Protein 3BWN (pdb70)

Structure (mmCIF, N/CA/C/O backbone):
data_3BWN
#
_entry.id   3BWN
#
_cell.length_a   93.410
_cell.length_b   97.830
_cell.length_c   139.460
_cell.angle_alpha   90.00
_cell.angle_beta   104.35
_cell.angle_gamma   90.00
#
_symmetry.space_group_name_H-M   'P 1 21 1'
#
loop_
_entity.id
_entity.type
_entity.pdbx_description
1 polymer 'L-tryptophan aminotransferase'
2 polymer 'L-tryptophan aminotransferase'
3 non-polymer "4'-DEOXY-4'-AMINOPYRIDOXAL-5'-PHOSPHATE"
4 non-polymer 'PHOSPHATE ION'
5 non-polymer PHENYLALANINE
6 water water
#
loop_
_atom_site.group_PDB
_atom_site.id
_atom_site.type_symbol
_atom_site.label_atom_id
_atom_site.label_alt_id
_atom_site.label_comp_id
_atom_site.label_asym_id
_atom_site.label_entity_id
_atom_site.label_seq_id
_atom_site.pdbx_PDB_ins_code
_atom_site.Cartn_x
_atom_site.Cartn_y
_atom_site.Cartn_z
_atom_site.occupancy
_atom_site.B_iso_or_equiv
_atom_site.auth_seq_id
_atom_site.auth_comp_id
_atom_site.auth_asym_id
_atom_site.auth_atom_id
_atom_site.pdbx_PDB_model_num
ATOM 1 N N . ILE A 1 18 ? -22.689 11.945 91.645 1.00 87.90 18 ILE A N 1
ATOM 2 C CA . ILE A 1 18 ? -21.686 10.829 91.681 1.00 87.96 18 ILE A CA 1
ATOM 3 C C . ILE A 1 18 ? -20.609 11.056 92.738 1.00 87.33 18 ILE A C 1
ATOM 4 O O . ILE A 1 18 ? -19.759 11.957 92.589 1.00 87.49 18 ILE A O 1
ATOM 9 N N . PRO A 1 19 ? -20.653 10.247 93.821 1.00 86.33 19 PRO A N 1
ATOM 10 C CA . PRO A 1 19 ? -19.587 10.242 94.831 1.00 85.40 19 PRO A CA 1
ATOM 11 C C . PRO A 1 19 ? -18.257 9.658 94.327 1.00 84.57 19 PRO A C 1
ATOM 12 O O . PRO A 1 19 ? -18.202 8.964 93.294 1.00 84.27 19 PRO A O 1
ATOM 16 N N . MET A 1 20 ? -17.192 9.971 95.059 1.00 83.97 20 MET A N 1
ATOM 17 C CA . MET A 1 20 ? -15.885 9.344 94.863 1.00 83.35 20 MET A CA 1
ATOM 18 C C . MET A 1 20 ? -15.745 8.106 95.777 1.00 82.82 20 MET A C 1
ATOM 19 O O . MET A 1 20 ? -14.671 7.843 96.352 1.00 83.01 20 MET A O 1
ATOM 24 N N . SER A 1 21 ? -16.866 7.382 95.908 1.00 81.78 21 SER A N 1
ATOM 25 C CA . SER A 1 21 ? -16.904 5.990 96.369 1.00 80.50 21 SER A CA 1
ATOM 26 C C . SER A 1 21 ? -17.180 5.069 95.173 1.00 79.37 21 SER A C 1
ATOM 27 O O . SER A 1 21 ? -16.581 3.997 95.068 1.00 79.70 21 SER A O 1
ATOM 30 N N . ASP A 1 22 ? -18.066 5.502 94.270 1.00 77.73 22 ASP A N 1
ATOM 31 C CA . ASP A 1 22 ? -18.430 4.738 93.055 1.00 76.03 22 ASP A CA 1
ATOM 32 C C . ASP A 1 22 ? -17.470 4.913 91.829 1.00 73.89 22 ASP A C 1
ATOM 33 O O . ASP A 1 22 ? -17.420 4.047 90.941 1.00 73.43 22 ASP A O 1
ATOM 38 N N . PHE A 1 23 ? -16.721 6.023 91.791 1.00 71.27 23 PHE A N 1
ATOM 39 C CA . PHE A 1 23 ? -15.646 6.245 90.795 1.00 68.53 23 PHE A CA 1
ATOM 40 C C . PHE A 1 23 ? -14.663 5.075 90.757 1.00 65.12 23 PHE A C 1
ATOM 41 O O . PHE A 1 23 ? -14.159 4.664 91.796 1.00 65.46 23 PHE A O 1
ATOM 49 N N . VAL A 1 24 ? -14.386 4.513 89.587 1.00 60.62 24 VAL A N 1
ATOM 50 C CA . VAL A 1 24 ? -13.358 3.455 89.560 1.00 56.43 24 VAL A CA 1
ATOM 51 C C . VAL A 1 24 ? -11.980 4.077 89.426 1.00 54.29 24 VAL A C 1
ATOM 52 O O . VAL A 1 24 ? -11.715 4.914 88.558 1.00 53.44 24 VAL A O 1
ATOM 56 N N . VAL A 1 25 ? -11.120 3.702 90.343 1.00 52.17 25 VAL A N 1
ATOM 57 C CA . VAL A 1 25 ? -9.750 4.171 90.294 1.00 50.58 25 VAL A CA 1
ATOM 58 C C . VAL A 1 25 ? -8.946 3.074 89.575 1.00 48.88 25 VAL A C 1
ATOM 59 O O . VAL A 1 25 ? -8.830 1.935 90.062 1.00 48.30 25 VAL A O 1
ATOM 63 N N . ASN A 1 26 ? -8.463 3.411 88.379 1.00 47.04 26 ASN A N 1
ATOM 64 C CA . ASN A 1 26 ? -7.775 2.417 87.547 1.00 45.48 26 ASN A CA 1
ATOM 65 C C . ASN A 1 26 ? -6.247 2.463 87.686 1.00 43.63 26 ASN A C 1
ATOM 66 O O . ASN A 1 26 ? -5.591 3.315 87.091 1.00 42.88 26 ASN A O 1
ATOM 71 N N . LEU A 1 27 ? -5.710 1.564 88.508 1.00 41.93 27 LEU A N 1
ATOM 72 C CA . LEU A 1 27 ? -4.275 1.490 88.760 1.00 41.01 27 LEU A CA 1
ATOM 73 C C . LEU A 1 27 ? -3.735 0.148 88.301 1.00 42.33 27 LEU A C 1
ATOM 74 O O . LEU A 1 27 ? -2.720 -0.316 88.811 1.00 42.87 27 LEU A O 1
ATOM 79 N N . ASP A 1 28 ? -4.445 -0.487 87.355 1.00 43.17 28 ASP A N 1
ATOM 80 C CA . ASP A 1 28 ? -4.074 -1.789 86.786 1.00 43.89 28 ASP A CA 1
ATOM 81 C C . ASP A 1 28 ? -2.919 -1.570 85.813 1.00 44.63 28 ASP A C 1
ATOM 82 O O . ASP A 1 28 ? -1.918 -2.267 85.857 1.00 45.83 28 ASP A O 1
ATOM 87 N N . HIS A 1 29 ? -3.090 -0.617 84.912 1.00 45.30 29 HIS A N 1
ATOM 88 C CA . HIS A 1 29 ? -2.107 -0.300 83.898 1.00 45.94 29 HIS A CA 1
ATOM 89 C C . HIS A 1 29 ? -1.282 0.829 84.477 1.00 46.59 29 HIS A C 1
ATOM 90 O O . HIS A 1 29 ? -1.742 1.572 85.355 1.00 47.34 29 HIS A O 1
ATOM 97 N N . GLY A 1 30 ? -0.067 0.973 83.976 1.00 46.30 30 GLY A N 1
ATOM 98 C CA . GLY A 1 30 ? 0.817 1.997 84.475 1.00 45.45 30 GLY A CA 1
ATOM 99 C C . GLY A 1 30 ? 0.823 3.180 83.534 1.00 44.79 30 GLY A C 1
ATOM 100 O O . GLY A 1 30 ? 1.885 3.686 83.198 1.00 44.97 30 GLY A O 1
ATOM 101 N N . ASP A 1 31 ? -0.354 3.606 83.094 1.00 43.51 31 ASP A N 1
ATOM 102 C CA . ASP A 1 31 ? -0.410 4.742 82.201 1.00 43.43 31 ASP A CA 1
ATOM 103 C C . ASP A 1 31 ? 0.233 5.882 83.010 1.00 41.93 31 ASP A C 1
ATOM 104 O O . ASP A 1 31 ? -0.240 6.197 84.079 1.00 42.39 31 ASP A O 1
ATOM 109 N N . PRO A 1 32 ? 1.351 6.454 82.528 1.00 41.44 32 PRO A N 1
ATOM 110 C CA . PRO A 1 32 ? 2.119 7.333 83.419 1.00 41.29 32 PRO A CA 1
ATOM 111 C C . PRO A 1 32 ? 1.686 8.788 83.328 1.00 41.02 32 PRO A C 1
ATOM 112 O O . PRO A 1 32 ? 2.397 9.606 82.740 1.00 41.73 32 PRO A O 1
ATOM 116 N N . THR A 1 33 ? 0.524 9.123 83.891 1.00 41.42 33 THR A N 1
ATOM 117 C CA . THR A 1 33 ? -0.029 10.491 83.645 1.00 41.33 33 THR A CA 1
ATOM 118 C C . THR A 1 33 ? 0.385 11.507 84.678 1.00 40.12 33 THR A C 1
ATOM 119 O O . THR A 1 33 ? 0.162 12.720 84.492 1.00 39.65 33 THR A O 1
ATOM 123 N N . ALA A 1 34 ? 1.024 11.000 85.739 1.00 39.23 34 ALA A N 1
ATOM 124 C CA . ALA A 1 34 ? 1.685 11.827 86.791 1.00 38.14 34 ALA A CA 1
ATOM 125 C C . ALA A 1 34 ? 2.423 13.076 86.311 1.00 37.29 34 ALA A C 1
ATOM 126 O O . ALA A 1 34 ? 2.488 14.112 87.014 1.00 37.36 34 ALA A O 1
ATOM 128 N N . TYR A 1 35 ? 3.003 12.968 85.119 1.00 37.10 35 TYR A N 1
ATOM 129 C CA . TYR A 1 35 ? 4.022 13.912 84.596 1.00 37.35 35 TYR A CA 1
ATOM 130 C C . TYR A 1 35 ? 3.459 14.970 83.684 1.00 38.33 35 TYR A C 1
ATOM 131 O O . TYR A 1 35 ? 4.195 15.794 83.127 1.00 39.17 35 TYR A O 1
ATOM 140 N N . GLU A 1 36 ? 2.149 14.980 83.542 1.00 39.89 36 GLU A N 1
ATOM 141 C CA . GLU A 1 36 ? 1.541 15.846 82.564 1.00 43.10 36 GLU A CA 1
ATOM 142 C C . GLU A 1 36 ? 1.567 17.326 82.933 1.00 42.44 36 GLU A C 1
ATOM 143 O O . GLU A 1 36 ? 1.864 18.185 82.080 1.00 42.16 36 GLU A O 1
ATOM 149 N N . GLU A 1 37 ? 1.218 17.639 84.181 1.00 42.90 37 GLU A N 1
ATOM 150 C CA . GLU A 1 37 ? 1.237 19.039 84.626 1.00 43.50 37 GLU A CA 1
ATOM 151 C C . GLU A 1 37 ? 2.637 19.585 84.435 1.00 42.36 37 GLU A C 1
ATOM 152 O O . GLU A 1 37 ? 2.810 20.672 83.881 1.00 41.75 37 GLU A O 1
ATOM 158 N N . TYR A 1 38 ? 3.624 18.780 84.829 1.00 41.69 38 TYR A N 1
ATOM 159 C CA . TYR A 1 38 ? 5.033 19.126 84.648 1.00 41.92 38 TYR A CA 1
ATOM 160 C C . TYR A 1 38 ? 5.312 19.604 83.229 1.00 41.83 38 TYR A C 1
ATOM 161 O O . TYR A 1 38 ? 5.794 20.739 83.038 1.00 43.02 38 TYR A O 1
ATOM 170 N N . TRP A 1 39 ? 4.975 18.768 82.244 1.00 41.28 39 TRP A N 1
ATOM 171 C CA . TRP A 1 39 ? 5.221 19.055 80.817 1.00 41.37 39 TRP A CA 1
ATOM 172 C C . TRP A 1 39 ? 4.405 20.221 80.277 1.00 43.14 39 TRP A C 1
ATOM 173 O O . TRP A 1 39 ? 4.853 20.943 79.386 1.00 42.41 39 TRP A O 1
ATOM 184 N N . ARG A 1 40 ? 3.208 20.394 80.829 1.00 46.45 40 ARG A N 1
ATOM 185 C CA . ARG A 1 40 ? 2.366 21.547 80.512 1.00 49.46 40 ARG A CA 1
ATOM 186 C C . ARG A 1 40 ? 3.096 22.818 80.848 1.00 50.83 40 ARG A C 1
ATOM 187 O O . ARG A 1 40 ? 3.227 23.709 79.993 1.00 50.52 40 ARG A O 1
ATOM 195 N N . LYS A 1 41 ? 3.585 22.860 82.095 1.00 52.59 41 LYS A N 1
ATOM 196 C CA . LYS A 1 41 ? 4.342 24.001 82.647 1.00 54.47 41 LYS A CA 1
ATOM 197 C C . LYS A 1 41 ? 5.526 24.419 81.822 1.00 53.48 41 LYS A C 1
ATOM 198 O O . LYS A 1 41 ? 5.778 25.600 81.699 1.00 54.05 41 LYS A O 1
ATOM 204 N N . MET A 1 42 ? 6.244 23.461 81.246 1.00 53.24 42 MET A N 1
ATOM 205 C CA . MET A 1 42 ? 7.441 23.763 80.450 1.00 52.39 42 MET A CA 1
ATOM 206 C C . MET A 1 42 ? 7.156 24.592 79.194 1.00 53.00 42 MET A C 1
ATOM 207 O O . MET A 1 42 ? 8.094 25.023 78.487 1.00 53.13 42 MET A O 1
ATOM 212 N N . GLY A 1 43 ? 5.869 24.791 78.909 1.00 53.76 43 GLY A N 1
ATOM 213 C CA . GLY A 1 43 ? 5.423 25.702 77.856 1.00 54.80 43 GLY A CA 1
ATOM 214 C C . GLY A 1 43 ? 6.003 25.474 76.479 1.00 55.69 43 GLY A C 1
ATOM 215 O O . GLY A 1 43 ? 6.236 24.351 76.085 1.00 55.36 43 GLY A O 1
ATOM 216 N N . ASP A 1 44 ? 6.257 26.574 75.770 1.00 57.31 44 ASP A N 1
ATOM 217 C CA . ASP A 1 44 ? 6.501 26.591 74.316 1.00 58.70 44 ASP A CA 1
ATOM 218 C C . ASP A 1 44 ? 7.797 25.934 73.803 1.00 58.65 44 ASP A C 1
ATOM 219 O O . ASP A 1 44 ? 8.006 25.815 72.593 1.00 58.99 44 ASP A O 1
ATOM 224 N N . ARG A 1 45 ? 8.683 25.536 74.698 1.00 58.58 45 ARG A N 1
ATOM 225 C CA . ARG A 1 45 ? 9.946 25.015 74.229 1.00 58.53 45 ARG A CA 1
ATOM 226 C C . ARG A 1 45 ? 9.897 23.516 73.939 1.00 57.95 45 ARG A C 1
ATOM 227 O O . ARG A 1 45 ? 10.800 22.981 73.312 1.00 57.97 45 ARG A O 1
ATOM 235 N N . CYS A 1 46 ? 8.839 22.854 74.399 1.00 57.47 46 CYS A N 1
ATOM 236 C CA . CYS A 1 46 ? 8.670 21.399 74.257 1.00 56.78 46 CYS A CA 1
ATOM 237 C C . CYS A 1 46 ? 8.012 21.038 72.948 1.00 55.50 46 CYS A C 1
ATOM 238 O O . CYS A 1 46 ? 7.946 19.868 72.576 1.00 55.64 46 CYS A O 1
ATOM 241 N N . THR A 1 47 ? 7.507 22.070 72.276 1.00 54.28 47 THR A N 1
ATOM 242 C CA . THR A 1 47 ? 6.689 21.981 71.065 1.00 52.20 47 THR A CA 1
ATOM 243 C C . THR A 1 47 ? 7.422 21.429 69.856 1.00 51.12 47 THR A C 1
ATOM 244 O O . THR A 1 47 ? 8.584 21.733 69.620 1.00 51.12 47 THR A O 1
ATOM 248 N N . VAL A 1 48 ? 6.720 20.608 69.088 1.00 50.48 48 VAL A N 1
ATOM 249 C CA . VAL A 1 48 ? 7.293 19.994 67.894 1.00 49.66 48 VAL A CA 1
ATOM 250 C C . VAL A 1 48 ? 6.489 20.444 66.682 1.00 48.48 48 VAL A C 1
ATOM 251 O O . VAL A 1 48 ? 5.258 20.435 66.698 1.00 48.46 48 VAL A O 1
ATOM 255 N N . THR A 1 49 ? 7.201 20.886 65.657 1.00 47.32 49 THR A N 1
ATOM 256 C CA . THR A 1 49 ? 6.567 21.406 64.459 1.00 46.41 49 THR A CA 1
ATOM 257 C C . THR A 1 49 ? 7.025 20.561 63.271 1.00 45.35 49 THR A C 1
ATOM 258 O O . THR A 1 49 ? 8.224 20.491 63.003 1.00 45.15 49 THR A O 1
ATOM 262 N N . ILE A 1 50 ? 6.067 19.919 62.583 1.00 44.48 50 ILE A N 1
ATOM 263 C CA . ILE A 1 50 ? 6.313 19.068 61.400 1.00 43.37 50 ILE A CA 1
ATOM 264 C C . ILE A 1 50 ? 5.507 19.527 60.165 1.00 44.73 50 ILE A C 1
ATOM 265 O O . ILE A 1 50 ? 4.270 19.563 60.194 1.00 44.90 50 ILE A O 1
ATOM 270 N N . ARG A 1 51 ? 6.221 19.851 59.081 1.00 45.30 51 ARG A N 1
ATOM 271 C CA . ARG A 1 51 ? 5.614 20.383 57.865 1.00 45.68 51 ARG A CA 1
ATOM 272 C C . ARG A 1 51 ? 5.167 19.286 56.894 1.00 45.28 51 ARG A C 1
ATOM 273 O O . ARG A 1 51 ? 5.733 18.194 56.874 1.00 45.28 51 ARG A O 1
ATOM 281 N N . GLY A 1 52 ? 4.187 19.609 56.051 1.00 44.33 52 GLY A N 1
ATOM 282 C CA . GLY A 1 52 ? 3.618 18.652 55.112 1.00 44.13 52 GLY A CA 1
ATOM 283 C C . GLY A 1 52 ? 4.581 17.740 54.395 1.00 43.49 52 GLY A C 1
ATOM 284 O O . GLY A 1 52 ? 4.271 16.575 54.154 1.00 43.69 52 GLY A O 1
ATOM 285 N N . CYS A 1 53 ? 5.766 18.240 54.079 1.00 43.49 53 CYS A N 1
ATOM 286 C CA . CYS A 1 53 ? 6.704 17.456 53.278 1.00 43.94 53 CYS A CA 1
ATOM 287 C C . CYS A 1 53 ? 7.820 16.731 54.060 1.00 42.87 53 CYS A C 1
ATOM 288 O O . CYS A 1 53 ? 8.654 16.080 53.436 1.00 43.52 53 CYS A O 1
ATOM 291 N N . ASP A 1 54 ? 7.835 16.833 55.387 1.00 41.36 54 ASP A N 1
ATOM 292 C CA . ASP A 1 54 ? 8.886 16.217 56.213 1.00 39.83 54 ASP A CA 1
ATOM 293 C C . ASP A 1 54 ? 8.576 14.748 56.471 1.00 38.83 54 ASP A C 1
ATOM 294 O O . ASP A 1 54 ? 7.432 14.366 56.512 1.00 38.75 54 ASP A O 1
ATOM 299 N N . LEU A 1 55 ? 9.608 13.981 56.756 1.00 36.68 55 LEU A N 1
ATOM 300 C CA . LEU A 1 55 ? 9.452 12.622 57.290 1.00 35.98 55 LEU A CA 1
ATOM 301 C C . LEU A 1 55 ? 8.656 11.668 56.419 1.00 34.66 55 LEU A C 1
ATOM 302 O O . LEU A 1 55 ? 8.068 10.720 56.942 1.00 36.43 55 LEU A O 1
ATOM 307 N N . MET A 1 56 ? 8.746 11.864 55.108 1.00 32.23 56 MET A N 1
ATOM 308 C CA . MET A 1 56 ? 7.936 11.191 54.143 1.00 33.03 56 MET A CA 1
ATOM 309 C C . MET A 1 56 ? 8.531 9.849 53.764 1.00 32.26 56 MET A C 1
ATOM 310 O O . MET A 1 56 ? 7.796 8.891 53.620 1.00 33.15 56 MET A O 1
ATOM 315 N N . SER A 1 57 ? 9.854 9.769 53.658 1.00 31.35 57 SER A N 1
ATOM 316 C CA . SER A 1 57 ? 10.513 8.540 53.267 1.00 29.94 57 SER A CA 1
ATOM 317 C C . SER A 1 57 ? 10.486 7.407 54.303 1.00 28.82 57 SER A C 1
ATOM 318 O O . SER A 1 57 ? 10.403 7.614 55.524 1.00 28.18 57 SER A O 1
ATOM 321 N N . TYR A 1 58 ? 10.562 6.180 53.793 1.00 28.01 58 TYR A N 1
ATOM 322 C CA . TYR A 1 58 ? 10.632 5.000 54.633 1.00 26.83 58 TYR A CA 1
ATOM 323 C C . TYR A 1 58 ? 11.965 5.013 55.403 1.00 26.61 58 TYR A C 1
ATOM 324 O O . TYR A 1 58 ? 12.027 4.672 56.561 1.00 26.71 58 TYR A O 1
ATOM 333 N N . PHE A 1 59 ? 13.034 5.441 54.751 1.00 27.69 59 PHE A N 1
ATOM 334 C CA . PHE A 1 59 ? 14.375 5.399 55.322 1.00 29.23 59 PHE A CA 1
ATOM 335 C C . PHE A 1 59 ? 14.795 6.667 56.053 1.00 29.95 59 PHE A C 1
ATOM 336 O O . PHE A 1 59 ? 14.386 7.764 55.651 1.00 30.78 59 PHE A O 1
ATOM 344 N N . SER A 1 60 ? 15.578 6.523 57.128 1.00 31.81 60 SER A N 1
ATOM 345 C CA . SER A 1 60 ? 16.238 7.666 57.787 1.00 35.13 60 SER A CA 1
ATOM 346 C C . SER A 1 60 ? 17.682 7.842 57.339 1.00 35.80 60 SER A C 1
ATOM 347 O O . SER A 1 60 ? 18.077 8.940 56.922 1.00 36.66 60 SER A O 1
ATOM 350 N N . ASP A 1 61 ? 18.439 6.748 57.414 1.00 36.32 61 ASP A N 1
ATOM 351 C CA . ASP A 1 61 ? 19.866 6.694 57.125 1.00 36.20 61 ASP A CA 1
ATOM 352 C C . ASP A 1 61 ? 20.317 5.263 56.804 1.00 36.54 61 ASP A C 1
ATOM 353 O O . ASP A 1 61 ? 20.491 4.457 57.701 1.00 36.00 61 ASP A O 1
ATOM 358 N N . MET A 1 62 ? 20.545 4.969 55.531 1.00 38.01 62 MET A N 1
ATOM 359 C CA . MET A 1 62 ? 20.886 3.600 55.081 1.00 39.49 62 MET A CA 1
ATOM 360 C C . MET A 1 62 ? 22.312 3.147 55.439 1.00 40.69 62 MET A C 1
ATOM 361 O O . MET A 1 62 ? 22.690 2.005 55.172 1.00 41.40 62 MET A O 1
ATOM 366 N N . THR A 1 63 ? 23.061 4.060 56.056 1.00 41.82 63 THR A N 1
ATOM 367 C CA . THR A 1 63 ? 24.418 3.888 56.593 1.00 42.85 63 THR A CA 1
ATOM 368 C C . THR A 1 63 ? 24.412 3.291 57.987 1.00 43.16 63 THR A C 1
ATOM 369 O O . THR A 1 63 ? 25.418 2.705 58.428 1.00 43.37 63 THR A O 1
ATOM 373 N N . ASN A 1 64 ? 23.297 3.478 58.699 1.00 42.67 64 ASN A N 1
ATOM 374 C CA . ASN A 1 64 ? 23.149 2.879 59.998 1.00 41.76 64 ASN A CA 1
ATOM 375 C C . ASN A 1 64 ? 22.623 1.497 59.868 1.00 40.60 64 ASN A C 1
ATOM 376 O O . ASN A 1 64 ? 21.835 1.198 58.983 1.00 41.16 64 ASN A O 1
ATOM 381 N N . LEU A 1 65 ? 23.119 0.625 60.722 1.00 38.70 65 LEU A N 1
ATOM 382 C CA . LEU A 1 65 ? 22.553 -0.674 60.827 1.00 36.68 65 LEU A CA 1
ATOM 383 C C . LEU A 1 65 ? 21.025 -0.502 60.938 1.00 35.86 65 LEU A C 1
ATOM 384 O O . LEU A 1 65 ? 20.259 -1.109 60.153 1.00 36.02 65 LEU A O 1
ATOM 389 N N . CYS A 1 66 ? 20.583 0.364 61.870 1.00 33.40 66 CYS A N 1
ATOM 390 C CA . CYS A 1 66 ? 19.157 0.652 62.022 1.00 31.82 66 CYS A CA 1
ATOM 391 C C . CYS A 1 66 ? 18.852 1.831 61.129 1.00 31.74 66 CYS A C 1
ATOM 392 O O . CYS A 1 66 ? 19.064 3.009 61.469 1.00 31.36 66 CYS A O 1
ATOM 395 N N . TRP A 1 67 ? 18.385 1.502 59.936 1.00 31.24 67 TRP A N 1
ATOM 396 C CA . TRP A 1 67 ? 18.200 2.548 58.934 1.00 30.61 67 TRP A CA 1
ATOM 397 C C . TRP A 1 67 ? 16.933 3.382 59.076 1.00 29.34 67 TRP A C 1
ATOM 398 O O . TRP A 1 67 ? 16.701 4.417 58.392 1.00 30.06 67 TRP A O 1
ATOM 409 N N . PHE A 1 68 ? 16.121 2.971 60.006 1.00 27.22 68 PHE A N 1
ATOM 410 C CA . PHE A 1 68 ? 14.871 3.649 60.226 1.00 26.62 68 PHE A CA 1
ATOM 411 C C . PHE A 1 68 ? 14.920 4.399 61.520 1.00 26.00 68 PHE A C 1
ATOM 412 O O . PHE A 1 68 ? 13.903 4.812 62.030 1.00 27.86 68 PHE A O 1
ATOM 420 N N . LEU A 1 69 ? 16.122 4.584 62.055 1.00 26.48 69 LEU A N 1
ATOM 421 C CA . LEU A 1 69 ? 16.392 5.433 63.248 1.00 27.04 69 LEU A CA 1
ATOM 422 C C . LEU A 1 69 ? 16.843 6.781 62.798 1.00 29.79 69 LEU A C 1
ATOM 423 O O . LEU A 1 69 ? 17.772 6.866 62.022 1.00 30.35 69 LEU A O 1
ATOM 428 N N . GLU A 1 70 ? 16.194 7.822 63.331 1.00 31.96 70 GLU A N 1
ATOM 429 C CA . GLU A 1 70 ? 16.440 9.208 62.990 1.00 33.87 70 GLU A CA 1
ATOM 430 C C . GLU A 1 70 ? 17.662 9.723 63.738 1.00 35.96 70 GLU A C 1
ATOM 431 O O . GLU A 1 70 ? 17.793 9.515 64.944 1.00 36.62 70 GLU A O 1
ATOM 437 N N . PRO A 1 71 ? 18.563 10.419 63.036 1.00 37.88 71 PRO A N 1
ATOM 438 C CA . PRO A 1 71 ? 19.777 10.890 63.683 1.00 38.62 71 PRO A CA 1
ATOM 439 C C . PRO A 1 71 ? 19.526 11.765 64.912 1.00 39.14 71 PRO A C 1
ATOM 440 O O . PRO A 1 71 ? 20.158 11.569 65.939 1.00 39.81 71 PRO A O 1
ATOM 444 N N . GLU A 1 72 ? 18.595 12.698 64.841 1.00 38.57 72 GLU A N 1
ATOM 445 C CA . GLU A 1 72 ? 18.379 13.546 65.990 1.00 38.70 72 GLU A CA 1
ATOM 446 C C . GLU A 1 72 ? 18.035 12.704 67.222 1.00 37.20 72 GLU A C 1
ATOM 447 O O . GLU A 1 72 ? 18.409 13.050 68.357 1.00 37.30 72 GLU A O 1
ATOM 453 N N . LEU A 1 73 ? 17.342 11.588 66.997 1.00 34.47 73 LEU A N 1
ATOM 454 C CA . LEU A 1 73 ? 16.978 10.678 68.100 1.00 32.88 73 LEU A CA 1
ATOM 455 C C . LEU A 1 73 ? 18.145 9.899 68.616 1.00 33.07 73 LEU A C 1
ATOM 456 O O . LEU A 1 73 ? 18.286 9.718 69.793 1.00 33.92 73 LEU A O 1
ATOM 461 N N . GLU A 1 74 ? 18.969 9.389 67.730 1.00 34.57 74 GLU A N 1
ATOM 462 C CA . GLU A 1 74 ? 20.208 8.726 68.138 1.00 35.68 74 GLU A CA 1
ATOM 463 C C . GLU A 1 74 ? 21.060 9.612 69.052 1.00 35.56 74 GLU A C 1
ATOM 464 O O . GLU A 1 74 ? 21.551 9.177 70.088 1.00 35.69 74 GLU A O 1
ATOM 470 N N . ASP A 1 75 ? 21.245 10.857 68.636 1.00 35.86 75 ASP A N 1
ATOM 471 C CA . ASP A 1 75 ? 22.072 11.787 69.359 1.00 36.86 75 ASP A CA 1
ATOM 472 C C . ASP A 1 75 ? 21.487 12.020 70.712 1.00 36.30 75 ASP A C 1
ATOM 473 O O . ASP A 1 75 ? 22.213 12.008 71.673 1.00 37.04 75 ASP A O 1
ATOM 478 N N . ALA A 1 76 ? 20.159 12.209 70.770 1.00 35.59 76 ALA A N 1
ATOM 479 C CA . ALA A 1 76 ? 19.401 12.456 72.013 1.00 32.99 76 ALA A CA 1
ATOM 480 C C . ALA A 1 76 ? 19.499 11.297 72.974 1.00 31.41 76 ALA A C 1
ATOM 481 O O . ALA A 1 76 ? 19.647 11.515 74.164 1.00 29.89 76 ALA A O 1
ATOM 483 N N . ILE A 1 77 ? 19.343 10.067 72.480 1.00 30.18 77 ILE A N 1
ATOM 484 C CA . ILE A 1 77 ? 19.502 8.915 73.352 1.00 28.91 77 ILE A CA 1
ATOM 485 C C . ILE A 1 77 ? 20.898 8.898 73.990 1.00 29.44 77 ILE A C 1
ATOM 486 O O . ILE A 1 77 ? 21.049 8.685 75.155 1.00 28.80 77 ILE A O 1
ATOM 491 N N . LYS A 1 78 ? 21.945 9.037 73.194 1.00 32.97 78 LYS A N 1
ATOM 492 C CA . LYS A 1 78 ? 23.310 8.871 73.702 1.00 35.72 78 LYS A CA 1
ATOM 493 C C . LYS A 1 78 ? 23.751 10.017 74.625 1.00 36.76 78 LYS A C 1
ATOM 494 O O . LYS A 1 78 ? 24.456 9.802 75.632 1.00 37.58 78 LYS A O 1
ATOM 500 N N . ASP A 1 79 ? 23.357 11.228 74.253 1.00 37.19 79 ASP A N 1
ATOM 501 C CA . ASP A 1 79 ? 23.535 12.392 75.097 1.00 38.04 79 ASP A CA 1
ATOM 502 C C . ASP A 1 79 ? 22.903 12.154 76.436 1.00 38.23 79 ASP A C 1
ATOM 503 O O . ASP A 1 79 ? 23.523 12.384 77.459 1.00 38.59 79 ASP A O 1
ATOM 508 N N . LEU A 1 80 ? 21.686 11.613 76.430 1.00 38.33 80 LEU A N 1
ATOM 509 C CA . LEU A 1 80 ? 20.936 11.365 77.664 1.00 36.74 80 LEU A CA 1
ATOM 510 C C . LEU A 1 80 ? 21.536 10.262 78.551 1.00 35.97 80 LEU A C 1
ATOM 511 O O . LEU A 1 80 ? 21.636 10.452 79.741 1.00 35.14 80 LEU A O 1
ATOM 516 N N . HIS A 1 81 ? 21.943 9.115 78.001 1.00 36.02 81 HIS A N 1
ATOM 517 C CA . HIS A 1 81 ? 22.671 8.149 78.837 1.00 36.57 81 HIS A CA 1
ATOM 518 C C . HIS A 1 81 ? 24.024 8.739 79.313 1.00 37.10 81 HIS A C 1
ATOM 519 O O . HIS A 1 81 ? 24.577 8.328 80.347 1.00 37.85 81 HIS A O 1
ATOM 526 N N . GLY A 1 82 ? 24.558 9.704 78.574 1.00 37.18 82 GLY A N 1
ATOM 527 C CA . GLY A 1 82 ? 25.793 10.364 78.980 1.00 37.73 82 GLY A CA 1
ATOM 528 C C . GLY A 1 82 ? 25.672 11.255 80.193 1.00 38.52 82 GLY A C 1
ATOM 529 O O . GLY A 1 82 ? 26.480 11.178 81.112 1.00 38.47 82 GLY A O 1
ATOM 530 N N . VAL A 1 83 ? 24.685 12.141 80.184 1.00 39.44 83 VAL A N 1
ATOM 531 C CA . VAL A 1 83 ? 24.485 13.066 81.282 1.00 40.14 83 VAL A CA 1
ATOM 532 C C . VAL A 1 83 ? 24.094 12.333 82.570 1.00 39.20 83 VAL A C 1
ATOM 533 O O . VAL A 1 83 ? 24.531 12.733 83.655 1.00 39.20 83 VAL A O 1
ATOM 537 N N . VAL A 1 84 ? 23.327 11.245 82.439 1.00 37.31 84 VAL A N 1
ATOM 538 C CA . VAL A 1 84 ? 22.780 10.511 83.590 1.00 35.35 84 VAL A CA 1
ATOM 539 C C . VAL A 1 84 ? 23.719 9.412 84.018 1.00 34.92 84 VAL A C 1
ATOM 540 O O . VAL A 1 84 ? 23.851 9.117 85.213 1.00 34.92 84 VAL A O 1
ATOM 544 N N . GLY A 1 85 ? 24.336 8.756 83.043 1.00 34.90 85 GLY A N 1
ATOM 545 C CA . GLY A 1 85 ? 25.394 7.808 83.353 1.00 33.77 85 GLY A CA 1
ATOM 546 C C . GLY A 1 85 ? 24.871 6.450 83.731 1.00 34.30 85 GLY A C 1
ATOM 547 O O . GLY A 1 85 ? 25.582 5.714 84.417 1.00 35.28 85 GLY A O 1
ATOM 548 N N . ASN A 1 86 ? 23.673 6.076 83.258 1.00 34.11 86 ASN A N 1
ATOM 549 C CA . ASN A 1 86 ? 23.064 4.734 83.595 1.00 32.96 86 ASN A CA 1
ATOM 550 C C . ASN A 1 86 ? 23.332 3.565 82.659 1.00 33.92 86 ASN A C 1
ATOM 551 O O . ASN A 1 86 ? 23.187 2.374 83.028 1.00 34.30 86 ASN A O 1
ATOM 556 N N . ALA A 1 87 ? 23.726 3.881 81.434 1.00 34.72 87 ALA A N 1
ATOM 557 C CA . ALA A 1 87 ? 24.034 2.841 80.483 1.00 35.50 87 ALA A CA 1
ATOM 558 C C . ALA A 1 87 ? 25.140 3.294 79.566 1.00 35.43 87 ALA A C 1
ATOM 559 O O . ALA A 1 87 ? 25.252 4.493 79.250 1.00 35.13 87 ALA A O 1
ATOM 561 N N . ALA A 1 88 ? 25.975 2.324 79.191 1.00 35.16 88 ALA A N 1
ATOM 562 C CA . ALA A 1 88 ? 27.072 2.516 78.235 1.00 35.28 88 ALA A CA 1
ATOM 563 C C . ALA A 1 88 ? 26.507 2.559 76.830 1.00 35.11 88 ALA A C 1
ATOM 564 O O . ALA A 1 88 ? 25.726 1.669 76.436 1.00 34.86 88 ALA A O 1
ATOM 566 N N . THR A 1 89 ? 26.905 3.569 76.059 1.00 34.74 89 THR A N 1
ATOM 567 C CA . THR A 1 89 ? 26.446 3.642 74.682 1.00 34.84 89 THR A CA 1
ATOM 568 C C . THR A 1 89 ? 27.538 3.523 73.628 1.00 35.75 89 THR A C 1
ATOM 569 O O . THR A 1 89 ? 27.234 3.749 72.454 1.00 35.42 89 THR A O 1
ATOM 573 N N . GLU A 1 90 ? 28.788 3.208 74.007 1.00 36.54 90 GLU A N 1
ATOM 574 C CA . GLU A 1 90 ? 29.905 3.156 73.027 1.00 38.26 90 GLU A CA 1
ATOM 575 C C . GLU A 1 90 ? 30.052 1.766 72.470 1.00 38.93 90 GLU A C 1
ATOM 576 O O . GLU A 1 90 ? 29.676 0.806 73.124 1.00 39.36 90 GLU A O 1
ATOM 582 N N . ASP A 1 91 ? 30.630 1.655 71.273 1.00 40.59 91 ASP A N 1
ATOM 583 C CA . ASP A 1 91 ? 30.836 0.366 70.595 1.00 41.71 91 ASP A CA 1
ATOM 584 C C . ASP A 1 91 ? 29.654 -0.574 70.649 1.00 41.29 91 ASP A C 1
ATOM 585 O O . ASP A 1 91 ? 29.800 -1.762 70.937 1.00 41.30 91 ASP A O 1
ATOM 590 N N . ARG A 1 92 ? 28.482 -0.046 70.331 1.00 40.14 92 ARG A N 1
ATOM 591 C CA . ARG A 1 92 ? 27.287 -0.848 70.313 1.00 38.51 92 ARG A CA 1
ATOM 592 C C . ARG A 1 92 ? 26.287 -0.201 69.421 1.00 37.70 92 ARG A C 1
ATOM 593 O O . ARG A 1 92 ? 26.318 1.023 69.233 1.00 38.49 92 ARG A O 1
ATOM 601 N N . TYR A 1 93 ? 25.368 -1.010 68.907 1.00 36.18 93 TYR A N 1
ATOM 602 C CA . TYR A 1 93 ? 24.311 -0.541 67.977 1.00 34.27 93 TYR A CA 1
ATOM 603 C C . TYR A 1 93 ? 23.072 -0.104 68.727 1.00 32.66 93 TYR A C 1
ATOM 604 O O . TYR A 1 93 ? 22.739 -0.664 69.749 1.00 34.08 93 TYR A O 1
ATOM 613 N N . ILE A 1 94 ? 22.425 0.952 68.264 1.00 31.11 94 ILE A N 1
ATOM 614 C CA . ILE A 1 94 ? 21.126 1.358 68.805 1.00 29.03 94 ILE A CA 1
ATOM 615 C C . ILE A 1 94 ? 19.984 0.937 67.862 1.00 28.85 94 ILE A C 1
ATOM 616 O O . ILE A 1 94 ? 20.075 1.109 66.651 1.00 29.60 94 ILE A O 1
ATOM 621 N N . VAL A 1 95 ? 18.938 0.346 68.436 1.00 27.94 95 VAL A N 1
ATOM 622 C CA . VAL A 1 95 ? 17.749 -0.068 67.700 1.00 25.77 95 VAL A CA 1
ATOM 623 C C . VAL A 1 95 ? 16.566 0.570 68.373 1.00 26.35 95 VAL A C 1
ATOM 624 O O . VAL A 1 95 ? 16.416 0.469 69.592 1.00 26.08 95 VAL A O 1
ATOM 628 N N . VAL A 1 96 ? 15.758 1.273 67.591 1.00 26.34 96 VAL A N 1
ATOM 629 C CA . VAL A 1 96 ? 14.545 1.810 68.080 1.00 26.80 96 VAL A CA 1
ATOM 630 C C . VAL A 1 96 ? 13.452 0.855 67.763 1.00 27.14 96 VAL A C 1
ATOM 631 O O . VAL A 1 96 ? 13.530 0.212 66.717 1.00 25.65 96 VAL A O 1
ATOM 635 N N . GLY A 1 97 ? 12.442 0.798 68.661 1.00 27.88 97 GLY A N 1
ATOM 636 C CA . GLY A 1 97 ? 11.166 0.134 68.421 1.00 29.89 97 GLY A CA 1
ATOM 637 C C . GLY A 1 97 ? 9.957 0.930 68.888 1.00 31.58 97 GLY A C 1
ATOM 638 O O . GLY A 1 97 ? 10.099 1.901 69.606 1.00 31.13 97 GLY A O 1
ATOM 639 N N . THR A 1 98 ? 8.760 0.489 68.454 1.00 33.25 98 THR A N 1
ATOM 640 C CA . THR A 1 98 ? 7.447 1.075 68.807 1.00 31.97 98 THR A CA 1
ATOM 641 C C . THR A 1 98 ? 7.207 0.633 70.222 1.00 32.16 98 THR A C 1
ATOM 642 O O . THR A 1 98 ? 6.563 -0.390 70.461 1.00 31.65 98 THR A O 1
ATOM 646 N N . GLY A 1 99 ? 7.745 1.418 71.155 1.00 31.50 99 GLY A N 1
ATOM 647 C CA . GLY A 1 99 ? 7.842 0.992 72.535 1.00 31.05 99 GLY A CA 1
ATOM 648 C C . GLY A 1 99 ? 8.872 -0.118 72.743 1.00 30.18 99 GLY A C 1
ATOM 649 O O . GLY A 1 99 ? 9.315 -0.732 71.803 1.00 30.24 99 GLY A O 1
ATOM 650 N N . SER A 1 100 ? 9.279 -0.316 73.987 1.00 30.55 100 SER A N 1
ATOM 651 C CA . SER A 1 100 ? 10.208 -1.327 74.391 1.00 32.44 100 SER A CA 1
ATOM 652 C C . SER A 1 100 ? 9.611 -2.719 74.184 1.00 34.57 100 SER A C 1
ATOM 653 O O . SER A 1 100 ? 10.353 -3.702 74.095 1.00 35.47 100 SER A O 1
ATOM 656 N N . THR A 1 101 ? 8.268 -2.764 74.162 1.00 36.00 101 THR A N 1
ATOM 657 C CA . THR A 1 101 ? 7.436 -3.928 73.866 1.00 37.41 101 THR A CA 1
ATOM 658 C C . THR A 1 101 ? 7.838 -4.646 72.562 1.00 37.31 101 THR A C 1
ATOM 659 O O . THR A 1 101 ? 8.090 -5.805 72.596 1.00 37.29 101 THR A O 1
ATOM 663 N N . GLN A 1 102 ? 7.926 -3.927 71.443 1.00 37.64 102 GLN A N 1
ATOM 664 C CA . GLN A 1 102 ? 8.354 -4.491 70.179 1.00 36.98 102 GLN A CA 1
ATOM 665 C C . GLN A 1 102 ? 9.826 -4.876 70.271 1.00 36.81 102 GLN A C 1
ATOM 666 O O . GLN A 1 102 ? 10.247 -5.832 69.630 1.00 37.42 102 GLN A O 1
ATOM 672 N N . LEU A 1 103 ? 10.597 -4.142 71.088 1.00 36.14 103 LEU A N 1
ATOM 673 C CA . LEU A 1 103 ? 12.059 -4.350 71.291 1.00 34.71 103 LEU A CA 1
ATOM 674 C C . LEU A 1 103 ? 12.414 -5.620 72.012 1.00 35.26 103 LEU A C 1
ATOM 675 O O . LEU A 1 103 ? 13.267 -6.425 71.517 1.00 35.48 103 LEU A O 1
ATOM 680 N N . CYS A 1 104 ? 11.788 -5.839 73.166 1.00 35.24 104 CYS A N 1
ATOM 681 C CA . CYS A 1 104 ? 11.962 -7.160 73.850 1.00 35.09 104 CYS A CA 1
ATOM 682 C C . CYS A 1 104 ? 11.593 -8.396 72.949 1.00 34.96 104 CYS A C 1
ATOM 683 O O . CYS A 1 104 ? 12.237 -9.461 73.019 1.00 34.96 104 CYS A O 1
ATOM 686 N N . GLN A 1 105 ? 10.566 -8.242 72.102 1.00 34.49 105 GLN A N 1
ATOM 687 C CA . GLN A 1 105 ? 10.151 -9.340 71.222 1.00 33.63 105 GLN A CA 1
ATOM 688 C C . GLN A 1 105 ? 11.121 -9.509 70.054 1.00 34.07 105 GLN A C 1
ATOM 689 O O . GLN A 1 105 ? 11.418 -10.633 69.627 1.00 34.92 105 GLN A O 1
ATOM 695 N N . ALA A 1 106 ? 11.613 -8.395 69.528 1.00 34.69 106 ALA A N 1
ATOM 696 C CA . ALA A 1 106 ? 12.652 -8.402 68.500 1.00 34.84 106 ALA A CA 1
ATOM 697 C C . ALA A 1 106 ? 13.883 -9.102 68.978 1.00 35.61 106 ALA A C 1
ATOM 698 O O . ALA A 1 106 ? 14.478 -9.855 68.226 1.00 36.17 106 ALA A O 1
ATOM 700 N N . ALA A 1 107 ? 14.281 -8.838 70.220 1.00 36.85 107 ALA A N 1
ATOM 701 C CA . ALA A 1 107 ? 15.458 -9.476 70.826 1.00 38.39 107 ALA A CA 1
ATOM 702 C C . ALA A 1 107 ? 15.271 -10.953 71.021 1.00 39.58 107 ALA A C 1
ATOM 703 O O . ALA A 1 107 ? 16.192 -11.702 70.766 1.00 40.66 107 ALA A O 1
ATOM 705 N N . VAL A 1 108 ? 14.103 -11.362 71.530 1.00 40.44 108 VAL A N 1
ATOM 706 C CA . VAL A 1 108 ? 13.797 -12.777 71.752 1.00 40.76 108 VAL A CA 1
ATOM 707 C C . VAL A 1 108 ? 13.788 -13.522 70.415 1.00 41.32 108 VAL A C 1
ATOM 708 O O . VAL A 1 108 ? 14.416 -14.565 70.282 1.00 42.00 108 VAL A O 1
ATOM 712 N N . HIS A 1 109 ? 13.095 -12.971 69.424 1.00 41.62 109 HIS A N 1
ATOM 713 C CA . HIS A 1 109 ? 13.123 -13.494 68.047 1.00 41.78 109 HIS A CA 1
ATOM 714 C C . HIS A 1 109 ? 14.528 -13.519 67.435 1.00 41.75 109 HIS A C 1
ATOM 715 O O . HIS A 1 109 ? 14.868 -14.456 66.724 1.00 41.42 109 HIS A O 1
ATOM 722 N N . ALA A 1 110 ? 15.333 -12.482 67.682 1.00 41.87 110 ALA A N 1
ATOM 723 C CA . ALA A 1 110 ? 16.702 -12.421 67.154 1.00 41.30 110 ALA A CA 1
ATOM 724 C C . ALA A 1 110 ? 17.613 -13.436 67.837 1.00 41.38 110 ALA A C 1
ATOM 725 O O . ALA A 1 110 ? 18.296 -14.211 67.182 1.00 41.36 110 ALA A O 1
ATOM 727 N N . LEU A 1 111 ? 17.611 -13.468 69.150 1.00 42.68 111 LEU A N 1
ATOM 728 C CA . LEU A 1 111 ? 18.388 -14.499 69.869 1.00 44.19 111 LEU A CA 1
ATOM 729 C C . LEU A 1 111 ? 17.932 -15.942 69.586 1.00 46.45 111 LEU A C 1
ATOM 730 O O . LEU A 1 111 ? 18.748 -16.870 69.567 1.00 47.43 111 LEU A O 1
ATOM 735 N N . SER A 1 112 ? 16.625 -16.148 69.412 1.00 48.85 112 SER A N 1
ATOM 736 C CA . SER A 1 112 ? 16.092 -17.469 69.042 1.00 50.59 112 SER A CA 1
ATOM 737 C C . SER A 1 112 ? 16.614 -17.942 67.703 1.00 51.19 112 SER A C 1
ATOM 738 O O . SER A 1 112 ? 16.861 -19.116 67.550 1.00 52.09 112 SER A O 1
ATOM 741 N N . SER A 1 113 ? 16.742 -17.021 66.745 1.00 51.79 113 SER A N 1
ATOM 742 C CA . SER A 1 113 ? 17.240 -17.288 65.393 1.00 52.57 113 SER A CA 1
ATOM 743 C C . SER A 1 113 ? 18.675 -17.748 65.374 1.00 53.15 113 SER A C 1
ATOM 744 O O . SER A 1 113 ? 19.058 -18.495 64.486 1.00 53.95 113 SER A O 1
ATOM 747 N N . LEU A 1 114 ? 19.470 -17.288 66.329 1.00 54.05 114 LEU A N 1
ATOM 748 C CA . LEU A 1 114 ? 20.896 -17.589 66.364 1.00 55.19 114 LEU A CA 1
ATOM 749 C C . LEU A 1 114 ? 21.246 -18.694 67.341 1.00 57.03 114 LEU A C 1
ATOM 750 O O . LEU A 1 114 ? 22.421 -18.981 67.570 1.00 57.50 114 LEU A O 1
ATOM 755 N N . ALA A 1 115 ? 20.240 -19.318 67.934 1.00 58.87 115 ALA A N 1
ATOM 756 C CA . ALA A 1 115 ? 20.501 -20.440 68.817 1.00 60.50 115 ALA A CA 1
ATOM 757 C C . ALA A 1 115 ? 20.702 -21.708 67.980 1.00 62.04 115 ALA A C 1
ATOM 758 O O . ALA A 1 115 ? 20.028 -21.907 66.951 1.00 62.38 115 ALA A O 1
ATOM 760 N N . ARG A 1 116 ? 21.632 -22.558 68.417 1.00 63.36 116 ARG A N 1
ATOM 761 C CA . ARG A 1 116 ? 21.874 -23.854 67.772 1.00 65.06 116 ARG A CA 1
ATOM 762 C C . ARG A 1 116 ? 20.566 -24.578 67.415 1.00 63.51 116 ARG A C 1
ATOM 763 O O . ARG A 1 116 ? 20.417 -25.084 66.302 1.00 63.78 116 ARG A O 1
ATOM 771 N N . SER A 1 117 ? 19.606 -24.570 68.338 1.00 62.48 117 SER A N 1
ATOM 772 C CA . SER A 1 117 ? 18.339 -25.275 68.156 1.00 61.63 117 SER A CA 1
ATOM 773 C C . SER A 1 117 ? 17.128 -24.500 68.696 1.00 61.25 117 SER A C 1
ATOM 774 O O . SER A 1 117 ? 17.275 -23.580 69.508 1.00 61.53 117 SER A O 1
ATOM 777 N N . GLN A 1 118 ? 15.934 -24.906 68.263 1.00 60.68 118 GLN A N 1
ATOM 778 C CA . GLN A 1 118 ? 14.675 -24.334 68.770 1.00 60.18 118 GLN A CA 1
ATOM 779 C C . GLN A 1 118 ? 13.762 -25.463 69.304 1.00 59.09 118 GLN A C 1
ATOM 780 O O . GLN A 1 118 ? 14.041 -26.633 69.053 1.00 59.42 118 GLN A O 1
ATOM 786 N N . PRO A 1 119 ? 12.716 -25.133 70.098 1.00 58.06 119 PRO A N 1
ATOM 787 C CA . PRO A 1 119 ? 12.404 -23.860 70.774 1.00 56.90 119 PRO A CA 1
ATOM 788 C C . PRO A 1 119 ? 13.461 -23.478 71.773 1.00 55.56 119 PRO A C 1
ATOM 789 O O . PRO A 1 119 ? 14.128 -24.340 72.335 1.00 56.41 119 PRO A O 1
ATOM 793 N N . VAL A 1 120 ? 13.614 -22.184 71.975 1.00 53.84 120 VAL A N 1
ATOM 794 C CA . VAL A 1 120 ? 14.495 -21.647 72.999 1.00 52.19 120 VAL A CA 1
ATOM 795 C C . VAL A 1 120 ? 13.635 -21.285 74.227 1.00 51.54 120 VAL A C 1
ATOM 796 O O . VAL A 1 120 ? 12.565 -20.705 74.075 1.00 51.21 120 VAL A O 1
ATOM 800 N N . SER A 1 121 ? 14.082 -21.644 75.430 1.00 50.78 121 SER A N 1
ATOM 801 C CA . SER A 1 121 ? 13.252 -21.452 76.633 1.00 50.21 121 SER A CA 1
ATOM 802 C C . SER A 1 121 ? 13.401 -20.022 77.123 1.00 49.04 121 SER A C 1
ATOM 803 O O . SER A 1 121 ? 14.527 -19.574 77.343 1.00 49.27 121 SER A O 1
ATOM 806 N N . VAL A 1 122 ? 12.285 -19.314 77.301 1.00 47.54 122 VAL A N 1
ATOM 807 C CA . VAL A 1 122 ? 12.337 -17.938 77.786 1.00 46.34 122 VAL A CA 1
ATOM 808 C C . VAL A 1 122 ? 11.814 -17.918 79.213 1.00 45.82 122 VAL A C 1
ATOM 809 O O . VAL A 1 122 ? 10.672 -18.329 79.451 1.00 46.45 122 VAL A O 1
ATOM 813 N N . VAL A 1 123 ? 12.642 -17.461 80.160 1.00 44.11 123 VAL A N 1
ATOM 814 C CA . VAL A 1 123 ? 12.250 -17.400 81.561 1.00 42.96 123 VAL A CA 1
ATOM 815 C C . VAL A 1 123 ? 12.605 -16.045 82.161 1.00 43.46 123 VAL A C 1
ATOM 816 O O . VAL A 1 123 ? 13.344 -15.271 81.543 1.00 44.05 123 VAL A O 1
ATOM 820 N N . ALA A 1 124 ? 12.054 -15.770 83.350 1.00 43.75 124 ALA A N 1
ATOM 821 C CA . ALA A 1 124 ? 12.248 -14.528 84.152 1.00 42.91 124 ALA A CA 1
ATOM 822 C C . ALA A 1 124 ? 11.933 -14.817 85.646 1.00 43.18 124 ALA A C 1
ATOM 823 O O . ALA A 1 124 ? 10.927 -15.439 85.959 1.00 42.94 124 ALA A O 1
ATOM 825 N N . ALA A 1 125 ? 12.773 -14.374 86.576 1.00 44.05 125 ALA A N 1
ATOM 826 C CA . ALA A 1 125 ? 12.537 -14.676 87.991 1.00 44.85 125 ALA A CA 1
ATOM 827 C C . ALA A 1 125 ? 11.163 -14.185 88.380 1.00 46.10 125 ALA A C 1
ATOM 828 O O . ALA A 1 125 ? 10.784 -13.093 87.969 1.00 47.10 125 ALA A O 1
ATOM 830 N N . ALA A 1 126 ? 10.408 -14.990 89.143 1.00 47.10 126 ALA A N 1
ATOM 831 C CA . ALA A 1 126 ? 9.115 -14.550 89.728 1.00 47.24 126 ALA A CA 1
ATOM 832 C C . ALA A 1 126 ? 9.327 -13.750 91.032 1.00 47.39 126 ALA A C 1
ATOM 833 O O . ALA A 1 126 ? 10.283 -14.018 91.787 1.00 47.70 126 ALA A O 1
ATOM 835 N N . PRO A 1 127 ? 8.485 -12.716 91.271 1.00 47.26 127 PRO A N 1
ATOM 836 C CA . PRO A 1 127 ? 7.427 -12.256 90.377 1.00 46.80 127 PRO A CA 1
ATOM 837 C C . PRO A 1 127 ? 7.959 -11.413 89.215 1.00 46.90 127 PRO A C 1
ATOM 838 O O . PRO A 1 127 ? 8.865 -10.560 89.399 1.00 47.17 127 PRO A O 1
ATOM 842 N N . PHE A 1 128 ? 7.380 -11.633 88.035 1.00 45.77 128 PHE A N 1
ATOM 843 C CA . PHE A 1 128 ? 7.881 -11.002 86.817 1.00 45.15 128 PHE A CA 1
ATOM 844 C C . PHE A 1 128 ? 6.817 -10.144 86.126 1.00 44.03 128 PHE A C 1
ATOM 845 O O . PHE A 1 128 ? 5.663 -10.115 86.519 1.00 43.90 128 PHE A O 1
ATOM 853 N N . TYR A 1 129 ? 7.212 -9.486 85.057 1.00 43.83 129 TYR A N 1
ATOM 854 C CA . TYR A 1 129 ? 6.325 -8.615 84.294 1.00 44.38 129 TYR A CA 1
ATOM 855 C C . TYR A 1 129 ? 5.343 -9.507 83.557 1.00 45.12 129 TYR A C 1
ATOM 856 O O . TYR A 1 129 ? 5.731 -10.252 82.636 1.00 45.19 129 TYR A O 1
ATOM 865 N N . SER A 1 130 ? 4.083 -9.472 83.987 1.00 46.34 130 SER A N 1
ATOM 866 C CA . SER A 1 130 ? 3.044 -10.323 83.414 1.00 47.77 130 SER A CA 1
ATOM 867 C C . SER A 1 130 ? 3.086 -10.302 81.890 1.00 48.86 130 SER A C 1
ATOM 868 O O . SER A 1 130 ? 3.145 -11.359 81.256 1.00 49.98 130 SER A O 1
ATOM 871 N N . THR A 1 131 ? 3.125 -9.102 81.304 1.00 49.55 131 THR A N 1
ATOM 872 C CA . THR A 1 131 ? 3.113 -8.935 79.842 1.00 49.59 131 THR A CA 1
ATOM 873 C C . THR A 1 131 ? 4.037 -9.922 79.107 1.00 49.93 131 THR A C 1
ATOM 874 O O . THR A 1 131 ? 3.707 -10.371 77.997 1.00 50.30 131 THR A O 1
ATOM 878 N N . TYR A 1 132 ? 5.169 -10.266 79.730 1.00 49.48 132 TYR A N 1
ATOM 879 C CA . TYR A 1 132 ? 6.129 -11.196 79.146 1.00 49.26 132 TYR A CA 1
ATOM 880 C C . TYR A 1 132 ? 5.454 -12.508 78.749 1.00 49.45 132 TYR A C 1
ATOM 881 O O . TYR A 1 132 ? 5.765 -13.066 77.718 1.00 49.50 132 TYR A O 1
ATOM 890 N N . VAL A 1 133 ? 4.540 -12.998 79.581 1.00 50.07 133 VAL A N 1
ATOM 891 C CA . VAL A 1 133 ? 3.842 -14.260 79.309 1.00 50.10 133 VAL A CA 1
ATOM 892 C C . VAL A 1 133 ? 3.006 -14.072 78.036 1.00 50.88 133 VAL A C 1
ATOM 893 O O . VAL A 1 133 ? 2.935 -14.975 77.208 1.00 50.48 133 VAL A O 1
ATOM 897 N N . GLU A 1 134 ? 2.422 -12.878 77.864 1.00 51.80 134 GLU A N 1
ATOM 898 C CA . GLU A 1 134 ? 1.618 -12.562 76.671 1.00 52.97 134 GLU A CA 1
ATOM 899 C C . GLU A 1 134 ? 2.496 -12.507 75.427 1.00 52.47 134 GLU A C 1
ATOM 900 O O . GLU A 1 134 ? 2.203 -13.175 74.424 1.00 51.89 134 GLU A O 1
ATOM 906 N N . GLU A 1 135 ? 3.574 -11.721 75.516 1.00 51.95 135 GLU A N 1
ATOM 907 C CA . GLU A 1 135 ? 4.503 -11.488 74.402 1.00 51.81 135 GLU A CA 1
ATOM 908 C C . GLU A 1 135 ? 5.124 -12.779 73.828 1.00 51.23 135 GLU A C 1
ATOM 909 O O . GLU A 1 135 ? 5.382 -12.881 72.607 1.00 51.85 135 GLU A O 1
ATOM 915 N N . THR A 1 136 ? 5.332 -13.773 74.689 1.00 50.34 136 THR A N 1
ATOM 916 C CA . THR A 1 136 ? 6.017 -15.016 74.307 1.00 49.40 136 THR A CA 1
ATOM 917 C C . THR A 1 136 ? 5.038 -16.155 73.908 1.00 49.98 136 THR A C 1
ATOM 918 O O . THR A 1 136 ? 5.423 -17.153 73.265 1.00 50.13 136 THR A O 1
ATOM 922 N N . THR A 1 137 ? 3.768 -15.951 74.252 1.00 50.47 137 THR A N 1
ATOM 923 C CA . THR A 1 137 ? 2.693 -16.900 74.008 1.00 50.96 137 THR A CA 1
ATOM 924 C C . THR A 1 137 ? 1.787 -16.582 72.770 1.00 50.84 137 THR A C 1
ATOM 925 O O . THR A 1 137 ? 1.406 -17.509 72.053 1.00 50.57 137 THR A O 1
ATOM 929 N N . TYR A 1 138 ? 1.505 -15.296 72.477 1.00 50.51 138 TYR A N 1
ATOM 930 C CA . TYR A 1 138 ? 0.407 -14.927 71.525 1.00 50.13 138 TYR A CA 1
ATOM 931 C C . TYR A 1 138 ? 0.473 -15.376 70.050 1.00 50.29 138 TYR A C 1
ATOM 932 O O . TYR A 1 138 ? -0.581 -15.567 69.429 1.00 50.37 138 TYR A O 1
ATOM 941 N N . VAL A 1 139 ? 1.671 -15.502 69.474 1.00 50.36 139 VAL A N 1
ATOM 942 C CA . VAL A 1 139 ? 1.750 -15.981 68.090 1.00 50.67 139 VAL A CA 1
ATOM 943 C C . VAL A 1 139 ? 2.017 -17.471 67.909 1.00 50.96 139 VAL A C 1
ATOM 944 O O . VAL A 1 139 ? 2.060 -17.926 66.773 1.00 50.88 139 VAL A O 1
ATOM 948 N N . ARG A 1 140 ? 2.171 -18.217 69.012 1.00 51.88 140 ARG A N 1
ATOM 949 C CA . ARG A 1 140 ? 2.428 -19.686 69.007 1.00 52.73 140 ARG A CA 1
ATOM 950 C C . ARG A 1 140 ? 3.578 -20.060 68.090 1.00 52.32 140 ARG A C 1
ATOM 951 O O . ARG A 1 140 ? 3.464 -20.962 67.231 1.00 51.83 140 ARG A O 1
ATOM 959 N N . SER A 1 141 ? 4.680 -19.346 68.284 1.00 51.83 141 SER A N 1
ATOM 960 C CA . SER A 1 141 ? 5.872 -19.506 67.469 1.00 51.12 141 SER A CA 1
ATOM 961 C C . SER A 1 141 ? 6.639 -20.765 67.886 1.00 50.57 141 SER A C 1
ATOM 962 O O . SER A 1 141 ? 6.781 -21.026 69.075 1.00 50.37 141 SER A O 1
ATOM 965 N N . GLY A 1 142 ? 7.134 -21.519 66.901 1.00 50.28 142 GLY A N 1
ATOM 966 C CA . GLY A 1 142 ? 7.966 -22.700 67.154 1.00 50.18 142 GLY A CA 1
ATOM 967 C C . GLY A 1 142 ? 9.430 -22.440 67.468 1.00 50.35 142 GLY A C 1
ATOM 968 O O . GLY A 1 142 ? 10.237 -23.371 67.544 1.00 51.63 142 GLY A O 1
ATOM 969 N N . MET A 1 143 ? 9.772 -21.174 67.695 1.00 49.74 143 MET A N 1
ATOM 970 C CA . MET A 1 143 ? 11.151 -20.731 67.855 1.00 47.98 143 MET A CA 1
ATOM 971 C C . MET A 1 143 ? 11.565 -20.619 69.314 1.00 47.26 143 MET A C 1
ATOM 972 O O . MET A 1 143 ? 12.739 -20.766 69.634 1.00 46.11 143 MET A O 1
ATOM 977 N N . TYR A 1 144 ? 10.595 -20.317 70.176 1.00 47.13 144 TYR A N 1
ATOM 978 C CA . TYR A 1 144 ? 10.811 -20.059 71.599 1.00 47.66 144 TYR A CA 1
ATOM 979 C C . TYR A 1 144 ? 9.565 -20.519 72.379 1.00 47.87 144 TYR A C 1
ATOM 980 O O . TYR A 1 144 ? 8.445 -20.518 71.827 1.00 47.66 144 TYR A O 1
ATOM 989 N N . LYS A 1 145 ? 9.772 -20.940 73.635 1.00 48.19 145 LYS A N 1
ATOM 990 C CA . LYS A 1 145 ? 8.684 -21.352 74.538 1.00 49.38 145 LYS A CA 1
ATOM 991 C C . LYS A 1 145 ? 8.911 -20.699 75.881 1.00 48.21 145 LYS A C 1
ATOM 992 O O . LYS A 1 145 ? 10.000 -20.803 76.443 1.00 47.98 145 LYS A O 1
ATOM 998 N N . TRP A 1 146 ? 7.895 -19.990 76.372 1.00 48.18 146 TRP A N 1
ATOM 999 C CA . TRP A 1 146 ? 7.917 -19.409 77.711 1.00 47.88 146 TRP A CA 1
ATOM 1000 C C . TRP A 1 146 ? 7.910 -20.558 78.731 1.00 48.84 146 TRP A C 1
ATOM 1001 O O . TRP A 1 146 ? 7.008 -21.405 78.714 1.00 47.88 146 TRP A O 1
ATOM 1012 N N . GLU A 1 147 ? 8.937 -20.592 79.589 1.00 50.11 147 GLU A N 1
ATOM 1013 C CA . GLU A 1 147 ? 9.065 -21.633 80.603 1.00 51.53 147 GLU A CA 1
ATOM 1014 C C . GLU A 1 147 ? 8.940 -21.107 82.045 1.00 51.44 147 GLU A C 1
ATOM 1015 O O . GLU A 1 147 ? 9.528 -21.665 82.952 1.00 51.92 147 GLU A O 1
ATOM 1021 N N . GLY A 1 148 ? 8.188 -20.030 82.249 1.00 51.54 148 GLY A N 1
ATOM 1022 C CA . GLY A 1 148 ? 7.842 -19.565 83.593 1.00 51.37 148 GLY A CA 1
ATOM 1023 C C . GLY A 1 148 ? 9.036 -19.168 84.428 1.00 51.33 148 GLY A C 1
ATOM 1024 O O . GLY A 1 148 ? 10.084 -18.884 83.878 1.00 51.81 148 GLY A O 1
ATOM 1025 N N . ASP A 1 149 ? 8.873 -19.160 85.751 1.00 51.58 149 ASP A N 1
ATOM 1026 C CA . ASP A 1 149 ? 9.909 -18.732 86.705 1.00 52.63 149 ASP A CA 1
ATOM 1027 C C . ASP A 1 149 ? 11.308 -19.258 86.448 1.00 53.85 149 ASP A C 1
ATOM 1028 O O . ASP A 1 149 ? 11.516 -20.461 86.248 1.00 53.84 149 ASP A O 1
ATOM 1033 N N . ALA A 1 150 ? 12.265 -18.334 86.488 1.00 55.86 150 ALA A N 1
ATOM 1034 C CA . ALA A 1 150 ? 13.673 -18.643 86.311 1.00 58.39 150 ALA A CA 1
ATOM 1035 C C . ALA A 1 150 ? 14.264 -19.409 87.501 1.00 60.41 150 ALA A C 1
ATOM 1036 O O . ALA A 1 150 ? 14.995 -20.394 87.288 1.00 60.67 150 ALA A O 1
ATOM 1038 N N . TRP A 1 151 ? 13.954 -18.976 88.733 1.00 62.35 151 TRP A N 1
ATOM 1039 C CA . TRP A 1 151 ? 14.403 -19.692 89.955 1.00 63.86 151 TRP A CA 1
ATOM 1040 C C . TRP A 1 151 ? 14.118 -21.177 89.815 1.00 64.85 151 TRP A C 1
ATOM 1041 O O . TRP A 1 151 ? 15.027 -22.003 89.924 1.00 65.38 151 TRP A O 1
ATOM 1052 N N . GLY A 1 152 ? 12.857 -21.505 89.537 1.00 65.41 152 GLY A N 1
ATOM 1053 C CA . GLY A 1 152 ? 12.464 -22.886 89.230 1.00 65.69 152 GLY A CA 1
ATOM 1054 C C . GLY A 1 152 ? 12.719 -23.421 87.822 1.00 65.69 152 GLY A C 1
ATOM 1055 O O . GLY A 1 152 ? 12.015 -24.330 87.376 1.00 65.97 152 GLY A O 1
ATOM 1056 N N . PHE A 1 153 ? 13.715 -22.873 87.119 1.00 65.47 153 PHE A N 1
ATOM 1057 C CA . PHE A 1 153 ? 14.042 -23.330 85.769 1.00 65.02 153 PHE A CA 1
ATOM 1058 C C . PHE A 1 153 ? 15.333 -24.110 85.787 1.00 66.75 153 PHE A C 1
ATOM 1059 O O . PHE A 1 153 ? 16.364 -23.593 86.251 1.00 66.67 153 PHE A O 1
ATOM 1067 N N . ASP A 1 154 ? 15.264 -25.342 85.262 1.00 68.46 154 ASP A N 1
ATOM 1068 C CA . ASP A 1 154 ? 16.414 -26.245 85.223 1.00 70.23 154 ASP A CA 1
ATOM 1069 C C . ASP A 1 154 ? 16.717 -26.736 83.813 1.00 71.26 154 ASP A C 1
ATOM 1070 O O . ASP A 1 154 ? 17.894 -26.848 83.436 1.00 71.66 154 ASP A O 1
ATOM 1072 N N . LYS A 1 155 ? 15.648 -27.026 83.065 1.00 72.15 155 LYS A N 1
ATOM 1073 C CA . LYS A 1 155 ? 15.672 -27.514 81.665 1.00 73.00 155 LYS A CA 1
ATOM 1074 C C . LYS A 1 155 ? 16.955 -27.275 80.828 1.00 73.11 155 LYS A C 1
ATOM 1075 O O . LYS A 1 155 ? 17.651 -26.267 80.996 1.00 72.99 155 LYS A O 1
ATOM 1081 N N . LYS A 1 156 ? 17.239 -28.211 79.918 1.00 73.21 156 LYS A N 1
ATOM 1082 C CA . LYS A 1 156 ? 18.482 -28.238 79.123 1.00 72.94 156 LYS A CA 1
ATOM 1083 C C . LYS A 1 156 ? 18.327 -27.405 77.855 1.00 71.92 156 LYS A C 1
ATOM 1084 O O . LYS A 1 156 ? 17.248 -26.866 77.588 1.00 72.33 156 LYS A O 1
ATOM 1090 N N . GLY A 1 157 ? 19.395 -27.311 77.064 1.00 69.97 157 GLY A N 1
ATOM 1091 C CA . GLY A 1 157 ? 19.328 -26.611 75.785 1.00 67.25 157 GLY A CA 1
ATOM 1092 C C . GLY A 1 157 ? 19.314 -25.096 75.894 1.00 65.13 157 GLY A C 1
ATOM 1093 O O . GLY A 1 157 ? 19.366 -24.538 76.995 1.00 65.26 157 GLY A O 1
ATOM 1094 N N . PRO A 1 158 ? 19.239 -24.413 74.743 1.00 63.58 158 PRO A N 1
ATOM 1095 C CA . PRO A 1 158 ? 19.261 -22.933 74.688 1.00 61.67 158 PRO A CA 1
ATOM 1096 C C . PRO A 1 158 ? 18.111 -22.223 75.449 1.00 59.59 158 PRO A C 1
ATOM 1097 O O . PRO A 1 158 ? 16.926 -22.555 75.271 1.00 59.35 158 PRO A O 1
ATOM 1101 N N . TYR A 1 159 ? 18.472 -21.248 76.285 1.00 57.14 159 TYR A N 1
ATOM 1102 C CA . TYR A 1 159 ? 17.476 -20.404 76.975 1.00 54.54 159 TYR A CA 1
ATOM 1103 C C . TYR A 1 159 ? 17.821 -18.902 76.916 1.00 53.25 159 TYR A C 1
ATOM 1104 O O . TYR A 1 159 ? 18.964 -18.528 76.621 1.00 53.44 159 TYR A O 1
ATOM 1113 N N . ILE A 1 160 ? 16.820 -18.059 77.209 1.00 51.57 160 ILE A N 1
ATOM 1114 C CA . ILE A 1 160 ? 16.967 -16.593 77.303 1.00 49.32 160 ILE A CA 1
ATOM 1115 C C . ILE A 1 160 ? 16.383 -16.189 78.636 1.00 47.43 160 ILE A C 1
ATOM 1116 O O . ILE A 1 160 ? 15.263 -16.591 78.947 1.00 47.35 160 ILE A O 1
ATOM 1121 N N . GLU A 1 161 ? 17.130 -15.401 79.408 1.00 45.29 161 GLU A N 1
ATOM 1122 C CA . GLU A 1 161 ? 16.644 -14.868 80.658 1.00 44.03 161 GLU A CA 1
ATOM 1123 C C . GLU A 1 161 ? 16.335 -13.390 80.557 1.00 42.36 161 GLU A C 1
ATOM 1124 O O . GLU A 1 161 ? 17.155 -12.602 80.067 1.00 42.07 161 GLU A O 1
ATOM 1130 N N . LEU A 1 162 ? 15.143 -13.023 81.030 1.00 40.47 162 LEU A N 1
ATOM 1131 C CA . LEU A 1 162 ? 14.740 -11.625 81.124 1.00 38.99 162 LEU A CA 1
ATOM 1132 C C . LEU A 1 162 ? 14.987 -11.113 82.538 1.00 38.11 162 LEU A C 1
ATOM 1133 O O . LEU A 1 162 ? 14.575 -11.728 83.498 1.00 37.66 162 LEU A O 1
ATOM 1138 N N . VAL A 1 163 ? 15.661 -9.971 82.632 1.00 37.51 163 VAL A N 1
ATOM 1139 C CA . VAL A 1 163 ? 16.080 -9.361 83.865 1.00 36.69 163 VAL A CA 1
ATOM 1140 C C . VAL A 1 163 ? 15.572 -7.932 83.869 1.00 37.57 163 VAL A C 1
ATOM 1141 O O . VAL A 1 163 ? 16.218 -7.049 83.277 1.00 38.95 163 VAL A O 1
ATOM 1145 N N . THR A 1 164 ? 14.419 -7.687 84.493 1.00 37.16 164 THR A N 1
ATOM 1146 C CA . THR A 1 164 ? 13.908 -6.322 84.631 1.00 36.82 164 THR A CA 1
ATOM 1147 C C . THR A 1 164 ? 14.476 -5.717 85.910 1.00 36.14 164 THR A C 1
ATOM 1148 O O . THR A 1 164 ? 14.226 -6.209 87.004 1.00 36.34 164 THR A O 1
ATOM 1152 N N . SER A 1 165 ? 15.268 -4.664 85.795 1.00 35.14 165 SER A N 1
ATOM 1153 C CA . SER A 1 165 ? 15.773 -4.007 87.006 1.00 33.96 165 SER A CA 1
ATOM 1154 C C . SER A 1 165 ? 15.753 -2.493 86.855 1.00 32.95 165 SER A C 1
ATOM 1155 O O . SER A 1 165 ? 16.306 -2.000 85.922 1.00 33.98 165 SER A O 1
ATOM 1158 N N . PRO A 1 166 ? 15.071 -1.748 87.748 1.00 32.66 166 PRO A N 1
ATOM 1159 C CA . PRO A 1 166 ? 14.132 -2.124 88.829 1.00 32.57 166 PRO A CA 1
ATOM 1160 C C . PRO A 1 166 ? 12.990 -3.017 88.305 1.00 34.36 166 PRO A C 1
ATOM 1161 O O . PRO A 1 166 ? 12.421 -2.752 87.238 1.00 34.64 166 PRO A O 1
ATOM 1165 N N . ASN A 1 167 ? 12.695 -4.097 89.023 1.00 35.41 167 ASN A N 1
ATOM 1166 C CA . ASN A 1 167 ? 11.710 -5.077 88.578 1.00 36.64 167 ASN A CA 1
ATOM 1167 C C . ASN A 1 167 ? 10.277 -4.558 88.416 1.00 37.67 167 ASN A C 1
ATOM 1168 O O . ASN A 1 167 ? 9.897 -3.487 88.918 1.00 36.45 167 ASN A O 1
ATOM 1173 N N . ASN A 1 168 ? 9.494 -5.327 87.666 1.00 38.62 168 ASN A N 1
ATOM 1174 C CA . ASN A 1 168 ? 8.056 -5.098 87.501 1.00 39.81 168 ASN A CA 1
ATOM 1175 C C . ASN A 1 168 ? 7.526 -6.477 87.801 1.00 41.42 168 ASN A C 1
ATOM 1176 O O . ASN A 1 168 ? 7.863 -7.424 87.078 1.00 42.51 168 ASN A O 1
ATOM 1181 N N . PRO A 1 169 ? 6.717 -6.635 88.866 1.00 42.40 169 PRO A N 1
ATOM 1182 C CA . PRO A 1 169 ? 6.046 -5.640 89.711 1.00 43.63 169 PRO A CA 1
ATOM 1183 C C . PRO A 1 169 ? 6.754 -5.099 90.966 1.00 44.85 169 PRO A C 1
ATOM 1184 O O . PRO A 1 169 ? 6.395 -4.023 91.453 1.00 45.28 169 PRO A O 1
ATOM 1188 N N . ASP A 1 170 ? 7.729 -5.828 91.485 1.00 46.16 170 ASP A N 1
ATOM 1189 C CA . ASP A 1 170 ? 8.155 -5.613 92.871 1.00 47.23 170 ASP A CA 1
ATOM 1190 C C . ASP A 1 170 ? 9.246 -4.588 93.090 1.00 47.37 170 ASP A C 1
ATOM 1191 O O . ASP A 1 170 ? 9.629 -4.372 94.236 1.00 48.37 170 ASP A O 1
ATOM 1196 N N . GLY A 1 171 ? 9.752 -3.972 92.012 1.00 47.56 171 GLY A N 1
ATOM 1197 C CA . GLY A 1 171 ? 10.680 -2.815 92.084 1.00 45.94 171 GLY A CA 1
ATOM 1198 C C . GLY A 1 171 ? 12.096 -3.126 92.549 1.00 45.57 171 GLY A C 1
ATOM 1199 O O . GLY A 1 171 ? 12.947 -2.221 92.655 1.00 43.92 171 GLY A O 1
ATOM 1200 N N . THR A 1 172 ? 12.343 -4.409 92.811 1.00 44.99 172 THR A N 1
ATOM 1201 C CA . THR A 1 172 ? 13.646 -4.900 93.252 1.00 45.97 172 THR A CA 1
ATOM 1202 C C . THR A 1 172 ? 14.752 -4.722 92.195 1.00 45.73 172 THR A C 1
ATOM 1203 O O . THR A 1 172 ? 14.482 -4.659 90.983 1.00 45.41 172 THR A O 1
ATOM 1207 N N . ILE A 1 173 ? 15.993 -4.583 92.664 1.00 45.86 173 ILE A N 1
ATOM 1208 C CA . ILE A 1 173 ? 17.129 -4.467 91.772 1.00 45.58 173 ILE A CA 1
ATOM 1209 C C . ILE A 1 173 ? 17.466 -5.909 91.530 1.00 45.73 173 ILE A C 1
ATOM 1210 O O . ILE A 1 173 ? 17.526 -6.668 92.471 1.00 46.28 173 ILE A O 1
ATOM 1215 N N . ARG A 1 174 ? 17.626 -6.293 90.269 1.00 46.30 174 ARG A N 1
ATOM 1216 C CA . ARG A 1 174 ? 17.866 -7.687 89.901 1.00 47.04 174 ARG A CA 1
ATOM 1217 C C . ARG A 1 174 ? 19.176 -7.897 89.137 1.00 47.54 174 ARG A C 1
ATOM 1218 O O . ARG A 1 174 ? 19.847 -6.953 88.665 1.00 47.93 174 ARG A O 1
ATOM 1226 N N . GLU A 1 175 ? 19.517 -9.163 89.039 1.00 48.05 175 GLU A N 1
ATOM 1227 C CA . GLU A 1 175 ? 20.697 -9.644 88.382 1.00 49.55 175 GLU A CA 1
ATOM 1228 C C . GLU A 1 175 ? 20.193 -11.019 87.949 1.00 48.91 175 GLU A C 1
ATOM 1229 O O . GLU A 1 175 ? 19.091 -11.416 88.330 1.00 48.06 175 GLU A O 1
ATOM 1235 N N . THR A 1 176 ? 20.977 -11.738 87.159 1.00 49.35 176 THR A N 1
ATOM 1236 C CA . THR A 1 176 ? 20.531 -13.007 86.599 1.00 50.04 176 THR A CA 1
ATOM 1237 C C . THR A 1 176 ? 20.504 -14.124 87.651 1.00 51.17 176 THR A C 1
ATOM 1238 O O . THR A 1 176 ? 20.990 -13.952 88.779 1.00 50.63 176 THR A O 1
ATOM 1242 N N . VAL A 1 177 ? 19.930 -15.264 87.274 1.00 52.89 177 VAL A N 1
ATOM 1243 C CA . VAL A 1 177 ? 19.794 -16.404 88.175 1.00 54.65 177 VAL A CA 1
ATOM 1244 C C . VAL A 1 177 ? 19.609 -17.708 87.384 1.00 55.72 177 VAL A C 1
ATOM 1245 O O . VAL A 1 177 ? 18.507 -18.268 87.367 1.00 56.01 177 VAL A O 1
ATOM 1249 N N . VAL A 1 178 ? 20.664 -18.159 86.695 1.00 56.78 178 VAL A N 1
ATOM 1250 C CA . VAL A 1 178 ? 20.700 -19.516 86.105 1.00 57.49 178 VAL A CA 1
ATOM 1251 C C . VAL A 1 178 ? 22.032 -19.816 85.426 1.00 58.01 178 VAL A C 1
ATOM 1252 O O . VAL A 1 178 ? 23.095 -19.509 85.978 1.00 59.18 178 VAL A O 1
ATOM 1256 N N . ASP A 1 184 ? 29.075 -20.441 78.007 1.00 59.55 184 ASP A N 1
ATOM 1257 C CA . ASP A 1 184 ? 27.861 -21.255 78.138 1.00 59.67 184 ASP A CA 1
ATOM 1258 C C . ASP A 1 184 ? 26.773 -20.655 77.225 1.00 59.44 184 ASP A C 1
ATOM 1259 O O . ASP A 1 184 ? 26.064 -19.741 77.668 1.00 59.20 184 ASP A O 1
ATOM 1264 N N . GLU A 1 185 ? 26.628 -21.086 75.959 1.00 59.46 185 GLU A N 1
ATOM 1265 C CA . GLU A 1 185 ? 25.616 -20.349 75.190 1.00 60.14 185 GLU A CA 1
ATOM 1266 C C . GLU A 1 185 ? 24.128 -20.500 75.290 1.00 59.48 185 GLU A C 1
ATOM 1267 O O . GLU A 1 185 ? 23.432 -21.153 74.498 1.00 60.06 185 GLU A O 1
ATOM 1273 N N . ALA A 1 186 ? 23.686 -19.826 76.349 1.00 57.85 186 ALA A N 1
ATOM 1274 C CA . ALA A 1 186 ? 22.385 -19.249 76.491 1.00 56.03 186 ALA A CA 1
ATOM 1275 C C . ALA A 1 186 ? 22.600 -17.768 76.862 1.00 54.42 186 ALA A C 1
ATOM 1276 O O . ALA A 1 186 ? 23.705 -17.338 77.229 1.00 54.17 186 ALA A O 1
ATOM 1278 N N . LYS A 1 187 ? 21.537 -16.987 76.774 1.00 52.43 187 LYS A N 1
ATOM 1279 C CA . LYS A 1 187 ? 21.711 -15.555 76.657 1.00 50.28 187 LYS A CA 1
ATOM 1280 C C . LYS A 1 187 ? 20.781 -14.784 77.591 1.00 48.57 187 LYS A C 1
ATOM 1281 O O . LYS A 1 187 ? 19.999 -15.377 78.345 1.00 49.43 187 LYS A O 1
ATOM 1287 N N . VAL A 1 188 ? 20.863 -13.464 77.552 1.00 45.77 188 VAL A N 1
ATOM 1288 C CA . VAL A 1 188 ? 20.181 -12.647 78.542 1.00 42.81 188 VAL A CA 1
ATOM 1289 C C . VAL A 1 188 ? 19.766 -11.297 77.956 1.00 40.58 188 VAL A C 1
ATOM 1290 O O . VAL A 1 188 ? 20.454 -10.764 77.090 1.00 40.10 188 VAL A O 1
ATOM 1294 N N . ILE A 1 189 ? 18.606 -10.801 78.407 1.00 37.46 189 ILE A N 1
ATOM 1295 C CA . ILE A 1 189 ? 18.083 -9.511 78.033 1.00 34.34 189 ILE A CA 1
ATOM 1296 C C . ILE A 1 189 ? 17.851 -8.680 79.302 1.00 33.55 189 ILE A C 1
ATOM 1297 O O . ILE A 1 189 ? 17.221 -9.134 80.245 1.00 32.99 189 ILE A O 1
ATOM 1302 N N . HIS A 1 190 ? 18.371 -7.463 79.300 1.00 31.95 190 HIS A N 1
ATOM 1303 C CA . HIS A 1 190 ? 18.224 -6.585 80.428 1.00 31.55 190 HIS A CA 1
ATOM 1304 C C . HIS A 1 190 ? 17.247 -5.489 80.061 1.00 31.26 190 HIS A C 1
ATOM 1305 O O . HIS A 1 190 ? 17.362 -4.832 79.015 1.00 29.89 190 HIS A O 1
ATOM 1312 N N . ASP A 1 191 ? 16.251 -5.353 80.916 1.00 31.50 191 ASP A N 1
ATOM 1313 C CA . ASP A 1 191 ? 15.196 -4.477 80.678 1.00 32.90 191 ASP A CA 1
ATOM 1314 C C . ASP A 1 191 ? 15.287 -3.427 81.751 1.00 32.98 191 ASP A C 1
ATOM 1315 O O . ASP A 1 191 ? 14.805 -3.627 82.833 1.00 33.55 191 ASP A O 1
ATOM 1320 N N . PHE A 1 192 ? 15.911 -2.293 81.427 1.00 33.62 192 PHE A N 1
ATOM 1321 C CA . PHE A 1 192 ? 16.191 -1.247 82.419 1.00 34.49 192 PHE A CA 1
ATOM 1322 C C . PHE A 1 192 ? 15.289 -0.048 82.282 1.00 34.64 192 PHE A C 1
ATOM 1323 O O . PHE A 1 192 ? 15.715 1.068 82.545 1.00 34.40 192 PHE A O 1
ATOM 1331 N N . ALA A 1 193 ? 14.051 -0.296 81.872 1.00 34.61 193 ALA A N 1
ATOM 1332 C CA . ALA A 1 193 ? 13.026 0.701 81.645 1.00 33.94 193 ALA A CA 1
ATOM 1333 C C . ALA A 1 193 ? 12.816 1.672 82.819 1.00 33.57 193 ALA A C 1
ATOM 1334 O O . ALA A 1 193 ? 12.564 2.878 82.605 1.00 33.03 193 ALA A O 1
ATOM 1336 N N . TYR A 1 194 ? 12.931 1.159 84.047 1.00 32.45 194 TYR A N 1
ATOM 1337 C CA . TYR A 1 194 ? 12.794 2.009 85.266 1.00 32.62 194 TYR A CA 1
ATOM 1338 C C . TYR A 1 194 ? 14.096 2.393 85.980 1.00 32.60 194 TYR A C 1
ATOM 1339 O O . TYR A 1 194 ? 14.070 2.954 87.088 1.00 33.71 194 TYR A O 1
ATOM 1348 N N . TYR A 1 195 ? 15.216 2.141 85.331 1.00 32.06 195 TYR A N 1
ATOM 1349 C CA . TYR A 1 195 ? 16.527 2.393 85.896 1.00 31.59 195 TYR A CA 1
ATOM 1350 C C . TYR A 1 195 ? 16.921 3.839 85.628 1.00 31.44 195 TYR A C 1
ATOM 1351 O O . TYR A 1 195 ? 17.869 4.050 84.904 1.00 32.27 195 TYR A O 1
ATOM 1360 N N . TRP A 1 196 ? 16.145 4.790 86.162 1.00 30.83 196 TRP A N 1
ATOM 1361 C CA . TRP A 1 196 ? 16.333 6.289 86.024 1.00 32.03 196 TRP A CA 1
ATOM 1362 C C . TRP A 1 196 ? 16.401 6.963 87.395 1.00 32.47 196 TRP A C 1
ATOM 1363 O O . TRP A 1 196 ? 15.839 6.438 88.342 1.00 33.93 196 TRP A O 1
ATOM 1374 N N . PRO A 1 197 ? 17.110 8.104 87.522 1.00 33.79 197 PRO A N 1
ATOM 1375 C CA . PRO A 1 197 ? 17.316 8.784 88.809 1.00 34.27 197 PRO A CA 1
ATOM 1376 C C . PRO A 1 197 ? 16.095 9.193 89.633 1.00 34.05 197 PRO A C 1
ATOM 1377 O O . PRO A 1 197 ? 16.178 9.241 90.866 1.00 33.75 197 PRO A O 1
ATOM 1381 N N . HIS A 1 198 ? 14.975 9.480 88.974 1.00 34.06 198 HIS A N 1
ATOM 1382 C CA . HIS A 1 198 ? 13.714 9.783 89.680 1.00 32.79 198 HIS A CA 1
ATOM 1383 C C . HIS A 1 198 ? 13.093 8.561 90.375 1.00 32.80 198 HIS A C 1
ATOM 1384 O O . HIS A 1 198 ? 12.254 8.705 91.266 1.00 32.65 198 HIS A O 1
ATOM 1391 N N . TYR A 1 199 ? 13.568 7.371 90.019 1.00 32.39 199 TYR A N 1
ATOM 1392 C CA . TYR A 1 199 ? 12.986 6.137 90.526 1.00 33.29 199 TYR A CA 1
ATOM 1393 C C . TYR A 1 199 ? 13.905 5.424 91.457 1.00 33.44 199 TYR A C 1
ATOM 1394 O O . TYR A 1 199 ? 13.498 4.999 92.522 1.00 33.41 199 TYR A O 1
ATOM 1403 N N . THR A 1 200 ? 15.156 5.276 91.038 1.00 35.06 200 THR A N 1
ATOM 1404 C CA . THR A 1 200 ? 16.146 4.504 91.774 1.00 36.05 200 THR A CA 1
ATOM 1405 C C . THR A 1 200 ? 17.519 5.148 91.662 1.00 37.78 200 THR A C 1
ATOM 1406 O O . THR A 1 200 ? 17.809 5.825 90.696 1.00 39.10 200 THR A O 1
ATOM 1410 N N . PRO A 1 201 ? 18.376 4.970 92.672 1.00 39.27 201 PRO A N 1
ATOM 1411 C CA . PRO A 1 201 ? 19.708 5.534 92.525 1.00 39.40 201 PRO A CA 1
ATOM 1412 C C . PRO A 1 201 ? 20.526 4.868 91.441 1.00 39.13 201 PRO A C 1
ATOM 1413 O O . PRO A 1 201 ? 20.455 3.636 91.279 1.00 37.92 201 PRO A O 1
ATOM 1417 N N . ILE A 1 202 ? 21.312 5.674 90.726 1.00 38.88 202 ILE A N 1
ATOM 1418 C CA . ILE A 1 202 ? 22.212 5.129 89.714 1.00 38.99 202 ILE A CA 1
ATOM 1419 C C . ILE A 1 202 ? 23.506 4.592 90.319 1.00 39.13 202 ILE A C 1
ATOM 1420 O O . ILE A 1 202 ? 24.523 5.253 90.349 1.00 38.08 202 ILE A O 1
ATOM 1425 N N . THR A 1 203 ? 23.447 3.358 90.781 1.00 41.32 203 THR A N 1
ATOM 1426 C CA . THR A 1 203 ? 24.581 2.731 91.422 1.00 43.37 203 THR A CA 1
ATOM 1427 C C . THR A 1 203 ? 25.678 2.511 90.411 1.00 45.05 203 THR A C 1
ATOM 1428 O O . THR A 1 203 ? 26.839 2.690 90.750 1.00 46.50 203 THR A O 1
ATOM 1432 N N . ARG A 1 204 ? 25.323 2.137 89.182 1.00 45.82 204 ARG A N 1
ATOM 1433 C CA . ARG A 1 204 ? 26.315 1.841 88.154 1.00 47.74 204 ARG A CA 1
ATOM 1434 C C . ARG A 1 204 ? 25.898 2.070 86.708 1.00 46.05 204 ARG A C 1
ATOM 1435 O O . ARG A 1 204 ? 24.736 1.972 86.352 1.00 46.19 204 ARG A O 1
ATOM 1443 N N . ARG A 1 205 ? 26.885 2.392 85.886 1.00 45.04 205 ARG A N 1
ATOM 1444 C CA . ARG A 1 205 ? 26.688 2.655 84.486 1.00 43.59 205 ARG A CA 1
ATOM 1445 C C . ARG A 1 205 ? 26.674 1.315 83.793 1.00 42.63 205 ARG A C 1
ATOM 1446 O O . ARG A 1 205 ? 27.707 0.678 83.637 1.00 43.16 205 ARG A O 1
ATOM 1454 N N . GLN A 1 206 ? 25.494 0.898 83.367 1.00 41.20 206 GLN A N 1
ATOM 1455 C CA . GLN A 1 206 ? 25.286 -0.470 82.927 1.00 39.58 206 GLN A CA 1
ATOM 1456 C C . GLN A 1 206 ? 25.957 -0.734 81.612 1.00 39.11 206 GLN A C 1
ATOM 1457 O O . GLN A 1 206 ? 26.074 0.163 80.767 1.00 38.14 206 GLN A O 1
ATO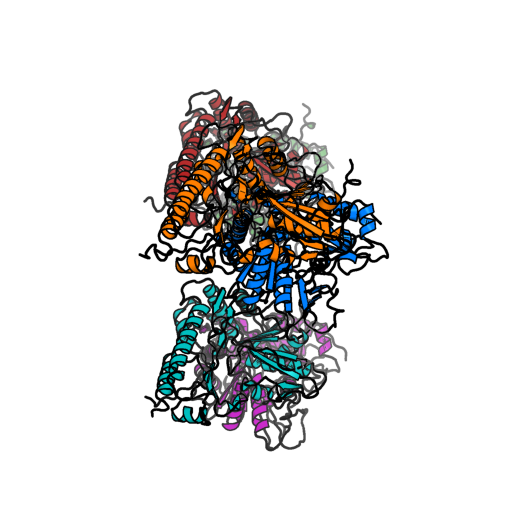M 1463 N N . ASP A 1 207 ? 26.410 -1.972 81.459 1.00 38.89 207 ASP A N 1
ATOM 1464 C CA . ASP A 1 207 ? 27.204 -2.357 80.332 1.00 40.51 207 ASP A CA 1
ATOM 1465 C C . ASP A 1 207 ? 26.992 -3.827 80.087 1.00 40.01 207 ASP A C 1
ATOM 1466 O O . ASP A 1 207 ? 27.910 -4.608 80.279 1.00 41.22 207 ASP A O 1
ATOM 1471 N N . HIS A 1 208 ? 25.795 -4.190 79.643 1.00 38.70 208 HIS A N 1
ATOM 1472 C CA . HIS A 1 208 ? 25.446 -5.558 79.320 1.00 36.92 208 HIS A CA 1
ATOM 1473 C C . HIS A 1 208 ? 25.184 -5.769 77.828 1.00 35.79 208 HIS A C 1
ATOM 1474 O O . HIS A 1 208 ? 25.125 -4.835 77.049 1.00 35.17 208 HIS A O 1
ATOM 1481 N N . ASP A 1 209 ? 25.054 -7.019 77.403 1.00 35.95 209 ASP A N 1
ATOM 1482 C CA . ASP A 1 209 ? 24.883 -7.299 75.977 1.00 36.04 209 ASP A CA 1
ATOM 1483 C C . ASP A 1 209 ? 23.626 -6.652 75.341 1.00 34.57 209 ASP A C 1
ATOM 1484 O O . ASP A 1 209 ? 23.694 -6.038 74.271 1.00 34.08 209 ASP A O 1
ATOM 1489 N N . ILE A 1 210 ? 22.478 -6.790 75.995 1.00 32.50 210 ILE A N 1
ATOM 1490 C CA . ILE A 1 210 ? 21.255 -6.173 75.467 1.00 29.43 210 ILE A CA 1
ATOM 1491 C C . ILE A 1 210 ? 20.576 -5.351 76.547 1.00 28.53 210 ILE A C 1
ATOM 1492 O O . ILE A 1 210 ? 20.172 -5.878 77.548 1.00 27.59 210 ILE A O 1
ATOM 1497 N N . MET A 1 211 ? 20.456 -4.044 76.325 1.00 28.46 211 MET A N 1
ATOM 1498 C CA . MET A 1 211 ? 19.846 -3.158 77.295 1.00 27.44 211 MET A CA 1
ATOM 1499 C C . MET A 1 211 ? 18.673 -2.365 76.683 1.00 27.95 211 MET A C 1
ATOM 1500 O O . MET A 1 211 ? 18.847 -1.447 75.808 1.00 27.21 211 MET A O 1
ATOM 1505 N N . LEU A 1 212 ? 17.480 -2.677 77.196 1.00 27.78 212 LEU A N 1
ATOM 1506 C CA . LEU A 1 212 ? 16.207 -2.073 76.745 1.00 27.27 212 LEU A CA 1
ATOM 1507 C C . LEU A 1 212 ? 15.733 -0.859 77.563 1.00 26.75 212 LEU A C 1
ATOM 1508 O O . LEU A 1 212 ? 15.628 -0.927 78.755 1.00 25.85 212 LEU A O 1
ATOM 1513 N N . PHE A 1 213 ? 15.370 0.211 76.881 1.00 26.63 213 PHE A N 1
ATOM 1514 C CA . PHE A 1 213 ? 14.836 1.392 77.543 1.00 26.91 213 PHE A CA 1
ATOM 1515 C C . PHE A 1 213 ? 13.509 1.781 76.916 1.00 27.14 213 PHE A C 1
ATOM 1516 O O . PHE A 1 213 ? 13.234 1.431 75.774 1.00 25.62 213 PHE A O 1
ATOM 1524 N N . THR A 1 214 ? 12.693 2.520 77.662 1.00 28.44 214 THR A N 1
ATOM 1525 C CA . THR A 1 214 ? 11.418 2.994 77.121 1.00 29.17 214 THR A CA 1
ATOM 1526 C C . THR A 1 214 ? 11.200 4.451 77.434 1.00 30.61 214 THR A C 1
ATOM 1527 O O . THR A 1 214 ? 11.468 4.884 78.551 1.00 29.66 214 THR A O 1
ATOM 1531 N N . PHE A 1 215 ? 10.704 5.175 76.434 1.00 31.41 215 PHE A N 1
ATOM 1532 C CA . PHE A 1 215 ? 10.459 6.593 76.545 1.00 33.22 215 PHE A CA 1
ATOM 1533 C C . PHE A 1 215 ? 9.326 6.868 77.539 1.00 34.51 215 PHE A C 1
ATOM 1534 O O . PHE A 1 215 ? 9.443 7.722 78.413 1.00 34.99 215 PHE A O 1
ATOM 1542 N N . SER A 1 216 ? 8.233 6.117 77.403 1.00 35.86 216 SER A N 1
ATOM 1543 C CA . SER A 1 216 ? 7.033 6.242 78.240 1.00 36.39 216 SER A CA 1
ATOM 1544 C C . SER A 1 216 ? 7.336 6.405 79.727 1.00 36.98 216 SER A C 1
ATOM 1545 O O . SER A 1 216 ? 6.613 7.087 80.464 1.00 37.18 216 SER A O 1
ATOM 1548 N N . LYS A 1 217 ? 8.414 5.789 80.185 1.00 37.69 217 LYS A N 1
ATOM 1549 C CA . LYS A 1 217 ? 8.644 5.684 81.614 1.00 39.11 217 LYS A CA 1
ATOM 1550 C C . LYS A 1 217 ? 9.571 6.739 82.145 1.00 38.73 217 LYS A C 1
ATOM 1551 O O . LYS A 1 217 ? 9.495 7.080 83.307 1.00 40.54 217 LYS A O 1
ATOM 1557 N N . ILE A 1 218 ? 10.413 7.291 81.291 1.00 37.24 218 ILE A N 1
ATOM 1558 C CA . ILE A 1 218 ? 11.218 8.406 81.704 1.00 36.43 218 ILE A CA 1
ATOM 1559 C C . ILE A 1 218 ? 10.250 9.574 81.930 1.00 36.71 218 ILE A C 1
ATOM 1560 O O . ILE A 1 218 ? 10.031 9.996 83.074 1.00 34.80 218 ILE A O 1
ATOM 1565 N N . THR A 1 219 ? 9.648 10.061 80.845 1.00 37.65 219 THR A N 1
ATOM 1566 C CA . THR A 1 219 ? 8.922 11.347 80.908 1.00 38.37 219 THR A CA 1
ATOM 1567 C C . THR A 1 219 ? 7.382 11.262 81.031 1.00 38.04 219 THR A C 1
ATOM 1568 O O . THR A 1 219 ? 6.730 12.292 81.292 1.00 37.95 219 THR A O 1
ATOM 1572 N N . GLY A 1 220 ? 6.818 10.066 80.796 1.00 36.60 220 GLY A N 1
ATOM 1573 C CA . GLY A 1 220 ? 5.360 9.872 80.692 1.00 34.29 220 GLY A CA 1
ATOM 1574 C C . GLY A 1 220 ? 4.737 9.950 79.307 1.00 32.28 220 GLY A C 1
ATOM 1575 O O . GLY A 1 220 ? 3.560 9.821 79.154 1.00 32.46 220 GLY A O 1
ATOM 1576 N N . HIS A 1 221 ? 5.521 10.173 78.277 1.00 31.32 221 HIS A N 1
ATOM 1577 C CA . HIS A 1 221 ? 4.964 10.233 76.946 1.00 30.79 221 HIS A CA 1
ATOM 1578 C C . HIS A 1 221 ? 4.733 8.808 76.365 1.00 29.87 221 HIS A C 1
ATOM 1579 O O . HIS A 1 221 ? 5.410 8.398 75.463 1.00 27.28 221 HIS A O 1
ATOM 1586 N N . ALA A 1 222 ? 3.735 8.100 76.908 1.00 30.71 222 ALA A N 1
ATOM 1587 C CA . ALA A 1 222 ? 3.398 6.712 76.549 1.00 31.04 222 ALA A CA 1
ATOM 1588 C C . ALA A 1 222 ? 2.763 6.541 75.164 1.00 30.08 222 ALA A C 1
ATOM 1589 O O . ALA A 1 222 ? 2.985 5.569 74.478 1.00 30.77 222 ALA A O 1
ATOM 1591 N N . GLY A 1 223 ? 1.979 7.501 74.743 1.00 28.80 223 GLY A N 1
ATOM 1592 C CA . GLY A 1 223 ? 1.344 7.437 73.430 1.00 26.48 223 GLY A CA 1
ATOM 1593 C C . GLY A 1 223 ? 2.341 7.770 72.352 1.00 25.74 223 GLY A C 1
ATOM 1594 O O . GLY A 1 223 ? 2.038 7.653 71.184 1.00 25.65 223 GLY A O 1
ATOM 1595 N N . SER A 1 224 ? 3.560 8.130 72.706 1.00 24.90 224 SER A N 1
ATOM 1596 C CA . SER A 1 224 ? 4.544 8.283 71.628 1.00 25.62 224 SER A CA 1
ATOM 1597 C C . SER A 1 224 ? 5.016 6.944 71.097 1.00 24.71 224 SER A C 1
ATOM 1598 O O . SER A 1 224 ? 5.560 6.871 70.003 1.00 24.69 224 SER A O 1
ATOM 1601 N N . ARG A 1 225 ? 4.934 5.907 71.922 1.00 24.27 225 ARG A N 1
ATOM 1602 C CA . ARG A 1 225 ? 5.343 4.589 71.490 1.00 23.37 225 ARG A CA 1
ATOM 1603 C C . ARG A 1 225 ? 6.819 4.468 71.040 1.00 23.77 225 ARG A C 1
ATOM 1604 O O . ARG A 1 225 ? 7.077 4.035 69.923 1.00 24.69 225 ARG A O 1
ATOM 1612 N N . ILE A 1 226 ? 7.786 4.747 71.925 1.00 24.32 226 ILE A N 1
ATOM 1613 C CA . ILE A 1 226 ? 9.211 4.741 71.568 1.00 23.43 226 ILE A CA 1
ATOM 1614 C C . ILE A 1 226 ? 10.023 4.095 72.641 1.00 23.85 226 ILE A C 1
ATOM 1615 O O . ILE A 1 226 ? 9.882 4.435 73.786 1.00 24.03 226 ILE A O 1
ATOM 1620 N N . GLY A 1 227 ? 10.835 3.088 72.297 1.00 25.35 227 GLY A N 1
ATOM 1621 C CA . GLY A 1 227 ? 11.825 2.538 73.215 1.00 23.75 227 GLY A CA 1
ATOM 1622 C C . GLY A 1 227 ? 13.074 2.317 72.435 1.00 24.77 227 GLY A C 1
ATOM 1623 O O . GLY A 1 227 ? 13.122 2.613 71.242 1.00 25.33 227 GLY A O 1
ATOM 1624 N N . TRP A 1 228 ? 14.138 1.868 73.092 1.00 25.21 228 TRP A N 1
ATOM 1625 C CA . TRP A 1 228 ? 15.379 1.638 72.370 1.00 24.16 228 TRP A CA 1
ATOM 1626 C C . TRP A 1 228 ? 16.174 0.578 73.038 1.00 24.25 228 TRP A C 1
ATOM 1627 O O . TRP A 1 228 ? 15.974 0.244 74.182 1.00 24.28 228 TRP A O 1
ATOM 1638 N N . ALA A 1 229 ? 17.053 0.006 72.264 1.00 25.11 229 ALA A N 1
ATOM 1639 C CA . ALA A 1 229 ? 17.855 -1.109 72.687 1.00 24.99 229 ALA A CA 1
ATOM 1640 C C . ALA A 1 229 ? 19.304 -0.784 72.388 1.00 25.37 229 ALA A C 1
ATOM 1641 O O . ALA A 1 229 ? 19.644 -0.255 71.296 1.00 24.79 229 ALA A O 1
ATOM 1643 N N . LEU A 1 230 ? 20.150 -1.040 73.382 1.00 25.58 230 LEU A N 1
ATOM 1644 C CA . LEU A 1 230 ? 21.598 -0.975 73.188 1.00 25.72 230 LEU A CA 1
ATOM 1645 C C . LEU A 1 230 ? 22.077 -2.415 73.078 1.00 27.34 230 LEU A C 1
ATOM 1646 O O . LEU A 1 230 ? 21.834 -3.215 73.985 1.00 26.42 230 LEU A O 1
ATOM 1651 N N . VAL A 1 231 ? 22.698 -2.765 71.957 1.00 28.99 231 VAL A N 1
ATOM 1652 C CA . VAL A 1 231 ? 23.019 -4.188 71.671 1.00 30.94 231 VAL A CA 1
ATOM 1653 C C . VAL A 1 231 ? 24.482 -4.260 71.289 1.00 33.29 231 VAL A C 1
ATOM 1654 O O . VAL A 1 231 ? 24.935 -3.509 70.409 1.00 34.05 231 VAL A O 1
ATOM 1658 N N . LYS A 1 232 ? 25.237 -5.110 71.986 1.00 35.41 232 LYS A N 1
ATOM 1659 C CA . LYS A 1 232 ? 26.662 -5.257 71.703 1.00 37.89 232 LYS A CA 1
ATOM 1660 C C . LYS A 1 232 ? 26.896 -6.114 70.460 1.00 38.72 232 LYS A C 1
ATOM 1661 O O . LYS A 1 232 ? 27.636 -5.716 69.570 1.00 39.34 232 LYS A O 1
ATOM 1667 N N . ASP A 1 233 ? 26.275 -7.293 70.425 1.00 39.49 233 ASP A N 1
ATOM 1668 C CA . ASP A 1 233 ? 26.498 -8.270 69.376 1.00 39.69 233 ASP A CA 1
ATOM 1669 C C . ASP A 1 233 ? 25.889 -7.750 68.097 1.00 40.24 233 ASP A C 1
ATOM 1670 O O . ASP A 1 233 ? 24.688 -7.501 68.010 1.00 40.04 233 ASP A O 1
ATOM 1675 N N . LYS A 1 234 ? 26.756 -7.598 67.108 1.00 41.70 234 LYS A N 1
ATOM 1676 C CA . LYS A 1 234 ? 26.451 -7.007 65.804 1.00 43.53 234 LYS A CA 1
ATOM 1677 C C . LYS A 1 234 ? 25.318 -7.779 65.134 1.00 42.05 234 LYS A C 1
ATOM 1678 O O . LYS A 1 234 ? 24.442 -7.200 64.494 1.00 41.63 234 LYS A O 1
ATOM 1684 N N . GLU A 1 235 ? 25.351 -9.098 65.317 1.00 41.24 235 GLU A N 1
ATOM 1685 C CA . GLU A 1 235 ? 24.498 -9.997 64.610 1.00 40.69 235 GLU A CA 1
ATOM 1686 C C . GLU A 1 235 ? 23.153 -10.005 65.261 1.00 39.51 235 GLU A C 1
ATOM 1687 O O . GLU A 1 235 ? 22.160 -10.215 64.588 1.00 39.49 235 GLU A O 1
ATOM 1693 N N . VAL A 1 236 ? 23.103 -9.759 66.565 1.00 38.54 236 VAL A N 1
ATOM 1694 C CA . VAL A 1 236 ? 21.809 -9.653 67.222 1.00 37.91 236 VAL A CA 1
ATOM 1695 C C . VAL A 1 236 ? 21.099 -8.348 66.810 1.00 36.80 236 VAL A C 1
ATOM 1696 O O . VAL A 1 236 ? 19.898 -8.329 66.517 1.00 36.30 236 VAL A O 1
ATOM 1700 N N . ALA A 1 237 ? 21.849 -7.260 66.748 1.00 36.50 237 ALA A N 1
ATOM 1701 C CA . ALA A 1 237 ? 21.294 -6.009 66.283 1.00 35.07 237 ALA A CA 1
ATOM 1702 C C . ALA A 1 237 ? 20.657 -6.215 64.898 1.00 35.12 237 ALA A C 1
ATOM 1703 O O . ALA A 1 237 ? 19.532 -5.810 64.699 1.00 34.54 237 ALA A O 1
ATOM 1705 N N . LYS A 1 238 ? 21.334 -6.931 63.992 1.00 36.19 238 LYS A N 1
ATOM 1706 C CA . LYS A 1 238 ? 20.858 -7.133 62.609 1.00 37.65 238 LYS A CA 1
ATOM 1707 C C . LYS A 1 238 ? 19.533 -7.840 62.521 1.00 36.18 238 LYS A C 1
ATOM 1708 O O . LYS A 1 238 ? 18.693 -7.482 61.708 1.00 36.88 238 LYS A O 1
ATOM 1714 N N . LYS A 1 239 ? 19.358 -8.840 63.358 1.00 35.18 239 LYS A N 1
ATOM 1715 C CA . LYS A 1 239 ? 18.163 -9.629 63.372 1.00 35.32 239 LYS A CA 1
ATOM 1716 C C . LYS A 1 239 ? 17.011 -8.895 64.077 1.00 34.88 239 LYS A C 1
ATOM 1717 O O . LYS A 1 239 ? 15.876 -8.955 63.613 1.00 35.23 239 LYS A O 1
ATOM 1723 N N . MET A 1 240 ? 17.279 -8.209 65.186 1.00 32.99 240 MET A N 1
ATOM 1724 C CA . MET A 1 240 ? 16.241 -7.375 65.741 1.00 31.70 240 MET A CA 1
ATOM 1725 C C . MET A 1 240 ? 15.718 -6.475 64.675 1.00 32.00 240 MET A C 1
ATOM 1726 O O . MET A 1 240 ? 14.526 -6.298 64.534 1.00 32.41 240 MET A O 1
ATOM 1731 N N . VAL A 1 241 ? 16.611 -5.911 63.886 1.00 33.18 241 VAL A N 1
ATOM 1732 C CA . VAL A 1 241 ? 16.210 -4.979 62.852 1.00 34.32 241 VAL A CA 1
ATOM 1733 C C . VAL A 1 241 ? 15.348 -5.719 61.834 1.00 35.60 241 VAL A C 1
ATOM 1734 O O . VAL A 1 241 ? 14.275 -5.260 61.458 1.00 37.60 241 VAL A O 1
ATOM 1738 N N . GLU A 1 242 ? 15.775 -6.875 61.378 1.00 35.93 242 GLU A N 1
ATOM 1739 C CA . GLU A 1 242 ? 14.991 -7.522 60.375 1.00 36.30 242 GLU A CA 1
ATOM 1740 C C . GLU A 1 242 ? 13.620 -7.768 60.899 1.00 35.46 242 GLU A C 1
ATOM 1741 O O . GLU A 1 242 ? 12.654 -7.569 60.176 1.00 37.35 242 GLU A O 1
ATOM 1747 N N . TYR A 1 243 ? 13.509 -8.182 62.160 1.00 33.53 243 TYR A N 1
ATOM 1748 C CA . TYR A 1 243 ? 12.224 -8.485 62.747 1.00 32.17 243 TYR A CA 1
ATOM 1749 C C . TYR A 1 243 ? 11.301 -7.306 62.604 1.00 32.42 243 TYR A C 1
ATOM 1750 O O . TYR A 1 243 ? 10.138 -7.467 62.251 1.00 33.51 243 TYR A O 1
ATOM 1759 N N . ILE A 1 244 ? 11.825 -6.120 62.893 1.00 31.55 244 ILE A N 1
ATOM 1760 C CA . ILE A 1 244 ? 11.024 -4.920 62.989 1.00 30.05 244 ILE A CA 1
ATOM 1761 C C . ILE A 1 244 ? 10.576 -4.513 61.615 1.00 30.93 244 ILE A C 1
ATOM 1762 O O . ILE A 1 244 ? 9.422 -4.134 61.448 1.00 30.22 244 ILE A O 1
ATOM 1767 N N . ILE A 1 245 ? 11.492 -4.596 60.643 1.00 32.05 245 ILE A N 1
ATOM 1768 C CA . ILE A 1 245 ? 11.186 -4.341 59.244 1.00 32.50 245 ILE A CA 1
ATOM 1769 C C . ILE A 1 245 ? 10.021 -5.194 58.718 1.00 33.63 245 ILE A C 1
ATOM 1770 O O . ILE A 1 245 ? 9.153 -4.684 57.989 1.00 33.81 245 ILE A O 1
ATOM 1775 N N . VAL A 1 246 ? 10.010 -6.492 59.045 1.00 34.08 246 VAL A N 1
ATOM 1776 C CA . VAL A 1 246 ? 8.907 -7.349 58.633 1.00 34.21 246 VAL A CA 1
ATOM 1777 C C . VAL A 1 246 ? 7.653 -7.057 59.445 1.00 34.95 246 VAL A C 1
ATOM 1778 O O . VAL A 1 246 ? 6.520 -7.240 58.978 1.00 35.98 246 VAL A O 1
ATOM 1782 N N . ASN A 1 247 ? 7.847 -6.594 60.663 1.00 34.63 247 ASN A N 1
ATOM 1783 C CA . ASN A 1 247 ? 6.759 -6.381 61.602 1.00 35.09 247 ASN A CA 1
ATOM 1784 C C . ASN A 1 247 ? 5.961 -5.104 61.341 1.00 35.83 247 ASN A C 1
ATOM 1785 O O . ASN A 1 247 ? 4.747 -5.095 61.468 1.00 36.01 247 ASN A O 1
ATOM 1790 N N . SER A 1 248 ? 6.651 -4.016 61.021 1.00 35.52 248 SER A N 1
ATOM 1791 C CA . SER A 1 248 ? 5.989 -2.735 60.892 1.00 36.63 248 SER A CA 1
ATOM 1792 C C . SER A 1 248 ? 6.715 -1.770 59.961 1.00 37.75 248 SER A C 1
ATOM 1793 O O . SER A 1 248 ? 6.371 -0.568 59.927 1.00 38.29 248 SER A O 1
ATOM 1796 N N . ILE A 1 249 ? 7.694 -2.295 59.202 1.00 38.37 249 ILE A N 1
ATOM 1797 C CA . ILE A 1 249 ? 8.670 -1.521 58.443 1.00 39.53 249 ILE A CA 1
ATOM 1798 C C . ILE A 1 249 ? 9.152 -0.360 59.316 1.00 38.99 249 ILE A C 1
ATOM 1799 O O . ILE A 1 249 ? 8.967 0.735 58.961 1.00 39.37 249 ILE A O 1
ATOM 1804 N N . GLY A 1 250 ? 9.734 -0.613 60.471 1.00 38.90 250 GLY A N 1
ATOM 1805 C CA . GLY A 1 250 ? 10.286 0.469 61.305 1.00 36.60 250 GLY A CA 1
ATOM 1806 C C . GLY A 1 250 ? 9.308 1.134 62.252 1.00 36.22 250 GLY A C 1
ATOM 1807 O O . GLY A 1 250 ? 8.288 0.528 62.625 1.00 35.11 250 GLY A O 1
ATOM 1808 N N . VAL A 1 251 ? 9.576 2.428 62.562 1.00 34.87 251 VAL A N 1
ATOM 1809 C CA . VAL A 1 251 ? 8.953 3.170 63.665 1.00 32.68 251 VAL A CA 1
ATOM 1810 C C . VAL A 1 251 ? 8.584 4.629 63.236 1.00 32.41 251 VAL A C 1
ATOM 1811 O O . VAL A 1 251 ? 9.261 5.259 62.410 1.00 29.80 251 VAL A O 1
ATOM 1815 N N . SER A 1 252 ? 7.476 5.130 63.761 1.00 31.98 252 SER A N 1
ATOM 1816 C CA . SER A 1 252 ? 6.933 6.391 63.322 1.00 33.46 252 SER A CA 1
ATOM 1817 C C . SER A 1 252 ? 8.010 7.456 63.281 1.00 32.60 252 SER A C 1
ATOM 1818 O O . SER A 1 252 ? 8.680 7.705 64.265 1.00 31.86 252 SER A O 1
ATOM 1821 N N . LYS A 1 253 ? 8.254 8.028 62.129 1.00 33.00 253 LYS A N 1
ATOM 1822 C CA . LYS A 1 253 ? 9.257 9.090 62.093 1.00 33.43 253 LYS A CA 1
ATOM 1823 C C . LYS A 1 253 ? 8.935 10.185 63.102 1.00 33.73 253 LYS A C 1
ATOM 1824 O O . LYS A 1 253 ? 9.779 10.546 63.919 1.00 33.86 253 LYS A O 1
ATOM 1830 N N . GLU A 1 254 ? 7.700 10.679 63.074 1.00 35.26 254 GLU A N 1
ATOM 1831 C CA . GLU A 1 254 ? 7.294 11.881 63.874 1.00 35.99 254 GLU A CA 1
ATOM 1832 C C . GLU A 1 254 ? 7.351 11.630 65.384 1.00 35.40 254 GLU A C 1
ATOM 1833 O O . GLU A 1 254 ? 7.601 12.534 66.177 1.00 35.07 254 GLU A O 1
ATOM 1839 N N . SER A 1 255 ? 7.107 10.376 65.749 1.00 34.11 255 SER A N 1
ATOM 1840 C CA . SER A 1 255 ? 7.296 9.874 67.075 1.00 33.17 255 SER A CA 1
ATOM 1841 C C . SER A 1 255 ? 8.762 10.094 67.448 1.00 33.68 255 SER A C 1
ATOM 1842 O O . SER A 1 255 ? 9.063 10.612 68.520 1.00 35.10 255 SER A O 1
ATOM 1845 N N . GLN A 1 256 ? 9.668 9.743 66.528 1.00 33.26 256 GLN A N 1
ATOM 1846 C CA . GLN A 1 256 ? 11.118 9.812 66.764 1.00 32.50 256 GLN A CA 1
ATOM 1847 C C . GLN A 1 256 ? 11.684 11.236 66.894 1.00 32.98 256 GLN A C 1
ATOM 1848 O O . GLN A 1 256 ? 12.535 11.521 67.762 1.00 32.68 256 GLN A O 1
ATOM 1854 N N . VAL A 1 257 ? 11.215 12.107 66.006 1.00 33.22 257 VAL A N 1
ATOM 1855 C CA . VAL A 1 257 ? 11.486 13.558 66.044 1.00 33.28 257 VAL A CA 1
ATOM 1856 C C . VAL A 1 257 ? 10.953 14.252 67.300 1.00 33.65 257 VAL A C 1
ATOM 1857 O O . VAL A 1 257 ? 11.533 15.239 67.803 1.00 35.77 257 VAL A O 1
ATOM 1861 N N . ARG A 1 258 ? 9.858 13.724 67.830 1.00 32.63 258 ARG A N 1
ATOM 1862 C CA . ARG A 1 258 ? 9.255 14.268 69.002 1.00 30.84 258 ARG A CA 1
ATOM 1863 C C . ARG A 1 258 ? 9.917 13.824 70.238 1.00 31.18 258 ARG A C 1
ATOM 1864 O O . ARG A 1 258 ? 10.035 14.608 71.165 1.00 31.72 258 ARG A O 1
ATOM 1872 N N . THR A 1 259 ? 10.195 12.524 70.324 1.00 31.64 259 THR A N 1
ATOM 1873 C CA . THR A 1 259 ? 10.986 12.001 71.398 1.00 31.86 259 THR A CA 1
ATOM 1874 C C . THR A 1 259 ? 12.361 12.727 71.531 1.00 32.93 259 THR A C 1
ATOM 1875 O O . THR A 1 259 ? 12.777 13.083 72.622 1.00 34.24 259 THR A O 1
ATOM 1879 N N . ALA A 1 260 ? 13.061 12.912 70.421 1.00 34.27 260 ALA A N 1
ATOM 1880 C CA . ALA A 1 260 ? 14.260 13.736 70.367 1.00 35.67 260 ALA A CA 1
ATOM 1881 C C . ALA A 1 260 ? 14.094 15.092 71.068 1.00 36.87 260 ALA A C 1
ATOM 1882 O O . ALA A 1 260 ? 14.914 15.428 71.889 1.00 38.58 260 ALA A O 1
ATOM 1884 N N . LYS A 1 261 ? 13.046 15.850 70.763 1.00 37.83 261 LYS A N 1
ATOM 1885 C CA . LYS A 1 261 ? 12.865 17.202 71.295 1.00 39.05 261 LYS A CA 1
ATOM 1886 C C . LYS A 1 261 ? 12.671 17.118 72.781 1.00 39.12 261 LYS A C 1
ATOM 1887 O O . LYS A 1 261 ? 13.341 17.807 73.526 1.00 39.57 261 LYS A O 1
ATOM 1893 N N . ILE A 1 262 ? 11.777 16.235 73.223 1.00 38.80 262 ILE A N 1
ATOM 1894 C CA . ILE A 1 262 ? 11.475 16.139 74.643 1.00 37.28 262 ILE A CA 1
ATOM 1895 C C . ILE A 1 262 ? 12.720 15.693 75.388 1.00 37.87 262 ILE A C 1
ATOM 1896 O O . ILE A 1 262 ? 13.029 16.185 76.482 1.00 37.40 262 ILE A O 1
ATOM 1901 N N . LEU A 1 263 ? 13.402 14.715 74.805 1.00 38.34 263 LEU A N 1
ATOM 1902 C CA . LEU A 1 263 ? 14.580 14.130 75.453 1.00 38.71 263 LEU A CA 1
ATOM 1903 C C . LEU A 1 263 ? 15.706 15.168 75.552 1.00 39.08 263 LEU A C 1
ATOM 1904 O O . LEU A 1 263 ? 16.486 15.132 76.489 1.00 38.89 263 LEU A O 1
ATOM 1909 N N . ASN A 1 264 ? 15.770 16.065 74.573 1.00 39.57 264 ASN A N 1
ATOM 1910 C CA . ASN A 1 264 ? 16.757 17.124 74.544 1.00 40.41 264 ASN A CA 1
ATOM 1911 C C . ASN A 1 264 ? 16.440 18.147 75.599 1.00 41.08 264 ASN A C 1
ATOM 1912 O O . ASN A 1 264 ? 17.326 18.478 76.398 1.00 42.26 264 ASN A O 1
ATOM 1917 N N . VAL A 1 265 ? 15.194 18.648 75.600 1.00 40.99 265 VAL A N 1
ATOM 1918 C CA . VAL A 1 265 ? 14.664 19.457 76.720 1.00 41.36 265 VAL A CA 1
ATOM 1919 C C . VAL A 1 265 ? 14.967 18.831 78.103 1.00 42.22 265 VAL A C 1
ATOM 1920 O O . VAL A 1 265 ? 15.496 19.497 78.968 1.00 42.63 265 VAL A O 1
ATOM 1924 N N . LEU A 1 266 ? 14.692 17.541 78.293 1.00 43.33 266 LEU A N 1
ATOM 1925 C CA . LEU A 1 266 ? 15.018 16.882 79.555 1.00 44.24 266 LEU A CA 1
ATOM 1926 C C . LEU A 1 266 ? 16.508 17.006 79.898 1.00 45.26 266 LEU A C 1
ATOM 1927 O O . LEU A 1 266 ? 16.899 17.137 81.062 1.00 45.07 266 LEU A O 1
ATOM 1932 N N . LYS A 1 267 ? 17.347 16.957 78.880 1.00 46.49 267 LYS A N 1
ATOM 1933 C CA . LYS A 1 267 ? 18.782 17.032 79.090 1.00 48.49 267 LYS A CA 1
ATOM 1934 C C . LYS A 1 267 ? 19.191 18.463 79.482 1.00 48.90 267 LYS A C 1
ATOM 1935 O O . LYS A 1 267 ? 19.991 18.637 80.383 1.00 49.76 267 LYS A O 1
ATOM 1941 N N . GLU A 1 268 ? 18.620 19.482 78.850 1.00 49.87 268 GLU A N 1
ATOM 1942 C CA . GLU A 1 268 ? 18.923 20.864 79.243 1.00 52.50 268 GLU A CA 1
ATOM 1943 C C . GLU A 1 268 ? 18.425 21.136 80.656 1.00 52.35 268 GLU A C 1
ATOM 1944 O O . GLU A 1 268 ? 18.864 22.074 81.316 1.00 52.95 268 GLU A O 1
ATOM 1950 N N . THR A 1 269 ? 17.498 20.298 81.106 1.00 52.95 269 THR A N 1
ATOM 1951 C CA . THR A 1 269 ? 16.800 20.497 82.349 1.00 52.98 269 THR A CA 1
ATOM 1952 C C . THR A 1 269 ? 17.711 20.097 83.478 1.00 53.80 269 THR A C 1
ATOM 1953 O O . THR A 1 269 ? 17.577 20.595 84.590 1.00 53.48 269 THR A O 1
ATOM 1957 N N . CYS A 1 270 ? 18.641 19.189 83.180 1.00 55.38 270 CYS A N 1
ATOM 1958 C CA . CYS A 1 270 ? 19.549 18.640 84.198 1.00 57.25 270 CYS A CA 1
ATOM 1959 C C . CYS A 1 270 ? 20.544 19.655 84.734 1.00 59.23 270 CYS A C 1
ATOM 1960 O O . CYS A 1 270 ? 21.004 19.522 85.866 1.00 58.81 270 CYS A O 1
ATOM 1963 N N . LYS A 1 271 ? 20.866 20.660 83.910 1.00 62.22 271 LYS A N 1
ATOM 1964 C CA . LYS A 1 271 ? 21.796 21.735 84.293 1.00 64.90 271 LYS A CA 1
ATOM 1965 C C . LYS A 1 271 ? 21.076 22.894 85.007 1.00 66.03 271 LYS A C 1
ATOM 1966 O O . LYS A 1 271 ? 21.483 24.063 84.895 1.00 66.54 271 LYS A O 1
ATOM 1972 N N . SER A 1 272 ? 20.024 22.549 85.757 1.00 67.14 272 SER A N 1
ATOM 1973 C CA . SER A 1 272 ? 19.220 23.519 86.493 1.00 68.48 272 SER A CA 1
ATOM 1974 C C . SER A 1 272 ? 19.067 23.166 87.974 1.00 69.62 272 SER A C 1
ATOM 1975 O O . SER A 1 272 ? 18.928 22.012 88.352 1.00 69.63 272 SER A O 1
ATOM 1978 N N . GLU A 1 273 ? 19.077 24.198 88.803 1.00 71.19 273 GLU A N 1
ATOM 1979 C CA . GLU A 1 273 ? 18.948 24.046 90.242 1.00 72.49 273 GLU A CA 1
ATOM 1980 C C . GLU A 1 273 ? 17.487 23.972 90.669 1.00 72.52 273 GLU A C 1
ATOM 1981 O O . GLU A 1 273 ? 17.172 23.365 91.708 1.00 72.49 273 GLU A O 1
ATOM 1987 N N . SER A 1 274 ? 16.608 24.596 89.875 1.00 72.42 274 SER A N 1
ATOM 1988 C CA . SER A 1 274 ? 15.183 24.649 90.173 1.00 72.42 274 SER A CA 1
ATOM 1989 C C . SER A 1 274 ? 14.663 23.260 90.448 1.00 72.93 274 SER A C 1
ATOM 1990 O O . SER A 1 274 ? 14.782 22.385 89.586 1.00 73.41 274 SER A O 1
ATOM 1993 N N . GLU A 1 275 ? 14.111 23.039 91.642 1.00 73.13 275 GLU A N 1
ATOM 1994 C CA . GLU A 1 275 ? 13.465 21.754 91.942 1.00 74.20 275 GLU A CA 1
ATOM 1995 C C . GLU A 1 275 ? 12.079 21.610 91.276 1.00 72.33 275 GLU A C 1
ATOM 1996 O O . GLU A 1 275 ? 11.313 20.699 91.621 1.00 72.47 275 GLU A O 1
ATOM 2002 N N . SER A 1 276 ? 11.782 22.501 90.318 1.00 70.49 276 SER A N 1
ATOM 2003 C CA . SER A 1 276 ? 10.569 22.445 89.495 1.00 68.32 276 SER A CA 1
ATOM 2004 C C . SER A 1 276 ? 10.859 22.457 87.984 1.00 66.98 276 SER A C 1
ATOM 2005 O O . SER A 1 276 ? 9.989 22.080 87.193 1.00 67.00 276 SER A O 1
ATOM 2008 N N . GLU A 1 277 ? 12.052 22.929 87.599 1.00 64.68 277 GLU A N 1
ATOM 2009 C CA . GLU A 1 277 ? 12.566 22.779 86.236 1.00 62.66 277 GLU A CA 1
ATOM 2010 C C . GLU A 1 277 ? 13.292 21.445 86.049 1.00 59.89 277 GLU A C 1
ATOM 2011 O O . GLU A 1 277 ? 12.952 20.702 85.134 1.00 59.44 277 GLU A O 1
ATOM 2017 N N . ASN A 1 278 ? 14.289 21.148 86.889 1.00 56.39 278 ASN A N 1
ATOM 2018 C CA . ASN A 1 278 ? 15.077 19.906 86.758 1.00 53.79 278 ASN A CA 1
ATOM 2019 C C . ASN A 1 278 ? 14.229 18.618 86.836 1.00 51.46 278 ASN A C 1
ATOM 2020 O O . ASN A 1 278 ? 13.930 18.151 87.936 1.00 50.90 278 ASN A O 1
ATOM 2025 N N . PHE A 1 279 ? 13.880 18.044 85.674 1.00 49.10 279 PHE A N 1
ATOM 2026 C CA . PHE A 1 279 ? 13.002 16.871 85.607 1.00 46.51 279 PHE A CA 1
ATOM 2027 C C . PHE A 1 279 ? 13.314 15.817 86.641 1.00 45.52 279 PHE A C 1
ATOM 2028 O O . PHE A 1 279 ? 12.402 15.412 87.396 1.00 45.48 279 PHE A O 1
ATOM 2036 N N . PHE A 1 280 ? 14.578 15.387 86.734 1.00 44.81 280 PHE A N 1
ATOM 2037 C CA . PHE A 1 280 ? 14.908 14.308 87.684 1.00 43.86 280 PHE A CA 1
ATOM 2038 C C . PHE A 1 280 ? 14.765 14.698 89.141 1.00 44.40 280 PHE A C 1
ATOM 2039 O O . PHE A 1 280 ? 14.485 13.842 89.983 1.00 44.46 280 PHE A O 1
ATOM 2047 N N . LYS A 1 281 ? 14.922 15.985 89.468 1.00 45.76 281 LYS A N 1
ATOM 2048 C CA . LYS A 1 281 ? 14.634 16.398 90.852 1.00 46.46 281 LYS A CA 1
ATOM 2049 C C . LYS A 1 281 ? 13.162 16.754 91.041 1.00 46.25 281 LYS A C 1
ATOM 2050 O O . LYS A 1 281 ? 12.634 16.688 92.131 1.00 47.30 281 LYS A O 1
ATOM 2056 N N . TYR A 1 282 ? 12.477 17.115 89.983 1.00 45.98 282 TYR A N 1
ATOM 2057 C CA . TYR A 1 282 ? 11.034 17.128 90.049 1.00 45.20 282 TYR A CA 1
ATOM 2058 C C . TYR A 1 282 ? 10.442 15.693 90.181 1.00 44.85 282 TYR A C 1
ATOM 2059 O O . TYR A 1 282 ? 9.619 15.408 91.068 1.00 45.09 282 TYR A O 1
ATOM 2068 N N . GLY A 1 283 ? 10.888 14.767 89.331 1.00 44.28 283 GLY A N 1
ATOM 2069 C CA . GLY A 1 283 ? 10.285 13.442 89.306 1.00 43.01 283 GLY A CA 1
ATOM 2070 C C . GLY A 1 283 ? 10.465 12.721 90.606 1.00 42.82 283 GLY A C 1
ATOM 2071 O O . GLY A 1 283 ? 9.557 12.087 91.130 1.00 42.49 283 GLY A O 1
ATOM 2072 N N . ARG A 1 284 ? 11.668 12.842 91.129 1.00 43.34 284 ARG A N 1
ATOM 2073 C CA . ARG A 1 284 ? 12.077 12.177 92.348 1.00 43.28 284 ARG A CA 1
ATOM 2074 C C . ARG A 1 284 ? 11.349 12.674 93.615 1.00 43.14 284 ARG A C 1
ATOM 2075 O O . ARG A 1 284 ? 10.918 11.875 94.469 1.00 42.80 284 ARG A O 1
ATOM 2083 N N . GLU A 1 285 ? 11.214 13.987 93.733 1.00 43.38 285 GLU A N 1
ATOM 2084 C CA . GLU A 1 285 ? 10.476 14.559 94.840 1.00 44.00 285 GLU A CA 1
ATOM 2085 C C . GLU A 1 285 ? 9.038 14.049 94.846 1.00 43.69 285 GLU A C 1
ATOM 2086 O O . GLU A 1 285 ? 8.547 13.562 95.875 1.00 44.63 285 GLU A O 1
ATOM 2092 N N . MET A 1 286 ? 8.397 14.083 93.676 1.00 43.11 286 MET A N 1
ATOM 2093 C CA . MET A 1 286 ? 7.035 13.555 93.467 1.00 42.08 286 MET A CA 1
ATOM 2094 C C . MET A 1 286 ? 6.844 12.117 93.907 1.00 41.11 286 MET A C 1
ATOM 2095 O O . MET A 1 286 ? 5.814 11.784 94.498 1.00 40.66 286 MET A O 1
ATOM 2100 N N . MET A 1 287 ? 7.828 11.275 93.624 1.00 41.16 287 MET A N 1
ATOM 2101 C CA . MET A 1 287 ? 7.757 9.844 93.930 1.00 41.09 287 MET A CA 1
ATOM 2102 C C . MET A 1 287 ? 7.969 9.616 95.394 1.00 41.70 287 MET A C 1
ATOM 2103 O O . MET A 1 287 ? 7.425 8.684 95.966 1.00 41.32 287 MET A O 1
ATOM 2108 N N . LYS A 1 288 ? 8.762 10.500 95.992 1.00 43.43 288 LYS A N 1
ATOM 2109 C CA . LYS A 1 288 ? 9.096 10.468 97.417 1.00 44.61 288 LYS A CA 1
ATOM 2110 C C . LYS A 1 288 ? 7.861 10.899 98.163 1.00 45.38 288 LYS A C 1
ATOM 2111 O O . LYS A 1 288 ? 7.423 10.254 99.113 1.00 45.45 288 LYS A O 1
ATOM 2117 N N . ASN A 1 289 ? 7.285 12.003 97.714 1.00 46.96 289 ASN A N 1
ATOM 2118 C CA . ASN A 1 289 ? 6.057 12.450 98.317 1.00 48.29 289 ASN A CA 1
ATOM 2119 C C . ASN A 1 289 ? 4.957 11.413 98.204 1.00 47.82 289 ASN A C 1
ATOM 2120 O O . ASN A 1 289 ? 4.253 11.152 99.172 1.00 48.60 289 ASN A O 1
ATOM 2125 N N . ARG A 1 290 ? 4.816 10.811 97.027 1.00 47.03 290 ARG A N 1
ATOM 2126 C CA . ARG A 1 290 ? 3.828 9.793 96.846 1.00 45.98 290 ARG A CA 1
ATOM 2127 C C . ARG A 1 290 ? 4.096 8.565 97.698 1.00 45.71 290 ARG A C 1
ATOM 2128 O O . ARG A 1 290 ? 3.168 7.997 98.260 1.00 46.21 290 ARG A O 1
ATOM 2136 N N . TRP A 1 291 ? 5.346 8.142 97.808 1.00 45.25 291 TRP A N 1
ATOM 2137 C CA . TRP A 1 291 ? 5.624 6.894 98.556 1.00 44.65 291 TRP A CA 1
ATOM 2138 C C . TRP A 1 291 ? 5.533 7.090 100.056 1.00 45.38 291 TRP A C 1
ATOM 2139 O O . TRP A 1 291 ? 5.139 6.192 100.783 1.00 46.05 291 TRP A O 1
ATOM 2150 N N . GLU A 1 292 ? 5.905 8.267 100.530 1.00 46.86 292 GLU A N 1
ATOM 2151 C CA . GLU A 1 292 ? 5.809 8.555 101.966 1.00 48.00 292 GLU A CA 1
ATOM 2152 C C . GLU A 1 292 ? 4.365 8.569 102.442 1.00 48.07 292 GLU A C 1
ATOM 2153 O O . GLU A 1 292 ? 4.073 8.064 103.524 1.00 48.87 292 GLU A O 1
ATOM 2159 N N . LYS A 1 293 ? 3.476 9.126 101.619 1.00 48.10 293 LYS A N 1
ATOM 2160 C CA . LYS A 1 293 ? 2.022 9.065 101.833 1.00 48.83 293 LYS A CA 1
ATOM 2161 C C . LYS A 1 293 ? 1.504 7.614 101.849 1.00 48.16 293 LYS A C 1
ATOM 2162 O O . LYS A 1 293 ? 0.988 7.161 102.866 1.00 48.76 293 LYS A O 1
ATOM 2168 N N . LEU A 1 294 ? 1.670 6.871 100.756 1.00 47.92 294 LEU A N 1
ATOM 2169 C CA . LEU A 1 294 ? 1.256 5.458 100.738 1.00 47.80 294 LEU A CA 1
ATOM 2170 C C . LEU A 1 294 ? 1.750 4.713 101.966 1.00 49.17 294 LEU A C 1
ATOM 2171 O O . LEU A 1 294 ? 1.043 3.899 102.524 1.00 49.57 294 LEU A O 1
ATOM 2176 N N . ARG A 1 295 ? 2.974 5.028 102.377 1.00 51.13 295 ARG A N 1
ATOM 2177 C CA . ARG A 1 295 ? 3.666 4.395 103.492 1.00 52.69 295 ARG A CA 1
ATOM 2178 C C . ARG A 1 295 ? 2.994 4.602 104.857 1.00 53.62 295 ARG A C 1
ATOM 2179 O O . ARG A 1 295 ? 2.933 3.671 105.666 1.00 53.32 295 ARG A O 1
ATOM 2187 N N . GLU A 1 296 ? 2.528 5.830 105.117 1.00 54.51 296 GLU A N 1
ATOM 2188 C CA . GLU A 1 296 ? 1.709 6.127 106.303 1.00 56.59 296 GLU A CA 1
ATOM 2189 C C . GLU A 1 296 ? 0.547 5.135 106.272 1.00 55.14 296 GLU A C 1
ATOM 2190 O O . GLU A 1 296 ? 0.471 4.197 107.113 1.00 54.52 296 GLU A O 1
ATOM 2196 N N . VAL A 1 297 ? -0.316 5.315 105.261 1.00 54.22 297 VAL A N 1
ATOM 2197 C CA . VAL A 1 297 ? -1.515 4.501 105.110 1.00 53.46 297 VAL A CA 1
ATOM 2198 C C . VAL A 1 297 ? -1.244 3.039 105.436 1.00 53.94 297 VAL A C 1
ATOM 2199 O O . VAL A 1 297 ? -1.874 2.487 106.312 1.00 54.33 297 VAL A O 1
ATOM 2203 N N . VAL A 1 298 ? -0.265 2.432 104.786 1.00 55.12 298 VAL A N 1
ATOM 2204 C CA . VAL A 1 298 ? 0.018 1.015 105.011 1.00 56.72 298 VAL A CA 1
ATOM 2205 C C . VAL A 1 298 ? 0.386 0.733 106.452 1.00 58.48 298 VAL A C 1
ATOM 2206 O O . VAL A 1 298 ? -0.042 -0.293 107.001 1.00 58.36 298 VAL A O 1
ATOM 2210 N N . LYS A 1 299 ? 1.144 1.647 107.070 1.00 60.79 299 LYS A N 1
ATOM 2211 C CA . LYS A 1 299 ? 1.614 1.413 108.430 1.00 63.13 299 LYS A CA 1
ATOM 2212 C C . LYS A 1 299 ? 0.459 1.351 109.404 1.00 64.30 299 LYS A C 1
ATOM 2213 O O . LYS A 1 299 ? 0.291 0.330 110.081 1.00 64.53 299 LYS A O 1
ATOM 2219 N N . GLU A 1 300 ? -0.342 2.420 109.457 1.00 65.41 300 GLU A N 1
ATOM 2220 C CA . GLU A 1 300 ? -1.541 2.445 110.308 1.00 66.55 300 GLU A CA 1
ATOM 2221 C C . GLU A 1 300 ? -2.675 1.526 109.807 1.00 66.59 300 GLU A C 1
ATOM 2222 O O . GLU A 1 300 ? -3.852 1.808 110.005 1.00 66.34 300 GLU A O 1
ATOM 2228 N N . SER A 1 301 ? -2.290 0.408 109.186 1.00 67.05 301 SER A N 1
ATOM 2229 C CA . SER A 1 301 ? -3.214 -0.633 108.720 1.00 67.29 301 SER A CA 1
ATOM 2230 C C . SER A 1 301 ? -2.761 -2.052 109.105 1.00 67.41 301 SER A C 1
ATOM 2231 O O . SER A 1 301 ? -1.564 -2.329 109.234 1.00 67.33 301 SER A O 1
ATOM 2234 N N . ASP A 1 302 ? -3.739 -2.940 109.270 1.00 67.62 302 ASP A N 1
ATOM 2235 C CA . ASP A 1 302 ? -3.539 -4.239 109.912 1.00 67.92 302 ASP A CA 1
ATOM 2236 C C . ASP A 1 302 ? -3.314 -5.419 108.947 1.00 68.37 302 ASP A C 1
ATOM 2237 O O . ASP A 1 302 ? -2.862 -6.494 109.378 1.00 68.60 302 ASP A O 1
ATOM 2239 N N . ALA A 1 303 ? -3.619 -5.232 107.657 1.00 68.51 303 ALA A N 1
ATOM 2240 C CA . ALA A 1 303 ? -3.478 -6.332 106.675 1.00 68.13 303 ALA A CA 1
ATOM 2241 C C . ALA A 1 303 ? -2.281 -6.176 105.724 1.00 67.36 303 ALA A C 1
ATOM 2242 O O . ALA A 1 303 ? -1.597 -7.158 105.407 1.00 67.25 303 ALA A O 1
ATOM 2244 N N . PHE A 1 304 ? -2.031 -4.935 105.304 1.00 66.36 304 PHE A N 1
ATOM 2245 C CA . PHE A 1 304 ? -1.134 -4.646 104.178 1.00 65.07 304 PHE A CA 1
ATOM 2246 C C . PHE A 1 304 ? 0.363 -4.646 104.483 1.00 64.76 304 PHE A C 1
ATOM 2247 O O . PHE A 1 304 ? 0.786 -4.402 105.625 1.00 64.94 304 PHE A O 1
ATOM 2255 N N . THR A 1 305 ? 1.141 -4.914 103.427 1.00 63.89 305 THR A N 1
ATOM 2256 C CA . THR A 1 305 ? 2.605 -4.918 103.437 1.00 62.63 305 THR A CA 1
ATOM 2257 C C . THR A 1 305 ? 3.165 -4.397 102.092 1.00 61.43 305 THR A C 1
ATOM 2258 O O . THR A 1 305 ? 2.801 -4.906 101.026 1.00 61.29 305 THR A O 1
ATOM 2262 N N . LEU A 1 306 ? 4.014 -3.361 102.161 1.00 59.25 306 LEU A N 1
ATOM 2263 C CA . LEU A 1 306 ? 4.845 -2.906 101.041 1.00 57.01 306 LEU A CA 1
ATOM 2264 C C . LEU A 1 306 ? 6.220 -3.516 101.186 1.00 56.34 306 LEU A C 1
ATOM 2265 O O . LEU A 1 306 ? 6.602 -3.844 102.300 1.00 56.94 306 LEU A O 1
ATOM 2270 N N . PRO A 1 307 ? 6.974 -3.664 100.076 1.00 55.50 307 PRO A N 1
ATOM 2271 C CA . PRO A 1 307 ? 8.364 -4.134 100.148 1.00 54.73 307 PRO A CA 1
ATOM 2272 C C . PRO A 1 307 ? 9.337 -3.106 100.737 1.00 54.37 307 PRO A C 1
ATOM 2273 O O . PRO A 1 307 ? 9.043 -1.899 100.764 1.00 53.62 307 PRO A O 1
ATOM 2277 N N . LYS A 1 308 ? 10.484 -3.614 101.202 1.00 54.20 308 LYS A N 1
ATOM 2278 C CA . LYS A 1 308 ? 11.551 -2.810 101.798 1.00 54.97 308 LYS A CA 1
ATOM 2279 C C . LYS A 1 308 ? 12.659 -2.530 100.762 1.00 52.80 308 LYS A C 1
ATOM 2280 O O . LYS A 1 308 ? 13.199 -3.477 100.169 1.00 51.97 308 LYS A O 1
ATOM 2286 N N . TYR A 1 309 ? 12.998 -1.247 100.561 1.00 51.52 309 TYR A N 1
ATOM 2287 C CA . TYR A 1 309 ? 14.020 -0.828 99.547 1.00 51.10 309 TYR A CA 1
ATOM 2288 C C . TYR A 1 309 ? 15.362 -0.291 100.110 1.00 51.81 309 TYR A C 1
ATOM 2289 O O . TYR A 1 309 ? 15.412 0.828 100.660 1.00 51.88 309 TYR A O 1
ATOM 2298 N N . PRO A 1 310 ? 16.454 -1.098 99.963 1.00 52.25 310 PRO A N 1
ATOM 2299 C CA . PRO A 1 310 ? 17.785 -0.682 100.413 1.00 52.06 310 PRO A CA 1
ATOM 2300 C C . PRO A 1 310 ? 18.144 0.730 99.971 1.00 51.64 310 PRO A C 1
ATOM 2301 O O . PRO A 1 310 ? 17.775 1.141 98.871 1.00 51.98 310 PRO A O 1
ATOM 2305 N N . GLU A 1 311 ? 18.853 1.458 100.821 1.00 50.58 311 GLU A N 1
ATOM 2306 C CA . GLU A 1 311 ? 19.446 2.732 100.418 1.00 50.27 311 GLU A CA 1
ATOM 2307 C C . GLU A 1 311 ? 20.772 2.444 99.673 1.00 48.86 311 GLU A C 1
ATOM 2308 O O . GLU A 1 311 ? 21.462 1.419 99.908 1.00 49.30 311 GLU A O 1
ATOM 2314 N N . ALA A 1 312 ? 21.119 3.322 98.747 1.00 46.61 312 ALA A N 1
ATOM 2315 C CA . ALA A 1 312 ? 22.267 3.083 97.872 1.00 44.27 312 ALA A CA 1
ATOM 2316 C C . ALA A 1 312 ? 22.713 4.412 97.351 1.00 42.97 312 ALA A C 1
ATOM 2317 O O . ALA A 1 312 ? 21.902 5.306 97.222 1.00 43.50 312 ALA A O 1
ATOM 2319 N N . PHE A 1 313 ? 24.005 4.526 97.043 1.00 41.83 313 PHE A N 1
ATOM 2320 C CA . PHE A 1 313 ? 24.610 5.760 96.550 1.00 39.91 313 PHE A CA 1
ATOM 2321 C C . PHE A 1 313 ? 24.275 6.003 95.097 1.00 39.20 313 PHE A C 1
ATOM 2322 O O . PHE A 1 313 ? 24.322 5.087 94.294 1.00 38.26 313 PHE A O 1
ATOM 2330 N N . CYS A 1 314 ? 24.030 7.269 94.764 1.00 38.16 314 CYS A N 1
ATOM 2331 C CA . CYS A 1 314 ? 23.640 7.634 93.445 1.00 38.10 314 CYS A CA 1
ATOM 2332 C C . CYS A 1 314 ? 24.682 8.452 92.753 1.00 38.24 314 CYS A C 1
ATOM 2333 O O . CYS A 1 314 ? 24.934 9.611 93.138 1.00 38.77 314 CYS A O 1
ATOM 2336 N N . ASN A 1 315 ? 25.256 7.890 91.697 1.00 38.19 315 ASN A N 1
ATOM 2337 C CA . ASN A 1 315 ? 26.324 8.584 90.985 1.00 38.47 315 ASN A CA 1
ATOM 2338 C C . ASN A 1 315 ? 25.854 9.853 90.292 1.00 38.32 315 ASN A C 1
ATOM 2339 O O . ASN A 1 315 ? 26.603 10.811 90.133 1.00 38.95 315 ASN A O 1
ATOM 2344 N N . TYR A 1 316 ? 24.600 9.839 89.866 1.00 38.31 316 TYR A N 1
ATOM 2345 C CA . TYR A 1 316 ? 23.995 10.952 89.196 1.00 37.45 316 TYR A CA 1
ATOM 2346 C C . TYR A 1 316 ? 23.786 12.106 90.162 1.00 38.17 316 TYR A C 1
ATOM 2347 O O . TYR A 1 316 ? 24.305 13.169 89.936 1.00 37.49 316 TYR A O 1
ATOM 2356 N N . PHE A 1 317 ? 23.058 11.857 91.250 1.00 39.96 317 PHE A N 1
ATOM 2357 C CA . PHE A 1 317 ? 22.740 12.863 92.253 1.00 41.09 317 PHE A CA 1
ATOM 2358 C C . PHE A 1 317 ? 23.911 13.191 93.232 1.00 42.98 317 PHE A C 1
ATOM 2359 O O . PHE A 1 317 ? 24.035 14.322 93.740 1.00 43.68 317 PHE A O 1
ATOM 2367 N N . GLY A 1 318 ? 24.779 12.218 93.456 1.00 44.13 318 GLY A N 1
ATOM 2368 C CA . GLY A 1 318 ? 25.978 12.457 94.230 1.00 46.47 318 GLY A CA 1
ATOM 2369 C C . GLY A 1 318 ? 25.660 12.447 95.705 1.00 47.92 318 GLY A C 1
ATOM 2370 O O . GLY A 1 318 ? 26.260 13.188 96.464 1.00 48.34 318 GLY A O 1
ATOM 2371 N N . LYS A 1 319 ? 24.696 11.602 96.081 1.00 49.29 319 LYS A N 1
ATOM 2372 C CA . LYS A 1 319 ? 24.164 11.474 97.431 1.00 50.25 319 LYS A CA 1
ATOM 2373 C C . LYS A 1 319 ? 23.713 10.031 97.611 1.00 49.98 319 LYS A C 1
ATOM 2374 O O . LYS A 1 319 ? 23.570 9.306 96.646 1.00 49.99 319 LYS A O 1
ATOM 2380 N N . SER A 1 320 ? 23.491 9.625 98.855 1.00 50.12 320 SER A N 1
ATOM 2381 C CA . SER A 1 320 ? 22.956 8.307 99.171 1.00 50.40 320 SER A CA 1
ATOM 2382 C C . SER A 1 320 ? 21.446 8.460 99.420 1.00 50.36 320 SER A C 1
ATOM 2383 O O . SER A 1 320 ? 21.041 9.198 100.336 1.00 50.88 320 SER A O 1
ATOM 2386 N N . LEU A 1 321 ? 20.618 7.824 98.577 1.00 49.67 321 LEU A N 1
ATOM 2387 C CA . LEU A 1 321 ? 19.154 7.899 98.734 1.00 48.98 321 LEU A CA 1
ATOM 2388 C C . LEU A 1 321 ? 18.341 6.635 98.443 1.00 48.30 321 LEU A C 1
ATOM 2389 O O . LEU A 1 321 ? 18.909 5.613 98.094 1.00 48.05 321 LEU A O 1
ATOM 2394 N N . GLU A 1 322 ? 17.026 6.707 98.666 1.00 48.33 322 GLU A N 1
ATOM 2395 C CA . GLU A 1 322 ? 16.109 5.530 98.598 1.00 48.71 322 GLU A CA 1
ATOM 2396 C C . GLU A 1 322 ? 15.476 5.311 97.212 1.00 47.56 322 GLU A C 1
ATOM 2397 O O . GLU A 1 322 ? 15.353 6.245 96.433 1.00 46.84 322 GLU A O 1
ATOM 2403 N N . SER A 1 323 ? 15.092 4.076 96.914 1.00 46.90 323 SER A N 1
ATOM 2404 C CA . SER A 1 323 ? 14.342 3.763 95.690 1.00 46.26 323 SER A CA 1
ATOM 2405 C C . SER A 1 323 ? 12.831 4.003 95.833 1.00 45.62 323 SER A C 1
ATOM 2406 O O . SER A 1 323 ? 12.226 3.545 96.796 1.00 44.87 323 SER A O 1
ATOM 2409 N N . TYR A 1 324 ? 12.241 4.709 94.852 1.00 44.94 324 TYR A N 1
ATOM 2410 C CA . TYR A 1 324 ? 10.788 4.965 94.806 1.00 43.39 324 TYR A CA 1
ATOM 2411 C C . TYR A 1 324 ? 10.130 4.501 93.532 1.00 40.95 324 TYR A C 1
ATOM 2412 O O . TYR A 1 324 ? 9.846 5.293 92.652 1.00 40.44 324 TYR A O 1
ATOM 2421 N N . PRO A 1 325 ? 9.897 3.199 93.433 1.00 39.38 325 PRO A N 1
ATOM 2422 C CA . PRO A 1 325 ? 9.429 2.541 92.211 1.00 38.11 325 PRO A CA 1
ATOM 2423 C C . PRO A 1 325 ? 8.088 3.057 91.629 1.00 37.29 325 PRO A C 1
ATOM 2424 O O . PRO A 1 325 ? 7.211 3.540 92.336 1.00 38.14 325 PRO A O 1
ATOM 2428 N N . ALA A 1 326 ? 7.968 2.971 90.325 1.00 36.23 326 ALA A N 1
ATOM 2429 C CA . ALA A 1 326 ? 6.780 3.329 89.611 1.00 35.59 326 ALA A CA 1
ATOM 2430 C C . ALA A 1 326 ? 5.555 2.486 89.969 1.00 35.72 326 ALA A C 1
ATOM 2431 O O . ALA A 1 326 ? 4.439 2.875 89.648 1.00 35.65 326 ALA A O 1
ATOM 2433 N N . PHE A 1 327 ? 5.778 1.323 90.589 1.00 36.39 327 PHE A N 1
ATOM 2434 C CA . PHE A 1 327 ? 4.740 0.379 91.017 1.00 36.33 327 PHE A CA 1
ATOM 2435 C C . PHE A 1 327 ? 4.858 0.019 92.492 1.00 37.80 327 PHE A C 1
ATOM 2436 O O . PHE A 1 327 ? 5.989 -0.210 93.004 1.00 38.65 327 PHE A O 1
ATOM 2444 N N . ALA A 1 328 ? 3.697 -0.081 93.158 1.00 37.81 328 ALA A N 1
ATOM 2445 C CA . ALA A 1 328 ? 3.632 -0.538 94.536 1.00 38.72 328 ALA A CA 1
ATOM 2446 C C . ALA A 1 328 ? 3.188 -2.006 94.551 1.00 39.74 328 ALA A C 1
ATOM 2447 O O . ALA A 1 328 ? 2.102 -2.343 94.089 1.00 40.37 328 ALA A O 1
ATOM 2449 N N . TRP A 1 329 ? 4.037 -2.879 95.054 1.00 40.58 329 TRP A N 1
ATOM 2450 C CA . TRP A 1 329 ? 3.686 -4.280 95.160 1.00 41.82 329 TRP A CA 1
ATOM 2451 C C . TRP A 1 329 ? 2.928 -4.400 96.477 1.00 44.15 329 TRP A C 1
ATOM 2452 O O . TRP A 1 329 ? 3.548 -4.467 97.549 1.00 44.92 329 TRP A O 1
ATOM 2463 N N . LEU A 1 330 ? 1.600 -4.372 96.410 1.00 46.21 330 LEU A N 1
ATOM 2464 C CA . LEU A 1 330 ? 0.801 -4.282 97.621 1.00 48.48 330 LEU A CA 1
ATOM 2465 C C . LEU A 1 330 ? 0.477 -5.670 98.094 1.00 50.26 330 LEU A C 1
ATOM 2466 O O . LEU A 1 330 ? 0.023 -6.496 97.325 1.00 50.15 330 LEU A O 1
ATOM 2471 N N . GLY A 1 331 ? 0.758 -5.923 99.361 1.00 53.04 331 GLY A N 1
ATOM 2472 C CA . GLY A 1 331 ? 0.645 -7.249 99.921 1.00 56.37 331 GLY A CA 1
ATOM 2473 C C . GLY A 1 331 ? -0.444 -7.302 100.962 1.00 59.22 331 GLY A C 1
ATOM 2474 O O . GLY A 1 331 ? -0.837 -6.272 101.495 1.00 58.64 331 GLY A O 1
ATOM 2475 N N . THR A 1 332 ? -0.938 -8.513 101.228 1.00 62.48 332 THR A N 1
ATOM 2476 C CA . THR A 1 332 ? -1.857 -8.783 102.341 1.00 65.84 332 THR A CA 1
ATOM 2477 C C . THR A 1 332 ? -1.351 -9.935 103.203 1.00 67.37 332 THR A C 1
ATOM 2478 O O . THR A 1 332 ? -0.803 -10.929 102.698 1.00 67.43 332 THR A O 1
ATOM 2482 N N . LYS A 1 333 ? -1.504 -9.762 104.513 1.00 69.69 333 LYS A N 1
ATOM 2483 C CA . LYS A 1 333 ? -1.090 -10.769 105.483 1.00 71.91 333 LYS A CA 1
ATOM 2484 C C . LYS A 1 333 ? -2.154 -11.848 105.638 1.00 73.35 333 LYS A C 1
ATOM 2485 O O . LYS A 1 333 ? -1.847 -12.995 105.968 1.00 73.83 333 LYS A O 1
ATOM 2491 N N . GLU A 1 334 ? -3.399 -11.475 105.373 1.00 75.13 334 GLU A N 1
ATOM 2492 C CA . GLU A 1 334 ? -4.533 -12.363 105.555 1.00 76.78 334 GLU A CA 1
ATOM 2493 C C . GLU A 1 334 ? -5.020 -12.990 104.251 1.00 77.65 334 GLU A C 1
ATOM 2494 O O . GLU A 1 334 ? -4.887 -12.383 103.181 1.00 77.47 334 GLU A O 1
ATOM 2500 N N . GLU A 1 335 ? -5.603 -14.195 104.376 1.00 78.45 335 GLU A N 1
ATOM 2501 C CA . GLU A 1 335 ? -6.046 -15.037 103.246 1.00 79.01 335 GLU A CA 1
ATOM 2502 C C . GLU A 1 335 ? -7.145 -14.411 102.407 1.00 78.96 335 GLU A C 1
ATOM 2503 O O . GLU A 1 335 ? -8.149 -15.066 102.077 1.00 79.14 335 GLU A O 1
ATOM 2509 N N . THR A 1 336 ? -6.943 -13.142 102.065 1.00 78.42 336 THR A N 1
ATOM 2510 C CA . THR A 1 336 ? -7.827 -12.445 101.161 1.00 77.66 336 THR A CA 1
ATOM 2511 C C . THR A 1 336 ? -7.356 -12.731 99.735 1.00 76.61 336 THR A C 1
ATOM 2512 O O . THR A 1 336 ? -6.246 -13.267 99.522 1.00 76.59 336 THR A O 1
ATOM 2516 N N . ASP A 1 337 ? -8.225 -12.412 98.775 1.00 75.03 337 ASP A N 1
ATOM 2517 C CA . ASP A 1 337 ? -7.888 -12.446 97.354 1.00 73.20 337 ASP A CA 1
ATOM 2518 C C . ASP A 1 337 ? -7.833 -10.994 96.897 1.00 70.70 337 ASP A C 1
ATOM 2519 O O . ASP A 1 337 ? -8.755 -10.483 96.254 1.00 70.20 337 ASP A O 1
ATOM 2524 N N . LEU A 1 338 ? -6.707 -10.364 97.235 1.00 67.77 338 LEU A N 1
ATOM 2525 C CA . LEU A 1 338 ? -6.553 -8.908 97.274 1.00 65.04 338 LEU A CA 1
ATOM 2526 C C . LEU A 1 338 ? -6.965 -8.102 96.027 1.00 63.67 338 LEU A C 1
ATOM 2527 O O . LEU A 1 338 ? -7.376 -6.945 96.156 1.00 62.89 338 LEU A O 1
ATOM 2532 N N . VAL A 1 339 ? -6.862 -8.695 94.834 1.00 62.58 339 VAL A N 1
ATOM 2533 C CA . VAL A 1 339 ? -7.259 -7.965 93.613 1.00 61.92 339 VAL A CA 1
ATOM 2534 C C . VAL A 1 339 ? -8.782 -7.739 93.581 1.00 61.91 339 VAL A C 1
ATOM 2535 O O . VAL A 1 339 ? -9.258 -6.646 93.214 1.00 61.68 339 VAL A O 1
ATOM 2539 N N . SER A 1 340 ? -9.509 -8.781 94.004 1.00 61.50 340 SER A N 1
ATOM 2540 C CA . SER A 1 340 ? -10.967 -8.788 94.114 1.00 61.29 340 SER A CA 1
ATOM 2541 C C . SER A 1 340 ? -11.486 -7.814 95.159 1.00 60.83 340 SER A C 1
ATOM 2542 O O . SER A 1 340 ? -12.433 -7.092 94.884 1.00 60.52 340 SER A O 1
ATOM 2545 N N . GLU A 1 341 ? -10.877 -7.793 96.345 1.00 60.52 341 GLU A N 1
ATOM 2546 C CA . GLU A 1 341 ? -11.275 -6.830 97.381 1.00 60.71 341 GLU A CA 1
ATOM 2547 C C . GLU A 1 341 ? -11.233 -5.385 96.897 1.00 60.24 341 GLU A C 1
ATOM 2548 O O . GLU A 1 341 ? -12.142 -4.599 97.183 1.00 60.42 341 GLU A O 1
ATOM 2554 N N . LEU A 1 342 ? -10.193 -5.064 96.134 1.00 59.57 342 LEU A N 1
ATOM 2555 C CA . LEU A 1 342 ? -9.941 -3.718 95.676 1.00 58.94 342 LEU A CA 1
ATOM 2556 C C . LEU A 1 342 ? -10.905 -3.373 94.562 1.00 58.81 342 LEU A C 1
ATOM 2557 O O . LEU A 1 342 ? -11.316 -2.215 94.423 1.00 58.13 342 LEU A O 1
ATOM 2562 N N . ARG A 1 343 ? -11.278 -4.376 93.771 1.00 59.56 343 ARG A N 1
ATOM 2563 C CA . ARG A 1 343 ? -12.288 -4.171 92.731 1.00 61.32 343 ARG A CA 1
ATOM 2564 C C . ARG A 1 343 ? -13.565 -3.757 93.458 1.00 59.79 343 ARG A C 1
ATOM 2565 O O . ARG A 1 343 ? -14.172 -2.750 93.120 1.00 59.14 343 ARG A O 1
ATOM 2573 N N . ARG A 1 344 ? -13.919 -4.520 94.496 1.00 59.37 344 ARG A N 1
ATOM 2574 C CA . ARG A 1 344 ? -15.045 -4.215 95.388 1.00 59.57 344 ARG A CA 1
ATOM 2575 C C . ARG A 1 344 ? -15.079 -2.798 96.007 1.00 58.37 344 ARG A C 1
ATOM 2576 O O . ARG A 1 344 ? -16.159 -2.317 96.381 1.00 57.92 344 ARG A O 1
ATOM 2584 N N . HIS A 1 345 ? -13.920 -2.145 96.139 1.00 57.37 345 HIS A N 1
ATOM 2585 C CA . HIS A 1 345 ? -13.877 -0.751 96.625 1.00 56.32 345 HIS A CA 1
ATOM 2586 C C . HIS A 1 345 ? -13.593 0.232 95.510 1.00 55.22 345 HIS A C 1
ATOM 2587 O O . HIS A 1 345 ? -13.324 1.430 95.736 1.00 55.31 345 HIS A O 1
ATOM 2594 N N . LYS A 1 346 ? -13.690 -0.302 94.294 1.00 53.46 346 LYS A N 1
ATOM 2595 C CA . LYS A 1 346 ? -13.582 0.460 93.048 1.00 51.54 346 LYS A CA 1
ATOM 2596 C C . LYS A 1 346 ? -12.156 0.935 92.762 1.00 50.37 346 LYS A C 1
ATOM 2597 O O . LYS A 1 346 ? -11.915 2.080 92.292 1.00 50.18 346 LYS A O 1
ATOM 2603 N N . VAL A 1 347 ? -11.220 0.024 93.032 1.00 48.18 347 VAL A N 1
ATOM 2604 C CA . VAL A 1 347 ? -9.801 0.259 92.766 1.00 47.13 347 VAL A CA 1
ATOM 2605 C C . VAL A 1 347 ? -9.215 -0.895 91.926 1.00 46.80 347 VAL A C 1
ATOM 2606 O O . VAL A 1 347 ? -8.940 -1.967 92.467 1.00 45.84 347 VAL A O 1
ATOM 2610 N N . MET A 1 348 ? -9.024 -0.665 90.614 1.00 46.42 348 MET A N 1
ATOM 2611 C CA . MET A 1 348 ? -8.387 -1.679 89.731 1.00 46.26 348 MET A CA 1
ATOM 2612 C C . MET A 1 348 ? -6.897 -1.724 89.995 1.00 45.51 348 MET A C 1
ATOM 2613 O O . MET A 1 348 ? -6.228 -0.673 90.028 1.00 45.10 348 MET A O 1
ATOM 2618 N N . SER A 1 349 ? -6.396 -2.943 90.158 1.00 45.09 349 SER A N 1
ATOM 2619 C CA . SER A 1 349 ? -4.980 -3.256 90.366 1.00 44.97 349 SER A CA 1
ATOM 2620 C C . SER A 1 349 ? -4.621 -4.445 89.454 1.00 45.52 349 SER A C 1
ATOM 2621 O O . SER A 1 349 ? -5.507 -5.026 88.823 1.00 45.68 349 SER A O 1
ATOM 2624 N N . ARG A 1 350 ? -3.343 -4.814 89.378 1.00 45.90 350 ARG A N 1
ATOM 2625 C CA . ARG A 1 350 ? -2.928 -5.937 88.563 1.00 46.18 350 ARG A CA 1
ATOM 2626 C C . ARG A 1 350 ? -2.757 -7.165 89.442 1.00 46.63 350 ARG A C 1
ATOM 2627 O O . ARG A 1 350 ? -1.939 -7.209 90.370 1.00 46.90 350 ARG A O 1
ATOM 2635 N N . ALA A 1 351 ? -3.564 -8.168 89.149 1.00 46.80 351 ALA A N 1
ATOM 2636 C CA . ALA A 1 351 ? -3.572 -9.390 89.934 1.00 47.14 351 ALA A CA 1
ATOM 2637 C C . ALA A 1 351 ? -2.163 -10.003 90.065 1.00 47.24 351 ALA A C 1
ATOM 2638 O O . ALA A 1 351 ? -1.424 -10.176 89.091 1.00 46.24 351 ALA A O 1
ATOM 2640 N N . GLY A 1 352 ? -1.802 -10.304 91.304 1.00 48.08 352 GLY A N 1
ATOM 2641 C CA . GLY A 1 352 ? -0.530 -10.921 91.608 1.00 48.35 352 GLY A CA 1
ATOM 2642 C C . GLY A 1 352 ? -0.309 -12.199 90.833 1.00 49.01 352 GLY A C 1
ATOM 2643 O O . GLY A 1 352 ? 0.815 -12.423 90.383 1.00 49.56 352 GLY A O 1
ATOM 2644 N N . GLU A 1 353 ? -1.362 -13.017 90.665 1.00 49.01 353 GLU A N 1
ATOM 2645 C CA . GLU A 1 353 ? -1.273 -14.299 89.924 1.00 49.74 353 GLU A CA 1
ATOM 2646 C C . GLU A 1 353 ? -0.763 -14.084 88.515 1.00 49.75 353 GLU A C 1
ATOM 2647 O O . GLU A 1 353 ? -0.051 -14.941 87.961 1.00 50.01 353 GLU A O 1
ATOM 2653 N N . ARG A 1 354 ? -1.140 -12.941 87.938 1.00 48.98 354 ARG A N 1
ATOM 2654 C CA . ARG A 1 354 ? -0.678 -12.585 86.605 1.00 49.04 354 ARG A CA 1
ATOM 2655 C C . ARG A 1 354 ? 0.868 -12.538 86.548 1.00 48.74 354 ARG A C 1
ATOM 2656 O O . ARG A 1 354 ? 1.454 -12.937 85.547 1.00 49.28 354 ARG A O 1
ATOM 2664 N N . CYS A 1 355 ? 1.494 -12.071 87.638 1.00 48.31 355 CYS A N 1
ATOM 2665 C CA . CYS A 1 355 ? 2.937 -11.839 87.746 1.00 47.73 355 CYS A CA 1
ATOM 2666 C C . CYS A 1 355 ? 3.720 -12.995 88.393 1.00 48.72 355 CYS A C 1
ATOM 2667 O O . CYS A 1 355 ? 4.793 -12.789 88.957 1.00 48.29 355 CYS A O 1
ATOM 2670 N N . GLY A 1 356 ? 3.197 -14.219 88.320 1.00 49.93 356 GLY A N 1
ATOM 2671 C CA . GLY A 1 356 ? 3.857 -15.344 88.997 1.00 50.90 356 GLY A CA 1
ATOM 2672 C C . GLY A 1 356 ? 3.915 -15.225 90.532 1.00 51.51 356 GLY A C 1
ATOM 2673 O O . GLY A 1 356 ? 4.771 -15.841 91.186 1.00 51.66 356 GLY A O 1
ATOM 2674 N N . SER A 1 357 ? 3.009 -14.430 91.101 1.00 51.78 357 SER A N 1
ATOM 2675 C CA . SER A 1 357 ? 2.862 -14.335 92.539 1.00 52.03 357 SER A CA 1
ATOM 2676 C C . SER A 1 357 ? 1.582 -15.063 92.967 1.00 51.97 357 SER A C 1
ATOM 2677 O O . SER A 1 357 ? 1.142 -16.020 92.329 1.00 51.12 357 SER A O 1
ATOM 2680 N N . ASP A 1 358 ? 0.989 -14.605 94.058 1.00 52.25 358 ASP A N 1
ATOM 2681 C CA . ASP A 1 358 ? -0.110 -15.321 94.689 1.00 52.90 358 ASP A CA 1
ATOM 2682 C C . ASP A 1 358 ? -1.214 -14.308 94.923 1.00 53.87 358 ASP A C 1
ATOM 2683 O O . ASP A 1 358 ? -0.992 -13.085 94.755 1.00 54.27 358 ASP A O 1
ATOM 2688 N N . LYS A 1 359 ? -2.384 -14.806 95.334 1.00 54.33 359 LYS A N 1
ATOM 2689 C CA . LYS A 1 359 ? -3.602 -13.980 95.477 1.00 54.62 359 LYS A CA 1
ATOM 2690 C C . LYS A 1 359 ? -3.459 -12.819 96.464 1.00 53.47 359 LYS A C 1
ATOM 2691 O O . LYS A 1 359 ? -4.219 -11.856 96.411 1.00 53.36 359 LYS A O 1
ATOM 2697 N N . LYS A 1 360 ? -2.470 -12.919 97.340 1.00 53.01 360 LYS A N 1
ATOM 2698 C CA . LYS A 1 360 ? -2.213 -11.903 98.377 1.00 53.51 360 LYS A CA 1
ATOM 2699 C C . LYS A 1 360 ? -1.496 -10.621 97.905 1.00 52.00 360 LYS A C 1
ATOM 2700 O O . LYS A 1 360 ? -1.376 -9.650 98.672 1.00 51.48 360 LYS A O 1
ATOM 2706 N N . HIS A 1 361 ? -1.044 -10.621 96.645 1.00 50.94 361 HIS A N 1
ATOM 2707 C CA . HIS A 1 361 ? -0.322 -9.485 96.067 1.00 49.93 361 HIS A CA 1
ATOM 2708 C C . HIS A 1 361 ? -1.000 -8.783 94.890 1.00 48.88 361 HIS A C 1
ATOM 2709 O O . HIS A 1 361 ? -1.697 -9.404 94.077 1.00 49.03 361 HIS A O 1
ATOM 2716 N N . VAL A 1 362 ? -0.819 -7.471 94.855 1.00 47.28 362 VAL A N 1
ATOM 2717 C CA . VAL A 1 362 ? -1.217 -6.657 93.719 1.00 46.15 362 VAL A CA 1
ATOM 2718 C C . VAL A 1 362 ? -0.132 -5.653 93.341 1.00 45.10 362 VAL A C 1
ATOM 2719 O O . VAL A 1 362 ? 0.672 -5.242 94.193 1.00 46.04 362 VAL A O 1
ATOM 2723 N N . ARG A 1 363 ? -0.115 -5.259 92.067 1.00 42.82 363 ARG A N 1
ATOM 2724 C CA . ARG A 1 363 ? 0.779 -4.244 91.603 1.00 40.65 363 ARG A CA 1
ATOM 2725 C C . ARG A 1 363 ? -0.128 -3.099 91.347 1.00 40.08 363 ARG A C 1
ATOM 2726 O O . ARG A 1 363 ? -1.122 -3.233 90.613 1.00 39.46 363 ARG A O 1
ATOM 2734 N N . VAL A 1 364 ? 0.163 -1.969 91.968 1.00 38.92 364 VAL A N 1
ATOM 2735 C CA . VAL A 1 364 ? -0.664 -0.812 91.750 1.00 38.66 364 VAL A CA 1
ATOM 2736 C C . VAL A 1 364 ? 0.231 0.276 91.153 1.00 38.04 364 VAL A C 1
ATOM 2737 O O . VAL A 1 364 ? 1.361 0.460 91.595 1.00 37.96 364 VAL A O 1
ATOM 2741 N N . SER A 1 365 ? -0.268 0.989 90.154 1.00 36.96 365 SER A N 1
ATOM 2742 C CA . SER A 1 365 ? 0.544 1.973 89.491 1.00 36.63 365 SER A CA 1
ATOM 2743 C C . SER A 1 365 ? 0.689 3.160 90.423 1.00 36.68 365 SER A C 1
ATOM 2744 O O . SER A 1 365 ? -0.307 3.564 91.064 1.00 36.58 365 SER A O 1
ATOM 2747 N N . MET A 1 366 ? 1.911 3.707 90.506 1.00 36.04 366 MET A N 1
ATOM 2748 C CA . MET A 1 366 ? 2.175 4.948 91.297 1.00 35.49 366 MET A CA 1
ATOM 2749 C C . MET A 1 366 ? 2.327 6.182 90.436 1.00 35.10 366 MET A C 1
ATOM 2750 O O . MET A 1 366 ? 2.658 7.264 90.949 1.00 35.35 366 MET A O 1
ATOM 2755 N N . LEU A 1 367 ? 2.075 6.052 89.134 1.00 34.99 367 LEU A N 1
ATOM 2756 C CA . LEU A 1 367 ? 2.236 7.179 88.209 1.00 35.27 367 LEU A CA 1
ATOM 2757 C C . LEU A 1 367 ? 0.936 7.770 87.628 1.00 36.82 367 LEU A C 1
ATOM 2758 O O . LEU A 1 367 ? 0.923 8.290 86.531 1.00 36.10 367 LEU A O 1
ATOM 2763 N N . SER A 1 368 ? -0.151 7.707 88.384 1.00 39.88 368 SER A N 1
ATOM 2764 C CA . SER A 1 368 ? -1.415 8.255 87.935 1.00 43.33 368 SER A CA 1
ATOM 2765 C C . SER A 1 368 ? -1.419 9.726 88.287 1.00 45.19 368 SER A C 1
ATOM 2766 O O . SER A 1 368 ? -0.424 10.244 88.803 1.00 45.77 368 SER A O 1
ATOM 2769 N N . ARG A 1 369 ? -2.529 10.403 88.034 1.00 47.07 369 ARG A N 1
ATOM 2770 C CA . ARG A 1 369 ? -2.639 11.813 88.409 1.00 48.54 369 ARG A CA 1
ATOM 2771 C C . ARG A 1 369 ? -2.782 11.928 89.927 1.00 48.59 369 ARG A C 1
ATOM 2772 O O . ARG A 1 369 ? -3.145 10.945 90.591 1.00 48.72 369 ARG A O 1
ATOM 2780 N N . GLU A 1 370 ? -2.481 13.109 90.465 1.00 48.64 370 GLU A N 1
ATOM 2781 C CA . GLU A 1 370 ? -2.639 13.415 91.893 1.00 49.22 370 GLU A CA 1
ATOM 2782 C C . GLU A 1 370 ? -3.980 12.918 92.443 1.00 48.54 370 GLU A C 1
ATOM 2783 O O . GLU A 1 370 ? -4.042 12.077 93.350 1.00 48.76 370 GLU A O 1
ATOM 2789 N N . ASP A 1 371 ? -5.065 13.432 91.879 1.00 48.20 371 ASP A N 1
ATOM 2790 C CA . ASP A 1 371 ? -6.393 13.198 92.435 1.00 47.90 371 ASP A CA 1
ATOM 2791 C C . ASP A 1 371 ? -6.754 11.729 92.485 1.00 47.31 371 ASP A C 1
ATOM 2792 O O . ASP A 1 371 ? -7.266 11.255 93.499 1.00 47.90 371 ASP A O 1
ATOM 2797 N N . VAL A 1 372 ? -6.478 11.004 91.404 1.00 46.33 372 VAL A N 1
ATOM 2798 C CA . VAL A 1 372 ? -6.644 9.534 91.362 1.00 44.89 372 VAL A CA 1
ATOM 2799 C C . VAL A 1 372 ? -5.855 8.846 92.451 1.00 44.52 372 VAL A C 1
ATOM 2800 O O . VAL A 1 372 ? -6.409 8.018 93.184 1.00 44.67 372 VAL A O 1
ATOM 2804 N N . PHE A 1 373 ? -4.560 9.189 92.561 1.00 44.20 373 PHE A N 1
ATOM 2805 C CA . PHE A 1 373 ? -3.690 8.663 93.645 1.00 43.00 373 PHE A CA 1
ATOM 2806 C C . PHE A 1 373 ? -4.250 8.916 95.049 1.00 43.21 373 PHE A C 1
ATOM 2807 O O . PHE A 1 373 ? -4.314 8.004 95.887 1.00 43.34 373 PHE A O 1
ATOM 2815 N N . ASN A 1 374 ? -4.620 10.168 95.313 1.00 43.25 374 ASN A N 1
ATOM 2816 C CA . ASN A 1 374 ? -5.302 10.513 96.558 1.00 44.10 374 ASN A CA 1
ATOM 2817 C C . ASN A 1 374 ? -6.560 9.655 96.768 1.00 44.32 374 ASN A C 1
ATOM 2818 O O . ASN A 1 374 ? -6.639 8.895 97.731 1.00 44.86 374 ASN A O 1
ATOM 2823 N N . VAL A 1 375 ? -7.519 9.736 95.845 1.00 43.80 375 VAL A N 1
ATOM 2824 C CA . VAL A 1 375 ? -8.675 8.871 95.907 1.00 43.41 375 VAL A CA 1
ATOM 2825 C C . VAL A 1 375 ? -8.268 7.435 96.221 1.00 43.19 375 VAL A C 1
ATOM 2826 O O . VAL A 1 375 ? -8.899 6.778 97.017 1.00 42.95 375 VAL A O 1
ATOM 2830 N N . PHE A 1 376 ? -7.178 6.968 95.638 1.00 43.96 376 PHE A N 1
ATOM 2831 C CA . PHE A 1 376 ? -6.718 5.612 95.927 1.00 45.64 376 PHE A CA 1
ATOM 2832 C C . PHE A 1 376 ? -6.294 5.397 97.401 1.00 47.38 376 PHE A C 1
ATOM 2833 O O . PHE A 1 376 ? -6.548 4.333 97.991 1.00 47.60 376 PHE A O 1
ATOM 2841 N N . LEU A 1 377 ? -5.622 6.394 97.974 1.00 49.53 377 LEU A N 1
ATOM 2842 C CA . LEU A 1 377 ? -5.183 6.334 99.369 1.00 51.02 377 LEU A CA 1
ATOM 2843 C C . LEU A 1 377 ? -6.388 6.356 100.284 1.00 52.28 377 LEU A C 1
ATOM 2844 O O . LEU A 1 377 ? -6.518 5.536 101.215 1.00 52.32 377 LEU A O 1
ATOM 2849 N N . GLU A 1 378 ? -7.276 7.297 99.994 1.00 54.15 378 GLU A N 1
ATOM 2850 C CA . GLU A 1 378 ? -8.546 7.408 100.700 1.00 56.02 378 GLU A CA 1
ATOM 2851 C C . GLU A 1 378 ? -9.254 6.039 100.803 1.00 55.90 378 GLU A C 1
ATOM 2852 O O . GLU A 1 378 ? -9.545 5.565 101.897 1.00 56.27 378 GLU A O 1
ATOM 2858 N N . ARG A 1 379 ? -9.463 5.366 99.680 1.00 56.12 379 ARG A N 1
ATOM 2859 C CA . ARG A 1 379 ? -10.126 4.060 99.701 1.00 56.04 379 ARG A CA 1
ATOM 2860 C C . ARG A 1 379 ? -9.341 2.947 100.355 1.00 56.49 379 ARG A C 1
ATOM 2861 O O . ARG A 1 379 ? -9.917 1.936 100.739 1.00 56.64 379 ARG A O 1
ATOM 2869 N N . LEU A 1 380 ? -8.029 3.118 100.446 1.00 57.70 380 LEU A N 1
ATOM 2870 C CA . LEU A 1 380 ? -7.145 2.135 101.070 1.00 58.65 380 LEU A CA 1
ATOM 2871 C C . LEU A 1 380 ? -7.252 2.184 102.582 1.00 59.68 380 LEU A C 1
ATOM 2872 O O . LEU A 1 380 ? -7.081 1.167 103.265 1.00 58.77 380 LEU A O 1
ATOM 2877 N N . ALA A 1 381 ? -7.495 3.392 103.096 1.00 61.82 381 ALA A N 1
ATOM 2878 C CA . ALA A 1 381 ? -7.784 3.600 104.517 1.00 64.10 381 ALA A CA 1
ATOM 2879 C C . ALA A 1 381 ? -9.181 3.082 104.872 1.00 65.73 381 ALA A C 1
ATOM 2880 O O . ALA A 1 381 ? -9.316 2.287 105.788 1.00 65.97 381 ALA A O 1
ATOM 2882 N N . ASN A 1 382 ? -10.197 3.518 104.122 1.00 68.18 382 ASN A N 1
ATOM 2883 C CA . ASN A 1 382 ? -11.612 3.172 104.349 1.00 70.52 382 ASN A CA 1
ATOM 2884 C C . ASN A 1 382 ? -12.005 1.736 104.016 1.00 72.58 382 ASN A C 1
ATOM 2885 O O . ASN A 1 382 ? -13.040 1.528 103.369 1.00 73.02 382 ASN A O 1
ATOM 2890 N N . MET A 1 383 ? -11.198 0.751 104.422 1.00 74.70 383 MET A N 1
ATOM 2891 C CA . MET A 1 383 ? -11.622 -0.655 104.376 1.00 77.21 383 MET A CA 1
ATOM 2892 C C . MET A 1 383 ? -10.937 -1.522 105.430 1.00 77.42 383 MET A C 1
ATOM 2893 O O . MET A 1 383 ? -9.808 -1.248 105.845 1.00 77.36 383 MET A O 1
ATOM 2898 N N . LYS A 1 384 ? -11.664 -2.555 105.863 1.00 78.44 384 LYS A N 1
ATOM 2899 C CA . LYS A 1 384 ? -11.148 -3.654 106.715 1.00 78.95 384 LYS A CA 1
ATOM 2900 C C . LYS A 1 384 ? -10.189 -4.607 105.961 1.00 78.78 384 LYS A C 1
ATOM 2901 O O . LYS A 1 384 ? -8.974 -4.406 106.010 1.00 78.73 384 LYS A O 1
ATOM 2907 N N . ASN B 1 17 ? 31.785 14.855 41.163 1.00 72.39 17 ASN B N 1
ATOM 2908 C CA . ASN B 1 17 ? 32.598 14.361 40.007 1.00 72.29 17 ASN B CA 1
ATOM 2909 C C . ASN B 1 17 ? 32.201 13.000 39.476 1.00 72.13 17 ASN B C 1
ATOM 2910 O O . ASN B 1 17 ? 32.572 12.647 38.359 1.00 72.56 17 ASN B O 1
ATOM 2915 N N . ILE B 1 18 ? 31.464 12.236 40.277 1.00 71.62 18 ILE B N 1
ATOM 2916 C CA . ILE B 1 18 ? 31.018 10.879 39.912 1.00 70.88 18 ILE B CA 1
ATOM 2917 C C . ILE B 1 18 ? 30.090 10.925 38.698 1.00 69.74 18 ILE B C 1
ATOM 2918 O O . ILE B 1 18 ? 29.086 11.636 38.705 1.00 69.43 18 ILE B O 1
ATOM 2923 N N . PRO B 1 19 ? 30.447 10.211 37.626 1.00 68.50 19 PRO B N 1
ATOM 2924 C CA . PRO B 1 19 ? 29.553 10.190 36.478 1.00 67.71 19 PRO B CA 1
ATOM 2925 C C . PRO B 1 19 ? 28.177 9.600 36.827 1.00 66.61 19 PRO B C 1
ATOM 2926 O O . PRO B 1 19 ? 28.073 8.687 37.656 1.00 66.22 19 PRO B O 1
ATOM 2930 N N . MET B 1 20 ? 27.136 10.113 36.185 1.00 65.24 20 MET B N 1
ATOM 2931 C CA . MET B 1 20 ? 25.784 9.600 36.384 1.00 64.27 20 MET B CA 1
ATOM 2932 C C . MET B 1 20 ? 25.611 8.155 35.900 1.00 62.23 20 MET B C 1
ATOM 2933 O O . MET B 1 20 ? 24.578 7.554 36.115 1.00 61.68 20 MET B O 1
ATOM 2938 N N . SER B 1 21 ? 26.634 7.600 35.259 1.00 60.38 21 SER B N 1
ATOM 2939 C CA . SER B 1 21 ? 26.659 6.172 34.905 1.00 58.06 21 SER B CA 1
ATOM 2940 C C . SER B 1 21 ? 26.915 5.251 36.123 1.00 56.27 21 SER B C 1
ATOM 2941 O O . SER B 1 21 ? 26.818 4.036 36.025 1.00 55.83 21 SER B O 1
ATOM 2944 N N . ASP B 1 22 ? 27.239 5.855 37.263 1.00 54.00 22 ASP B N 1
ATOM 2945 C CA . ASP B 1 22 ? 27.529 5.144 38.496 1.00 51.63 22 ASP B CA 1
ATOM 2946 C C . ASP B 1 22 ? 26.393 5.259 39.520 1.00 49.93 22 ASP B C 1
ATOM 2947 O O . ASP B 1 22 ? 26.329 4.480 40.463 1.00 48.98 22 ASP B O 1
ATOM 2952 N N . PHE B 1 23 ? 25.503 6.226 39.293 1.00 48.52 23 PHE B N 1
ATOM 2953 C CA . PHE B 1 23 ? 24.270 6.452 40.067 1.00 47.17 23 PHE B CA 1
ATOM 2954 C C . PHE B 1 23 ? 23.416 5.219 40.049 1.00 45.65 23 PHE B C 1
ATOM 2955 O O . PHE B 1 23 ? 23.019 4.771 38.990 1.00 46.94 23 PHE B O 1
ATOM 2963 N N . VAL B 1 24 ? 23.128 4.663 41.218 1.00 43.28 24 VAL B N 1
ATOM 2964 C CA . VAL B 1 24 ? 22.215 3.528 41.292 1.00 40.27 24 VAL B CA 1
ATOM 2965 C C . VAL B 1 24 ? 20.768 4.037 41.355 1.00 37.96 24 VAL B C 1
ATOM 2966 O O . VAL B 1 24 ? 20.456 4.962 42.102 1.00 37.19 24 VAL B O 1
ATOM 2970 N N . VAL B 1 25 ? 19.937 3.451 40.497 1.00 36.64 25 VAL B N 1
ATOM 2971 C CA . VAL B 1 25 ? 18.490 3.679 40.384 1.00 34.96 25 VAL B CA 1
ATOM 2972 C C . VAL B 1 25 ? 17.853 2.510 41.109 1.00 34.08 25 VAL B C 1
ATOM 2973 O O . VAL B 1 25 ? 17.860 1.371 40.620 1.00 34.41 25 VAL B O 1
ATOM 2977 N N . ASN B 1 26 ? 17.349 2.797 42.294 1.00 33.36 26 ASN B N 1
ATOM 2978 C CA . ASN B 1 26 ? 16.669 1.822 43.134 1.00 32.61 26 ASN B CA 1
ATOM 2979 C C . ASN B 1 26 ? 15.173 1.926 42.980 1.00 31.46 26 ASN B C 1
ATOM 2980 O O . ASN B 1 26 ? 14.542 2.716 43.652 1.00 29.68 26 ASN B O 1
ATOM 2985 N N . LEU B 1 27 ? 14.630 1.083 42.107 1.00 32.42 27 LEU B N 1
ATOM 2986 C CA . LEU B 1 27 ? 13.188 0.900 41.891 1.00 33.28 27 LEU B CA 1
ATOM 2987 C C . LEU B 1 27 ? 12.721 -0.456 42.476 1.00 35.02 27 LEU B C 1
ATOM 2988 O O . LEU B 1 27 ? 11.681 -1.035 42.092 1.00 33.83 27 LEU B O 1
ATOM 2993 N N . ASP B 1 28 ? 13.476 -0.941 43.466 1.00 36.17 28 ASP B N 1
ATOM 2994 C CA . ASP B 1 28 ? 13.099 -2.205 44.140 1.00 37.19 28 ASP B CA 1
ATOM 2995 C C . ASP B 1 28 ? 12.030 -2.023 45.247 1.00 37.83 28 ASP B C 1
ATOM 2996 O O . ASP B 1 28 ? 10.983 -2.663 45.250 1.00 38.67 28 ASP B O 1
ATOM 3001 N N . HIS B 1 29 ? 12.298 -1.135 46.183 1.00 38.52 29 HIS B N 1
ATOM 3002 C CA . HIS B 1 29 ? 11.371 -0.815 47.257 1.00 39.11 29 HIS B CA 1
ATOM 3003 C C . HIS B 1 29 ? 10.379 0.169 46.666 1.00 39.07 29 HIS B C 1
ATOM 3004 O O . HIS B 1 29 ? 10.687 0.802 45.666 1.00 41.01 29 HIS B O 1
ATOM 3011 N N . GLY B 1 30 ? 9.191 0.314 47.222 1.00 38.36 30 GLY B N 1
ATOM 3012 C CA . GLY B 1 30 ? 8.246 1.254 46.592 1.00 38.00 30 GLY B CA 1
ATOM 3013 C C . GLY B 1 30 ? 8.183 2.604 47.322 1.00 37.21 30 GLY B C 1
ATOM 3014 O O . GLY B 1 30 ? 7.097 3.125 47.545 1.00 37.58 30 GLY B O 1
ATOM 3015 N N . ASP B 1 31 ? 9.331 3.143 47.744 1.00 36.26 31 ASP B N 1
ATOM 3016 C CA . ASP B 1 31 ? 9.365 4.402 48.534 1.00 35.81 31 ASP B CA 1
ATOM 3017 C C . ASP B 1 31 ? 8.706 5.529 47.692 1.00 34.78 31 ASP B C 1
ATOM 3018 O O . ASP B 1 31 ? 9.243 5.904 46.631 1.00 34.15 31 ASP B O 1
ATOM 3023 N N . PRO B 1 32 ? 7.518 6.030 48.135 1.00 34.61 32 PRO B N 1
ATOM 3024 C CA . PRO B 1 32 ? 6.752 6.919 47.255 1.00 34.59 32 PRO B CA 1
ATOM 3025 C C . PRO B 1 32 ? 7.266 8.381 47.322 1.00 34.44 32 PRO B C 1
ATOM 3026 O O . PRO B 1 32 ? 6.528 9.264 47.649 1.00 34.26 32 PRO B O 1
ATOM 3030 N N . THR B 1 33 ? 8.520 8.626 46.972 1.00 35.79 33 THR B N 1
ATOM 3031 C CA . THR B 1 33 ? 9.032 10.010 47.024 1.00 36.97 33 THR B CA 1
ATOM 3032 C C . THR B 1 33 ? 8.544 10.920 45.905 1.00 36.29 33 THR B C 1
ATOM 3033 O O . THR B 1 33 ? 8.789 12.150 45.932 1.00 37.35 33 THR B O 1
ATOM 3037 N N . ALA B 1 34 ? 7.819 10.355 44.943 1.00 35.07 34 ALA B N 1
ATOM 3038 C CA . ALA B 1 34 ? 7.202 11.137 43.869 1.00 33.76 34 ALA B CA 1
ATOM 3039 C C . ALA B 1 34 ? 6.383 12.327 44.365 1.00 32.76 34 ALA B C 1
ATOM 3040 O O . ALA B 1 34 ? 6.306 13.362 43.684 1.00 34.41 34 ALA B O 1
ATOM 3042 N N . TYR B 1 35 ? 5.789 12.196 45.545 1.00 31.04 35 TYR B N 1
ATOM 3043 C CA . TYR B 1 35 ? 4.828 13.170 46.077 1.00 30.61 35 TYR B CA 1
ATOM 3044 C C . TYR B 1 35 ? 5.342 14.313 46.986 1.00 30.27 35 TYR B C 1
ATOM 3045 O O . TYR B 1 35 ? 4.531 15.086 47.489 1.00 29.75 35 TYR B O 1
ATOM 3054 N N . GLU B 1 36 ? 6.640 14.398 47.225 1.00 31.08 36 GLU B N 1
ATOM 3055 C CA . GLU B 1 36 ? 7.204 15.404 48.113 1.00 34.09 36 GLU B CA 1
ATOM 3056 C C . GLU B 1 36 ? 7.033 16.828 47.600 1.00 35.99 36 GLU B C 1
ATOM 3057 O O . GLU B 1 36 ? 6.602 17.714 48.323 1.00 36.42 36 GLU B O 1
ATOM 3059 N N . GLU B 1 37 ? 7.405 17.049 46.349 1.00 39.47 37 GLU B N 1
ATOM 3060 C CA . GLU B 1 37 ? 7.265 18.379 45.726 1.00 42.06 37 GLU B CA 1
ATOM 3061 C C . GLU B 1 37 ? 5.876 18.919 45.942 1.00 41.28 37 GLU B C 1
ATOM 3062 O O . GLU B 1 37 ? 5.726 19.989 46.470 1.00 41.64 37 GLU B O 1
ATOM 3068 N N . TYR B 1 38 ? 4.862 18.128 45.598 1.00 40.94 38 TYR B N 1
ATOM 3069 C CA . TYR B 1 38 ? 3.469 18.483 45.836 1.00 39.36 38 TYR B CA 1
ATOM 3070 C C . TYR B 1 38 ? 3.197 18.945 47.255 1.00 40.86 38 TYR B C 1
ATOM 3071 O O . TYR B 1 38 ? 2.648 20.026 47.441 1.00 40.73 38 TYR B O 1
ATOM 3080 N N . TRP B 1 39 ? 3.564 18.141 48.263 1.00 41.58 39 TRP B N 1
ATOM 3081 C CA . TRP B 1 39 ? 3.281 18.535 49.648 1.00 42.20 39 TRP B CA 1
ATOM 3082 C C . TRP B 1 39 ? 4.058 19.737 50.132 1.00 43.71 39 TRP B C 1
ATOM 3083 O O . TRP B 1 39 ? 3.625 20.427 51.056 1.00 42.39 39 TRP B O 1
ATOM 3094 N N . ARG B 1 40 ? 5.223 19.961 49.537 1.00 46.74 40 ARG B N 1
ATOM 3095 C CA . ARG B 1 40 ? 6.009 21.159 49.843 1.00 50.30 40 ARG B CA 1
ATOM 3096 C C . ARG B 1 40 ? 5.292 22.426 49.386 1.00 51.04 40 ARG B C 1
ATOM 3097 O O . ARG B 1 40 ? 5.223 23.409 50.135 1.00 51.83 40 ARG B O 1
ATOM 3105 N N . LYS B 1 41 ? 4.754 22.400 48.172 1.00 52.39 41 LYS B N 1
ATOM 3106 C CA . LYS B 1 41 ? 4.090 23.575 47.600 1.00 54.21 41 LYS B CA 1
ATOM 3107 C C . LYS B 1 41 ? 2.756 23.915 48.282 1.00 54.47 41 LYS B C 1
ATOM 3108 O O . LYS B 1 41 ? 2.146 24.953 47.981 1.00 54.83 41 LYS B O 1
ATOM 3114 N N . MET B 1 42 ? 2.329 23.047 49.203 1.00 54.43 42 MET B N 1
ATOM 3115 C CA . MET B 1 42 ? 1.076 23.204 49.947 1.00 54.12 42 MET B CA 1
ATOM 3116 C C . MET B 1 42 ? 1.312 24.068 51.152 1.00 54.85 42 MET B C 1
ATOM 3117 O O . MET B 1 42 ? 0.374 24.619 51.728 1.00 54.70 42 MET B O 1
ATOM 3122 N N . GLY B 1 43 ? 2.583 24.175 51.525 1.00 56.01 43 GLY B N 1
ATOM 3123 C CA . GLY B 1 43 ? 3.015 25.075 52.569 1.00 57.72 43 GLY B CA 1
ATOM 3124 C C . GLY B 1 43 ? 2.425 24.759 53.925 1.00 59.06 43 GLY B C 1
ATOM 3125 O O . GLY B 1 43 ? 2.195 23.587 54.270 1.00 59.93 43 GLY B O 1
ATOM 3126 N N . ASP B 1 44 ? 2.147 25.822 54.675 1.00 59.54 44 ASP B N 1
ATOM 3127 C CA . ASP B 1 44 ? 1.907 25.758 56.110 1.00 60.11 44 ASP B CA 1
ATOM 3128 C C . ASP B 1 44 ? 0.589 25.159 56.519 1.00 58.85 44 ASP B C 1
ATOM 3129 O O . ASP B 1 44 ? 0.440 24.706 57.646 1.00 58.75 44 ASP B O 1
ATOM 3134 N N . ARG B 1 45 ? -0.371 25.172 55.608 1.00 57.71 45 ARG B N 1
ATOM 3135 C CA . ARG B 1 45 ? -1.702 24.644 55.889 1.00 56.98 45 ARG B CA 1
ATOM 3136 C C . ARG B 1 45 ? -1.628 23.181 56.339 1.00 54.94 45 ARG B C 1
ATOM 3137 O O . ARG B 1 45 ? -2.506 22.700 57.042 1.00 54.70 45 ARG B O 1
ATOM 3145 N N . CYS B 1 46 ? -0.560 22.508 55.919 1.00 52.87 46 CYS B N 1
ATOM 3146 C CA . CYS B 1 46 ? -0.252 21.131 56.276 1.00 50.72 46 CYS B CA 1
ATOM 3147 C C . CYS B 1 46 ? 0.433 20.971 57.633 1.00 49.23 46 CYS B C 1
ATOM 3148 O O . CYS B 1 46 ? 0.295 19.937 58.266 1.00 48.97 46 CYS B O 1
ATOM 3151 N N . THR B 1 47 ? 1.178 21.982 58.067 1.00 47.41 47 THR B N 1
ATOM 3152 C CA . THR B 1 47 ? 1.942 21.892 59.314 1.00 45.46 47 THR B CA 1
ATOM 3153 C C . THR B 1 47 ? 1.135 21.305 60.467 1.00 44.95 47 THR B C 1
ATOM 3154 O O . THR B 1 47 ? -0.078 21.498 60.545 1.00 45.48 47 THR B O 1
ATOM 3158 N N . VAL B 1 48 ? 1.846 20.590 61.344 1.00 43.62 48 VAL B N 1
ATOM 3159 C CA . VAL B 1 48 ? 1.309 19.908 62.504 1.00 42.69 48 VAL B CA 1
ATOM 3160 C C . VAL B 1 48 ? 2.104 20.389 63.741 1.00 42.55 48 VAL B C 1
ATOM 3161 O O . VAL B 1 48 ? 3.336 20.430 63.720 1.00 43.34 48 VAL B O 1
ATOM 3165 N N . THR B 1 49 ? 1.399 20.780 64.795 1.00 41.29 49 THR B N 1
ATOM 3166 C CA . THR B 1 49 ? 2.032 21.367 65.948 1.00 40.83 49 THR B CA 1
ATOM 3167 C C . THR B 1 49 ? 1.584 20.575 67.150 1.00 39.66 49 THR B C 1
ATOM 3168 O O . THR B 1 49 ? 0.388 20.355 67.324 1.00 39.24 49 THR B O 1
ATOM 3172 N N . ILE B 1 50 ? 2.552 20.121 67.947 1.00 38.70 50 ILE B N 1
ATOM 3173 C CA . ILE B 1 50 ? 2.312 19.196 69.055 1.00 37.64 50 ILE B CA 1
ATOM 3174 C C . ILE B 1 50 ? 3.100 19.685 70.232 1.00 38.69 50 ILE B C 1
ATOM 3175 O O . ILE B 1 50 ? 4.322 19.803 70.174 1.00 36.90 50 ILE B O 1
ATOM 3180 N N . ARG B 1 51 ? 2.388 19.913 71.320 1.00 41.16 51 ARG B N 1
ATOM 3181 C CA . ARG B 1 51 ? 2.934 20.594 72.472 1.00 43.43 51 ARG B CA 1
ATOM 3182 C C . ARG B 1 51 ? 3.379 19.599 73.515 1.00 44.07 51 ARG B C 1
ATOM 3183 O O . ARG B 1 51 ? 2.837 18.499 73.612 1.00 44.94 51 ARG B O 1
ATOM 3191 N N . GLY B 1 52 ? 4.353 19.996 74.322 1.00 43.85 52 GLY B N 1
ATOM 3192 C CA . GLY B 1 52 ? 4.938 19.098 75.309 1.00 43.52 52 GLY B CA 1
ATOM 3193 C C . GLY B 1 52 ? 4.018 18.174 76.084 1.00 43.65 52 GLY B C 1
ATOM 3194 O O . GLY B 1 52 ? 4.429 17.076 76.469 1.00 43.01 52 GLY B O 1
ATOM 3195 N N . CYS B 1 53 ? 2.787 18.606 76.348 1.00 43.90 53 CYS B N 1
ATOM 3196 C CA . CYS B 1 53 ? 1.889 17.785 77.171 1.00 44.47 53 CYS B CA 1
ATOM 3197 C C . CYS B 1 53 ? 0.772 17.017 76.414 1.00 43.28 53 CYS B C 1
ATOM 3198 O O . CYS B 1 53 ? -0.129 16.451 77.034 1.00 43.54 53 CYS B O 1
ATOM 3201 N N . ASP B 1 54 ? 0.845 17.003 75.093 1.00 41.92 54 ASP B N 1
ATOM 3202 C CA . ASP B 1 54 ? -0.156 16.361 74.251 1.00 40.91 54 ASP B CA 1
ATOM 3203 C C . ASP B 1 54 ? 0.179 14.886 74.092 1.00 39.30 54 ASP B C 1
ATOM 3204 O O . ASP B 1 54 ? 1.312 14.531 74.251 1.00 39.65 54 ASP B O 1
ATOM 3209 N N . LEU B 1 55 ? -0.825 14.067 73.799 1.00 37.49 55 LEU B N 1
ATOM 3210 C CA . LEU B 1 55 ? -0.710 12.661 73.375 1.00 36.01 55 LEU B CA 1
ATOM 3211 C C . LEU B 1 55 ? 0.068 11.768 74.317 1.00 35.35 55 LEU B C 1
ATOM 3212 O O . LEU B 1 55 ? 0.606 10.722 73.895 1.00 36.44 55 LEU B O 1
ATOM 3217 N N . MET B 1 56 ? 0.081 12.134 75.597 1.00 33.90 56 MET B N 1
ATOM 3218 C CA . MET B 1 56 ? 0.875 11.439 76.597 1.00 34.23 56 MET B CA 1
ATOM 3219 C C . MET B 1 56 ? 0.364 10.073 77.000 1.00 32.71 56 MET B C 1
ATOM 3220 O O . MET B 1 56 ? 1.162 9.187 77.195 1.00 33.73 56 MET B O 1
ATOM 3225 N N . SER B 1 57 ? -0.947 9.899 77.105 1.00 32.51 57 SER B N 1
ATOM 3226 C CA . SER B 1 57 ? -1.554 8.629 77.556 1.00 31.96 57 SER B CA 1
ATOM 3227 C C . SER B 1 57 ? -1.471 7.491 76.517 1.00 31.17 57 SER B C 1
ATOM 3228 O O . SER B 1 57 ? -1.438 7.745 75.317 1.00 32.03 57 SER B O 1
ATOM 3231 N N . TYR B 1 58 ? -1.413 6.243 76.984 1.00 30.44 58 TYR B N 1
ATOM 3232 C CA . TYR B 1 58 ? -1.581 5.062 76.143 1.00 29.82 58 TYR B CA 1
ATOM 3233 C C . TYR B 1 58 ? -2.927 5.022 75.393 1.00 30.91 58 TYR B C 1
ATOM 3234 O O . TYR B 1 58 ? -3.019 4.489 74.263 1.00 31.40 58 TYR B O 1
ATOM 3243 N N . PHE B 1 59 ? -3.975 5.562 76.016 1.00 31.31 59 PHE B N 1
ATOM 3244 C CA . PHE B 1 59 ? -5.329 5.460 75.499 1.00 32.17 59 PHE B CA 1
ATOM 3245 C C . PHE B 1 59 ? -5.774 6.672 74.694 1.00 34.01 59 PHE B C 1
ATOM 3246 O O . PHE B 1 59 ? -5.412 7.805 75.019 1.00 34.46 59 PHE B O 1
ATOM 3254 N N . SER B 1 60 ? -6.540 6.431 73.627 1.00 36.87 60 SER B N 1
ATOM 3255 C CA . SER B 1 60 ? -7.161 7.509 72.842 1.00 40.48 60 SER B CA 1
ATOM 3256 C C . SER B 1 60 ? -8.634 7.677 73.202 1.00 42.71 60 SER B C 1
ATOM 3257 O O . SER B 1 60 ? -9.126 8.817 73.284 1.00 43.76 60 SER B O 1
ATOM 3260 N N . ASP B 1 61 ? -9.328 6.549 73.429 1.00 44.47 61 ASP B N 1
ATOM 3261 C CA . ASP B 1 61 ? -10.816 6.510 73.494 1.00 45.86 61 ASP B CA 1
ATOM 3262 C C . ASP B 1 61 ? -11.340 5.167 73.947 1.00 46.56 61 ASP B C 1
ATOM 3263 O O . ASP B 1 61 ? -11.514 4.257 73.134 1.00 46.36 61 ASP B O 1
ATOM 3268 N N . MET B 1 62 ? -11.637 5.076 75.236 1.00 48.05 62 MET B N 1
ATOM 3269 C CA . MET B 1 62 ? -11.992 3.807 75.867 1.00 49.86 62 MET B CA 1
ATOM 3270 C C . MET B 1 62 ? -13.379 3.261 75.448 1.00 50.07 62 MET B C 1
ATOM 3271 O O . MET B 1 62 ? -13.700 2.102 75.713 1.00 50.40 62 MET B O 1
ATOM 3276 N N . THR B 1 63 ? -14.156 4.114 74.779 1.00 50.57 63 THR B N 1
ATOM 3277 C CA . THR B 1 63 ? -15.434 3.802 74.115 1.00 51.41 63 THR B CA 1
ATOM 3278 C C . THR B 1 63 ? -15.313 2.898 72.867 1.00 51.68 63 THR B C 1
ATOM 3279 O O . THR B 1 63 ? -16.136 1.980 72.685 1.00 52.60 63 THR B O 1
ATOM 3283 N N . ASN B 1 64 ? -14.334 3.210 71.994 1.00 50.34 64 ASN B N 1
ATOM 3284 C CA . ASN B 1 64 ? -14.079 2.499 70.744 1.00 48.13 64 ASN B CA 1
ATOM 3285 C C . ASN B 1 64 ? -13.523 1.150 71.013 1.00 45.49 64 ASN B C 1
ATOM 3286 O O . ASN B 1 64 ? -12.823 0.942 71.990 1.00 46.16 64 ASN B O 1
ATOM 3291 N N . LEU B 1 65 ? -13.845 0.212 70.143 1.00 42.38 65 LEU B N 1
ATOM 3292 C CA . LEU B 1 65 ? -13.216 -1.087 70.182 1.00 38.17 65 LEU B CA 1
ATOM 3293 C C . LEU B 1 65 ? -11.683 -0.932 70.027 1.00 35.67 65 LEU B C 1
ATOM 3294 O O . LEU B 1 65 ? -10.901 -1.519 70.781 1.00 34.48 65 LEU B O 1
ATOM 3299 N N . CYS B 1 66 ? -11.247 -0.097 69.079 1.00 32.23 66 CYS B N 1
ATOM 3300 C CA . CYS B 1 66 ? -9.822 0.125 68.972 1.00 30.36 66 CYS B CA 1
ATOM 3301 C C . CYS B 1 66 ? -9.530 1.355 69.798 1.00 30.85 66 CYS B C 1
ATOM 3302 O O . CYS B 1 66 ? -9.617 2.481 69.302 1.00 31.71 66 CYS B O 1
ATOM 3305 N N . TRP B 1 67 ? -9.203 1.145 71.063 1.00 30.91 67 TRP B N 1
ATOM 3306 C CA . TRP B 1 67 ? -9.049 2.271 71.987 1.00 31.54 67 TRP B CA 1
ATOM 3307 C C . TRP B 1 67 ? -7.796 3.064 71.787 1.00 32.13 67 TRP B C 1
ATOM 3308 O O . TRP B 1 67 ? -7.504 3.980 72.571 1.00 33.14 67 TRP B O 1
ATOM 3319 N N . PHE B 1 68 ? -7.014 2.690 70.787 1.00 32.04 68 PHE B N 1
ATOM 3320 C CA . PHE B 1 68 ? -5.791 3.420 70.601 1.00 32.17 68 PHE B CA 1
ATOM 3321 C C . PHE B 1 68 ? -5.897 4.291 69.383 1.00 32.74 68 PHE B C 1
ATOM 3322 O O . PHE B 1 68 ? -4.914 4.872 68.944 1.00 34.33 68 PHE B O 1
ATOM 3330 N N . LEU B 1 69 ? -7.127 4.434 68.882 1.00 32.66 69 LEU B N 1
ATOM 3331 C CA . LEU B 1 69 ? -7.402 5.172 67.662 1.00 32.26 69 LEU B CA 1
ATOM 3332 C C . LEU B 1 69 ? -7.867 6.554 68.016 1.00 34.34 69 LEU B C 1
ATOM 3333 O O . LEU B 1 69 ? -8.789 6.740 68.791 1.00 35.53 69 LEU B O 1
ATOM 3338 N N . GLU B 1 70 ? -7.218 7.531 67.428 1.00 37.08 70 GLU B N 1
ATOM 3339 C CA . GLU B 1 70 ? -7.460 8.925 67.739 1.00 40.30 70 GLU B CA 1
ATOM 3340 C C . GLU B 1 70 ? -8.755 9.359 66.995 1.00 41.37 70 GLU B C 1
ATOM 3341 O O . GLU B 1 70 ? -8.930 9.064 65.817 1.00 40.85 70 GLU B O 1
ATOM 3347 N N . PRO B 1 71 ? -9.719 9.977 67.711 1.00 42.96 71 PRO B N 1
ATOM 3348 C CA . PRO B 1 71 ? -10.942 10.369 67.012 1.00 43.41 71 PRO B CA 1
ATOM 3349 C C . PRO B 1 71 ? -10.681 11.272 65.811 1.00 43.27 71 PRO B C 1
ATOM 3350 O O . PRO B 1 71 ? -11.372 11.161 64.803 1.00 43.61 71 PRO B O 1
ATOM 3354 N N . GLU B 1 72 ? -9.689 12.145 65.900 1.00 43.13 72 GLU B N 1
ATOM 3355 C CA . GLU B 1 72 ? -9.411 13.028 64.775 1.00 43.21 72 GLU B CA 1
ATOM 3356 C C . GLU B 1 72 ? -9.140 12.221 63.509 1.00 41.49 72 GLU B C 1
ATOM 3357 O O . GLU B 1 72 ? -9.495 12.646 62.419 1.00 41.95 72 GLU B O 1
ATOM 3363 N N . LEU B 1 73 ? -8.501 11.066 63.686 1.00 38.76 73 LEU B N 1
ATOM 3364 C CA . LEU B 1 73 ? -8.103 10.201 62.609 1.00 36.40 73 LEU B CA 1
ATOM 3365 C C . LEU B 1 73 ? -9.202 9.269 62.124 1.00 36.40 73 LEU B C 1
ATOM 3366 O O . LEU B 1 73 ? -9.313 9.069 60.928 1.00 35.58 73 LEU B O 1
ATOM 3371 N N . GLU B 1 74 ? -9.974 8.660 63.033 1.00 37.30 74 GLU B N 1
ATOM 3372 C CA . GLU B 1 74 ? -11.243 7.997 62.652 1.00 39.04 74 GLU B CA 1
ATOM 3373 C C . GLU B 1 74 ? -12.108 8.880 61.715 1.00 38.29 74 GLU B C 1
ATOM 3374 O O . GLU B 1 74 ? -12.585 8.413 60.681 1.00 37.24 74 GLU B O 1
ATOM 3380 N N . ASP B 1 75 ? -12.291 10.141 62.106 1.00 38.14 75 ASP B N 1
ATOM 3381 C CA . ASP B 1 75 ? -13.085 11.110 61.337 1.00 38.85 75 ASP B CA 1
ATOM 3382 C C . ASP B 1 75 ? -12.516 11.275 59.968 1.00 37.81 75 ASP B C 1
ATOM 3383 O O . ASP B 1 75 ? -13.255 11.279 59.008 1.00 39.29 75 ASP B O 1
ATOM 3388 N N . ALA B 1 76 ? -11.197 11.407 59.881 1.00 36.38 76 ALA B N 1
ATOM 3389 C CA . ALA B 1 76 ? -10.498 11.639 58.634 1.00 34.40 76 ALA B CA 1
ATOM 3390 C C . ALA B 1 76 ? -10.650 10.465 57.683 1.00 33.48 76 ALA B C 1
ATOM 3391 O O . ALA B 1 76 ? -10.937 10.632 56.494 1.00 32.09 76 ALA B O 1
ATOM 3393 N N . ILE B 1 77 ? -10.399 9.262 58.198 1.00 32.45 77 ILE B N 1
ATOM 3394 C CA . ILE B 1 77 ? -10.505 8.064 57.399 1.00 30.91 77 ILE B CA 1
ATOM 3395 C C . ILE B 1 77 ? -11.903 8.035 56.757 1.00 32.02 77 ILE B C 1
ATOM 3396 O O . ILE B 1 77 ? -12.025 7.885 55.556 1.00 31.67 77 ILE B O 1
ATOM 3401 N N . LYS B 1 78 ? -12.930 8.177 57.608 1.00 33.46 78 LYS B N 1
ATOM 3402 C CA . LYS B 1 78 ? -14.352 7.997 57.301 1.00 34.55 78 LYS B CA 1
ATOM 3403 C C . LYS B 1 78 ? -14.843 9.024 56.315 1.00 35.13 78 LYS B C 1
ATOM 3404 O O . LYS B 1 78 ? -15.532 8.705 55.328 1.00 35.51 78 LYS B O 1
ATOM 3410 N N . ASP B 1 79 ? -14.471 10.262 56.597 1.00 35.73 79 ASP B N 1
ATOM 3411 C CA . ASP B 1 79 ? -14.615 11.353 55.667 1.00 36.41 79 ASP B CA 1
ATOM 3412 C C . ASP B 1 79 ? -14.029 11.043 54.301 1.00 35.63 79 ASP B C 1
ATOM 3413 O O . ASP B 1 79 ? -14.714 11.192 53.289 1.00 35.84 79 ASP B O 1
ATOM 3418 N N . LEU B 1 80 ? -12.762 10.633 54.268 1.00 35.29 80 LEU B N 1
ATOM 3419 C CA . LEU B 1 80 ? -12.040 10.407 52.997 1.00 35.27 80 LEU B CA 1
ATOM 3420 C C . LEU B 1 80 ? -12.685 9.342 52.118 1.00 34.10 80 LEU B C 1
ATOM 3421 O O . LEU B 1 80 ? -12.862 9.549 50.925 1.00 34.34 80 LEU B O 1
ATOM 3426 N N . HIS B 1 81 ? -13.001 8.199 52.706 1.00 32.79 81 HIS B N 1
ATOM 3427 C CA . HIS B 1 81 ? -13.804 7.202 52.044 1.00 31.82 81 HIS B CA 1
ATOM 3428 C C . HIS B 1 81 ? -15.189 7.780 51.677 1.00 32.12 81 HIS B C 1
ATOM 3429 O O . HIS B 1 81 ? -15.737 7.478 50.620 1.00 32.46 81 HIS B O 1
ATOM 3436 N N . GLY B 1 82 ? -15.793 8.557 52.579 1.00 32.28 82 GLY B N 1
ATOM 3437 C CA . GLY B 1 82 ? -17.076 9.161 52.283 1.00 33.06 82 GLY B CA 1
ATOM 3438 C C . GLY B 1 82 ? -16.983 9.837 50.927 1.00 34.02 82 GLY B C 1
ATOM 3439 O O . GLY B 1 82 ? -17.819 9.591 50.036 1.00 35.20 82 GLY B O 1
ATOM 3440 N N . VAL B 1 83 ? -15.930 10.622 50.734 1.00 33.63 83 VAL B N 1
ATOM 3441 C CA . VAL B 1 83 ? -15.818 11.469 49.546 1.00 34.60 83 VAL B CA 1
ATOM 3442 C C . VAL B 1 83 ? -15.354 10.739 48.315 1.00 35.57 83 VAL B C 1
ATOM 3443 O O . VAL B 1 83 ? -15.871 10.967 47.233 1.00 37.01 83 VAL B O 1
ATOM 3447 N N . VAL B 1 84 ? -14.333 9.906 48.455 1.00 35.01 84 VAL B N 1
ATOM 3448 C CA . VAL B 1 84 ? -13.814 9.206 47.300 1.00 34.32 84 VAL B CA 1
ATOM 3449 C C . VAL B 1 84 ? -14.798 8.152 46.891 1.00 33.55 84 VAL B C 1
ATOM 3450 O O . VAL B 1 84 ? -15.055 7.972 45.721 1.00 33.32 84 VAL B O 1
ATOM 3454 N N . GLY B 1 85 ? -15.346 7.453 47.870 1.00 33.31 85 GLY B N 1
ATOM 3455 C CA . GLY B 1 85 ? -16.433 6.522 47.612 1.00 33.27 85 GLY B CA 1
ATOM 3456 C C . GLY B 1 85 ? -15.938 5.141 47.256 1.00 33.50 85 GLY B C 1
ATOM 3457 O O . GLY B 1 85 ? -16.695 4.347 46.694 1.00 32.72 85 GLY B O 1
ATOM 3458 N N . ASN B 1 86 ? -14.689 4.837 47.648 1.00 33.75 86 ASN B N 1
ATOM 3459 C CA . ASN B 1 86 ? -14.074 3.524 47.351 1.00 33.04 86 ASN B CA 1
ATOM 3460 C C . ASN B 1 86 ? -14.366 2.377 48.299 1.00 33.47 86 ASN B C 1
ATOM 3461 O O . ASN B 1 86 ? -14.236 1.193 47.909 1.00 34.92 86 ASN B O 1
ATOM 3466 N N . ALA B 1 87 ? -14.759 2.675 49.528 1.00 32.64 87 ALA B N 1
ATOM 3467 C CA . ALA B 1 87 ? -15.060 1.597 50.484 1.00 32.74 87 ALA B CA 1
ATOM 3468 C C . ALA B 1 87 ? -16.191 2.000 51.420 1.00 32.95 87 ALA B C 1
ATOM 3469 O O . ALA B 1 87 ? -16.369 3.177 51.721 1.00 32.37 87 ALA B O 1
ATOM 3471 N N . ALA B 1 88 ? -16.945 1.002 51.870 1.00 33.94 88 ALA B N 1
ATOM 3472 C CA . ALA B 1 88 ? -18.025 1.203 52.835 1.00 35.33 88 ALA B CA 1
ATOM 3473 C C . ALA B 1 88 ? -17.431 1.270 54.218 1.00 36.12 88 ALA B C 1
ATOM 3474 O O . ALA B 1 88 ? -16.658 0.399 54.588 1.00 37.37 88 ALA B O 1
ATOM 3476 N N . THR B 1 89 ? -17.816 2.270 55.000 1.00 36.96 89 THR B N 1
ATOM 3477 C CA . THR B 1 89 ? -17.338 2.380 56.380 1.00 37.31 89 THR B CA 1
ATOM 3478 C C . THR B 1 89 ? -18.450 2.169 57.389 1.00 37.77 89 THR B C 1
ATOM 3479 O O . THR B 1 89 ? -18.165 1.955 58.574 1.00 38.34 89 THR B O 1
ATOM 3483 N N . GLU B 1 90 ? -19.705 2.193 56.928 1.00 37.54 90 GLU B N 1
ATOM 3484 C CA . GLU B 1 90 ? -20.824 2.062 57.843 1.00 38.38 90 GLU B CA 1
ATOM 3485 C C . GLU B 1 90 ? -20.888 0.687 58.510 1.00 38.96 90 GLU B C 1
ATOM 3486 O O . GLU B 1 90 ? -20.543 -0.329 57.901 1.00 39.54 90 GLU B O 1
ATOM 3492 N N . ASP B 1 91 ? -21.366 0.673 59.751 1.00 40.16 91 ASP B N 1
ATOM 3493 C CA . ASP B 1 91 ? -21.592 -0.540 60.551 1.00 41.24 91 ASP B CA 1
ATOM 3494 C C . ASP B 1 91 ? -20.425 -1.489 60.521 1.00 40.76 91 ASP B C 1
ATOM 3495 O O . ASP B 1 91 ? -20.575 -2.670 60.202 1.00 41.55 91 ASP B O 1
ATOM 3500 N N . ARG B 1 92 ? -19.254 -0.957 60.871 1.00 39.58 92 ARG B N 1
ATOM 3501 C CA . ARG B 1 92 ? -18.048 -1.748 60.951 1.00 37.99 92 ARG B CA 1
ATOM 3502 C C . ARG B 1 92 ? -17.021 -1.029 61.810 1.00 38.12 92 ARG B C 1
ATOM 3503 O O . ARG B 1 92 ? -17.181 0.161 62.152 1.00 39.44 92 ARG B O 1
ATOM 3511 N N . TYR B 1 93 ? -15.965 -1.747 62.163 1.00 37.21 93 TYR B N 1
ATOM 3512 C CA . TYR B 1 93 ? -14.919 -1.229 63.050 1.00 35.88 93 TYR B CA 1
ATOM 3513 C C . TYR B 1 93 ? -13.745 -0.814 62.244 1.00 34.60 93 TYR B C 1
ATOM 3514 O O . TYR B 1 93 ? -13.537 -1.309 61.136 1.00 35.02 93 TYR B O 1
ATOM 3523 N N . ILE B 1 94 ? -12.999 0.129 62.800 1.00 33.43 94 ILE B N 1
ATOM 3524 C CA . ILE B 1 94 ? -11.784 0.650 62.206 1.00 31.19 94 ILE B CA 1
ATOM 3525 C C . ILE B 1 94 ? -10.675 0.385 63.195 1.00 29.78 94 ILE B C 1
ATOM 3526 O O . ILE B 1 94 ? -10.731 0.832 64.351 1.00 29.32 94 ILE B O 1
ATOM 3531 N N . VAL B 1 95 ? -9.682 -0.340 62.700 1.00 27.68 95 VAL B N 1
ATOM 3532 C CA . VAL B 1 95 ? -8.511 -0.723 63.456 1.00 25.83 95 VAL B CA 1
ATOM 3533 C C . VAL B 1 95 ? -7.362 -0.024 62.777 1.00 25.91 95 VAL B C 1
ATOM 3534 O O . VAL B 1 95 ? -7.086 -0.278 61.605 1.00 25.48 95 VAL B O 1
ATOM 3538 N N . VAL B 1 96 ? -6.761 0.917 63.489 1.00 26.69 96 VAL B N 1
ATOM 3539 C CA . VAL B 1 96 ? -5.521 1.540 63.095 1.00 26.65 96 VAL B CA 1
ATOM 3540 C C . VAL B 1 96 ? -4.314 0.628 63.369 1.00 27.54 96 VAL B C 1
ATOM 3541 O O . VAL B 1 96 ? -4.297 -0.140 64.321 1.00 26.79 96 VAL B O 1
ATOM 3545 N N . GLY B 1 97 ? -3.328 0.688 62.481 1.00 28.30 97 GLY B N 1
ATOM 3546 C CA . GLY B 1 97 ? -2.101 -0.047 62.650 1.00 29.46 97 GLY B CA 1
ATOM 3547 C C . GLY B 1 97 ? -0.933 0.715 62.082 1.00 31.14 97 GLY B C 1
ATOM 3548 O O . GLY B 1 97 ? -1.111 1.666 61.323 1.00 31.71 97 GLY B O 1
ATOM 3549 N N . THR B 1 98 ? 0.267 0.340 62.528 1.00 32.76 98 THR B N 1
ATOM 3550 C CA . THR B 1 98 ? 1.526 0.934 62.059 1.00 34.12 98 THR B CA 1
ATOM 3551 C C . THR B 1 98 ? 1.844 0.357 60.688 1.00 34.01 98 THR B C 1
ATOM 3552 O O . THR B 1 98 ? 2.473 -0.750 60.547 1.00 32.44 98 THR B O 1
ATOM 3556 N N . GLY B 1 99 ? 1.404 1.117 59.688 1.00 33.63 99 GLY B N 1
ATOM 3557 C CA . GLY B 1 99 ? 1.341 0.639 58.331 1.00 33.12 99 GLY B CA 1
ATOM 3558 C C . GLY B 1 99 ? 0.272 -0.415 58.170 1.00 33.66 99 GLY B C 1
ATOM 3559 O O . GLY B 1 99 ? -0.181 -1.026 59.145 1.00 34.89 99 GLY B O 1
ATOM 3560 N N . SER B 1 100 ? -0.160 -0.611 56.933 1.00 33.90 100 SER B N 1
ATOM 3561 C CA . SER B 1 100 ? -0.997 -1.713 56.539 1.00 35.36 100 SER B CA 1
ATOM 3562 C C . SER B 1 100 ? -0.324 -3.047 56.852 1.00 36.64 100 SER B C 1
ATOM 3563 O O . SER B 1 100 ? -0.994 -4.039 57.033 1.00 37.17 100 SER B O 1
ATOM 3566 N N . THR B 1 101 ? 1.007 -3.037 56.877 1.00 38.46 101 THR B N 1
ATOM 3567 C CA . THR B 1 101 ? 1.857 -4.198 57.175 1.00 39.75 101 THR B CA 1
ATOM 3568 C C . THR B 1 101 ? 1.455 -4.930 58.501 1.00 38.27 101 THR B C 1
ATOM 3569 O O . THR B 1 101 ? 1.209 -6.144 58.505 1.00 37.39 101 THR B O 1
ATOM 3573 N N . GLN B 1 102 ? 1.339 -4.165 59.587 1.00 37.04 102 GLN B N 1
ATOM 3574 C CA . GLN B 1 102 ? 0.928 -4.698 60.859 1.00 36.53 102 GLN B CA 1
ATOM 3575 C C . GLN B 1 102 ? -0.525 -5.228 60.838 1.00 36.72 102 GLN B C 1
ATOM 3576 O O . GLN B 1 102 ? -0.843 -6.234 61.497 1.00 37.53 102 GLN B O 1
ATOM 3582 N N . LEU B 1 103 ? -1.385 -4.569 60.061 1.00 35.68 103 LEU B N 1
ATOM 3583 C CA . LEU B 1 103 ? -2.820 -4.894 59.936 1.00 33.95 103 LEU B CA 1
ATOM 3584 C C . LEU B 1 103 ? -3.049 -6.207 59.202 1.00 34.06 103 LEU B C 1
ATOM 3585 O O . LEU B 1 103 ? -3.861 -7.043 59.624 1.00 34.31 103 LEU B O 1
ATOM 3590 N N . CYS B 1 104 ? -2.354 -6.445 58.110 1.00 34.23 104 CYS B N 1
ATOM 3591 C CA . CYS B 1 104 ? -2.599 -7.759 57.443 1.00 33.51 104 CYS B CA 1
ATOM 3592 C C . CYS B 1 104 ? -2.239 -8.942 58.378 1.00 33.41 104 CYS B C 1
ATOM 3593 O O . CYS B 1 104 ? -3.036 -9.815 58.609 1.00 34.80 104 CYS B O 1
ATOM 3596 N N . GLN B 1 105 ? -1.052 -8.932 58.952 1.00 33.12 105 GLN B N 1
ATOM 3597 C CA . GLN B 1 105 ? -0.665 -9.843 60.014 1.00 33.28 105 GLN B CA 1
ATOM 3598 C C . GLN B 1 105 ? -1.652 -9.933 61.166 1.00 32.86 105 GLN B C 1
ATOM 3599 O O . GLN B 1 105 ? -1.973 -11.016 61.605 1.00 33.00 105 GLN B O 1
ATOM 3605 N N . ALA B 1 106 ? -2.122 -8.800 61.672 1.00 32.26 106 ALA B N 1
ATOM 3606 C CA . ALA B 1 106 ? -3.184 -8.796 62.656 1.00 31.75 106 ALA B CA 1
ATOM 3607 C C . ALA B 1 106 ? -4.422 -9.561 62.169 1.00 31.91 106 ALA B C 1
ATOM 3608 O O . ALA B 1 106 ? -5.088 -10.187 62.969 1.00 32.54 106 ALA B O 1
ATOM 3610 N N . ALA B 1 107 ? -4.723 -9.506 60.868 1.00 32.10 107 ALA B N 1
ATOM 3611 C CA . ALA B 1 107 ? -5.910 -10.123 60.294 1.00 33.22 107 ALA B CA 1
ATOM 3612 C C . ALA B 1 107 ? -5.723 -11.590 60.192 1.00 34.91 107 ALA B C 1
ATOM 3613 O O . ALA B 1 107 ? -6.605 -12.315 60.555 1.00 36.08 107 ALA B O 1
ATOM 3615 N N . VAL B 1 108 ? -4.612 -12.017 59.601 1.00 36.38 108 VAL B N 1
ATOM 3616 C CA . VAL B 1 108 ? -4.292 -13.444 59.468 1.00 37.92 108 VAL B CA 1
ATOM 3617 C C . VAL B 1 108 ? -4.247 -14.051 60.851 1.00 38.65 108 VAL B C 1
ATOM 3618 O O . VAL B 1 108 ? -4.829 -15.089 61.079 1.00 40.17 108 VAL B O 1
ATOM 3622 N N . HIS B 1 109 ? -3.589 -13.373 61.784 1.00 39.19 109 HIS B N 1
ATOM 3623 C CA . HIS B 1 109 ? -3.588 -13.772 63.191 1.00 39.66 109 HIS B CA 1
ATOM 3624 C C . HIS B 1 109 ? -5.002 -13.885 63.818 1.00 39.17 109 HIS B C 1
ATOM 3625 O O . HIS B 1 109 ? -5.302 -14.823 64.557 1.00 38.74 109 HIS B O 1
ATOM 3632 N N . ALA B 1 110 ? -5.863 -12.923 63.516 1.00 38.83 110 ALA B N 1
ATOM 3633 C CA . ALA B 1 110 ? -7.170 -12.920 64.102 1.00 38.05 110 ALA B CA 1
ATOM 3634 C C . ALA B 1 110 ? -8.033 -14.002 63.480 1.00 37.91 110 ALA B C 1
ATOM 3635 O O . ALA B 1 110 ? -8.688 -14.748 64.188 1.00 39.14 110 ALA B O 1
ATOM 3637 N N . LEU B 1 111 ? -8.007 -14.139 62.171 1.00 36.86 111 LEU B N 1
ATOM 3638 C CA . LEU B 1 111 ? -8.872 -15.102 61.535 1.00 36.49 111 LEU B CA 1
ATOM 3639 C C . LEU B 1 111 ? -8.443 -16.529 61.824 1.00 38.71 111 LEU B C 1
ATOM 3640 O O . LEU B 1 111 ? -9.267 -17.419 61.890 1.00 39.77 111 LEU B O 1
ATOM 3645 N N . SER B 1 112 ? -7.138 -16.739 61.952 1.00 40.95 112 SER B N 1
ATOM 3646 C CA . SER B 1 112 ? -6.566 -18.019 62.329 1.00 42.82 112 SER B CA 1
ATOM 3647 C C . SER B 1 112 ? -6.936 -18.375 63.747 1.00 44.03 112 SER B C 1
ATOM 3648 O O . SER B 1 112 ? -7.151 -19.543 64.084 1.00 44.68 112 SER B O 1
ATOM 3651 N N . SER B 1 113 ? -6.958 -17.353 64.585 1.00 44.91 113 SER B N 1
ATOM 3652 C CA . SER B 1 113 ? -7.238 -17.533 65.986 1.00 45.72 113 SER B CA 1
ATOM 3653 C C . SER B 1 113 ? -8.631 -18.108 66.112 1.00 45.17 113 SER B C 1
ATOM 3654 O O . SER B 1 113 ? -8.880 -19.029 66.881 1.00 44.95 113 SER B O 1
ATOM 3657 N N . LEU B 1 114 ? -9.531 -17.556 65.314 1.00 45.64 114 LEU B N 1
ATOM 3658 C CA . LEU B 1 114 ? -10.947 -17.879 65.362 1.00 45.94 114 LEU B CA 1
ATOM 3659 C C . LEU B 1 114 ? -11.301 -19.055 64.516 1.00 47.88 114 LEU B C 1
ATOM 3660 O O . LEU B 1 114 ? -12.476 -19.272 64.249 1.00 49.42 114 LEU B O 1
ATOM 3665 N N . ALA B 1 115 ? -10.314 -19.838 64.103 1.00 49.95 115 ALA B N 1
ATOM 3666 C CA . ALA B 1 115 ? -10.583 -20.980 63.213 1.00 52.28 115 ALA B CA 1
ATOM 3667 C C . ALA B 1 115 ? -10.723 -22.353 63.922 1.00 53.88 115 ALA B C 1
ATOM 3668 O O . ALA B 1 115 ? -10.099 -22.602 64.963 1.00 54.08 115 ALA B O 1
ATOM 3670 N N . ARG B 1 116 ? -11.532 -23.232 63.325 1.00 55.55 116 ARG B N 1
ATOM 3671 C CA . ARG B 1 116 ? -11.813 -24.589 63.843 1.00 57.46 116 ARG B CA 1
ATOM 3672 C C . ARG B 1 116 ? -10.569 -25.474 64.062 1.00 56.64 116 ARG B C 1
ATOM 3673 O O . ARG B 1 116 ? -10.512 -26.275 65.003 1.00 56.69 116 ARG B O 1
ATOM 3681 N N . SER B 1 117 ? -9.591 -25.333 63.181 1.00 55.48 117 SER B N 1
ATOM 3682 C CA . SER B 1 117 ? -8.325 -26.000 63.375 1.00 54.67 117 SER B CA 1
ATOM 3683 C C . SER B 1 117 ? -7.224 -25.163 62.756 1.00 54.29 117 SER B C 1
ATOM 3684 O O . SER B 1 117 ? -7.455 -24.389 61.824 1.00 54.14 117 SER B O 1
ATOM 3687 N N . GLN B 1 118 ? -6.038 -25.303 63.330 1.00 53.72 118 GLN B N 1
ATOM 3688 C CA . GLN B 1 118 ? -4.841 -24.652 62.846 1.00 53.24 118 GLN B CA 1
ATOM 3689 C C . GLN B 1 118 ? -3.848 -25.767 62.479 1.00 52.72 118 GLN B C 1
ATOM 3690 O O . GLN B 1 118 ? -3.963 -26.874 63.003 1.00 53.05 118 GLN B O 1
ATOM 3696 N N . PRO B 1 119 ? -2.902 -25.506 61.561 1.00 51.74 119 PRO B N 1
ATOM 3697 C CA . PRO B 1 119 ? -2.675 -24.250 60.873 1.00 50.93 119 PRO B CA 1
ATOM 3698 C C . PRO B 1 119 ? -3.704 -24.005 59.793 1.00 49.58 119 PRO B C 1
ATOM 3699 O O . PRO B 1 119 ? -4.133 -24.936 59.080 1.00 49.80 119 PRO B O 1
ATOM 3703 N N . VAL B 1 120 ? -4.128 -22.757 59.720 1.00 47.93 120 VAL B N 1
ATOM 3704 C CA . VAL B 1 120 ? -4.959 -22.269 58.636 1.00 46.67 120 VAL B CA 1
ATOM 3705 C C . VAL B 1 120 ? -4.039 -22.052 57.434 1.00 45.71 120 VAL B C 1
ATOM 3706 O O . VAL B 1 120 ? -2.916 -21.617 57.593 1.00 45.52 120 VAL B O 1
ATOM 3710 N N . SER B 1 121 ? -4.496 -22.399 56.235 1.00 44.67 121 SER B N 1
ATOM 3711 C CA . SER B 1 121 ? -3.704 -22.186 55.046 1.00 42.79 121 SER B CA 1
ATOM 3712 C C . SER B 1 121 ? -3.867 -20.773 54.603 1.00 40.79 121 SER B C 1
ATOM 3713 O O . SER B 1 121 ? -4.924 -20.185 54.795 1.00 41.24 121 SER B O 1
ATOM 3716 N N . VAL B 1 122 ? -2.815 -20.212 54.030 1.00 38.06 122 VAL B N 1
ATOM 3717 C CA . VAL B 1 122 ? -2.876 -18.822 53.565 1.00 36.33 122 VAL B CA 1
ATOM 3718 C C . VAL B 1 122 ? -2.367 -18.831 52.152 1.00 35.50 122 VAL B C 1
ATOM 3719 O O . VAL B 1 122 ? -1.232 -19.240 51.901 1.00 35.59 122 VAL B O 1
ATOM 3723 N N . VAL B 1 123 ? -3.239 -18.462 51.220 1.00 35.06 123 VAL B N 1
ATOM 3724 C CA . VAL B 1 123 ? -2.864 -18.437 49.803 1.00 34.85 123 VAL B CA 1
ATOM 3725 C C . VAL B 1 123 ? -3.109 -17.065 49.178 1.00 34.86 123 VAL B C 1
ATOM 3726 O O . VAL B 1 123 ? -3.763 -16.249 49.795 1.00 35.73 123 VAL B O 1
ATOM 3730 N N . ALA B 1 124 ? -2.522 -16.797 47.998 1.00 35.19 124 ALA B N 1
ATOM 3731 C CA . ALA B 1 124 ? -2.766 -15.536 47.217 1.00 35.81 124 ALA B CA 1
ATOM 3732 C C . ALA B 1 124 ? -2.496 -15.835 45.748 1.00 36.50 124 ALA B C 1
ATOM 3733 O O . ALA B 1 124 ? -1.559 -16.534 45.440 1.00 36.91 124 ALA B O 1
ATOM 3735 N N . ALA B 1 125 ? -3.314 -15.300 44.843 1.00 37.92 125 ALA B N 1
ATOM 3736 C CA . ALA B 1 125 ? -3.184 -15.618 43.421 1.00 37.89 125 ALA B CA 1
ATOM 3737 C C . ALA B 1 125 ? -1.882 -15.041 42.904 1.00 38.66 125 ALA B C 1
ATOM 3738 O O . ALA B 1 125 ? -1.514 -13.908 43.268 1.00 38.33 125 ALA B O 1
ATOM 3740 N N . ALA B 1 126 ? -1.141 -15.818 42.107 1.00 38.34 126 ALA B N 1
ATOM 3741 C CA . ALA B 1 126 ? 0.123 -15.293 41.606 1.00 38.11 126 ALA B CA 1
ATOM 3742 C C . ALA B 1 126 ? -0.107 -14.665 40.225 1.00 37.98 126 ALA B C 1
ATOM 3743 O O . ALA B 1 126 ? -1.010 -15.093 39.493 1.00 37.11 126 ALA B O 1
ATOM 3745 N N . PRO B 1 127 ? 0.644 -13.594 39.888 1.00 38.43 127 PRO B N 1
ATOM 3746 C CA . PRO B 1 127 ? 1.680 -12.892 40.689 1.00 38.88 127 PRO B CA 1
ATOM 3747 C C . PRO B 1 127 ? 1.143 -12.262 41.975 1.00 39.02 127 PRO B C 1
ATOM 3748 O O . PRO B 1 127 ? 0.085 -11.610 41.967 1.00 39.41 127 PRO B O 1
ATOM 3752 N N . PHE B 1 128 ? 1.871 -12.437 43.075 1.00 38.68 128 PHE B N 1
ATOM 3753 C CA . PHE B 1 128 ? 1.417 -11.888 44.341 1.00 38.76 128 PHE B CA 1
ATOM 3754 C C . PHE B 1 128 ? 2.485 -11.030 45.017 1.00 39.76 128 PHE B C 1
ATOM 3755 O O . PHE B 1 128 ? 3.678 -11.145 44.712 1.00 38.98 128 PHE B O 1
ATOM 3763 N N . TYR B 1 129 ? 2.032 -10.220 45.973 1.00 40.76 129 TYR B N 1
ATOM 3764 C CA . TYR B 1 129 ? 2.877 -9.332 46.779 1.00 42.60 129 TYR B CA 1
ATOM 3765 C C . TYR B 1 129 ? 3.894 -10.132 47.605 1.00 43.77 129 TYR B C 1
ATOM 3766 O O . TYR B 1 129 ? 3.518 -10.920 48.502 1.00 42.94 129 TYR B O 1
ATOM 3775 N N . SER B 1 130 ? 5.180 -9.925 47.280 1.00 45.43 130 SER B N 1
ATOM 3776 C CA . SER B 1 130 ? 6.274 -10.785 47.806 1.00 46.32 130 SER B CA 1
ATOM 3777 C C . SER B 1 130 ? 6.384 -10.803 49.344 1.00 46.90 130 SER B C 1
ATOM 3778 O O . SER B 1 130 ? 6.567 -11.875 49.961 1.00 48.26 130 SER B O 1
ATOM 3781 N N . THR B 1 131 ? 6.203 -9.635 49.946 1.00 46.73 131 THR B N 1
ATOM 3782 C CA . THR B 1 131 ? 6.318 -9.414 51.395 1.00 46.66 131 THR B CA 1
ATOM 3783 C C . THR B 1 131 ? 5.340 -10.256 52.237 1.00 46.36 131 THR B C 1
ATOM 3784 O O . THR B 1 131 ? 5.568 -10.476 53.429 1.00 45.72 131 THR B O 1
ATOM 3788 N N . TYR B 1 132 ? 4.275 -10.738 51.593 1.00 46.63 132 TYR B N 1
ATOM 3789 C CA . TYR B 1 132 ? 3.359 -11.718 52.169 1.00 46.91 132 TYR B CA 1
ATOM 3790 C C . TYR B 1 132 ? 4.112 -13.005 52.544 1.00 47.19 132 TYR B C 1
ATOM 3791 O O . TYR B 1 132 ? 3.874 -13.558 53.608 1.00 47.60 132 TYR B O 1
ATOM 3800 N N . VAL B 1 133 ? 4.998 -13.486 51.670 1.00 47.47 133 VAL B N 1
ATOM 3801 C CA . VAL B 1 133 ? 5.796 -14.684 51.959 1.00 47.66 133 VAL B CA 1
ATOM 3802 C C . VAL B 1 133 ? 6.533 -14.536 53.291 1.00 49.12 133 VAL B C 1
ATOM 3803 O O . VAL B 1 133 ? 6.493 -15.454 54.114 1.00 48.96 133 VAL B O 1
ATOM 3807 N N . GLU B 1 134 ? 7.160 -13.377 53.525 1.00 50.14 134 GLU B N 1
ATOM 3808 C CA . GLU B 1 134 ? 7.928 -13.191 54.758 1.00 52.22 134 GLU B CA 1
ATOM 3809 C C . GLU B 1 134 ? 7.057 -13.007 55.998 1.00 51.56 134 GLU B C 1
ATOM 3810 O O . GLU B 1 134 ? 7.383 -13.529 57.052 1.00 51.23 134 GLU B O 1
ATOM 3816 N N . GLU B 1 135 ? 5.954 -12.274 55.839 1.00 51.44 135 GLU B N 1
ATOM 3817 C CA . GLU B 1 135 ? 5.027 -11.911 56.912 1.00 51.03 135 GLU B CA 1
ATOM 3818 C C . GLU B 1 135 ? 4.300 -13.085 57.576 1.00 50.74 135 GLU B C 1
ATOM 3819 O O . GLU B 1 135 ? 3.848 -12.974 58.731 1.00 50.13 135 GLU B O 1
ATOM 3825 N N . THR B 1 136 ? 4.167 -14.193 56.843 1.00 50.93 136 THR B N 1
ATOM 3826 C CA . THR B 1 136 ? 3.393 -15.335 57.306 1.00 51.47 136 THR B CA 1
ATOM 3827 C C . THR B 1 136 ? 4.332 -16.514 57.501 1.00 52.03 136 THR B C 1
ATOM 3828 O O . THR B 1 136 ? 3.900 -17.671 57.620 1.00 52.17 136 THR B O 1
ATOM 3832 N N . THR B 1 137 ? 5.623 -16.179 57.594 1.00 52.21 137 THR B N 1
ATOM 3833 C CA . THR B 1 137 ? 6.705 -17.152 57.652 1.00 52.01 137 THR B CA 1
ATOM 3834 C C . THR B 1 137 ? 7.736 -16.892 58.771 1.00 51.15 137 THR B C 1
ATOM 3835 O O . THR B 1 137 ? 8.282 -17.841 59.361 1.00 51.56 137 THR B O 1
ATOM 3839 N N . TYR B 1 138 ? 7.975 -15.622 59.084 1.00 49.81 138 TYR B N 1
ATOM 3840 C CA . TYR B 1 138 ? 9.143 -15.221 59.906 1.00 48.28 138 TYR B CA 1
ATOM 3841 C C . TYR B 1 138 ? 9.174 -15.588 61.395 1.00 48.01 138 TYR B C 1
ATOM 3842 O O . TYR B 1 138 ? 10.241 -15.662 62.014 1.00 47.53 138 TYR B O 1
ATOM 3851 N N . VAL B 1 139 ? 8.002 -15.813 61.960 1.00 48.50 139 VAL B N 1
ATOM 3852 C CA . VAL B 1 139 ? 7.872 -16.175 63.358 1.00 48.35 139 VAL B CA 1
ATOM 3853 C C . VAL B 1 139 ? 7.560 -17.678 63.526 1.00 48.88 139 VAL B C 1
ATOM 3854 O O . VAL B 1 139 ? 7.334 -18.153 64.648 1.00 49.13 139 VAL B O 1
ATOM 3858 N N . ARG B 1 140 ? 7.545 -18.415 62.415 1.00 48.67 140 ARG B N 1
ATOM 3859 C CA . ARG B 1 140 ? 7.255 -19.857 62.438 1.00 48.59 140 ARG B CA 1
ATOM 3860 C C . ARG B 1 140 ? 6.075 -20.155 63.362 1.00 47.16 140 ARG B C 1
ATOM 3861 O O . ARG B 1 140 ? 6.217 -20.806 64.407 1.00 47.25 140 ARG B O 1
ATOM 3869 N N . SER B 1 141 ? 4.914 -19.640 62.973 1.00 45.48 141 SER B N 1
ATOM 3870 C CA . SER B 1 141 ? 3.711 -19.724 63.789 1.00 44.91 141 SER B CA 1
ATOM 3871 C C . SER B 1 141 ? 3.029 -21.085 63.602 1.00 46.04 141 SER B C 1
ATOM 3872 O O . SER B 1 141 ? 3.108 -21.661 62.517 1.00 47.41 141 SER B O 1
ATOM 3875 N N . GLY B 1 142 ? 2.362 -21.597 64.638 1.00 46.14 142 GLY B N 1
ATOM 3876 C CA . GLY B 1 142 ? 1.577 -22.829 64.505 1.00 46.84 142 GLY B CA 1
ATOM 3877 C C . GLY B 1 142 ? 0.177 -22.620 63.948 1.00 46.84 142 GLY B C 1
ATOM 3878 O O . GLY B 1 142 ? -0.498 -23.572 63.541 1.00 47.45 142 GLY B O 1
ATOM 3879 N N . MET B 1 143 ? -0.227 -21.361 63.895 1.00 46.31 143 MET B N 1
ATOM 3880 C CA . MET B 1 143 ? -1.601 -20.970 63.650 1.00 46.02 143 MET B CA 1
ATOM 3881 C C . MET B 1 143 ? -2.005 -20.935 62.185 1.00 43.73 143 MET B C 1
ATOM 3882 O O . MET B 1 143 ? -3.197 -21.025 61.875 1.00 42.59 143 MET B O 1
ATOM 3887 N N . TYR B 1 144 ? -1.016 -20.790 61.298 1.00 41.72 144 TYR B N 1
ATOM 3888 C CA . TYR B 1 144 ? -1.261 -20.612 59.883 1.00 40.26 144 TYR B CA 1
ATOM 3889 C C . TYR B 1 144 ? -0.041 -21.053 59.114 1.00 39.68 144 TYR B C 1
ATOM 3890 O O . TYR B 1 144 ? 1.034 -21.092 59.670 1.00 39.22 144 TYR B O 1
ATOM 3899 N N . LYS B 1 145 ? -0.238 -21.425 57.847 1.00 39.94 145 LYS B N 1
ATOM 3900 C CA . LYS B 1 145 ? 0.845 -21.837 56.925 1.00 40.07 145 LYS B CA 1
ATOM 3901 C C . LYS B 1 145 ? 0.661 -21.193 55.545 1.00 38.70 145 LYS B C 1
ATOM 3902 O O . LYS B 1 145 ? -0.446 -21.176 54.988 1.00 38.21 145 LYS B O 1
ATOM 3908 N N . TRP B 1 146 ? 1.757 -20.637 55.036 1.00 38.54 146 TRP B N 1
ATOM 3909 C CA . TRP B 1 146 ? 1.801 -20.028 53.713 1.00 39.07 146 TRP B CA 1
ATOM 3910 C C . TRP B 1 146 ? 1.759 -21.141 52.684 1.00 39.65 146 TRP B C 1
ATOM 3911 O O . TRP B 1 146 ? 2.665 -21.959 52.646 1.00 39.02 146 TRP B O 1
ATOM 3922 N N . GLU B 1 147 ? 0.719 -21.158 51.847 1.00 41.32 147 GLU B N 1
ATOM 3923 C CA . GLU B 1 147 ? 0.562 -22.257 50.869 1.00 42.62 147 GLU B CA 1
ATOM 3924 C C . GLU B 1 147 ? 0.753 -21.821 49.414 1.00 42.90 147 GLU B C 1
ATOM 3925 O O . GLU B 1 147 ? 0.506 -22.593 48.504 1.00 43.48 147 GLU B O 1
ATOM 3931 N N . GLY B 1 148 ? 1.199 -20.587 49.211 1.00 43.23 148 GLY B N 1
ATOM 3932 C CA . GLY B 1 148 ? 1.523 -20.075 47.890 1.00 43.05 148 GLY B CA 1
ATOM 3933 C C . GLY B 1 148 ? 0.319 -19.779 47.016 1.00 43.68 148 GLY B C 1
ATOM 3934 O O . GLY B 1 148 ? -0.730 -19.344 47.499 1.00 43.42 148 GLY B O 1
ATOM 3935 N N . ASP B 1 149 ? 0.482 -20.031 45.717 1.00 44.90 149 ASP B N 1
ATOM 3936 C CA . ASP B 1 149 ? -0.473 -19.606 44.692 1.00 46.44 149 ASP B CA 1
ATOM 3937 C C . ASP B 1 149 ? -1.869 -20.176 44.890 1.00 46.99 149 ASP B C 1
ATOM 3938 O O . ASP B 1 149 ? -2.045 -21.385 45.001 1.00 46.16 149 ASP B O 1
ATOM 3943 N N . ALA B 1 150 ? -2.849 -19.276 44.939 1.00 48.28 150 ALA B N 1
ATOM 3944 C CA . ALA B 1 150 ? -4.257 -19.635 45.137 1.00 49.37 150 ALA B CA 1
ATOM 3945 C C . ALA B 1 150 ? -4.860 -20.353 43.929 1.00 50.74 150 ALA B C 1
ATOM 3946 O O . ALA B 1 150 ? -5.872 -21.040 44.068 1.00 50.88 150 ALA B O 1
ATOM 3948 N N . TRP B 1 151 ? -4.248 -20.195 42.756 1.00 52.77 151 TRP B N 1
ATOM 3949 C CA . TRP B 1 151 ? -4.744 -20.830 41.535 1.00 55.37 151 TRP B CA 1
ATOM 3950 C C . TRP B 1 151 ? -4.675 -22.362 41.677 1.00 56.33 151 TRP B C 1
ATOM 3951 O O . TRP B 1 151 ? -3.583 -22.964 41.701 1.00 55.98 151 TRP B O 1
ATOM 3962 N N . GLY B 1 152 ? -5.864 -22.962 41.809 1.00 57.58 152 GLY B N 1
ATOM 3963 C CA . GLY B 1 152 ? -6.047 -24.414 41.865 1.00 58.93 152 GLY B CA 1
ATOM 3964 C C . GLY B 1 152 ? -5.899 -24.977 43.257 1.00 59.99 152 GLY B C 1
ATOM 3965 O O . GLY B 1 152 ? -5.635 -26.164 43.449 1.00 60.10 152 GLY B O 1
ATOM 3966 N N . PHE B 1 153 ? -6.081 -24.117 44.240 1.00 61.12 153 PHE B N 1
ATOM 3967 C CA . PHE B 1 153 ? -5.849 -24.500 45.608 1.00 62.48 153 PHE B CA 1
ATOM 3968 C C . PHE B 1 153 ? -7.106 -25.189 46.151 1.00 64.38 153 PHE B C 1
ATOM 3969 O O . PHE B 1 153 ? -8.236 -24.687 46.004 1.00 64.67 153 PHE B O 1
ATOM 3977 N N . ASP B 1 154 ? -6.896 -26.354 46.757 1.00 66.37 154 ASP B N 1
ATOM 3978 C CA . ASP B 1 154 ? -7.973 -27.107 47.388 1.00 68.22 154 ASP B CA 1
ATOM 3979 C C . ASP B 1 154 ? -7.449 -28.018 48.487 1.00 68.12 154 ASP B C 1
ATOM 3980 O O . ASP B 1 154 ? -8.068 -29.043 48.772 1.00 69.04 154 ASP B O 1
ATOM 3985 N N . LYS B 1 155 ? -6.312 -27.666 49.096 1.00 66.21 155 LYS B N 1
ATOM 3986 C CA . LYS B 1 155 ? -5.924 -28.311 50.347 1.00 62.14 155 LYS B CA 1
ATOM 3987 C C . LYS B 1 155 ? -7.115 -28.097 51.244 1.00 55.72 155 LYS B C 1
ATOM 3988 O O . LYS B 1 155 ? -7.578 -26.954 51.443 1.00 56.01 155 LYS B O 1
ATOM 3994 N N . LYS B 1 156 ? -7.654 -29.213 51.728 1.00 46.75 156 LYS B N 1
ATOM 3995 C CA . LYS B 1 156 ? -8.885 -29.197 52.502 1.00 41.09 156 LYS B CA 1
ATOM 3996 C C . LYS B 1 156 ? -8.600 -28.659 53.906 1.00 42.58 156 LYS B C 1
ATOM 3997 O O . LYS B 1 156 ? -7.600 -29.034 54.541 1.00 43.95 156 LYS B O 1
ATOM 3999 N N . GLY B 1 157 ? -9.458 -27.761 54.392 1.00 47.05 157 GLY B N 1
ATOM 4000 C CA . GLY B 1 157 ? -9.299 -27.208 55.733 1.00 51.71 157 GLY B CA 1
ATOM 4001 C C . GLY B 1 157 ? -9.635 -25.728 55.761 1.00 54.79 157 GLY B C 1
ATOM 4002 O O . GLY B 1 157 ? -10.084 -25.170 54.750 1.00 56.62 157 GLY B O 1
ATOM 4003 N N . PRO B 1 158 ? -9.439 -25.078 56.924 1.00 54.81 158 PRO B N 1
ATOM 4004 C CA . PRO B 1 158 ? -9.545 -23.601 57.011 1.00 53.25 158 PRO B CA 1
ATOM 4005 C C . PRO B 1 158 ? -8.483 -22.908 56.132 1.00 50.81 158 PRO B C 1
ATOM 4006 O O . PRO B 1 158 ? -7.311 -23.325 56.146 1.00 51.37 158 PRO B O 1
ATOM 4010 N N . TYR B 1 159 ? -8.883 -21.886 55.375 1.00 47.46 159 TYR B N 1
ATOM 4011 C CA . TYR B 1 159 ? -7.932 -21.067 54.592 1.00 44.73 159 TYR B CA 1
ATOM 4012 C C . TYR B 1 159 ? -8.267 -19.583 54.613 1.00 42.98 159 TYR B C 1
ATOM 4013 O O . TYR B 1 159 ? -9.422 -19.214 54.755 1.00 41.73 159 TYR B O 1
ATOM 4022 N N . ILE B 1 160 ? -7.229 -18.749 54.534 1.00 41.80 160 ILE B N 1
ATOM 4023 C CA . ILE B 1 160 ? -7.394 -17.317 54.266 1.00 40.40 160 ILE B CA 1
ATOM 4024 C C . ILE B 1 160 ? -6.860 -17.104 52.888 1.00 39.07 160 ILE B C 1
ATOM 4025 O O . ILE B 1 160 ? -5.811 -17.657 52.553 1.00 37.44 160 ILE B O 1
ATOM 4030 N N . GLU B 1 161 ? -7.580 -16.283 52.109 1.00 37.72 161 GLU B N 1
ATOM 4031 C CA . GLU B 1 161 ? -7.128 -15.832 50.815 1.00 36.21 161 GLU B CA 1
ATOM 4032 C C . GLU B 1 161 ? -6.812 -14.350 50.829 1.00 35.24 161 GLU B C 1
ATOM 4033 O O . GLU B 1 161 ? -7.615 -13.539 51.271 1.00 35.13 161 GLU B O 1
ATOM 4039 N N . LEU B 1 162 ? -5.635 -13.994 50.331 1.00 34.18 162 LEU B N 1
ATOM 4040 C CA . LEU B 1 162 ? -5.279 -12.587 50.209 1.00 33.15 162 LEU B CA 1
ATOM 4041 C C . LEU B 1 162 ? -5.569 -12.099 48.817 1.00 31.84 162 LEU B C 1
ATOM 4042 O O . LEU B 1 162 ? -5.008 -12.581 47.845 1.00 28.98 162 LEU B O 1
ATOM 4047 N N . VAL B 1 163 ? -6.416 -11.079 48.749 1.00 31.50 163 VAL B N 1
ATOM 4048 C CA . VAL B 1 163 ? -6.802 -10.509 47.488 1.00 31.42 163 VAL B CA 1
ATOM 4049 C C . VAL B 1 163 ? -6.344 -9.059 47.523 1.00 31.78 163 VAL B C 1
ATOM 4050 O O . VAL B 1 163 ? -6.868 -8.271 48.312 1.00 31.79 163 VAL B O 1
ATOM 4054 N N . THR B 1 164 ? -5.346 -8.733 46.693 1.00 31.31 164 THR B N 1
ATOM 4055 C CA . THR B 1 164 ? -4.772 -7.398 46.607 1.00 30.75 164 THR B CA 1
ATOM 4056 C C . THR B 1 164 ? -5.254 -6.858 45.290 1.00 30.03 164 THR B C 1
ATOM 4057 O O . THR B 1 164 ? -4.972 -7.427 44.254 1.00 31.10 164 THR B O 1
ATOM 4061 N N . SER B 1 165 ? -6.024 -5.801 45.317 1.00 27.70 165 SER B N 1
ATOM 4062 C CA . SER B 1 165 ? -6.466 -5.229 44.065 1.00 28.38 165 SER B CA 1
ATOM 4063 C C . SER B 1 165 ? -6.579 -3.708 44.277 1.00 26.82 165 SER B C 1
ATOM 4064 O O . SER B 1 165 ? -7.098 -3.313 45.304 1.00 25.91 165 SER B O 1
ATOM 4067 N N . PRO B 1 166 ? -5.978 -2.879 43.376 1.00 26.73 166 PRO B N 1
ATOM 4068 C CA . PRO B 1 166 ? -5.020 -3.249 42.301 1.00 26.67 166 PRO B CA 1
ATOM 4069 C C . PRO B 1 166 ? -3.820 -4.064 42.846 1.00 28.23 166 PRO B C 1
ATOM 4070 O O . PRO B 1 166 ? -3.254 -3.768 43.932 1.00 28.52 166 PRO B O 1
ATOM 4074 N N . ASN B 1 167 ? -3.483 -5.133 42.142 1.00 28.45 167 ASN B N 1
ATOM 4075 C CA . ASN B 1 167 ? -2.471 -6.042 42.628 1.00 29.32 167 ASN B CA 1
ATOM 4076 C C . ASN B 1 167 ? -1.073 -5.456 42.653 1.00 29.89 167 ASN B C 1
ATOM 4077 O O . ASN B 1 167 ? -0.709 -4.486 41.917 1.00 28.23 167 ASN B O 1
ATOM 4082 N N . ASN B 1 168 ? -0.294 -6.083 43.519 1.00 29.74 168 ASN B N 1
ATOM 4083 C CA . ASN B 1 168 ? 1.129 -5.876 43.601 1.00 30.17 168 ASN B CA 1
ATOM 4084 C C . ASN B 1 168 ? 1.690 -7.269 43.355 1.00 31.05 168 ASN B C 1
ATOM 4085 O O . ASN B 1 168 ? 1.404 -8.189 44.145 1.00 31.36 168 ASN B O 1
ATOM 4090 N N . PRO B 1 169 ? 2.499 -7.447 42.299 1.00 30.57 169 PRO B N 1
ATOM 4091 C CA . PRO B 1 169 ? 3.151 -6.480 41.449 1.00 31.68 169 PRO B CA 1
ATOM 4092 C C . PRO B 1 169 ? 2.465 -5.988 40.150 1.00 33.25 169 PRO B C 1
ATOM 4093 O O . PRO B 1 169 ? 2.917 -5.012 39.571 1.00 34.19 169 PRO B O 1
ATOM 4097 N N . ASP B 1 170 ? 1.399 -6.650 39.688 1.00 34.78 170 ASP B N 1
ATOM 4098 C CA . ASP B 1 170 ? 0.991 -6.498 38.282 1.00 35.53 170 ASP B CA 1
ATOM 4099 C C . ASP B 1 170 ? -0.147 -5.506 37.938 1.00 35.63 170 ASP B C 1
ATOM 4100 O O . ASP B 1 170 ? -0.500 -5.396 36.769 1.00 35.39 170 ASP B O 1
ATOM 4105 N N . GLY B 1 171 ? -0.739 -4.851 38.949 1.00 36.68 171 GLY B N 1
ATOM 4106 C CA . GLY B 1 171 ? -1.662 -3.708 38.767 1.00 36.74 171 GLY B CA 1
ATOM 4107 C C . GLY B 1 171 ? -3.073 -4.163 38.459 1.00 37.79 171 GLY B C 1
ATOM 4108 O O . GLY B 1 171 ? -3.995 -3.367 38.333 1.00 37.36 171 GLY B O 1
ATOM 4109 N N . THR B 1 172 ? -3.234 -5.479 38.408 1.00 38.69 172 THR B N 1
ATOM 4110 C CA . THR B 1 172 ? -4.450 -6.135 38.019 1.00 39.18 172 THR B CA 1
ATOM 4111 C C . THR B 1 172 ? -5.519 -5.887 39.069 1.00 38.72 172 THR B C 1
ATOM 4112 O O . THR B 1 172 ? -5.222 -5.801 40.249 1.00 38.57 172 THR B O 1
ATOM 4116 N N . ILE B 1 173 ? -6.756 -5.737 38.622 1.00 38.74 173 ILE B N 1
ATOM 4117 C CA . ILE B 1 173 ? -7.906 -5.704 39.494 1.00 38.50 173 ILE B CA 1
ATOM 4118 C C . ILE B 1 173 ? -8.240 -7.167 39.785 1.00 40.03 173 ILE B C 1
ATOM 4119 O O . ILE B 1 173 ? -8.322 -7.985 38.856 1.00 40.77 173 ILE B O 1
ATOM 4124 N N . ARG B 1 174 ? -8.432 -7.489 41.065 1.00 40.65 174 ARG B N 1
ATOM 4125 C CA . ARG B 1 174 ? -8.539 -8.885 41.503 1.00 41.57 174 ARG B CA 1
ATOM 4126 C C . ARG B 1 174 ? -9.788 -9.127 42.317 1.00 42.09 174 ARG B C 1
ATOM 4127 O O . ARG B 1 174 ? -10.306 -8.212 42.948 1.00 42.71 174 ARG B O 1
ATOM 4135 N N . GLU B 1 175 ? -10.260 -10.369 42.272 1.00 42.96 175 GLU B N 1
ATOM 4136 C CA . GLU B 1 175 ? -11.323 -10.911 43.126 1.00 43.98 175 GLU B CA 1
ATOM 4137 C C . GLU B 1 175 ? -10.778 -12.247 43.624 1.00 43.40 175 GLU B C 1
ATOM 4138 O O . GLU B 1 175 ? -9.776 -12.703 43.127 1.00 42.99 175 GLU B O 1
ATOM 4144 N N . THR B 1 176 ? -11.419 -12.870 44.608 1.00 44.38 176 THR B N 1
ATOM 4145 C CA . THR B 1 176 ? -10.965 -14.183 45.088 1.00 45.26 176 THR B CA 1
ATOM 4146 C C . THR B 1 176 ? -10.930 -15.145 43.924 1.00 45.50 176 THR B C 1
ATOM 4147 O O . THR B 1 176 ? -11.560 -14.901 42.907 1.00 45.37 176 THR B O 1
ATOM 4151 N N . VAL B 1 177 ? -10.165 -16.224 44.065 1.00 46.91 177 VAL B N 1
ATOM 4152 C CA . VAL B 1 177 ? -10.066 -17.258 43.032 1.00 47.71 177 VAL B CA 1
ATOM 4153 C C . VAL B 1 177 ? -10.362 -18.683 43.558 1.00 50.28 177 VAL B C 1
ATOM 4154 O O . VAL B 1 177 ? -10.942 -19.507 42.845 1.00 51.01 177 VAL B O 1
ATOM 4158 N N . VAL B 1 178 ? -9.984 -18.976 44.794 1.00 52.51 178 VAL B N 1
ATOM 4159 C CA . VAL B 1 178 ? -10.331 -20.258 45.383 1.00 55.24 178 VAL B CA 1
ATOM 4160 C C . VAL B 1 178 ? -11.700 -20.071 46.001 1.00 57.27 178 VAL B C 1
ATOM 4161 O O . VAL B 1 178 ? -11.866 -19.362 47.004 1.00 58.32 178 VAL B O 1
ATOM 4165 N N . ASN B 1 179 ? -12.683 -20.668 45.336 1.00 58.93 179 ASN B N 1
ATOM 4166 C CA . ASN B 1 179 ? -14.102 -20.380 45.560 1.00 60.06 179 ASN B CA 1
ATOM 4167 C C . ASN B 1 179 ? -14.906 -21.667 45.685 1.00 61.54 179 ASN B C 1
ATOM 4168 O O . ASN B 1 179 ? -16.050 -21.778 45.192 1.00 61.91 179 ASN B O 1
ATOM 4173 N N . ARG B 1 180 ? -14.253 -22.653 46.299 1.00 62.57 180 ARG B N 1
ATOM 4174 C CA . ARG B 1 180 ? -14.926 -23.749 46.955 1.00 63.78 180 ARG B CA 1
ATOM 4175 C C . ARG B 1 180 ? -15.626 -23.168 48.207 1.00 64.40 180 ARG B C 1
ATOM 4176 O O . ARG B 1 180 ? -15.113 -22.205 48.823 1.00 64.09 180 ARG B O 1
ATOM 4184 N N . PRO B 1 181 ? -16.795 -23.746 48.596 1.00 65.34 181 PRO B N 1
ATOM 4185 C CA . PRO B 1 181 ? -17.407 -23.253 49.855 1.00 65.91 181 PRO B CA 1
ATOM 4186 C C . PRO B 1 181 ? -16.444 -23.291 51.090 1.00 66.64 181 PRO B C 1
ATOM 4187 O O . PRO B 1 181 ? -16.406 -22.307 51.879 1.00 67.05 181 PRO B O 1
ATOM 4191 N N . ASP B 1 182 ? -15.657 -24.383 51.220 1.00 66.70 182 ASP B N 1
ATOM 4192 C CA . ASP B 1 182 ? -15.022 -24.806 52.507 1.00 66.70 182 ASP B CA 1
ATOM 4193 C C . ASP B 1 182 ? -15.786 -24.244 53.733 1.00 66.71 182 ASP B C 1
ATOM 4194 O O . ASP B 1 182 ? -15.217 -24.065 54.810 1.00 66.78 182 ASP B O 1
ATOM 4199 N N . ASP B 1 183 ? -17.088 -24.028 53.513 1.00 66.61 183 ASP B N 1
ATOM 4200 C CA . ASP B 1 183 ? -18.036 -23.266 54.324 1.00 66.48 183 ASP B CA 1
ATOM 4201 C C . ASP B 1 183 ? -17.570 -22.499 55.547 1.00 65.86 183 ASP B C 1
ATOM 4202 O O . ASP B 1 183 ? -17.222 -23.093 56.570 1.00 66.28 183 ASP B O 1
ATOM 4207 N N . ASP B 1 184 ? -17.630 -21.172 55.442 1.00 65.07 184 ASP B N 1
ATOM 4208 C CA . ASP B 1 184 ? -17.396 -20.265 56.576 1.00 63.97 184 ASP B CA 1
ATOM 4209 C C . ASP B 1 184 ? -15.974 -20.358 57.106 1.00 62.37 184 ASP B C 1
ATOM 4210 O O . ASP B 1 184 ? -15.561 -19.497 57.885 1.00 62.72 184 ASP B O 1
ATOM 4215 N N . GLU B 1 185 ? -15.251 -21.417 56.713 1.00 60.12 185 GLU B N 1
ATOM 4216 C CA . GLU B 1 185 ? -13.823 -21.591 57.044 1.00 58.09 185 GLU B CA 1
ATOM 4217 C C . GLU B 1 185 ? -12.947 -21.150 55.879 1.00 55.16 185 GLU B C 1
ATOM 4218 O O . GLU B 1 185 ? -11.740 -21.334 55.913 1.00 55.16 185 GLU B O 1
ATOM 4224 N N . ALA B 1 186 ? -13.602 -20.657 54.830 1.00 51.76 186 ALA B N 1
ATOM 4225 C CA . ALA B 1 186 ? -13.010 -19.922 53.731 1.00 48.11 186 ALA B CA 1
ATOM 4226 C C . ALA B 1 186 ? -13.073 -18.441 54.130 1.00 45.78 186 ALA B C 1
ATOM 4227 O O . ALA B 1 186 ? -14.161 -17.865 54.214 1.00 44.93 186 ALA B O 1
ATOM 4229 N N . LYS B 1 187 ? -11.916 -17.845 54.400 1.00 43.42 187 LYS B N 1
ATOM 4230 C CA . LYS B 1 187 ? -11.834 -16.427 54.794 1.00 40.95 187 LYS B CA 1
ATOM 4231 C C . LYS B 1 187 ? -11.054 -15.659 53.746 1.00 39.22 187 LYS B C 1
ATOM 4232 O O . LYS B 1 187 ? -10.342 -16.260 52.961 1.00 39.81 187 LYS B O 1
ATOM 4238 N N . VAL B 1 188 ? -11.197 -14.339 53.729 1.00 36.62 188 VAL B N 1
ATOM 4239 C CA . VAL B 1 188 ? -10.598 -13.466 52.703 1.00 34.62 188 VAL B CA 1
ATOM 4240 C C . VAL B 1 188 ? -10.149 -12.098 53.310 1.00 33.73 188 VAL B C 1
ATOM 4241 O O . VAL B 1 188 ? -10.880 -11.489 54.088 1.00 32.35 188 VAL B O 1
ATOM 4245 N N . ILE B 1 189 ? -8.945 -11.656 52.955 1.00 32.65 189 ILE B N 1
ATOM 4246 C CA . ILE B 1 189 ? -8.475 -10.345 53.327 1.00 31.87 189 ILE B CA 1
ATOM 4247 C C . ILE B 1 189 ? -8.266 -9.594 52.030 1.00 31.53 189 ILE B C 1
ATOM 4248 O O . ILE B 1 189 ? -7.588 -10.111 51.130 1.00 31.53 189 ILE B O 1
ATOM 4253 N N . HIS B 1 190 ? -8.860 -8.399 51.939 1.00 30.56 190 HIS B N 1
ATOM 4254 C CA . HIS B 1 190 ? -8.701 -7.487 50.781 1.00 29.87 190 HIS B CA 1
ATOM 4255 C C . HIS B 1 190 ? -7.739 -6.333 51.091 1.00 29.23 190 HIS B C 1
ATOM 4256 O O . HIS B 1 190 ? -7.927 -5.583 52.038 1.00 29.00 190 HIS B O 1
ATOM 4263 N N . ASP B 1 191 ? -6.701 -6.225 50.292 1.00 28.53 191 ASP B N 1
ATOM 4264 C CA . ASP B 1 191 ? -5.754 -5.225 50.490 1.00 29.26 191 ASP B CA 1
ATOM 4265 C C . ASP B 1 191 ? -6.010 -4.166 49.432 1.00 29.32 191 ASP B C 1
ATOM 4266 O O . ASP B 1 191 ? -5.526 -4.254 48.332 1.00 28.99 191 ASP B O 1
ATOM 4271 N N . PHE B 1 192 ? -6.767 -3.146 49.782 1.00 30.20 192 PHE B N 1
ATOM 4272 C CA . PHE B 1 192 ? -7.033 -2.109 48.787 1.00 32.02 192 PHE B CA 1
ATOM 4273 C C . PHE B 1 192 ? -6.090 -0.961 48.869 1.00 32.93 192 PHE B C 1
ATOM 4274 O O . PHE B 1 192 ? -6.501 0.163 48.630 1.00 34.85 192 PHE B O 1
ATOM 4282 N N . ALA B 1 193 ? -4.806 -1.208 49.153 1.00 33.81 193 ALA B N 1
ATOM 4283 C CA . ALA B 1 193 ? -3.847 -0.097 49.346 1.00 31.80 193 ALA B CA 1
ATOM 4284 C C . ALA B 1 193 ? -3.766 0.838 48.167 1.00 31.21 193 ALA B C 1
ATOM 4285 O O . ALA B 1 193 ? -3.469 2.059 48.364 1.00 31.37 193 ALA B O 1
ATOM 4287 N N . TYR B 1 194 ? -4.030 0.315 46.954 1.00 28.92 194 TYR B N 1
ATOM 4288 C CA . TYR B 1 194 ? -3.924 1.165 45.736 1.00 28.40 194 TYR B CA 1
ATOM 4289 C C . TYR B 1 194 ? -5.258 1.440 45.038 1.00 26.41 194 TYR B C 1
ATOM 4290 O O . TYR B 1 194 ? -5.285 1.800 43.877 1.00 27.16 194 TYR B O 1
ATOM 4299 N N . TYR B 1 195 ? -6.351 1.210 45.731 1.00 24.55 195 TYR B N 1
ATOM 4300 C CA . TYR B 1 195 ? -7.665 1.479 45.210 1.00 24.07 195 TYR B CA 1
ATOM 4301 C C . TYR B 1 195 ? -7.982 2.959 45.463 1.00 25.48 195 TYR B C 1
ATOM 4302 O O . TYR B 1 195 ? -8.805 3.254 46.316 1.00 23.53 195 TYR B O 1
ATOM 4311 N N . TRP B 1 196 ? -7.304 3.856 44.744 1.00 26.95 196 TRP B N 1
ATOM 4312 C CA . TRP B 1 196 ? -7.597 5.283 44.832 1.00 29.49 196 TRP B CA 1
ATOM 4313 C C . TRP B 1 196 ? -7.675 5.863 43.413 1.00 30.18 196 TRP B C 1
ATOM 4314 O O . TRP B 1 196 ? -7.121 5.299 42.496 1.00 30.99 196 TRP B O 1
ATOM 4325 N N . PRO B 1 197 ? -8.388 6.983 43.240 1.00 31.60 197 PRO B N 1
ATOM 4326 C CA . PRO B 1 197 ? -8.636 7.540 41.946 1.00 32.37 197 PRO B CA 1
ATOM 4327 C C . PRO B 1 197 ? -7.370 7.838 41.147 1.00 33.77 197 PRO B C 1
ATOM 4328 O O . PRO B 1 197 ? -7.405 7.734 39.909 1.00 35.44 197 PRO B O 1
ATOM 4332 N N . HIS B 1 198 ? -6.265 8.217 41.811 1.00 33.41 198 HIS B N 1
ATOM 4333 C CA . HIS B 1 198 ? -5.033 8.615 41.073 1.00 31.87 198 HIS B CA 1
ATOM 4334 C C . HIS B 1 198 ? -4.283 7.428 40.462 1.00 31.17 198 HIS B C 1
ATOM 4335 O O . HIS B 1 198 ? -3.348 7.613 39.661 1.00 29.83 198 HIS B O 1
ATOM 4342 N N . TYR B 1 199 ? -4.720 6.213 40.831 1.00 30.61 199 TYR B N 1
ATOM 4343 C CA . TYR B 1 199 ? -4.115 4.972 40.329 1.00 29.38 199 TYR B CA 1
ATOM 4344 C C . TYR B 1 199 ? -5.048 4.189 39.437 1.00 29.25 199 TYR B C 1
ATOM 4345 O O . TYR B 1 199 ? -4.628 3.562 38.479 1.00 29.12 199 TYR B O 1
ATOM 4354 N N . THR B 1 200 ? -6.328 4.206 39.772 1.00 29.96 200 THR B N 1
ATOM 4355 C CA . THR B 1 200 ? -7.286 3.323 39.163 1.00 29.58 200 THR B CA 1
ATOM 4356 C C . THR B 1 200 ? -8.658 3.958 39.357 1.00 30.63 200 THR B C 1
ATOM 4357 O O . THR B 1 200 ? -8.873 4.751 40.330 1.00 30.54 200 THR B O 1
ATOM 4361 N N . PRO B 1 201 ? -9.572 3.699 38.403 1.00 30.92 201 PRO B N 1
ATOM 4362 C CA . PRO B 1 201 ? -10.967 4.088 38.520 1.00 31.11 201 PRO B CA 1
ATOM 4363 C C . PRO B 1 201 ? -11.727 3.358 39.599 1.00 31.71 201 PRO B C 1
ATOM 4364 O O . PRO B 1 201 ? -11.573 2.147 39.788 1.00 32.14 201 PRO B O 1
ATOM 4368 N N . ILE B 1 202 ? -12.530 4.124 40.320 1.00 32.47 202 ILE B N 1
ATOM 4369 C CA . ILE B 1 202 ? -13.378 3.591 41.352 1.00 33.10 202 ILE B CA 1
ATOM 4370 C C . ILE B 1 202 ? -14.686 3.089 40.757 1.00 33.04 202 ILE B C 1
ATOM 4371 O O . ILE B 1 202 ? -15.636 3.861 40.627 1.00 32.59 202 ILE B O 1
ATOM 4376 N N . THR B 1 203 ? -14.712 1.808 40.421 1.00 32.20 203 THR B N 1
ATOM 4377 C CA . THR B 1 203 ? -15.821 1.169 39.772 1.00 34.50 203 THR B CA 1
ATOM 4378 C C . THR B 1 203 ? -16.950 0.739 40.743 1.00 36.72 203 THR B C 1
ATOM 4379 O O . THR B 1 203 ? -18.110 0.663 40.360 1.00 37.01 203 THR B O 1
ATOM 4383 N N . ARG B 1 204 ? -16.584 0.387 41.974 1.00 38.77 204 ARG B N 1
ATOM 4384 C CA . ARG B 1 204 ? -17.539 -0.021 42.988 1.00 40.83 204 ARG B CA 1
ATOM 4385 C C . ARG B 1 204 ? -17.045 0.343 44.375 1.00 41.13 204 ARG B C 1
ATOM 4386 O O . ARG B 1 204 ? -15.839 0.313 44.677 1.00 41.31 204 ARG B O 1
ATOM 4394 N N . ARG B 1 205 ? -18.007 0.712 45.208 1.00 40.85 205 ARG B N 1
ATOM 4395 C CA . ARG B 1 205 ? -17.769 1.012 46.603 1.00 40.53 205 ARG B CA 1
ATOM 4396 C C . ARG B 1 205 ? -17.641 -0.320 47.295 1.00 39.84 205 ARG B C 1
ATOM 4397 O O . ARG B 1 205 ? -18.598 -1.035 47.445 1.00 39.76 205 ARG B O 1
ATOM 4405 N N . GLN B 1 206 ? -16.435 -0.621 47.732 1.00 39.46 206 GLN B N 1
ATOM 4406 C CA . GLN B 1 206 ? -16.090 -1.934 48.214 1.00 37.93 206 GLN B CA 1
ATOM 4407 C C . GLN B 1 206 ? -16.771 -2.210 49.540 1.00 37.43 206 GLN B C 1
ATOM 4408 O O . GLN B 1 206 ? -16.868 -1.320 50.375 1.00 36.92 206 GLN B O 1
ATOM 4414 N N . ASP B 1 207 ? -17.251 -3.438 49.723 1.00 38.00 207 ASP B N 1
ATOM 4415 C CA . ASP B 1 207 ? -18.029 -3.824 50.905 1.00 38.92 207 ASP B CA 1
ATOM 4416 C C . ASP B 1 207 ? -17.709 -5.260 51.256 1.00 39.56 207 ASP B C 1
ATOM 4417 O O . ASP B 1 207 ? -18.571 -6.155 51.123 1.00 40.68 207 ASP B O 1
ATOM 4422 N N . HIS B 1 208 ? -16.474 -5.516 51.677 1.00 37.50 208 HIS B N 1
ATOM 4423 C CA . HIS B 1 208 ? -16.084 -6.857 51.949 1.00 35.71 208 HIS B CA 1
ATOM 4424 C C . HIS B 1 208 ? -15.858 -6.912 53.417 1.00 34.55 208 HIS B C 1
ATOM 4425 O O . HIS B 1 208 ? -15.968 -5.932 54.090 1.00 32.95 208 HIS B O 1
ATOM 4432 N N . ASP B 1 209 ? -15.547 -8.077 53.923 1.00 33.99 209 ASP B N 1
ATOM 4433 C CA . ASP B 1 209 ? -15.457 -8.210 55.363 1.00 34.16 209 ASP B CA 1
ATOM 4434 C C . ASP B 1 209 ? -14.233 -7.543 56.041 1.00 32.75 209 ASP B C 1
ATOM 4435 O O . ASP B 1 209 ? -14.340 -7.041 57.181 1.00 33.34 209 ASP B O 1
ATOM 4440 N N . ILE B 1 210 ? -13.089 -7.537 55.352 1.00 30.64 210 ILE B N 1
ATOM 4441 C CA . ILE B 1 210 ? -11.846 -6.934 55.862 1.00 28.14 210 ILE B CA 1
ATOM 4442 C C . ILE B 1 210 ? -11.260 -6.154 54.735 1.00 26.62 210 ILE B C 1
ATOM 4443 O O . ILE B 1 210 ? -10.823 -6.729 53.799 1.00 25.50 210 ILE B O 1
ATOM 4448 N N . MET B 1 211 ? -11.178 -4.834 54.878 1.00 26.23 211 MET B N 1
ATOM 4449 C CA . MET B 1 211 ? -10.558 -4.026 53.880 1.00 26.74 211 MET B CA 1
ATOM 4450 C C . MET B 1 211 ? -9.390 -3.233 54.429 1.00 26.02 211 MET B C 1
ATOM 4451 O O . MET B 1 211 ? -9.579 -2.310 55.281 1.00 26.29 211 MET B O 1
ATOM 4456 N N . LEU B 1 212 ? -8.213 -3.463 53.855 1.00 24.85 212 LEU B N 1
ATOM 4457 C CA . LEU B 1 212 ? -6.999 -2.741 54.331 1.00 25.27 212 LEU B CA 1
ATOM 4458 C C . LEU B 1 212 ? -6.569 -1.549 53.491 1.00 25.74 212 LEU B C 1
ATOM 4459 O O . LEU B 1 212 ? -6.501 -1.627 52.275 1.00 24.26 212 LEU B O 1
ATOM 4464 N N . PHE B 1 213 ? -6.247 -0.440 54.156 1.00 26.14 213 PHE B N 1
ATOM 4465 C CA . PHE B 1 213 ? -5.627 0.665 53.446 1.00 26.52 213 PHE B CA 1
ATOM 4466 C C . PHE B 1 213 ? -4.355 1.152 54.119 1.00 27.56 213 PHE B C 1
ATOM 4467 O O . PHE B 1 213 ? -4.168 0.994 55.318 1.00 27.35 213 PHE B O 1
ATOM 4475 N N . THR B 1 214 ? -3.476 1.753 53.334 1.00 28.85 214 THR B N 1
ATOM 4476 C CA . THR B 1 214 ? -2.240 2.270 53.883 1.00 29.26 214 THR B CA 1
ATOM 4477 C C . THR B 1 214 ? -2.143 3.699 53.529 1.00 28.69 214 THR B C 1
ATOM 4478 O O . THR B 1 214 ? -2.441 4.060 52.396 1.00 27.92 214 THR B O 1
ATOM 4482 N N . PHE B 1 215 ? -1.767 4.528 54.509 1.00 29.67 215 PHE B N 1
ATOM 4483 C CA . PHE B 1 215 ? -1.613 5.977 54.315 1.00 28.30 215 PHE B CA 1
ATOM 4484 C C . PHE B 1 215 ? -0.458 6.238 53.389 1.00 29.91 215 PHE B C 1
ATOM 4485 O O . PHE B 1 215 ? -0.456 7.198 52.642 1.00 31.22 215 PHE B O 1
ATOM 4493 N N . SER B 1 216 ? 0.553 5.388 53.426 1.00 30.98 216 SER B N 1
ATOM 4494 C CA . SER B 1 216 ? 1.736 5.528 52.562 1.00 31.89 216 SER B CA 1
ATOM 4495 C C . SER B 1 216 ? 1.466 5.763 51.082 1.00 32.14 216 SER B C 1
ATOM 4496 O O . SER B 1 216 ? 2.205 6.463 50.380 1.00 30.50 216 SER B O 1
ATOM 4499 N N . LYS B 1 217 ? 0.451 5.096 50.585 1.00 34.87 217 LYS B N 1
ATOM 4500 C CA . LYS B 1 217 ? 0.318 4.901 49.151 1.00 36.14 217 LYS B CA 1
ATOM 4501 C C . LYS B 1 217 ? -0.686 5.865 48.512 1.00 35.00 217 LYS B C 1
ATOM 4502 O O . LYS B 1 217 ? -0.784 5.979 47.293 1.00 35.71 217 LYS B O 1
ATOM 4508 N N . ILE B 1 218 ? -1.399 6.571 49.364 1.00 31.09 218 ILE B N 1
ATOM 4509 C CA . ILE B 1 218 ? -2.279 7.618 48.976 1.00 29.81 218 ILE B CA 1
ATOM 4510 C C . ILE B 1 218 ? -1.354 8.848 48.740 1.00 29.56 218 ILE B C 1
ATOM 4511 O O . ILE B 1 218 ? -1.034 9.192 47.608 1.00 27.33 218 ILE B O 1
ATOM 4516 N N . THR B 1 219 ? -0.857 9.419 49.830 1.00 29.56 219 THR B N 1
ATOM 4517 C CA . THR B 1 219 ? -0.116 10.662 49.775 1.00 30.25 219 THR B CA 1
ATOM 4518 C C . THR B 1 219 ? 1.426 10.532 49.755 1.00 31.32 219 THR B C 1
ATOM 4519 O O . THR B 1 219 ? 2.125 11.552 49.574 1.00 32.83 219 THR B O 1
ATOM 4523 N N . GLY B 1 220 ? 1.965 9.332 49.995 1.00 30.29 220 GLY B N 1
ATOM 4524 C CA . GLY B 1 220 ? 3.410 9.154 50.028 1.00 30.29 220 GLY B CA 1
ATOM 4525 C C . GLY B 1 220 ? 4.107 9.278 51.373 1.00 30.24 220 GLY B C 1
ATOM 4526 O O . GLY B 1 220 ? 5.333 9.239 51.466 1.00 30.20 220 GLY B O 1
ATOM 4527 N N . HIS B 1 221 ? 3.331 9.431 52.426 1.00 30.81 221 HIS B N 1
ATOM 4528 C CA . HIS B 1 221 ? 3.891 9.668 53.753 1.00 31.08 221 HIS B CA 1
ATOM 4529 C C . HIS B 1 221 ? 4.204 8.324 54.417 1.00 28.97 221 HIS B C 1
ATOM 4530 O O . HIS B 1 221 ? 3.573 7.954 55.369 1.00 28.06 221 HIS B O 1
ATOM 4537 N N . ALA B 1 222 ? 5.199 7.636 53.871 1.00 28.29 222 ALA B N 1
ATOM 4538 C CA . ALA B 1 222 ? 5.593 6.287 54.240 1.00 26.88 222 ALA B CA 1
ATOM 4539 C C . ALA B 1 222 ? 6.212 6.144 55.609 1.00 25.85 222 ALA B C 1
ATOM 4540 O O . ALA B 1 222 ? 6.089 5.086 56.223 1.00 27.08 222 ALA B O 1
ATOM 4542 N N . GLY B 1 223 ? 6.864 7.189 56.103 1.00 23.57 223 GLY B N 1
ATOM 4543 C CA . GLY B 1 223 ? 7.620 7.137 57.374 1.00 21.01 223 GLY B CA 1
ATOM 4544 C C . GLY B 1 223 ? 6.684 7.440 58.516 1.00 21.97 223 GLY B C 1
ATOM 4545 O O . GLY B 1 223 ? 7.061 7.393 59.720 1.00 19.36 223 GLY B O 1
ATOM 4546 N N . SER B 1 224 ? 5.433 7.734 58.162 1.00 23.02 224 SER B N 1
ATOM 4547 C CA . SER B 1 224 ? 4.388 7.928 59.175 1.00 24.26 224 SER B CA 1
ATOM 4548 C C . SER B 1 224 ? 3.913 6.609 59.713 1.00 23.52 224 SER B C 1
ATOM 4549 O O . SER B 1 224 ? 3.272 6.568 60.732 1.00 23.22 224 SER B O 1
ATOM 4552 N N . ARG B 1 225 ? 4.122 5.519 58.984 1.00 23.70 225 ARG B N 1
ATOM 4553 C CA . ARG B 1 225 ? 3.724 4.217 59.474 1.00 22.98 225 ARG B CA 1
ATOM 4554 C C . ARG B 1 225 ? 2.259 4.070 59.899 1.00 22.26 225 ARG B C 1
ATOM 4555 O O . ARG B 1 225 ? 1.973 3.609 61.005 1.00 21.19 225 ARG B O 1
ATOM 4563 N N . ILE B 1 226 ? 1.334 4.408 58.996 1.00 23.13 226 ILE B N 1
ATOM 4564 C CA . ILE B 1 226 ? -0.147 4.455 59.265 1.00 22.39 226 ILE B CA 1
ATOM 4565 C C . ILE B 1 226 ? -0.989 3.700 58.206 1.00 22.88 226 ILE B C 1
ATOM 4566 O O . ILE B 1 226 ? -0.900 3.978 57.017 1.00 22.30 226 ILE B O 1
ATOM 4571 N N . GLY B 1 227 ? -1.735 2.665 58.641 1.00 23.16 227 GLY B N 1
ATOM 4572 C CA . GLY B 1 227 ? -2.713 2.022 57.797 1.00 21.19 227 GLY B CA 1
ATOM 4573 C C . GLY B 1 227 ? -3.941 1.820 58.637 1.00 22.56 227 GLY B C 1
ATOM 4574 O O . GLY B 1 227 ? -3.906 1.930 59.845 1.00 19.68 227 GLY B O 1
ATOM 4575 N N . TRP B 1 228 ? -5.058 1.500 57.989 1.00 25.28 228 TRP B N 1
ATOM 4576 C CA . TRP B 1 228 ? -6.240 1.073 58.725 1.00 24.64 228 TRP B CA 1
ATOM 4577 C C . TRP B 1 228 ? -6.938 -0.079 58.058 1.00 23.95 228 TRP B C 1
ATOM 4578 O O . TRP B 1 228 ? -6.768 -0.297 56.894 1.00 21.57 228 TRP B O 1
ATOM 4589 N N . ALA B 1 229 ? -7.757 -0.769 58.852 1.00 24.63 229 ALA B N 1
ATOM 4590 C CA . ALA B 1 229 ? -8.549 -1.898 58.418 1.00 24.89 229 ALA B CA 1
ATOM 4591 C C . ALA B 1 229 ? -10.000 -1.588 58.704 1.00 25.47 229 ALA B C 1
ATOM 4592 O O . ALA B 1 229 ? -10.334 -1.121 59.772 1.00 25.75 229 ALA B O 1
ATOM 4594 N N . LEU B 1 230 ? -10.868 -1.905 57.742 1.00 26.14 230 LEU B N 1
ATOM 4595 C CA . LEU B 1 230 ? -12.300 -1.782 57.922 1.00 25.07 230 LEU B CA 1
ATOM 4596 C C . LEU B 1 230 ? -12.814 -3.201 58.085 1.00 26.63 230 LEU B C 1
ATOM 4597 O O . LEU B 1 230 ? -12.712 -3.991 57.185 1.00 26.36 230 LEU B O 1
ATOM 4602 N N . VAL B 1 231 ? -13.347 -3.505 59.256 1.00 28.70 231 VAL B N 1
ATOM 4603 C CA . VAL B 1 231 ? -13.644 -4.848 59.657 1.00 31.25 231 VAL B CA 1
ATOM 4604 C C . VAL B 1 231 ? -15.116 -4.985 60.066 1.00 32.85 231 VAL B C 1
ATOM 4605 O O . VAL B 1 231 ? -15.597 -4.318 60.983 1.00 32.54 231 VAL B O 1
ATOM 4609 N N . LYS B 1 232 ? -15.819 -5.885 59.378 1.00 34.61 232 LYS B N 1
ATOM 4610 C CA . LYS B 1 232 ? -17.233 -6.087 59.661 1.00 35.94 232 LYS B CA 1
ATOM 4611 C C . LYS B 1 232 ? -17.462 -6.942 60.929 1.00 36.14 232 LYS B C 1
ATOM 4612 O O . LYS B 1 232 ? -18.181 -6.549 61.834 1.00 36.18 232 LYS B O 1
ATOM 4618 N N . ASP B 1 233 ? -16.855 -8.116 60.970 1.00 36.67 233 ASP B N 1
ATOM 4619 C CA . ASP B 1 233 ? -16.995 -9.015 62.111 1.00 38.23 233 ASP B CA 1
ATOM 4620 C C . ASP B 1 233 ? -16.280 -8.461 63.362 1.00 39.49 233 ASP B C 1
ATOM 4621 O O . ASP B 1 233 ? -15.065 -8.282 63.381 1.00 39.09 233 ASP B O 1
ATOM 4626 N N . LYS B 1 234 ? -17.055 -8.182 64.401 1.00 42.03 234 LYS B N 1
ATOM 4627 C CA . LYS B 1 234 ? -16.519 -7.667 65.657 1.00 44.21 234 LYS B CA 1
ATOM 4628 C C . LYS B 1 234 ? -15.533 -8.639 66.304 1.00 44.48 234 LYS B C 1
ATOM 4629 O O . LYS B 1 234 ? -14.577 -8.222 66.945 1.00 44.81 234 LYS B O 1
ATOM 4635 N N . GLU B 1 235 ? -15.750 -9.935 66.123 1.00 44.69 235 GLU B N 1
ATOM 4636 C CA . GLU B 1 235 ? -14.936 -10.931 66.833 1.00 45.17 235 GLU B CA 1
ATOM 4637 C C . GLU B 1 235 ? -13.527 -10.911 66.241 1.00 43.66 235 GLU B C 1
ATOM 4638 O O . GLU B 1 235 ? -12.542 -11.084 66.956 1.00 43.41 235 GLU B O 1
ATOM 4644 N N . VAL B 1 236 ? -13.463 -10.715 64.923 1.00 41.78 236 VAL B N 1
ATOM 4645 C CA . VAL B 1 236 ? -12.214 -10.537 64.181 1.00 40.14 236 VAL B CA 1
ATOM 4646 C C . VAL B 1 236 ? -11.592 -9.177 64.564 1.00 39.04 236 VAL B C 1
ATOM 4647 O O . VAL B 1 236 ? -10.449 -9.109 64.941 1.00 38.76 236 VAL B O 1
ATOM 4651 N N . ALA B 1 237 ? -12.372 -8.116 64.499 1.00 37.70 237 ALA B N 1
ATOM 4652 C CA . ALA B 1 237 ? -11.892 -6.795 64.874 1.00 38.06 237 ALA B CA 1
ATOM 4653 C C . ALA B 1 237 ? -11.243 -6.832 66.242 1.00 38.67 237 ALA B C 1
ATOM 4654 O O . ALA B 1 237 ? -10.113 -6.428 66.385 1.00 39.61 237 ALA B O 1
ATOM 4656 N N . LYS B 1 238 ? -11.932 -7.369 67.240 1.00 39.93 238 LYS B N 1
ATOM 4657 C CA . LYS B 1 238 ? -11.410 -7.402 68.607 1.00 42.12 238 LYS B CA 1
ATOM 4658 C C . LYS B 1 238 ? -10.117 -8.193 68.698 1.00 39.18 238 LYS B C 1
ATOM 4659 O O . LYS B 1 238 ? -9.249 -7.858 69.471 1.00 39.61 238 LYS B O 1
ATOM 4665 N N . LYS B 1 239 ? -9.950 -9.192 67.851 1.00 37.43 239 LYS B N 1
ATOM 4666 C CA . LYS B 1 239 ? -8.731 -9.979 67.839 1.00 36.19 239 LYS B CA 1
ATOM 4667 C C . LYS B 1 239 ? -7.530 -9.302 67.158 1.00 34.59 239 LYS B C 1
ATOM 4668 O O . LYS B 1 239 ? -6.369 -9.459 67.562 1.00 33.63 239 LYS B O 1
ATOM 4674 N N . MET B 1 240 ? -7.813 -8.542 66.113 1.00 32.59 240 MET B N 1
ATOM 4675 C CA . MET B 1 240 ? -6.785 -7.740 65.509 1.00 30.62 240 MET B CA 1
ATOM 4676 C C . MET B 1 240 ? -6.286 -6.777 66.536 1.00 29.93 240 MET B C 1
ATOM 4677 O O . MET B 1 240 ? -5.088 -6.585 66.652 1.00 29.23 240 MET B O 1
ATOM 4682 N N . VAL B 1 241 ? -7.206 -6.196 67.309 1.00 30.60 241 VAL B N 1
ATOM 4683 C CA . VAL B 1 241 ? -6.848 -5.163 68.268 1.00 30.88 241 VAL B CA 1
ATOM 4684 C C . VAL B 1 241 ? -5.981 -5.823 69.329 1.00 33.31 241 VAL B C 1
ATOM 4685 O O . VAL B 1 241 ? -4.915 -5.319 69.666 1.00 35.57 241 VAL B O 1
ATOM 4689 N N . GLU B 1 242 ? -6.389 -6.971 69.839 1.00 34.51 242 GLU B N 1
ATOM 4690 C CA . GLU B 1 242 ? -5.597 -7.613 70.883 1.00 36.45 242 GLU B CA 1
ATOM 4691 C C . GLU B 1 242 ? -4.213 -7.987 70.366 1.00 35.18 242 GLU B C 1
ATOM 4692 O O . GLU B 1 242 ? -3.238 -7.879 71.084 1.00 35.45 242 GLU B O 1
ATOM 4698 N N . TYR B 1 243 ? -4.107 -8.416 69.111 1.00 35.10 243 TYR B N 1
ATOM 4699 C CA . TYR B 1 243 ? -2.803 -8.655 68.531 1.00 34.76 243 TYR B CA 1
ATOM 4700 C C . TYR B 1 243 ? -1.974 -7.374 68.506 1.00 35.69 243 TYR B C 1
ATOM 4701 O O . TYR B 1 243 ? -0.806 -7.350 68.885 1.00 36.03 243 TYR B O 1
ATOM 4710 N N . ILE B 1 244 ? -2.568 -6.275 68.081 1.00 35.62 244 ILE B N 1
ATOM 4711 C CA . ILE B 1 244 ? -1.764 -5.090 68.064 1.00 35.77 244 ILE B CA 1
ATOM 4712 C C . ILE B 1 244 ? -1.334 -4.714 69.498 1.00 37.23 244 ILE B C 1
ATOM 4713 O O . ILE B 1 244 ? -0.158 -4.388 69.716 1.00 38.57 244 ILE B O 1
ATOM 4718 N N . ILE B 1 245 ? -2.250 -4.796 70.468 1.00 37.81 245 ILE B N 1
ATOM 4719 C CA . ILE B 1 245 ? -1.913 -4.525 71.883 1.00 38.53 245 ILE B CA 1
ATOM 4720 C C . ILE B 1 245 ? -0.662 -5.222 72.387 1.00 39.03 245 ILE B C 1
ATOM 4721 O O . ILE B 1 245 ? 0.150 -4.590 73.051 1.00 38.17 245 ILE B O 1
ATOM 4726 N N . VAL B 1 246 ? -0.559 -6.535 72.148 1.00 40.64 246 VAL B N 1
ATOM 4727 C CA . VAL B 1 246 ? 0.569 -7.330 72.640 1.00 42.55 246 VAL B CA 1
ATOM 4728 C C . VAL B 1 246 ? 1.804 -7.022 71.800 1.00 43.97 246 VAL B C 1
ATOM 4729 O O . VAL B 1 246 ? 2.894 -6.732 72.322 1.00 44.35 246 VAL B O 1
ATOM 4733 N N . ASN B 1 247 ? 1.607 -7.102 70.485 1.00 45.05 247 ASN B N 1
ATOM 4734 C CA . ASN B 1 247 ? 2.619 -6.753 69.500 1.00 45.62 247 ASN B CA 1
ATOM 4735 C C . ASN B 1 247 ? 3.335 -5.416 69.738 1.00 44.55 247 ASN B C 1
ATOM 4736 O O . ASN B 1 247 ? 4.553 -5.325 69.546 1.00 44.46 247 ASN B O 1
ATOM 4741 N N . SER B 1 248 ? 2.595 -4.379 70.134 1.00 43.57 248 SER B N 1
ATOM 4742 C CA . SER B 1 248 ? 3.167 -3.027 70.126 1.00 42.86 248 SER B CA 1
ATOM 4743 C C . SER B 1 248 ? 2.469 -1.931 71.001 1.00 42.71 248 SER B C 1
ATOM 4744 O O . SER B 1 248 ? 2.840 -0.741 70.945 1.00 42.37 248 SER B O 1
ATOM 4747 N N . ILE B 1 249 ? 1.501 -2.343 71.823 1.00 41.40 249 ILE B N 1
ATOM 4748 C CA . ILE B 1 249 ? 0.667 -1.437 72.638 1.00 41.07 249 ILE B CA 1
ATOM 4749 C C . ILE B 1 249 ? 0.155 -0.236 71.818 1.00 41.12 249 ILE B C 1
ATOM 4750 O O . ILE B 1 249 ? 0.263 0.916 72.248 1.00 41.78 249 ILE B O 1
ATOM 4755 N N . GLY B 1 250 ? -0.379 -0.521 70.639 1.00 40.19 250 GLY B N 1
ATOM 4756 C CA . GLY B 1 250 ? -1.012 0.506 69.818 1.00 39.53 250 GLY B CA 1
ATOM 4757 C C . GLY B 1 250 ? -0.091 1.104 68.790 1.00 38.51 250 GLY B C 1
ATOM 4758 O O . GLY B 1 250 ? 0.888 0.479 68.386 1.00 38.51 250 GLY B O 1
ATOM 4759 N N . VAL B 1 251 ? -0.399 2.342 68.405 1.00 38.38 251 VAL B N 1
ATOM 4760 C CA . VAL B 1 251 ? 0.230 3.035 67.280 1.00 37.14 251 VAL B CA 1
ATOM 4761 C C . VAL B 1 251 ? 0.513 4.481 67.676 1.00 36.75 251 VAL B C 1
ATOM 4762 O O . VAL B 1 251 ? -0.296 5.122 68.358 1.00 36.43 251 VAL B O 1
ATOM 4766 N N . SER B 1 252 ? 1.668 4.983 67.248 1.00 36.40 252 SER B N 1
ATOM 4767 C CA . SER B 1 252 ? 2.128 6.325 67.575 1.00 36.21 252 SER B CA 1
ATOM 4768 C C . SER B 1 252 ? 1.034 7.388 67.441 1.00 35.73 252 SER B C 1
ATOM 4769 O O . SER B 1 252 ? 0.411 7.542 66.390 1.00 35.52 252 SER B O 1
ATOM 4772 N N . LYS B 1 253 ? 0.794 8.091 68.542 1.00 35.29 253 LYS B N 1
ATOM 4773 C CA . LYS B 1 253 ? -0.274 9.072 68.642 1.00 35.04 253 LYS B CA 1
ATOM 4774 C C . LYS B 1 253 ? -0.037 10.193 67.669 1.00 34.75 253 LYS B C 1
ATOM 4775 O O . LYS B 1 253 ? -0.925 10.534 66.904 1.00 36.11 253 LYS B O 1
ATOM 4781 N N . GLU B 1 254 ? 1.172 10.730 67.673 1.00 33.98 254 GLU B N 1
ATOM 4782 C CA . GLU B 1 254 ? 1.567 11.845 66.770 1.00 33.59 254 GLU B CA 1
ATOM 4783 C C . GLU B 1 254 ? 1.540 11.535 65.280 1.00 32.04 254 GLU B C 1
ATOM 4784 O O . GLU B 1 254 ? 1.235 12.382 64.454 1.00 31.98 254 GLU B O 1
ATOM 4790 N N . SER B 1 255 ? 1.835 10.294 64.946 1.00 31.35 255 SER B N 1
ATOM 4791 C CA . SER B 1 255 ? 1.555 9.724 63.646 1.00 30.19 255 SER B CA 1
ATOM 4792 C C . SER B 1 255 ? 0.058 9.830 63.280 1.00 29.28 255 SER B C 1
ATOM 4793 O O . SER B 1 255 ? -0.294 10.106 62.156 1.00 30.15 255 SER B O 1
ATOM 4796 N N . GLN B 1 256 ? -0.815 9.590 64.240 1.00 28.08 256 GLN B N 1
ATOM 4797 C CA . GLN B 1 256 ? -2.232 9.552 64.003 1.00 27.88 256 GLN B CA 1
ATOM 4798 C C . GLN B 1 256 ? -2.757 10.946 63.804 1.00 29.61 256 GLN B C 1
ATOM 4799 O O . GLN B 1 256 ? -3.544 11.202 62.902 1.00 30.31 256 GLN B O 1
ATOM 4805 N N . VAL B 1 257 ? -2.322 11.843 64.662 1.00 30.65 257 VAL B N 1
ATOM 4806 C CA . VAL B 1 257 ? -2.709 13.246 64.552 1.00 33.72 257 VAL B CA 1
ATOM 4807 C C . VAL B 1 257 ? -2.163 13.859 63.257 1.00 34.29 257 VAL B C 1
ATOM 4808 O O . VAL B 1 257 ? -2.841 14.640 62.607 1.00 36.28 257 VAL B O 1
ATOM 4812 N N . ARG B 1 258 ? -0.956 13.475 62.849 1.00 34.39 258 ARG B N 1
ATOM 4813 C CA . ARG B 1 258 ? -0.372 14.038 61.645 1.00 32.92 258 ARG B CA 1
ATOM 4814 C C . ARG B 1 258 ? -1.003 13.507 60.350 1.00 32.98 258 ARG B C 1
ATOM 4815 O O . ARG B 1 258 ? -1.123 14.251 59.366 1.00 33.10 258 ARG B O 1
ATOM 4823 N N . THR B 1 259 ? -1.382 12.236 60.364 1.00 31.94 259 THR B N 1
ATOM 4824 C CA . THR B 1 259 ? -2.113 11.551 59.288 1.00 31.55 259 THR B CA 1
ATOM 4825 C C . THR B 1 259 ? -3.482 12.104 59.043 1.00 32.36 259 THR B C 1
ATOM 4826 O O . THR B 1 259 ? -3.900 12.198 57.897 1.00 32.46 259 THR B O 1
ATOM 4830 N N . ALA B 1 260 ? -4.189 12.432 60.131 1.00 33.59 260 ALA B N 1
ATOM 4831 C CA . ALA B 1 260 ? -5.503 13.102 60.099 1.00 33.89 260 ALA B CA 1
ATOM 4832 C C . ALA B 1 260 ? -5.439 14.492 59.501 1.00 36.21 260 ALA B C 1
ATOM 4833 O O . ALA B 1 260 ? -6.284 14.839 58.654 1.00 37.67 260 ALA B O 1
ATOM 4835 N N . LYS B 1 261 ? -4.477 15.306 59.956 1.00 37.16 261 LYS B N 1
ATOM 4836 C CA . LYS B 1 261 ? -4.206 16.611 59.380 1.00 38.19 261 LYS B CA 1
ATOM 4837 C C . LYS B 1 261 ? -4.028 16.645 57.872 1.00 38.54 261 LYS B C 1
ATOM 4838 O O . LYS B 1 261 ? -4.698 17.465 57.178 1.00 38.95 261 LYS B O 1
ATOM 4844 N N . ILE B 1 262 ? -3.113 15.810 57.367 1.00 37.97 262 ILE B N 1
ATOM 4845 C CA . ILE B 1 262 ? -2.851 15.789 55.933 1.00 37.73 262 ILE B CA 1
ATOM 4846 C C . ILE B 1 262 ? -4.004 15.153 55.147 1.00 38.44 262 ILE B C 1
ATOM 4847 O O . ILE B 1 262 ? -4.352 15.612 54.056 1.00 38.82 262 ILE B O 1
ATOM 4852 N N . LEU B 1 263 ? -4.574 14.057 55.674 1.00 39.53 263 LEU B N 1
ATOM 4853 C CA . LEU B 1 263 ? -5.833 13.498 55.121 1.00 37.74 263 LEU B CA 1
ATOM 4854 C C . LEU B 1 263 ? -6.946 14.544 54.974 1.00 38.46 263 LEU B C 1
ATOM 4855 O O . LEU B 1 263 ? -7.674 14.528 53.984 1.00 38.37 263 LEU B O 1
ATOM 4860 N N . ASN B 1 264 ? -7.071 15.431 55.964 1.00 38.41 264 ASN B N 1
ATOM 4861 C CA . ASN B 1 264 ? -8.065 16.498 55.962 1.00 38.91 264 ASN B CA 1
ATOM 4862 C C . ASN B 1 264 ? -7.770 17.540 54.901 1.00 40.18 264 ASN B C 1
ATOM 4863 O O . ASN B 1 264 ? -8.687 18.051 54.255 1.00 41.56 264 ASN B O 1
ATOM 4868 N N . VAL B 1 265 ? -6.500 17.866 54.719 1.00 40.76 265 VAL B N 1
ATOM 4869 C CA . VAL B 1 265 ? -6.142 18.782 53.665 1.00 41.06 265 VAL B CA 1
ATOM 4870 C C . VAL B 1 265 ? -6.497 18.112 52.378 1.00 42.41 265 VAL B C 1
ATOM 4871 O O . VAL B 1 265 ? -7.312 18.635 51.629 1.00 42.99 265 VAL B O 1
ATOM 4875 N N . LEU B 1 266 ? -5.943 16.927 52.142 1.00 43.33 266 LEU B N 1
ATOM 4876 C CA . LEU B 1 266 ? -6.301 16.151 50.977 1.00 44.55 266 LEU B CA 1
ATOM 4877 C C . LEU B 1 266 ? -7.799 16.284 50.691 1.00 45.82 266 LEU B C 1
ATOM 4878 O O . LEU B 1 266 ? -8.193 16.436 49.556 1.00 46.29 266 LEU B O 1
ATOM 4883 N N . LYS B 1 267 ? -8.637 16.213 51.712 1.00 47.77 267 LYS B N 1
ATOM 4884 C CA . LYS B 1 267 ? -10.074 16.204 51.477 1.00 49.75 267 LYS B CA 1
ATOM 4885 C C . LYS B 1 267 ? -10.573 17.559 50.980 1.00 51.18 267 LYS B C 1
ATOM 4886 O O . LYS B 1 267 ? -11.434 17.592 50.110 1.00 51.14 267 LYS B O 1
ATOM 4892 N N . GLU B 1 268 ? -10.024 18.648 51.551 1.00 52.63 268 GLU B N 1
ATOM 4893 C CA . GLU B 1 268 ? -10.358 20.039 51.236 1.00 54.63 268 GLU B CA 1
ATOM 4894 C C . GLU B 1 268 ? -10.038 20.294 49.794 1.00 53.81 268 GLU B C 1
ATOM 4895 O O . GLU B 1 268 ? -10.821 20.864 49.062 1.00 54.38 268 GLU B O 1
ATOM 4901 N N . THR B 1 269 ? -8.843 19.875 49.423 1.00 54.22 269 THR B N 1
ATOM 4902 C CA . THR B 1 269 ? -8.329 19.840 48.067 1.00 54.47 269 THR B CA 1
ATOM 4903 C C . THR B 1 269 ? -9.271 19.222 47.036 1.00 55.44 269 THR B C 1
ATOM 4904 O O . THR B 1 269 ? -9.193 19.561 45.874 1.00 55.38 269 THR B O 1
ATOM 4908 N N . CYS B 1 270 ? -10.152 18.312 47.445 1.00 57.29 270 CYS B N 1
ATOM 4909 C CA . CYS B 1 270 ? -11.006 17.582 46.490 1.00 59.22 270 CYS B CA 1
ATOM 4910 C C . CYS B 1 270 ? -12.060 18.441 45.760 1.00 62.09 270 CYS B C 1
ATOM 4911 O O . CYS B 1 270 ? -12.462 18.126 44.642 1.00 62.35 270 CYS B O 1
ATOM 4914 N N . LYS B 1 271 ? -12.498 19.521 46.388 1.00 65.19 271 LYS B N 1
ATOM 4915 C CA . LYS B 1 271 ? -13.431 20.439 45.751 1.00 68.37 271 LYS B CA 1
ATOM 4916 C C . LYS B 1 271 ? -12.702 21.448 44.849 1.00 70.59 271 LYS B C 1
ATOM 4917 O O . LYS B 1 271 ? -13.333 22.134 44.037 1.00 71.08 271 LYS B O 1
ATOM 4923 N N . SER B 1 272 ? -11.381 21.537 45.008 1.00 72.93 272 SER B N 1
ATOM 4924 C CA . SER B 1 272 ? -10.541 22.426 44.207 1.00 75.06 272 SER B CA 1
ATOM 4925 C C . SER B 1 272 ? -10.488 21.942 42.772 1.00 76.70 272 SER B C 1
ATOM 4926 O O . SER B 1 272 ? -10.172 20.784 42.510 1.00 77.38 272 SER B O 1
ATOM 4929 N N . GLU B 1 273 ? -10.820 22.834 41.849 1.00 78.46 273 GLU B N 1
ATOM 4930 C CA . GLU B 1 273 ? -10.760 22.533 40.420 1.00 79.99 273 GLU B CA 1
ATOM 4931 C C . GLU B 1 273 ? -9.413 22.936 39.762 1.00 80.40 273 GLU B C 1
ATOM 4932 O O . GLU B 1 273 ? -9.215 22.745 38.549 1.00 80.05 273 GLU B O 1
ATOM 4938 N N . SER B 1 274 ? -8.509 23.490 40.580 1.00 80.77 274 SER B N 1
ATOM 4939 C CA . SER B 1 274 ? -7.106 23.744 40.216 1.00 81.13 274 SER B CA 1
ATOM 4940 C C . SER B 1 274 ? -6.361 22.411 39.967 1.00 81.28 274 SER B C 1
ATOM 4941 O O . SER B 1 274 ? -6.398 21.501 40.811 1.00 81.79 274 SER B O 1
ATOM 4944 N N . GLU B 1 275 ? -5.695 22.293 38.817 1.00 80.79 275 GLU B N 1
ATOM 4945 C CA . GLU B 1 275 ? -5.066 21.028 38.403 1.00 80.11 275 GLU B CA 1
ATOM 4946 C C . GLU B 1 275 ? -3.896 20.631 39.332 1.00 78.94 275 GLU B C 1
ATOM 4947 O O . GLU B 1 275 ? -3.487 19.460 39.386 1.00 78.45 275 GLU B O 1
ATOM 4953 N N . SER B 1 276 ? -3.394 21.629 40.070 1.00 77.30 276 SER B N 1
ATOM 4954 C CA . SER B 1 276 ? -2.171 21.532 40.866 1.00 75.33 276 SER B CA 1
ATOM 4955 C C . SER B 1 276 ? -2.414 21.562 42.381 1.00 73.59 276 SER B C 1
ATOM 4956 O O . SER B 1 276 ? -1.526 21.202 43.156 1.00 73.81 276 SER B O 1
ATOM 4959 N N . GLU B 1 277 ? -3.595 22.019 42.799 1.00 70.95 277 GLU B N 1
ATOM 4960 C CA . GLU B 1 277 ? -4.021 21.909 44.191 1.00 68.21 277 GLU B CA 1
ATOM 4961 C C . GLU B 1 277 ? -4.641 20.517 44.452 1.00 65.06 277 GLU B C 1
ATOM 4962 O O . GLU B 1 277 ? -4.165 19.766 45.313 1.00 64.91 277 GLU B O 1
ATOM 4968 N N . ASN B 1 278 ? -5.673 20.171 43.680 1.00 60.87 278 ASN B N 1
ATOM 4969 C CA . ASN B 1 278 ? -6.438 18.941 43.872 1.00 56.32 278 ASN B CA 1
ATOM 4970 C C . ASN B 1 278 ? -5.563 17.686 43.791 1.00 53.27 278 ASN B C 1
ATOM 4971 O O . ASN B 1 278 ? -5.078 17.338 42.703 1.00 53.21 278 ASN B O 1
ATOM 4976 N N . PHE B 1 279 ? -5.390 16.998 44.933 1.00 48.93 279 PHE B N 1
ATOM 4977 C CA . PHE B 1 279 ? -4.473 15.838 45.043 1.00 43.99 279 PHE B CA 1
ATOM 4978 C C . PHE B 1 279 ? -4.685 14.759 43.951 1.00 41.45 279 PHE B C 1
ATOM 4979 O O . PHE B 1 279 ? -3.767 14.369 43.250 1.00 40.28 279 PHE B O 1
ATOM 4987 N N . PHE B 1 280 ? -5.923 14.324 43.794 1.00 40.02 280 PHE B N 1
ATOM 4988 C CA . PHE B 1 280 ? -6.238 13.225 42.899 1.00 39.40 280 PHE B CA 1
ATOM 4989 C C . PHE B 1 280 ? -6.096 13.573 41.429 1.00 39.57 280 PHE B C 1
ATOM 4990 O O . PHE B 1 280 ? -5.724 12.730 40.639 1.00 39.74 280 PHE B O 1
ATOM 4998 N N . LYS B 1 281 ? -6.310 14.832 41.078 1.00 40.92 281 LYS B N 1
ATOM 4999 C CA . LYS B 1 281 ? -6.071 15.286 39.721 1.00 41.64 281 LYS B CA 1
ATOM 5000 C C . LYS B 1 281 ? -4.599 15.316 39.477 1.00 40.37 281 LYS B C 1
ATOM 5001 O O . LYS B 1 281 ? -4.120 14.684 38.550 1.00 40.57 281 LYS B O 1
ATOM 5007 N N . TYR B 1 282 ? -3.884 16.062 40.322 1.00 39.25 282 TYR B N 1
ATOM 5008 C CA . TYR B 1 282 ? -2.421 16.130 40.272 1.00 37.65 282 TYR B CA 1
ATOM 5009 C C . TYR B 1 282 ? -1.853 14.741 40.286 1.00 36.18 282 TYR B C 1
ATOM 5010 O O . TYR B 1 282 ? -1.002 14.422 39.475 1.00 36.23 282 TYR B O 1
ATOM 5019 N N . GLY B 1 283 ? -2.305 13.925 41.229 1.00 35.32 283 GLY B N 1
ATOM 5020 C CA . GLY B 1 283 ? -1.769 12.575 41.378 1.00 34.00 283 GLY B CA 1
ATOM 5021 C C . GLY B 1 283 ? -1.916 11.817 40.110 1.00 33.47 283 GLY B C 1
ATOM 5022 O O . GLY B 1 283 ? -0.939 11.374 39.568 1.00 33.54 283 GLY B O 1
ATOM 5023 N N . ARG B 1 284 ? -3.153 11.713 39.632 1.00 34.85 284 ARG B N 1
ATOM 5024 C CA . ARG B 1 284 ? -3.496 11.076 38.340 1.00 37.25 284 ARG B CA 1
ATOM 5025 C C . ARG B 1 284 ? -2.753 11.573 37.078 1.00 37.91 284 ARG B C 1
ATOM 5026 O O . ARG B 1 284 ? -2.423 10.798 36.159 1.00 37.51 284 ARG B O 1
ATOM 5034 N N . GLU B 1 285 ? -2.533 12.875 37.044 1.00 39.31 285 GLU B N 1
ATOM 5035 C CA . GLU B 1 285 ? -1.859 13.504 35.934 1.00 41.57 285 GLU B CA 1
ATOM 5036 C C . GLU B 1 285 ? -0.412 13.086 35.991 1.00 41.67 285 GLU B C 1
ATOM 5037 O O . GLU B 1 285 ? 0.141 12.682 34.968 1.00 41.83 285 GLU B O 1
ATOM 5043 N N . MET B 1 286 ? 0.197 13.143 37.178 1.00 42.06 286 MET B N 1
ATOM 5044 C CA . MET B 1 286 ? 1.556 12.583 37.349 1.00 42.72 286 MET B CA 1
ATOM 5045 C C . MET B 1 286 ? 1.667 11.111 36.894 1.00 42.20 286 MET B C 1
ATOM 5046 O O . MET B 1 286 ? 2.536 10.788 36.074 1.00 42.79 286 MET B O 1
ATOM 5051 N N . MET B 1 287 ? 0.797 10.228 37.391 1.00 40.93 287 MET B N 1
ATOM 5052 C CA . MET B 1 287 ? 0.887 8.809 37.001 1.00 40.24 287 MET B CA 1
ATOM 5053 C C . MET B 1 287 ? 0.777 8.615 35.504 1.00 40.05 287 MET B C 1
ATOM 5054 O O . MET B 1 287 ? 1.499 7.816 34.937 1.00 39.85 287 MET B O 1
ATOM 5059 N N . LYS B 1 288 ? -0.146 9.346 34.879 1.00 40.49 288 LYS B N 1
ATOM 5060 C CA . LYS B 1 288 ? -0.435 9.220 33.442 1.00 40.46 288 LYS B CA 1
ATOM 5061 C C . LYS B 1 288 ? 0.802 9.577 32.656 1.00 40.93 288 LYS B C 1
ATOM 5062 O O . LYS B 1 288 ? 1.295 8.785 31.847 1.00 39.66 288 LYS B O 1
ATOM 5068 N N . ASN B 1 289 ? 1.285 10.803 32.906 1.00 42.55 289 ASN B N 1
ATOM 5069 C CA . ASN B 1 289 ? 2.504 11.309 32.286 1.00 43.62 289 ASN B CA 1
ATOM 5070 C C . ASN B 1 289 ? 3.625 10.274 32.281 1.00 43.38 289 ASN B C 1
ATOM 5071 O O . ASN B 1 289 ? 4.190 10.021 31.209 1.00 43.99 289 ASN B O 1
ATOM 5076 N N . ARG B 1 290 ? 3.891 9.664 33.458 1.00 42.29 290 ARG B N 1
ATOM 5077 C CA . ARG B 1 290 ? 4.905 8.620 33.666 1.00 41.03 290 ARG B CA 1
ATOM 5078 C C . ARG B 1 290 ? 4.661 7.327 32.910 1.00 40.82 290 ARG B C 1
ATOM 5079 O O . ARG B 1 290 ? 5.603 6.756 32.372 1.00 41.42 290 ARG B O 1
ATOM 5087 N N . TRP B 1 291 ? 3.426 6.822 32.921 1.00 40.04 291 TRP B N 1
ATOM 5088 C CA . TRP B 1 291 ? 3.073 5.639 32.132 1.00 39.48 291 TRP B CA 1
ATOM 5089 C C . TRP B 1 291 ? 3.118 5.895 30.588 1.00 40.04 291 TRP B C 1
ATOM 5090 O O . TRP B 1 291 ? 3.507 5.031 29.794 1.00 40.25 291 TRP B O 1
ATOM 5101 N N . GLU B 1 292 ? 2.715 7.074 30.157 1.00 41.75 292 GLU B N 1
ATOM 5102 C CA . GLU B 1 292 ? 2.852 7.432 28.716 1.00 43.50 292 GLU B CA 1
ATOM 5103 C C . GLU B 1 292 ? 4.323 7.366 28.283 1.00 42.86 292 GLU B C 1
ATOM 5104 O O . GLU B 1 292 ? 4.667 6.612 27.368 1.00 42.76 292 GLU B O 1
ATOM 5110 N N . LYS B 1 293 ? 5.178 8.115 28.981 1.00 42.58 293 LYS B N 1
ATOM 5111 C CA . LYS B 1 293 ? 6.630 7.985 28.850 1.00 42.82 293 LYS B CA 1
ATOM 5112 C C . LYS B 1 293 ? 7.171 6.535 28.874 1.00 43.00 293 LYS B C 1
ATOM 5113 O O . LYS B 1 293 ? 7.848 6.099 27.939 1.00 43.75 293 LYS B O 1
ATOM 5119 N N . LEU B 1 294 ? 6.900 5.792 29.940 1.00 42.87 294 LEU B N 1
ATOM 5120 C CA . LEU B 1 294 ? 7.368 4.404 30.012 1.00 42.89 294 LEU B CA 1
ATOM 5121 C C . LEU B 1 294 ? 6.828 3.575 28.867 1.00 44.33 294 LEU B C 1
ATOM 5122 O O . LEU B 1 294 ? 7.504 2.676 28.385 1.00 45.07 294 LEU B O 1
ATOM 5127 N N . ARG B 1 295 ? 5.603 3.867 28.432 1.00 46.50 295 ARG B N 1
ATOM 5128 C CA . ARG B 1 295 ? 4.958 3.093 27.371 1.00 48.04 295 ARG B CA 1
ATOM 5129 C C . ARG B 1 295 ? 5.613 3.371 26.011 1.00 48.57 295 ARG B C 1
ATOM 5130 O O . ARG B 1 295 ? 5.758 2.456 25.193 1.00 48.67 295 ARG B O 1
ATOM 5138 N N . GLU B 1 296 ? 6.033 4.617 25.784 1.00 49.26 296 GLU B N 1
ATOM 5139 C CA . GLU B 1 296 ? 6.815 4.943 24.600 1.00 50.63 296 GLU B CA 1
ATOM 5140 C C . GLU B 1 296 ? 8.078 4.079 24.523 1.00 50.87 296 GLU B C 1
ATOM 5141 O O . GLU B 1 296 ? 8.336 3.429 23.500 1.00 50.78 296 GLU B O 1
ATOM 5147 N N . VAL B 1 297 ? 8.862 4.084 25.603 1.00 50.89 297 VAL B N 1
ATOM 5148 C CA . VAL B 1 297 ? 10.101 3.324 25.670 1.00 51.31 297 VAL B CA 1
ATOM 5149 C C . VAL B 1 297 ? 9.861 1.832 25.360 1.00 53.40 297 VAL B C 1
ATOM 5150 O O . VAL B 1 297 ? 10.495 1.299 24.455 1.00 53.74 297 VAL B O 1
ATOM 5154 N N . VAL B 1 298 ? 8.925 1.180 26.046 1.00 55.89 298 VAL B N 1
ATOM 5155 C CA . VAL B 1 298 ? 8.648 -0.248 25.793 1.00 59.04 298 VAL B CA 1
ATOM 5156 C C . VAL B 1 298 ? 8.194 -0.520 24.355 1.00 61.36 298 VAL B C 1
ATOM 5157 O O . VAL B 1 298 ? 8.471 -1.602 23.798 1.00 60.77 298 VAL B O 1
ATOM 5161 N N . LYS B 1 299 ? 7.492 0.462 23.773 1.00 64.35 299 LYS B N 1
ATOM 5162 C CA . LYS B 1 299 ? 6.981 0.365 22.394 1.00 66.82 299 LYS B CA 1
ATOM 5163 C C . LYS B 1 299 ? 8.144 0.324 21.413 1.00 68.29 299 LYS B C 1
ATOM 5164 O O . LYS B 1 299 ? 8.290 -0.641 20.660 1.00 68.72 299 LYS B O 1
ATOM 5170 N N . GLU B 1 300 ? 8.980 1.357 21.452 1.00 69.96 300 GLU B N 1
ATOM 5171 C CA . GLU B 1 300 ? 10.131 1.425 20.575 1.00 71.68 300 GLU B CA 1
ATOM 5172 C C . GLU B 1 300 ? 11.216 0.411 20.933 1.00 72.32 300 GLU B C 1
ATOM 5173 O O . GLU B 1 300 ? 12.070 0.114 20.101 1.00 73.55 300 GLU B O 1
ATOM 5179 N N . SER B 1 301 ? 11.200 -0.127 22.149 1.00 72.37 301 SER B N 1
ATOM 5180 C CA . SER B 1 301 ? 12.190 -1.139 22.515 1.00 72.09 301 SER B CA 1
ATOM 5181 C C . SER B 1 301 ? 11.873 -2.464 21.830 1.00 71.87 301 SER B C 1
ATOM 5182 O O . SER B 1 301 ? 10.779 -2.649 21.288 1.00 72.06 301 SER B O 1
ATOM 5185 N N . ASP B 1 302 ? 12.827 -3.386 21.853 1.00 71.68 302 ASP B N 1
ATOM 5186 C CA . ASP B 1 302 ? 12.678 -4.641 21.103 1.00 71.84 302 ASP B CA 1
ATOM 5187 C C . ASP B 1 302 ? 12.208 -5.836 21.928 1.00 70.35 302 ASP B C 1
ATOM 5188 O O . ASP B 1 302 ? 11.506 -6.712 21.402 1.00 70.50 302 ASP B O 1
ATOM 5193 N N . ALA B 1 303 ? 12.580 -5.861 23.211 1.00 68.00 303 ALA B N 1
ATOM 5194 C CA . ALA B 1 303 ? 12.465 -7.074 24.028 1.00 65.35 303 ALA B CA 1
ATOM 5195 C C . ALA B 1 303 ? 11.451 -7.048 25.182 1.00 63.07 303 ALA B C 1
ATOM 5196 O O . ALA B 1 303 ? 11.356 -8.023 25.921 1.00 62.67 303 ALA B O 1
ATOM 5198 N N . PHE B 1 304 ? 10.699 -5.954 25.322 1.00 60.75 304 PHE B N 1
ATOM 5199 C CA . PHE B 1 304 ? 9.894 -5.679 26.545 1.00 58.32 304 PHE B CA 1
ATOM 5200 C C . PHE B 1 304 ? 8.363 -5.803 26.463 1.00 56.37 304 PHE B C 1
ATOM 5201 O O . PHE B 1 304 ? 7.743 -5.478 25.470 1.00 56.15 304 PHE B O 1
ATOM 5209 N N . THR B 1 305 ? 7.764 -6.279 27.543 1.00 54.26 305 THR B N 1
ATOM 5210 C CA . THR B 1 305 ? 6.318 -6.302 27.632 1.00 52.18 305 THR B CA 1
ATOM 5211 C C . THR B 1 305 ? 5.828 -5.514 28.850 1.00 50.79 305 THR B C 1
ATOM 5212 O O . THR B 1 305 ? 6.565 -5.302 29.807 1.00 50.22 305 THR B O 1
ATOM 5216 N N . LEU B 1 306 ? 4.575 -5.078 28.775 1.00 49.60 306 LEU B N 1
ATOM 5217 C CA . LEU B 1 306 ? 3.901 -4.324 29.823 1.00 48.26 306 LEU B CA 1
ATOM 5218 C C . LEU B 1 306 ? 2.464 -4.803 29.806 1.00 47.45 306 LEU B C 1
ATOM 5219 O O . LEU B 1 306 ? 1.922 -5.055 28.740 1.00 47.04 306 LEU B O 1
ATOM 5224 N N . PRO B 1 307 ? 1.837 -4.914 30.982 1.00 46.99 307 PRO B N 1
ATOM 5225 C CA . PRO B 1 307 ? 0.462 -5.353 31.044 1.00 46.92 307 PRO B CA 1
ATOM 5226 C C . PRO B 1 307 ? -0.449 -4.344 30.404 1.00 47.11 307 PRO B C 1
ATOM 5227 O O . PRO B 1 307 ? -0.160 -3.139 30.438 1.00 46.91 307 PRO B O 1
ATOM 5231 N N . LYS B 1 308 ? -1.535 -4.848 29.819 1.00 47.50 308 LYS B N 1
ATOM 5232 C CA . LYS B 1 308 ? -2.597 -4.014 29.294 1.00 49.48 308 LYS B CA 1
ATOM 5233 C C . LYS B 1 308 ? -3.690 -3.894 30.323 1.00 47.02 308 LYS B C 1
ATOM 5234 O O . LYS B 1 308 ? -4.082 -4.883 30.949 1.00 46.64 308 LYS B O 1
ATOM 5240 N N . TYR B 1 309 ? -4.157 -2.663 30.507 1.00 45.85 309 TYR B N 1
ATOM 5241 C CA . TYR B 1 309 ? -5.201 -2.370 31.480 1.00 44.91 309 TYR B CA 1
ATOM 5242 C C . TYR B 1 309 ? -6.437 -1.815 30.777 1.00 44.93 309 TYR B C 1
ATOM 5243 O O . TYR B 1 309 ? -6.356 -0.845 30.001 1.00 45.60 309 TYR B O 1
ATOM 5252 N N . PRO B 1 310 ? -7.594 -2.405 31.079 1.00 44.18 310 PRO B N 1
ATOM 5253 C CA . PRO B 1 310 ? -8.819 -1.975 30.478 1.00 43.39 310 PRO B CA 1
ATOM 5254 C C . PRO B 1 310 ? -9.191 -0.560 30.907 1.00 43.56 310 PRO B C 1
ATOM 5255 O O . PRO B 1 310 ? -8.717 -0.055 31.910 1.00 42.49 310 PRO B O 1
ATOM 5259 N N . GLU B 1 311 ? -10.031 0.079 30.119 1.00 43.81 311 GLU B N 1
ATOM 5260 C CA . GLU B 1 311 ? -10.580 1.339 30.514 1.00 45.01 311 GLU B CA 1
ATOM 5261 C C . GLU B 1 311 ? -11.860 1.009 31.295 1.00 43.41 311 GLU B C 1
ATOM 5262 O O . GLU B 1 311 ? -12.495 -0.003 31.046 1.00 43.23 311 GLU B O 1
ATOM 5268 N N . ALA B 1 312 ? -12.205 1.847 32.267 1.00 41.87 312 ALA B N 1
ATOM 5269 C CA . ALA B 1 312 ? -13.372 1.595 33.135 1.00 40.06 312 ALA B CA 1
ATOM 5270 C C . ALA B 1 312 ? -13.907 2.926 33.624 1.00 38.94 312 ALA B C 1
ATOM 5271 O O . ALA B 1 312 ? -13.174 3.916 33.638 1.00 38.18 312 ALA B O 1
ATOM 5273 N N . PHE B 1 313 ? -15.178 2.948 34.026 1.00 38.11 313 PHE B N 1
ATOM 5274 C CA . PHE B 1 313 ? -15.823 4.203 34.387 1.00 37.29 313 PHE B CA 1
ATOM 5275 C C . PHE B 1 313 ? -15.468 4.521 35.817 1.00 37.03 313 PHE B C 1
ATOM 5276 O O . PHE B 1 313 ? -15.585 3.657 36.700 1.00 36.66 313 PHE B O 1
ATOM 5284 N N . CYS B 1 314 ? -15.043 5.760 36.053 1.00 36.58 314 CYS B N 1
ATOM 5285 C CA . CYS B 1 314 ? -14.730 6.158 37.399 1.00 36.58 314 CYS B CA 1
ATOM 5286 C C . CYS B 1 314 ? -15.867 6.930 38.004 1.00 37.05 314 CYS B C 1
ATOM 5287 O O . CYS B 1 314 ? -16.203 8.035 37.542 1.00 38.03 314 CYS B O 1
ATOM 5290 N N . ASN B 1 315 ? -16.428 6.363 39.067 1.00 36.91 315 ASN B N 1
ATOM 5291 C CA . ASN B 1 315 ? -17.469 7.008 39.843 1.00 37.84 315 ASN B CA 1
ATOM 5292 C C . ASN B 1 315 ? -16.987 8.251 40.579 1.00 38.06 315 ASN B C 1
ATOM 5293 O O . ASN B 1 315 ? -17.783 9.119 40.912 1.00 38.67 315 ASN B O 1
ATOM 5298 N N . TYR B 1 316 ? -15.674 8.371 40.809 1.00 37.74 316 TYR B N 1
ATOM 5299 C CA . TYR B 1 316 ? -15.168 9.518 41.549 1.00 36.65 316 TYR B CA 1
ATOM 5300 C C . TYR B 1 316 ? -15.009 10.694 40.587 1.00 37.19 316 TYR B C 1
ATOM 5301 O O . TYR B 1 316 ? -15.475 11.795 40.847 1.00 38.08 316 TYR B O 1
ATOM 5310 N N . PHE B 1 317 ? -14.342 10.450 39.468 1.00 37.50 317 PHE B N 1
ATOM 5311 C CA . PHE B 1 317 ? -14.099 11.483 38.489 1.00 38.30 317 PHE B CA 1
ATOM 5312 C C . PHE B 1 317 ? -15.278 11.637 37.475 1.00 40.36 317 PHE B C 1
ATOM 5313 O O . PHE B 1 317 ? -15.386 12.667 36.774 1.00 39.79 317 PHE B O 1
ATOM 5321 N N . GLY B 1 318 ? -16.122 10.596 37.383 1.00 42.22 318 GLY B N 1
ATOM 5322 C CA . GLY B 1 318 ? -17.276 10.573 36.474 1.00 44.39 318 GLY B CA 1
ATOM 5323 C C . GLY B 1 318 ? -17.015 10.361 34.981 1.00 46.07 318 GLY B C 1
ATOM 5324 O O . GLY B 1 318 ? -17.908 10.605 34.138 1.00 47.06 318 GLY B O 1
ATOM 5325 N N . LYS B 1 319 ? -15.817 9.873 34.662 1.00 46.28 319 LYS B N 1
ATOM 5326 C CA . LYS B 1 319 ? -15.309 9.746 33.293 1.00 46.58 319 LYS B CA 1
ATOM 5327 C C . LYS B 1 319 ? -14.861 8.293 33.104 1.00 45.33 319 LYS B C 1
ATOM 5328 O O . LYS B 1 319 ? -14.630 7.610 34.085 1.00 45.23 319 LYS B O 1
ATOM 5334 N N . SER B 1 320 ? -14.744 7.804 31.872 1.00 44.10 320 SER B N 1
ATOM 5335 C CA . SER B 1 320 ? -14.168 6.466 31.688 1.00 43.18 320 SER B CA 1
ATOM 5336 C C . SER B 1 320 ? -12.666 6.635 31.503 1.00 42.70 320 SER B C 1
ATOM 5337 O O . SER B 1 320 ? -12.222 7.434 30.677 1.00 41.28 320 SER B O 1
ATOM 5340 N N . LEU B 1 321 ? -11.878 5.910 32.286 1.00 42.98 321 LEU B N 1
ATOM 5341 C CA . LEU B 1 321 ? -10.430 6.133 32.255 1.00 43.95 321 LEU B CA 1
ATOM 5342 C C . LEU B 1 321 ? -9.534 4.974 32.597 1.00 44.46 321 LEU B C 1
ATOM 5343 O O . LEU B 1 321 ? -9.972 3.995 33.145 1.00 45.71 321 LEU B O 1
ATOM 5348 N N . GLU B 1 322 ? -8.274 5.101 32.201 1.00 45.31 322 GLU B N 1
ATOM 5349 C CA . GLU B 1 322 ? -7.196 4.121 32.449 1.00 45.40 322 GLU B CA 1
ATOM 5350 C C . GLU B 1 322 ? -6.644 4.070 33.885 1.00 43.07 322 GLU B C 1
ATOM 5351 O O . GLU B 1 322 ? -6.620 5.071 34.593 1.00 41.60 322 GLU B O 1
ATOM 5357 N N . SER B 1 323 ? -6.212 2.875 34.292 1.00 41.22 323 SER B N 1
ATOM 5358 C CA . SER B 1 323 ? -5.326 2.693 35.449 1.00 39.86 323 SER B CA 1
ATOM 5359 C C . SER B 1 323 ? -3.840 2.989 35.123 1.00 38.34 323 SER B C 1
ATOM 5360 O O . SER B 1 323 ? -3.305 2.584 34.077 1.00 37.50 323 SER B O 1
ATOM 5363 N N . TYR B 1 324 ? -3.183 3.673 36.056 1.00 36.52 324 TYR B N 1
ATOM 5364 C CA . TYR B 1 324 ? -1.757 3.913 35.979 1.00 35.12 324 TYR B CA 1
ATOM 5365 C C . TYR B 1 324 ? -1.221 3.475 37.283 1.00 33.41 324 TYR B C 1
ATOM 5366 O O . TYR B 1 324 ? -1.124 4.290 38.187 1.00 33.71 324 TYR B O 1
ATOM 5375 N N . PRO B 1 325 ? -0.968 2.158 37.435 1.00 31.85 325 PRO B N 1
ATOM 5376 C CA . PRO B 1 325 ? -0.552 1.695 38.736 1.00 31.56 325 PRO B CA 1
ATOM 5377 C C . PRO B 1 325 ? 0.827 2.217 39.278 1.00 32.02 325 PRO B C 1
ATOM 5378 O O . PRO B 1 325 ? 1.689 2.691 38.522 1.00 34.56 325 PRO B O 1
ATOM 5382 N N . ALA B 1 326 ? 1.020 2.103 40.582 1.00 31.32 326 ALA B N 1
ATOM 5383 C CA . ALA B 1 326 ? 2.228 2.479 41.272 1.00 30.23 326 ALA B CA 1
ATOM 5384 C C . ALA B 1 326 ? 3.424 1.582 40.973 1.00 30.36 326 ALA B C 1
ATOM 5385 O O . ALA B 1 326 ? 4.551 1.913 41.314 1.00 30.69 326 ALA B O 1
ATOM 5387 N N . PHE B 1 327 ? 3.212 0.446 40.312 1.00 30.75 327 PHE B N 1
ATOM 5388 C CA . PHE B 1 327 ? 4.324 -0.413 39.972 1.00 29.84 327 PHE B CA 1
ATOM 5389 C C . PHE B 1 327 ? 4.240 -0.815 38.541 1.00 30.69 327 PHE B C 1
ATOM 5390 O O . PHE B 1 327 ? 3.150 -1.106 38.061 1.00 31.81 327 PHE B O 1
ATOM 5398 N N . ALA B 1 328 ? 5.368 -0.886 37.847 1.00 30.89 328 ALA B N 1
ATOM 5399 C CA . ALA B 1 328 ? 5.328 -1.365 36.479 1.00 32.07 328 ALA B CA 1
ATOM 5400 C C . ALA B 1 328 ? 5.765 -2.810 36.455 1.00 32.88 328 ALA B C 1
ATOM 5401 O O . ALA B 1 328 ? 6.847 -3.131 36.931 1.00 33.14 328 ALA B O 1
ATOM 5403 N N . TRP B 1 329 ? 4.949 -3.670 35.869 1.00 34.35 329 TRP B N 1
ATOM 5404 C CA . TRP B 1 329 ? 5.273 -5.079 35.795 1.00 35.95 329 TRP B CA 1
ATOM 5405 C C . TRP B 1 329 ? 5.903 -5.311 34.413 1.00 38.25 329 TRP B C 1
ATOM 5406 O O . TRP B 1 329 ? 5.205 -5.509 33.393 1.00 37.84 329 TRP B O 1
ATOM 5417 N N . LEU B 1 330 ? 7.237 -5.222 34.400 1.00 40.56 330 LEU B N 1
ATOM 5418 C CA . LEU B 1 330 ? 8.058 -5.304 33.204 1.00 42.66 330 LEU B CA 1
ATOM 5419 C C . LEU B 1 330 ? 8.443 -6.747 32.900 1.00 45.90 330 LEU B C 1
ATOM 5420 O O . LEU B 1 330 ? 8.915 -7.474 33.771 1.00 46.86 330 LEU B O 1
ATOM 5425 N N . GLY B 1 331 ? 8.193 -7.175 31.668 1.00 48.23 331 GLY B N 1
ATOM 5426 C CA . GLY B 1 331 ? 8.467 -8.536 31.249 1.00 51.13 331 GLY B CA 1
ATOM 5427 C C . GLY B 1 331 ? 9.371 -8.617 30.037 1.00 53.21 331 GLY B C 1
ATOM 5428 O O . GLY B 1 331 ? 9.744 -7.629 29.436 1.00 52.77 331 GLY B O 1
ATOM 5429 N N . THR B 1 332 ? 9.729 -9.826 29.670 1.00 56.38 332 THR B N 1
ATOM 5430 C CA . THR B 1 332 ? 10.535 -9.989 28.492 1.00 59.59 332 THR B CA 1
ATOM 5431 C C . THR B 1 332 ? 10.094 -11.235 27.744 1.00 62.29 332 THR B C 1
ATOM 5432 O O . THR B 1 332 ? 9.789 -12.268 28.361 1.00 62.80 332 THR B O 1
ATOM 5436 N N . LYS B 1 333 ? 10.003 -11.127 26.422 1.00 65.24 333 LYS B N 1
ATOM 5437 C CA . LYS B 1 333 ? 9.731 -12.313 25.600 1.00 68.47 333 LYS B CA 1
ATOM 5438 C C . LYS B 1 333 ? 10.984 -13.198 25.578 1.00 70.23 333 LYS B C 1
ATOM 5439 O O . LYS B 1 333 ? 10.898 -14.433 25.604 1.00 70.66 333 LYS B O 1
ATOM 5445 N N . GLU B 1 334 ? 12.137 -12.529 25.570 1.00 72.19 334 GLU B N 1
ATOM 5446 C CA . GLU B 1 334 ? 13.453 -13.148 25.560 1.00 74.35 334 GLU B CA 1
ATOM 5447 C C . GLU B 1 334 ? 13.702 -14.084 26.753 1.00 75.01 334 GLU B C 1
ATOM 5448 O O . GLU B 1 334 ? 13.004 -14.025 27.770 1.00 75.35 334 GLU B O 1
ATOM 5454 N N . GLU B 1 335 ? 14.690 -14.961 26.611 1.00 75.86 335 GLU B N 1
ATOM 5455 C CA . GLU B 1 335 ? 14.975 -15.978 27.634 1.00 76.53 335 GLU B CA 1
ATOM 5456 C C . GLU B 1 335 ? 16.167 -15.588 28.514 1.00 75.95 335 GLU B C 1
ATOM 5457 O O . GLU B 1 335 ? 17.195 -16.278 28.557 1.00 75.94 335 GLU B O 1
ATOM 5463 N N . THR B 1 336 ? 16.020 -14.465 29.207 1.00 74.79 336 THR B N 1
ATOM 5464 C CA . THR B 1 336 ? 17.066 -13.966 30.078 1.00 73.23 336 THR B CA 1
ATOM 5465 C C . THR B 1 336 ? 16.471 -13.642 31.435 1.00 71.58 336 THR B C 1
ATOM 5466 O O . THR B 1 336 ? 15.260 -13.438 31.540 1.00 71.60 336 THR B O 1
ATOM 5470 N N . ASP B 1 337 ? 17.328 -13.627 32.461 1.00 69.10 337 ASP B N 1
ATOM 5471 C CA . ASP B 1 337 ? 16.958 -13.231 33.816 1.00 66.55 337 ASP B CA 1
ATOM 5472 C C . ASP B 1 337 ? 16.951 -11.710 33.861 1.00 63.81 337 ASP B C 1
ATOM 5473 O O . ASP B 1 337 ? 18.000 -11.089 33.955 1.00 63.53 337 ASP B O 1
ATOM 5478 N N . LEU B 1 338 ? 15.755 -11.135 33.787 1.00 60.41 338 LEU B N 1
ATOM 5479 C CA . LEU B 1 338 ? 15.576 -9.710 33.631 1.00 57.28 338 LEU B CA 1
ATOM 5480 C C . LEU B 1 338 ? 16.063 -8.915 34.857 1.00 55.91 338 LEU B C 1
ATOM 5481 O O . LEU B 1 338 ? 16.498 -7.767 34.744 1.00 55.27 338 LEU B O 1
ATOM 5486 N N . VAL B 1 339 ? 16.003 -9.536 36.026 1.00 54.41 339 VAL B N 1
ATOM 5487 C CA . VAL B 1 339 ? 16.444 -8.875 37.251 1.00 53.24 339 VAL B CA 1
ATOM 5488 C C . VAL B 1 339 ? 17.971 -8.681 37.219 1.00 52.47 339 VAL B C 1
ATOM 5489 O O . VAL B 1 339 ? 18.487 -7.663 37.720 1.00 52.11 339 VAL B O 1
ATOM 5493 N N . SER B 1 340 ? 18.663 -9.651 36.608 1.00 51.09 340 SER B N 1
ATOM 5494 C CA . SER B 1 340 ? 20.115 -9.619 36.423 1.00 50.23 340 SER B CA 1
ATOM 5495 C C . SER B 1 340 ? 20.540 -8.561 35.393 1.00 49.77 340 SER B C 1
ATOM 5496 O O . SER B 1 340 ? 21.480 -7.798 35.611 1.00 49.14 340 SER B O 1
ATOM 5499 N N . GLU B 1 341 ? 19.833 -8.520 34.272 1.00 49.57 341 GLU B N 1
ATOM 5500 C CA . GLU B 1 341 ? 20.101 -7.547 33.223 1.00 50.10 341 GLU B CA 1
ATOM 5501 C C . GLU B 1 341 ? 20.013 -6.114 33.701 1.00 49.54 341 GLU B C 1
ATOM 5502 O O . GLU B 1 341 ? 20.918 -5.343 33.427 1.00 50.00 341 GLU B O 1
ATOM 5508 N N . LEU B 1 342 ? 18.933 -5.768 34.420 1.00 49.05 342 LEU B N 1
ATOM 5509 C CA . LEU B 1 342 ? 18.737 -4.426 35.005 1.00 48.16 342 LEU B CA 1
ATOM 5510 C C . LEU B 1 342 ? 19.796 -4.145 36.039 1.00 47.61 342 LEU B C 1
ATOM 5511 O O . LEU B 1 342 ? 20.263 -3.037 36.146 1.00 46.66 342 LEU B O 1
ATOM 5516 N N . ARG B 1 343 ? 20.143 -5.167 36.818 1.00 49.27 343 ARG B N 1
ATOM 5517 C CA . ARG B 1 343 ? 21.207 -5.100 37.834 1.00 49.87 343 ARG B CA 1
ATOM 5518 C C . ARG B 1 343 ? 22.564 -4.671 37.201 1.00 49.52 343 ARG B C 1
ATOM 5519 O O . ARG B 1 343 ? 23.253 -3.835 37.749 1.00 49.21 343 ARG B O 1
ATOM 5527 N N . ARG B 1 344 ? 22.906 -5.190 36.018 1.00 49.71 344 ARG B N 1
ATOM 5528 C CA . ARG B 1 344 ? 24.117 -4.748 35.286 1.00 50.65 344 ARG B CA 1
ATOM 5529 C C . ARG B 1 344 ? 24.094 -3.287 34.783 1.00 47.73 344 ARG B C 1
ATOM 5530 O O . ARG B 1 344 ? 25.141 -2.774 34.357 1.00 47.37 344 ARG B O 1
ATOM 5538 N N . HIS B 1 345 ? 22.920 -2.638 34.820 1.00 45.17 345 HIS B N 1
ATOM 5539 C CA . HIS B 1 345 ? 22.785 -1.204 34.492 1.00 43.21 345 HIS B CA 1
ATOM 5540 C C . HIS B 1 345 ? 22.524 -0.311 35.695 1.00 41.78 345 HIS B C 1
ATOM 5541 O O . HIS B 1 345 ? 22.198 0.872 35.549 1.00 41.70 345 HIS B O 1
ATOM 5548 N N . LYS B 1 346 ? 22.719 -0.861 36.887 1.00 40.47 346 LYS B N 1
ATOM 5549 C CA . LYS B 1 346 ? 22.520 -0.102 38.144 1.00 40.13 346 LYS B CA 1
ATOM 5550 C C . LYS B 1 346 ? 21.083 0.399 38.297 1.00 37.44 346 LYS B C 1
ATOM 5551 O O . LYS B 1 346 ? 20.804 1.447 38.885 1.00 37.66 346 LYS B O 1
ATOM 5557 N N . VAL B 1 347 ? 20.180 -0.387 37.741 1.00 36.16 347 VAL B N 1
ATOM 5558 C CA . VAL B 1 347 ? 18.749 -0.312 37.972 1.00 34.87 347 VAL B CA 1
ATOM 5559 C C . VAL B 1 347 ? 18.338 -1.507 38.845 1.00 34.79 347 VAL B C 1
ATOM 5560 O O . VAL B 1 347 ? 18.398 -2.654 38.395 1.00 33.40 347 VAL B O 1
ATOM 5564 N N . MET B 1 348 ? 17.898 -1.246 40.072 1.00 34.92 348 MET B N 1
ATOM 5565 C CA . MET B 1 348 ? 17.369 -2.326 40.933 1.00 35.54 348 MET B CA 1
ATOM 5566 C C . MET B 1 348 ? 15.864 -2.328 40.958 1.00 34.29 348 MET B C 1
ATOM 5567 O O . MET B 1 348 ? 15.270 -1.268 41.054 1.00 34.97 348 MET B O 1
ATOM 5572 N N . SER B 1 349 ? 15.283 -3.524 40.879 1.00 33.78 349 SER B N 1
ATOM 5573 C CA . SER B 1 349 ? 13.848 -3.799 40.824 1.00 33.87 349 SER B CA 1
ATOM 5574 C C . SER B 1 349 ? 13.581 -5.130 41.598 1.00 34.54 349 SER B C 1
ATOM 5575 O O . SER B 1 349 ? 14.489 -5.673 42.198 1.00 34.35 349 SER B O 1
ATOM 5578 N N . ARG B 1 350 ? 12.340 -5.639 41.603 1.00 35.36 350 ARG B N 1
ATOM 5579 C CA . ARG B 1 350 ? 11.971 -6.782 42.432 1.00 35.46 350 ARG B CA 1
ATOM 5580 C C . ARG B 1 350 ? 11.796 -8.075 41.591 1.00 35.85 350 ARG B C 1
ATOM 5581 O O . ARG B 1 350 ? 10.974 -8.154 40.696 1.00 35.03 350 ARG B O 1
ATOM 5589 N N . ALA B 1 351 ? 12.566 -9.098 41.920 1.00 36.96 351 ALA B N 1
ATOM 5590 C CA . ALA B 1 351 ? 12.588 -10.312 41.102 1.00 37.48 351 ALA B CA 1
ATOM 5591 C C . ALA B 1 351 ? 11.196 -10.925 40.967 1.00 37.48 351 ALA B C 1
ATOM 5592 O O . ALA B 1 351 ? 10.519 -11.151 41.961 1.00 37.42 351 ALA B O 1
ATOM 5594 N N . GLY B 1 352 ? 10.798 -11.228 39.737 1.00 38.00 352 GLY B N 1
ATOM 5595 C CA . GLY B 1 352 ? 9.498 -11.795 39.469 1.00 38.75 352 GLY B CA 1
ATOM 5596 C C . GLY B 1 352 ? 9.374 -13.120 40.170 1.00 39.06 352 GLY B C 1
ATOM 5597 O O . GLY B 1 352 ? 8.302 -13.531 40.522 1.00 39.52 352 GLY B O 1
ATOM 5598 N N . GLU B 1 353 ? 10.478 -13.789 40.399 1.00 40.23 353 GLU B N 1
ATOM 5599 C CA . GLU B 1 353 ? 10.410 -15.078 41.056 1.00 42.42 353 GLU B CA 1
ATOM 5600 C C . GLU B 1 353 ? 10.023 -14.921 42.511 1.00 43.02 353 GLU B C 1
ATOM 5601 O O . GLU B 1 353 ? 9.467 -15.862 43.129 1.00 43.00 353 GLU B O 1
ATOM 5607 N N . ARG B 1 354 ? 10.315 -13.724 43.045 1.00 42.61 354 ARG B N 1
ATOM 5608 C CA . ARG B 1 354 ? 9.927 -13.351 44.401 1.00 42.61 354 ARG B CA 1
ATOM 5609 C C . ARG B 1 354 ? 8.419 -13.131 44.567 1.00 41.46 354 ARG B C 1
ATOM 5610 O O . ARG B 1 354 ? 7.887 -13.259 45.663 1.00 41.43 354 ARG B O 1
ATOM 5618 N N . CYS B 1 355 ? 7.743 -12.792 43.483 1.00 40.57 355 CYS B N 1
ATOM 5619 C CA . CYS B 1 355 ? 6.309 -12.540 43.489 1.00 40.11 355 CYS B CA 1
ATOM 5620 C C . CYS B 1 355 ? 5.510 -13.704 42.903 1.00 40.80 355 CYS B C 1
ATOM 5621 O O . CYS B 1 355 ? 4.394 -13.507 42.411 1.00 41.19 355 CYS B O 1
ATOM 5624 N N . GLY B 1 356 ? 6.084 -14.906 42.920 1.00 41.93 356 GLY B N 1
ATOM 5625 C CA . GLY B 1 356 ? 5.413 -16.065 42.326 1.00 42.45 356 GLY B CA 1
ATOM 5626 C C . GLY B 1 356 ? 5.332 -16.055 40.803 1.00 43.37 356 GLY B C 1
ATOM 5627 O O . GLY B 1 356 ? 4.478 -16.764 40.212 1.00 42.97 356 GLY B O 1
ATOM 5628 N N . SER B 1 357 ? 6.186 -15.250 40.158 1.00 43.60 357 SER B N 1
ATOM 5629 C CA . SER B 1 357 ? 6.311 -15.311 38.717 1.00 44.54 357 SER B CA 1
ATOM 5630 C C . SER B 1 357 ? 7.613 -15.990 38.285 1.00 45.94 357 SER B C 1
ATOM 5631 O O . SER B 1 357 ? 8.150 -16.869 38.980 1.00 46.45 357 SER B O 1
ATOM 5634 N N . ASP B 1 358 ? 8.104 -15.599 37.112 1.00 47.89 358 ASP B N 1
ATOM 5635 C CA . ASP B 1 358 ? 9.309 -16.199 36.512 1.00 48.70 358 ASP B CA 1
ATOM 5636 C C . ASP B 1 358 ? 10.380 -15.167 36.162 1.00 48.96 358 ASP B C 1
ATOM 5637 O O . ASP B 1 358 ? 10.113 -13.950 36.166 1.00 49.56 358 ASP B O 1
ATOM 5642 N N . LYS B 1 359 ? 11.581 -15.659 35.839 1.00 48.52 359 LYS B N 1
ATOM 5643 C CA . LYS B 1 359 ? 12.768 -14.798 35.694 1.00 47.83 359 LYS B CA 1
ATOM 5644 C C . LYS B 1 359 ? 12.619 -13.705 34.654 1.00 46.01 359 LYS B C 1
ATOM 5645 O O . LYS B 1 359 ? 13.464 -12.810 34.542 1.00 45.62 359 LYS B O 1
ATOM 5651 N N . LYS B 1 360 ? 11.512 -13.754 33.934 1.00 44.23 360 LYS B N 1
ATOM 5652 C CA . LYS B 1 360 ? 11.329 -12.888 32.772 1.00 43.11 360 LYS B CA 1
ATOM 5653 C C . LYS B 1 360 ? 10.536 -11.629 33.079 1.00 41.22 360 LYS B C 1
ATOM 5654 O O . LYS B 1 360 ? 10.282 -10.836 32.168 1.00 40.82 360 LYS B O 1
ATOM 5660 N N . HIS B 1 361 ? 10.120 -11.474 34.354 1.00 39.64 361 HIS B N 1
ATOM 5661 C CA . HIS B 1 361 ? 9.542 -10.208 34.880 1.00 37.97 361 HIS B CA 1
ATOM 5662 C C . HIS B 1 361 ? 10.241 -9.654 36.105 1.00 37.22 361 HIS B C 1
ATOM 5663 O O . HIS B 1 361 ? 10.907 -10.375 36.826 1.00 37.51 361 HIS B O 1
ATOM 5670 N N . VAL B 1 362 ? 10.021 -8.365 36.336 1.00 35.88 362 VAL B N 1
ATOM 5671 C CA . VAL B 1 362 ? 10.459 -7.646 37.530 1.00 34.88 362 VAL B CA 1
ATOM 5672 C C . VAL B 1 362 ? 9.487 -6.496 37.824 1.00 34.00 362 VAL B C 1
ATOM 5673 O O . VAL B 1 362 ? 8.816 -5.975 36.921 1.00 32.59 362 VAL B O 1
ATOM 5677 N N . ARG B 1 363 ? 9.417 -6.106 39.090 1.00 33.30 363 ARG B N 1
ATOM 5678 C CA . ARG B 1 363 ? 8.520 -5.034 39.489 1.00 32.96 363 ARG B CA 1
ATOM 5679 C C . ARG B 1 363 ? 9.339 -3.810 39.726 1.00 32.23 363 ARG B C 1
ATOM 5680 O O . ARG B 1 363 ? 10.228 -3.818 40.591 1.00 30.66 363 ARG B O 1
ATOM 5688 N N . VAL B 1 364 ? 9.001 -2.749 39.005 1.00 32.26 364 VAL B N 1
ATOM 5689 C CA . VAL B 1 364 ? 9.682 -1.474 39.169 1.00 31.39 364 VAL B CA 1
ATOM 5690 C C . VAL B 1 364 ? 8.725 -0.412 39.674 1.00 31.56 364 VAL B C 1
ATOM 5691 O O . VAL B 1 364 ? 7.590 -0.323 39.221 1.00 32.30 364 VAL B O 1
ATOM 5695 N N . SER B 1 365 ? 9.202 0.413 40.596 1.00 29.55 365 SER B N 1
ATOM 5696 C CA . SER B 1 365 ? 8.385 1.342 41.280 1.00 29.35 365 SER B CA 1
ATOM 5697 C C . SER B 1 365 ? 8.238 2.602 40.412 1.00 30.44 365 SER B C 1
ATOM 5698 O O . SER B 1 365 ? 9.265 3.136 39.918 1.00 29.93 365 SER B O 1
ATOM 5701 N N . MET B 1 366 ? 6.993 3.071 40.238 1.00 30.35 366 MET B N 1
ATOM 5702 C CA . MET B 1 366 ? 6.739 4.273 39.425 1.00 32.28 366 MET B CA 1
ATOM 5703 C C . MET B 1 366 ? 6.664 5.514 40.291 1.00 32.98 366 MET B C 1
ATOM 5704 O O . MET B 1 366 ? 6.290 6.599 39.800 1.00 33.56 366 MET B O 1
ATOM 5709 N N . LEU B 1 367 ? 7.016 5.365 41.575 1.00 33.01 367 LEU B N 1
ATOM 5710 C CA . LEU B 1 367 ? 6.768 6.435 42.550 1.00 33.67 367 LEU B CA 1
ATOM 5711 C C . LEU B 1 367 ? 8.010 7.138 43.105 1.00 36.14 367 LEU B C 1
ATOM 5712 O O . LEU B 1 367 ? 7.964 7.758 44.182 1.00 36.28 367 LEU B O 1
ATOM 5717 N N . SER B 1 368 ? 9.114 7.046 42.374 1.00 39.26 368 SER B N 1
ATOM 5718 C CA . SER B 1 368 ? 10.364 7.673 42.782 1.00 42.63 368 SER B CA 1
ATOM 5719 C C . SER B 1 368 ? 10.365 9.141 42.398 1.00 44.68 368 SER B C 1
ATOM 5720 O O . SER B 1 368 ? 9.421 9.645 41.766 1.00 44.51 368 SER B O 1
ATOM 5723 N N . ARG B 1 369 ? 11.432 9.832 42.781 1.00 46.98 369 ARG B N 1
ATOM 5724 C CA . ARG B 1 369 ? 11.606 11.218 42.391 1.00 50.26 369 ARG B CA 1
ATOM 5725 C C . ARG B 1 369 ? 11.635 11.310 40.886 1.00 48.78 369 ARG B C 1
ATOM 5726 O O . ARG B 1 369 ? 11.934 10.326 40.218 1.00 47.77 369 ARG B O 1
ATOM 5734 N N . GLU B 1 370 ? 11.305 12.496 40.364 1.00 49.50 370 GLU B N 1
ATOM 5735 C CA . GLU B 1 370 ? 11.281 12.757 38.914 1.00 50.37 370 GLU B CA 1
ATOM 5736 C C . GLU B 1 370 ? 12.577 12.422 38.199 1.00 49.97 370 GLU B C 1
ATOM 5737 O O . GLU B 1 370 ? 12.577 11.653 37.235 1.00 50.27 370 GLU B O 1
ATOM 5743 N N . ASP B 1 371 ? 13.686 12.971 38.694 1.00 49.30 371 ASP B N 1
ATOM 5744 C CA . ASP B 1 371 ? 15.029 12.694 38.149 1.00 48.43 371 ASP B CA 1
ATOM 5745 C C . ASP B 1 371 ? 15.388 11.229 38.073 1.00 46.36 371 ASP B C 1
ATOM 5746 O O . ASP B 1 371 ? 15.910 10.802 37.061 1.00 46.33 371 ASP B O 1
ATOM 5751 N N . VAL B 1 372 ? 15.116 10.475 39.139 1.00 44.56 372 VAL B N 1
ATOM 5752 C CA . VAL B 1 372 ? 15.428 9.042 39.191 1.00 42.95 372 VAL B CA 1
ATOM 5753 C C . VAL B 1 372 ? 14.601 8.276 38.165 1.00 42.74 372 VAL B C 1
ATOM 5754 O O . VAL B 1 372 ? 15.103 7.360 37.485 1.00 42.49 372 VAL B O 1
ATOM 5758 N N . PHE B 1 373 ? 13.311 8.626 38.090 1.00 42.15 373 PHE B N 1
ATOM 5759 C CA . PHE B 1 373 ? 12.420 8.009 37.117 1.00 41.21 373 PHE B CA 1
ATOM 5760 C C . PHE B 1 373 ? 12.966 8.107 35.692 1.00 40.69 373 PHE B C 1
ATOM 5761 O O . PHE B 1 373 ? 13.050 7.107 34.949 1.00 40.71 373 PHE B O 1
ATOM 5769 N N . ASN B 1 374 ? 13.342 9.328 35.341 1.00 39.89 374 ASN B N 1
ATOM 5770 C CA . ASN B 1 374 ? 13.958 9.666 34.076 1.00 39.94 374 ASN B CA 1
ATOM 5771 C C . ASN B 1 374 ? 15.271 8.935 33.709 1.00 39.15 374 ASN B C 1
ATOM 5772 O O . ASN B 1 374 ? 15.495 8.626 32.540 1.00 39.96 374 ASN B O 1
ATOM 5777 N N . VAL B 1 375 ? 16.146 8.722 34.693 1.00 37.71 375 VAL B N 1
ATOM 5778 C CA . VAL B 1 375 ? 17.409 8.064 34.480 1.00 36.25 375 VAL B CA 1
ATOM 5779 C C . VAL B 1 375 ? 17.083 6.608 34.177 1.00 36.85 375 VAL B C 1
ATOM 5780 O O . VAL B 1 375 ? 17.747 5.981 33.367 1.00 36.16 375 VAL B O 1
ATOM 5784 N N . PHE B 1 376 ? 16.045 6.089 34.816 1.00 36.80 376 PHE B N 1
ATOM 5785 C CA . PHE B 1 376 ? 15.605 4.746 34.524 1.00 38.91 376 PHE B CA 1
ATOM 5786 C C . PHE B 1 376 ? 15.023 4.643 33.099 1.00 40.47 376 PHE B C 1
ATOM 5787 O O . PHE B 1 376 ? 15.235 3.666 32.404 1.00 39.50 376 PHE B O 1
ATOM 5795 N N . LEU B 1 377 ? 14.307 5.674 32.657 1.00 43.01 377 LEU B N 1
ATOM 5796 C CA . LEU B 1 377 ? 13.802 5.636 31.295 1.00 45.19 377 LEU B CA 1
ATOM 5797 C C . LEU B 1 377 ? 14.964 5.665 30.317 1.00 46.62 377 LEU B C 1
ATOM 5798 O O . LEU B 1 377 ? 15.109 4.770 29.460 1.00 46.16 377 LEU B O 1
ATOM 5803 N N . GLU B 1 378 ? 15.813 6.676 30.488 1.00 48.07 378 GLU B N 1
ATOM 5804 C CA . GLU B 1 378 ? 17.074 6.773 29.741 1.00 50.16 378 GLU B CA 1
ATOM 5805 C C . GLU B 1 378 ? 17.754 5.412 29.647 1.00 49.42 378 GLU B C 1
ATOM 5806 O O . GLU B 1 378 ? 18.038 4.936 28.550 1.00 49.51 378 GLU B O 1
ATOM 5812 N N . ARG B 1 379 ? 18.000 4.779 30.795 1.00 48.80 379 ARG B N 1
ATOM 5813 C CA . ARG B 1 379 ? 18.680 3.487 30.823 1.00 47.90 379 ARG B CA 1
ATOM 5814 C C . ARG B 1 379 ? 17.902 2.407 30.111 1.00 48.08 379 ARG B C 1
ATOM 5815 O O . ARG B 1 379 ? 18.493 1.577 29.427 1.00 48.12 379 ARG B O 1
ATOM 5823 N N . LEU B 1 380 ? 16.578 2.426 30.267 1.00 48.87 380 LEU B N 1
ATOM 5824 C CA . LEU B 1 380 ? 15.690 1.398 29.698 1.00 49.24 380 LEU B CA 1
ATOM 5825 C C . LEU B 1 380 ? 15.768 1.357 28.160 1.00 49.65 380 LEU B C 1
ATOM 5826 O O . LEU B 1 380 ? 15.819 0.288 27.557 1.00 47.65 380 LEU B O 1
ATOM 5831 N N . ALA B 1 381 ? 15.774 2.536 27.544 1.00 51.72 381 ALA B N 1
ATOM 5832 C CA . ALA B 1 381 ? 16.000 2.679 26.100 1.00 54.42 381 ALA B CA 1
ATOM 5833 C C . ALA B 1 381 ? 17.383 2.145 25.662 1.00 56.53 381 ALA B C 1
ATOM 5834 O O . ALA B 1 381 ? 17.491 1.455 24.652 1.00 56.90 381 ALA B O 1
ATOM 5836 N N . ASN B 1 382 ? 18.425 2.441 26.440 1.00 59.42 382 ASN B N 1
ATOM 5837 C CA . ASN B 1 382 ? 19.789 1.954 26.176 1.00 62.26 382 ASN B CA 1
ATOM 5838 C C . ASN B 1 382 ? 20.016 0.453 26.408 1.00 64.41 382 ASN B C 1
ATOM 5839 O O . ASN B 1 382 ? 21.127 -0.029 26.284 1.00 64.92 382 ASN B O 1
ATOM 5844 N N . MET B 1 383 ? 18.987 -0.289 26.763 1.00 67.14 383 MET B N 1
ATOM 5845 C CA . MET B 1 383 ? 19.202 -1.663 27.161 1.00 70.33 383 MET B CA 1
ATOM 5846 C C . MET B 1 383 ? 19.278 -2.604 25.975 1.00 72.15 383 MET B C 1
ATOM 5847 O O . MET B 1 383 ? 18.571 -2.409 24.979 1.00 72.39 383 MET B O 1
ATOM 5852 N N . LYS B 1 384 ? 20.115 -3.643 26.116 1.00 74.34 384 LYS B N 1
ATOM 5853 C CA . LYS B 1 384 ? 20.401 -4.615 25.049 1.00 76.34 384 LYS B CA 1
ATOM 5854 C C . LYS B 1 384 ? 20.913 -3.917 23.787 1.00 78.13 384 LYS B C 1
ATOM 5855 O O . LYS B 1 384 ? 21.024 -4.523 22.712 1.00 78.64 384 LYS B O 1
ATOM 5861 N N . LEU B 1 385 ? 21.236 -2.632 23.965 1.00 79.88 385 LEU B N 1
ATOM 5862 C CA . LEU B 1 385 ? 21.642 -1.707 22.909 1.00 81.13 385 LEU B CA 1
ATOM 5863 C C . LEU B 1 385 ? 22.450 -0.569 23.553 1.00 81.40 385 LEU B C 1
ATOM 5864 O O . LEU B 1 385 ? 21.913 0.508 23.851 1.00 81.91 385 LEU B O 1
ATOM 5869 N N . ILE C 2 18 ? -15.818 70.499 137.804 1.00 75.15 18 ILE C N 1
ATOM 5870 C CA . ILE C 2 18 ? -15.351 71.510 138.809 1.00 74.97 18 ILE C CA 1
ATOM 5871 C C . ILE C 2 18 ? -14.752 70.964 140.121 1.00 74.45 18 ILE C C 1
ATOM 5872 O O . ILE C 2 18 ? -13.782 71.550 140.633 1.00 74.79 18 ILE C O 1
ATOM 5877 N N . PRO C 2 19 ? -15.322 69.868 140.685 1.00 73.52 19 PRO C N 1
ATOM 5878 C CA . PRO C 2 19 ? -14.715 69.345 141.920 1.00 72.70 19 PRO C CA 1
ATOM 5879 C C . PRO C 2 19 ? -13.276 68.843 141.722 1.00 71.71 19 PRO C C 1
ATOM 5880 O O . PRO C 2 19 ? -13.017 67.952 140.906 1.00 71.40 19 PRO C O 1
ATOM 5884 N N . MET C 2 20 ? -12.352 69.427 142.477 1.00 70.58 20 MET C N 1
ATOM 5885 C CA . MET C 2 20 ? -10.928 69.165 142.289 1.00 69.28 20 MET C CA 1
ATOM 5886 C C . MET C 2 20 ? -10.484 67.775 142.731 1.00 67.96 20 MET C C 1
ATOM 5887 O O . MET C 2 20 ? -9.401 67.333 142.353 1.00 68.10 20 MET C O 1
ATOM 5892 N N . SER C 2 21 ? -11.315 67.093 143.517 1.00 66.12 21 SER C N 1
ATOM 5893 C CA . SER C 2 21 ? -11.078 65.703 143.862 1.00 64.28 21 SER C CA 1
ATOM 5894 C C . SER C 2 21 ? -11.386 64.777 142.685 1.00 63.06 21 SER C C 1
ATOM 5895 O O . SER C 2 21 ? -11.096 63.591 142.739 1.00 62.91 21 SER C O 1
ATOM 5898 N N . ASP C 2 22 ? -11.984 65.306 141.622 1.00 61.90 22 ASP C N 1
ATOM 5899 C CA . ASP C 2 22 ? -12.247 64.479 140.437 1.00 60.97 22 ASP C CA 1
ATOM 5900 C C . ASP C 2 22 ? -11.120 64.550 139.413 1.00 59.80 22 ASP C C 1
ATOM 5901 O O . ASP C 2 22 ? -11.206 63.965 138.337 1.00 60.01 22 ASP C O 1
ATOM 5906 N N . PHE C 2 23 ? -10.053 65.254 139.773 1.00 58.42 23 PHE C N 1
ATOM 5907 C CA . PHE C 2 23 ? -8.866 65.366 138.929 1.00 57.09 23 PHE C CA 1
ATOM 5908 C C . PHE C 2 23 ? -7.966 64.167 139.157 1.00 55.33 23 PHE C C 1
ATOM 5909 O O . PHE C 2 23 ? -7.687 63.801 140.301 1.00 55.61 23 PHE C O 1
ATOM 5917 N N . VAL C 2 24 ? -7.552 63.515 138.081 1.00 52.93 24 VAL C N 1
ATOM 5918 C CA . VAL C 2 24 ? -6.553 62.469 138.211 1.00 51.04 24 VAL C CA 1
ATOM 5919 C C . VAL C 2 24 ? -5.127 63.043 138.090 1.00 49.90 24 VAL C C 1
ATOM 5920 O O . VAL C 2 24 ? -4.731 63.539 137.030 1.00 49.68 24 VAL C O 1
ATOM 5924 N N . VAL C 2 25 ? -4.396 62.993 139.205 1.00 48.44 25 VAL C N 1
ATOM 5925 C CA . VAL C 2 25 ? -2.986 63.393 139.263 1.00 47.02 25 VAL C CA 1
ATOM 5926 C C . VAL C 2 25 ? -2.160 62.263 138.727 1.00 44.96 25 VAL C C 1
ATOM 5927 O O . VAL C 2 25 ? -1.999 61.248 139.384 1.00 44.17 25 VAL C O 1
ATOM 5931 N N . ASN C 2 26 ? -1.649 62.436 137.517 1.00 43.58 26 ASN C N 1
ATOM 5932 C CA . ASN C 2 26 ? -0.941 61.333 136.874 1.00 42.44 26 ASN C CA 1
ATOM 5933 C C . ASN C 2 26 ? 0.565 61.470 136.820 1.00 40.88 26 ASN C C 1
ATOM 5934 O O . ASN C 2 26 ? 1.104 62.049 135.887 1.00 40.03 26 ASN C O 1
ATOM 5939 N N . LEU C 2 27 ? 1.215 60.891 137.825 1.00 40.11 27 LEU C N 1
ATOM 5940 C CA . LEU C 2 27 ? 2.651 60.983 137.994 1.00 40.35 27 LEU C CA 1
ATOM 5941 C C . LEU C 2 27 ? 3.234 59.607 137.927 1.00 41.62 27 LEU C C 1
ATOM 5942 O O . LEU C 2 27 ? 4.175 59.314 138.615 1.00 41.78 27 LEU C O 1
ATOM 5947 N N . ASP C 2 28 ? 2.669 58.786 137.042 1.00 44.44 28 ASP C N 1
ATOM 5948 C CA . ASP C 2 28 ? 3.122 57.415 136.747 1.00 46.34 28 ASP C CA 1
ATOM 5949 C C . ASP C 2 28 ? 4.197 57.409 135.648 1.00 47.30 28 ASP C C 1
ATOM 5950 O O . ASP C 2 28 ? 5.281 56.837 135.821 1.00 47.77 28 ASP C O 1
ATOM 5955 N N . HIS C 2 29 ? 3.868 58.030 134.511 1.00 48.04 29 HIS C N 1
ATOM 5956 C CA . HIS C 2 29 ? 4.790 58.220 133.387 1.00 48.53 29 HIS C CA 1
ATOM 5957 C C . HIS C 2 29 ? 5.733 59.340 133.750 1.00 48.11 29 HIS C C 1
ATOM 5958 O O . HIS C 2 29 ? 5.344 60.263 134.482 1.00 49.53 29 HIS C O 1
ATOM 5965 N N . GLY C 2 30 ? 6.969 59.293 133.282 1.00 46.21 30 GLY C N 1
ATOM 5966 C CA . GLY C 2 30 ? 7.860 60.375 133.636 1.00 44.49 30 GLY C CA 1
ATOM 5967 C C . GLY C 2 30 ? 7.861 61.508 132.629 1.00 42.83 30 GLY C C 1
ATOM 5968 O O . GLY C 2 30 ? 8.932 62.021 132.310 1.00 43.69 30 GLY C O 1
ATOM 5969 N N . ASP C 2 31 ? 6.677 61.898 132.139 1.00 40.60 31 ASP C N 1
ATOM 5970 C CA . ASP C 2 31 ? 6.551 62.910 131.075 1.00 38.14 31 ASP C CA 1
ATOM 5971 C C . ASP C 2 31 ? 7.074 64.224 131.619 1.00 36.98 31 ASP C C 1
ATOM 5972 O O . ASP C 2 31 ? 6.499 64.763 132.531 1.00 36.99 31 ASP C O 1
ATOM 5977 N N . PRO C 2 32 ? 8.214 64.703 131.091 1.00 37.11 32 PRO C N 1
ATOM 5978 C CA . PRO C 2 32 ? 8.866 65.896 131.602 1.00 36.46 32 PRO C CA 1
ATOM 5979 C C . PRO C 2 32 ? 8.254 67.197 131.167 1.00 37.29 32 PRO C C 1
ATOM 5980 O O . PRO C 2 32 ? 8.960 68.077 130.609 1.00 37.99 32 PRO C O 1
ATOM 5984 N N . THR C 2 33 ? 6.981 67.386 131.471 1.00 37.57 33 THR C N 1
ATOM 5985 C CA . THR C 2 33 ? 6.315 68.620 131.027 1.00 38.71 33 THR C CA 1
ATOM 5986 C C . THR C 2 33 ? 6.635 69.884 131.840 1.00 38.25 33 THR C C 1
ATOM 5987 O O . THR C 2 33 ? 6.099 70.964 131.557 1.00 38.71 33 THR C O 1
ATOM 5991 N N . ALA C 2 34 ? 7.539 69.755 132.815 1.00 37.72 34 ALA C N 1
ATOM 5992 C CA . ALA C 2 34 ? 7.996 70.902 133.616 1.00 36.68 34 ALA C CA 1
ATOM 5993 C C . ALA C 2 34 ? 8.717 71.975 132.789 1.00 36.05 34 ALA C C 1
ATOM 5994 O O . ALA C 2 34 ? 8.794 73.153 133.202 1.00 36.17 34 ALA C O 1
ATOM 5996 N N . TYR C 2 35 ? 9.234 71.608 131.623 1.00 34.32 35 TYR C N 1
ATOM 5997 C CA . TYR C 2 35 ? 10.149 72.513 130.919 1.00 33.74 35 TYR C CA 1
ATOM 5998 C C . TYR C 2 35 ? 9.540 73.361 129.822 1.00 33.93 35 TYR C C 1
ATOM 5999 O O . TYR C 2 35 ? 10.223 74.131 129.143 1.00 32.58 35 TYR C O 1
ATOM 6008 N N . GLU C 2 36 ? 8.232 73.254 129.698 1.00 34.99 36 GLU C N 1
ATOM 6009 C CA . GLU C 2 36 ? 7.508 73.813 128.584 1.00 37.72 36 GLU C CA 1
ATOM 6010 C C . GLU C 2 36 ? 7.525 75.329 128.676 1.00 37.42 36 GLU C C 1
ATOM 6011 O O . GLU C 2 36 ? 7.907 75.987 127.720 1.00 36.84 36 GLU C O 1
ATOM 6017 N N . GLU C 2 37 ? 7.172 75.866 129.850 1.00 39.34 37 GLU C N 1
ATOM 6018 C CA . GLU C 2 37 ? 7.206 77.304 130.111 1.00 41.21 37 GLU C CA 1
ATOM 6019 C C . GLU C 2 37 ? 8.579 77.850 129.753 1.00 41.48 37 GLU C C 1
ATOM 6020 O O . GLU C 2 37 ? 8.677 78.873 129.082 1.00 41.43 37 GLU C O 1
ATOM 6026 N N . TYR C 2 38 ? 9.634 77.138 130.154 1.00 41.75 38 TYR C N 1
ATOM 6027 C CA . TYR C 2 38 ? 11.000 77.574 129.846 1.00 42.67 38 TYR C CA 1
ATOM 6028 C C . TYR C 2 38 ? 11.247 77.832 128.344 1.00 42.68 38 TYR C C 1
ATOM 6029 O O . TYR C 2 38 ? 11.661 78.940 127.934 1.00 43.76 38 TYR C O 1
ATOM 6038 N N . TRP C 2 39 ? 10.982 76.812 127.534 1.00 41.62 39 TRP C N 1
ATOM 6039 C CA . TRP C 2 39 ? 11.193 76.899 126.107 1.00 41.13 39 TRP C CA 1
ATOM 6040 C C . TRP C 2 39 ? 10.292 77.886 125.401 1.00 43.43 39 TRP C C 1
ATOM 6041 O O . TRP C 2 39 ? 10.669 78.433 124.364 1.00 43.62 39 TRP C O 1
ATOM 6052 N N . ARG C 2 40 ? 9.092 78.075 125.929 1.00 46.49 40 ARG C N 1
ATOM 6053 C CA . ARG C 2 40 ? 8.150 78.981 125.307 1.00 49.69 40 ARG C CA 1
ATOM 6054 C C . ARG C 2 40 ? 8.667 80.427 125.409 1.00 51.64 40 ARG C C 1
ATOM 6055 O O . ARG C 2 40 ? 8.692 81.165 124.405 1.00 52.03 40 ARG C O 1
ATOM 6063 N N . LYS C 2 41 ? 9.103 80.792 126.623 1.00 53.36 41 LYS C N 1
ATOM 6064 C CA . LYS C 2 41 ? 9.791 82.062 126.901 1.00 55.10 41 LYS C CA 1
ATOM 6065 C C . LYS C 2 41 ? 11.126 82.224 126.160 1.00 53.77 41 LYS C C 1
ATOM 6066 O O . LYS C 2 41 ? 11.616 83.341 126.018 1.00 53.88 41 LYS C O 1
ATOM 6072 N N . MET C 2 42 ? 11.718 81.132 125.679 1.00 53.23 42 MET C N 1
ATOM 6073 C CA . MET C 2 42 ? 12.968 81.255 124.911 1.00 52.37 42 MET C CA 1
ATOM 6074 C C . MET C 2 42 ? 12.800 81.862 123.521 1.00 51.62 42 MET C C 1
ATOM 6075 O O . MET C 2 42 ? 13.798 82.194 122.883 1.00 51.11 42 MET C O 1
ATOM 6080 N N . GLY C 2 43 ? 11.553 81.972 123.053 1.00 51.16 43 GLY C N 1
ATOM 6081 C CA . GLY C 2 43 ? 11.246 82.673 121.807 1.00 51.55 43 GLY C CA 1
ATOM 6082 C C . GLY C 2 43 ? 11.629 81.997 120.492 1.00 52.17 43 GLY C C 1
ATOM 6083 O O . GLY C 2 43 ? 11.751 80.753 120.411 1.00 51.85 43 GLY C O 1
ATOM 6084 N N . ASP C 2 44 ? 11.795 82.835 119.458 1.00 52.22 44 ASP C N 1
ATOM 6085 C CA . ASP C 2 44 ? 12.070 82.398 118.091 1.00 52.39 44 ASP C CA 1
ATOM 6086 C C . ASP C 2 44 ? 13.456 81.800 117.918 1.00 51.78 44 ASP C C 1
ATOM 6087 O O . ASP C 2 44 ? 13.724 81.107 116.903 1.00 52.47 44 ASP C O 1
ATOM 6092 N N . ARG C 2 45 ? 14.340 82.059 118.878 1.00 49.87 45 ARG C N 1
ATOM 6093 C CA . ARG C 2 45 ? 15.701 81.582 118.768 1.00 49.24 45 ARG C CA 1
ATOM 6094 C C . ARG C 2 45 ? 15.807 80.038 118.756 1.00 49.04 45 ARG C C 1
ATOM 6095 O O . ARG C 2 45 ? 16.841 79.505 118.449 1.00 49.38 45 ARG C O 1
ATOM 6103 N N . CYS C 2 46 ? 14.728 79.346 119.107 1.00 49.11 46 CYS C N 1
ATOM 6104 C CA . CYS C 2 46 ? 14.694 77.882 119.201 1.00 49.38 46 CYS C CA 1
ATOM 6105 C C . CYS C 2 46 ? 14.071 77.219 117.987 1.00 48.55 46 CYS C C 1
ATOM 6106 O O . CYS C 2 46 ? 13.985 75.994 117.904 1.00 48.78 46 CYS C O 1
ATOM 6109 N N . THR C 2 47 ? 13.620 78.057 117.063 1.00 47.92 47 THR C N 1
ATOM 6110 C CA . THR C 2 47 ? 12.803 77.634 115.949 1.00 46.60 47 THR C CA 1
ATOM 6111 C C . THR C 2 47 ? 13.606 76.815 114.951 1.00 45.76 47 THR C C 1
ATOM 6112 O O . THR C 2 47 ? 14.717 77.145 114.619 1.00 45.67 47 THR C O 1
ATOM 6116 N N . VAL C 2 48 ? 13.009 75.732 114.484 1.00 44.84 48 VAL C N 1
ATOM 6117 C CA . VAL C 2 48 ? 13.633 74.855 113.515 1.00 43.73 48 VAL C CA 1
ATOM 6118 C C . VAL C 2 48 ? 12.860 74.981 112.209 1.00 43.44 48 VAL C C 1
ATOM 6119 O O . VAL C 2 48 ? 11.643 74.961 112.216 1.00 44.31 48 VAL C O 1
ATOM 6123 N N . THR C 2 49 ? 13.578 75.133 111.101 1.00 42.57 49 THR C N 1
ATOM 6124 C CA . THR C 2 49 ? 12.960 75.236 109.807 1.00 41.74 49 THR C CA 1
ATOM 6125 C C . THR C 2 49 ? 13.476 74.088 108.955 1.00 40.67 49 THR C C 1
ATOM 6126 O O . THR C 2 49 ? 14.685 73.882 108.858 1.00 39.64 49 THR C O 1
ATOM 6130 N N . ILE C 2 50 ? 12.549 73.345 108.342 1.00 40.55 50 ILE C N 1
ATOM 6131 C CA . ILE C 2 50 ? 12.888 72.153 107.517 1.00 40.48 50 ILE C CA 1
ATOM 6132 C C . ILE C 2 50 ? 12.185 72.281 106.195 1.00 40.21 50 ILE C C 1
ATOM 6133 O O . ILE C 2 50 ? 10.971 72.396 106.179 1.00 40.32 50 ILE C O 1
ATOM 6138 N N . ARG C 2 51 ? 12.935 72.257 105.094 1.00 40.80 51 ARG C N 1
ATOM 6139 C CA . ARG C 2 51 ? 12.337 72.498 103.776 1.00 41.22 51 ARG C CA 1
ATOM 6140 C C . ARG C 2 51 ? 11.886 71.236 103.102 1.00 40.66 51 ARG C C 1
ATOM 6141 O O . ARG C 2 51 ? 12.301 70.125 103.472 1.00 40.75 51 ARG C O 1
ATOM 6149 N N . GLY C 2 52 ? 11.052 71.410 102.089 1.00 39.95 52 GLY C N 1
ATOM 6150 C CA . GLY C 2 52 ? 10.512 70.282 101.326 1.00 38.94 52 GLY C CA 1
ATOM 6151 C C . GLY C 2 52 ? 11.508 69.251 100.814 1.00 38.55 52 GLY C C 1
ATOM 6152 O O . GLY C 2 52 ? 11.194 68.033 100.756 1.00 37.29 52 GLY C O 1
ATOM 6153 N N . CYS C 2 53 ? 12.693 69.706 100.400 1.00 37.56 53 CYS C N 1
ATOM 6154 C CA . CYS C 2 53 ? 13.653 68.747 99.849 1.00 37.26 53 CYS C CA 1
ATOM 6155 C C . CYS C 2 53 ? 14.742 68.298 100.846 1.00 35.63 53 CYS C C 1
ATOM 6156 O O . CYS C 2 53 ? 15.672 67.586 100.480 1.00 35.38 53 CYS C O 1
ATOM 6159 N N . ASP C 2 54 ? 14.636 68.723 102.098 1.00 35.28 54 ASP C N 1
ATOM 6160 C CA . ASP C 2 54 ? 15.691 68.433 103.077 1.00 35.07 54 ASP C CA 1
ATOM 6161 C C . ASP C 2 54 ? 15.467 66.984 103.575 1.00 34.34 54 ASP C C 1
ATOM 6162 O O . ASP C 2 54 ? 14.378 66.460 103.489 1.00 33.79 54 ASP C O 1
ATOM 6167 N N . LEU C 2 55 ? 16.529 66.353 104.052 1.00 34.90 55 LEU C N 1
ATOM 6168 C CA . LEU C 2 55 ? 16.479 65.055 104.826 1.00 34.13 55 LEU C CA 1
ATOM 6169 C C . LEU C 2 55 ? 15.794 63.841 104.207 1.00 33.59 55 LEU C C 1
ATOM 6170 O O . LEU C 2 55 ? 15.329 62.944 104.934 1.00 34.93 55 LEU C O 1
ATOM 6175 N N . MET C 2 56 ? 15.780 63.761 102.882 1.00 31.93 56 MET C N 1
ATOM 6176 C CA . MET C 2 56 ? 14.990 62.755 102.180 1.00 30.92 56 MET C CA 1
ATOM 6177 C C . MET C 2 56 ? 15.698 61.408 102.149 1.00 29.52 56 MET C C 1
ATOM 6178 O O . MET C 2 56 ? 15.066 60.419 102.410 1.00 30.01 56 MET C O 1
ATOM 6183 N N . SER C 2 57 ? 17.010 61.372 101.932 1.00 28.09 57 SER C N 1
ATOM 6184 C CA . SER C 2 57 ? 17.742 60.099 101.896 1.00 27.48 57 SER C CA 1
ATOM 6185 C C . SER C 2 57 ? 17.676 59.238 103.178 1.00 26.85 57 SER C C 1
ATOM 6186 O O . SER C 2 57 ? 17.589 59.759 104.271 1.00 24.63 57 SER C O 1
ATOM 6189 N N . TYR C 2 58 ? 17.716 57.903 103.042 1.00 26.67 58 TYR C N 1
ATOM 6190 C CA . TYR C 2 58 ? 17.867 57.058 104.226 1.00 27.33 58 TYR C CA 1
ATOM 6191 C C . TYR C 2 58 ? 19.166 57.408 104.962 1.00 28.49 58 TYR C C 1
ATOM 6192 O O . TYR C 2 58 ? 19.233 57.323 106.198 1.00 28.99 58 TYR C O 1
ATOM 6201 N N . PHE C 2 59 ? 20.196 57.807 104.201 1.00 28.34 59 PHE C N 1
ATOM 6202 C CA . PHE C 2 59 ? 21.557 57.931 104.719 1.00 28.72 59 PHE C CA 1
ATOM 6203 C C . PHE C 2 59 ? 21.913 59.367 105.100 1.00 29.83 59 PHE C C 1
ATOM 6204 O O . PHE C 2 59 ? 21.671 60.287 104.313 1.00 30.37 59 PHE C O 1
ATOM 6212 N N . SER C 2 60 ? 22.491 59.572 106.284 1.00 31.29 60 SER C N 1
ATOM 6213 C CA . SER C 2 60 ? 23.067 60.894 106.655 1.00 33.20 60 SER C CA 1
ATOM 6214 C C . SER C 2 60 ? 24.565 61.061 106.348 1.00 35.35 60 SER C C 1
ATOM 6215 O O . SER C 2 60 ? 24.952 62.088 105.822 1.00 36.18 60 SER C O 1
ATOM 6218 N N . ASP C 2 61 ? 25.397 60.082 106.693 1.00 37.24 61 ASP C N 1
ATOM 6219 C CA . ASP C 2 61 ? 26.836 60.242 106.542 1.00 39.79 61 ASP C CA 1
ATOM 6220 C C . ASP C 2 61 ? 27.458 58.903 106.304 1.00 40.73 61 ASP C C 1
ATOM 6221 O O . ASP C 2 61 ? 27.541 58.111 107.251 1.00 40.75 61 ASP C O 1
ATOM 6226 N N . MET C 2 62 ? 27.916 58.624 105.089 1.00 42.18 62 MET C N 1
ATOM 6227 C CA . MET C 2 62 ? 28.538 57.298 104.877 1.00 43.90 62 MET C CA 1
ATOM 6228 C C . MET C 2 62 ? 29.941 57.254 105.493 1.00 44.16 62 MET C C 1
ATOM 6229 O O . MET C 2 62 ? 30.529 56.181 105.641 1.00 44.45 62 MET C O 1
ATOM 6234 N N . THR C 2 63 ? 30.448 58.416 105.906 1.00 44.49 63 THR C N 1
ATOM 6235 C CA . THR C 2 63 ? 31.698 58.458 106.699 1.00 45.29 63 THR C CA 1
ATOM 6236 C C . THR C 2 63 ? 31.597 57.760 108.080 1.00 45.12 63 THR C C 1
ATOM 6237 O O . THR C 2 63 ? 32.589 57.228 108.550 1.00 44.54 63 THR C O 1
ATOM 6241 N N . ASN C 2 64 ? 30.427 57.792 108.732 1.00 44.87 64 ASN C N 1
ATOM 6242 C CA . ASN C 2 64 ? 30.280 57.202 110.067 1.00 44.34 64 ASN C CA 1
ATOM 6243 C C . ASN C 2 64 ? 29.796 55.774 110.080 1.00 42.56 64 ASN C C 1
ATOM 6244 O O . ASN C 2 64 ? 28.928 55.402 109.300 1.00 42.38 64 ASN C O 1
ATOM 6249 N N . LEU C 2 65 ? 30.313 55.006 111.032 1.00 40.70 65 LEU C N 1
ATOM 6250 C CA . LEU C 2 65 ? 29.824 53.653 111.320 1.00 39.10 65 LEU C CA 1
ATOM 6251 C C . LEU C 2 65 ? 28.299 53.693 111.436 1.00 37.37 65 LEU C C 1
ATOM 6252 O O . LEU C 2 65 ? 27.609 52.852 110.861 1.00 36.71 65 LEU C O 1
ATOM 6257 N N . CYS C 2 66 ? 27.799 54.686 112.184 1.00 34.93 66 CYS C N 1
ATOM 6258 C CA . CYS C 2 66 ? 26.362 54.993 112.258 1.00 34.18 66 CYS C CA 1
ATOM 6259 C C . CYS C 2 66 ? 25.958 56.031 111.209 1.00 34.00 66 CYS C C 1
ATOM 6260 O O . CYS C 2 66 ? 25.958 57.262 111.438 1.00 33.90 66 CYS C O 1
ATOM 6263 N N . TRP C 2 67 ? 25.621 55.516 110.037 1.00 32.97 67 TRP C N 1
ATOM 6264 C CA . TRP C 2 67 ? 25.477 56.330 108.842 1.00 31.50 67 TRP C CA 1
ATOM 6265 C C . TRP C 2 67 ? 24.193 57.123 108.782 1.00 30.66 67 TRP C C 1
ATOM 6266 O O . TRP C 2 67 ? 23.976 57.994 107.894 1.00 30.91 67 TRP C O 1
ATOM 6277 N N . PHE C 2 68 ? 23.341 56.837 109.751 1.00 28.21 68 PHE C N 1
ATOM 6278 C CA . PHE C 2 68 ? 22.115 57.572 109.835 1.00 27.33 68 PHE C CA 1
ATOM 6279 C C . PHE C 2 68 ? 22.112 58.617 110.924 1.00 26.57 68 PHE C C 1
ATOM 6280 O O . PHE C 2 68 ? 21.050 59.013 111.334 1.00 25.48 68 PHE C O 1
ATOM 6288 N N . LEU C 2 69 ? 23.291 59.024 111.391 1.00 27.84 69 LEU C N 1
ATOM 6289 C CA . LEU C 2 69 ? 23.465 60.105 112.355 1.00 28.85 69 LEU C CA 1
ATOM 6290 C C . LEU C 2 69 ? 23.734 61.412 111.655 1.00 31.06 69 LEU C C 1
ATOM 6291 O O . LEU C 2 69 ? 24.624 61.522 110.840 1.00 32.81 69 LEU C O 1
ATOM 6296 N N . GLU C 2 70 ? 23.019 62.438 112.032 1.00 33.25 70 GLU C N 1
ATOM 6297 C CA . GLU C 2 70 ? 23.123 63.703 111.368 1.00 35.58 70 GLU C CA 1
ATOM 6298 C C . GLU C 2 70 ? 24.314 64.532 111.994 1.00 36.57 70 GLU C C 1
ATOM 6299 O O . GLU C 2 70 ? 24.318 64.818 113.200 1.00 35.78 70 GLU C O 1
ATOM 6305 N N . PRO C 2 71 ? 25.321 64.919 111.169 1.00 37.38 71 PRO C N 1
ATOM 6306 C CA . PRO C 2 71 ? 26.545 65.579 111.661 1.00 37.69 71 PRO C CA 1
ATOM 6307 C C . PRO C 2 71 ? 26.302 66.749 112.629 1.00 38.44 71 PRO C C 1
ATOM 6308 O O . PRO C 2 71 ? 27.085 66.926 113.572 1.00 37.51 71 PRO C O 1
ATOM 6312 N N . GLU C 2 72 ? 25.220 67.502 112.419 1.00 38.33 72 GLU C N 1
ATOM 6313 C CA . GLU C 2 72 ? 24.936 68.660 113.242 1.00 39.29 72 GLU C CA 1
ATOM 6314 C C . GLU C 2 72 ? 24.585 68.261 114.627 1.00 38.90 72 GLU C C 1
ATOM 6315 O O . GLU C 2 72 ? 24.975 68.955 115.571 1.00 40.33 72 GLU C O 1
ATOM 6321 N N . LEU C 2 73 ? 23.842 67.160 114.738 1.00 37.55 73 LEU C N 1
ATOM 6322 C CA . LEU C 2 73 ? 23.568 66.453 116.003 1.00 36.21 73 LEU C CA 1
ATOM 6323 C C . LEU C 2 73 ? 24.820 65.872 116.681 1.00 35.37 73 LEU C C 1
ATOM 6324 O O . LEU C 2 73 ? 25.011 66.077 117.864 1.00 35.58 73 LEU C O 1
ATOM 6329 N N . GLU C 2 74 ? 25.656 65.155 115.943 1.00 35.11 74 GLU C N 1
ATOM 6330 C CA . GLU C 2 74 ? 26.986 64.764 116.451 1.00 35.99 74 GLU C CA 1
ATOM 6331 C C . GLU C 2 74 ? 27.765 65.959 117.005 1.00 36.51 74 GLU C C 1
ATOM 6332 O O . GLU C 2 74 ? 28.324 65.880 118.093 1.00 37.44 74 GLU C O 1
ATOM 6338 N N . ASP C 2 75 ? 27.797 67.050 116.237 1.00 36.41 75 ASP C N 1
ATOM 6339 C CA . ASP C 2 75 ? 28.513 68.263 116.625 1.00 37.18 75 ASP C CA 1
ATOM 6340 C C . ASP C 2 75 ? 27.934 68.873 117.895 1.00 37.04 75 ASP C C 1
ATOM 6341 O O . ASP C 2 75 ? 28.680 69.210 118.796 1.00 37.74 75 ASP C O 1
ATOM 6346 N N . ALA C 2 76 ? 26.608 68.989 117.966 1.00 36.95 76 ALA C N 1
ATOM 6347 C CA . ALA C 2 76 ? 25.899 69.312 119.212 1.00 37.21 76 ALA C CA 1
ATOM 6348 C C . ALA C 2 76 ? 26.086 68.369 120.417 1.00 37.69 76 ALA C C 1
ATOM 6349 O O . ALA C 2 76 ? 26.211 68.844 121.535 1.00 37.28 76 ALA C O 1
ATOM 6351 N N . ILE C 2 77 ? 26.050 67.050 120.203 1.00 38.10 77 ILE C N 1
ATOM 6352 C CA . ILE C 2 77 ? 26.280 66.082 121.291 1.00 38.65 77 ILE C CA 1
ATOM 6353 C C . ILE C 2 77 ? 27.621 66.387 121.988 1.00 39.75 77 ILE C C 1
ATOM 6354 O O . ILE C 2 77 ? 27.670 66.539 123.206 1.00 40.69 77 ILE C O 1
ATOM 6359 N N . LYS C 2 78 ? 28.695 66.471 121.195 1.00 40.34 78 LYS C N 1
ATOM 6360 C CA . LYS C 2 78 ? 30.076 66.649 121.661 1.00 40.05 78 LYS C CA 1
ATOM 6361 C C . LYS C 2 78 ? 30.302 67.991 122.347 1.00 40.20 78 LYS C C 1
ATOM 6362 O O . LYS C 2 78 ? 30.810 68.030 123.443 1.00 39.29 78 LYS C O 1
ATOM 6368 N N . ASP C 2 79 ? 29.927 69.081 121.694 1.00 41.08 79 ASP C N 1
ATOM 6369 C CA . ASP C 2 79 ? 29.991 70.403 122.283 1.00 42.66 79 ASP C CA 1
ATOM 6370 C C . ASP C 2 79 ? 29.221 70.516 123.617 1.00 42.27 79 ASP C C 1
ATOM 6371 O O . ASP C 2 79 ? 29.616 71.271 124.523 1.00 42.79 79 ASP C O 1
ATOM 6376 N N . LEU C 2 80 ? 28.105 69.793 123.735 1.00 41.19 80 LEU C N 1
ATOM 6377 C CA . LEU C 2 80 ? 27.293 69.814 124.971 1.00 39.39 80 LEU C CA 1
ATOM 6378 C C . LEU C 2 80 ? 27.993 69.106 126.104 1.00 38.27 80 LEU C C 1
ATOM 6379 O O . LEU C 2 80 ? 28.155 69.702 127.179 1.00 39.12 80 LEU C O 1
ATOM 6384 N N . HIS C 2 81 ? 28.419 67.869 125.881 1.00 36.60 81 HIS C N 1
ATOM 6385 C CA . HIS C 2 81 ? 29.283 67.168 126.803 1.00 36.06 81 HIS C CA 1
ATOM 6386 C C . HIS C 2 81 ? 30.602 67.891 127.077 1.00 37.24 81 HIS C C 1
ATOM 6387 O O . HIS C 2 81 ? 31.229 67.682 128.117 1.00 37.29 81 HIS C O 1
ATOM 6394 N N . GLY C 2 82 ? 31.030 68.737 126.123 1.00 37.83 82 GLY C N 1
ATOM 6395 C CA . GLY C 2 82 ? 32.263 69.489 126.248 1.00 38.06 82 GLY C CA 1
ATOM 6396 C C . GLY C 2 82 ? 32.069 70.612 127.250 1.00 38.29 82 GLY C C 1
ATOM 6397 O O . GLY C 2 82 ? 32.974 70.951 127.980 1.00 39.22 82 GLY C O 1
ATOM 6398 N N . VAL C 2 83 ? 30.887 71.194 127.278 1.00 38.53 83 VAL C N 1
ATOM 6399 C CA . VAL C 2 83 ? 30.608 72.325 128.161 1.00 39.39 83 VAL C CA 1
ATOM 6400 C C . VAL C 2 83 ? 30.213 71.860 129.572 1.00 39.14 83 VAL C C 1
ATOM 6401 O O . VAL C 2 83 ? 30.516 72.513 130.560 1.00 40.73 83 VAL C O 1
ATOM 6405 N N . VAL C 2 84 ? 29.567 70.708 129.670 1.00 38.50 84 VAL C N 1
ATOM 6406 C CA . VAL C 2 84 ? 29.037 70.274 130.934 1.00 36.66 84 VAL C CA 1
ATOM 6407 C C . VAL C 2 84 ? 30.085 69.472 131.627 1.00 36.09 84 VAL C C 1
ATOM 6408 O O . VAL C 2 84 ? 30.169 69.495 132.847 1.00 35.41 84 VAL C O 1
ATOM 6412 N N . GLY C 2 85 ? 30.905 68.786 130.838 1.00 36.52 85 GLY C N 1
ATOM 6413 C CA . GLY C 2 85 ? 31.969 67.924 131.347 1.00 36.69 85 GLY C CA 1
ATOM 6414 C C . GLY C 2 85 ? 31.526 66.618 131.974 1.00 37.92 85 GLY C C 1
ATOM 6415 O O . GLY C 2 85 ? 32.245 66.078 132.788 1.00 39.00 85 GLY C O 1
ATOM 6416 N N . ASN C 2 86 ? 30.384 66.051 131.579 1.00 38.54 86 ASN C N 1
ATOM 6417 C CA . ASN C 2 86 ? 29.878 64.836 132.244 1.00 37.25 86 ASN C CA 1
ATOM 6418 C C . ASN C 2 86 ? 30.250 63.519 131.572 1.00 37.92 86 ASN C C 1
ATOM 6419 O O . ASN C 2 86 ? 30.087 62.401 132.164 1.00 37.44 86 ASN C O 1
ATOM 6424 N N . ALA C 2 87 ? 30.754 63.633 130.345 1.00 37.16 87 ALA C N 1
ATOM 6425 C CA . ALA C 2 87 ? 31.096 62.442 129.553 1.00 36.72 87 ALA C CA 1
ATOM 6426 C C . ALA C 2 87 ? 32.200 62.764 128.590 1.00 36.78 87 ALA C C 1
ATOM 6427 O O . ALA C 2 87 ? 32.227 63.865 127.977 1.00 36.53 87 ALA C O 1
ATOM 6429 N N . ALA C 2 88 ? 33.088 61.779 128.430 1.00 36.91 88 ALA C N 1
ATOM 6430 C CA . ALA C 2 88 ? 34.145 61.830 127.418 1.00 37.59 88 ALA C CA 1
ATOM 6431 C C . ALA C 2 88 ? 33.603 61.370 126.045 1.00 38.07 88 ALA C C 1
ATOM 6432 O O . ALA C 2 88 ? 33.044 60.299 125.953 1.00 37.90 88 ALA C O 1
ATOM 6434 N N . THR C 2 89 ? 33.775 62.183 124.992 1.00 38.90 89 THR C N 1
ATOM 6435 C CA . THR C 2 89 ? 33.261 61.847 123.653 1.00 39.52 89 THR C CA 1
ATOM 6436 C C . THR C 2 89 ? 34.337 61.404 122.617 1.00 40.93 89 THR C C 1
ATOM 6437 O O . THR C 2 89 ? 33.996 61.115 121.462 1.00 40.95 89 THR C O 1
ATOM 6441 N N . GLU C 2 90 ? 35.611 61.313 123.028 1.00 41.40 90 GLU C N 1
ATOM 6442 C CA . GLU C 2 90 ? 36.702 61.173 122.075 1.00 42.16 90 GLU C CA 1
ATOM 6443 C C . GLU C 2 90 ? 37.079 59.721 121.811 1.00 42.33 90 GLU C C 1
ATOM 6444 O O . GLU C 2 90 ? 36.858 58.850 122.646 1.00 42.69 90 GLU C O 1
ATOM 6450 N N . ASP C 2 91 ? 37.639 59.454 120.635 1.00 43.21 91 ASP C N 1
ATOM 6451 C CA . ASP C 2 91 ? 38.074 58.086 120.255 1.00 44.69 91 ASP C CA 1
ATOM 6452 C C . ASP C 2 91 ? 37.006 57.008 120.553 1.00 43.60 91 ASP C C 1
ATOM 6453 O O . ASP C 2 91 ? 37.304 55.875 120.912 1.00 43.86 91 ASP C O 1
ATOM 6458 N N . ARG C 2 92 ? 35.745 57.390 120.371 1.00 42.94 92 ARG C N 1
ATOM 6459 C CA . ARG C 2 92 ? 34.607 56.487 120.504 1.00 41.39 92 ARG C CA 1
ATOM 6460 C C . ARG C 2 92 ? 33.564 56.769 119.419 1.00 41.25 92 ARG C C 1
ATOM 6461 O O . ARG C 2 92 ? 33.613 57.808 118.729 1.00 41.83 92 ARG C O 1
ATOM 6469 N N . TYR C 2 93 ? 32.596 55.870 119.320 1.00 40.06 93 TYR C N 1
ATOM 6470 C CA . TYR C 2 93 ? 31.526 55.966 118.315 1.00 38.95 93 TYR C CA 1
ATOM 6471 C C . TYR C 2 93 ? 30.229 56.428 118.934 1.00 37.02 93 TYR C C 1
ATOM 6472 O O . TYR C 2 93 ? 29.868 55.984 120.030 1.00 37.82 93 TYR C O 1
ATOM 6481 N N . ILE C 2 94 ? 29.514 57.289 118.227 1.00 33.64 94 ILE C N 1
ATOM 6482 C CA . ILE C 2 94 ? 28.231 57.743 118.701 1.00 31.69 94 ILE C CA 1
ATOM 6483 C C . ILE C 2 94 ? 27.066 57.177 117.898 1.00 30.19 94 ILE C C 1
ATOM 6484 O O . ILE C 2 94 ? 27.018 57.285 116.683 1.00 29.63 94 ILE C O 1
ATOM 6489 N N . VAL C 2 95 ? 26.106 56.597 118.597 1.00 28.57 95 VAL C N 1
ATOM 6490 C CA . VAL C 2 95 ? 24.963 55.969 117.931 1.00 27.88 95 VAL C CA 1
ATOM 6491 C C . VAL C 2 95 ? 23.724 56.647 118.464 1.00 28.80 95 VAL C C 1
ATOM 6492 O O . VAL C 2 95 ? 23.553 56.721 119.677 1.00 30.82 95 VAL C O 1
ATOM 6496 N N . VAL C 2 96 ? 22.925 57.205 117.562 1.00 29.08 96 VAL C N 1
ATOM 6497 C CA . VAL C 2 96 ? 21.647 57.845 117.849 1.00 28.90 96 VAL C CA 1
ATOM 6498 C C . VAL C 2 96 ? 20.570 56.758 117.831 1.00 28.79 96 VAL C C 1
ATOM 6499 O O . VAL C 2 96 ? 20.625 55.818 117.007 1.00 27.91 96 VAL C O 1
ATOM 6503 N N . GLY C 2 97 ? 19.582 56.866 118.721 1.00 28.68 97 GLY C N 1
ATOM 6504 C CA . GLY C 2 97 ? 18.421 55.955 118.691 1.00 29.50 97 GLY C CA 1
ATOM 6505 C C . GLY C 2 97 ? 17.096 56.665 118.811 1.00 29.83 97 GLY C C 1
ATOM 6506 O O . GLY C 2 97 ? 17.050 57.844 119.160 1.00 28.03 97 GLY C O 1
ATOM 6507 N N . THR C 2 98 ? 16.017 55.933 118.527 1.00 30.84 98 THR C N 1
ATOM 6508 C CA . THR C 2 98 ? 14.652 56.392 118.791 1.00 32.39 98 THR C CA 1
ATOM 6509 C C . THR C 2 98 ? 14.383 56.389 120.302 1.00 33.50 98 THR C C 1
ATOM 6510 O O . THR C 2 98 ? 13.750 55.477 120.865 1.00 30.60 98 THR C O 1
ATOM 6514 N N . GLY C 2 99 ? 14.830 57.479 120.948 1.00 34.21 99 GLY C N 1
ATOM 6515 C CA . GLY C 2 99 ? 15.005 57.460 122.405 1.00 35.58 99 GLY C CA 1
ATOM 6516 C C . GLY C 2 99 ? 16.148 56.543 122.901 1.00 36.78 99 GLY C C 1
ATOM 6517 O O . GLY C 2 99 ? 16.745 55.802 122.133 1.00 36.41 99 GLY C O 1
ATOM 6518 N N . SER C 2 100 ? 16.463 56.638 124.198 1.00 37.98 100 SER C N 1
ATOM 6519 C CA . SER C 2 100 ? 17.417 55.785 124.884 1.00 38.57 100 SER C CA 1
ATOM 6520 C C . SER C 2 100 ? 16.858 54.403 124.931 1.00 40.01 100 SER C C 1
ATOM 6521 O O . SER C 2 100 ? 17.583 53.436 125.133 1.00 41.17 100 SER C O 1
ATOM 6524 N N . THR C 2 101 ? 15.547 54.294 124.766 1.00 40.79 101 THR C N 1
ATOM 6525 C CA . THR C 2 101 ? 14.890 53.000 124.916 1.00 40.56 101 THR C CA 1
ATOM 6526 C C . THR C 2 101 ? 15.313 52.077 123.797 1.00 39.63 101 THR C C 1
ATOM 6527 O O . THR C 2 101 ? 15.647 50.957 124.050 1.00 39.00 101 THR C O 1
ATOM 6531 N N . GLN C 2 102 ? 15.361 52.571 122.565 1.00 39.97 102 GLN C N 1
ATOM 6532 C CA . GLN C 2 102 ? 15.823 51.729 121.459 1.00 39.74 102 GLN C CA 1
ATOM 6533 C C . GLN C 2 102 ? 17.300 51.381 121.576 1.00 39.10 102 GLN C C 1
ATOM 6534 O O . GLN C 2 102 ? 17.699 50.239 121.310 1.00 39.73 102 GLN C O 1
ATOM 6540 N N . LEU C 2 103 ? 18.090 52.381 121.960 1.00 38.68 103 LEU C N 1
ATOM 6541 C CA . LEU C 2 103 ? 19.554 52.297 122.277 1.00 37.68 103 LEU C CA 1
ATOM 6542 C C . LEU C 2 103 ? 19.899 51.238 123.339 1.00 38.23 103 LEU C C 1
ATOM 6543 O O . LEU C 2 103 ? 20.835 50.475 123.191 1.00 37.26 103 LEU C O 1
ATOM 6548 N N . CYS C 2 104 ? 19.141 51.207 124.414 1.00 39.83 104 CYS C N 1
ATOM 6549 C CA . CYS C 2 104 ? 19.371 50.207 125.429 1.00 40.46 104 CYS C CA 1
ATOM 6550 C C . CYS C 2 104 ? 19.075 48.791 124.918 1.00 40.23 104 CYS C C 1
ATOM 6551 O O . CYS C 2 104 ? 19.726 47.822 125.313 1.00 40.78 104 CYS C O 1
ATOM 6554 N N . GLN C 2 105 ? 18.082 48.683 124.051 1.00 39.67 105 GLN C N 1
ATOM 6555 C CA . GLN C 2 105 ? 17.725 47.425 123.424 1.00 39.94 105 GLN C CA 1
ATOM 6556 C C . GLN C 2 105 ? 18.723 46.991 122.350 1.00 39.34 105 GLN C C 1
ATOM 6557 O O . GLN C 2 105 ? 18.952 45.803 122.153 1.00 41.18 105 GLN C O 1
ATOM 6563 N N . ALA C 2 106 ? 19.275 47.954 121.636 1.00 38.53 106 ALA C N 1
ATOM 6564 C CA . ALA C 2 106 ? 20.370 47.780 120.702 1.00 38.10 106 ALA C CA 1
ATOM 6565 C C . ALA C 2 106 ? 21.656 47.335 121.373 1.00 37.76 106 ALA C C 1
ATOM 6566 O O . ALA C 2 106 ? 22.325 46.444 120.876 1.00 37.72 106 ALA C O 1
ATOM 6568 N N . ALA C 2 107 ? 21.999 47.925 122.510 1.00 36.66 107 ALA C N 1
ATOM 6569 C CA . ALA C 2 107 ? 23.218 47.542 123.209 1.00 36.56 107 ALA C CA 1
ATOM 6570 C C . ALA C 2 107 ? 23.131 46.121 123.756 1.00 37.81 107 ALA C C 1
ATOM 6571 O O . ALA C 2 107 ? 24.098 45.372 123.667 1.00 37.18 107 ALA C O 1
ATOM 6573 N N . VAL C 2 108 ? 21.996 45.780 124.377 1.00 39.81 108 VAL C N 1
ATOM 6574 C CA . VAL C 2 108 ? 21.742 44.409 124.875 1.00 41.09 108 VAL C CA 1
ATOM 6575 C C . VAL C 2 108 ? 21.811 43.383 123.731 1.00 41.64 108 VAL C C 1
ATOM 6576 O O . VAL C 2 108 ? 22.544 42.406 123.833 1.00 42.32 108 VAL C O 1
ATOM 6580 N N . HIS C 2 109 ? 21.089 43.649 122.642 1.00 42.35 109 HIS C N 1
ATOM 6581 C CA . HIS C 2 109 ? 21.118 42.855 121.414 1.00 42.97 109 HIS C CA 1
ATOM 6582 C C . HIS C 2 109 ? 22.525 42.704 120.880 1.00 43.98 109 HIS C C 1
ATOM 6583 O O . HIS C 2 109 ? 22.896 41.638 120.390 1.00 44.47 109 HIS C O 1
ATOM 6590 N N . ALA C 2 110 ? 23.282 43.796 120.920 1.00 44.61 110 ALA C N 1
ATOM 6591 C CA . ALA C 2 110 ? 24.630 43.838 120.384 1.00 44.92 110 ALA C CA 1
ATOM 6592 C C . ALA C 2 110 ? 25.619 43.086 121.276 1.00 45.30 110 ALA C C 1
ATOM 6593 O O . ALA C 2 110 ? 26.385 42.265 120.788 1.00 45.64 110 ALA C O 1
ATOM 6595 N N . LEU C 2 111 ? 25.616 43.355 122.568 1.00 45.83 111 LEU C N 1
ATOM 6596 C CA . LEU C 2 111 ? 26.485 42.581 123.474 1.00 47.05 111 LEU C CA 1
ATOM 6597 C C . LEU C 2 111 ? 26.110 41.086 123.503 1.00 48.09 111 LEU C C 1
ATOM 6598 O O . LEU C 2 111 ? 26.987 40.237 123.609 1.00 48.73 111 LEU C O 1
ATOM 6603 N N . SER C 2 112 ? 24.826 40.762 123.384 1.00 49.40 112 SER C N 1
ATOM 6604 C CA . SER C 2 112 ? 24.403 39.351 123.363 1.00 50.46 112 SER C CA 1
ATOM 6605 C C . SER C 2 112 ? 24.871 38.567 122.140 1.00 51.20 112 SER C C 1
ATOM 6606 O O . SER C 2 112 ? 25.185 37.371 122.251 1.00 50.76 112 SER C O 1
ATOM 6609 N N . SER C 2 113 ? 24.899 39.260 120.989 1.00 51.96 113 SER C N 1
ATOM 6610 C CA . SER C 2 113 ? 25.366 38.747 119.694 1.00 52.47 113 SER C CA 1
ATOM 6611 C C . SER C 2 113 ? 26.882 38.509 119.637 1.00 52.37 113 SER C C 1
ATOM 6612 O O . SER C 2 113 ? 27.348 37.607 118.953 1.00 52.21 113 SER C O 1
ATOM 6615 N N . LEU C 2 114 ? 27.649 39.361 120.310 1.00 52.59 114 LEU C N 1
ATOM 6616 C CA . LEU C 2 114 ? 29.109 39.216 120.329 1.00 53.08 114 LEU C CA 1
ATOM 6617 C C . LEU C 2 114 ? 29.568 38.265 121.418 1.00 53.69 114 LEU C C 1
ATOM 6618 O O . LEU C 2 114 ? 30.733 37.887 121.460 1.00 54.27 114 LEU C O 1
ATOM 6623 N N . ALA C 2 115 ? 28.648 37.886 122.298 1.00 54.60 115 ALA C N 1
ATOM 6624 C CA . ALA C 2 115 ? 28.928 36.925 123.354 1.00 55.66 115 ALA C CA 1
ATOM 6625 C C . ALA C 2 115 ? 29.253 35.589 122.708 1.00 56.47 115 ALA C C 1
ATOM 6626 O O . ALA C 2 115 ? 28.991 35.393 121.514 1.00 56.84 115 ALA C O 1
ATOM 6628 N N . ARG C 2 116 ? 29.831 34.682 123.486 1.00 57.52 116 ARG C N 1
ATOM 6629 C CA . ARG C 2 116 ? 30.106 33.314 123.010 1.00 58.59 116 ARG C CA 1
ATOM 6630 C C . ARG C 2 116 ? 28.987 32.307 123.308 1.00 58.04 116 ARG C C 1
ATOM 6631 O O . ARG C 2 116 ? 29.013 31.170 122.797 1.00 58.95 116 ARG C O 1
ATOM 6639 N N . SER C 2 117 ? 28.014 32.706 124.122 1.00 56.69 117 SER C N 1
ATOM 6640 C CA . SER C 2 117 ? 26.900 31.819 124.435 1.00 55.78 117 SER C CA 1
ATOM 6641 C C . SER C 2 117 ? 25.601 32.605 124.674 1.00 55.27 117 SER C C 1
ATOM 6642 O O . SER C 2 117 ? 25.628 33.764 125.095 1.00 54.88 117 SER C O 1
ATOM 6645 N N . GLN C 2 118 ? 24.471 31.969 124.381 1.00 54.71 118 GLN C N 1
ATOM 6646 C CA . GLN C 2 118 ? 23.158 32.572 124.600 1.00 54.60 118 GLN C CA 1
ATOM 6647 C C . GLN C 2 118 ? 22.200 31.569 125.288 1.00 54.15 118 GLN C C 1
ATOM 6648 O O . GLN C 2 118 ? 22.276 30.355 125.029 1.00 54.45 118 GLN C O 1
ATOM 6654 N N . PRO C 2 119 ? 21.275 32.073 126.139 1.00 53.49 119 PRO C N 1
ATOM 6655 C CA . PRO C 2 119 ? 21.002 33.494 126.455 1.00 52.85 119 PRO C CA 1
ATOM 6656 C C . PRO C 2 119 ? 22.016 34.183 127.400 1.00 52.19 119 PRO C C 1
ATOM 6657 O O . PRO C 2 119 ? 22.500 33.585 128.378 1.00 52.73 119 PRO C O 1
ATOM 6661 N N . VAL C 2 120 ? 22.338 35.434 127.092 1.00 50.12 120 VAL C N 1
ATOM 6662 C CA . VAL C 2 120 ? 23.130 36.245 127.976 1.00 48.72 120 VAL C CA 1
ATOM 6663 C C . VAL C 2 120 ? 22.241 36.585 129.159 1.00 49.09 120 VAL C C 1
ATOM 6664 O O . VAL C 2 120 ? 21.025 36.672 129.021 1.00 48.80 120 VAL C O 1
ATOM 6668 N N . SER C 2 121 ? 22.841 36.740 130.336 1.00 49.68 121 SER C N 1
ATOM 6669 C CA . SER C 2 121 ? 22.102 37.245 131.496 1.00 49.75 121 SER C CA 1
ATOM 6670 C C . SER C 2 121 ? 22.032 38.772 131.554 1.00 49.53 121 SER C C 1
ATOM 6671 O O . SER C 2 121 ? 23.020 39.469 131.306 1.00 49.34 121 SER C O 1
ATOM 6674 N N . VAL C 2 122 ? 20.843 39.284 131.858 1.00 49.32 122 VAL C N 1
ATOM 6675 C CA . VAL C 2 122 ? 20.656 40.727 132.043 1.00 49.22 122 VAL C CA 1
ATOM 6676 C C . VAL C 2 122 ? 20.096 40.979 133.470 1.00 49.43 122 VAL C C 1
ATOM 6677 O O . VAL C 2 122 ? 19.074 40.409 133.895 1.00 49.51 122 VAL C O 1
ATOM 6681 N N . VAL C 2 123 ? 20.821 41.816 134.203 1.00 49.27 123 VAL C N 1
ATOM 6682 C CA . VAL C 2 123 ? 20.599 42.043 135.622 1.00 49.13 123 VAL C CA 1
ATOM 6683 C C . VAL C 2 123 ? 20.740 43.537 135.880 1.00 48.98 123 VAL C C 1
ATOM 6684 O O . VAL C 2 123 ? 21.462 44.221 135.154 1.00 49.09 123 VAL C O 1
ATOM 6688 N N . ALA C 2 124 ? 20.029 44.020 136.900 1.00 49.14 124 ALA C N 1
ATOM 6689 C CA . ALA C 2 124 ? 20.114 45.398 137.378 1.00 49.14 124 ALA C CA 1
ATOM 6690 C C . ALA C 2 124 ? 19.988 45.385 138.876 1.00 49.12 124 ALA C C 1
ATOM 6691 O O . ALA C 2 124 ? 19.185 44.632 139.421 1.00 50.33 124 ALA C O 1
ATOM 6693 N N . ALA C 2 125 ? 20.748 46.240 139.548 1.00 48.49 125 ALA C N 1
ATOM 6694 C CA . ALA C 2 125 ? 20.658 46.361 141.000 1.00 47.92 125 ALA C CA 1
ATOM 6695 C C . ALA C 2 125 ? 19.281 46.858 141.459 1.00 47.25 125 ALA C C 1
ATOM 6696 O O . ALA C 2 125 ? 18.862 47.938 141.070 1.00 46.99 125 ALA C O 1
ATOM 6698 N N . ALA C 2 126 ? 18.588 46.078 142.297 1.00 46.48 126 ALA C N 1
ATOM 6699 C CA . ALA C 2 126 ? 17.331 46.537 142.938 1.00 45.78 126 ALA C CA 1
ATOM 6700 C C . ALA C 2 126 ? 17.475 47.736 143.929 1.00 45.44 126 ALA C C 1
ATOM 6701 O O . ALA C 2 126 ? 18.524 47.877 144.574 1.00 45.14 126 ALA C O 1
ATOM 6703 N N . PRO C 2 127 ? 16.462 48.645 143.998 1.00 45.37 127 PRO C N 1
ATOM 6704 C CA . PRO C 2 127 ? 15.326 48.810 143.062 1.00 45.72 127 PRO C CA 1
ATOM 6705 C C . PRO C 2 127 ? 15.744 49.299 141.637 1.00 46.59 127 PRO C C 1
ATOM 6706 O O . PRO C 2 127 ? 16.526 50.272 141.480 1.00 46.79 127 PRO C O 1
ATOM 6710 N N . PHE C 2 128 ? 15.257 48.591 140.612 1.00 46.91 128 PHE C N 1
ATOM 6711 C CA . PHE C 2 128 ? 15.574 48.919 139.210 1.00 47.22 128 PHE C CA 1
ATOM 6712 C C . PHE C 2 128 ? 14.450 49.641 138.415 1.00 47.24 128 PHE C C 1
ATOM 6713 O O . PHE C 2 128 ? 13.285 49.617 138.795 1.00 47.40 128 PHE C O 1
ATOM 6721 N N . TYR C 2 129 ? 14.830 50.266 137.304 1.00 46.58 129 TYR C N 1
ATOM 6722 C CA . TYR C 2 129 ? 13.909 50.921 136.383 1.00 46.64 129 TYR C CA 1
ATOM 6723 C C . TYR C 2 129 ? 13.029 49.891 135.672 1.00 45.67 129 TYR C C 1
ATOM 6724 O O . TYR C 2 129 ? 13.523 49.160 134.831 1.00 45.00 129 TYR C O 1
ATOM 6733 N N . SER C 2 130 ? 11.734 49.880 136.016 1.00 45.70 130 SER C N 1
ATOM 6734 C CA . SER C 2 130 ? 10.735 48.863 135.570 1.00 45.73 130 SER C CA 1
ATOM 6735 C C . SER C 2 130 ? 10.759 48.581 134.093 1.00 46.44 130 SER C C 1
ATOM 6736 O O . SER C 2 130 ? 10.784 47.415 133.679 1.00 46.99 130 SER C O 1
ATOM 6739 N N . THR C 2 131 ? 10.771 49.647 133.288 1.00 47.08 131 THR C N 1
ATOM 6740 C CA . THR C 2 131 ? 10.781 49.499 131.830 1.00 46.66 131 THR C CA 1
ATOM 6741 C C . THR C 2 131 ? 11.890 48.556 131.311 1.00 47.44 131 THR C C 1
ATOM 6742 O O . THR C 2 131 ? 11.737 47.985 130.223 1.00 47.74 131 THR C O 1
ATOM 6746 N N . TYR C 2 132 ? 12.988 48.381 132.061 1.00 47.87 132 TYR C N 1
ATOM 6747 C CA . TYR C 2 132 ? 14.003 47.365 131.700 1.00 48.74 132 TYR C CA 1
ATOM 6748 C C . TYR C 2 132 ? 13.399 45.947 131.616 1.00 49.21 132 TYR C C 1
ATOM 6749 O O . TYR C 2 132 ? 13.785 45.144 130.776 1.00 50.39 132 TYR C O 1
ATOM 6758 N N . VAL C 2 133 ? 12.444 45.638 132.477 1.00 49.36 133 VAL C N 1
ATOM 6759 C CA . VAL C 2 133 ? 11.860 44.297 132.495 1.00 49.25 133 VAL C CA 1
ATOM 6760 C C . VAL C 2 133 ? 11.267 43.926 131.132 1.00 49.38 133 VAL C C 1
ATOM 6761 O O . VAL C 2 133 ? 11.789 43.045 130.470 1.00 50.56 133 VAL C O 1
ATOM 6765 N N . GLU C 2 134 ? 10.213 44.625 130.721 1.00 49.12 134 GLU C N 1
ATOM 6766 C CA . GLU C 2 134 ? 9.509 44.433 129.449 1.00 48.91 134 GLU C CA 1
ATOM 6767 C C . GLU C 2 134 ? 10.417 44.522 128.224 1.00 48.44 134 GLU C C 1
ATOM 6768 O O . GLU C 2 134 ? 10.388 43.628 127.365 1.00 47.66 134 GLU C O 1
ATOM 6774 N N . GLU C 2 135 ? 11.246 45.575 128.172 1.00 48.38 135 GLU C N 1
ATOM 6775 C CA . GLU C 2 135 ? 12.265 45.756 127.128 1.00 47.99 135 GLU C CA 1
ATOM 6776 C C . GLU C 2 135 ? 13.108 44.513 126.879 1.00 48.16 135 GLU C C 1
ATOM 6777 O O . GLU C 2 135 ? 13.476 44.247 125.729 1.00 48.32 135 GLU C O 1
ATOM 6783 N N . THR C 2 136 ? 13.441 43.781 127.955 1.00 48.27 136 THR C N 1
ATOM 6784 C CA . THR C 2 136 ? 14.216 42.528 127.862 1.00 48.19 136 THR C CA 1
ATOM 6785 C C . THR C 2 136 ? 13.339 41.266 127.941 1.00 48.47 136 THR C C 1
ATOM 6786 O O . THR C 2 136 ? 13.857 40.160 128.052 1.00 48.75 136 THR C O 1
ATOM 6790 N N . THR C 2 137 ? 12.027 41.454 127.830 1.00 48.78 137 THR C N 1
ATOM 6791 C CA . THR C 2 137 ? 11.015 40.408 127.988 1.00 49.08 137 THR C CA 1
ATOM 6792 C C . THR C 2 137 ? 10.083 40.244 126.750 1.00 48.28 137 THR C C 1
ATOM 6793 O O . THR C 2 137 ? 9.764 39.123 126.313 1.00 48.86 137 THR C O 1
ATOM 6797 N N . TYR C 2 138 ? 9.671 41.365 126.177 1.00 46.76 138 TYR C N 1
ATOM 6798 C CA . TYR C 2 138 ? 8.520 41.389 125.250 1.00 44.98 138 TYR C CA 1
ATOM 6799 C C . TYR C 2 138 ? 8.573 40.588 123.911 1.00 43.54 138 TYR C C 1
ATOM 6800 O O . TYR C 2 138 ? 7.521 40.179 123.412 1.00 41.49 138 TYR C O 1
ATOM 6809 N N . VAL C 2 139 ? 9.764 40.424 123.326 1.00 43.32 139 VAL C N 1
ATOM 6810 C CA . VAL C 2 139 ? 9.892 39.731 122.039 1.00 44.12 139 VAL C CA 1
ATOM 6811 C C . VAL C 2 139 ? 10.293 38.255 122.183 1.00 45.38 139 VAL C C 1
ATOM 6812 O O . VAL C 2 139 ? 10.555 37.579 121.157 1.00 45.78 139 VAL C O 1
ATOM 6816 N N . ARG C 2 140 ? 10.341 37.772 123.440 1.00 46.04 140 ARG C N 1
ATOM 6817 C CA . ARG C 2 140 ? 10.673 36.379 123.755 1.00 47.36 140 ARG C CA 1
ATOM 6818 C C . ARG C 2 140 ? 11.906 35.971 122.961 1.00 46.20 140 ARG C C 1
ATOM 6819 O O . ARG C 2 140 ? 11.882 35.050 122.137 1.00 46.09 140 ARG C O 1
ATOM 6827 N N . SER C 2 141 ? 12.983 36.696 123.225 1.00 46.24 141 SER C N 1
ATOM 6828 C CA . SER C 2 141 ? 14.268 36.513 122.551 1.00 46.81 141 SER C CA 1
ATOM 6829 C C . SER C 2 141 ? 15.135 35.413 123.207 1.00 47.44 141 SER C C 1
ATOM 6830 O O . SER C 2 141 ? 15.211 35.320 124.442 1.00 48.07 141 SER C O 1
ATOM 6833 N N . GLY C 2 142 ? 15.756 34.580 122.382 1.00 47.71 142 GLY C N 1
ATOM 6834 C CA . GLY C 2 142 ? 16.628 33.533 122.876 1.00 48.94 142 GLY C CA 1
ATOM 6835 C C . GLY C 2 142 ? 18.082 33.948 123.108 1.00 50.12 142 GLY C C 1
ATOM 6836 O O . GLY C 2 142 ? 18.925 33.096 123.448 1.00 50.79 142 GLY C O 1
ATOM 6837 N N . MET C 2 143 ? 18.388 35.237 122.950 1.00 49.82 143 MET C N 1
ATOM 6838 C CA . MET C 2 143 ? 19.778 35.693 122.993 1.00 49.78 143 MET C CA 1
ATOM 6839 C C . MET C 2 143 ? 20.177 36.422 124.286 1.00 50.30 143 MET C C 1
ATOM 6840 O O . MET C 2 143 ? 21.363 36.553 124.597 1.00 49.71 143 MET C O 1
ATOM 6845 N N . TYR C 2 144 ? 19.174 36.891 125.023 1.00 50.73 144 TYR C N 1
ATOM 6846 C CA . TYR C 2 144 ? 19.357 37.367 126.397 1.00 50.64 144 TYR C CA 1
ATOM 6847 C C . TYR C 2 144 ? 18.245 36.830 127.311 1.00 50.09 144 TYR C C 1
ATOM 6848 O O . TYR C 2 144 ? 17.171 36.405 126.837 1.00 49.49 144 TYR C O 1
ATOM 6857 N N . LYS C 2 145 ? 18.524 36.833 128.613 1.00 49.70 145 LYS C N 1
ATOM 6858 C CA . LYS C 2 145 ? 17.559 36.399 129.635 1.00 49.54 145 LYS C CA 1
ATOM 6859 C C . LYS C 2 145 ? 17.591 37.356 130.840 1.00 49.05 145 LYS C C 1
ATOM 6860 O O . LYS C 2 145 ? 18.620 37.489 131.535 1.00 48.73 145 LYS C O 1
ATOM 6866 N N . TRP C 2 146 ? 16.460 38.017 131.065 1.00 48.80 146 TRP C N 1
ATOM 6867 C CA . TRP C 2 146 ? 16.290 38.903 132.214 1.00 48.60 146 TRP C CA 1
ATOM 6868 C C . TRP C 2 146 ? 16.338 38.078 133.489 1.00 50.04 146 TRP C C 1
ATOM 6869 O O . TRP C 2 146 ? 15.487 37.200 133.713 1.00 50.22 146 TRP C O 1
ATOM 6880 N N . GLU C 2 147 ? 17.346 38.368 134.309 1.00 51.90 147 GLU C N 1
ATOM 6881 C CA . GLU C 2 147 ? 17.551 37.688 135.596 1.00 53.76 147 GLU C CA 1
ATOM 6882 C C . GLU C 2 147 ? 17.073 38.475 136.829 1.00 54.44 147 GLU C C 1
ATOM 6883 O O . GLU C 2 147 ? 16.773 37.887 137.880 1.00 55.69 147 GLU C O 1
ATOM 6889 N N . GLY C 2 148 ? 16.976 39.789 136.703 1.00 54.62 148 GLY C N 1
ATOM 6890 C CA . GLY C 2 148 ? 16.474 40.589 137.799 1.00 54.94 148 GLY C CA 1
ATOM 6891 C C . GLY C 2 148 ? 17.598 41.245 138.562 1.00 55.92 148 GLY C C 1
ATOM 6892 O O . GLY C 2 148 ? 18.393 41.978 137.986 1.00 56.29 148 GLY C O 1
ATOM 6893 N N . ASP C 2 149 ? 17.671 40.986 139.861 1.00 57.02 149 ASP C N 1
ATOM 6894 C CA . ASP C 2 149 ? 18.555 41.759 140.734 1.00 58.20 149 ASP C CA 1
ATOM 6895 C C . ASP C 2 149 ? 20.026 41.334 140.602 1.00 59.31 149 ASP C C 1
ATOM 6896 O O . ASP C 2 149 ? 20.336 40.142 140.482 1.00 60.17 149 ASP C O 1
ATOM 6901 N N . ALA C 2 150 ? 20.915 42.326 140.599 1.00 60.29 150 ALA C N 1
ATOM 6902 C CA . ALA C 2 150 ? 22.355 42.094 140.442 1.00 60.98 150 ALA C CA 1
ATOM 6903 C C . ALA C 2 150 ? 22.994 41.692 141.763 1.00 61.47 150 ALA C C 1
ATOM 6904 O O . ALA C 2 150 ? 23.940 40.914 141.773 1.00 61.66 150 ALA C O 1
ATOM 6906 N N . TRP C 2 151 ? 22.461 42.219 142.871 1.00 62.27 151 TRP C N 1
ATOM 6907 C CA . TRP C 2 151 ? 22.800 41.763 144.239 1.00 62.82 151 TRP C CA 1
ATOM 6908 C C . TRP C 2 151 ? 22.483 40.280 144.491 1.00 63.91 151 TRP C C 1
ATOM 6909 O O . TRP C 2 151 ? 23.142 39.628 145.314 1.00 64.52 151 TRP C O 1
ATOM 6920 N N . GLY C 2 152 ? 21.472 39.759 143.790 1.00 64.62 152 GLY C N 1
ATOM 6921 C CA . GLY C 2 152 ? 21.062 38.365 143.912 1.00 65.33 152 GLY C CA 1
ATOM 6922 C C . GLY C 2 152 ? 21.675 37.431 142.877 1.00 65.78 152 GLY C C 1
ATOM 6923 O O . GLY C 2 152 ? 21.410 36.229 142.894 1.00 65.90 152 GLY C O 1
ATOM 6924 N N . PHE C 2 153 ? 22.514 37.982 141.998 1.00 66.29 153 PHE C N 1
ATOM 6925 C CA . PHE C 2 153 ? 23.086 37.246 140.859 1.00 66.38 153 PHE C CA 1
ATOM 6926 C C . PHE C 2 153 ? 24.480 36.632 141.121 1.00 67.59 153 PHE C C 1
ATOM 6927 O O . PHE C 2 153 ? 25.472 37.333 141.346 1.00 67.47 153 PHE C O 1
ATOM 6935 N N . ASP C 2 154 ? 24.527 35.307 141.053 1.00 69.26 154 ASP C N 1
ATOM 6936 C CA . ASP C 2 154 ? 25.728 34.555 141.349 1.00 71.04 154 ASP C CA 1
ATOM 6937 C C . ASP C 2 154 ? 26.024 33.612 140.184 1.00 71.17 154 ASP C C 1
ATOM 6938 O O . ASP C 2 154 ? 27.084 32.956 140.140 1.00 71.29 154 ASP C O 1
ATOM 6943 N N . LYS C 2 155 ? 25.071 33.551 139.247 1.00 70.97 155 LYS C N 1
ATOM 6944 C CA . LYS C 2 155 ? 25.174 32.707 138.057 1.00 70.58 155 LYS C CA 1
ATOM 6945 C C . LYS C 2 155 ? 26.447 32.964 137.228 1.00 70.37 155 LYS C C 1
ATOM 6946 O O . LYS C 2 155 ? 26.711 34.065 136.754 1.00 70.33 155 LYS C O 1
ATOM 6952 N N . LYS C 2 156 ? 27.246 31.915 137.108 1.00 70.31 156 LYS C N 1
ATOM 6953 C CA . LYS C 2 156 ? 28.466 31.901 136.320 1.00 70.21 156 LYS C CA 1
ATOM 6954 C C . LYS C 2 156 ? 28.082 32.008 134.845 1.00 70.11 156 LYS C C 1
ATOM 6955 O O . LYS C 2 156 ? 27.041 31.470 134.439 1.00 70.73 156 LYS C O 1
ATOM 6961 N N . GLY C 2 157 ? 28.889 32.720 134.054 1.00 69.33 157 GLY C N 1
ATOM 6962 C CA . GLY C 2 157 ? 28.595 32.921 132.616 1.00 68.30 157 GLY C CA 1
ATOM 6963 C C . GLY C 2 157 ? 28.379 34.362 132.127 1.00 67.08 157 GLY C C 1
ATOM 6964 O O . GLY C 2 157 ? 28.314 35.300 132.947 1.00 67.77 157 GLY C O 1
ATOM 6965 N N . PRO C 2 158 ? 28.265 34.549 130.784 1.00 65.34 158 PRO C N 1
ATOM 6966 C CA . PRO C 2 158 ? 28.028 35.864 130.136 1.00 63.58 158 PRO C CA 1
ATOM 6967 C C . PRO C 2 158 ? 26.811 36.650 130.664 1.00 61.41 158 PRO C C 1
ATOM 6968 O O . PRO C 2 158 ? 25.683 36.137 130.689 1.00 60.99 158 PRO C O 1
ATOM 6972 N N . TYR C 2 159 ? 27.057 37.892 131.085 1.00 59.00 159 TYR C N 1
ATOM 6973 C CA . TYR C 2 159 ? 25.994 38.755 131.599 1.00 56.01 159 TYR C CA 1
ATOM 6974 C C . TYR C 2 159 ? 26.194 40.235 131.252 1.00 53.44 159 TYR C C 1
ATOM 6975 O O . TYR C 2 159 ? 27.330 40.704 131.044 1.00 52.43 159 TYR C O 1
ATOM 6984 N N . ILE C 2 160 ? 25.066 40.947 131.172 1.00 50.77 160 ILE C N 1
ATOM 6985 C CA . ILE C 2 160 ? 25.051 42.408 130.999 1.00 48.26 160 ILE C CA 1
ATOM 6986 C C . ILE C 2 160 ? 24.428 43.041 132.246 1.00 46.87 160 ILE C C 1
ATOM 6987 O O . ILE C 2 160 ? 23.272 42.782 132.578 1.00 46.58 160 ILE C O 1
ATOM 6992 N N . GLU C 2 161 ? 25.202 43.874 132.931 1.00 45.79 161 GLU C N 1
ATOM 6993 C CA . GLU C 2 161 ? 24.687 44.591 134.093 1.00 44.55 161 GLU C CA 1
ATOM 6994 C C . GLU C 2 161 ? 24.227 45.991 133.699 1.00 43.46 161 GLU C C 1
ATOM 6995 O O . GLU C 2 161 ? 24.980 46.748 133.096 1.00 43.21 161 GLU C O 1
ATOM 7001 N N . LEU C 2 162 ? 22.983 46.318 134.055 1.00 42.26 162 LEU C N 1
ATOM 7002 C CA . LEU C 2 162 ? 22.433 47.639 133.816 1.00 40.80 162 LEU C CA 1
ATOM 7003 C C . LEU C 2 162 ? 22.625 48.651 134.973 1.00 40.21 162 LEU C C 1
ATOM 7004 O O . LEU C 2 162 ? 22.004 48.582 136.020 1.00 39.36 162 LEU C O 1
ATOM 7009 N N . VAL C 2 163 ? 23.447 49.650 134.726 1.00 39.99 163 VAL C N 1
ATOM 7010 C CA . VAL C 2 163 ? 23.795 50.574 135.773 1.00 41.00 163 VAL C CA 1
ATOM 7011 C C . VAL C 2 163 ? 23.193 51.924 135.413 1.00 40.33 163 VAL C C 1
ATOM 7012 O O . VAL C 2 163 ? 23.741 52.653 134.580 1.00 40.07 163 VAL C O 1
ATOM 7016 N N . THR C 2 164 ? 22.025 52.205 136.004 1.00 39.81 164 THR C N 1
ATOM 7017 C CA . THR C 2 164 ? 21.391 53.488 135.865 1.00 39.59 164 THR C CA 1
ATOM 7018 C C . THR C 2 164 ? 21.962 54.357 136.939 1.00 38.97 164 THR C C 1
ATOM 7019 O O . THR C 2 164 ? 21.933 53.953 138.071 1.00 39.72 164 THR C O 1
ATOM 7023 N N . SER C 2 165 ? 22.467 55.540 136.579 1.00 37.86 165 SER C N 1
ATOM 7024 C CA . SER C 2 165 ? 22.957 56.531 137.540 1.00 36.84 165 SER C CA 1
ATOM 7025 C C . SER C 2 165 ? 22.930 57.972 136.993 1.00 36.83 165 SER C C 1
ATOM 7026 O O . SER C 2 165 ? 23.520 58.252 135.948 1.00 36.21 165 SER C O 1
ATOM 7029 N N . PRO C 2 166 ? 22.256 58.901 137.706 1.00 36.88 166 PRO C N 1
ATOM 7030 C CA . PRO C 2 166 ? 21.349 58.667 138.840 1.00 37.53 166 PRO C CA 1
ATOM 7031 C C . PRO C 2 166 ? 20.228 57.651 138.547 1.00 38.48 166 PRO C C 1
ATOM 7032 O O . PRO C 2 166 ? 19.748 57.553 137.414 1.00 38.81 166 PRO C O 1
ATOM 7036 N N . ASN C 2 167 ? 19.878 56.855 139.556 1.00 39.36 167 ASN C N 1
ATOM 7037 C CA . ASN C 2 167 ? 19.063 55.644 139.370 1.00 39.89 167 ASN C CA 1
ATOM 7038 C C . ASN C 2 167 ? 17.598 56.017 139.222 1.00 40.35 167 ASN C C 1
ATOM 7039 O O . ASN C 2 167 ? 17.188 57.081 139.659 1.00 39.99 167 ASN C O 1
ATOM 7044 N N . ASN C 2 168 ? 16.838 55.142 138.568 1.00 40.56 168 ASN C N 1
ATOM 7045 C CA . ASN C 2 168 ? 15.403 55.233 138.435 1.00 41.14 168 ASN C CA 1
ATOM 7046 C C . ASN C 2 168 ? 15.005 53.886 138.970 1.00 41.10 168 ASN C C 1
ATOM 7047 O O . ASN C 2 168 ? 15.391 52.869 138.388 1.00 41.95 168 ASN C O 1
ATOM 7052 N N . PRO C 2 169 ? 14.216 53.835 140.058 1.00 40.98 169 PRO C N 1
ATOM 7053 C CA . PRO C 2 169 ? 13.457 54.865 140.770 1.00 40.81 169 PRO C CA 1
ATOM 7054 C C . PRO C 2 169 ? 14.115 55.659 141.918 1.00 41.65 169 PRO C C 1
ATOM 7055 O O . PRO C 2 169 ? 13.747 56.846 142.150 1.00 40.13 169 PRO C O 1
ATOM 7059 N N . ASP C 2 170 ? 15.029 55.029 142.655 1.00 42.47 170 ASP C N 1
ATOM 7060 C CA . ASP C 2 170 ? 15.471 55.620 143.938 1.00 44.15 170 ASP C CA 1
ATOM 7061 C C . ASP C 2 170 ? 16.484 56.797 143.863 1.00 43.90 170 ASP C C 1
ATOM 7062 O O . ASP C 2 170 ? 17.074 57.146 144.887 1.00 44.83 170 ASP C O 1
ATOM 7067 N N . GLY C 2 171 ? 16.711 57.384 142.682 1.00 43.76 171 GLY C N 1
ATOM 7068 C CA . GLY C 2 171 ? 17.612 58.561 142.509 1.00 43.17 171 GLY C CA 1
ATOM 7069 C C . GLY C 2 171 ? 19.125 58.419 142.760 1.00 43.04 171 GLY C C 1
ATOM 7070 O O . GLY C 2 171 ? 19.935 59.363 142.562 1.00 43.23 171 GLY C O 1
ATOM 7071 N N . THR C 2 172 ? 19.522 57.239 143.179 1.00 42.45 172 THR C N 1
ATOM 7072 C CA . THR C 2 172 ? 20.880 56.983 143.644 1.00 43.16 172 THR C CA 1
ATOM 7073 C C . THR C 2 172 ? 21.974 57.148 142.583 1.00 42.81 172 THR C C 1
ATOM 7074 O O . THR C 2 172 ? 21.712 57.017 141.375 1.00 42.15 172 THR C O 1
ATOM 7078 N N . ILE C 2 173 ? 23.198 57.421 143.050 1.00 43.04 173 ILE C N 1
ATOM 7079 C CA . ILE C 2 173 ? 24.416 57.320 142.239 1.00 43.90 173 ILE C CA 1
ATOM 7080 C C . ILE C 2 173 ? 24.999 55.918 142.381 1.00 44.02 173 ILE C C 1
ATOM 7081 O O . ILE C 2 173 ? 25.363 55.486 143.468 1.00 43.70 173 ILE C O 1
ATOM 7086 N N . ARG C 2 174 ? 25.074 55.206 141.267 1.00 44.66 174 ARG C N 1
ATOM 7087 C CA . ARG C 2 174 ? 25.359 53.775 141.299 1.00 44.85 174 ARG C CA 1
ATOM 7088 C C . ARG C 2 174 ? 26.621 53.432 140.512 1.00 45.55 174 ARG C C 1
ATOM 7089 O O . ARG C 2 174 ? 27.120 54.220 139.691 1.00 44.91 174 ARG C O 1
ATOM 7097 N N . GLU C 2 175 ? 27.113 52.222 140.771 1.00 46.67 175 GLU C N 1
ATOM 7098 C CA . GLU C 2 175 ? 28.263 51.659 140.120 1.00 47.52 175 GLU C CA 1
ATOM 7099 C C . GLU C 2 175 ? 27.898 50.165 139.921 1.00 48.14 175 GLU C C 1
ATOM 7100 O O . GLU C 2 175 ? 26.907 49.667 140.472 1.00 48.64 175 GLU C O 1
ATOM 7106 N N . THR C 2 176 ? 28.670 49.445 139.123 1.00 48.45 176 THR C N 1
ATOM 7107 C CA . THR C 2 176 ? 28.406 48.025 138.935 1.00 48.88 176 THR C CA 1
ATOM 7108 C C . THR C 2 176 ? 28.383 47.375 140.320 1.00 50.56 176 THR C C 1
ATOM 7109 O O . THR C 2 176 ? 29.139 47.786 141.201 1.00 51.32 176 THR C O 1
ATOM 7113 N N . VAL C 2 177 ? 27.491 46.415 140.557 1.00 52.30 177 VAL C N 1
ATOM 7114 C CA . VAL C 2 177 ? 27.470 45.781 141.893 1.00 53.53 177 VAL C CA 1
ATOM 7115 C C . VAL C 2 177 ? 28.082 44.404 141.846 1.00 54.65 177 VAL C C 1
ATOM 7116 O O . VAL C 2 177 ? 28.890 44.061 142.717 1.00 55.64 177 VAL C O 1
ATOM 7120 N N . VAL C 2 178 ? 27.740 43.633 140.819 1.00 55.43 178 VAL C N 1
ATOM 7121 C CA . VAL C 2 178 ? 28.251 42.279 140.717 1.00 56.15 178 VAL C CA 1
ATOM 7122 C C . VAL C 2 178 ? 29.668 42.256 140.138 1.00 56.43 178 VAL C C 1
ATOM 7123 O O . VAL C 2 178 ? 30.553 41.587 140.675 1.00 57.28 178 VAL C O 1
ATOM 7127 N N . ALA C 2 186 ? 31.947 39.553 130.811 1.00 52.97 186 ALA C N 1
ATOM 7128 C CA . ALA C 2 186 ? 31.178 40.374 131.781 1.00 53.04 186 ALA C CA 1
ATOM 7129 C C . ALA C 2 186 ? 31.042 41.862 131.386 1.00 52.59 186 ALA C C 1
ATOM 7130 O O . ALA C 2 186 ? 31.965 42.664 131.612 1.00 52.40 186 ALA C O 1
ATOM 7132 N N . LYS C 2 187 ? 29.867 42.208 130.834 1.00 52.11 187 LYS C N 1
ATOM 7133 C CA . LYS C 2 187 ? 29.609 43.514 130.168 1.00 50.87 187 LYS C CA 1
ATOM 7134 C C . LYS C 2 187 ? 28.565 44.378 130.909 1.00 50.26 187 LYS C C 1
ATOM 7135 O O . LYS C 2 187 ? 27.706 43.860 131.653 1.00 49.81 187 LYS C O 1
ATOM 7141 N N . VAL C 2 188 ? 28.666 45.696 130.693 1.00 48.89 188 VAL C N 1
ATOM 7142 C CA . VAL C 2 188 ? 27.949 46.707 131.478 1.00 47.32 188 VAL C CA 1
ATOM 7143 C C . VAL C 2 188 ? 27.502 47.857 130.580 1.00 45.76 188 VAL C C 1
ATOM 7144 O O . VAL C 2 188 ? 28.273 48.347 129.739 1.00 44.50 188 VAL C O 1
ATOM 7148 N N . ILE C 2 189 ? 26.238 48.255 130.757 1.00 44.23 189 ILE C N 1
ATOM 7149 C CA . ILE C 2 189 ? 25.683 49.411 130.100 1.00 42.86 189 ILE C CA 1
ATOM 7150 C C . ILE C 2 189 ? 25.477 50.442 131.194 1.00 41.76 189 ILE C C 1
ATOM 7151 O O . ILE C 2 189 ? 24.941 50.122 132.234 1.00 41.33 189 ILE C O 1
ATOM 7156 N N . HIS C 2 190 ? 25.908 51.672 130.943 1.00 40.75 190 HIS C N 1
ATOM 7157 C CA . HIS C 2 190 ? 25.663 52.810 131.841 1.00 39.51 190 HIS C CA 1
ATOM 7158 C C . HIS C 2 190 ? 24.642 53.784 131.272 1.00 38.28 190 HIS C C 1
ATOM 7159 O O . HIS C 2 190 ? 24.889 54.367 130.223 1.00 39.02 190 HIS C O 1
ATOM 7166 N N . ASP C 2 191 ? 23.529 53.976 131.987 1.00 36.90 191 ASP C N 1
ATOM 7167 C CA . ASP C 2 191 ? 22.435 54.837 131.608 1.00 35.09 191 ASP C CA 1
ATOM 7168 C C . ASP C 2 191 ? 22.485 56.142 132.361 1.00 35.28 191 ASP C C 1
ATOM 7169 O O . ASP C 2 191 ? 22.005 56.231 133.472 1.00 34.46 191 ASP C O 1
ATOM 7174 N N . PHE C 2 192 ? 23.025 57.165 131.715 1.00 35.89 192 PHE C N 1
ATOM 7175 C CA . PHE C 2 192 ? 23.141 58.452 132.327 1.00 37.54 192 PHE C CA 1
ATOM 7176 C C . PHE C 2 192 ? 22.033 59.375 131.901 1.00 37.79 192 PHE C C 1
ATOM 7177 O O . PHE C 2 192 ? 22.232 60.595 131.834 1.00 38.21 192 PHE C O 1
ATOM 7185 N N . ALA C 2 193 ? 20.848 58.799 131.668 1.00 37.48 193 ALA C N 1
ATOM 7186 C CA . ALA C 2 193 ? 19.650 59.555 131.345 1.00 36.47 193 ALA C CA 1
ATOM 7187 C C . ALA C 2 193 ? 19.552 60.870 132.171 1.00 36.19 193 ALA C C 1
ATOM 7188 O O . ALA C 2 193 ? 19.318 61.948 131.610 1.00 35.18 193 ALA C O 1
ATOM 7190 N N . TYR C 2 194 ? 19.746 60.768 133.488 1.00 35.42 194 TYR C N 1
ATOM 7191 C CA . TYR C 2 194 ? 19.628 61.925 134.401 1.00 34.99 194 TYR C CA 1
ATOM 7192 C C . TYR C 2 194 ? 20.929 62.543 134.936 1.00 34.46 194 TYR C C 1
ATOM 7193 O O . TYR C 2 194 ? 20.878 63.372 135.856 1.00 34.49 194 TYR C O 1
ATOM 7202 N N . TYR C 2 195 ? 22.066 62.183 134.347 1.00 33.31 195 TYR C N 1
ATOM 7203 C CA . TYR C 2 195 ? 23.339 62.679 134.795 1.00 32.54 195 TYR C CA 1
ATOM 7204 C C . TYR C 2 195 ? 23.609 64.090 134.245 1.00 33.20 195 TYR C C 1
ATOM 7205 O O . TYR C 2 195 ? 24.443 64.251 133.366 1.00 32.85 195 TYR C O 1
ATOM 7214 N N . TRP C 2 196 ? 22.880 65.094 134.739 1.00 33.71 196 TRP C N 1
ATOM 7215 C CA . TRP C 2 196 ? 23.076 66.475 134.287 1.00 34.72 196 TRP C CA 1
ATOM 7216 C C . TRP C 2 196 ? 23.076 67.419 135.471 1.00 35.52 196 TRP C C 1
ATOM 7217 O O . TRP C 2 196 ? 22.536 67.068 136.510 1.00 35.82 196 TRP C O 1
ATOM 7228 N N . PRO C 2 197 ? 23.702 68.609 135.336 1.00 36.87 197 PRO C N 1
ATOM 7229 C CA . PRO C 2 197 ? 23.819 69.586 136.432 1.00 37.23 197 PRO C CA 1
ATOM 7230 C C . PRO C 2 197 ? 22.506 69.921 137.165 1.00 37.31 197 PRO C C 1
ATOM 7231 O O . PRO C 2 197 ? 22.551 70.184 138.348 1.00 38.10 197 PRO C O 1
ATOM 7235 N N . HIS C 2 198 ? 21.362 69.889 136.487 1.00 36.79 198 HIS C N 1
ATOM 7236 C CA . HIS C 2 198 ? 20.091 70.201 137.115 1.00 36.51 198 HIS C CA 1
ATOM 7237 C C . HIS C 2 198 ? 19.480 69.083 137.999 1.00 35.89 198 HIS C C 1
ATOM 7238 O O . HIS C 2 198 ? 18.557 69.348 138.757 1.00 34.94 198 HIS C O 1
ATOM 7245 N N . TYR C 2 199 ? 20.021 67.868 137.926 1.00 35.54 199 TYR C N 1
ATOM 7246 C CA . TYR C 2 199 ? 19.578 66.746 138.787 1.00 36.37 199 TYR C CA 1
ATOM 7247 C C . TYR C 2 199 ? 20.621 66.355 139.800 1.00 37.22 199 TYR C C 1
ATOM 7248 O O . TYR C 2 199 ? 20.314 65.763 140.827 1.00 38.25 199 TYR C O 1
ATOM 7257 N N . THR C 2 200 ? 21.873 66.643 139.503 1.00 38.11 200 THR C N 1
ATOM 7258 C CA . THR C 2 200 ? 22.957 66.043 140.282 1.00 39.60 200 THR C CA 1
ATOM 7259 C C . THR C 2 200 ? 24.274 66.724 139.950 1.00 39.83 200 THR C C 1
ATOM 7260 O O . THR C 2 200 ? 24.493 67.054 138.791 1.00 39.81 200 THR C O 1
ATOM 7264 N N . PRO C 2 201 ? 25.118 66.980 140.981 1.00 40.82 201 PRO C N 1
ATOM 7265 C CA . PRO C 2 201 ? 26.472 67.501 140.831 1.00 41.49 201 PRO C CA 1
ATOM 7266 C C . PRO C 2 201 ? 27.280 66.668 139.879 1.00 42.72 201 PRO C C 1
ATOM 7267 O O . PRO C 2 201 ? 27.259 65.407 139.954 1.00 43.47 201 PRO C O 1
ATOM 7271 N N . ILE C 2 202 ? 28.008 67.351 139.002 1.00 43.10 202 ILE C N 1
ATOM 7272 C CA . ILE C 2 202 ? 28.816 66.629 138.062 1.00 43.50 202 ILE C CA 1
ATOM 7273 C C . ILE C 2 202 ? 30.169 66.383 138.696 1.00 43.83 202 ILE C C 1
ATOM 7274 O O . ILE C 2 202 ? 31.078 67.185 138.585 1.00 43.80 202 ILE C O 1
ATOM 7279 N N . THR C 2 203 ? 30.270 65.250 139.370 1.00 44.39 203 THR C N 1
ATOM 7280 C CA . THR C 2 203 ? 31.470 64.879 140.098 1.00 45.42 203 THR C CA 1
ATOM 7281 C C . THR C 2 203 ? 32.559 64.251 139.217 1.00 46.42 203 THR C C 1
ATOM 7282 O O . THR C 2 203 ? 33.754 64.400 139.498 1.00 46.79 203 THR C O 1
ATOM 7286 N N . ARG C 2 204 ? 32.158 63.550 138.154 1.00 47.05 204 ARG C N 1
ATOM 7287 C CA . ARG C 2 204 ? 33.135 63.015 137.210 1.00 47.04 204 ARG C CA 1
ATOM 7288 C C . ARG C 2 204 ? 32.760 63.047 135.725 1.00 46.07 204 ARG C C 1
ATOM 7289 O O . ARG C 2 204 ? 31.604 62.883 135.362 1.00 46.25 204 ARG C O 1
ATOM 7297 N N . ARG C 2 205 ? 33.768 63.302 134.889 1.00 44.64 205 ARG C N 1
ATOM 7298 C CA . ARG C 2 205 ? 33.703 63.159 133.438 1.00 42.19 205 ARG C CA 1
ATOM 7299 C C . ARG C 2 205 ? 33.654 61.660 133.194 1.00 41.79 205 ARG C C 1
ATOM 7300 O O . ARG C 2 205 ? 34.675 60.998 133.233 1.00 41.27 205 ARG C O 1
ATOM 7308 N N . GLN C 2 206 ? 32.450 61.128 133.012 1.00 41.52 206 GLN C N 1
ATOM 7309 C CA . GLN C 2 206 ? 32.247 59.692 132.752 1.00 41.51 206 GLN C CA 1
ATOM 7310 C C . GLN C 2 206 ? 32.941 59.188 131.493 1.00 41.31 206 GLN C C 1
ATOM 7311 O O . GLN C 2 206 ? 32.997 59.864 130.459 1.00 40.91 206 GLN C O 1
ATOM 7317 N N . ASP C 2 207 ? 33.469 57.985 131.592 1.00 41.80 207 ASP C N 1
ATOM 7318 C CA . ASP C 2 207 ? 34.318 57.468 130.551 1.00 42.02 207 ASP C CA 1
ATOM 7319 C C . ASP C 2 207 ? 34.250 55.960 130.506 1.00 41.56 207 ASP C C 1
ATOM 7320 O O . ASP C 2 207 ? 35.299 55.299 130.452 1.00 42.00 207 ASP C O 1
ATOM 7325 N N . HIS C 2 208 ? 33.036 55.409 130.529 1.00 40.20 208 HIS C N 1
ATOM 7326 C CA . HIS C 2 208 ? 32.895 53.962 130.485 1.00 38.99 208 HIS C CA 1
ATOM 7327 C C . HIS C 2 208 ? 32.703 53.458 129.071 1.00 38.88 208 HIS C C 1
ATOM 7328 O O . HIS C 2 208 ? 32.752 54.215 128.113 1.00 39.77 208 HIS C O 1
ATOM 7335 N N . ASP C 2 209 ? 32.494 52.159 128.959 1.00 38.11 209 ASP C N 1
ATOM 7336 C CA . ASP C 2 209 ? 32.439 51.512 127.668 1.00 37.88 209 ASP C CA 1
ATOM 7337 C C . ASP C 2 209 ? 31.207 51.823 126.817 1.00 35.70 209 ASP C C 1
ATOM 7338 O O . ASP C 2 209 ? 31.325 51.970 125.612 1.00 35.03 209 ASP C O 1
ATOM 7343 N N . ILE C 2 210 ? 30.046 51.911 127.471 1.00 34.17 210 ILE C N 1
ATOM 7344 C CA . ILE C 2 210 ? 28.732 52.135 126.863 1.00 31.74 210 ILE C CA 1
ATOM 7345 C C . ILE C 2 210 ? 28.021 53.135 127.775 1.00 31.61 210 ILE C C 1
ATOM 7346 O O . ILE C 2 210 ? 27.634 52.782 128.873 1.00 31.02 210 ILE C O 1
ATOM 7351 N N . MET C 2 211 ? 27.891 54.396 127.329 1.00 30.81 211 MET C N 1
ATOM 7352 C CA . MET C 2 211 ? 27.163 55.379 128.068 1.00 30.60 211 MET C CA 1
ATOM 7353 C C . MET C 2 211 ? 25.961 55.829 127.235 1.00 30.11 211 MET C C 1
ATOM 7354 O O . MET C 2 211 ? 26.151 56.340 126.114 1.00 30.04 211 MET C O 1
ATOM 7359 N N . LEU C 2 212 ? 24.739 55.644 127.789 1.00 29.42 212 LEU C N 1
ATOM 7360 C CA . LEU C 2 212 ? 23.421 56.036 127.187 1.00 27.45 212 LEU C CA 1
ATOM 7361 C C . LEU C 2 212 ? 22.900 57.349 127.754 1.00 26.94 212 LEU C C 1
ATOM 7362 O O . LEU C 2 212 ? 22.819 57.498 128.959 1.00 24.67 212 LEU C O 1
ATOM 7367 N N . PHE C 2 213 ? 22.545 58.284 126.866 1.00 27.89 213 PHE C N 1
ATOM 7368 C CA . PHE C 2 213 ? 21.988 59.589 127.223 1.00 28.54 213 PHE C CA 1
ATOM 7369 C C . PHE C 2 213 ? 20.612 59.804 126.556 1.00 28.39 213 PHE C C 1
ATOM 7370 O O . PHE C 2 213 ? 20.382 59.350 125.461 1.00 28.51 213 PHE C O 1
ATOM 7378 N N . THR C 2 214 ? 19.673 60.466 127.206 1.00 28.63 214 THR C N 1
ATOM 7379 C CA . THR C 2 214 ? 18.392 60.704 126.525 1.00 29.66 214 THR C CA 1
ATOM 7380 C C . THR C 2 214 ? 18.068 62.196 126.439 1.00 30.48 214 THR C C 1
ATOM 7381 O O . THR C 2 214 ? 18.203 62.907 127.435 1.00 30.73 214 THR C O 1
ATOM 7385 N N . PHE C 2 215 ? 17.628 62.641 125.270 1.00 30.74 215 PHE C N 1
ATOM 7386 C CA . PHE C 2 215 ? 17.281 64.023 125.019 1.00 30.89 215 PHE C CA 1
ATOM 7387 C C . PHE C 2 215 ? 16.061 64.443 125.847 1.00 32.86 215 PHE C C 1
ATOM 7388 O O . PHE C 2 215 ? 15.909 65.615 126.233 1.00 33.39 215 PHE C O 1
ATOM 7396 N N . SER C 2 216 ? 15.205 63.482 126.112 1.00 34.30 216 SER C N 1
ATOM 7397 C CA . SER C 2 216 ? 14.056 63.649 126.968 1.00 34.17 216 SER C CA 1
ATOM 7398 C C . SER C 2 216 ? 14.308 64.145 128.364 1.00 34.63 216 SER C C 1
ATOM 7399 O O . SER C 2 216 ? 13.608 65.014 128.791 1.00 34.55 216 SER C O 1
ATOM 7426 N N . ILE C 2 218 ? 16.481 65.709 129.573 1.00 38.80 218 ILE C N 1
ATOM 7427 C CA . ILE C 2 218 ? 17.524 66.728 129.756 1.00 39.66 218 ILE C CA 1
ATOM 7428 C C . ILE C 2 218 ? 16.777 68.050 129.614 1.00 39.24 218 ILE C C 1
ATOM 7429 O O . ILE C 2 218 ? 16.831 68.935 130.481 1.00 39.52 218 ILE C O 1
ATOM 7434 N N . THR C 2 219 ? 16.098 68.194 128.488 1.00 38.21 219 THR C N 1
ATOM 7435 C CA . THR C 2 219 ? 15.241 69.320 128.204 1.00 36.63 219 THR C CA 1
ATOM 7436 C C . THR C 2 219 ? 13.733 69.054 128.262 1.00 35.88 219 THR C C 1
ATOM 7437 O O . THR C 2 219 ? 12.934 70.009 128.214 1.00 36.35 219 THR C O 1
ATOM 7441 N N . GLY C 2 220 ? 13.311 67.790 128.364 1.00 34.44 220 GLY C N 1
ATOM 7442 C CA . GLY C 2 220 ? 11.891 67.528 128.334 1.00 32.59 220 GLY C CA 1
ATOM 7443 C C . GLY C 2 220 ? 11.250 67.456 126.960 1.00 31.80 220 GLY C C 1
ATOM 7444 O O . GLY C 2 220 ? 10.022 67.494 126.839 1.00 31.69 220 GLY C O 1
ATOM 7445 N N . HIS C 2 221 ? 12.091 67.366 125.934 1.00 31.31 221 HIS C N 1
ATOM 7446 C CA . HIS C 2 221 ? 11.682 67.067 124.560 1.00 31.38 221 HIS C CA 1
ATOM 7447 C C . HIS C 2 221 ? 11.552 65.547 124.340 1.00 31.70 221 HIS C C 1
ATOM 7448 O O . HIS C 2 221 ? 12.307 64.948 123.563 1.00 31.61 221 HIS C O 1
ATOM 7455 N N . ALA C 2 222 ? 10.592 64.954 125.062 1.00 31.02 222 ALA C N 1
ATOM 7456 C CA . ALA C 2 222 ? 10.339 63.540 125.031 1.00 30.60 222 ALA C CA 1
ATOM 7457 C C . ALA C 2 222 ? 9.735 63.134 123.725 1.00 28.99 222 ALA C C 1
ATOM 7458 O O . ALA C 2 222 ? 10.087 62.069 123.174 1.00 29.15 222 ALA C O 1
ATOM 7460 N N . GLY C 2 223 ? 8.888 64.008 123.205 1.00 27.38 223 GLY C N 1
ATOM 7461 C CA . GLY C 2 223 ? 8.250 63.836 121.875 1.00 26.64 223 GLY C CA 1
ATOM 7462 C C . GLY C 2 223 ? 9.198 63.795 120.678 1.00 26.32 223 GLY C C 1
ATOM 7463 O O . GLY C 2 223 ? 8.826 63.385 119.580 1.00 26.10 223 GLY C O 1
ATOM 7464 N N . SER C 2 224 ? 10.434 64.235 120.864 1.00 25.88 224 SER C N 1
ATOM 7465 C CA . SER C 2 224 ? 11.444 64.092 119.785 1.00 25.87 224 SER C CA 1
ATOM 7466 C C . SER C 2 224 ? 11.913 62.648 119.553 1.00 25.25 224 SER C C 1
ATOM 7467 O O . SER C 2 224 ? 12.372 62.293 118.461 1.00 24.63 224 SER C O 1
ATOM 7470 N N . ARG C 2 225 ? 11.789 61.813 120.575 1.00 25.46 225 ARG C N 1
ATOM 7471 C CA . ARG C 2 225 ? 12.297 60.432 120.507 1.00 24.30 225 ARG C CA 1
ATOM 7472 C C . ARG C 2 225 ? 13.724 60.357 120.038 1.00 25.39 225 ARG C C 1
ATOM 7473 O O . ARG C 2 225 ? 13.984 59.850 118.924 1.00 27.38 225 ARG C O 1
ATOM 7481 N N . ILE C 2 226 ? 14.662 60.774 120.884 1.00 24.76 226 ILE C N 1
ATOM 7482 C CA . ILE C 2 226 ? 16.059 60.847 120.495 1.00 25.22 226 ILE C CA 1
ATOM 7483 C C . ILE C 2 226 ? 16.881 60.647 121.728 1.00 26.13 226 ILE C C 1
ATOM 7484 O O . ILE C 2 226 ? 16.653 61.292 122.781 1.00 27.61 226 ILE C O 1
ATOM 7489 N N . GLY C 2 227 ? 17.864 59.786 121.582 1.00 26.47 227 GLY C N 1
ATOM 7490 C CA . GLY C 2 227 ? 18.847 59.475 122.618 1.00 27.56 227 GLY C CA 1
ATOM 7491 C C . GLY C 2 227 ? 20.124 59.161 121.889 1.00 28.28 227 GLY C C 1
ATOM 7492 O O . GLY C 2 227 ? 20.117 59.058 120.652 1.00 28.18 227 GLY C O 1
ATOM 7493 N N . TRP C 2 228 ? 21.222 59.055 122.631 1.00 28.99 228 TRP C N 1
ATOM 7494 C CA . TRP C 2 228 ? 22.526 58.697 122.038 1.00 29.49 228 TRP C CA 1
ATOM 7495 C C . TRP C 2 228 ? 23.321 57.813 122.984 1.00 29.56 228 TRP C C 1
ATOM 7496 O O . TRP C 2 228 ? 23.110 57.851 124.214 1.00 26.69 228 TRP C O 1
ATOM 7507 N N . ALA C 2 229 ? 24.198 57.015 122.364 1.00 30.24 229 ALA C N 1
ATOM 7508 C CA . ALA C 2 229 ? 25.097 56.068 123.010 1.00 31.42 229 ALA C CA 1
ATOM 7509 C C . ALA C 2 229 ? 26.535 56.486 122.670 1.00 32.40 229 ALA C C 1
ATOM 7510 O O . ALA C 2 229 ? 26.828 56.854 121.520 1.00 32.86 229 ALA C O 1
ATOM 7512 N N . LEU C 2 230 ? 27.415 56.429 123.674 1.00 32.21 230 LEU C N 1
ATOM 7513 C CA . LEU C 2 230 ? 28.844 56.631 123.515 1.00 31.59 230 LEU C CA 1
ATOM 7514 C C . LEU C 2 230 ? 29.467 55.248 123.672 1.00 32.53 230 LEU C C 1
ATOM 7515 O O . LEU C 2 230 ? 29.348 54.615 124.721 1.00 31.86 230 LEU C O 1
ATOM 7520 N N . VAL C 2 231 ? 30.036 54.729 122.580 1.00 33.89 231 VAL C N 1
ATOM 7521 C CA . VAL C 2 231 ? 30.492 53.345 122.541 1.00 35.70 231 VAL C CA 1
ATOM 7522 C C . VAL C 2 231 ? 31.938 53.398 122.099 1.00 37.09 231 VAL C C 1
ATOM 7523 O O . VAL C 2 231 ? 32.283 54.012 121.087 1.00 37.96 231 VAL C O 1
ATOM 7527 N N . LYS C 2 232 ? 32.789 52.801 122.919 1.00 38.92 232 LYS C N 1
ATOM 7528 C CA . LYS C 2 232 ? 34.232 52.856 122.718 1.00 39.96 232 LYS C CA 1
ATOM 7529 C C . LYS C 2 232 ? 34.611 51.687 121.861 1.00 39.87 232 LYS C C 1
ATOM 7530 O O . LYS C 2 232 ? 35.428 51.817 120.946 1.00 41.00 232 LYS C O 1
ATOM 7536 N N . ASP C 2 233 ? 33.993 50.548 122.133 1.00 39.79 233 ASP C N 1
ATOM 7537 C CA . ASP C 2 233 ? 34.187 49.372 121.310 1.00 40.40 233 ASP C CA 1
ATOM 7538 C C . ASP C 2 233 ? 33.525 49.434 119.882 1.00 40.50 233 ASP C C 1
ATOM 7539 O O . ASP C 2 233 ? 32.298 49.490 119.729 1.00 39.94 233 ASP C O 1
ATOM 7544 N N . LYS C 2 234 ? 34.340 49.380 118.833 1.00 40.96 234 LYS C N 1
ATOM 7545 C CA . LYS C 2 234 ? 33.839 49.588 117.463 1.00 41.47 234 LYS C CA 1
ATOM 7546 C C . LYS C 2 234 ? 32.860 48.504 116.988 1.00 42.19 234 LYS C C 1
ATOM 7547 O O . LYS C 2 234 ? 31.913 48.745 116.201 1.00 41.35 234 LYS C O 1
ATOM 7553 N N . GLU C 2 235 ? 33.135 47.312 117.483 1.00 42.44 235 GLU C N 1
ATOM 7554 C CA . GLU C 2 235 ? 32.432 46.124 117.091 1.00 43.50 235 GLU C CA 1
ATOM 7555 C C . GLU C 2 235 ? 31.059 46.119 117.757 1.00 42.26 235 GLU C C 1
ATOM 7556 O O . GLU C 2 235 ? 30.064 45.737 117.130 1.00 42.42 235 GLU C O 1
ATOM 7562 N N . VAL C 2 236 ? 31.021 46.583 119.015 1.00 40.58 236 VAL C N 1
ATOM 7563 C CA . VAL C 2 236 ? 29.780 46.773 119.740 1.00 38.50 236 VAL C CA 1
ATOM 7564 C C . VAL C 2 236 ? 28.950 47.788 119.033 1.00 37.40 236 VAL C C 1
ATOM 7565 O O . VAL C 2 236 ? 27.779 47.560 118.755 1.00 37.02 236 VAL C O 1
ATOM 7569 N N . ALA C 2 237 ? 29.590 48.907 118.731 1.00 36.76 237 ALA C N 1
ATOM 7570 C CA . ALA C 2 237 ? 28.966 50.007 118.054 1.00 35.71 237 ALA C CA 1
ATOM 7571 C C . ALA C 2 237 ? 28.354 49.609 116.692 1.00 35.56 237 ALA C C 1
ATOM 7572 O O . ALA C 2 237 ? 27.210 49.937 116.377 1.00 33.95 237 ALA C O 1
ATOM 7574 N N . LYS C 2 238 ? 29.116 48.882 115.882 1.00 36.94 238 LYS C N 1
ATOM 7575 C CA . LYS C 2 238 ? 28.625 48.401 114.579 1.00 37.77 238 LYS C CA 1
ATOM 7576 C C . LYS C 2 238 ? 27.348 47.569 114.694 1.00 37.05 238 LYS C C 1
ATOM 7577 O O . LYS C 2 238 ? 26.435 47.746 113.914 1.00 37.37 238 LYS C O 1
ATOM 7583 N N . LYS C 2 239 ? 27.283 46.705 115.693 1.00 36.98 239 LYS C N 1
ATOM 7584 C CA . LYS C 2 239 ? 26.190 45.740 115.858 1.00 37.30 239 LYS C CA 1
ATOM 7585 C C . LYS C 2 239 ? 24.939 46.437 116.375 1.00 36.46 239 LYS C C 1
ATOM 7586 O O . LYS C 2 239 ? 23.810 46.010 116.132 1.00 36.56 239 LYS C O 1
ATOM 7592 N N . MET C 2 240 ? 25.158 47.491 117.141 1.00 35.92 240 MET C N 1
ATOM 7593 C CA . MET C 2 240 ? 24.078 48.313 117.650 1.00 35.05 240 MET C CA 1
ATOM 7594 C C . MET C 2 240 ? 23.428 48.986 116.475 1.00 35.02 240 MET C C 1
ATOM 7595 O O . MET C 2 240 ? 22.205 48.996 116.364 1.00 34.86 240 MET C O 1
ATOM 7600 N N . VAL C 2 241 ? 24.254 49.567 115.602 1.00 34.94 241 VAL C N 1
ATOM 7601 C CA . VAL C 2 241 ? 23.801 50.151 114.344 1.00 34.00 241 VAL C CA 1
ATOM 7602 C C . VAL C 2 241 ? 23.010 49.082 113.529 1.00 34.57 241 VAL C C 1
ATOM 7603 O O . VAL C 2 241 ? 21.854 49.283 113.146 1.00 33.38 241 VAL C O 1
ATOM 7607 N N . GLU C 2 242 ? 23.622 47.932 113.284 1.00 35.41 242 GLU C N 1
ATOM 7608 C CA . GLU C 2 242 ? 22.918 46.875 112.557 1.00 35.97 242 GLU C CA 1
ATOM 7609 C C . GLU C 2 242 ? 21.522 46.641 113.116 1.00 35.07 242 GLU C C 1
ATOM 7610 O O . GLU C 2 242 ? 20.584 46.412 112.366 1.00 36.01 242 GLU C O 1
ATOM 7616 N N . TYR C 2 243 ? 21.377 46.746 114.431 1.00 34.17 243 TYR C N 1
ATOM 7617 C CA . TYR C 2 243 ? 20.089 46.549 115.072 1.00 33.87 243 TYR C CA 1
ATOM 7618 C C . TYR C 2 243 ? 19.035 47.555 114.622 1.00 33.50 243 TYR C C 1
ATOM 7619 O O . TYR C 2 243 ? 18.000 47.204 114.095 1.00 35.34 243 TYR C O 1
ATOM 7628 N N . ILE C 2 244 ? 19.312 48.811 114.880 1.00 33.15 244 ILE C N 1
ATOM 7629 C CA . ILE C 2 244 ? 18.510 49.943 114.451 1.00 32.12 244 ILE C CA 1
ATOM 7630 C C . ILE C 2 244 ? 18.126 49.912 112.963 1.00 31.23 244 ILE C C 1
ATOM 7631 O O . ILE C 2 244 ? 16.962 50.067 112.628 1.00 29.55 244 ILE C O 1
ATOM 7636 N N . ILE C 2 245 ? 19.085 49.662 112.088 1.00 31.17 245 ILE C N 1
ATOM 7637 C CA . ILE C 2 245 ? 18.764 49.370 110.676 1.00 32.21 245 ILE C CA 1
ATOM 7638 C C . ILE C 2 245 ? 17.605 48.409 110.452 1.00 33.38 245 ILE C C 1
ATOM 7639 O O . ILE C 2 245 ? 16.638 48.746 109.745 1.00 33.31 245 ILE C O 1
ATOM 7644 N N . VAL C 2 246 ? 17.673 47.231 111.074 1.00 34.32 246 VAL C N 1
ATOM 7645 C CA . VAL C 2 246 ? 16.612 46.236 110.868 1.00 34.98 246 VAL C CA 1
ATOM 7646 C C . VAL C 2 246 ? 15.346 46.681 111.553 1.00 35.53 246 VAL C C 1
ATOM 7647 O O . VAL C 2 246 ? 14.232 46.542 111.017 1.00 36.65 246 VAL C O 1
ATOM 7651 N N . ASN C 2 247 ? 15.531 47.183 112.762 1.00 35.44 247 ASN C N 1
ATOM 7652 C CA . ASN C 2 247 ? 14.451 47.603 113.628 1.00 34.76 247 ASN C CA 1
ATOM 7653 C C . ASN C 2 247 ? 13.594 48.707 113.048 1.00 33.71 247 ASN C C 1
ATOM 7654 O O . ASN C 2 247 ? 12.365 48.704 113.205 1.00 33.27 247 ASN C O 1
ATOM 7659 N N . SER C 2 248 ? 14.235 49.698 112.436 1.00 33.37 248 SER C N 1
ATOM 7660 C CA . SER C 2 248 ? 13.509 50.898 112.054 1.00 32.67 248 SER C CA 1
ATOM 7661 C C . SER C 2 248 ? 14.187 51.687 110.936 1.00 33.59 248 SER C C 1
ATOM 7662 O O . SER C 2 248 ? 13.698 52.759 110.546 1.00 34.59 248 SER C O 1
ATOM 7665 N N . ILE C 2 249 ? 15.297 51.152 110.419 1.00 33.92 249 ILE C N 1
ATOM 7666 C CA . ILE C 2 249 ? 16.149 51.792 109.419 1.00 34.13 249 ILE C CA 1
ATOM 7667 C C . ILE C 2 249 ? 16.555 53.227 109.844 1.00 34.20 249 ILE C C 1
ATOM 7668 O O . ILE C 2 249 ? 16.473 54.154 109.056 1.00 33.42 249 ILE C O 1
ATOM 7673 N N . GLY C 2 250 ? 17.028 53.379 111.082 1.00 33.21 250 GLY C N 1
ATOM 7674 C CA . GLY C 2 250 ? 17.419 54.666 111.561 1.00 31.09 250 GLY C CA 1
ATOM 7675 C C . GLY C 2 250 ? 16.383 55.346 112.419 1.00 30.79 250 GLY C C 1
ATOM 7676 O O . GLY C 2 250 ? 15.512 54.712 113.045 1.00 30.34 250 GLY C O 1
ATOM 7677 N N . VAL C 2 251 ? 16.460 56.678 112.386 1.00 29.86 251 VAL C N 1
ATOM 7678 C CA . VAL C 2 251 ? 15.877 57.528 113.380 1.00 28.26 251 VAL C CA 1
ATOM 7679 C C . VAL C 2 251 ? 15.489 58.786 112.562 1.00 28.96 251 VAL C C 1
ATOM 7680 O O . VAL C 2 251 ? 16.211 59.192 111.644 1.00 28.45 251 VAL C O 1
ATOM 7684 N N . SER C 2 252 ? 14.310 59.324 112.819 1.00 28.90 252 SER C N 1
ATOM 7685 C CA . SER C 2 252 ? 13.827 60.470 112.130 1.00 29.83 252 SER C CA 1
ATOM 7686 C C . SER C 2 252 ? 14.904 61.560 111.984 1.00 29.79 252 SER C C 1
ATOM 7687 O O . SER C 2 252 ? 15.434 62.040 112.969 1.00 30.91 252 SER C O 1
ATOM 7690 N N . LYS C 2 253 ? 15.217 61.946 110.759 1.00 29.68 253 LYS C N 1
ATOM 7691 C CA . LYS C 2 253 ? 16.206 62.996 110.525 1.00 29.99 253 LYS C CA 1
ATOM 7692 C C . LYS C 2 253 ? 15.762 64.302 111.115 1.00 29.33 253 LYS C C 1
ATOM 7693 O O . LYS C 2 253 ? 16.585 65.059 111.607 1.00 29.78 253 LYS C O 1
ATOM 7699 N N . GLU C 2 254 ? 14.469 64.563 111.082 1.00 30.16 254 GLU C N 1
ATOM 7700 C CA . GLU C 2 254 ? 13.946 65.855 111.571 1.00 31.92 254 GLU C CA 1
ATOM 7701 C C . GLU C 2 254 ? 14.053 65.974 113.087 1.00 32.01 254 GLU C C 1
ATOM 7702 O O . GLU C 2 254 ? 14.322 67.049 113.579 1.00 32.09 254 GLU C O 1
ATOM 7708 N N . SER C 2 255 ? 13.891 64.859 113.799 1.00 31.92 255 SER C N 1
ATOM 7709 C CA . SER C 2 255 ? 14.126 64.787 115.235 1.00 31.99 255 SER C CA 1
ATOM 7710 C C . SER C 2 255 ? 15.567 65.167 115.534 1.00 32.63 255 SER C C 1
ATOM 7711 O O . SER C 2 255 ? 15.847 65.927 116.487 1.00 33.50 255 SER C O 1
ATOM 7714 N N . GLN C 2 256 ? 16.479 64.597 114.743 1.00 32.05 256 GLN C N 1
ATOM 7715 C CA . GLN C 2 256 ? 17.925 64.825 114.856 1.00 31.58 256 GLN C CA 1
ATOM 7716 C C . GLN C 2 256 ? 18.267 66.292 114.574 1.00 32.15 256 GLN C C 1
ATOM 7717 O O . GLN C 2 256 ? 19.073 66.929 115.247 1.00 31.75 256 GLN C O 1
ATOM 7723 N N . VAL C 2 257 ? 17.627 66.841 113.567 1.00 32.99 257 VAL C N 1
ATOM 7724 C CA . VAL C 2 257 ? 17.913 68.207 113.182 1.00 33.25 257 VAL C CA 1
ATOM 7725 C C . VAL C 2 257 ? 17.339 69.167 114.216 1.00 34.21 257 VAL C C 1
ATOM 7726 O O . VAL C 2 257 ? 18.010 70.119 114.613 1.00 35.28 257 VAL C O 1
ATOM 7730 N N . ARG C 2 258 ? 16.135 68.895 114.704 1.00 34.51 258 ARG C N 1
ATOM 7731 C CA . ARG C 2 258 ? 15.604 69.671 115.817 1.00 34.84 258 ARG C CA 1
ATOM 7732 C C . ARG C 2 258 ? 16.342 69.573 117.153 1.00 34.88 258 ARG C C 1
ATOM 7733 O O . ARG C 2 258 ? 16.528 70.598 117.823 1.00 34.64 258 ARG C O 1
ATOM 7741 N N . THR C 2 259 ? 16.705 68.355 117.557 1.00 34.65 259 THR C N 1
ATOM 7742 C CA . THR C 2 259 ? 17.565 68.130 118.722 1.00 35.18 259 THR C CA 1
ATOM 7743 C C . THR C 2 259 ? 18.874 68.953 118.693 1.00 36.27 259 THR C C 1
ATOM 7744 O O . THR C 2 259 ? 19.235 69.568 119.699 1.00 37.31 259 THR C O 1
ATOM 7748 N N . ALA C 2 260 ? 19.566 68.955 117.560 1.00 36.07 260 ALA C N 1
ATOM 7749 C CA . ALA C 2 260 ? 20.735 69.775 117.355 1.00 36.88 260 ALA C CA 1
ATOM 7750 C C . ALA C 2 260 ? 20.492 71.254 117.654 1.00 37.44 260 ALA C C 1
ATOM 7751 O O . ALA C 2 260 ? 21.286 71.886 118.289 1.00 37.31 260 ALA C O 1
ATOM 7753 N N . LYS C 2 261 ? 19.409 71.818 117.152 1.00 39.87 261 LYS C N 1
ATOM 7754 C CA . LYS C 2 261 ? 19.094 73.225 117.417 1.00 41.30 261 LYS C CA 1
ATOM 7755 C C . LYS C 2 261 ? 18.917 73.440 118.890 1.00 41.75 261 LYS C C 1
ATOM 7756 O O . LYS C 2 261 ? 19.735 74.102 119.498 1.00 43.51 261 LYS C O 1
ATOM 7762 N N . ILE C 2 262 ? 17.872 72.857 119.463 1.00 41.83 262 ILE C N 1
ATOM 7763 C CA . ILE C 2 262 ? 17.649 72.840 120.910 1.00 41.33 262 ILE C CA 1
ATOM 7764 C C . ILE C 2 262 ? 18.935 72.716 121.731 1.00 41.47 262 ILE C C 1
ATOM 7765 O O . ILE C 2 262 ? 19.198 73.585 122.570 1.00 40.13 262 ILE C O 1
ATOM 7770 N N . LEU C 2 263 ? 19.726 71.648 121.515 1.00 41.40 263 LEU C N 1
ATOM 7771 C CA . LEU C 2 263 ? 20.983 71.471 122.262 1.00 41.58 263 LEU C CA 1
ATOM 7772 C C . LEU C 2 263 ? 22.004 72.599 122.055 1.00 42.66 263 LEU C C 1
ATOM 7773 O O . LEU C 2 263 ? 22.791 72.901 122.980 1.00 42.60 263 LEU C O 1
ATOM 7778 N N . ASN C 2 264 ? 22.003 73.189 120.851 1.00 43.31 264 ASN C N 1
ATOM 7779 C CA . ASN C 2 264 ? 22.855 74.362 120.555 1.00 43.77 264 ASN C CA 1
ATOM 7780 C C . ASN C 2 264 ? 22.413 75.593 121.286 1.00 43.44 264 ASN C C 1
ATOM 7781 O O . ASN C 2 264 ? 23.260 76.324 121.785 1.00 44.85 264 ASN C O 1
ATOM 7786 N N . VAL C 2 265 ? 21.100 75.828 121.327 1.00 43.08 265 VAL C N 1
ATOM 7787 C CA . VAL C 2 265 ? 20.530 76.932 122.092 1.00 43.51 265 VAL C CA 1
ATOM 7788 C C . VAL C 2 265 ? 20.848 76.835 123.574 1.00 44.27 265 VAL C C 1
ATOM 7789 O O . VAL C 2 265 ? 21.099 77.839 124.225 1.00 44.95 265 VAL C O 1
ATOM 7793 N N . LEU C 2 266 ? 20.858 75.611 124.086 1.00 45.21 266 LEU C N 1
ATOM 7794 C CA . LEU C 2 266 ? 21.096 75.330 125.485 1.00 45.93 266 LEU C CA 1
ATOM 7795 C C . LEU C 2 266 ? 22.554 75.505 125.863 1.00 46.82 266 LEU C C 1
ATOM 7796 O O . LEU C 2 266 ? 22.866 75.899 126.988 1.00 47.60 266 LEU C O 1
ATOM 7801 N N . LYS C 2 267 ? 23.437 75.219 124.921 1.00 47.66 267 LYS C N 1
ATOM 7802 C CA . LYS C 2 267 ? 24.868 75.450 125.086 1.00 48.87 267 LYS C CA 1
ATOM 7803 C C . LYS C 2 267 ? 25.200 76.948 125.141 1.00 49.40 267 LYS C C 1
ATOM 7804 O O . LYS C 2 267 ? 25.996 77.348 125.984 1.00 49.71 267 LYS C O 1
ATOM 7810 N N . GLU C 2 268 ? 24.599 77.753 124.260 1.00 50.30 268 GLU C N 1
ATOM 7811 C CA . GLU C 2 268 ? 24.677 79.217 124.337 1.00 53.60 268 GLU C CA 1
ATOM 7812 C C . GLU C 2 268 ? 24.299 79.720 125.743 1.00 53.20 268 GLU C C 1
ATOM 7813 O O . GLU C 2 268 ? 24.919 80.614 126.288 1.00 53.28 268 GLU C O 1
ATOM 7819 N N . THR C 2 269 ? 23.272 79.100 126.309 1.00 54.54 269 THR C N 1
ATOM 7820 C CA . THR C 2 269 ? 22.647 79.489 127.568 1.00 55.34 269 THR C CA 1
ATOM 7821 C C . THR C 2 269 ? 23.572 79.304 128.763 1.00 56.38 269 THR C C 1
ATOM 7822 O O . THR C 2 269 ? 23.457 80.019 129.746 1.00 56.59 269 THR C O 1
ATOM 7826 N N . CYS C 2 270 ? 24.503 78.361 128.658 1.00 57.88 270 CYS C N 1
ATOM 7827 C CA . CYS C 2 270 ? 25.430 78.047 129.740 1.00 59.19 270 CYS C CA 1
ATOM 7828 C C . CYS C 2 270 ? 26.374 79.180 130.176 1.00 61.09 270 CYS C C 1
ATOM 7829 O O . CYS C 2 270 ? 27.002 79.089 131.232 1.00 61.39 270 CYS C O 1
ATOM 7832 N N . LYS C 2 271 ? 26.479 80.220 129.354 1.00 63.01 271 LYS C N 1
ATOM 7833 C CA . LYS C 2 271 ? 27.320 81.384 129.641 1.00 65.10 271 LYS C CA 1
ATOM 7834 C C . LYS C 2 271 ? 26.462 82.569 130.082 1.00 66.38 271 LYS C C 1
ATOM 7835 O O . LYS C 2 271 ? 26.955 83.701 130.212 1.00 66.58 271 LYS C O 1
ATOM 7841 N N . SER C 2 272 ? 25.178 82.291 130.312 1.00 68.05 272 SER C N 1
ATOM 7842 C CA . SER C 2 272 ? 24.211 83.325 130.682 1.00 69.87 272 SER C CA 1
ATOM 7843 C C . SER C 2 272 ? 24.352 83.729 132.139 1.00 71.30 272 SER C C 1
ATOM 7844 O O . SER C 2 272 ? 25.045 83.080 132.938 1.00 71.39 272 SER C O 1
ATOM 7847 N N . GLU C 2 273 ? 23.686 84.829 132.460 1.00 73.17 273 GLU C N 1
ATOM 7848 C CA . GLU C 2 273 ? 23.696 85.390 133.799 1.00 74.56 273 GLU C CA 1
ATOM 7849 C C . GLU C 2 273 ? 22.367 85.130 134.492 1.00 74.47 273 GLU C C 1
ATOM 7850 O O . GLU C 2 273 ? 22.316 84.395 135.484 1.00 74.56 273 GLU C O 1
ATOM 7856 N N . SER C 2 274 ? 21.307 85.706 133.927 1.00 74.27 274 SER C N 1
ATOM 7857 C CA . SER C 2 274 ? 19.930 85.471 134.343 1.00 74.15 274 SER C CA 1
ATOM 7858 C C . SER C 2 274 ? 19.669 84.000 134.724 1.00 73.79 274 SER C C 1
ATOM 7859 O O . SER C 2 274 ? 20.156 83.065 134.052 1.00 73.85 274 SER C O 1
ATOM 7862 N N . GLU C 2 275 ? 18.922 83.800 135.814 1.00 73.02 275 GLU C N 1
ATOM 7863 C CA . GLU C 2 275 ? 18.688 82.445 136.327 1.00 72.12 275 GLU C CA 1
ATOM 7864 C C . GLU C 2 275 ? 17.584 81.717 135.570 1.00 70.59 275 GLU C C 1
ATOM 7865 O O . GLU C 2 275 ? 17.552 80.481 135.546 1.00 70.35 275 GLU C O 1
ATOM 7871 N N . SER C 2 276 ? 16.682 82.504 134.975 1.00 68.49 276 SER C N 1
ATOM 7872 C CA . SER C 2 276 ? 15.646 81.991 134.079 1.00 65.94 276 SER C CA 1
ATOM 7873 C C . SER C 2 276 ? 16.246 81.708 132.711 1.00 64.29 276 SER C C 1
ATOM 7874 O O . SER C 2 276 ? 15.694 80.931 131.943 1.00 64.06 276 SER C O 1
ATOM 7877 N N . GLU C 2 277 ? 17.384 82.339 132.427 1.00 62.09 277 GLU C N 1
ATOM 7878 C CA . GLU C 2 277 ? 18.064 82.210 131.143 1.00 59.94 277 GLU C CA 1
ATOM 7879 C C . GLU C 2 277 ? 18.834 80.906 131.057 1.00 57.12 277 GLU C C 1
ATOM 7880 O O . GLU C 2 277 ? 18.483 80.019 130.275 1.00 56.45 277 GLU C O 1
ATOM 7886 N N . ASN C 2 278 ? 19.892 80.820 131.860 1.00 54.05 278 ASN C N 1
ATOM 7887 C CA . ASN C 2 278 ? 20.815 79.695 131.844 1.00 51.28 278 ASN C CA 1
ATOM 7888 C C . ASN C 2 278 ? 19.975 78.468 132.158 1.00 49.50 278 ASN C C 1
ATOM 7889 O O . ASN C 2 278 ? 19.225 78.459 133.146 1.00 48.94 278 ASN C O 1
ATOM 7894 N N . PHE C 2 279 ? 20.046 77.462 131.277 1.00 47.67 279 PHE C N 1
ATOM 7895 C CA . PHE C 2 279 ? 19.116 76.349 131.364 1.00 45.45 279 PHE C CA 1
ATOM 7896 C C . PHE C 2 279 ? 19.314 75.498 132.613 1.00 44.58 279 PHE C C 1
ATOM 7897 O O . PHE C 2 279 ? 18.319 75.190 133.286 1.00 45.02 279 PHE C O 1
ATOM 7905 N N . PHE C 2 280 ? 20.564 75.119 132.917 1.00 43.29 280 PHE C N 1
ATOM 7906 C CA . PHE C 2 280 ? 20.829 74.231 134.064 1.00 43.13 280 PHE C CA 1
ATOM 7907 C C . PHE C 2 280 ? 20.593 74.945 135.429 1.00 43.30 280 PHE C C 1
ATOM 7908 O O . PHE C 2 280 ? 20.200 74.320 136.435 1.00 44.11 280 PHE C O 1
ATOM 7916 N N . LYS C 2 281 ? 20.819 76.248 135.456 1.00 43.88 281 LYS C N 1
ATOM 7917 C CA . LYS C 2 281 ? 20.458 77.066 136.624 1.00 43.95 281 LYS C CA 1
ATOM 7918 C C . LYS C 2 281 ? 18.937 77.131 136.808 1.00 42.66 281 LYS C C 1
ATOM 7919 O O . LYS C 2 281 ? 18.455 76.729 137.841 1.00 42.60 281 LYS C O 1
ATOM 7925 N N . TYR C 2 282 ? 18.183 77.613 135.820 1.00 41.75 282 TYR C N 1
ATOM 7926 C CA . TYR C 2 282 ? 16.714 77.435 135.819 1.00 41.17 282 TYR C CA 1
ATOM 7927 C C . TYR C 2 282 ? 16.195 76.071 136.323 1.00 41.09 282 TYR C C 1
ATOM 7928 O O . TYR C 2 282 ? 15.307 76.024 137.183 1.00 41.47 282 TYR C O 1
ATOM 7937 N N . GLY C 2 283 ? 16.720 74.964 135.795 1.00 40.85 283 GLY C N 1
ATOM 7938 C CA . GLY C 2 283 ? 16.199 73.639 136.171 1.00 40.06 283 GLY C CA 1
ATOM 7939 C C . GLY C 2 283 ? 16.599 73.159 137.556 1.00 40.02 283 GLY C C 1
ATOM 7940 O O . GLY C 2 283 ? 15.761 72.672 138.333 1.00 39.91 283 GLY C O 1
ATOM 7941 N N . ARG C 2 284 ? 17.885 73.280 137.876 1.00 39.94 284 ARG C N 1
ATOM 7942 C CA . ARG C 2 284 ? 18.353 73.056 139.256 1.00 40.42 284 ARG C CA 1
ATOM 7943 C C . ARG C 2 284 ? 17.529 73.807 140.340 1.00 40.70 284 ARG C C 1
ATOM 7944 O O . ARG C 2 284 ? 17.218 73.278 141.406 1.00 40.05 284 ARG C O 1
ATOM 7952 N N . GLU C 2 285 ? 17.172 75.043 140.051 1.00 42.24 285 GLU C N 1
ATOM 7953 C CA . GLU C 2 285 ? 16.367 75.845 140.949 1.00 44.23 285 GLU C CA 1
ATOM 7954 C C . GLU C 2 285 ? 14.939 75.321 140.970 1.00 44.32 285 GLU C C 1
ATOM 7955 O O . GLU C 2 285 ? 14.285 75.301 142.017 1.00 44.05 285 GLU C O 1
ATOM 7961 N N . MET C 2 286 ? 14.457 74.853 139.817 1.00 44.56 286 MET C N 1
ATOM 7962 C CA . MET C 2 286 ? 13.116 74.301 139.755 1.00 45.35 286 MET C CA 1
ATOM 7963 C C . MET C 2 286 ? 13.082 73.010 140.560 1.00 43.54 286 MET C C 1
ATOM 7964 O O . MET C 2 286 ? 12.187 72.797 141.384 1.00 43.18 286 MET C O 1
ATOM 7969 N N . MET C 2 287 ? 14.068 72.160 140.347 1.00 42.94 287 MET C N 1
ATOM 7970 C CA . MET C 2 287 ? 14.104 70.877 141.050 1.00 43.63 287 MET C CA 1
ATOM 7971 C C . MET C 2 287 ? 14.294 71.063 142.548 1.00 44.34 287 MET C C 1
ATOM 7972 O O . MET C 2 287 ? 13.629 70.391 143.340 1.00 44.25 287 MET C O 1
ATOM 7977 N N . LYS C 2 288 ? 15.188 72.003 142.901 1.00 45.22 288 LYS C N 1
ATOM 7978 C CA . LYS C 2 288 ? 15.487 72.404 144.286 1.00 45.21 288 LYS C CA 1
ATOM 7979 C C . LYS C 2 288 ? 14.233 72.620 145.056 1.00 45.30 288 LYS C C 1
ATOM 7980 O O . LYS C 2 288 ? 13.959 71.912 146.022 1.00 46.16 288 LYS C O 1
ATOM 7986 N N . ASN C 2 289 ? 13.475 73.595 144.587 1.00 45.71 289 ASN C N 1
ATOM 7987 C CA . ASN C 2 289 ? 12.234 74.012 145.180 1.00 46.69 289 ASN C CA 1
ATOM 7988 C C . ASN C 2 289 ? 11.183 72.924 145.329 1.00 46.99 289 ASN C C 1
ATOM 7989 O O . ASN C 2 289 ? 10.580 72.766 146.393 1.00 47.72 289 ASN C O 1
ATOM 7994 N N . ARG C 2 290 ? 10.954 72.200 144.239 1.00 46.99 290 ARG C N 1
ATOM 7995 C CA . ARG C 2 290 ? 10.048 71.072 144.220 1.00 46.05 290 ARG C CA 1
ATOM 7996 C C . ARG C 2 290 ? 10.369 70.074 145.286 1.00 44.91 290 ARG C C 1
ATOM 7997 O O . ARG C 2 290 ? 9.486 69.567 145.958 1.00 45.26 290 ARG C O 1
ATOM 8005 N N . TRP C 2 291 ? 11.649 69.785 145.425 1.00 44.01 291 TRP C N 1
ATOM 8006 C CA . TRP C 2 291 ? 12.137 68.821 146.421 1.00 42.30 291 TRP C CA 1
ATOM 8007 C C . TRP C 2 291 ? 12.064 69.401 147.830 1.00 42.91 291 TRP C C 1
ATOM 8008 O O . TRP C 2 291 ? 11.933 68.651 148.803 1.00 42.52 291 TRP C O 1
ATOM 8019 N N . GLU C 2 292 ? 12.139 70.733 147.910 1.00 43.11 292 GLU C N 1
ATOM 8020 C CA . GLU C 2 292 ? 12.029 71.459 149.183 1.00 44.82 292 GLU C CA 1
ATOM 8021 C C . GLU C 2 292 ? 10.611 71.423 149.713 1.00 44.24 292 GLU C C 1
ATOM 8022 O O . GLU C 2 292 ? 10.380 70.913 150.832 1.00 44.88 292 GLU C O 1
ATOM 8028 N N . LYS C 2 293 ? 9.653 71.904 148.914 1.00 43.86 293 LYS C N 1
ATOM 8029 C CA . LYS C 2 293 ? 8.224 71.760 149.258 1.00 44.05 293 LYS C CA 1
ATOM 8030 C C . LYS C 2 293 ? 7.866 70.318 149.632 1.00 44.06 293 LYS C C 1
ATOM 8031 O O . LYS C 2 293 ? 7.305 70.077 150.695 1.00 44.91 293 LYS C O 1
ATOM 8037 N N . LEU C 2 294 ? 8.199 69.362 148.770 1.00 42.92 294 LEU C N 1
ATOM 8038 C CA . LEU C 2 294 ? 7.866 67.960 149.022 1.00 42.27 294 LEU C CA 1
ATOM 8039 C C . LEU C 2 294 ? 8.427 67.452 150.324 1.00 43.33 294 LEU C C 1
ATOM 8040 O O . LEU C 2 294 ? 7.781 66.706 151.031 1.00 44.39 294 LEU C O 1
ATOM 8045 N N . ARG C 2 295 ? 9.648 67.846 150.635 1.00 45.13 295 ARG C N 1
ATOM 8046 C CA . ARG C 2 295 ? 10.354 67.379 151.831 1.00 46.59 295 ARG C CA 1
ATOM 8047 C C . ARG C 2 295 ? 9.628 67.871 153.093 1.00 48.12 295 ARG C C 1
ATOM 8048 O O . ARG C 2 295 ? 9.511 67.161 154.101 1.00 47.64 295 ARG C O 1
ATOM 8056 N N . GLU C 2 296 ? 9.180 69.116 153.009 1.00 49.98 296 GLU C N 1
ATOM 8057 C CA . GLU C 2 296 ? 8.275 69.730 153.964 1.00 52.99 296 GLU C CA 1
ATOM 8058 C C . GLU C 2 296 ? 7.075 68.814 154.277 1.00 53.38 296 GLU C C 1
ATOM 8059 O O . GLU C 2 296 ? 6.857 68.446 155.433 1.00 53.66 296 GLU C O 1
ATOM 8065 N N . VAL C 2 297 ? 6.315 68.447 153.236 1.00 53.74 297 VAL C N 1
ATOM 8066 C CA . VAL C 2 297 ? 5.127 67.578 153.368 1.00 53.47 297 VAL C CA 1
ATOM 8067 C C . VAL C 2 297 ? 5.396 66.207 154.024 1.00 54.46 297 VAL C C 1
ATOM 8068 O O . VAL C 2 297 ? 4.594 65.733 154.816 1.00 54.67 297 VAL C O 1
ATOM 8072 N N . VAL C 2 298 ? 6.528 65.591 153.714 1.00 55.65 298 VAL C N 1
ATOM 8073 C CA . VAL C 2 298 ? 6.876 64.290 154.288 1.00 57.25 298 VAL C CA 1
ATOM 8074 C C . VAL C 2 298 ? 7.341 64.457 155.741 1.00 58.94 298 VAL C C 1
ATOM 8075 O O . VAL C 2 298 ? 7.259 63.516 156.551 1.00 58.65 298 VAL C O 1
ATOM 8079 N N . LYS C 2 299 ? 7.810 65.662 156.064 1.00 60.80 299 LYS C N 1
ATOM 8080 C CA . LYS C 2 299 ? 8.347 65.946 157.387 1.00 62.80 299 LYS C CA 1
ATOM 8081 C C . LYS C 2 299 ? 7.201 66.039 158.362 1.00 63.66 299 LYS C C 1
ATOM 8082 O O . LYS C 2 299 ? 7.195 65.340 159.364 1.00 63.72 299 LYS C O 1
ATOM 8088 N N . GLU C 2 300 ? 6.235 66.905 158.058 1.00 64.58 300 GLU C N 1
ATOM 8089 C CA . GLU C 2 300 ? 5.116 67.124 158.950 1.00 65.75 300 GLU C CA 1
ATOM 8090 C C . GLU C 2 300 ? 4.124 65.960 158.928 1.00 65.98 300 GLU C C 1
ATOM 8091 O O . GLU C 2 300 ? 3.227 65.883 159.766 1.00 66.03 300 GLU C O 1
ATOM 8097 N N . SER C 2 301 ? 4.302 65.060 157.964 1.00 66.46 301 SER C N 1
ATOM 8098 C CA . SER C 2 301 ? 3.629 63.767 157.951 1.00 66.81 301 SER C CA 1
ATOM 8099 C C . SER C 2 301 ? 4.469 62.795 158.763 1.00 67.46 301 SER C C 1
ATOM 8100 O O . SER C 2 301 ? 5.702 62.881 158.777 1.00 67.71 301 SER C O 1
ATOM 8103 N N . ASP C 2 302 ? 3.802 61.872 159.445 1.00 68.00 302 ASP C N 1
ATOM 8104 C CA . ASP C 2 302 ? 4.509 60.880 160.244 1.00 68.28 302 ASP C CA 1
ATOM 8105 C C . ASP C 2 302 ? 4.688 59.575 159.453 1.00 67.44 302 ASP C C 1
ATOM 8106 O O . ASP C 2 302 ? 5.558 58.754 159.776 1.00 67.48 302 ASP C O 1
ATOM 8111 N N . ALA C 2 303 ? 3.895 59.430 158.388 1.00 66.09 303 ALA C N 1
ATOM 8112 C CA . ALA C 2 303 ? 3.802 58.183 157.610 1.00 64.26 303 ALA C CA 1
ATOM 8113 C C . ALA C 2 303 ? 4.885 57.955 156.523 1.00 62.66 303 ALA C C 1
ATOM 8114 O O . ALA C 2 303 ? 5.428 56.847 156.381 1.00 62.17 303 ALA C O 1
ATOM 8116 N N . PHE C 2 304 ? 5.192 59.001 155.759 1.00 60.88 304 PHE C N 1
ATOM 8117 C CA . PHE C 2 304 ? 6.010 58.835 154.551 1.00 58.90 304 PHE C CA 1
ATOM 8118 C C . PHE C 2 304 ? 7.536 58.937 154.764 1.00 57.95 304 PHE C C 1
ATOM 8119 O O . PHE C 2 304 ? 8.006 59.727 155.586 1.00 57.81 304 PHE C O 1
ATOM 8127 N N . THR C 2 305 ? 8.266 58.081 154.039 1.00 57.07 305 THR C N 1
ATOM 8128 C CA . THR C 2 305 ? 9.718 58.131 153.864 1.00 56.26 305 THR C CA 1
ATOM 8129 C C . THR C 2 305 ? 10.114 58.557 152.450 1.00 55.71 305 THR C C 1
ATOM 8130 O O . THR C 2 305 ? 9.286 58.661 151.525 1.00 55.85 305 THR C O 1
ATOM 8134 N N . LEU C 2 306 ? 11.412 58.754 152.287 1.00 54.64 306 LEU C N 1
ATOM 8135 C CA . LEU C 2 306 ? 11.958 59.430 151.135 1.00 52.88 306 LEU C CA 1
ATOM 8136 C C . LEU C 2 306 ? 13.472 59.343 151.291 1.00 52.92 306 LEU C C 1
ATOM 8137 O O . LEU C 2 306 ? 13.976 59.567 152.396 1.00 53.09 306 LEU C O 1
ATOM 8142 N N . PRO C 2 307 ? 14.207 58.991 150.206 1.00 52.38 307 PRO C N 1
ATOM 8143 C CA . PRO C 2 307 ? 15.653 58.904 150.305 1.00 51.59 307 PRO C CA 1
ATOM 8144 C C . PRO C 2 307 ? 16.380 60.189 150.718 1.00 51.40 307 PRO C C 1
ATOM 8145 O O . PRO C 2 307 ? 15.856 61.319 150.618 1.00 50.29 307 PRO C O 1
ATOM 8149 N N . LYS C 2 308 ? 17.585 59.965 151.225 1.00 51.99 308 LYS C N 1
ATOM 8150 C CA . LYS C 2 308 ? 18.513 61.028 151.531 1.00 53.60 308 LYS C CA 1
ATOM 8151 C C . LYS C 2 308 ? 19.712 60.878 150.582 1.00 52.91 308 LYS C C 1
ATOM 8152 O O . LYS C 2 308 ? 20.192 59.753 150.337 1.00 53.34 308 LYS C O 1
ATOM 8158 N N . TYR C 2 309 ? 20.204 62.011 150.087 1.00 52.46 309 TYR C N 1
ATOM 8159 C CA . TYR C 2 309 ? 21.305 62.038 149.142 1.00 52.52 309 TYR C CA 1
ATOM 8160 C C . TYR C 2 309 ? 22.485 62.861 149.677 1.00 53.17 309 TYR C C 1
ATOM 8161 O O . TYR C 2 309 ? 22.304 64.043 150.019 1.00 53.84 309 TYR C O 1
ATOM 8170 N N . PRO C 2 310 ? 23.692 62.252 149.764 1.00 53.29 310 PRO C N 1
ATOM 8171 C CA . PRO C 2 310 ? 24.887 63.035 150.111 1.00 52.98 310 PRO C CA 1
ATOM 8172 C C . PRO C 2 310 ? 25.092 64.261 149.225 1.00 53.18 310 PRO C C 1
ATOM 8173 O O . PRO C 2 310 ? 24.627 64.301 148.068 1.00 52.79 310 PRO C O 1
ATOM 8177 N N . GLU C 2 311 ? 25.757 65.264 149.806 1.00 52.76 311 GLU C N 1
ATOM 8178 C CA . GLU C 2 311 ? 26.224 66.452 149.096 1.00 52.32 311 GLU C CA 1
ATOM 8179 C C . GLU C 2 311 ? 27.614 66.163 148.476 1.00 51.04 311 GLU C C 1
ATOM 8180 O O . GLU C 2 311 ? 28.434 65.444 149.073 1.00 51.48 311 GLU C O 1
ATOM 8186 N N . ALA C 2 312 ? 27.854 66.701 147.276 1.00 48.99 312 ALA C N 1
ATOM 8187 C CA . ALA C 2 312 ? 29.057 66.432 146.502 1.00 47.32 312 ALA C CA 1
ATOM 8188 C C . ALA C 2 312 ? 29.467 67.675 145.748 1.00 46.78 312 ALA C C 1
ATOM 8189 O O . ALA C 2 312 ? 28.648 68.553 145.506 1.00 47.30 312 ALA C O 1
ATOM 8191 N N . PHE C 2 313 ? 30.737 67.755 145.374 1.00 46.15 313 PHE C N 1
ATOM 8192 C CA . PHE C 2 313 ? 31.207 68.871 144.571 1.00 45.48 313 PHE C CA 1
ATOM 8193 C C . PHE C 2 313 ? 30.808 68.781 143.094 1.00 45.34 313 PHE C C 1
ATOM 8194 O O . PHE C 2 313 ? 30.921 67.721 142.463 1.00 44.93 313 PHE C O 1
ATOM 8202 N N . CYS C 2 314 ? 30.372 69.917 142.550 1.00 44.83 314 CYS C N 1
ATOM 8203 C CA . CYS C 2 314 ? 29.969 70.003 141.178 1.00 44.12 314 CYS C CA 1
ATOM 8204 C C . CYS C 2 314 ? 30.983 70.730 140.331 1.00 43.48 314 CYS C C 1
ATOM 8205 O O . CYS C 2 314 ? 31.236 71.925 140.500 1.00 42.56 314 CYS C O 1
ATOM 8208 N N . ASN C 2 315 ? 31.546 69.972 139.401 1.00 43.04 315 ASN C N 1
ATOM 8209 C CA . ASN C 2 315 ? 32.545 70.455 138.506 1.00 42.71 315 ASN C CA 1
ATOM 8210 C C . ASN C 2 315 ? 31.970 71.393 137.485 1.00 42.10 315 ASN C C 1
ATOM 8211 O O . ASN C 2 315 ? 32.700 72.213 136.928 1.00 42.29 315 ASN C O 1
ATOM 8216 N N . TYR C 2 316 ? 30.666 71.281 137.246 1.00 41.17 316 TYR C N 1
ATOM 8217 C CA . TYR C 2 316 ? 29.998 72.159 136.296 1.00 40.35 316 TYR C CA 1
ATOM 8218 C C . TYR C 2 316 ? 29.712 73.535 136.928 1.00 41.15 316 TYR C C 1
ATOM 8219 O O . TYR C 2 316 ? 30.061 74.579 136.347 1.00 41.71 316 TYR C O 1
ATOM 8228 N N . PHE C 2 317 ? 29.074 73.552 138.098 1.00 40.83 317 PHE C N 1
ATOM 8229 C CA . PHE C 2 317 ? 28.773 74.828 138.758 1.00 40.90 317 PHE C CA 1
ATOM 8230 C C . PHE C 2 317 ? 29.937 75.379 139.634 1.00 42.09 317 PHE C C 1
ATOM 8231 O O . PHE C 2 317 ? 29.987 76.594 139.926 1.00 41.62 317 PHE C O 1
ATOM 8239 N N . GLY C 2 318 ? 30.837 74.475 140.043 1.00 43.42 318 GLY C N 1
ATOM 8240 C CA . GLY C 2 318 ? 32.033 74.804 140.846 1.00 45.57 318 GLY C CA 1
ATOM 8241 C C . GLY C 2 318 ? 31.798 74.988 142.345 1.00 47.41 318 GLY C C 1
ATOM 8242 O O . GLY C 2 318 ? 32.663 75.523 143.039 1.00 48.20 318 GLY C O 1
ATOM 8243 N N . LYS C 2 319 ? 30.621 74.575 142.831 1.00 48.10 319 LYS C N 1
ATOM 8244 C CA . LYS C 2 319 ? 30.239 74.606 144.247 1.00 48.57 319 LYS C CA 1
ATOM 8245 C C . LYS C 2 319 ? 29.892 73.179 144.682 1.00 48.55 319 LYS C C 1
ATOM 8246 O O . LYS C 2 319 ? 29.744 72.277 143.853 1.00 47.75 319 LYS C O 1
ATOM 8252 N N . SER C 2 320 ? 29.712 73.004 145.986 1.00 48.78 320 SER C N 1
ATOM 8253 C CA . SER C 2 320 ? 29.139 71.783 146.540 1.00 49.11 320 SER C CA 1
ATOM 8254 C C . SER C 2 320 ? 27.589 71.882 146.549 1.00 49.09 320 SER C C 1
ATOM 8255 O O . SER C 2 320 ? 27.012 72.911 146.910 1.00 49.33 320 SER C O 1
ATOM 8258 N N . LEU C 2 321 ? 26.898 70.830 146.124 1.00 48.98 321 LEU C N 1
ATOM 8259 C CA . LEU C 2 321 ? 25.449 70.909 146.138 1.00 48.61 321 LEU C CA 1
ATOM 8260 C C . LEU C 2 321 ? 24.767 69.585 146.302 1.00 48.48 321 LEU C C 1
ATOM 8261 O O . LEU C 2 321 ? 25.419 68.524 146.279 1.00 48.94 321 LEU C O 1
ATOM 8266 N N . GLU C 2 322 ? 23.461 69.657 146.551 1.00 48.41 322 GLU C N 1
ATOM 8267 C CA . GLU C 2 322 ? 22.617 68.473 146.708 1.00 48.64 322 GLU C CA 1
ATOM 8268 C C . GLU C 2 322 ? 22.056 68.016 145.351 1.00 47.69 322 GLU C C 1
ATOM 8269 O O . GLU C 2 322 ? 21.949 68.815 144.411 1.00 46.77 322 GLU C O 1
ATOM 8275 N N . SER C 2 323 ? 21.710 66.730 145.267 1.00 46.45 323 SER C N 1
ATOM 8276 C CA . SER C 2 323 ? 21.064 66.194 144.083 1.00 45.54 323 SER C CA 1
ATOM 8277 C C . SER C 2 323 ? 19.528 66.150 144.252 1.00 44.69 323 SER C C 1
ATOM 8278 O O . SER C 2 323 ? 19.013 65.874 145.324 1.00 45.24 323 SER C O 1
ATOM 8281 N N . TYR C 2 324 ? 18.797 66.455 143.188 1.00 43.31 324 TYR C N 1
ATOM 8282 C CA . TYR C 2 324 ? 17.348 66.558 143.238 1.00 41.99 324 TYR C CA 1
ATOM 8283 C C . TYR C 2 324 ? 16.785 65.700 142.135 1.00 40.25 324 TYR C C 1
ATOM 8284 O O . TYR C 2 324 ? 16.498 66.211 141.071 1.00 38.96 324 TYR C O 1
ATOM 8293 N N . PRO C 2 325 ? 16.665 64.367 142.378 1.00 38.73 325 PRO C N 1
ATOM 8294 C CA . PRO C 2 325 ? 16.235 63.495 141.303 1.00 38.49 325 PRO C CA 1
ATOM 8295 C C . PRO C 2 325 ? 14.946 63.918 140.563 1.00 38.41 325 PRO C C 1
ATOM 8296 O O . PRO C 2 325 ? 14.131 64.724 141.043 1.00 37.05 325 PRO C O 1
ATOM 8300 N N . ALA C 2 326 ? 14.782 63.334 139.383 1.00 38.79 326 ALA C N 1
ATOM 8301 C CA . ALA C 2 326 ? 13.630 63.585 138.575 1.00 39.30 326 ALA C CA 1
ATOM 8302 C C . ALA C 2 326 ? 12.445 62.818 139.149 1.00 39.90 326 ALA C C 1
ATOM 8303 O O . ALA C 2 326 ? 11.296 63.037 138.759 1.00 39.98 326 ALA C O 1
ATOM 8305 N N . PHE C 2 327 ? 12.728 61.944 140.118 1.00 40.35 327 PHE C N 1
ATOM 8306 C CA . PHE C 2 327 ? 11.707 61.087 140.699 1.00 40.86 327 PHE C CA 1
ATOM 8307 C C . PHE C 2 327 ? 11.814 61.011 142.232 1.00 40.84 327 PHE C C 1
ATOM 8308 O O . PHE C 2 327 ? 12.911 60.965 142.782 1.00 41.38 327 PHE C O 1
ATOM 8316 N N . ALA C 2 328 ? 10.669 60.984 142.913 1.00 40.62 328 ALA C N 1
ATOM 8317 C CA . ALA C 2 328 ? 10.638 60.722 144.358 1.00 39.84 328 ALA C CA 1
ATOM 8318 C C . ALA C 2 328 ? 10.325 59.251 144.515 1.00 39.64 328 ALA C C 1
ATOM 8319 O O . ALA C 2 328 ? 9.439 58.734 143.851 1.00 39.64 328 ALA C O 1
ATOM 8321 N N . TRP C 2 329 ? 11.100 58.579 145.355 1.00 40.52 329 TRP C N 1
ATOM 8322 C CA . TRP C 2 329 ? 10.917 57.158 145.655 1.00 41.49 329 TRP C CA 1
ATOM 8323 C C . TRP C 2 329 ? 10.240 57.122 147.006 1.00 42.64 329 TRP C C 1
ATOM 8324 O O . TRP C 2 329 ? 10.867 56.915 148.040 1.00 42.21 329 TRP C O 1
ATOM 8335 N N . LEU C 2 330 ? 8.940 57.377 146.964 1.00 44.93 330 LEU C N 1
ATOM 8336 C CA . LEU C 2 330 ? 8.136 57.676 148.144 1.00 46.92 330 LEU C CA 1
ATOM 8337 C C . LEU C 2 330 ? 7.808 56.392 148.858 1.00 48.65 330 LEU C C 1
ATOM 8338 O O . LEU C 2 330 ? 7.285 55.428 148.267 1.00 49.17 330 LEU C O 1
ATOM 8343 N N . GLY C 2 331 ? 8.151 56.379 150.137 1.00 50.29 331 GLY C N 1
ATOM 8344 C CA . GLY C 2 331 ? 8.032 55.182 150.930 1.00 51.95 331 GLY C CA 1
ATOM 8345 C C . GLY C 2 331 ? 7.025 55.409 152.019 1.00 53.34 331 GLY C C 1
ATOM 8346 O O . GLY C 2 331 ? 6.722 56.538 152.393 1.00 53.30 331 GLY C O 1
ATOM 8347 N N . THR C 2 332 ? 6.483 54.311 152.509 1.00 55.41 332 THR C N 1
ATOM 8348 C CA . THR C 2 332 ? 5.629 54.360 153.676 1.00 57.27 332 THR C CA 1
ATOM 8349 C C . THR C 2 332 ? 6.398 53.746 154.844 1.00 58.97 332 THR C C 1
ATOM 8350 O O . THR C 2 332 ? 7.232 52.867 154.646 1.00 59.01 332 THR C O 1
ATOM 8354 N N . LYS C 2 333 ? 6.164 54.253 156.048 1.00 61.68 333 LYS C N 1
ATOM 8355 C CA . LYS C 2 333 ? 6.805 53.688 157.237 1.00 64.57 333 LYS C CA 1
ATOM 8356 C C . LYS C 2 333 ? 6.244 52.296 157.599 1.00 65.60 333 LYS C C 1
ATOM 8357 O O . LYS C 2 333 ? 6.998 51.381 157.935 1.00 65.53 333 LYS C O 1
ATOM 8363 N N . GLU C 2 334 ? 4.923 52.152 157.482 1.00 67.28 334 GLU C N 1
ATOM 8364 C CA . GLU C 2 334 ? 4.196 50.961 157.905 1.00 68.96 334 GLU C CA 1
ATOM 8365 C C . GLU C 2 334 ? 3.863 50.082 156.701 1.00 69.45 334 GLU C C 1
ATOM 8366 O O . GLU C 2 334 ? 3.679 50.591 155.598 1.00 69.68 334 GLU C O 1
ATOM 8372 N N . GLU C 2 335 ? 3.756 48.772 156.909 1.00 70.05 335 GLU C N 1
ATOM 8373 C CA . GLU C 2 335 ? 3.417 47.860 155.806 1.00 70.70 335 GLU C CA 1
ATOM 8374 C C . GLU C 2 335 ? 2.084 48.275 155.201 1.00 70.05 335 GLU C C 1
ATOM 8375 O O . GLU C 2 335 ? 1.059 48.327 155.892 1.00 70.27 335 GLU C O 1
ATOM 8381 N N . THR C 2 336 ? 2.130 48.599 153.911 1.00 69.04 336 THR C N 1
ATOM 8382 C CA . THR C 2 336 ? 0.973 49.090 153.181 1.00 67.74 336 THR C CA 1
ATOM 8383 C C . THR C 2 336 ? 1.080 48.720 151.711 1.00 66.86 336 THR C C 1
ATOM 8384 O O . THR C 2 336 ? 2.126 48.255 151.250 1.00 66.79 336 THR C O 1
ATOM 8388 N N . ASP C 2 337 ? -0.029 48.882 150.996 1.00 65.63 337 ASP C N 1
ATOM 8389 C CA . ASP C 2 337 ? -0.016 48.816 149.556 1.00 64.46 337 ASP C CA 1
ATOM 8390 C C . ASP C 2 337 ? -0.156 50.265 149.119 1.00 63.26 337 ASP C C 1
ATOM 8391 O O . ASP C 2 337 ? -1.261 50.765 148.916 1.00 63.72 337 ASP C O 1
ATOM 8396 N N . LEU C 2 338 ? 0.989 50.940 149.010 1.00 61.33 338 LEU C N 1
ATOM 8397 C CA . LEU C 2 338 ? 1.053 52.371 148.746 1.00 58.65 338 LEU C CA 1
ATOM 8398 C C . LEU C 2 338 ? 0.566 52.782 147.331 1.00 57.79 338 LEU C C 1
ATOM 8399 O O . LEU C 2 338 ? -0.117 53.796 147.192 1.00 57.07 338 LEU C O 1
ATOM 8404 N N . VAL C 2 339 ? 0.913 51.998 146.302 1.00 56.93 339 VAL C N 1
ATOM 8405 C CA . VAL C 2 339 ? 0.503 52.285 144.920 1.00 56.57 339 VAL C CA 1
ATOM 8406 C C . VAL C 2 339 ? -1.023 52.220 144.768 1.00 56.92 339 VAL C C 1
ATOM 8407 O O . VAL C 2 339 ? -1.623 52.932 143.951 1.00 56.63 339 VAL C O 1
ATOM 8411 N N . SER C 2 340 ? -1.622 51.364 145.591 1.00 57.14 340 SER C N 1
ATOM 8412 C CA . SER C 2 340 ? -3.054 51.213 145.674 1.00 57.51 340 SER C CA 1
ATOM 8413 C C . SER C 2 340 ? -3.689 52.236 146.623 1.00 57.50 340 SER C C 1
ATOM 8414 O O . SER C 2 340 ? -4.849 52.600 146.456 1.00 58.07 340 SER C O 1
ATOM 8417 N N . GLU C 2 341 ? -2.944 52.711 147.610 1.00 57.43 341 GLU C N 1
ATOM 8418 C CA . GLU C 2 341 ? -3.469 53.770 148.460 1.00 57.73 341 GLU C CA 1
ATOM 8419 C C . GLU C 2 341 ? -3.649 55.088 147.700 1.00 57.20 341 GLU C C 1
ATOM 8420 O O . GLU C 2 341 ? -4.719 55.685 147.772 1.00 57.78 341 GLU C O 1
ATOM 8426 N N . LEU C 2 342 ? -2.618 55.528 146.971 1.00 56.36 342 LEU C N 1
ATOM 8427 C CA . LEU C 2 342 ? -2.671 56.775 146.206 1.00 55.18 342 LEU C CA 1
ATOM 8428 C C . LEU C 2 342 ? -3.717 56.696 145.123 1.00 54.70 342 LEU C C 1
ATOM 8429 O O . LEU C 2 342 ? -4.253 57.717 144.724 1.00 54.63 342 LEU C O 1
ATOM 8434 N N . ARG C 2 343 ? -3.974 55.491 144.618 1.00 54.47 343 ARG C N 1
ATOM 8435 C CA . ARG C 2 343 ? -4.956 55.303 143.553 1.00 54.85 343 ARG C CA 1
ATOM 8436 C C . ARG C 2 343 ? -6.358 55.711 143.991 1.00 55.02 343 ARG C C 1
ATOM 8437 O O . ARG C 2 343 ? -7.145 56.218 143.197 1.00 55.62 343 ARG C O 1
ATOM 8445 N N . ARG C 2 344 ? -6.654 55.479 145.260 1.00 55.05 344 ARG C N 1
ATOM 8446 C CA . ARG C 2 344 ? -7.912 55.859 145.865 1.00 55.82 344 ARG C CA 1
ATOM 8447 C C . ARG C 2 344 ? -7.987 57.362 145.985 1.00 54.33 344 ARG C C 1
ATOM 8448 O O . ARG C 2 344 ? -9.055 57.919 146.210 1.00 54.63 344 ARG C O 1
ATOM 8456 N N . HIS C 2 345 ? -6.842 58.023 145.868 1.00 53.40 345 HIS C N 1
ATOM 8457 C CA . HIS C 2 345 ? -6.802 59.474 145.943 1.00 51.97 345 HIS C CA 1
ATOM 8458 C C . HIS C 2 345 ? -6.625 60.069 144.575 1.00 50.60 345 HIS C C 1
ATOM 8459 O O . HIS C 2 345 ? -6.372 61.261 144.450 1.00 50.47 345 HIS C O 1
ATOM 8466 N N . LYS C 2 346 ? -6.788 59.232 143.551 1.00 49.29 346 LYS C N 1
ATOM 8467 C CA . LYS C 2 346 ? -6.606 59.642 142.144 1.00 48.07 346 LYS C CA 1
ATOM 8468 C C . LYS C 2 346 ? -5.236 60.264 141.891 1.00 46.22 346 LYS C C 1
ATOM 8469 O O . LYS C 2 346 ? -5.106 61.254 141.178 1.00 46.17 346 LYS C O 1
ATOM 8475 N N . VAL C 2 347 ? -4.225 59.676 142.509 1.00 44.45 347 VAL C N 1
ATOM 8476 C CA . VAL C 2 347 ? -2.845 60.005 142.233 1.00 42.30 347 VAL C CA 1
ATOM 8477 C C . VAL C 2 347 ? -2.282 58.718 141.647 1.00 42.78 347 VAL C C 1
ATOM 8478 O O . VAL C 2 347 ? -2.196 57.717 142.362 1.00 42.95 347 VAL C O 1
ATOM 8482 N N . MET C 2 348 ? -1.968 58.702 140.344 1.00 43.32 348 MET C N 1
ATOM 8483 C CA . MET C 2 348 ? -1.369 57.492 139.738 1.00 44.13 348 MET C CA 1
ATOM 8484 C C . MET C 2 348 ? 0.126 57.555 139.967 1.00 43.74 348 MET C C 1
ATOM 8485 O O . MET C 2 348 ? 0.702 58.661 139.899 1.00 43.72 348 MET C O 1
ATOM 8490 N N . SER C 2 349 ? 0.733 56.384 140.235 1.00 42.89 349 SER C N 1
ATOM 8491 C CA . SER C 2 349 ? 2.179 56.228 140.386 1.00 42.18 349 SER C CA 1
ATOM 8492 C C . SER C 2 349 ? 2.677 54.870 139.979 1.00 43.16 349 SER C C 1
ATOM 8493 O O . SER C 2 349 ? 1.908 53.958 139.635 1.00 42.34 349 SER C O 1
ATOM 8496 N N . ARG C 2 350 ? 3.993 54.720 140.030 1.00 44.32 350 ARG C N 1
ATOM 8497 C CA . ARG C 2 350 ? 4.561 53.461 139.633 1.00 45.43 350 ARG C CA 1
ATOM 8498 C C . ARG C 2 350 ? 4.818 52.594 140.858 1.00 46.04 350 ARG C C 1
ATOM 8499 O O . ARG C 2 350 ? 5.487 53.021 141.788 1.00 46.68 350 ARG C O 1
ATOM 8507 N N . ALA C 2 351 ? 4.260 51.383 140.835 1.00 46.34 351 ALA C N 1
ATOM 8508 C CA . ALA C 2 351 ? 4.385 50.405 141.904 1.00 46.61 351 ALA C CA 1
ATOM 8509 C C . ALA C 2 351 ? 5.829 49.978 142.058 1.00 46.88 351 ALA C C 1
ATOM 8510 O O . ALA C 2 351 ? 6.447 49.531 141.087 1.00 46.55 351 ALA C O 1
ATOM 8512 N N . GLY C 2 352 ? 6.344 50.103 143.288 1.00 47.27 352 GLY C N 1
ATOM 8513 C CA . GLY C 2 352 ? 7.684 49.630 143.653 1.00 47.22 352 GLY C CA 1
ATOM 8514 C C . GLY C 2 352 ? 7.907 48.186 143.256 1.00 47.72 352 GLY C C 1
ATOM 8515 O O . GLY C 2 352 ? 9.030 47.789 142.907 1.00 47.85 352 GLY C O 1
ATOM 8516 N N . GLU C 2 353 ? 6.831 47.396 143.287 1.00 48.65 353 GLU C N 1
ATOM 8517 C CA . GLU C 2 353 ? 6.916 45.951 143.037 1.00 49.83 353 GLU C CA 1
ATOM 8518 C C . GLU C 2 353 ? 7.440 45.730 141.649 1.00 49.72 353 GLU C C 1
ATOM 8519 O O . GLU C 2 353 ? 8.141 44.757 141.378 1.00 50.51 353 GLU C O 1
ATOM 8525 N N . ARG C 2 354 ? 7.078 46.668 140.778 1.00 49.48 354 ARG C N 1
ATOM 8526 C CA . ARG C 2 354 ? 7.456 46.679 139.384 1.00 49.13 354 ARG C CA 1
ATOM 8527 C C . ARG C 2 354 ? 8.909 47.108 139.198 1.00 48.22 354 ARG C C 1
ATOM 8528 O O . ARG C 2 354 ? 9.514 46.791 138.176 1.00 48.48 354 ARG C O 1
ATOM 8536 N N . CYS C 2 355 ? 9.457 47.784 140.207 1.00 46.92 355 CYS C N 1
ATOM 8537 C CA . CYS C 2 355 ? 10.842 48.230 140.224 1.00 46.27 355 CYS C CA 1
ATOM 8538 C C . CYS C 2 355 ? 11.758 47.357 141.049 1.00 46.87 355 CYS C C 1
ATOM 8539 O O . CYS C 2 355 ? 12.796 47.833 141.541 1.00 46.79 355 CYS C O 1
ATOM 8542 N N . GLY C 2 356 ? 11.380 46.090 141.220 1.00 47.22 356 GLY C N 1
ATOM 8543 C CA . GLY C 2 356 ? 12.155 45.153 142.011 1.00 47.84 356 GLY C CA 1
ATOM 8544 C C . GLY C 2 356 ? 12.099 45.382 143.512 1.00 48.72 356 GLY C C 1
ATOM 8545 O O . GLY C 2 356 ? 13.051 45.044 144.228 1.00 48.54 356 GLY C O 1
ATOM 8546 N N . SER C 2 357 ? 10.988 45.958 143.979 1.00 49.71 357 SER C N 1
ATOM 8547 C CA . SER C 2 357 ? 10.819 46.356 145.373 1.00 50.54 357 SER C CA 1
ATOM 8548 C C . SER C 2 357 ? 9.496 45.848 145.957 1.00 51.05 357 SER C C 1
ATOM 8549 O O . SER C 2 357 ? 8.978 44.818 145.502 1.00 51.54 357 SER C O 1
ATOM 8552 N N . ASP C 2 358 ? 8.961 46.561 146.958 1.00 51.17 358 ASP C N 1
ATOM 8553 C CA . ASP C 2 358 ? 7.793 46.093 147.714 1.00 51.57 358 ASP C CA 1
ATOM 8554 C C . ASP C 2 358 ? 6.565 47.004 147.534 1.00 51.72 358 ASP C C 1
ATOM 8555 O O . ASP C 2 358 ? 6.634 47.990 146.782 1.00 52.29 358 ASP C O 1
ATOM 8560 N N . LYS C 2 359 ? 5.459 46.697 148.226 1.00 51.31 359 LYS C N 1
ATOM 8561 C CA . LYS C 2 359 ? 4.245 47.546 148.213 1.00 50.96 359 LYS C CA 1
ATOM 8562 C C . LYS C 2 359 ? 4.317 48.837 149.046 1.00 50.49 359 LYS C C 1
ATOM 8563 O O . LYS C 2 359 ? 3.368 49.621 149.047 1.00 50.24 359 LYS C O 1
ATOM 8569 N N . LYS C 2 360 ? 5.420 49.045 149.755 1.00 50.87 360 LYS C N 1
ATOM 8570 C CA . LYS C 2 360 ? 5.598 50.193 150.651 1.00 51.81 360 LYS C CA 1
ATOM 8571 C C . LYS C 2 360 ? 6.133 51.393 149.905 1.00 52.02 360 LYS C C 1
ATOM 8572 O O . LYS C 2 360 ? 6.053 52.525 150.404 1.00 52.76 360 LYS C O 1
ATOM 8578 N N . HIS C 2 361 ? 6.737 51.146 148.742 1.00 51.13 361 HIS C N 1
ATOM 8579 C CA . HIS C 2 361 ? 7.308 52.226 147.938 1.00 50.08 361 HIS C CA 1
ATOM 8580 C C . HIS C 2 361 ? 6.527 52.469 146.671 1.00 48.84 361 HIS C C 1
ATOM 8581 O O . HIS C 2 361 ? 5.896 51.556 146.102 1.00 49.16 361 HIS C O 1
ATOM 8588 N N . VAL C 2 362 ? 6.566 53.712 146.240 1.00 47.50 362 VAL C N 1
ATOM 8589 C CA . VAL C 2 362 ? 6.086 54.072 144.904 1.00 46.18 362 VAL C CA 1
ATOM 8590 C C . VAL C 2 362 ? 7.085 55.043 144.287 1.00 45.29 362 VAL C C 1
ATOM 8591 O O . VAL C 2 362 ? 7.764 55.767 145.003 1.00 45.17 362 VAL C O 1
ATOM 8595 N N . ARG C 2 363 ? 7.143 55.039 142.960 1.00 44.32 363 ARG C N 1
ATOM 8596 C CA . ARG C 2 363 ? 7.927 55.963 142.182 1.00 43.18 363 ARG C CA 1
ATOM 8597 C C . ARG C 2 363 ? 7.010 57.046 141.673 1.00 42.39 363 ARG C C 1
ATOM 8598 O O . ARG C 2 363 ? 6.033 56.771 140.996 1.00 42.49 363 ARG C O 1
ATOM 8606 N N . VAL C 2 364 ? 7.340 58.288 141.979 1.00 41.53 364 VAL C N 1
ATOM 8607 C CA . VAL C 2 364 ? 6.485 59.387 141.573 1.00 40.74 364 VAL C CA 1
ATOM 8608 C C . VAL C 2 364 ? 7.322 60.481 140.873 1.00 39.77 364 VAL C C 1
ATOM 8609 O O . VAL C 2 364 ? 8.442 60.767 141.281 1.00 39.12 364 VAL C O 1
ATOM 8613 N N . SER C 2 365 ? 6.739 61.073 139.830 1.00 38.81 365 SER C N 1
ATOM 8614 C CA . SER C 2 365 ? 7.383 61.985 138.910 1.00 37.35 365 SER C CA 1
ATOM 8615 C C . SER C 2 365 ? 7.486 63.421 139.382 1.00 37.21 365 SER C C 1
ATOM 8616 O O . SER C 2 365 ? 6.480 64.048 139.736 1.00 36.94 365 SER C O 1
ATOM 8619 N N . MET C 2 366 ? 8.699 63.964 139.317 1.00 36.07 366 MET C N 1
ATOM 8620 C CA . MET C 2 366 ? 8.937 65.301 139.823 1.00 35.73 366 MET C CA 1
ATOM 8621 C C . MET C 2 366 ? 8.948 66.279 138.689 1.00 36.62 366 MET C C 1
ATOM 8622 O O . MET C 2 366 ? 9.164 67.475 138.902 1.00 36.56 366 MET C O 1
ATOM 8627 N N . LEU C 2 367 ? 8.677 65.769 137.478 1.00 38.29 367 LEU C N 1
ATOM 8628 C CA . LEU C 2 367 ? 8.824 66.559 136.269 1.00 38.97 367 LEU C CA 1
ATOM 8629 C C . LEU C 2 367 ? 7.515 66.985 135.608 1.00 39.55 367 LEU C C 1
ATOM 8630 O O . LEU C 2 367 ? 7.528 67.429 134.466 1.00 39.74 367 LEU C O 1
ATOM 8635 N N . SER C 2 368 ? 6.393 66.900 136.322 1.00 39.58 368 SER C N 1
ATOM 8636 C CA . SER C 2 368 ? 5.115 67.211 135.717 1.00 40.49 368 SER C CA 1
ATOM 8637 C C . SER C 2 368 ? 4.982 68.695 135.737 1.00 42.11 368 SER C C 1
ATOM 8638 O O . SER C 2 368 ? 5.917 69.376 136.115 1.00 42.10 368 SER C O 1
ATOM 8641 N N . ARG C 2 369 ? 3.814 69.188 135.363 1.00 44.21 369 ARG C N 1
ATOM 8642 C CA . ARG C 2 369 ? 3.518 70.605 135.400 1.00 47.15 369 ARG C CA 1
ATOM 8643 C C . ARG C 2 369 ? 3.356 71.047 136.866 1.00 48.13 369 ARG C C 1
ATOM 8644 O O . ARG C 2 369 ? 3.229 70.197 137.759 1.00 48.62 369 ARG C O 1
ATOM 8652 N N . GLU C 2 370 ? 3.400 72.359 137.105 1.00 48.89 370 GLU C N 1
ATOM 8653 C CA . GLU C 2 370 ? 3.398 72.959 138.452 1.00 49.95 370 GLU C CA 1
ATOM 8654 C C . GLU C 2 370 ? 2.205 72.522 139.239 1.00 49.63 370 GLU C C 1
ATOM 8655 O O . GLU C 2 370 ? 2.311 71.727 140.165 1.00 50.66 370 GLU C O 1
ATOM 8661 N N . ASP C 2 371 ? 1.056 73.053 138.861 1.00 48.81 371 ASP C N 1
ATOM 8662 C CA . ASP C 2 371 ? -0.176 72.757 139.537 1.00 47.83 371 ASP C CA 1
ATOM 8663 C C . ASP C 2 371 ? -0.337 71.255 139.757 1.00 45.71 371 ASP C C 1
ATOM 8664 O O . ASP C 2 371 ? -0.619 70.836 140.884 1.00 45.65 371 ASP C O 1
ATOM 8669 N N . VAL C 2 372 ? -0.097 70.440 138.724 1.00 42.99 372 VAL C N 1
ATOM 8670 C CA . VAL C 2 372 ? -0.218 68.972 138.901 1.00 39.79 372 VAL C CA 1
ATOM 8671 C C . VAL C 2 372 ? 0.588 68.579 140.111 1.00 39.74 372 VAL C C 1
ATOM 8672 O O . VAL C 2 372 ? 0.149 67.785 140.896 1.00 40.19 372 VAL C O 1
ATOM 8676 N N . PHE C 2 373 ? 1.761 69.178 140.273 1.00 40.17 373 PHE C N 1
ATOM 8677 C CA . PHE C 2 373 ? 2.636 68.903 141.414 1.00 40.33 373 PHE C CA 1
ATOM 8678 C C . PHE C 2 373 ? 2.057 69.443 142.759 1.00 40.77 373 PHE C C 1
ATOM 8679 O O . PHE C 2 373 ? 1.989 68.691 143.741 1.00 40.76 373 PHE C O 1
ATOM 8687 N N . ASN C 2 374 ? 1.637 70.715 142.788 1.00 41.38 374 ASN C N 1
ATOM 8688 C CA . ASN C 2 374 ? 0.916 71.284 143.933 1.00 42.50 374 ASN C CA 1
ATOM 8689 C C . ASN C 2 374 ? -0.191 70.319 144.353 1.00 43.87 374 ASN C C 1
ATOM 8690 O O . ASN C 2 374 ? -0.200 69.832 145.482 1.00 45.28 374 ASN C O 1
ATOM 8695 N N . VAL C 2 375 ? -1.117 70.029 143.436 1.00 43.89 375 VAL C N 1
ATOM 8696 C CA . VAL C 2 375 ? -2.235 69.133 143.726 1.00 43.72 375 VAL C CA 1
ATOM 8697 C C . VAL C 2 375 ? -1.847 67.786 144.372 1.00 43.73 375 VAL C C 1
ATOM 8698 O O . VAL C 2 375 ? -2.586 67.268 145.214 1.00 44.64 375 VAL C O 1
ATOM 8702 N N . PHE C 2 376 ? -0.690 67.244 143.997 1.00 42.98 376 PHE C N 1
ATOM 8703 C CA . PHE C 2 376 ? -0.146 66.033 144.624 1.00 42.55 376 PHE C CA 1
ATOM 8704 C C . PHE C 2 376 ? 0.426 66.291 146.040 1.00 42.84 376 PHE C C 1
ATOM 8705 O O . PHE C 2 376 ? 0.412 65.420 146.907 1.00 42.04 376 PHE C O 1
ATOM 8713 N N . LEU C 2 377 ? 0.928 67.489 146.286 1.00 44.00 377 LEU C N 1
ATOM 8714 C CA . LEU C 2 377 ? 1.394 67.793 147.639 1.00 45.17 377 LEU C CA 1
ATOM 8715 C C . LEU C 2 377 ? 0.206 67.893 148.594 1.00 46.78 377 LEU C C 1
ATOM 8716 O O . LEU C 2 377 ? 0.223 67.284 149.691 1.00 47.11 377 LEU C O 1
ATOM 8721 N N . GLU C 2 378 ? -0.835 68.612 148.140 1.00 48.22 378 GLU C N 1
ATOM 8722 C CA . GLU C 2 378 ? -2.135 68.705 148.847 1.00 50.10 378 GLU C CA 1
ATOM 8723 C C . GLU C 2 378 ? -2.645 67.358 149.258 1.00 48.85 378 GLU C C 1
ATOM 8724 O O . GLU C 2 378 ? -2.839 67.116 150.431 1.00 49.79 378 GLU C O 1
ATOM 8730 N N . ARG C 2 379 ? -2.817 66.476 148.288 1.00 48.48 379 ARG C N 1
ATOM 8731 C CA . ARG C 2 379 ? -3.360 65.164 148.522 1.00 47.21 379 ARG C CA 1
ATOM 8732 C C . ARG C 2 379 ? -2.446 64.330 149.369 1.00 48.91 379 ARG C C 1
ATOM 8733 O O . ARG C 2 379 ? -2.897 63.428 150.086 1.00 50.49 379 ARG C O 1
ATOM 8741 N N . LEU C 2 380 ? -1.153 64.608 149.289 1.00 49.65 380 LEU C N 1
ATOM 8742 C CA . LEU C 2 380 ? -0.144 63.819 150.005 1.00 49.72 380 LEU C CA 1
ATOM 8743 C C . LEU C 2 380 ? -0.195 64.170 151.482 1.00 50.43 380 LEU C C 1
ATOM 8744 O O . LEU C 2 380 ? -0.044 63.302 152.348 1.00 49.60 380 LEU C O 1
ATOM 8749 N N . ALA C 2 381 ? -0.369 65.468 151.740 1.00 52.12 381 ALA C N 1
ATOM 8750 C CA . ALA C 2 381 ? -0.487 65.993 153.079 1.00 54.27 381 ALA C CA 1
ATOM 8751 C C . ALA C 2 381 ? -1.765 65.420 153.668 1.00 56.21 381 ALA C C 1
ATOM 8752 O O . ALA C 2 381 ? -1.729 64.619 154.598 1.00 57.04 381 ALA C O 1
ATOM 8754 N N . ASN C 2 382 ? -2.886 65.814 153.061 1.00 58.43 382 ASN C N 1
ATOM 8755 C CA . ASN C 2 382 ? -4.233 65.525 153.529 1.00 60.10 382 ASN C CA 1
ATOM 8756 C C . ASN C 2 382 ? -4.554 64.046 153.620 1.00 60.77 382 ASN C C 1
ATOM 8757 O O . ASN C 2 382 ? -5.589 63.682 154.160 1.00 61.22 382 ASN C O 1
ATOM 8762 N N . MET C 2 383 ? -3.697 63.181 153.092 1.00 61.56 383 MET C N 1
ATOM 8763 C CA . MET C 2 383 ? -3.964 61.749 153.244 1.00 62.56 383 MET C CA 1
ATOM 8764 C C . MET C 2 383 ? -3.359 61.145 154.499 1.00 62.62 383 MET C C 1
ATOM 8765 O O . MET C 2 383 ? -2.404 61.685 155.080 1.00 63.43 383 MET C O 1
ATOM 8770 N N . LYS C 2 384 ? -3.948 60.029 154.918 1.00 62.32 384 LYS C N 1
ATOM 8771 C CA . LYS C 2 384 ? -3.512 59.304 156.100 1.00 61.72 384 LYS C CA 1
ATOM 8772 C C . LYS C 2 384 ? -3.749 57.804 155.965 1.00 60.73 384 LYS C C 1
ATOM 8773 O O . LYS C 2 384 ? -4.608 57.358 155.186 1.00 60.86 384 LYS C O 1
ATOM 8779 N N . LEU C 2 385 ? -2.966 57.047 156.738 1.00 59.78 385 LEU C N 1
ATOM 8780 C CA . LEU C 2 385 ? -2.978 55.589 156.765 1.00 58.56 385 LEU C CA 1
ATOM 8781 C C . LEU C 2 385 ? -3.198 55.141 158.217 1.00 58.76 385 LEU C C 1
ATOM 8782 O O . LEU C 2 385 ? -4.292 54.734 158.603 1.00 59.27 385 LEU C O 1
ATOM 8787 N N . PRO D 1 19 ? 36.641 62.002 86.990 1.00 91.25 19 PRO D N 1
ATOM 8788 C CA . PRO D 1 19 ? 36.561 60.787 86.190 1.00 91.05 19 PRO D CA 1
ATOM 8789 C C . PRO D 1 19 ? 35.104 60.393 85.981 1.00 90.67 19 PRO D C 1
ATOM 8790 O O . PRO D 1 19 ? 34.222 60.997 86.622 1.00 90.60 19 PRO D O 1
ATOM 8794 N N . MET D 1 20 ? 34.855 59.419 85.087 1.00 90.00 20 MET D N 1
ATOM 8795 C CA . MET D 1 20 ? 33.563 58.673 85.081 1.00 88.71 20 MET D CA 1
ATOM 8796 C C . MET D 1 20 ? 33.740 57.233 85.611 1.00 86.98 20 MET D C 1
ATOM 8797 O O . MET D 1 20 ? 32.800 56.638 86.118 1.00 87.03 20 MET D O 1
ATOM 8802 N N . SER D 1 21 ? 34.964 56.715 85.542 1.00 84.64 21 SER D N 1
ATOM 8803 C CA . SER D 1 21 ? 35.246 55.306 85.872 1.00 82.45 21 SER D CA 1
ATOM 8804 C C . SER D 1 21 ? 35.056 54.908 87.339 1.00 79.59 21 SER D C 1
ATOM 8805 O O . SER D 1 21 ? 34.676 53.760 87.625 1.00 78.97 21 SER D O 1
ATOM 8808 N N . ASP D 1 22 ? 35.333 55.863 88.238 1.00 75.95 22 ASP D N 1
ATOM 8809 C CA . ASP D 1 22 ? 35.578 55.621 89.687 1.00 72.18 22 ASP D CA 1
ATOM 8810 C C . ASP D 1 22 ? 34.286 55.414 90.480 1.00 68.35 22 ASP D C 1
ATOM 8811 O O . ASP D 1 22 ? 34.289 55.028 91.637 1.00 67.66 22 ASP D O 1
ATOM 8816 N N . PHE D 1 23 ? 33.200 55.657 89.761 1.00 64.07 23 PHE D N 1
ATOM 8817 C CA . PHE D 1 23 ? 31.811 55.673 90.163 1.00 59.68 23 PHE D CA 1
ATOM 8818 C C . PHE D 1 23 ? 31.294 54.254 90.369 1.00 53.59 23 PHE D C 1
ATOM 8819 O O . PHE D 1 23 ? 31.007 53.605 89.394 1.00 52.87 23 PHE D O 1
ATOM 8827 N N . VAL D 1 24 ? 31.157 53.753 91.587 1.00 47.56 24 VAL D N 1
ATOM 8828 C CA . VAL D 1 24 ? 30.249 52.581 91.791 1.00 42.39 24 VAL D CA 1
ATOM 8829 C C . VAL D 1 24 ? 28.788 53.085 91.907 1.00 38.48 24 VAL D C 1
ATOM 8830 O O . VAL D 1 24 ? 28.512 54.064 92.572 1.00 36.28 24 VAL D O 1
ATOM 8834 N N . VAL D 1 25 ? 27.887 52.413 91.213 1.00 35.72 25 VAL D N 1
ATOM 8835 C CA . VAL D 1 25 ? 26.459 52.751 91.129 1.00 34.84 25 VAL D CA 1
ATOM 8836 C C . VAL D 1 25 ? 25.661 51.755 91.988 1.00 34.35 25 VAL D C 1
ATOM 8837 O O . VAL D 1 25 ? 25.541 50.565 91.668 1.00 34.51 25 VAL D O 1
ATOM 8841 N N . ASN D 1 26 ? 25.155 52.238 93.113 1.00 34.02 26 ASN D N 1
ATOM 8842 C CA . ASN D 1 26 ? 24.467 51.369 94.067 1.00 34.46 26 ASN D CA 1
ATOM 8843 C C . ASN D 1 26 ? 22.938 51.388 93.900 1.00 34.09 26 ASN D C 1
ATOM 8844 O O . ASN D 1 26 ? 22.293 52.297 94.396 1.00 34.56 26 ASN D O 1
ATOM 8849 N N . LEU D 1 27 ? 22.399 50.408 93.162 1.00 34.46 27 LEU D N 1
ATOM 8850 C CA . LEU D 1 27 ? 20.952 50.270 92.877 1.00 34.53 27 LEU D CA 1
ATOM 8851 C C . LEU D 1 27 ? 20.408 49.126 93.700 1.00 34.99 27 LEU D C 1
ATOM 8852 O O . LEU D 1 27 ? 19.428 48.466 93.344 1.00 34.63 27 LEU D O 1
ATOM 8857 N N . ASP D 1 28 ? 21.099 48.922 94.816 1.00 35.96 28 ASP D N 1
ATOM 8858 C CA . ASP D 1 28 ? 20.860 47.835 95.734 1.00 38.31 28 ASP D CA 1
ATOM 8859 C C . ASP D 1 28 ? 19.805 48.211 96.719 1.00 38.09 28 ASP D C 1
ATOM 8860 O O . ASP D 1 28 ? 18.838 47.507 96.845 1.00 39.39 28 ASP D O 1
ATOM 8865 N N . HIS D 1 29 ? 20.015 49.310 97.452 1.00 37.91 29 HIS D N 1
ATOM 8866 C CA . HIS D 1 29 ? 19.018 49.816 98.350 1.00 36.58 29 HIS D CA 1
ATOM 8867 C C . HIS D 1 29 ? 18.040 50.617 97.460 1.00 36.60 29 HIS D C 1
ATOM 8868 O O . HIS D 1 29 ? 18.443 51.141 96.386 1.00 37.32 29 HIS D O 1
ATOM 8875 N N . GLY D 1 30 ? 16.781 50.712 97.862 1.00 35.15 30 GLY D N 1
ATOM 8876 C CA . GLY D 1 30 ? 15.817 51.483 97.084 1.00 34.56 30 GLY D CA 1
ATOM 8877 C C . GLY D 1 30 ? 15.692 52.949 97.565 1.00 33.99 30 GLY D C 1
ATOM 8878 O O . GLY D 1 30 ? 14.583 53.468 97.712 1.00 34.08 30 GLY D O 1
ATOM 8879 N N . ASP D 1 31 ? 16.825 53.605 97.814 1.00 31.84 31 ASP D N 1
ATOM 8880 C CA . ASP D 1 31 ? 16.811 54.929 98.431 1.00 30.39 31 ASP D CA 1
ATOM 8881 C C . ASP D 1 31 ? 16.196 55.833 97.380 1.00 28.65 31 ASP D C 1
ATOM 8882 O O . ASP D 1 31 ? 16.766 55.953 96.321 1.00 29.56 31 ASP D O 1
ATOM 8887 N N . PRO D 1 32 ? 14.992 56.398 97.643 1.00 27.83 32 PRO D N 1
ATOM 8888 C CA . PRO D 1 32 ? 14.223 57.099 96.599 1.00 27.51 32 PRO D CA 1
ATOM 8889 C C . PRO D 1 32 ? 14.637 58.547 96.330 1.00 28.87 32 PRO D C 1
ATOM 8890 O O . PRO D 1 32 ? 13.798 59.464 96.348 1.00 29.57 32 PRO D O 1
ATOM 8894 N N . THR D 1 33 ? 15.914 58.739 96.021 1.00 29.94 33 THR D N 1
ATOM 8895 C CA . THR D 1 33 ? 16.433 60.081 95.721 1.00 30.79 33 THR D CA 1
ATOM 8896 C C . THR D 1 33 ? 15.972 60.665 94.405 1.00 30.16 33 THR D C 1
ATOM 8897 O O . THR D 1 33 ? 16.328 61.803 94.095 1.00 29.64 33 THR D O 1
ATOM 8901 N N . ALA D 1 34 ? 15.153 59.927 93.649 1.00 29.67 34 ALA D N 1
ATOM 8902 C CA . ALA D 1 34 ? 14.649 60.461 92.350 1.00 29.10 34 ALA D CA 1
ATOM 8903 C C . ALA D 1 34 ? 13.806 61.723 92.525 1.00 28.96 34 ALA D C 1
ATOM 8904 O O . ALA D 1 34 ? 13.686 62.550 91.620 1.00 29.66 34 ALA D O 1
ATOM 8906 N N . TYR D 1 35 ? 13.189 61.856 93.685 1.00 29.29 35 TYR D N 1
ATOM 8907 C CA . TYR D 1 35 ? 12.159 62.866 93.893 1.00 30.04 35 TYR D CA 1
ATOM 8908 C C . TYR D 1 35 ? 12.629 64.172 94.465 1.00 30.42 35 TYR D C 1
ATOM 8909 O O . TYR D 1 35 ? 11.818 65.072 94.641 1.00 30.21 35 TYR D O 1
ATOM 8918 N N . GLU D 1 36 ? 13.920 64.268 94.732 1.00 32.26 36 GLU D N 1
ATOM 8919 C CA . GLU D 1 36 ? 14.518 65.423 95.403 1.00 35.93 36 GLU D CA 1
ATOM 8920 C C . GLU D 1 36 ? 14.408 66.701 94.610 1.00 37.49 36 GLU D C 1
ATOM 8921 O O . GLU D 1 36 ? 14.116 67.732 95.199 1.00 38.52 36 GLU D O 1
ATOM 8927 N N . GLU D 1 37 ? 14.654 66.633 93.295 1.00 39.67 37 GLU D N 1
ATOM 8928 C CA . GLU D 1 37 ? 14.455 67.795 92.406 1.00 41.53 37 GLU D CA 1
ATOM 8929 C C . GLU D 1 37 ? 13.027 68.292 92.509 1.00 40.05 37 GLU D C 1
ATOM 8930 O O . GLU D 1 37 ? 12.847 69.492 92.759 1.00 39.81 37 GLU D O 1
ATOM 8936 N N . TYR D 1 38 ? 12.032 67.387 92.390 1.00 37.31 38 TYR D N 1
ATOM 8937 C CA . TYR D 1 38 ? 10.607 67.798 92.471 1.00 35.56 38 TYR D CA 1
ATOM 8938 C C . TYR D 1 38 ? 10.239 68.649 93.692 1.00 36.39 38 TYR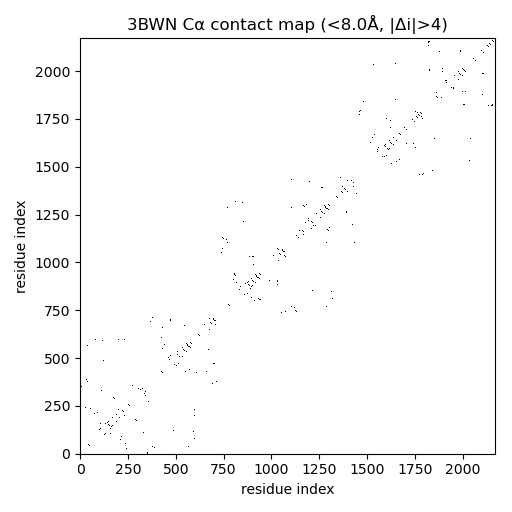 D C 1
ATOM 8939 O O . TYR D 1 38 ? 9.531 69.689 93.557 1.00 37.29 38 TYR D O 1
ATOM 8948 N N . TRP D 1 39 ? 10.728 68.231 94.854 1.00 36.13 39 TRP D N 1
ATOM 8949 C CA . TRP D 1 39 ? 10.431 68.886 96.098 1.00 37.94 39 TRP D CA 1
ATOM 8950 C C . TRP D 1 39 ? 11.166 70.198 96.271 1.00 40.26 39 TRP D C 1
ATOM 8951 O O . TRP D 1 39 ? 10.614 71.138 96.857 1.00 41.15 39 TRP D O 1
ATOM 8962 N N . ARG D 1 40 ? 12.395 70.247 95.749 1.00 43.15 40 ARG D N 1
ATOM 8963 C CA . ARG D 1 40 ? 13.183 71.464 95.675 1.00 45.44 40 ARG D CA 1
ATOM 8964 C C . ARG D 1 40 ? 12.455 72.482 94.808 1.00 47.05 40 ARG D C 1
ATOM 8965 O O . ARG D 1 40 ? 12.211 73.614 95.244 1.00 47.54 40 ARG D O 1
ATOM 8973 N N . LYS D 1 41 ? 12.091 72.072 93.598 1.00 48.95 41 LYS D N 1
ATOM 8974 C CA . LYS D 1 41 ? 11.164 72.819 92.758 1.00 51.20 41 LYS D CA 1
ATOM 8975 C C . LYS D 1 41 ? 9.958 73.406 93.489 1.00 51.97 41 LYS D C 1
ATOM 8976 O O . LYS D 1 41 ? 9.544 74.506 93.167 1.00 52.97 41 LYS D O 1
ATOM 8982 N N . MET D 1 42 ? 9.381 72.686 94.456 1.00 53.02 42 MET D N 1
ATOM 8983 C CA . MET D 1 42 ? 8.124 73.112 95.102 1.00 53.41 42 MET D CA 1
ATOM 8984 C C . MET D 1 42 ? 8.286 74.339 95.981 1.00 53.66 42 MET D C 1
ATOM 8985 O O . MET D 1 42 ? 7.309 75.036 96.282 1.00 52.87 42 MET D O 1
ATOM 8990 N N . GLY D 1 43 ? 9.530 74.580 96.400 1.00 54.17 43 GLY D N 1
ATOM 8991 C CA . GLY D 1 43 ? 9.912 75.807 97.104 1.00 54.07 43 GLY D CA 1
ATOM 8992 C C . GLY D 1 43 ? 9.246 75.975 98.446 1.00 54.27 43 GLY D C 1
ATOM 8993 O O . GLY D 1 43 ? 8.930 74.987 99.117 1.00 54.41 43 GLY D O 1
ATOM 8994 N N . ASP D 1 44 ? 9.018 77.233 98.833 1.00 53.64 44 ASP D N 1
ATOM 8995 C CA . ASP D 1 44 ? 8.691 77.560 100.219 1.00 52.97 44 ASP D CA 1
ATOM 8996 C C . ASP D 1 44 ? 7.298 77.119 100.732 1.00 52.19 44 ASP D C 1
ATOM 8997 O O . ASP D 1 44 ? 6.981 77.340 101.885 1.00 51.69 44 ASP D O 1
ATOM 9002 N N . ARG D 1 45 ? 6.486 76.471 99.899 1.00 51.46 45 ARG D N 1
ATOM 9003 C CA . ARG D 1 45 ? 5.178 75.982 100.351 1.00 50.55 45 ARG D CA 1
ATOM 9004 C C . ARG D 1 45 ? 5.250 74.752 101.242 1.00 49.50 45 ARG D C 1
ATOM 9005 O O . ARG D 1 45 ? 4.326 74.490 102.005 1.00 49.44 45 ARG D O 1
ATOM 9013 N N . CYS D 1 46 ? 6.347 74.013 101.131 1.00 48.23 46 CYS D N 1
ATOM 9014 C CA . CYS D 1 46 ? 6.569 72.775 101.867 1.00 47.27 46 CYS D CA 1
ATOM 9015 C C . CYS D 1 46 ? 7.301 72.960 103.189 1.00 45.82 46 CYS D C 1
ATOM 9016 O O . CYS D 1 46 ? 7.442 72.004 103.941 1.00 46.09 46 CYS D O 1
ATOM 9019 N N . THR D 1 47 ? 7.800 74.170 103.455 1.00 43.77 47 THR D N 1
ATOM 9020 C CA . THR D 1 47 ? 8.594 74.447 104.666 1.00 41.86 47 THR D CA 1
ATOM 9021 C C . THR D 1 47 ? 7.835 74.146 105.965 1.00 41.20 47 THR D C 1
ATOM 9022 O O . THR D 1 47 ? 6.630 74.330 106.040 1.00 40.37 47 THR D O 1
ATOM 9026 N N . VAL D 1 48 ? 8.557 73.669 106.979 1.00 40.81 48 VAL D N 1
ATOM 9027 C CA . VAL D 1 48 ? 7.966 73.275 108.252 1.00 39.90 48 VAL D CA 1
ATOM 9028 C C . VAL D 1 48 ? 8.613 74.080 109.382 1.00 40.32 48 VAL D C 1
ATOM 9029 O O . VAL D 1 48 ? 9.825 74.161 109.502 1.00 40.63 48 VAL D O 1
ATOM 9033 N N . THR D 1 49 ? 7.791 74.725 110.186 1.00 41.29 49 THR D N 1
ATOM 9034 C CA . THR D 1 49 ? 8.307 75.586 111.239 1.00 41.76 49 THR D CA 1
ATOM 9035 C C . THR D 1 49 ? 7.902 74.999 112.608 1.00 41.49 49 THR D C 1
ATOM 9036 O O . THR D 1 49 ? 6.721 74.957 112.948 1.00 40.94 49 THR D O 1
ATOM 9040 N N . ILE D 1 50 ? 8.888 74.493 113.348 1.00 41.12 50 ILE D N 1
ATOM 9041 C CA . ILE D 1 50 ? 8.669 73.963 114.685 1.00 41.34 50 ILE D CA 1
ATOM 9042 C C . ILE D 1 50 ? 9.234 74.865 115.780 1.00 42.44 50 ILE D C 1
ATOM 9043 O O . ILE D 1 50 ? 10.440 75.051 115.877 1.00 42.71 50 ILE D O 1
ATOM 9048 N N . ARG D 1 51 ? 8.367 75.394 116.632 1.00 43.24 51 ARG D N 1
ATOM 9049 C CA . ARG D 1 51 ? 8.834 76.275 117.694 1.00 44.06 51 ARG D CA 1
ATOM 9050 C C . ARG D 1 51 ? 9.374 75.453 118.852 1.00 43.51 51 ARG D C 1
ATOM 9051 O O . ARG D 1 51 ? 9.033 74.276 119.011 1.00 42.96 51 ARG D O 1
ATOM 9059 N N . GLY D 1 52 ? 10.216 76.076 119.670 1.00 42.96 52 GLY D N 1
ATOM 9060 C CA . GLY D 1 52 ? 10.983 75.340 120.676 1.00 42.33 52 GLY D CA 1
ATOM 9061 C C . GLY D 1 52 ? 10.201 74.712 121.797 1.00 42.47 52 GLY D C 1
ATOM 9062 O O . GLY D 1 52 ? 10.700 73.799 122.443 1.00 41.84 52 GLY D O 1
ATOM 9063 N N . CYS D 1 53 ? 8.991 75.207 122.071 1.00 42.99 53 CYS D N 1
ATOM 9064 C CA . CYS D 1 53 ? 8.080 74.490 123.006 1.00 43.20 53 CYS D CA 1
ATOM 9065 C C . CYS D 1 53 ? 7.032 73.590 122.333 1.00 41.98 53 CYS D C 1
ATOM 9066 O O . CYS D 1 53 ? 6.052 73.219 122.979 1.00 42.69 53 CYS D O 1
ATOM 9069 N N . ASP D 1 54 ? 7.201 73.258 121.056 1.00 40.72 54 ASP D N 1
ATOM 9070 C CA . ASP D 1 54 ? 6.195 72.433 120.363 1.00 39.27 54 ASP D CA 1
ATOM 9071 C C . ASP D 1 54 ? 6.526 70.968 120.641 1.00 38.21 54 ASP D C 1
ATOM 9072 O O . ASP D 1 54 ? 7.636 70.648 121.012 1.00 37.84 54 ASP D O 1
ATOM 9077 N N . LEU D 1 55 ? 5.543 70.093 120.490 1.00 36.87 55 LEU D N 1
ATOM 9078 C CA . LEU D 1 55 ? 5.781 68.668 120.433 1.00 35.76 55 LEU D CA 1
ATOM 9079 C C . LEU D 1 55 ? 6.636 68.099 121.552 1.00 34.76 55 LEU D C 1
ATOM 9080 O O . LEU D 1 55 ? 7.434 67.219 121.319 1.00 36.65 55 LEU D O 1
ATOM 9085 N N . MET D 1 56 ? 6.480 68.565 122.772 1.00 33.98 56 MET D N 1
ATOM 9086 C CA . MET D 1 56 ? 7.318 68.055 123.850 1.00 34.08 56 MET D CA 1
ATOM 9087 C C . MET D 1 56 ? 6.857 66.808 124.547 1.00 33.77 56 MET D C 1
ATOM 9088 O O . MET D 1 56 ? 7.693 65.960 124.874 1.00 34.21 56 MET D O 1
ATOM 9093 N N . SER D 1 57 ? 5.554 66.657 124.771 1.00 33.18 57 SER D N 1
ATOM 9094 C CA . SER D 1 57 ? 5.075 65.474 125.504 1.00 33.83 57 SER D CA 1
ATOM 9095 C C . SER D 1 57 ? 5.289 64.152 124.774 1.00 33.07 57 SER D C 1
ATOM 9096 O O . SER D 1 57 ? 5.313 64.109 123.564 1.00 32.65 57 SER D O 1
ATOM 9099 N N . TYR D 1 58 ? 5.398 63.053 125.522 1.00 33.19 58 TYR D N 1
ATOM 9100 C CA . TYR D 1 58 ? 5.323 61.725 124.952 1.00 32.02 58 TYR D CA 1
ATOM 9101 C C . TYR D 1 58 ? 3.988 61.496 124.234 1.00 32.52 58 TYR D C 1
ATOM 9102 O O . TYR D 1 58 ? 3.923 60.718 123.295 1.00 32.86 58 TYR D O 1
ATOM 9111 N N . PHE D 1 59 ? 2.924 62.167 124.689 1.00 33.56 59 PHE D N 1
ATOM 9112 C CA . PHE D 1 59 ? 1.517 61.914 124.225 1.00 35.00 59 PHE D CA 1
ATOM 9113 C C . PHE D 1 59 ? 0.987 62.928 123.211 1.00 36.30 59 PHE D C 1
ATOM 9114 O O . PHE D 1 59 ? 1.182 64.141 123.376 1.00 37.49 59 PHE D O 1
ATOM 9122 N N . SER D 1 60 ? 0.281 62.427 122.201 1.00 37.74 60 SER D N 1
ATOM 9123 C CA . SER D 1 60 ? -0.346 63.252 121.159 1.00 38.84 60 SER D CA 1
ATOM 9124 C C . SER D 1 60 ? -1.864 63.363 121.356 1.00 40.62 60 SER D C 1
ATOM 9125 O O . SER D 1 60 ? -2.449 64.457 121.125 1.00 41.22 60 SER D O 1
ATOM 9128 N N . ASP D 1 61 ? -2.490 62.227 121.721 1.00 41.27 61 ASP D N 1
ATOM 9129 C CA . ASP D 1 61 ? -3.936 62.112 121.935 1.00 42.55 61 ASP D CA 1
ATOM 9130 C C . ASP D 1 61 ? -4.346 60.885 122.760 1.00 43.16 61 ASP D C 1
ATOM 9131 O O . ASP D 1 61 ? -4.392 59.769 122.257 1.00 43.17 61 ASP D O 1
ATOM 9136 N N . MET D 1 62 ? -4.668 61.098 124.025 1.00 45.00 62 MET D N 1
ATOM 9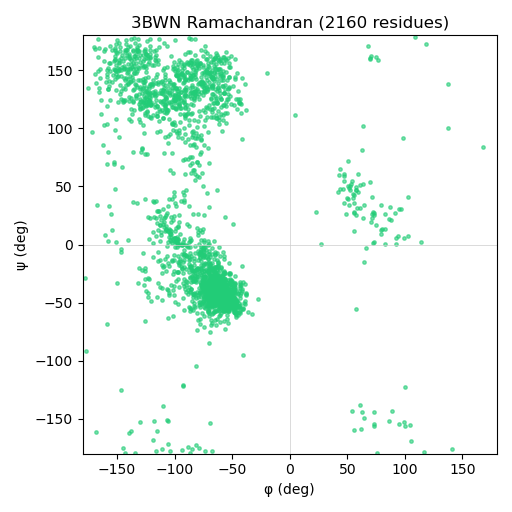137 C CA . MET D 1 62 ? -5.047 59.985 124.909 1.00 46.97 62 MET D CA 1
ATOM 9138 C C . MET D 1 62 ? -6.436 59.411 124.594 1.00 47.29 62 MET D C 1
ATOM 9139 O O . MET D 1 62 ? -6.812 58.341 125.068 1.00 47.76 62 MET D O 1
ATOM 9144 N N . THR D 1 63 ? -7.164 60.133 123.751 1.00 47.81 63 THR D N 1
ATOM 9145 C CA . THR D 1 63 ? -8.486 59.770 123.268 1.00 48.52 63 THR D CA 1
ATOM 9146 C C . THR D 1 63 ? -8.367 58.688 122.191 1.00 48.06 63 THR D C 1
ATOM 9147 O O . THR D 1 63 ? -9.338 57.983 121.873 1.00 48.96 63 THR D O 1
ATOM 9151 N N . ASN D 1 64 ? -7.162 58.556 121.649 1.00 46.10 64 ASN D N 1
ATOM 9152 C CA . ASN D 1 64 ? -6.914 57.698 120.527 1.00 44.40 64 ASN D CA 1
ATOM 9153 C C . ASN D 1 64 ? -6.343 56.364 121.015 1.00 42.74 64 ASN D C 1
ATOM 9154 O O . ASN D 1 64 ? -5.678 56.310 122.043 1.00 42.62 64 ASN D O 1
ATOM 9159 N N . LEU D 1 65 ? -6.618 55.285 120.292 1.00 40.84 65 LEU D N 1
ATOM 9160 C CA . LEU D 1 65 ? -5.970 54.003 120.579 1.00 38.79 65 LEU D CA 1
ATOM 9161 C C . LEU D 1 65 ? -4.422 54.145 120.529 1.00 36.87 65 LEU D C 1
ATOM 9162 O O . LEU D 1 65 ? -3.731 53.849 121.488 1.00 36.28 65 LEU D O 1
ATOM 9167 N N . CYS D 1 66 ? -3.916 54.623 119.394 1.00 34.50 66 CYS D N 1
ATOM 9168 C CA . CYS D 1 66 ? -2.545 55.083 119.198 1.00 32.76 66 CYS D CA 1
ATOM 9169 C C . CYS D 1 66 ? -2.430 56.458 119.822 1.00 32.85 66 CYS D C 1
ATOM 9170 O O . CYS D 1 66 ? -2.671 57.470 119.149 1.00 31.65 66 CYS D O 1
ATOM 9173 N N . TRP D 1 67 ? -2.067 56.514 121.093 1.00 31.97 67 TRP D N 1
ATOM 9174 C CA . TRP D 1 67 ? -2.021 57.799 121.721 1.00 32.13 67 TRP D CA 1
ATOM 9175 C C . TRP D 1 67 ? -0.888 58.662 121.236 1.00 32.11 67 TRP D C 1
ATOM 9176 O O . TRP D 1 67 ? -0.844 59.902 121.537 1.00 32.68 67 TRP D O 1
ATOM 9187 N N . PHE D 1 68 ? -0.012 58.055 120.435 1.00 30.55 68 PHE D N 1
ATOM 9188 C CA . PHE D 1 68 ? 1.169 58.780 119.947 1.00 29.99 68 PHE D CA 1
ATOM 9189 C C . PHE D 1 68 ? 1.086 59.257 118.500 1.00 30.09 68 PHE D C 1
ATOM 9190 O O . PHE D 1 68 ? 2.069 59.661 117.912 1.00 30.12 68 PHE D O 1
ATOM 9198 N N . LEU D 1 69 ? -0.103 59.129 117.934 1.00 30.99 69 LEU D N 1
ATOM 9199 C CA . LEU D 1 69 ? -0.396 59.538 116.577 1.00 31.70 69 LEU D CA 1
ATOM 9200 C C . LEU D 1 69 ? -0.829 60.971 116.573 1.00 31.25 69 LEU D C 1
ATOM 9201 O O . LEU D 1 69 ? -1.812 61.307 117.187 1.00 31.73 69 LEU D O 1
ATOM 9206 N N . GLU D 1 70 ? -0.104 61.825 115.861 1.00 32.61 70 GLU D N 1
ATOM 9207 C CA . GLU D 1 70 ? -0.488 63.225 115.748 1.00 32.38 70 GLU D CA 1
ATOM 9208 C C . GLU D 1 70 ? -1.784 63.344 114.947 1.00 33.59 70 GLU D C 1
ATOM 9209 O O . GLU D 1 70 ? -1.972 62.645 113.936 1.00 33.80 70 GLU D O 1
ATOM 9215 N N . PRO D 1 71 ? -2.721 64.180 115.418 1.00 34.66 71 PRO D N 1
ATOM 9216 C CA . PRO D 1 71 ? -3.979 64.319 114.709 1.00 35.57 71 PRO D CA 1
ATOM 9217 C C . PRO D 1 71 ? -3.831 64.940 113.351 1.00 36.59 71 PRO D C 1
ATOM 9218 O O . PRO D 1 71 ? -4.548 64.528 112.450 1.00 37.96 71 PRO D O 1
ATOM 9222 N N . GLU D 1 72 ? -2.942 65.916 113.196 1.00 37.20 72 GLU D N 1
ATOM 9223 C CA . GLU D 1 72 ? -2.586 66.462 111.883 1.00 38.80 72 GLU D CA 1
ATOM 9224 C C . GLU D 1 72 ? -2.236 65.322 110.899 1.00 36.36 72 GLU D C 1
ATOM 9225 O O . GLU D 1 72 ? -2.756 65.244 109.775 1.00 36.30 72 GLU D O 1
ATOM 9231 N N . LEU D 1 73 ? -1.386 64.408 111.339 1.00 34.66 73 LEU D N 1
ATOM 9232 C CA . LEU D 1 73 ? -0.933 63.372 110.449 1.00 33.47 73 LEU D CA 1
ATOM 9233 C C . LEU D 1 73 ? -2.069 62.442 110.122 1.00 33.62 73 LEU D C 1
ATOM 9234 O O . LEU D 1 73 ? -2.228 62.061 108.981 1.00 34.83 73 LEU D O 1
ATOM 9239 N N . GLU D 1 74 ? -2.879 62.116 111.112 1.00 34.45 74 GLU D N 1
ATOM 9240 C CA . GLU D 1 74 ? -4.029 61.220 110.952 1.00 34.84 74 GLU D CA 1
ATOM 9241 C C . GLU D 1 74 ? -4.988 61.692 109.905 1.00 34.30 74 GLU D C 1
ATOM 9242 O O . GLU D 1 74 ? -5.467 60.881 109.134 1.00 34.88 74 GLU D O 1
ATOM 9248 N N . ASP D 1 75 ? -5.295 62.988 109.904 1.00 33.68 75 ASP D N 1
ATOM 9249 C CA . ASP D 1 75 ? -6.170 63.596 108.880 1.00 33.79 75 ASP D CA 1
ATOM 9250 C C . ASP D 1 75 ? -5.563 63.661 107.509 1.00 32.77 75 ASP D C 1
ATOM 9251 O O . ASP D 1 75 ? -6.300 63.610 106.523 1.00 33.41 75 ASP D O 1
ATOM 9256 N N . ALA D 1 76 ? -4.241 63.846 107.450 1.00 31.70 76 ALA D N 1
ATOM 9257 C CA . ALA D 1 76 ? -3.479 63.824 106.194 1.00 30.10 76 ALA D CA 1
ATOM 9258 C C . ALA D 1 76 ? -3.538 62.506 105.503 1.00 30.36 76 ALA D C 1
ATOM 9259 O O . ALA D 1 76 ? -3.537 62.456 104.285 1.00 31.33 76 ALA D O 1
ATOM 9261 N N . ILE D 1 77 ? -3.443 61.443 106.290 1.00 30.19 77 ILE D N 1
ATOM 9262 C CA . ILE D 1 77 ? -3.428 60.069 105.784 1.00 31.07 77 ILE D CA 1
ATOM 9263 C C . ILE D 1 77 ? -4.810 59.818 105.211 1.00 31.00 77 ILE D C 1
ATOM 9264 O O . ILE D 1 77 ? -4.952 59.417 104.058 1.00 31.38 77 ILE D O 1
ATOM 9269 N N . LYS D 1 78 ? -5.817 60.068 106.039 1.00 31.26 78 LYS D N 1
ATOM 9270 C CA . LYS D 1 78 ? -7.187 59.880 105.677 1.00 32.58 78 LYS D CA 1
ATOM 9271 C C . LYS D 1 78 ? -7.574 60.641 104.438 1.00 32.41 78 LYS D C 1
ATOM 9272 O O . LYS D 1 78 ? -8.215 60.067 103.584 1.00 33.62 78 LYS D O 1
ATOM 9278 N N . ASP D 1 79 ? -7.133 61.886 104.311 1.00 32.33 79 ASP D N 1
ATOM 9279 C CA . ASP D 1 79 ? -7.372 62.680 103.116 1.00 32.40 79 ASP D CA 1
ATOM 9280 C C . ASP D 1 79 ? -6.715 62.193 101.862 1.00 31.40 79 ASP D C 1
ATOM 9281 O O . ASP D 1 79 ? -7.272 62.283 100.764 1.00 30.59 79 ASP D O 1
ATOM 9286 N N . LEU D 1 80 ? -5.478 61.763 102.012 1.00 30.21 80 LEU D N 1
ATOM 9287 C CA . LEU D 1 80 ? -4.724 61.356 100.875 1.00 30.03 80 LEU D CA 1
ATOM 9288 C C . LEU D 1 80 ? -5.376 60.086 100.326 1.00 30.16 80 LEU D C 1
ATOM 9289 O O . LEU D 1 80 ? -5.576 59.969 99.144 1.00 29.95 80 LEU D O 1
ATOM 9294 N N . HIS D 1 81 ? -5.731 59.149 101.194 1.00 30.76 81 HIS D N 1
ATOM 9295 C CA . HIS D 1 81 ? -6.335 57.904 100.721 1.00 30.95 81 HIS D CA 1
ATOM 9296 C C . HIS D 1 81 ? -7.694 58.239 100.110 1.00 31.76 81 HIS D C 1
ATOM 9297 O O . HIS D 1 81 ? -8.189 57.521 99.257 1.00 32.50 81 HIS D O 1
ATOM 9304 N N . GLY D 1 82 ? -8.268 59.368 100.518 1.00 32.78 82 GLY D N 1
ATOM 9305 C CA . GLY D 1 82 ? -9.619 59.750 100.069 1.00 33.74 82 GLY D CA 1
ATOM 9306 C C . GLY D 1 82 ? -9.563 60.242 98.647 1.00 34.02 82 GLY D C 1
ATOM 9307 O O . GLY D 1 82 ? -10.372 59.867 97.812 1.00 34.87 82 GLY D O 1
ATOM 9308 N N . VAL D 1 83 ? -8.564 61.061 98.376 1.00 33.78 83 VAL D N 1
ATOM 9309 C CA . VAL D 1 83 ? -8.303 61.578 97.047 1.00 34.26 83 VAL D CA 1
ATOM 9310 C C . VAL D 1 83 ? -7.854 60.511 96.040 1.00 34.22 83 VAL D C 1
ATOM 9311 O O . VAL D 1 83 ? -8.322 60.476 94.902 1.00 35.39 83 VAL D O 1
ATOM 9315 N N . VAL D 1 84 ? -6.986 59.626 96.488 1.00 32.70 84 VAL D N 1
ATOM 9316 C CA . VAL D 1 84 ? -6.356 58.650 95.629 1.00 32.30 84 VAL D CA 1
ATOM 9317 C C . VAL D 1 84 ? -7.249 57.420 95.451 1.00 33.33 84 VAL D C 1
ATOM 9318 O O . VAL D 1 84 ? -7.164 56.723 94.444 1.00 33.95 84 VAL D O 1
ATOM 9322 N N . GLY D 1 85 ? -8.069 57.127 96.454 1.00 34.56 85 GLY D N 1
ATOM 9323 C CA . GLY D 1 85 ? -9.055 56.049 96.368 1.00 34.29 85 GLY D CA 1
ATOM 9324 C C . GLY D 1 85 ? -8.373 54.696 96.397 1.00 35.42 85 GLY D C 1
ATOM 9325 O O . GLY D 1 85 ? -8.900 53.711 95.845 1.00 35.97 85 GLY D O 1
ATOM 9326 N N . ASN D 1 86 ? -7.190 54.615 97.008 1.00 34.88 86 ASN D N 1
ATOM 9327 C CA . ASN D 1 86 ? -6.457 53.357 96.917 1.00 33.59 86 ASN D CA 1
ATOM 9328 C C . ASN D 1 86 ? -6.724 52.461 98.077 1.00 32.42 86 ASN D C 1
ATOM 9329 O O . ASN D 1 86 ? -6.517 51.253 97.973 1.00 34.76 86 ASN D O 1
ATOM 9334 N N . ALA D 1 87 ? -7.189 53.012 99.192 1.00 29.85 87 ALA D N 1
ATOM 9335 C CA . ALA D 1 87 ? -7.448 52.181 100.372 1.00 28.23 87 ALA D CA 1
ATOM 9336 C C . ALA D 1 87 ? -8.541 52.755 101.199 1.00 29.04 87 ALA D C 1
ATOM 9337 O O . ALA D 1 87 ? -8.691 53.964 101.280 1.00 29.50 87 ALA D O 1
ATOM 9339 N N . ALA D 1 88 ? -9.273 51.864 101.855 1.00 31.08 88 ALA D N 1
ATOM 9340 C CA . ALA D 1 88 ? -10.353 52.196 102.762 1.00 31.86 88 ALA D CA 1
ATOM 9341 C C . ALA D 1 88 ? -9.830 52.554 104.167 1.00 33.09 88 ALA D C 1
ATOM 9342 O O . ALA D 1 88 ? -9.059 51.771 104.737 1.00 33.50 88 ALA D O 1
ATOM 9344 N N . THR D 1 89 ? -10.271 53.708 104.710 1.00 33.14 89 THR D N 1
ATOM 9345 C CA . THR D 1 89 ? -9.879 54.213 106.029 1.00 33.94 89 THR D CA 1
ATOM 9346 C C . THR D 1 89 ? -10.998 54.292 107.105 1.00 34.97 89 THR D C 1
ATOM 9347 O O . THR D 1 89 ? -10.681 54.503 108.266 1.00 35.07 89 THR D O 1
ATOM 9351 N N . GLU D 1 90 ? -12.284 54.184 106.742 1.00 35.50 90 GLU D N 1
ATOM 9352 C CA . GLU D 1 90 ? -13.375 54.191 107.746 1.00 36.12 90 GLU D CA 1
ATOM 9353 C C . GLU D 1 90 ? -13.432 52.894 108.597 1.00 36.24 90 GLU D C 1
ATOM 9354 O O . GLU D 1 90 ? -12.975 51.839 108.140 1.00 36.56 90 GLU D O 1
ATOM 9360 N N . ASP D 1 91 ? -13.957 52.973 109.821 1.00 36.34 91 ASP D N 1
ATOM 9361 C CA . ASP D 1 91 ? -14.178 51.763 110.681 1.00 37.45 91 ASP D CA 1
ATOM 9362 C C . ASP D 1 91 ? -12.978 50.883 110.942 1.00 36.96 91 ASP D C 1
ATOM 9363 O O . ASP D 1 91 ? -13.048 49.637 110.956 1.00 37.94 91 ASP D O 1
ATOM 9368 N N . ARG D 1 92 ? -11.873 51.562 111.216 1.00 36.44 92 ARG D N 1
ATOM 9369 C CA . ARG D 1 92 ? -10.574 50.937 111.439 1.00 34.91 92 ARG D CA 1
ATOM 9370 C C . ARG D 1 92 ? -9.675 51.906 112.158 1.00 33.90 92 ARG D C 1
ATOM 9371 O O . ARG D 1 92 ? -9.980 53.093 112.253 1.00 33.38 92 ARG D O 1
ATOM 9379 N N . TYR D 1 93 ? -8.580 51.359 112.659 1.00 33.48 93 TYR D N 1
ATOM 9380 C CA . TYR D 1 93 ? -7.596 52.085 113.464 1.00 33.79 93 TYR D CA 1
ATOM 9381 C C . TYR D 1 93 ? -6.389 52.321 112.617 1.00 32.04 93 TYR D C 1
ATOM 9382 O O . TYR D 1 93 ? -5.944 51.414 111.892 1.00 31.18 93 TYR D O 1
ATOM 9391 N N . ILE D 1 94 ? -5.898 53.553 112.676 1.00 30.02 94 ILE D N 1
ATOM 9392 C CA . ILE D 1 94 ? -4.663 53.920 112.008 1.00 28.92 94 ILE D CA 1
ATOM 9393 C C . ILE D 1 94 ? -3.523 53.841 113.033 1.00 27.94 94 ILE D C 1
ATOM 9394 O O . ILE D 1 94 ? -3.556 54.542 114.056 1.00 28.68 94 ILE D O 1
ATOM 9399 N N . VAL D 1 95 ? -2.536 53.004 112.763 1.00 26.07 95 VAL D N 1
ATOM 9400 C CA . VAL D 1 95 ? -1.289 52.903 113.606 1.00 25.10 95 VAL D CA 1
ATOM 9401 C C . VAL D 1 95 ? -0.095 53.523 112.881 1.00 24.11 95 VAL D C 1
ATOM 9402 O O . VAL D 1 95 ? 0.191 53.206 111.739 1.00 22.52 95 VAL D O 1
ATOM 9406 N N . VAL D 1 96 ? 0.589 54.441 113.520 1.00 25.61 96 VAL D N 1
ATOM 9407 C CA . VAL D 1 96 ? 1.784 55.048 112.901 1.00 26.66 96 VAL D CA 1
ATOM 9408 C C . VAL D 1 96 ? 3.039 54.381 113.457 1.00 27.99 96 VAL D C 1
ATOM 9409 O O . VAL D 1 96 ? 3.037 53.930 114.586 1.00 28.50 96 VAL D O 1
ATOM 9413 N N . GLY D 1 97 ? 4.104 54.294 112.666 1.00 29.96 97 GLY D N 1
ATOM 9414 C CA . GLY D 1 97 ? 5.392 53.738 113.132 1.00 31.60 97 GLY D CA 1
ATOM 9415 C C . GLY D 1 97 ? 6.548 54.427 112.441 1.00 33.16 97 GLY D C 1
ATOM 9416 O O . GLY D 1 97 ? 6.340 55.193 111.500 1.00 33.91 97 GLY D O 1
ATOM 9417 N N . THR D 1 98 ? 7.759 54.229 112.967 1.00 34.36 98 THR D N 1
ATOM 9418 C CA . THR D 1 98 ? 8.996 54.781 112.383 1.00 34.45 98 THR D CA 1
ATOM 9419 C C . THR D 1 98 ? 9.357 53.931 111.200 1.00 34.34 98 THR D C 1
ATOM 9420 O O . THR D 1 98 ? 10.024 52.873 111.337 1.00 33.69 98 THR D O 1
ATOM 9424 N N . GLY D 1 99 ? 8.826 54.363 110.048 1.00 33.48 99 GLY D N 1
ATOM 9425 C CA . GLY D 1 99 ? 8.823 53.546 108.806 1.00 33.35 99 GLY D CA 1
ATOM 9426 C C . GLY D 1 99 ? 7.793 52.421 108.855 1.00 33.21 99 GLY D C 1
ATOM 9427 O O . GLY D 1 99 ? 7.305 52.057 109.925 1.00 32.19 99 GLY D O 1
ATOM 9428 N N . SER D 1 100 ? 7.453 51.886 107.682 1.00 33.99 100 SER D N 1
ATOM 9429 C CA . SER D 1 100 ? 6.655 50.688 107.556 1.00 33.95 100 SER D CA 1
ATOM 9430 C C . SER D 1 100 ? 7.369 49.530 108.176 1.00 34.97 100 SER D C 1
ATOM 9431 O O . SER D 1 100 ? 6.748 48.582 108.633 1.00 35.84 100 SER D O 1
ATOM 9434 N N . THR D 1 101 ? 8.690 49.592 108.126 1.00 35.84 101 THR D N 1
ATOM 9435 C CA . THR D 1 101 ? 9.553 48.659 108.831 1.00 36.24 101 THR D CA 1
ATOM 9436 C C . THR D 1 101 ? 9.128 48.358 110.267 1.00 35.64 101 THR D C 1
ATOM 9437 O O . THR D 1 101 ? 8.939 47.184 110.597 1.00 35.73 101 THR D O 1
ATOM 9441 N N . GLN D 1 102 ? 8.941 49.382 111.110 1.00 34.52 102 GLN D N 1
ATOM 9442 C CA . GLN D 1 102 ? 8.559 49.154 112.500 1.00 33.48 102 GLN D CA 1
ATOM 9443 C C . GLN D 1 102 ? 7.137 48.641 112.581 1.00 35.24 102 GLN D C 1
ATOM 9444 O O . GLN D 1 102 ? 6.791 47.828 113.472 1.00 36.22 102 GLN D O 1
ATOM 9450 N N . LEU D 1 103 ? 6.306 49.107 111.644 1.00 35.37 103 LEU D N 1
ATOM 9451 C CA . LEU D 1 103 ? 4.890 48.709 111.561 1.00 34.85 103 LEU D CA 1
ATOM 9452 C C . LEU D 1 103 ? 4.674 47.264 111.160 1.00 35.15 103 LEU D C 1
ATOM 9453 O O . LEU D 1 103 ? 3.755 46.633 111.668 1.00 34.26 103 LEU D O 1
ATOM 9458 N N . CYS D 1 104 ? 5.467 46.747 110.228 1.00 37.10 104 CYS D N 1
ATOM 9459 C CA . CYS D 1 104 ? 5.304 45.322 109.861 1.00 38.76 104 CYS D CA 1
ATOM 9460 C C . CYS D 1 104 ? 5.822 44.382 110.961 1.00 40.47 104 CYS D C 1
ATOM 9461 O O . CYS D 1 104 ? 5.240 43.309 111.220 1.00 42.64 104 CYS D O 1
ATOM 9464 N N . GLN D 1 105 ? 6.929 44.743 111.592 1.00 40.27 105 GLN D N 1
ATOM 9465 C CA . GLN D 1 105 ? 7.359 43.947 112.711 1.00 41.38 105 GLN D CA 1
ATOM 9466 C C . GLN D 1 105 ? 6.283 43.968 113.830 1.00 42.09 105 GLN D C 1
ATOM 9467 O O . GLN D 1 105 ? 5.938 42.895 114.358 1.00 43.40 105 GLN D O 1
ATOM 9473 N N . ALA D 1 106 ? 5.750 45.160 114.155 1.00 41.22 106 ALA D N 1
ATOM 9474 C CA . ALA D 1 106 ? 4.658 45.318 115.122 1.00 41.45 106 ALA D CA 1
ATOM 9475 C C . ALA D 1 106 ? 3.437 44.438 114.850 1.00 41.46 106 ALA D C 1
ATOM 9476 O O . ALA D 1 106 ? 2.861 43.888 115.783 1.00 40.59 106 ALA D O 1
ATOM 9478 N N . ALA D 1 107 ? 3.066 44.305 113.576 1.00 42.24 107 ALA D N 1
ATOM 9479 C CA . ALA D 1 107 ? 1.921 43.502 113.195 1.00 43.77 107 ALA D CA 1
ATOM 9480 C C . ALA D 1 107 ? 2.197 42.009 113.344 1.00 44.66 107 ALA D C 1
ATOM 9481 O O . ALA D 1 107 ? 1.294 41.266 113.669 1.00 45.18 107 ALA D O 1
ATOM 9483 N N . VAL D 1 108 ? 3.432 41.588 113.090 1.00 45.58 108 VAL D N 1
ATOM 9484 C CA . VAL D 1 108 ? 3.853 40.188 113.255 1.00 46.42 108 VAL D CA 1
ATOM 9485 C C . VAL D 1 108 ? 3.899 39.854 114.757 1.00 47.02 108 VAL D C 1
ATOM 9486 O O . VAL D 1 108 ? 3.322 38.859 115.180 1.00 47.16 108 VAL D O 1
ATOM 9490 N N . HIS D 1 109 ? 4.549 40.713 115.552 1.00 47.40 109 HIS D N 1
ATOM 9491 C CA . HIS D 1 109 ? 4.530 40.617 117.020 1.00 47.81 109 HIS D CA 1
ATOM 9492 C C . HIS D 1 109 ? 3.132 40.541 117.598 1.00 47.70 109 HIS D C 1
ATOM 9493 O O . HIS D 1 109 ? 2.845 39.618 118.379 1.00 48.09 109 HIS D O 1
ATOM 9500 N N . ALA D 1 110 ? 2.288 41.533 117.267 1.00 46.78 110 ALA D N 1
ATOM 9501 C CA . ALA D 1 110 ? 0.831 41.500 117.582 1.00 45.32 110 ALA D CA 1
ATOM 9502 C C . ALA D 1 110 ? 0.114 40.193 117.201 1.00 44.53 110 ALA D C 1
ATOM 9503 O O . ALA D 1 110 ? -0.521 39.560 118.049 1.00 43.20 110 ALA D O 1
ATOM 9505 N N . LEU D 1 111 ? 0.167 39.828 115.922 1.00 44.23 111 LEU D N 1
ATOM 9506 C CA . LEU D 1 111 ? -0.558 38.650 115.462 1.00 44.88 111 LEU D CA 1
ATOM 9507 C C . LEU D 1 111 ? -0.038 37.474 116.257 1.00 46.04 111 LEU D C 1
ATOM 9508 O O . LEU D 1 111 ? -0.832 36.777 116.847 1.00 47.16 111 LEU D O 1
ATOM 9513 N N . SER D 1 112 ? 1.287 37.307 116.338 1.00 47.39 112 SER D N 1
ATOM 9514 C CA . SER D 1 112 ? 1.916 36.222 117.125 1.00 48.15 112 SER D CA 1
ATOM 9515 C C . SER D 1 112 ? 1.503 36.171 118.589 1.00 48.62 112 SER D C 1
ATOM 9516 O O . SER D 1 112 ? 1.307 35.101 119.170 1.00 49.07 112 SER D O 1
ATOM 9519 N N . SER D 1 113 ? 1.379 37.346 119.185 1.00 49.51 113 SER D N 1
ATOM 9520 C CA . SER D 1 113 ? 1.004 37.461 120.572 1.00 50.16 113 SER D CA 1
ATOM 9521 C C . SER D 1 113 ? -0.439 37.063 120.816 1.00 50.68 113 SER D C 1
ATOM 9522 O O . SER D 1 113 ? -0.769 36.601 121.906 1.00 51.46 113 SER D O 1
ATOM 9525 N N . LEU D 1 114 ? -1.294 37.255 119.814 1.00 51.05 114 LEU D N 1
ATOM 9526 C CA . LEU D 1 114 ? -2.709 36.870 119.888 1.00 51.32 114 LEU D CA 1
ATOM 9527 C C . LEU D 1 114 ? -2.970 35.443 119.442 1.00 52.07 114 LEU D C 1
ATOM 9528 O O . LEU D 1 114 ? -4.114 34.996 119.494 1.00 52.20 114 LEU D O 1
ATOM 9533 N N . ALA D 1 115 ? -1.938 34.734 118.999 1.00 53.09 115 ALA D N 1
ATOM 9534 C CA . ALA D 1 115 ? -2.130 33.345 118.540 1.00 55.43 115 ALA D CA 1
ATOM 9535 C C . ALA D 1 115 ? -2.253 32.311 119.699 1.00 56.99 115 ALA D C 1
ATOM 9536 O O . ALA D 1 115 ? -1.780 32.543 120.818 1.00 56.64 115 ALA D O 1
ATOM 9538 N N . ARG D 1 116 ? -2.888 31.169 119.419 1.00 59.48 116 ARG D N 1
ATOM 9539 C CA . ARG D 1 116 ? -3.058 30.076 120.417 1.00 61.49 116 ARG D CA 1
ATOM 9540 C C . ARG D 1 116 ? -1.768 29.291 120.718 1.00 61.60 116 ARG D C 1
ATOM 9541 O O . ARG D 1 116 ? -1.684 28.560 121.735 1.00 61.86 116 ARG D O 1
ATOM 9549 N N . SER D 1 117 ? -0.786 29.444 119.827 1.00 60.92 117 SER D N 1
ATOM 9550 C CA . SER D 1 117 ? 0.466 28.714 119.905 1.00 59.98 117 SER D CA 1
ATOM 9551 C C . SER D 1 117 ? 1.614 29.538 119.323 1.00 59.23 117 SER D C 1
ATOM 9552 O O . SER D 1 117 ? 1.417 30.333 118.403 1.00 58.64 117 SER D O 1
ATOM 9555 N N . GLN D 1 118 ? 2.808 29.326 119.873 1.00 58.44 118 GLN D N 1
ATOM 9556 C CA . GLN D 1 118 ? 4.044 29.907 119.351 1.00 58.03 118 GLN D CA 1
ATOM 9557 C C . GLN D 1 118 ? 5.100 28.806 119.219 1.00 57.41 118 GLN D C 1
ATOM 9558 O O . GLN D 1 118 ? 5.059 27.832 119.960 1.00 57.35 118 GLN D O 1
ATOM 9564 N N . PRO D 1 119 ? 6.053 28.954 118.273 1.00 56.87 119 PRO D N 1
ATOM 9565 C CA . PRO D 1 119 ? 6.220 30.102 117.381 1.00 56.07 119 PRO D CA 1
ATOM 9566 C C . PRO D 1 119 ? 5.166 30.085 116.259 1.00 55.22 119 PRO D C 1
ATOM 9567 O O . PRO D 1 119 ? 4.662 29.003 115.883 1.00 55.48 119 PRO D O 1
ATOM 9571 N N . VAL D 1 120 ? 4.823 31.267 115.750 1.00 53.21 120 VAL D N 1
ATOM 9572 C CA . VAL D 1 120 ? 3.897 31.371 114.617 1.00 51.12 120 VAL D CA 1
ATOM 9573 C C . VAL D 1 120 ? 4.698 31.358 113.307 1.00 50.06 120 VAL D C 1
ATOM 9574 O O . VAL D 1 120 ? 5.716 32.038 113.185 1.00 50.22 120 VAL D O 1
ATOM 9578 N N . SER D 1 121 ? 4.242 30.565 112.346 1.00 48.63 121 SER D N 1
ATOM 9579 C CA . SER D 1 121 ? 4.840 30.507 111.027 1.00 48.00 121 SER D CA 1
ATOM 9580 C C . SER D 1 121 ? 4.646 31.816 110.248 1.00 47.97 121 SER D C 1
ATOM 9581 O O . SER D 1 121 ? 3.533 32.331 110.152 1.00 48.26 121 SER D O 1
ATOM 9584 N N . VAL D 1 122 ? 5.736 32.344 109.697 1.00 47.47 122 VAL D N 1
ATOM 9585 C CA . VAL D 1 122 ? 5.675 33.504 108.814 1.00 46.21 122 VAL D CA 1
ATOM 9586 C C . VAL D 1 122 ? 6.167 33.161 107.406 1.00 44.79 122 VAL D C 1
ATOM 9587 O O . VAL D 1 122 ? 7.315 32.783 107.227 1.00 43.67 122 VAL D O 1
ATOM 9591 N N . VAL D 1 123 ? 5.269 33.295 106.424 1.00 44.12 123 VAL D N 1
ATOM 9592 C CA . VAL D 1 123 ? 5.537 32.957 105.019 1.00 43.43 123 VAL D CA 1
ATOM 9593 C C . VAL D 1 123 ? 5.292 34.118 104.072 1.00 43.90 123 VAL D C 1
ATOM 9594 O O . VAL D 1 123 ? 4.632 35.096 104.420 1.00 44.42 123 VAL D O 1
ATOM 9598 N N . ALA D 1 124 ? 5.845 33.997 102.873 1.00 44.14 124 ALA D N 1
ATOM 9599 C CA . ALA D 1 124 ? 5.611 34.943 101.790 1.00 44.52 124 ALA D CA 1
ATOM 9600 C C . ALA D 1 124 ? 5.901 34.225 100.487 1.00 44.98 124 ALA D C 1
ATOM 9601 O O . ALA D 1 124 ? 6.896 33.511 100.400 1.00 44.62 124 ALA D O 1
ATOM 9603 N N . ALA D 1 125 ? 5.028 34.421 99.494 1.00 45.70 125 ALA D N 1
ATOM 9604 C CA . ALA D 1 125 ? 5.205 33.896 98.139 1.00 46.12 125 ALA D CA 1
ATOM 9605 C C . ALA D 1 125 ? 6.532 34.393 97.528 1.00 47.18 125 ALA D C 1
ATOM 9606 O O . ALA D 1 125 ? 6.830 35.595 97.580 1.00 48.03 125 ALA D O 1
ATOM 9608 N N . ALA D 1 126 ? 7.344 33.475 96.977 1.00 47.24 126 ALA D N 1
ATOM 9609 C CA . ALA D 1 126 ? 8.595 33.864 96.330 1.00 46.62 126 ALA D CA 1
ATOM 9610 C C . ALA D 1 126 ? 8.311 34.234 94.872 1.00 46.33 126 ALA D C 1
ATOM 9611 O O . ALA D 1 126 ? 7.386 33.674 94.282 1.00 47.60 126 ALA D O 1
ATOM 9613 N N . PRO D 1 127 ? 9.061 35.200 94.286 1.00 45.56 127 PRO D N 1
ATOM 9614 C CA . PRO D 1 127 ? 10.151 35.934 94.930 1.00 45.11 127 PRO D CA 1
ATOM 9615 C C . PRO D 1 127 ? 9.573 36.958 95.903 1.00 44.47 127 PRO D C 1
ATOM 9616 O O . PRO D 1 127 ? 8.591 37.610 95.594 1.00 44.74 127 PRO D O 1
ATOM 9620 N N . PHE D 1 128 ? 10.158 37.041 97.088 1.00 44.11 128 PHE D N 1
ATOM 9621 C CA . PHE D 1 128 ? 9.614 37.864 98.156 1.00 43.80 128 PHE D CA 1
ATOM 9622 C C . PHE D 1 128 ? 10.576 38.962 98.564 1.00 42.57 128 PHE D C 1
ATOM 9623 O O . PHE D 1 128 ? 11.732 38.924 98.199 1.00 42.04 128 PHE D O 1
ATOM 9631 N N . TYR D 1 129 ? 10.076 39.929 99.320 1.00 42.22 129 TYR D N 1
ATOM 9632 C CA . TYR D 1 129 ? 10.864 41.057 99.860 1.00 42.28 129 TYR D CA 1
ATOM 9633 C C . TYR D 1 129 ? 11.937 40.559 100.832 1.00 42.91 129 TYR D C 1
ATOM 9634 O O . TYR D 1 129 ? 11.618 40.106 101.929 1.00 42.17 129 TYR D O 1
ATOM 9643 N N . SER D 1 130 ? 13.205 40.625 100.431 1.00 44.01 130 SER D N 1
ATOM 9644 C CA . SER D 1 130 ? 14.305 40.008 101.213 1.00 44.35 130 SER D CA 1
ATOM 9645 C C . SER D 1 130 ? 14.387 40.384 102.718 1.00 44.81 130 SER D C 1
ATOM 9646 O O . SER D 1 130 ? 14.781 39.568 103.562 1.00 45.01 130 SER D O 1
ATOM 9649 N N . THR D 1 131 ? 14.014 41.625 103.038 1.00 45.08 131 THR D N 1
ATOM 9650 C CA . THR D 1 131 ? 14.018 42.178 104.412 1.00 44.49 131 THR D CA 1
ATOM 9651 C C . THR D 1 131 ? 13.016 41.577 105.383 1.00 44.94 131 THR D C 1
ATOM 9652 O O . THR D 1 131 ? 13.207 41.650 106.593 1.00 44.89 131 THR D O 1
ATOM 9656 N N . TYR D 1 132 ? 11.949 40.991 104.864 1.00 45.50 132 TYR D N 1
ATOM 9657 C CA . TYR D 1 132 ? 11.069 40.137 105.666 1.00 45.88 132 TYR D CA 1
ATOM 9658 C C . TYR D 1 132 ? 11.823 39.070 106.480 1.00 46.65 132 TYR D C 1
ATOM 9659 O O . TYR D 1 132 ? 11.471 38.782 107.621 1.00 45.96 132 TYR D O 1
ATOM 9668 N N . VAL D 1 133 ? 12.877 38.512 105.890 1.00 48.11 133 VAL D N 1
ATOM 9669 C CA . VAL D 1 133 ? 13.645 37.424 106.513 1.00 48.64 133 VAL D CA 1
ATOM 9670 C C . VAL D 1 133 ? 14.498 37.950 107.665 1.00 49.19 133 VAL D C 1
ATOM 9671 O O . VAL D 1 133 ? 14.530 37.319 108.706 1.00 49.73 133 VAL D O 1
ATOM 9675 N N . GLU D 1 134 ? 15.153 39.096 107.500 1.00 49.52 134 GLU D N 1
ATOM 9676 C CA . GLU D 1 134 ? 15.982 39.692 108.557 1.00 51.39 134 GLU D CA 1
ATOM 9677 C C . GLU D 1 134 ? 15.094 40.174 109.699 1.00 51.41 134 GLU D C 1
ATOM 9678 O O . GLU D 1 134 ? 15.363 39.863 110.859 1.00 52.01 134 GLU D O 1
ATOM 9684 N N . GLU D 1 135 ? 14.042 40.919 109.355 1.00 51.31 135 GLU D N 1
ATOM 9685 C CA . GLU D 1 135 ? 12.965 41.349 110.262 1.00 51.53 135 GLU D CA 1
ATOM 9686 C C . GLU D 1 135 ? 12.346 40.252 111.138 1.00 51.70 135 GLU D C 1
ATOM 9687 O O . GLU D 1 135 ? 11.918 40.525 112.270 1.00 51.54 135 GLU D O 1
ATOM 9693 N N . THR D 1 136 ? 12.283 39.029 110.603 1.00 51.89 136 THR D N 1
ATOM 9694 C CA . THR D 1 136 ? 11.606 37.916 111.266 1.00 52.14 136 THR D CA 1
ATOM 9695 C C . THR D 1 136 ? 12.609 36.957 111.900 1.00 52.44 136 THR D C 1
ATOM 9696 O O . THR D 1 136 ? 12.233 35.967 112.517 1.00 53.31 136 THR D O 1
ATOM 9700 N N . THR D 1 137 ? 13.885 37.305 111.799 1.00 52.57 137 THR D N 1
ATOM 9701 C CA . THR D 1 137 ? 14.965 36.480 112.297 1.00 52.54 137 THR D CA 1
ATOM 9702 C C . THR D 1 137 ? 15.961 37.149 113.287 1.00 52.44 137 THR D C 1
ATOM 9703 O O . THR D 1 137 ? 16.531 36.469 114.138 1.00 53.26 137 THR D O 1
ATOM 9707 N N . TYR D 1 138 ? 16.177 38.458 113.193 1.00 51.80 138 TYR D N 1
ATOM 9708 C CA . TYR D 1 138 ? 17.323 39.076 113.883 1.00 51.57 138 TYR D CA 1
ATOM 9709 C C . TYR D 1 138 ? 17.354 39.074 115.426 1.00 51.77 138 TYR D C 1
ATOM 9710 O O . TYR D 1 138 ? 18.430 39.166 116.021 1.00 51.48 138 TYR D O 1
ATOM 9719 N N . VAL D 1 139 ? 16.197 38.997 116.068 1.00 52.44 139 VAL D N 1
ATOM 9720 C CA . VAL D 1 139 ? 16.163 38.999 117.534 1.00 53.30 139 VAL D CA 1
ATOM 9721 C C . VAL D 1 139 ? 16.045 37.585 118.123 1.00 54.32 139 VAL D C 1
ATOM 9722 O O . VAL D 1 139 ? 15.980 37.438 119.341 1.00 54.73 139 VAL D O 1
ATOM 9726 N N . ARG D 1 140 ? 16.020 36.552 117.269 1.00 55.13 140 ARG D N 1
ATOM 9727 C CA . ARG D 1 140 ? 15.879 35.147 117.736 1.00 56.18 140 ARG D CA 1
ATOM 9728 C C . ARG D 1 140 ? 14.596 34.990 118.549 1.00 55.10 140 ARG D C 1
ATOM 9729 O O . ARG D 1 140 ? 14.613 34.424 119.637 1.00 54.60 140 ARG D O 1
ATOM 9737 N N . SER D 1 141 ? 13.494 35.520 118.025 1.00 54.45 141 SER D N 1
ATOM 9738 C CA . SER D 1 141 ? 12.259 35.563 118.788 1.00 53.78 141 SER D CA 1
ATOM 9739 C C . SER D 1 141 ? 11.666 34.170 118.887 1.00 54.15 141 SER D C 1
ATOM 9740 O O . SER D 1 141 ? 11.859 33.361 117.996 1.00 54.40 141 SER D O 1
ATOM 9743 N N . GLY D 1 142 ? 10.964 33.892 119.977 1.00 54.55 142 GLY D N 1
ATOM 9744 C CA . GLY D 1 142 ? 10.304 32.602 120.143 1.00 54.46 142 GLY D CA 1
ATOM 9745 C C . GLY D 1 142 ? 8.820 32.643 119.829 1.00 54.25 142 GLY D C 1
ATOM 9746 O O . GLY D 1 142 ? 8.138 31.640 120.032 1.00 54.96 142 GLY D O 1
ATOM 9747 N N . MET D 1 143 ? 8.323 33.788 119.342 1.00 53.61 143 MET D N 1
ATOM 9748 C CA . MET D 1 143 ? 6.863 34.026 119.112 1.00 52.65 143 MET D CA 1
ATOM 9749 C C . MET D 1 143 ? 6.371 33.676 117.711 1.00 51.40 143 MET D C 1
ATOM 9750 O O . MET D 1 143 ? 5.205 33.328 117.522 1.00 51.06 143 MET D O 1
ATOM 9755 N N . TYR D 1 144 ? 7.273 33.803 116.737 1.00 50.76 144 TYR D N 1
ATOM 9756 C CA . TYR D 1 144 ? 7.007 33.570 115.313 1.00 48.93 144 TYR D CA 1
ATOM 9757 C C . TYR D 1 144 ? 8.262 32.916 114.706 1.00 49.42 144 TYR D C 1
ATOM 9758 O O . TYR D 1 144 ? 9.356 33.001 115.293 1.00 49.23 144 TYR D O 1
ATOM 9767 N N . LYS D 1 145 ? 8.114 32.257 113.555 1.00 50.18 145 LYS D N 1
ATOM 9768 C CA . LYS D 1 145 ? 9.261 31.667 112.845 1.00 51.37 145 LYS D CA 1
ATOM 9769 C C . LYS D 1 145 ? 9.152 31.768 111.291 1.00 51.60 145 LYS D C 1
ATOM 9770 O O . LYS D 1 145 ? 8.161 31.325 110.689 1.00 50.71 145 LYS D O 1
ATOM 9776 N N . TRP D 1 146 ? 10.173 32.369 110.667 1.00 51.97 146 TRP D N 1
ATOM 9777 C CA . TRP D 1 146 ? 10.210 32.520 109.203 1.00 52.79 146 TRP D CA 1
ATOM 9778 C C . TRP D 1 146 ? 10.308 31.172 108.515 1.00 52.75 146 TRP D C 1
ATOM 9779 O O . TRP D 1 146 ? 11.289 30.444 108.717 1.00 52.03 146 TRP D O 1
ATOM 9790 N N . GLU D 1 147 ? 9.323 30.896 107.656 1.00 53.13 147 GLU D N 1
ATOM 9791 C CA . GLU D 1 147 ? 9.164 29.605 107.011 1.00 53.86 147 GLU D CA 1
ATOM 9792 C C . GLU D 1 147 ? 9.094 29.725 105.489 1.00 54.01 147 GLU D C 1
ATOM 9793 O O . GLU D 1 147 ? 8.307 29.034 104.825 1.00 54.97 147 GLU D O 1
ATOM 9799 N N . GLY D 1 148 ? 9.910 30.619 104.944 1.00 53.95 148 GLY D N 1
ATOM 9800 C CA . GLY D 1 148 ? 10.146 30.732 103.499 1.00 53.45 148 GLY D CA 1
ATOM 9801 C C . GLY D 1 148 ? 8.965 30.936 102.561 1.00 53.27 148 GLY D C 1
ATOM 9802 O O . GLY D 1 148 ? 7.888 31.397 102.979 1.00 53.44 148 GLY D O 1
ATOM 9803 N N . ASP D 1 149 ? 9.195 30.608 101.283 1.00 52.69 149 ASP D N 1
ATOM 9804 C CA . ASP D 1 149 ? 8.197 30.691 100.229 1.00 52.55 149 ASP D CA 1
ATOM 9805 C C . ASP D 1 149 ? 6.876 30.150 100.707 1.00 53.50 149 ASP D C 1
ATOM 9806 O O . ASP D 1 149 ? 6.805 29.011 101.175 1.00 54.26 149 ASP D O 1
ATOM 9811 N N . ALA D 1 150 ? 5.837 30.966 100.580 1.00 54.94 150 ALA D N 1
ATOM 9812 C CA . ALA D 1 150 ? 4.449 30.566 100.858 1.00 56.81 150 ALA D CA 1
ATOM 9813 C C . ALA D 1 150 ? 3.846 29.532 99.892 1.00 58.49 150 ALA D C 1
ATOM 9814 O O . ALA D 1 150 ? 2.815 28.932 100.225 1.00 58.97 150 ALA D O 1
ATOM 9816 N N . TRP D 1 151 ? 4.459 29.315 98.720 1.00 60.58 151 TRP D N 1
ATOM 9817 C CA . TRP D 1 151 ? 4.049 28.212 97.808 1.00 63.27 151 TRP D CA 1
ATOM 9818 C C . TRP D 1 151 ? 4.328 26.806 98.377 1.00 65.01 151 TRP D C 1
ATOM 9819 O O . TRP D 1 151 ? 3.443 25.935 98.423 1.00 65.69 151 TRP D O 1
ATOM 9830 N N . GLY D 1 152 ? 5.558 26.595 98.819 1.00 66.84 152 GLY D N 1
ATOM 9831 C CA . GLY D 1 152 ? 5.956 25.320 99.392 1.00 69.23 152 GLY D CA 1
ATOM 9832 C C . GLY D 1 152 ? 5.774 25.268 100.897 1.00 70.59 152 GLY D C 1
ATOM 9833 O O . GLY D 1 152 ? 6.593 24.664 101.610 1.00 70.96 152 GLY D O 1
ATOM 9834 N N . PHE D 1 153 ? 4.709 25.911 101.376 1.00 71.54 153 PHE D N 1
ATOM 9835 C CA . PHE D 1 153 ? 4.347 25.875 102.789 1.00 72.52 153 PHE D CA 1
ATOM 9836 C C . PHE D 1 153 ? 3.184 24.909 102.979 1.00 74.20 153 PHE D C 1
ATOM 9837 O O . PHE D 1 153 ? 2.102 25.120 102.414 1.00 74.58 153 PHE D O 1
ATOM 9845 N N . ASP D 1 154 ? 3.418 23.859 103.769 1.00 75.92 154 ASP D N 1
ATOM 9846 C CA . ASP D 1 154 ? 2.392 22.846 104.071 1.00 77.26 154 ASP D CA 1
ATOM 9847 C C . ASP D 1 154 ? 2.182 22.635 105.570 1.00 77.51 154 ASP D C 1
ATOM 9848 O O . ASP D 1 154 ? 1.116 22.181 105.977 1.00 77.66 154 ASP D O 1
ATOM 9853 N N . LYS D 1 155 ? 3.195 22.983 106.372 1.00 77.85 155 LYS D N 1
ATOM 9854 C CA . LYS D 1 155 ? 3.152 22.918 107.846 1.00 78.05 155 LYS D CA 1
ATOM 9855 C C . LYS D 1 155 ? 1.827 23.398 108.411 1.00 77.96 155 LYS D C 1
ATOM 9856 O O . LYS D 1 155 ? 1.227 24.346 107.890 1.00 78.44 155 LYS D O 1
ATOM 9862 N N . LYS D 1 156 ? 1.384 22.746 109.485 1.00 77.53 156 LYS D N 1
ATOM 9863 C CA . LYS D 1 156 ? 0.064 23.002 110.088 1.00 76.60 156 LYS D CA 1
ATOM 9864 C C . LYS D 1 156 ? 0.149 23.938 111.292 1.00 74.91 156 LYS D C 1
ATOM 9865 O O . LYS D 1 156 ? 1.125 23.921 112.047 1.00 74.75 156 LYS D O 1
ATOM 9871 N N . GLY D 1 157 ? -0.879 24.760 111.462 1.00 72.90 157 GLY D N 1
ATOM 9872 C CA . GLY D 1 157 ? -0.931 25.677 112.598 1.00 69.85 157 GLY D CA 1
ATOM 9873 C C . GLY D 1 157 ? -0.918 27.140 112.202 1.00 67.40 157 GLY D C 1
ATOM 9874 O O . GLY D 1 157 ? -0.884 27.449 110.998 1.00 67.27 157 GLY D O 1
ATOM 9875 N N . PRO D 1 158 ? -0.937 28.045 113.218 1.00 65.26 158 PRO D N 1
ATOM 9876 C CA . PRO D 1 158 ? -0.951 29.503 113.059 1.00 63.42 158 PRO D CA 1
ATOM 9877 C C . PRO D 1 158 ? 0.196 30.010 112.184 1.00 61.48 158 PRO D C 1
ATOM 9878 O O . PRO D 1 158 ? 1.377 29.713 112.407 1.00 61.30 158 PRO D O 1
ATOM 9882 N N . TYR D 1 159 ? -0.182 30.749 111.161 1.00 59.10 159 TYR D N 1
ATOM 9883 C CA . TYR D 1 159 ? 0.772 31.288 110.251 1.00 56.90 159 TYR D CA 1
ATOM 9884 C C . TYR D 1 159 ? 0.295 32.695 109.951 1.00 55.51 159 TYR D C 1
ATOM 9885 O O . TYR D 1 159 ? -0.874 33.056 110.201 1.00 55.32 159 TYR D O 1
ATOM 9894 N N . ILE D 1 160 ? 1.227 33.493 109.463 1.00 53.28 160 ILE D N 1
ATOM 9895 C CA . ILE D 1 160 ? 0.939 34.842 109.034 1.00 50.89 160 ILE D CA 1
ATOM 9896 C C . ILE D 1 160 ? 1.479 34.914 107.639 1.00 49.00 160 ILE D C 1
ATOM 9897 O O . ILE D 1 160 ? 2.654 34.633 107.423 1.00 48.33 160 ILE D O 1
ATOM 9902 N N . GLU D 1 161 ? 0.615 35.238 106.691 1.00 47.63 161 GLU D N 1
ATOM 9903 C CA . GLU D 1 161 ? 1.042 35.467 105.325 1.00 46.88 161 GLU D CA 1
ATOM 9904 C C . GLU D 1 161 ? 1.192 36.967 104.957 1.00 46.26 161 GLU D C 1
ATOM 9905 O O . GLU D 1 161 ? 0.214 37.750 105.024 1.00 46.10 161 GLU D O 1
ATOM 9911 N N . LEU D 1 162 ? 2.408 37.341 104.541 1.00 45.01 162 LEU D N 1
ATOM 9912 C CA . LEU D 1 162 ? 2.691 38.688 103.998 1.00 43.30 162 LEU D CA 1
ATOM 9913 C C . LEU D 1 162 ? 2.504 38.740 102.492 1.00 41.68 162 LEU D C 1
ATOM 9914 O O . LEU D 1 162 ? 2.976 37.853 101.763 1.00 41.45 162 LEU D O 1
ATOM 9919 N N . VAL D 1 163 ? 1.803 39.785 102.042 1.00 39.82 163 VAL D N 1
ATOM 9920 C CA . VAL D 1 163 ? 1.390 39.995 100.638 1.00 37.69 163 VAL D CA 1
ATOM 9921 C C . VAL D 1 163 ? 1.798 41.415 100.238 1.00 36.62 163 VAL D C 1
ATOM 9922 O O . VAL D 1 163 ? 1.188 42.408 100.681 1.00 37.67 163 VAL D O 1
ATOM 9926 N N . THR D 1 164 ? 2.852 41.507 99.435 1.00 34.16 164 THR D N 1
ATOM 9927 C CA . THR D 1 164 ? 3.323 42.737 98.879 1.00 32.19 164 THR D CA 1
ATOM 9928 C C . THR D 1 164 ? 2.757 42.880 97.490 1.00 32.31 164 THR D C 1
ATOM 9929 O O . THR D 1 164 ? 3.006 42.053 96.607 1.00 32.07 164 THR D O 1
ATOM 9933 N N . SER D 1 165 ? 2.019 43.951 97.273 1.00 32.59 165 SER D N 1
ATOM 9934 C CA . SER D 1 165 ? 1.490 44.245 95.945 1.00 32.18 165 SER D CA 1
ATOM 9935 C C . SER D 1 165 ? 1.361 45.784 95.740 1.00 31.15 165 SER D C 1
ATOM 9936 O O . SER D 1 165 ? 0.668 46.418 96.511 1.00 32.56 165 SER D O 1
ATOM 9939 N N . PRO D 1 166 ? 2.007 46.363 94.702 1.00 29.59 166 PRO D N 1
ATOM 9940 C CA . PRO D 1 166 ? 3.009 45.751 93.815 1.00 29.06 166 PRO D CA 1
ATOM 9941 C C . PRO D 1 166 ? 4.115 44.993 94.569 1.00 29.57 166 PRO D C 1
ATOM 9942 O O . PRO D 1 166 ? 4.490 45.356 95.700 1.00 29.99 166 PRO D O 1
ATOM 9946 N N . ASN D 1 167 ? 4.552 43.872 94.027 1.00 29.86 167 ASN D N 1
ATOM 9947 C CA . ASN D 1 167 ? 5.487 43.041 94.757 1.00 29.99 167 ASN D CA 1
ATOM 9948 C C . ASN D 1 167 ? 6.857 43.654 94.736 1.00 31.12 167 ASN D C 1
ATOM 9949 O O . ASN D 1 167 ? 7.194 44.462 93.847 1.00 30.26 167 ASN D O 1
ATOM 9954 N N . ASN D 1 168 ? 7.635 43.307 95.756 1.00 32.64 168 ASN D N 1
ATOM 9955 C CA . ASN D 1 168 ? 9.034 43.687 95.834 1.00 34.21 168 ASN D CA 1
ATOM 9956 C C . ASN D 1 168 ? 9.675 42.337 96.026 1.00 36.08 168 ASN D C 1
ATOM 9957 O O . ASN D 1 168 ? 9.478 41.710 97.058 1.00 36.91 168 ASN D O 1
ATOM 9962 N N . PRO D 1 169 ? 10.452 41.867 95.043 1.00 37.46 169 PRO D N 1
ATOM 9963 C CA . PRO D 1 169 ? 11.149 42.568 93.970 1.00 38.25 169 PRO D CA 1
ATOM 9964 C C . PRO D 1 169 ? 10.481 42.643 92.582 1.00 38.97 169 PRO D C 1
ATOM 9965 O O . PRO D 1 169 ? 10.848 43.553 91.816 1.00 37.23 169 PRO D O 1
ATOM 9969 N N . ASP D 1 170 ? 9.565 41.702 92.254 1.00 39.18 170 ASP D N 1
ATOM 9970 C CA . ASP D 1 170 ? 9.115 41.535 90.851 1.00 39.73 170 ASP D CA 1
ATOM 9971 C C . ASP D 1 170 ? 8.022 42.474 90.349 1.00 39.95 170 ASP D C 1
ATOM 9972 O O . ASP D 1 170 ? 7.718 42.457 89.162 1.00 39.82 170 ASP D O 1
ATOM 9977 N N . GLY D 1 171 ? 7.431 43.277 91.232 1.00 40.31 171 GLY D N 1
ATOM 9978 C CA . GLY D 1 171 ? 6.394 44.246 90.830 1.00 40.15 171 GLY D CA 1
ATOM 9979 C C . GLY D 1 171 ? 5.003 43.729 90.465 1.00 40.32 171 GLY D C 1
ATOM 9980 O O . GLY D 1 171 ? 4.139 44.499 90.069 1.00 39.55 171 GLY D O 1
ATOM 9981 N N . THR D 1 172 ? 4.801 42.418 90.584 1.00 41.07 172 THR D N 1
ATOM 9982 C CA . THR D 1 172 ? 3.546 41.723 90.246 1.00 41.78 172 THR D CA 1
ATOM 9983 C C . THR D 1 172 ? 2.437 42.125 91.198 1.00 40.85 172 THR D C 1
ATOM 9984 O O . THR D 1 172 ? 2.698 42.298 92.386 1.00 41.34 172 THR D O 1
ATOM 9988 N N . ILE D 1 173 ? 1.205 42.248 90.707 1.00 39.92 173 ILE D N 1
ATOM 9989 C CA . ILE D 1 173 ? 0.053 42.421 91.598 1.00 38.67 173 ILE D CA 1
ATOM 9990 C C . ILE D 1 173 ? -0.242 41.069 92.207 1.00 39.62 173 ILE D C 1
ATOM 9991 O O . ILE D 1 173 ? -0.190 40.057 91.520 1.00 40.09 173 ILE D O 1
ATOM 9996 N N . ARG D 1 174 ? -0.546 41.051 93.495 1.00 40.89 174 ARG D N 1
ATOM 9997 C CA . ARG D 1 174 ? -0.474 39.840 94.284 1.00 42.49 174 ARG D CA 1
ATOM 9998 C C . ARG D 1 174 ? -1.639 39.643 95.242 1.00 44.14 174 ARG D C 1
ATOM 9999 O O . ARG D 1 174 ? -2.299 40.602 95.642 1.00 44.17 174 ARG D O 1
ATOM 10007 N N . GLU D 1 175 ? -1.839 38.389 95.648 1.00 46.32 175 GLU D N 1
ATOM 10008 C CA . GLU D 1 175 ? -2.809 38.030 96.672 1.00 48.93 175 GLU D CA 1
ATOM 10009 C C . GLU D 1 175 ? -2.279 36.904 97.545 1.00 49.76 175 GLU D C 1
ATOM 10010 O O . GLU D 1 175 ? -1.153 36.453 97.356 1.00 50.13 175 GLU D O 1
ATOM 10016 N N . THR D 1 176 ? -3.069 36.469 98.525 1.00 50.91 176 THR D N 1
ATOM 10017 C CA . THR D 1 176 ? -2.659 35.359 99.376 1.00 52.00 176 THR D CA 1
ATOM 10018 C C . THR D 1 176 ? -2.610 34.119 98.504 1.00 52.56 176 THR D C 1
ATOM 10019 O O . THR D 1 176 ? -3.414 33.985 97.582 1.00 51.73 176 THR D O 1
ATOM 10023 N N . VAL D 1 177 ? -1.637 33.248 98.769 1.00 53.90 177 VAL D N 1
ATOM 10024 C CA . VAL D 1 177 ? -1.473 32.000 98.004 1.00 55.12 177 VAL D CA 1
ATOM 10025 C C . VAL D 1 177 ? -1.530 30.729 98.865 1.00 56.57 177 VAL D C 1
ATOM 10026 O O . VAL D 1 177 ? -1.325 29.626 98.379 1.00 57.24 177 VAL D O 1
ATOM 10030 N N . VAL D 1 178 ? -1.817 30.880 100.139 1.00 58.39 178 VAL D N 1
ATOM 10031 C CA . VAL D 1 178 ? -1.893 29.740 101.018 1.00 60.51 178 VAL D CA 1
ATOM 10032 C C . VAL D 1 178 ? -3.257 29.038 100.842 1.00 61.71 178 VAL D C 1
ATOM 10033 O O . VAL D 1 178 ? -4.309 29.692 100.802 1.00 61.67 178 VAL D O 1
ATOM 10037 N N . ASN D 1 179 ? -3.198 27.705 100.692 1.00 63.40 179 ASN D N 1
ATOM 10038 C CA . ASN D 1 179 ? -4.363 26.819 100.465 1.00 64.68 179 ASN D CA 1
ATOM 10039 C C . ASN D 1 179 ? -5.207 26.537 101.729 1.00 64.98 179 ASN D C 1
ATOM 10040 O O . ASN D 1 179 ? -6.067 27.351 102.133 1.00 65.12 179 ASN D O 1
ATOM 10045 N N . ALA D 1 186 ? -4.275 31.430 110.779 1.00 51.03 186 ALA D N 1
ATOM 10046 C CA . ALA D 1 186 ? -4.332 31.934 109.382 1.00 51.22 186 ALA D CA 1
ATOM 10047 C C . ALA D 1 186 ? -4.536 33.449 109.327 1.00 50.94 186 ALA D C 1
ATOM 10048 O O . ALA D 1 186 ? -5.665 33.951 109.201 1.00 51.27 186 ALA D O 1
ATOM 10050 N N . LYS D 1 187 ? -3.434 34.183 109.434 1.00 50.63 187 LYS D N 1
ATOM 10051 C CA . LYS D 1 187 ? -3.503 35.636 109.360 1.00 49.83 187 LYS D CA 1
ATOM 10052 C C . LYS D 1 187 ? -2.731 36.159 108.147 1.00 49.20 187 LYS D C 1
ATOM 10053 O O . LYS D 1 187 ? -1.885 35.436 107.583 1.00 49.17 187 LYS D O 1
ATOM 10059 N N . VAL D 1 188 ? -3.070 37.380 107.716 1.00 47.59 188 VAL D N 1
ATOM 10060 C CA . VAL D 1 188 ? -2.465 38.007 106.516 1.00 46.18 188 VAL D CA 1
ATOM 10061 C C . VAL D 1 188 ? -2.154 39.500 106.673 1.00 44.67 188 VAL D C 1
ATOM 10062 O O . VAL D 1 188 ? -3.024 40.276 107.043 1.00 44.63 188 VAL D O 1
ATOM 10066 N N . ILE D 1 189 ? -0.905 39.881 106.392 1.00 42.97 189 ILE D N 1
ATOM 10067 C CA . ILE D 1 189 ? -0.508 41.285 106.376 1.00 41.23 189 ILE D CA 1
ATOM 10068 C C . ILE D 1 189 ? -0.429 41.685 104.904 1.00 39.79 189 ILE D C 1
ATOM 10069 O O . ILE D 1 189 ? 0.158 40.951 104.109 1.00 39.37 189 ILE D O 1
ATOM 10074 N N . HIS D 1 190 ? -0.988 42.840 104.548 1.00 37.58 190 HIS D N 1
ATOM 10075 C CA . HIS D 1 190 ? -0.914 43.350 103.174 1.00 36.13 190 HIS D CA 1
ATOM 10076 C C . HIS D 1 190 ? -0.048 44.619 103.184 1.00 35.26 190 HIS D C 1
ATOM 10077 O O . HIS D 1 190 ? -0.325 45.577 103.920 1.00 33.65 190 HIS D O 1
ATOM 10084 N N . ASP D 1 191 ? 1.001 44.576 102.371 1.00 34.19 191 ASP D N 1
ATOM 10085 C CA . ASP D 1 191 ? 1.960 45.608 102.265 1.00 33.52 191 ASP D CA 1
ATOM 10086 C C . ASP D 1 191 ? 1.754 46.239 100.910 1.00 32.86 191 ASP D C 1
ATOM 10087 O O . ASP D 1 191 ? 2.075 45.631 99.856 1.00 32.49 191 ASP D O 1
ATOM 10092 N N . PHE D 1 192 ? 1.222 47.457 100.954 1.00 31.08 192 PHE D N 1
ATOM 10093 C CA . PHE D 1 192 ? 0.797 48.124 99.759 1.00 31.27 192 PHE D CA 1
ATOM 10094 C C . PHE D 1 192 ? 1.671 49.374 99.614 1.00 30.83 192 PHE D C 1
ATOM 10095 O O . PHE D 1 192 ? 1.201 50.412 99.200 1.00 29.17 192 PHE D O 1
ATOM 10103 N N . ALA D 1 193 ? 2.947 49.228 99.977 1.00 30.40 193 ALA D N 1
ATOM 10104 C CA . ALA D 1 193 ? 3.941 50.287 99.872 1.00 29.04 193 ALA D CA 1
ATOM 10105 C C . ALA D 1 193 ? 3.954 50.975 98.485 1.00 28.14 193 ALA D C 1
ATOM 10106 O O . ALA D 1 193 ? 4.127 52.170 98.431 1.00 25.38 193 ALA D O 1
ATOM 10108 N N . TYR D 1 194 ? 3.805 50.201 97.399 1.00 26.95 194 TYR D N 1
ATOM 10109 C CA . TYR D 1 194 ? 3.853 50.795 96.065 1.00 27.00 194 TYR D CA 1
ATOM 10110 C C . TYR D 1 194 ? 2.485 50.988 95.396 1.00 26.64 194 TYR D C 1
ATOM 10111 O O . TYR D 1 194 ? 2.396 51.428 94.267 1.00 25.42 194 TYR D O 1
ATOM 10120 N N . TYR D 1 195 ? 1.419 50.632 96.100 1.00 27.63 195 TYR D N 1
ATOM 10121 C CA . TYR D 1 195 ? 0.080 50.800 95.575 1.00 27.93 195 TYR D CA 1
ATOM 10122 C C . TYR D 1 195 ? -0.309 52.295 95.504 1.00 28.07 195 TYR D C 1
ATOM 10123 O O . TYR D 1 195 ? -1.142 52.755 96.268 1.00 26.89 195 TYR D O 1
ATOM 10132 N N . TRP D 1 196 ? 0.320 53.032 94.582 1.00 28.83 196 TRP D N 1
ATOM 10133 C CA . TRP D 1 196 ? 0.081 54.518 94.430 1.00 27.50 196 TRP D CA 1
ATOM 10134 C C . TRP D 1 196 ? 0.089 54.716 92.956 1.00 27.34 196 TRP D C 1
ATOM 10135 O O . TRP D 1 196 ? 0.715 53.921 92.236 1.00 27.26 196 TRP D O 1
ATOM 10146 N N . PRO D 1 197 ? -0.653 55.731 92.484 1.00 26.91 197 PRO D N 1
ATOM 10147 C CA . PRO D 1 197 ? -0.916 55.947 91.053 1.00 26.97 197 PRO D CA 1
ATOM 10148 C C . PRO D 1 197 ? 0.326 56.279 90.221 1.00 27.09 197 PRO D C 1
ATOM 10149 O O . PRO D 1 197 ? 0.254 56.305 88.975 1.00 26.77 197 PRO D O 1
ATOM 10153 N N . HIS D 1 198 ? 1.466 56.524 90.861 1.00 25.94 198 HIS D N 1
ATOM 10154 C CA . HIS D 1 198 ? 2.628 56.850 90.023 1.00 25.02 198 HIS D CA 1
ATOM 10155 C C . HIS D 1 198 ? 3.423 55.630 89.634 1.00 25.16 198 HIS D C 1
ATOM 10156 O O . HIS D 1 198 ? 4.228 55.710 88.723 1.00 24.41 198 HIS D O 1
ATOM 10163 N N . TYR D 1 199 ? 3.097 54.483 90.244 1.00 26.65 199 TYR D N 1
ATOM 10164 C CA . TYR D 1 199 ? 3.763 53.214 90.006 1.00 27.18 199 TYR D CA 1
ATOM 10165 C C . TYR D 1 199 ? 2.851 52.156 89.358 1.00 29.01 199 TYR D C 1
ATOM 10166 O O . TYR D 1 199 ? 3.326 51.268 88.654 1.00 29.23 199 TYR D O 1
ATOM 10175 N N . THR D 1 200 ? 1.571 52.207 89.705 1.00 29.56 200 THR D N 1
ATOM 10176 C CA . THR D 1 200 ? 0.585 51.268 89.265 1.00 30.58 200 THR D CA 1
ATOM 10177 C C . THR D 1 200 ? -0.831 51.878 89.235 1.00 31.75 200 THR D C 1
ATOM 10178 O O . THR D 1 200 ? -1.152 52.822 89.999 1.00 32.49 200 THR D O 1
ATOM 10182 N N . PRO D 1 201 ? -1.688 51.369 88.329 1.00 32.82 201 PRO D N 1
ATOM 10183 C CA . PRO D 1 201 ? -3.114 51.728 88.352 1.00 32.49 201 PRO D CA 1
ATOM 10184 C C . PRO D 1 201 ? -3.867 51.249 89.590 1.00 31.75 201 PRO D C 1
ATOM 10185 O O . PRO D 1 201 ? -3.759 50.071 90.026 1.00 29.53 201 PRO D O 1
ATOM 10189 N N . ILE D 1 202 ? -4.639 52.196 90.122 1.00 32.26 202 ILE D N 1
ATOM 10190 C CA . ILE D 1 202 ? -5.560 51.971 91.214 1.00 33.02 202 ILE D CA 1
ATOM 10191 C C . ILE D 1 202 ? -6.832 51.352 90.652 1.00 33.89 202 ILE D C 1
ATOM 10192 O O . ILE D 1 202 ? -7.755 52.035 90.236 1.00 32.82 202 ILE D O 1
ATOM 10197 N N . THR D 1 203 ? -6.845 50.028 90.646 1.00 36.16 203 THR D N 1
ATOM 10198 C CA . THR D 1 203 ? -7.911 49.235 90.063 1.00 37.64 203 THR D CA 1
ATOM 10199 C C . THR D 1 203 ? -9.045 48.992 91.060 1.00 38.80 203 THR D C 1
ATOM 10200 O O . THR D 1 203 ? -10.214 48.842 90.682 1.00 38.67 203 THR D O 1
ATOM 10204 N N . ARG D 1 204 ? -8.687 48.978 92.339 1.00 39.92 204 ARG D N 1
ATOM 10205 C CA . ARG D 1 204 ? -9.650 48.876 93.399 1.00 42.79 204 ARG D CA 1
ATOM 10206 C C . ARG D 1 204 ? -9.171 49.623 94.629 1.00 40.34 204 ARG D C 1
ATOM 10207 O O . ARG D 1 204 ? -7.965 49.882 94.793 1.00 40.44 204 ARG D O 1
ATOM 10215 N N . ARG D 1 205 ? -10.137 49.968 95.486 1.00 38.70 205 ARG D N 1
ATOM 10216 C CA . ARG D 1 205 ? -9.884 50.631 96.733 1.00 36.76 205 ARG D CA 1
ATOM 10217 C C . ARG D 1 205 ? -9.735 49.515 97.735 1.00 36.40 205 ARG D C 1
ATOM 10218 O O . ARG D 1 205 ? -10.719 48.981 98.181 1.00 37.29 205 ARG D O 1
ATOM 10226 N N . GLN D 1 206 ? -8.510 49.153 98.085 1.00 35.95 206 GLN D N 1
ATOM 10227 C CA . GLN D 1 206 ? -8.283 48.061 99.019 1.00 34.84 206 GLN D CA 1
ATOM 10228 C C . GLN D 1 206 ? -8.946 48.256 100.361 1.00 35.78 206 GLN D C 1
ATOM 10229 O O . GLN D 1 206 ? -9.037 49.406 100.890 1.00 34.43 206 GLN D O 1
ATOM 10235 N N . ASP D 1 207 ? -9.374 47.110 100.921 1.00 36.81 207 ASP D N 1
ATOM 10236 C CA . ASP D 1 207 ? -10.108 47.027 102.174 1.00 38.03 207 ASP D CA 1
ATOM 10237 C C . ASP D 1 207 ? -9.866 45.680 102.869 1.00 39.25 207 ASP D C 1
ATOM 10238 O O . ASP D 1 207 ? -10.745 44.842 102.932 1.00 38.37 207 ASP D O 1
ATOM 10243 N N . HIS D 1 208 ? -8.664 45.498 103.389 1.00 40.44 208 HIS D N 1
ATOM 10244 C CA . HIS D 1 208 ? -8.296 44.280 104.070 1.00 41.81 208 HIS D CA 1
ATOM 10245 C C . HIS D 1 208 ? -8.131 44.613 105.515 1.00 41.73 208 HIS D C 1
ATOM 10246 O O . HIS D 1 208 ? -8.355 45.729 105.910 1.00 43.46 208 HIS D O 1
ATOM 10253 N N . ASP D 1 209 ? -7.715 43.652 106.301 1.00 42.16 209 ASP D N 1
ATOM 10254 C CA . ASP D 1 209 ? -7.743 43.781 107.739 1.00 41.76 209 ASP D CA 1
ATOM 10255 C C . ASP D 1 209 ? -6.512 44.445 108.300 1.00 40.07 209 ASP D C 1
ATOM 10256 O O . ASP D 1 209 ? -6.577 45.034 109.383 1.00 39.69 209 ASP D O 1
ATOM 10261 N N . ILE D 1 210 ? -5.404 44.297 107.577 1.00 38.25 210 ILE D N 1
ATOM 10262 C CA . ILE D 1 210 ? -4.123 44.898 107.895 1.00 36.32 210 ILE D CA 1
ATOM 10263 C C . ILE D 1 210 ? -3.546 45.440 106.589 1.00 34.68 210 ILE D C 1
ATOM 10264 O O . ILE D 1 210 ? -3.187 44.645 105.713 1.00 34.27 210 ILE D O 1
ATOM 10269 N N . MET D 1 211 ? -3.453 46.779 106.471 1.00 32.60 211 MET D N 1
ATOM 10270 C CA . MET D 1 211 ? -2.803 47.449 105.316 1.00 30.34 211 MET D CA 1
ATOM 10271 C C . MET D 1 211 ? -1.706 48.471 105.698 1.00 29.89 211 MET D C 1
ATOM 10272 O O . MET D 1 211 ? -1.964 49.472 106.415 1.00 29.27 211 MET D O 1
ATOM 10277 N N . LEU D 1 212 ? -0.502 48.246 105.176 1.00 29.00 212 LEU D N 1
ATOM 10278 C CA . LEU D 1 212 ? 0.676 49.037 105.536 1.00 28.46 212 LEU D CA 1
ATOM 10279 C C . LEU D 1 212 ? 1.057 50.003 104.437 1.00 26.72 212 LEU D C 1
ATOM 10280 O O . LEU D 1 212 ? 1.150 49.642 103.320 1.00 24.57 212 LEU D O 1
ATOM 10285 N N . PHE D 1 213 ? 1.280 51.267 104.777 1.00 26.22 213 PHE D N 1
ATOM 10286 C CA . PHE D 1 213 ? 1.817 52.164 103.804 1.00 24.37 213 PHE D CA 1
ATOM 10287 C C . PHE D 1 213 ? 3.073 52.808 104.375 1.00 24.56 213 PHE D C 1
ATOM 10288 O O . PHE D 1 213 ? 3.288 52.856 105.599 1.00 23.24 213 PHE D O 1
ATOM 10296 N N . THR D 1 214 ? 3.942 53.192 103.458 1.00 24.16 214 THR D N 1
ATOM 10297 C CA . THR D 1 214 ? 5.175 53.871 103.804 1.00 25.63 214 THR D CA 1
ATOM 10298 C C . THR D 1 214 ? 5.232 55.246 103.086 1.00 25.90 214 THR D C 1
ATOM 10299 O O . THR D 1 214 ? 4.983 55.359 101.914 1.00 25.99 214 THR D O 1
ATOM 10303 N N . PHE D 1 215 ? 5.515 56.277 103.858 1.00 26.89 215 PHE D N 1
ATOM 10304 C CA . PHE D 1 215 ? 5.710 57.630 103.368 1.00 25.78 215 PHE D CA 1
ATOM 10305 C C . PHE D 1 215 ? 6.876 57.739 102.379 1.00 26.44 215 PHE D C 1
ATOM 10306 O O . PHE D 1 215 ? 6.791 58.427 101.393 1.00 29.51 215 PHE D O 1
ATOM 10314 N N . SER D 1 216 ? 7.962 57.040 102.649 1.00 26.43 216 SER D N 1
ATOM 10315 C CA . SER D 1 216 ? 9.176 56.994 101.827 1.00 25.68 216 SER D CA 1
ATOM 10316 C C . SER D 1 216 ? 8.994 56.836 100.341 1.00 27.02 216 SER D C 1
ATOM 10317 O O . SER D 1 216 ? 9.693 57.461 99.515 1.00 27.33 216 SER D O 1
ATOM 10320 N N . LYS D 1 217 ? 8.083 55.958 99.983 1.00 28.41 217 LYS D N 1
ATOM 10321 C CA . LYS D 1 217 ? 7.967 55.513 98.585 1.00 29.44 217 LYS D CA 1
ATOM 10322 C C . LYS D 1 217 ? 6.943 56.327 97.820 1.00 27.83 217 LYS D C 1
ATOM 10323 O O . LYS D 1 217 ? 6.938 56.349 96.606 1.00 28.44 217 LYS D O 1
ATOM 10329 N N . ILE D 1 218 ? 6.083 56.998 98.554 1.00 25.51 218 ILE D N 1
ATOM 10330 C CA . ILE D 1 218 ? 5.154 57.906 97.952 1.00 23.93 218 ILE D CA 1
ATOM 10331 C C . ILE D 1 218 ? 6.024 59.040 97.429 1.00 24.46 218 ILE D C 1
ATOM 10332 O O . ILE D 1 218 ? 6.174 59.189 96.238 1.00 23.40 218 ILE D O 1
ATOM 10337 N N . THR D 1 219 ? 6.680 59.776 98.321 1.00 26.17 219 THR D N 1
ATOM 10338 C CA . THR D 1 219 ? 7.259 61.062 97.973 1.00 25.04 219 THR D CA 1
ATOM 10339 C C . THR D 1 219 ? 8.790 61.064 97.939 1.00 25.27 219 THR D C 1
ATOM 10340 O O . THR D 1 219 ? 9.415 61.936 97.334 1.00 26.26 219 THR D O 1
ATOM 10344 N N . GLY D 1 220 ? 9.423 60.095 98.573 1.00 24.83 220 GLY D N 1
ATOM 10345 C CA . GLY D 1 220 ? 10.871 60.064 98.622 1.00 24.54 220 GLY D CA 1
ATOM 10346 C C . GLY D 1 220 ? 11.467 60.522 99.927 1.00 24.48 220 GLY D C 1
ATOM 10347 O O . GLY D 1 220 ? 12.654 60.684 100.032 1.00 25.81 220 GLY D O 1
ATOM 10348 N N . HIS D 1 221 ? 10.644 60.762 100.931 1.00 24.87 221 HIS D N 1
ATOM 10349 C CA . HIS D 1 221 ? 11.132 61.209 102.231 1.00 24.30 221 HIS D CA 1
ATOM 10350 C C . HIS D 1 221 ? 11.411 60.081 103.138 1.00 23.54 221 HIS D C 1
ATOM 10351 O O . HIS D 1 221 ? 10.838 59.979 104.197 1.00 23.86 221 HIS D O 1
ATOM 10358 N N . ALA D 1 222 ? 12.327 59.234 102.701 1.00 24.48 222 ALA D N 1
ATOM 10359 C CA . ALA D 1 222 ? 12.796 58.070 103.435 1.00 23.84 222 ALA D CA 1
ATOM 10360 C C . ALA D 1 222 ? 13.402 58.464 104.759 1.00 24.34 222 ALA D C 1
ATOM 10361 O O . ALA D 1 222 ? 13.123 57.820 105.799 1.00 24.70 222 ALA D O 1
ATOM 10363 N N . GLY D 1 223 ? 14.170 59.550 104.761 1.00 24.40 223 GLY D N 1
ATOM 10364 C CA . GLY D 1 223 ? 14.789 60.053 105.995 1.00 22.37 223 GLY D CA 1
ATOM 10365 C C . GLY D 1 223 ? 13.760 60.343 107.046 1.00 21.85 223 GLY D C 1
ATOM 10366 O O . GLY D 1 223 ? 14.117 60.531 108.203 1.00 23.26 223 GLY D O 1
ATOM 10367 N N . SER D 1 224 ? 12.471 60.367 106.713 1.00 21.44 224 SER D N 1
ATOM 10368 C CA . SER D 1 224 ? 11.521 60.808 107.758 1.00 22.64 224 SER D CA 1
ATOM 10369 C C . SER D 1 224 ? 11.039 59.719 108.681 1.00 22.89 224 SER D C 1
ATOM 10370 O O . SER D 1 224 ? 10.520 59.947 109.788 1.00 22.66 224 SER D O 1
ATOM 10373 N N . ARG D 1 225 ? 11.212 58.490 108.229 1.00 23.40 225 ARG D N 1
ATOM 10374 C CA . ARG D 1 225 ? 10.953 57.388 109.068 1.00 21.83 225 ARG D CA 1
ATOM 10375 C C . ARG D 1 225 ? 9.493 57.284 109.480 1.00 21.22 225 ARG D C 1
ATOM 10376 O O . ARG D 1 225 ? 9.171 57.140 110.643 1.00 20.06 225 ARG D O 1
ATOM 10384 N N . ILE D 1 226 ? 8.586 57.310 108.506 1.00 22.09 226 ILE D N 1
ATOM 10385 C CA . ILE D 1 226 ? 7.145 57.349 108.838 1.00 22.16 226 ILE D CA 1
ATOM 10386 C C . ILE D 1 226 ? 6.391 56.342 108.006 1.00 21.94 226 ILE D C 1
ATOM 10387 O O . ILE D 1 226 ? 6.548 56.288 106.823 1.00 22.48 226 ILE D O 1
ATOM 10392 N N . GLY D 1 227 ? 5.601 55.485 108.634 1.00 22.84 227 GLY D N 1
ATOM 10393 C CA . GLY D 1 227 ? 4.734 54.623 107.860 1.00 22.57 227 GLY D CA 1
ATOM 10394 C C . GLY D 1 227 ? 3.457 54.515 108.622 1.00 22.82 227 GLY D C 1
ATOM 10395 O O . GLY D 1 227 ? 3.388 54.900 109.771 1.00 21.45 227 GLY D O 1
ATOM 10396 N N . TRP D 1 228 ? 2.422 53.984 107.989 1.00 24.49 228 TRP D N 1
ATOM 10397 C CA . TRP D 1 228 ? 1.209 53.764 108.772 1.00 25.30 228 TRP D CA 1
ATOM 10398 C C . TRP D 1 228 ? 0.493 52.496 108.421 1.00 25.08 228 TRP D C 1
ATOM 10399 O O . TRP D 1 228 ? 0.773 51.853 107.458 1.00 25.95 228 TRP D O 1
ATOM 10410 N N . ALA D 1 229 ? -0.501 52.199 109.212 1.00 26.62 229 ALA D N 1
ATOM 10411 C CA . ALA D 1 229 ? -1.088 50.902 109.193 1.00 27.28 229 ALA D CA 1
ATOM 10412 C C . ALA D 1 229 ? -2.557 51.113 109.440 1.00 27.43 229 ALA D C 1
ATOM 10413 O O . ALA D 1 229 ? -2.918 51.670 110.425 1.00 28.08 229 ALA D O 1
ATOM 10415 N N . LEU D 1 230 ? -3.392 50.657 108.520 1.00 29.34 230 LEU D N 1
ATOM 10416 C CA . LEU D 1 230 ? -4.852 50.592 108.692 1.00 29.19 230 LEU D CA 1
ATOM 10417 C C . LEU D 1 230 ? -5.237 49.225 109.276 1.00 31.28 230 LEU D C 1
ATOM 10418 O O . LEU D 1 230 ? -4.998 48.170 108.656 1.00 30.88 230 LEU D O 1
ATOM 10423 N N . VAL D 1 231 ? -5.814 49.228 110.476 1.00 32.53 231 VAL D N 1
ATOM 10424 C CA . VAL D 1 231 ? -6.084 47.971 111.166 1.00 34.53 231 VAL D CA 1
ATOM 10425 C C . VAL D 1 231 ? -7.558 47.851 111.526 1.00 35.41 231 VAL D C 1
ATOM 10426 O O . VAL D 1 231 ? -8.082 48.673 112.287 1.00 34.89 231 VAL D O 1
ATOM 10430 N N . LYS D 1 232 ? -8.224 46.822 111.012 1.00 36.86 232 LYS D N 1
ATOM 10431 C CA . LYS D 1 232 ? -9.637 46.608 111.334 1.00 39.11 232 LYS D CA 1
ATOM 10432 C C . LYS D 1 232 ? -9.860 46.108 112.744 1.00 39.96 232 LYS D C 1
ATOM 10433 O O . LYS D 1 232 ? -10.598 46.737 113.512 1.00 41.41 232 LYS D O 1
ATOM 10439 N N . ASP D 1 233 ? -9.173 45.026 113.103 1.00 40.70 233 ASP D N 1
ATOM 10440 C CA . ASP D 1 233 ? -9.322 44.336 114.396 1.00 41.15 233 ASP D CA 1
ATOM 10441 C C . ASP D 1 233 ? -8.674 45.061 115.571 1.00 41.11 233 ASP D C 1
ATOM 10442 O O . ASP D 1 233 ? -7.459 45.194 115.633 1.00 40.85 233 ASP D O 1
ATOM 10447 N N . LYS D 1 234 ? -9.490 45.497 116.523 1.00 42.27 234 LYS D N 1
ATOM 10448 C CA . LYS D 1 234 ? -9.078 46.374 117.621 1.00 43.58 234 LYS D CA 1
ATOM 10449 C C . LYS D 1 234 ? -8.006 45.734 118.475 1.00 44.27 234 LYS D C 1
ATOM 10450 O O . LYS D 1 234 ? -7.142 46.414 119.029 1.00 44.98 234 LYS D O 1
ATOM 10456 N N . GLU D 1 235 ? -8.065 44.418 118.595 1.00 44.50 235 GLU D N 1
ATOM 10457 C CA . GLU D 1 235 ? -7.176 43.706 119.467 1.00 44.63 235 GLU D CA 1
ATOM 10458 C C . GLU D 1 235 ? -5.790 43.728 118.857 1.00 43.55 235 GLU D C 1
ATOM 10459 O O . GLU D 1 235 ? -4.777 43.893 119.548 1.00 43.86 235 GLU D O 1
ATOM 10465 N N . VAL D 1 236 ? -5.750 43.537 117.544 1.00 42.61 236 VAL D N 1
ATOM 10466 C CA . VAL D 1 236 ? -4.482 43.598 116.790 1.00 41.09 236 VAL D CA 1
ATOM 10467 C C . VAL D 1 236 ? -3.868 44.995 116.781 1.00 39.62 236 VAL D C 1
ATOM 10468 O O . VAL D 1 236 ? -2.703 45.126 117.078 1.00 38.53 236 VAL D O 1
ATOM 10472 N N . ALA D 1 237 ? -4.664 46.010 116.447 1.00 39.58 237 ALA D N 1
ATOM 10473 C CA . ALA D 1 237 ? -4.236 47.415 116.502 1.00 40.62 237 ALA D CA 1
ATOM 10474 C C . ALA D 1 237 ? -3.597 47.672 117.844 1.00 42.04 237 ALA D C 1
ATOM 10475 O O . ALA D 1 237 ? -2.512 48.247 117.923 1.00 42.19 237 ALA D O 1
ATOM 10477 N N . LYS D 1 238 ? -4.269 47.175 118.884 1.00 44.01 238 LYS D N 1
ATOM 10478 C CA . LYS D 1 238 ? -3.967 47.457 120.282 1.00 45.29 238 LYS D CA 1
ATOM 10479 C C . LYS D 1 238 ? -2.594 46.923 120.635 1.00 44.47 238 LYS D C 1
ATOM 10480 O O . LYS D 1 238 ? -1.792 47.635 121.216 1.00 44.46 238 LYS D O 1
ATOM 10486 N N . LYS D 1 239 ? -2.326 45.670 120.256 1.00 43.53 239 LYS D N 1
ATOM 10487 C CA . LYS D 1 239 ? -1.045 45.046 120.483 1.00 41.83 239 LYS D CA 1
ATOM 10488 C C . LYS D 1 239 ? 0.062 45.771 119.716 1.00 40.90 239 LYS D C 1
ATOM 10489 O O . LYS D 1 239 ? 1.196 45.911 120.202 1.00 40.35 239 LYS D O 1
ATOM 10495 N N . MET D 1 240 ? -0.272 46.236 118.516 1.00 39.80 240 MET D N 1
ATOM 10496 C CA . MET D 1 240 ? 0.667 46.979 117.667 1.00 38.59 240 MET D CA 1
ATOM 10497 C C . MET D 1 240 ? 1.122 48.237 118.346 1.00 38.85 240 MET D C 1
ATOM 10498 O O . MET D 1 240 ? 2.292 48.583 118.241 1.00 39.85 240 MET D O 1
ATOM 10503 N N . VAL D 1 241 ? 0.240 48.881 119.102 1.00 38.43 241 VAL D N 1
ATOM 10504 C CA . VAL D 1 241 ? 0.599 50.130 119.786 1.00 38.72 241 VAL D CA 1
ATOM 10505 C C . VAL D 1 241 ? 1.481 49.798 120.986 1.00 39.49 241 VAL D C 1
ATOM 10506 O O . VAL D 1 241 ? 2.393 50.569 121.334 1.00 38.14 241 VAL D O 1
ATOM 10510 N N . GLU D 1 242 ? 1.211 48.639 121.614 1.00 40.45 242 GLU D N 1
ATOM 10511 C CA . GLU D 1 242 ? 1.983 48.226 122.788 1.00 40.96 242 GLU D CA 1
ATOM 10512 C C . GLU D 1 242 ? 3.394 47.819 122.377 1.00 40.22 242 GLU D C 1
ATOM 10513 O O . GLU D 1 242 ? 4.362 48.265 122.989 1.00 41.20 242 GLU D O 1
ATOM 10519 N N . TYR D 1 243 ? 3.521 46.998 121.343 1.00 38.13 243 TYR D N 1
ATOM 10520 C CA . TYR D 1 243 ? 4.813 46.804 120.731 1.00 36.98 243 TYR D CA 1
ATOM 10521 C C . TYR D 1 243 ? 5.600 48.131 120.479 1.00 36.70 243 TYR D C 1
ATOM 10522 O O . TYR D 1 243 ? 6.780 48.268 120.865 1.00 37.12 243 TYR D O 1
ATOM 10531 N N . ILE D 1 244 ? 4.975 49.087 119.792 1.00 35.40 244 ILE D N 1
ATOM 10532 C CA . ILE D 1 244 ? 5.679 50.311 119.419 1.00 34.28 244 ILE D CA 1
ATOM 10533 C C . ILE D 1 244 ? 6.049 51.049 120.702 1.00 34.58 244 ILE D C 1
ATOM 10534 O O . ILE D 1 244 ? 7.144 51.618 120.767 1.00 34.75 244 ILE D O 1
ATOM 10539 N N . ILE D 1 245 ? 5.178 50.995 121.723 1.00 34.38 245 ILE D N 1
ATOM 10540 C CA . ILE D 1 245 ? 5.410 51.700 123.003 1.00 34.82 245 ILE D CA 1
ATOM 10541 C C . ILE D 1 245 ? 6.694 51.203 123.647 1.00 34.61 245 ILE D C 1
ATOM 10542 O O . ILE D 1 245 ? 7.544 52.010 124.050 1.00 32.07 245 ILE D O 1
ATOM 10547 N N . VAL D 1 246 ? 6.851 49.868 123.692 1.00 34.63 246 VAL D N 1
ATOM 10548 C CA . VAL D 1 246 ? 7.998 49.275 124.367 1.00 35.29 246 VAL D CA 1
ATOM 10549 C C . VAL D 1 246 ? 9.277 49.442 123.553 1.00 36.36 246 VAL D C 1
ATOM 10550 O O . VAL D 1 246 ? 10.390 49.499 124.095 1.00 37.40 246 VAL D O 1
ATOM 10554 N N . ASN D 1 247 ? 9.110 49.546 122.246 1.00 37.14 247 ASN D N 1
ATOM 10555 C CA . ASN D 1 247 ? 10.209 49.499 121.306 1.00 37.33 247 ASN D CA 1
ATOM 10556 C C . ASN D 1 247 ? 10.860 50.875 121.160 1.00 37.10 247 ASN D C 1
ATOM 10557 O O . ASN D 1 247 ? 12.100 50.983 121.122 1.00 37.00 247 ASN D O 1
ATOM 10562 N N . SER D 1 248 ? 10.029 51.911 121.082 1.00 35.99 248 SER D N 1
ATOM 10563 C CA . SER D 1 248 ? 10.507 53.305 120.933 1.00 35.74 248 SER D CA 1
ATOM 10564 C C . SER D 1 248 ? 9.763 54.391 121.732 1.00 35.23 248 SER D C 1
ATOM 10565 O O . SER D 1 248 ? 10.065 55.600 121.601 1.00 35.62 248 SER D O 1
ATOM 10568 N N . ILE D 1 249 ? 8.801 53.978 122.560 1.00 34.36 249 ILE D N 1
ATOM 10569 C CA . ILE D 1 249 ? 7.851 54.900 123.212 1.00 34.36 249 ILE D CA 1
ATOM 10570 C C . ILE D 1 249 ? 7.230 55.851 122.159 1.00 34.15 249 ILE D C 1
ATOM 10571 O O . ILE D 1 249 ? 7.026 57.047 122.416 1.00 33.99 249 ILE D O 1
ATOM 10576 N N . GLY D 1 250 ? 6.913 55.318 120.983 1.00 33.64 250 GLY D N 1
ATOM 10577 C CA . GLY D 1 250 ? 6.278 56.135 119.969 1.00 32.78 250 GLY D CA 1
ATOM 10578 C C . GLY D 1 250 ? 7.138 56.570 118.808 1.00 31.77 250 GLY D C 1
ATOM 10579 O O . GLY D 1 250 ? 8.274 56.089 118.616 1.00 32.26 250 GLY D O 1
ATOM 10580 N N . VAL D 1 251 ? 6.588 57.501 118.021 1.00 30.19 251 VAL D N 1
ATOM 10581 C CA . VAL D 1 251 ? 7.182 57.890 116.759 1.00 27.59 251 VAL D CA 1
ATOM 10582 C C . VAL D 1 251 ? 7.440 59.406 116.869 1.00 27.80 251 VAL D C 1
ATOM 10583 O O . VAL D 1 251 ? 6.625 60.119 117.444 1.00 25.50 251 VAL D O 1
ATOM 10587 N N . SER D 1 252 ? 8.613 59.826 116.383 1.00 25.92 252 SER D N 1
ATOM 10588 C CA . SER D 1 252 ? 9.061 61.173 116.342 1.00 25.14 252 SER D CA 1
ATOM 10589 C C . SER D 1 252 ? 7.918 62.102 116.015 1.00 24.93 252 SER D C 1
ATOM 10590 O O . SER D 1 252 ? 7.280 61.974 114.982 1.00 26.42 252 SER D O 1
ATOM 10593 N N . LYS D 1 253 ? 7.572 62.961 116.949 1.00 24.58 253 LYS D N 1
ATOM 10594 C CA . LYS D 1 253 ? 6.567 63.998 116.711 1.00 26.36 253 LYS D CA 1
ATOM 10595 C C . LYS D 1 253 ? 6.933 64.902 115.548 1.00 25.65 253 LYS D C 1
ATOM 10596 O O . LYS D 1 253 ? 6.069 65.356 114.812 1.00 27.16 253 LYS D O 1
ATOM 10602 N N . GLU D 1 254 ? 8.193 65.154 115.342 1.00 25.77 254 GLU D N 1
ATOM 10603 C CA . GLU D 1 254 ? 8.529 66.112 114.252 1.00 27.97 254 GLU D CA 1
ATOM 10604 C C . GLU D 1 254 ? 8.372 65.564 112.859 1.00 27.89 254 GLU D C 1
ATOM 10605 O O . GLU D 1 254 ? 7.950 66.282 111.946 1.00 28.00 254 GLU D O 1
ATOM 10611 N N . SER D 1 255 ? 8.734 64.288 112.692 1.00 27.28 255 SER D N 1
ATOM 10612 C CA . SER D 1 255 ? 8.453 63.555 111.494 1.00 26.57 255 SER D CA 1
ATOM 10613 C C . SER D 1 255 ? 6.986 63.565 111.129 1.00 26.84 255 SER D C 1
ATOM 10614 O O . SER D 1 255 ? 6.650 63.632 109.963 1.00 26.94 255 SER D O 1
ATOM 10617 N N . GLN D 1 256 ? 6.112 63.417 112.122 1.00 27.50 256 GLN D N 1
ATOM 10618 C CA . GLN D 1 256 ? 4.679 63.344 111.902 1.00 26.20 256 GLN D CA 1
ATOM 10619 C C . GLN D 1 256 ? 4.139 64.693 111.420 1.00 28.32 256 GLN D C 1
ATOM 10620 O O . GLN D 1 256 ? 3.334 64.751 110.504 1.00 27.93 256 GLN D O 1
ATOM 10626 N N . VAL D 1 257 ? 4.558 65.766 112.082 1.00 29.61 257 VAL D N 1
ATOM 10627 C CA . VAL D 1 257 ? 4.189 67.121 111.704 1.00 31.74 257 VAL D CA 1
ATOM 10628 C C . VAL D 1 257 ? 4.693 67.427 110.303 1.00 31.81 257 VAL D C 1
ATOM 10629 O O . VAL D 1 257 ? 4.007 68.060 109.547 1.00 34.06 257 VAL D O 1
ATOM 10633 N N . ARG D 1 258 ? 5.859 66.938 109.919 1.00 31.62 258 ARG D N 1
ATOM 10634 C CA . ARG D 1 258 ? 6.400 67.280 108.600 1.00 30.31 258 ARG D CA 1
ATOM 10635 C C . ARG D 1 258 ? 5.720 66.484 107.522 1.00 29.64 258 ARG D C 1
ATOM 10636 O O . ARG D 1 258 ? 5.323 67.018 106.482 1.00 28.24 258 ARG D O 1
ATOM 10644 N N . THR D 1 259 ? 5.663 65.176 107.759 1.00 28.44 259 THR D N 1
ATOM 10645 C CA . THR D 1 259 ? 4.928 64.284 106.933 1.00 28.62 259 THR D CA 1
ATOM 10646 C C . THR D 1 259 ? 3.520 64.756 106.638 1.00 30.03 259 THR D C 1
ATOM 10647 O O . THR D 1 259 ? 3.090 64.647 105.501 1.00 31.23 259 THR D O 1
ATOM 10651 N N . ALA D 1 260 ? 2.791 65.222 107.656 1.00 31.21 260 ALA D N 1
ATOM 10652 C CA . ALA D 1 260 ? 1.466 65.780 107.423 1.00 32.86 260 ALA D CA 1
ATOM 10653 C C . ALA D 1 260 ? 1.528 67.014 106.493 1.00 34.48 260 ALA D C 1
ATOM 10654 O O . ALA D 1 260 ? 0.675 67.155 105.613 1.00 35.90 260 ALA D O 1
ATOM 10656 N N . LYS D 1 261 ? 2.534 67.876 106.655 1.00 36.37 261 LYS D N 1
ATOM 10657 C CA . LYS D 1 261 ? 2.629 69.107 105.836 1.00 36.56 261 LYS D CA 1
ATOM 10658 C C . LYS D 1 261 ? 2.815 68.789 104.354 1.00 36.84 261 LYS D C 1
ATOM 10659 O O . LYS D 1 261 ? 2.156 69.387 103.519 1.00 38.20 261 LYS D O 1
ATOM 10665 N N . ILE D 1 262 ? 3.689 67.827 104.037 1.00 35.99 262 ILE D N 1
ATOM 10666 C CA . ILE D 1 262 ? 4.032 67.500 102.661 1.00 34.35 262 ILE D CA 1
ATOM 10667 C C . ILE D 1 262 ? 3.014 66.585 101.968 1.00 33.99 262 ILE D C 1
ATOM 10668 O O . ILE D 1 262 ? 2.925 66.557 100.743 1.00 32.52 262 ILE D O 1
ATOM 10673 N N . LEU D 1 263 ? 2.234 65.858 102.758 1.00 33.95 263 LEU D N 1
ATOM 10674 C CA . LEU D 1 263 ? 1.076 65.100 102.253 1.00 33.11 263 LEU D CA 1
ATOM 10675 C C . LEU D 1 263 ? -0.069 66.068 101.952 1.00 32.83 263 LEU D C 1
ATOM 10676 O O . LEU D 1 263 ? -0.845 65.859 101.030 1.00 32.95 263 LEU D O 1
ATOM 10681 N N . ASN D 1 264 ? -0.188 67.114 102.760 1.00 32.81 264 ASN D N 1
ATOM 10682 C CA . ASN D 1 264 ? -1.186 68.124 102.514 1.00 33.02 264 ASN D CA 1
ATOM 10683 C C . ASN D 1 264 ? -0.889 68.888 101.248 1.00 33.76 264 ASN D C 1
ATOM 10684 O O . ASN D 1 264 ? -1.751 68.968 100.391 1.00 35.86 264 ASN D O 1
ATOM 10689 N N . VAL D 1 265 ? 0.330 69.415 101.126 1.00 34.10 265 VAL D N 1
ATOM 10690 C CA . VAL D 1 265 ? 0.872 69.917 99.863 1.00 34.58 265 VAL D CA 1
ATOM 10691 C C . VAL D 1 265 ? 0.701 68.857 98.742 1.00 35.56 265 VAL D C 1
ATOM 10692 O O . VAL D 1 265 ? 0.273 69.163 97.662 1.00 36.21 265 VAL D O 1
ATOM 10696 N N . LEU D 1 266 ? 0.978 67.594 99.003 1.00 37.80 266 LEU D N 1
ATOM 10697 C CA . LEU D 1 266 ? 0.777 66.575 97.952 1.00 38.21 266 LEU D CA 1
ATOM 10698 C C . LEU D 1 266 ? -0.671 66.576 97.495 1.00 39.66 266 LEU D C 1
ATOM 10699 O O . LEU D 1 266 ? -0.941 66.654 96.310 1.00 40.14 266 LEU D O 1
ATOM 10704 N N . LYS D 1 267 ? -1.594 66.544 98.451 1.00 41.46 267 LYS D N 1
ATOM 10705 C CA . LYS D 1 267 ? -3.027 66.488 98.191 1.00 42.72 267 LYS D CA 1
ATOM 10706 C C . LYS D 1 267 ? -3.487 67.722 97.359 1.00 43.97 267 LYS D C 1
ATOM 10707 O O . LYS D 1 267 ? -4.203 67.550 96.351 1.00 44.43 267 LYS D O 1
ATOM 10713 N N . GLU D 1 268 ? -3.043 68.926 97.746 1.00 43.51 268 GLU D N 1
ATOM 10714 C CA . GLU D 1 268 ? -3.328 70.176 97.000 1.00 45.66 268 GLU D CA 1
ATOM 10715 C C . GLU D 1 268 ? -2.891 70.110 95.543 1.00 45.08 268 GLU D C 1
ATOM 10716 O O . GLU D 1 268 ? -3.555 70.603 94.653 1.00 45.76 268 GLU D O 1
ATOM 10722 N N . THR D 1 269 ? -1.731 69.519 95.334 1.00 45.54 269 THR D N 1
ATOM 10723 C CA . THR D 1 269 ? -1.124 69.255 94.041 1.00 45.37 269 THR D CA 1
ATOM 10724 C C . THR D 1 269 ? -1.988 68.423 93.090 1.00 46.90 269 THR D C 1
ATOM 10725 O O . THR D 1 269 ? -1.811 68.464 91.880 1.00 46.57 269 THR D O 1
ATOM 10729 N N . CYS D 1 270 ? -2.920 67.669 93.646 1.00 49.38 270 CYS D N 1
ATOM 10730 C CA . CYS D 1 270 ? -3.738 66.770 92.869 1.00 52.64 270 CYS D CA 1
ATOM 10731 C C . CYS D 1 270 ? -4.843 67.503 92.117 1.00 56.04 270 CYS D C 1
ATOM 10732 O O . CYS D 1 270 ? -5.158 67.154 90.970 1.00 56.35 270 CYS D O 1
ATOM 10735 N N . LYS D 1 271 ? -5.431 68.518 92.748 1.00 59.79 271 LYS D N 1
ATOM 10736 C CA . LYS D 1 271 ? -6.468 69.283 92.069 1.00 63.57 271 LYS D CA 1
ATOM 10737 C C . LYS D 1 271 ? -5.883 70.011 90.876 1.00 65.59 271 LYS D C 1
ATOM 10738 O O . LYS D 1 271 ? -6.629 70.549 90.067 1.00 66.14 271 LYS D O 1
ATOM 10744 N N . SER D 1 272 ? -4.554 69.975 90.755 1.00 68.21 272 SER D N 1
ATOM 10745 C CA . SER D 1 272 ? -3.817 70.671 89.697 1.00 70.98 272 SER D CA 1
ATOM 10746 C C . SER D 1 272 ? -3.651 69.832 88.437 1.00 73.37 272 SER D C 1
ATOM 10747 O O . SER D 1 272 ? -3.866 68.614 88.459 1.00 73.70 272 SER D O 1
ATOM 10750 N N . GLU D 1 273 ? -3.263 70.497 87.344 1.00 76.20 273 GLU D N 1
ATOM 10751 C CA . GLU D 1 273 ? -3.146 69.852 86.019 1.00 79.62 273 GLU D CA 1
ATOM 10752 C C . GLU D 1 273 ? -1.727 69.969 85.428 1.00 79.04 273 GLU D C 1
ATOM 10753 O O . GLU D 1 273 ? -1.271 69.087 84.663 1.00 79.42 273 GLU D O 1
ATOM 10759 N N . SER D 1 274 ? -1.046 71.059 85.794 1.00 78.45 274 SER D N 1
ATOM 10760 C CA . SER D 1 274 ? 0.364 71.235 85.489 1.00 77.48 274 SER D CA 1
ATOM 10761 C C . SER D 1 274 ? 1.118 69.920 85.727 1.00 76.94 274 SER D C 1
ATOM 10762 O O . SER D 1 274 ? 1.225 69.433 86.864 1.00 76.55 274 SER D O 1
ATOM 10765 N N . GLU D 1 275 ? 1.608 69.354 84.625 1.00 76.01 275 GLU D N 1
ATOM 10766 C CA . GLU D 1 275 ? 2.255 68.047 84.589 1.00 75.47 275 GLU D CA 1
ATOM 10767 C C . GLU D 1 275 ? 3.556 67.961 85.401 1.00 73.33 275 GLU D C 1
ATOM 10768 O O . GLU D 1 275 ? 3.936 66.892 85.871 1.00 72.90 275 GLU D O 1
ATOM 10774 N N . SER D 1 276 ? 4.236 69.091 85.563 1.00 71.35 276 SER D N 1
ATOM 10775 C CA . SER D 1 276 ? 5.445 69.143 86.393 1.00 68.93 276 SER D CA 1
ATOM 10776 C C . SER D 1 276 ? 5.105 69.398 87.874 1.00 66.88 276 SER D C 1
ATOM 10777 O O . SER D 1 276 ? 6.007 69.506 88.724 1.00 67.09 276 SER D O 1
ATOM 10780 N N . GLU D 1 277 ? 3.804 69.467 88.170 1.00 63.67 277 GLU D N 1
ATOM 10781 C CA . GLU D 1 277 ? 3.312 69.910 89.474 1.00 60.19 277 GLU D CA 1
ATOM 10782 C C . GLU D 1 277 ? 2.401 68.910 90.211 1.00 56.17 277 GLU D C 1
ATOM 10783 O O . GLU D 1 277 ? 2.581 68.716 91.398 1.00 56.21 277 GLU D O 1
ATOM 10789 N N . ASN D 1 278 ? 1.430 68.308 89.519 1.00 51.18 278 ASN D N 1
ATOM 10790 C CA . ASN D 1 278 ? 0.669 67.171 90.036 1.00 45.98 278 ASN D CA 1
ATOM 10791 C C . ASN D 1 278 ? 1.641 66.012 90.287 1.00 41.88 278 ASN D C 1
ATOM 10792 O O . ASN D 1 278 ? 2.097 65.303 89.357 1.00 40.86 278 ASN D O 1
ATOM 10797 N N . PHE D 1 279 ? 1.942 65.815 91.561 1.00 36.28 279 PHE D N 1
ATOM 10798 C CA . PHE D 1 279 ? 2.968 64.908 91.957 1.00 31.40 279 PHE D CA 1
ATOM 10799 C C . PHE D 1 279 ? 2.806 63.537 91.268 1.00 28.73 279 PHE D C 1
ATOM 10800 O O . PHE D 1 279 ? 3.741 63.039 90.691 1.00 26.37 279 PHE D O 1
ATOM 10808 N N . PHE D 1 280 ? 1.612 62.992 91.264 1.00 27.73 280 PHE D N 1
ATOM 10809 C CA . PHE D 1 280 ? 1.365 61.654 90.696 1.00 29.48 280 PHE D CA 1
ATOM 10810 C C . PHE D 1 280 ? 1.563 61.628 89.194 1.00 30.55 280 PHE D C 1
ATOM 10811 O O . PHE D 1 280 ? 2.105 60.676 88.656 1.00 31.77 280 PHE D O 1
ATOM 10819 N N . LYS D 1 281 ? 1.163 62.716 88.543 1.00 32.92 281 LYS D N 1
ATOM 10820 C CA . LYS D 1 281 ? 1.402 62.956 87.142 1.00 34.32 281 LYS D CA 1
ATOM 10821 C C . LYS D 1 281 ? 2.913 63.120 86.947 1.00 33.80 281 LYS D C 1
ATOM 10822 O O . LYS D 1 281 ? 3.494 62.487 86.072 1.00 33.51 281 LYS D O 1
ATOM 10828 N N . TYR D 1 282 ? 3.559 63.976 87.749 1.00 34.42 282 TYR D N 1
ATOM 10829 C CA . TYR D 1 282 ? 5.020 64.182 87.614 1.00 33.77 282 TYR D CA 1
ATOM 10830 C C . TYR D 1 282 ? 5.709 62.843 87.801 1.00 33.28 282 TYR D C 1
ATOM 10831 O O . TYR D 1 282 ? 6.562 62.476 87.015 1.00 33.88 282 TYR D O 1
ATOM 10840 N N . GLY D 1 283 ? 5.347 62.140 88.874 1.00 33.25 283 GLY D N 1
ATOM 10841 C CA . GLY D 1 283 ? 6.012 60.903 89.276 1.00 33.13 283 GLY D CA 1
ATOM 10842 C C . GLY D 1 283 ? 5.824 59.803 88.275 1.00 33.15 283 GLY D C 1
ATOM 10843 O O . GLY D 1 283 ? 6.725 59.020 88.021 1.00 34.34 283 GLY D O 1
ATOM 10844 N N . ARG D 1 284 ? 4.639 59.721 87.699 1.00 33.61 284 ARG D N 1
ATOM 10845 C CA . ARG D 1 284 ? 4.361 58.618 86.770 1.00 33.48 284 ARG D CA 1
ATOM 10846 C C . ARG D 1 284 ? 5.028 58.914 85.460 1.00 32.90 284 ARG D C 1
ATOM 10847 O O . ARG D 1 284 ? 5.504 58.018 84.791 1.00 31.50 284 ARG D O 1
ATOM 10855 N N . GLU D 1 285 ? 5.124 60.181 85.086 1.00 33.36 285 GLU D N 1
ATOM 10856 C CA . GLU D 1 285 ? 5.883 60.452 83.886 1.00 35.48 285 GLU D CA 1
ATOM 10857 C C . GLU D 1 285 ? 7.405 60.114 84.025 1.00 35.03 285 GLU D C 1
ATOM 10858 O O . GLU D 1 285 ? 8.050 59.665 83.083 1.00 35.41 285 GLU D O 1
ATOM 10864 N N . MET D 1 286 ? 7.959 60.306 85.210 1.00 34.79 286 MET D N 1
ATOM 10865 C CA . MET D 1 286 ? 9.333 59.918 85.493 1.00 33.97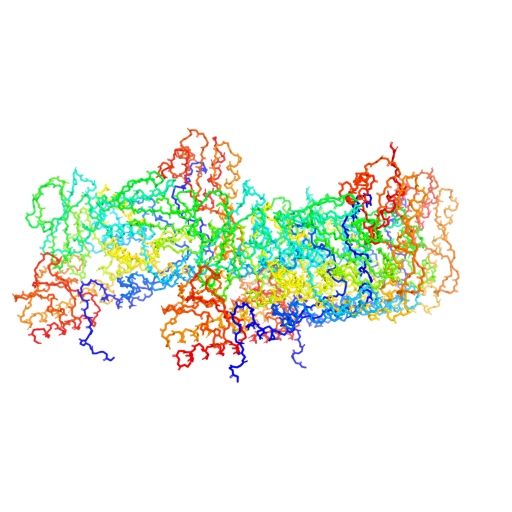 286 MET D CA 1
ATOM 10866 C C . MET D 1 286 ? 9.532 58.405 85.399 1.00 33.57 286 MET D C 1
ATOM 10867 O O . MET D 1 286 ? 10.459 57.930 84.739 1.00 33.66 286 MET D O 1
ATOM 10872 N N . MET D 1 287 ? 8.664 57.631 86.032 1.00 33.53 287 MET D N 1
ATOM 10873 C CA . MET D 1 287 ? 8.790 56.148 85.956 1.00 33.13 287 MET D CA 1
ATOM 10874 C C . MET D 1 287 ? 8.670 55.662 84.536 1.00 33.52 287 MET D C 1
ATOM 10875 O O . MET D 1 287 ? 9.517 54.953 84.062 1.00 33.94 287 MET D O 1
ATOM 10880 N N . LYS D 1 288 ? 7.619 56.092 83.844 1.00 34.82 288 LYS D N 1
ATOM 10881 C CA . LYS D 1 288 ? 7.362 55.734 82.449 1.00 34.85 288 LYS D CA 1
ATOM 10882 C C . LYS D 1 288 ? 8.613 55.899 81.594 1.00 34.81 288 LYS D C 1
ATOM 10883 O O . LYS D 1 288 ? 9.093 54.950 80.951 1.00 33.66 288 LYS D O 1
ATOM 10889 N N . ASN D 1 289 ? 9.123 57.124 81.593 1.00 35.59 289 ASN D N 1
ATOM 10890 C CA . ASN D 1 289 ? 10.278 57.458 80.822 1.00 37.07 289 ASN D CA 1
ATOM 10891 C C . ASN D 1 289 ? 11.536 56.644 81.169 1.00 36.17 289 ASN D C 1
ATOM 10892 O O . ASN D 1 289 ? 12.350 56.355 80.278 1.00 36.90 289 ASN D O 1
ATOM 10897 N N . ARG D 1 290 ? 11.716 56.289 82.441 1.00 34.76 290 ARG D N 1
ATOM 10898 C CA . ARG D 1 290 ? 12.872 55.486 82.847 1.00 33.04 290 ARG D CA 1
ATOM 10899 C C . ARG D 1 290 ? 12.673 54.017 82.441 1.00 32.90 290 ARG D C 1
ATOM 10900 O O . ARG D 1 290 ? 13.621 53.343 82.067 1.00 31.91 290 ARG D O 1
ATOM 10908 N N . TRP D 1 291 ? 11.440 53.538 82.532 1.00 32.38 291 TRP D N 1
ATOM 10909 C CA . TRP D 1 291 ? 11.132 52.191 82.085 1.00 33.20 291 TRP D CA 1
ATOM 10910 C C . TRP D 1 291 ? 11.317 52.011 80.578 1.00 33.88 291 TRP D C 1
ATOM 10911 O O . TRP D 1 291 ? 11.893 51.023 80.134 1.00 33.56 291 TRP D O 1
ATOM 10922 N N . GLU D 1 292 ? 10.891 53.007 79.806 1.00 35.85 292 GLU D N 1
ATOM 10923 C CA . GLU D 1 292 ? 11.107 53.019 78.352 1.00 38.01 292 GLU D CA 1
ATOM 10924 C C . GLU D 1 292 ? 12.586 52.965 77.999 1.00 37.44 292 GLU D C 1
ATOM 10925 O O . GLU D 1 292 ? 13.017 52.116 77.202 1.00 37.68 292 GLU D O 1
ATOM 10931 N N . LYS D 1 293 ? 13.378 53.818 78.642 1.00 37.54 293 LYS D N 1
ATOM 10932 C CA . LYS D 1 293 ? 14.829 53.837 78.415 1.00 37.56 293 LYS D CA 1
ATOM 10933 C C . LYS D 1 293 ? 15.469 52.520 78.822 1.00 36.96 293 LYS D C 1
ATOM 10934 O O . LYS D 1 293 ? 16.263 51.973 78.061 1.00 37.00 293 LYS D O 1
ATOM 10940 N N . LEU D 1 294 ? 15.092 51.996 79.992 1.00 35.52 294 LEU D N 1
ATOM 10941 C CA . LEU D 1 294 ? 15.586 50.692 80.442 1.00 34.17 294 LEU D CA 1
ATOM 10942 C C . LEU D 1 294 ? 15.203 49.659 79.408 1.00 36.25 294 LEU D C 1
ATOM 10943 O O . LEU D 1 294 ? 16.063 48.961 78.914 1.00 37.02 294 LEU D O 1
ATOM 10948 N N . ARG D 1 295 ? 13.923 49.575 79.054 1.00 37.86 295 ARG D N 1
ATOM 10949 C CA . ARG D 1 295 ? 13.473 48.603 78.065 1.00 38.51 295 ARG D CA 1
ATOM 10950 C C . ARG D 1 295 ? 14.158 48.647 76.698 1.00 40.21 295 ARG D C 1
ATOM 10951 O O . ARG D 1 295 ? 14.400 47.586 76.130 1.00 40.60 295 ARG D O 1
ATOM 10959 N N . GLU D 1 296 ? 14.467 49.844 76.175 1.00 41.81 296 GLU D N 1
ATOM 10960 C CA . GLU D 1 296 ? 15.283 49.952 74.987 1.00 45.47 296 GLU D CA 1
ATOM 10961 C C . GLU D 1 296 ? 16.687 49.335 75.169 1.00 43.78 296 GLU D C 1
ATOM 10962 O O . GLU D 1 296 ? 17.256 48.817 74.216 1.00 44.34 296 GLU D O 1
ATOM 10968 N N . VAL D 1 297 ? 17.248 49.381 76.371 1.00 42.53 297 VAL D N 1
ATOM 10969 C CA . VAL D 1 297 ? 18.520 48.720 76.630 1.00 41.62 297 VAL D CA 1
ATOM 10970 C C . VAL D 1 297 ? 18.355 47.176 76.690 1.00 42.82 297 VAL D C 1
ATOM 10971 O O . VAL D 1 297 ? 19.095 46.442 76.056 1.00 42.53 297 VAL D O 1
ATOM 10975 N N . VAL D 1 298 ? 17.363 46.684 77.417 1.00 44.31 298 VAL D N 1
ATOM 10976 C CA . VAL D 1 298 ? 17.087 45.234 77.465 1.00 46.24 298 VAL D CA 1
ATOM 10977 C C . VAL D 1 298 ? 16.707 44.604 76.120 1.00 48.33 298 VAL D C 1
ATOM 10978 O O . VAL D 1 298 ? 17.010 43.435 75.891 1.00 48.77 298 VAL D O 1
ATOM 10982 N N . LYS D 1 299 ? 16.071 45.368 75.235 1.00 51.34 299 LYS D N 1
ATOM 10983 C CA . LYS D 1 299 ? 15.728 44.882 73.882 1.00 55.15 299 LYS D CA 1
ATOM 10984 C C . LYS D 1 299 ? 16.954 44.672 73.000 1.00 56.28 299 LYS D C 1
ATOM 10985 O O . LYS D 1 299 ? 17.010 43.739 72.187 1.00 56.34 299 LYS D O 1
ATOM 10991 N N . GLU D 1 300 ? 17.918 45.569 73.162 1.00 58.21 300 GLU D N 1
ATOM 10992 C CA . GLU D 1 300 ? 19.142 45.530 72.394 1.00 59.88 300 GLU D CA 1
ATOM 10993 C C . GLU D 1 300 ? 20.158 44.554 72.967 1.00 60.37 300 GLU D C 1
ATOM 10994 O O . GLU D 1 300 ? 21.232 44.392 72.415 1.00 60.76 300 GLU D O 1
ATOM 11000 N N . SER D 1 301 ? 19.825 43.906 74.070 1.00 60.99 301 SER D N 1
ATOM 11001 C CA . SER D 1 301 ? 20.760 42.999 74.709 1.00 62.10 301 SER D CA 1
ATOM 11002 C C . SER D 1 301 ? 20.531 41.536 74.302 1.00 62.71 301 SER D C 1
ATOM 11003 O O . SER D 1 301 ? 19.449 41.160 73.858 1.00 62.50 301 SER D O 1
ATOM 11006 N N . ASP D 1 302 ? 21.573 40.730 74.480 1.00 63.69 302 ASP D N 1
ATOM 11007 C CA . ASP D 1 302 ? 21.609 39.324 74.074 1.00 64.66 302 ASP D CA 1
ATOM 11008 C C . ASP D 1 302 ? 21.068 38.349 75.135 1.00 63.58 302 ASP D C 1
ATOM 11009 O O . ASP D 1 302 ? 20.765 37.196 74.826 1.00 63.88 302 ASP D O 1
ATOM 11014 N N . ALA D 1 303 ? 20.958 38.810 76.379 1.00 61.91 303 ALA D N 1
ATOM 11015 C CA . ALA D 1 303 ? 20.789 37.907 77.529 1.00 59.57 303 ALA D CA 1
ATOM 11016 C C . ALA D 1 303 ? 19.667 38.276 78.480 1.00 57.57 303 ALA D C 1
ATOM 11017 O O . ALA D 1 303 ? 19.215 37.422 79.236 1.00 57.28 303 ALA D O 1
ATOM 11019 N N . PHE D 1 304 ? 19.237 39.538 78.450 1.00 55.02 304 PHE D N 1
ATOM 11020 C CA . PHE D 1 304 ? 18.439 40.089 79.542 1.00 52.94 304 PHE D CA 1
ATOM 11021 C C . PHE D 1 304 ? 16.950 39.959 79.378 1.00 51.74 304 PHE D C 1
ATOM 11022 O O . PHE D 1 304 ? 16.414 40.033 78.271 1.00 51.66 304 PHE D O 1
ATOM 11030 N N . THR D 1 305 ? 16.298 39.772 80.519 1.00 50.40 305 THR D N 1
ATOM 11031 C CA . THR D 1 305 ? 14.855 39.668 80.604 1.00 48.99 305 THR D CA 1
ATOM 11032 C C . THR D 1 305 ? 14.352 40.723 81.565 1.00 48.32 305 THR D C 1
ATOM 11033 O O . THR D 1 305 ? 15.092 41.244 82.374 1.00 48.80 305 THR D O 1
ATOM 11037 N N . LEU D 1 306 ? 13.076 41.041 81.466 1.00 47.53 306 LEU D N 1
ATOM 11038 C CA . LEU D 1 306 ? 12.455 42.068 82.269 1.00 45.55 306 LEU D CA 1
ATOM 11039 C C . LEU D 1 306 ? 10.997 41.704 82.248 1.00 46.26 306 LEU D C 1
ATOM 11040 O O . LEU D 1 306 ? 10.482 41.348 81.202 1.00 47.00 306 LEU D O 1
ATOM 11045 N N . PRO D 1 307 ? 10.339 41.727 83.411 1.00 46.25 307 PRO D N 1
ATOM 11046 C CA . PRO D 1 307 ? 8.952 41.292 83.509 1.00 46.64 307 PRO D CA 1
ATOM 11047 C C . PRO D 1 307 ? 7.995 42.210 82.755 1.00 47.79 307 PRO D C 1
ATOM 11048 O O . PRO D 1 307 ? 8.167 43.437 82.751 1.00 48.09 307 PRO D O 1
ATOM 11052 N N . LYS D 1 308 ? 6.982 41.604 82.147 1.00 48.86 308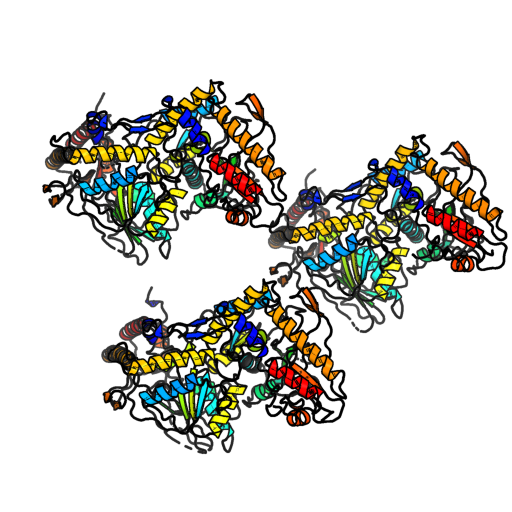 LYS D N 1
ATOM 11053 C CA . LYS D 1 308 ? 5.935 42.337 81.448 1.00 50.35 308 LYS D CA 1
ATOM 11054 C C . LYS D 1 308 ? 4.766 42.568 82.399 1.00 48.01 308 LYS D C 1
ATOM 11055 O O . LYS D 1 308 ? 4.518 41.741 83.288 1.00 47.94 308 LYS D O 1
ATOM 11061 N N . TYR D 1 309 ? 4.093 43.712 82.229 1.00 46.03 309 TYR D N 1
ATOM 11062 C CA . TYR D 1 309 ? 2.981 44.113 83.088 1.00 43.95 309 TYR D CA 1
ATOM 11063 C C . TYR D 1 309 ? 1.795 44.424 82.210 1.00 43.76 309 TYR D C 1
ATOM 11064 O O . TYR D 1 309 ? 1.961 45.027 81.146 1.00 43.38 309 TYR D O 1
ATOM 11073 N N . PRO D 1 310 ? 0.593 43.970 82.621 1.00 43.82 310 PRO D N 1
ATOM 11074 C CA . PRO D 1 310 ? -0.602 44.234 81.819 1.00 43.73 310 PRO D CA 1
ATOM 11075 C C . PRO D 1 310 ? -1.101 45.629 82.058 1.00 43.95 310 PRO D C 1
ATOM 11076 O O . PRO D 1 310 ? -0.841 46.207 83.135 1.00 44.01 310 PRO D O 1
ATOM 11080 N N . GLU D 1 311 ? -1.788 46.161 81.052 1.00 43.59 311 GLU D N 1
ATOM 11081 C CA . GLU D 1 311 ? -2.558 47.369 81.177 1.00 43.94 311 GLU D CA 1
ATOM 11082 C C . GLU D 1 311 ? -3.807 47.088 82.041 1.00 43.32 311 GLU D C 1
ATOM 11083 O O . GLU D 1 311 ? -4.231 45.915 82.224 1.00 43.33 311 GLU D O 1
ATOM 11089 N N . ALA D 1 312 ? -4.333 48.156 82.643 1.00 41.62 312 ALA D N 1
ATOM 11090 C CA . ALA D 1 312 ? -5.397 48.068 83.626 1.00 39.99 312 ALA D CA 1
ATOM 11091 C C . ALA D 1 312 ? -5.932 49.470 83.818 1.00 39.44 312 ALA D C 1
ATOM 11092 O O . ALA D 1 312 ? -5.178 50.429 83.659 1.00 39.48 312 ALA D O 1
ATOM 11094 N N . PHE D 1 313 ? -7.230 49.580 84.138 1.00 38.10 313 PHE D N 1
ATOM 11095 C CA . PHE D 1 313 ? -7.896 50.861 84.236 1.00 37.63 313 PHE D CA 1
ATOM 11096 C C . PHE D 1 313 ? -7.616 51.433 85.620 1.00 37.94 313 PHE D C 1
ATOM 11097 O O . PHE D 1 313 ? -7.894 50.780 86.642 1.00 37.75 313 PHE D O 1
ATOM 11105 N N . CYS D 1 314 ? -7.065 52.637 85.640 1.00 37.79 314 CYS D N 1
ATOM 11106 C CA . CYS D 1 314 ? -6.799 53.338 86.892 1.00 38.39 314 CYS D CA 1
ATOM 11107 C C . CYS D 1 314 ? -7.994 54.199 87.225 1.00 38.28 314 CYS D C 1
ATOM 11108 O O . CYS D 1 314 ? -8.340 55.055 86.413 1.00 38.26 314 CYS D O 1
ATOM 11111 N N . ASN D 1 315 ? -8.596 53.984 88.409 1.00 37.58 315 ASN D N 1
ATOM 11112 C CA . ASN D 1 315 ? -9.693 54.826 88.923 1.00 36.62 315 ASN D CA 1
ATOM 11113 C C . ASN D 1 315 ? -9.268 56.215 89.344 1.00 36.02 315 ASN D C 1
ATOM 11114 O O . ASN D 1 315 ? -10.096 57.120 89.412 1.00 35.60 315 ASN D O 1
ATOM 11119 N N . TYR D 1 316 ? -7.986 56.365 89.678 1.00 34.76 316 TYR D N 1
ATOM 11120 C CA . TYR D 1 316 ? -7.422 57.653 90.010 1.00 31.82 316 TYR D CA 1
ATOM 11121 C C . TYR D 1 316 ? -7.339 58.506 88.763 1.00 31.84 316 TYR D C 1
ATOM 11122 O O . TYR D 1 316 ? -7.932 59.565 88.740 1.00 32.36 316 TYR D O 1
ATOM 11131 N N . PHE D 1 317 ? -6.572 58.043 87.770 1.00 31.93 317 PHE D N 1
ATOM 11132 C CA . PHE D 1 317 ? -6.364 58.725 86.489 1.00 32.35 317 PHE D CA 1
ATOM 11133 C C . PHE D 1 317 ? -7.590 58.581 85.572 1.00 33.60 317 PHE D C 1
ATOM 11134 O O . PHE D 1 317 ? -7.865 59.430 84.717 1.00 33.86 317 PHE D O 1
ATOM 11142 N N . GLY D 1 318 ? -8.344 57.509 85.735 1.00 34.49 318 GLY D N 1
ATOM 11143 C CA . GLY D 1 318 ? -9.534 57.409 84.922 1.00 36.59 318 GLY D CA 1
ATOM 11144 C C . GLY D 1 318 ? -9.250 56.947 83.514 1.00 37.95 318 GLY D C 1
ATOM 11145 O O . GLY D 1 318 ? -10.134 56.975 82.667 1.00 38.61 318 GLY D O 1
ATOM 11146 N N . LYS D 1 319 ? -8.022 56.526 83.257 1.00 39.57 319 LYS D N 1
ATOM 11147 C CA . LYS D 1 319 ? -7.656 55.923 81.963 1.00 42.26 319 LYS D CA 1
ATOM 11148 C C . LYS D 1 319 ? -7.115 54.531 82.190 1.00 41.91 319 LYS D C 1
ATOM 11149 O O . LYS D 1 319 ? -6.686 54.174 83.283 1.00 41.29 319 LYS D O 1
ATOM 11155 N N . SER D 1 320 ? -7.108 53.754 81.127 1.00 43.29 320 SER D N 1
ATOM 11156 C CA . SER D 1 320 ? -6.370 52.516 81.095 1.00 44.26 320 SER D CA 1
ATOM 11157 C C . SER D 1 320 ? -4.875 52.855 80.951 1.00 44.75 320 SER D C 1
ATOM 11158 O O . SER D 1 320 ? -4.505 53.790 80.215 1.00 44.75 320 SER D O 1
ATOM 11161 N N . LEU D 1 321 ? -4.016 52.127 81.675 1.00 45.25 321 LEU D N 1
ATOM 11162 C CA . LEU D 1 321 ? -2.555 52.319 81.549 1.00 45.45 321 LEU D CA 1
ATOM 11163 C C . LEU D 1 321 ? -1.673 51.289 82.245 1.00 45.25 321 LEU D C 1
ATOM 11164 O O . LEU D 1 321 ? -2.162 50.453 83.001 1.00 45.97 321 LEU D O 1
ATOM 11169 N N . GLU D 1 322 ? -0.372 51.344 81.953 1.00 44.58 322 GLU D N 1
ATOM 11170 C CA . GLU D 1 322 ? 0.575 50.355 82.448 1.00 43.05 322 GLU D CA 1
ATOM 11171 C C . GLU D 1 322 ? 1.235 50.821 83.757 1.00 41.17 322 GLU D C 1
ATOM 11172 O O . GLU D 1 322 ? 1.409 52.007 83.961 1.00 38.48 322 GLU D O 1
ATOM 11178 N N . SER D 1 323 ? 1.603 49.861 84.621 1.00 39.40 323 SER D N 1
ATOM 11179 C CA . SER D 1 323 ? 2.512 50.117 85.747 1.00 37.96 323 SER D CA 1
ATOM 11180 C C . SER D 1 323 ? 4.022 50.189 85.433 1.00 36.98 323 SER D C 1
ATOM 11181 O O . SER D 1 323 ? 4.556 49.545 84.524 1.00 37.36 323 SER D O 1
ATOM 11184 N N . TYR D 1 324 ? 4.701 50.964 86.262 1.00 35.38 324 TYR D N 1
ATOM 11185 C CA . TYR D 1 324 ? 6.120 51.294 86.132 1.00 33.58 324 TYR D CA 1
ATOM 11186 C C . TYR D 1 324 ? 6.701 51.165 87.527 1.00 31.63 324 TYR D C 1
ATOM 11187 O O . TYR D 1 324 ? 6.814 52.137 88.236 1.00 30.76 324 TYR D O 1
ATOM 11196 N N . PRO D 1 325 ? 6.989 49.934 87.950 1.00 30.90 325 PRO D N 1
ATOM 11197 C CA . PRO D 1 325 ? 7.481 49.635 89.271 1.00 30.40 325 PRO D CA 1
ATOM 11198 C C . PRO D 1 325 ? 8.750 50.389 89.685 1.00 30.23 325 PRO D C 1
ATOM 11199 O O . PRO D 1 325 ? 9.553 50.822 88.852 1.00 30.09 325 PRO D O 1
ATOM 11203 N N . ALA D 1 326 ? 8.917 50.443 90.989 1.00 30.56 326 ALA D N 1
ATOM 11204 C CA . ALA D 1 326 ? 9.966 51.129 91.682 1.00 31.36 326 ALA D CA 1
ATOM 11205 C C . ALA D 1 326 ? 11.253 50.322 91.618 1.00 31.51 326 ALA D C 1
ATOM 11206 O O . ALA D 1 326 ? 12.275 50.811 92.002 1.00 31.87 326 ALA D O 1
ATOM 11208 N N . PHE D 1 327 ? 11.180 49.074 91.171 1.00 31.36 327 PHE D N 1
ATOM 11209 C CA . PHE D 1 327 ? 12.351 48.222 91.065 1.00 31.07 327 PHE D CA 1
ATOM 11210 C C . PHE D 1 327 ? 12.275 47.452 89.781 1.00 31.79 327 PHE D C 1
ATOM 11211 O O . PHE D 1 327 ? 11.163 47.126 89.321 1.00 32.40 327 PHE D O 1
ATOM 11219 N N . ALA D 1 328 ? 13.441 47.084 89.235 1.00 31.97 328 ALA D N 1
ATOM 11220 C CA . ALA D 1 328 ? 13.457 46.240 88.028 1.00 31.89 328 ALA D CA 1
ATOM 11221 C C . ALA D 1 328 ? 13.849 44.805 88.403 1.00 32.59 328 ALA D C 1
ATOM 11222 O O . ALA D 1 328 ? 14.804 44.597 89.103 1.00 32.73 328 ALA D O 1
ATOM 11224 N N . TRP D 1 329 ? 13.084 43.825 87.946 1.00 33.66 329 TRP D N 1
ATOM 11225 C CA . TRP D 1 329 ? 13.426 42.417 88.187 1.00 35.30 329 TRP D CA 1
ATOM 11226 C C . TRP D 1 329 ? 14.109 41.949 86.914 1.00 35.69 329 TRP D C 1
ATOM 11227 O O . TRP D 1 329 ? 13.460 41.665 85.917 1.00 35.45 329 TRP D O 1
ATOM 11238 N N . LEU D 1 330 ? 15.435 41.961 86.961 1.00 37.31 330 LEU D N 1
ATOM 11239 C CA . LEU D 1 330 ? 16.288 41.733 85.821 1.00 38.88 330 LEU D CA 1
ATOM 11240 C C . LEU D 1 330 ? 16.720 40.310 85.875 1.00 40.20 330 LEU D C 1
ATOM 11241 O O . LEU D 1 330 ? 17.113 39.814 86.910 1.00 40.01 330 LEU D O 1
ATOM 11246 N N . GLY D 1 331 ? 16.654 39.645 84.745 1.00 42.06 331 GLY D N 1
ATOM 11247 C CA . GLY D 1 331 ? 17.085 38.271 84.703 1.00 44.17 331 GLY D CA 1
ATOM 11248 C C . GLY D 1 331 ? 18.017 38.057 83.550 1.00 45.42 331 GLY D C 1
ATOM 11249 O O . GLY D 1 331 ? 18.038 38.826 82.620 1.00 44.67 331 GLY D O 1
ATOM 11250 N N . THR D 1 332 ? 18.788 36.989 83.623 1.00 48.43 332 THR D N 1
ATOM 11251 C CA . THR D 1 332 ? 19.640 36.603 82.497 1.00 51.19 332 THR D CA 1
ATOM 11252 C C . THR D 1 332 ? 19.179 35.273 81.922 1.00 53.34 332 THR D C 1
ATOM 11253 O O . THR D 1 332 ? 18.798 34.365 82.673 1.00 53.45 332 THR D O 1
ATOM 11257 N N . LYS D 1 333 ? 19.165 35.183 80.591 1.00 56.80 333 LYS D N 1
ATOM 11258 C CA . LYS D 1 333 ? 19.020 33.876 79.895 1.00 60.26 333 LYS D CA 1
ATOM 11259 C C . LYS D 1 333 ? 20.265 33.001 80.091 1.00 62.23 333 LYS D C 1
ATOM 11260 O O . LYS D 1 333 ? 20.163 31.789 80.291 1.00 62.68 333 LYS D O 1
ATOM 11266 N N . GLU D 1 334 ? 21.437 33.623 80.023 1.00 64.64 334 GLU D N 1
ATOM 11267 C CA . GLU D 1 334 ? 22.694 32.927 80.222 1.00 67.14 334 GLU D CA 1
ATOM 11268 C C . GLU D 1 334 ? 22.776 32.341 81.621 1.00 68.22 334 GLU D C 1
ATOM 11269 O O . GLU D 1 334 ? 22.068 32.769 82.525 1.00 68.72 334 GLU D O 1
ATOM 11275 N N . GLU D 1 335 ? 23.628 31.342 81.793 1.00 69.22 335 GLU D N 1
ATOM 11276 C CA . GLU D 1 335 ? 23.788 30.723 83.097 1.00 69.99 335 GLU D CA 1
ATOM 11277 C C . GLU D 1 335 ? 24.931 31.393 83.876 1.00 69.53 335 GLU D C 1
ATOM 11278 O O . GLU D 1 335 ? 26.014 30.825 84.027 1.00 69.84 335 GLU D O 1
ATOM 11284 N N . THR D 1 336 ? 24.680 32.615 84.351 1.00 68.15 336 THR D N 1
ATOM 11285 C CA . THR D 1 336 ? 25.668 33.384 85.116 1.00 66.37 336 THR D CA 1
ATOM 11286 C C . THR D 1 336 ? 25.107 33.777 86.493 1.00 64.82 336 THR D C 1
ATOM 11287 O O . THR D 1 336 ? 23.881 33.827 86.674 1.00 65.16 336 THR D O 1
ATOM 11291 N N . ASP D 1 337 ? 26.007 34.013 87.457 1.00 62.11 337 ASP D N 1
ATOM 11292 C CA . ASP D 1 337 ? 25.666 34.603 88.754 1.00 59.41 337 ASP D CA 1
ATOM 11293 C C . ASP D 1 337 ? 25.546 36.121 88.551 1.00 57.08 337 ASP D C 1
ATOM 11294 O O . ASP D 1 337 ? 26.542 36.854 88.627 1.00 57.13 337 ASP D O 1
ATOM 11299 N N . LEU D 1 338 ? 24.315 36.570 88.301 1.00 53.56 338 LEU D N 1
ATOM 11300 C CA . LEU D 1 338 ? 24.033 37.926 87.848 1.00 49.89 338 LEU D CA 1
ATOM 11301 C C . LEU D 1 338 ? 24.423 39.047 88.844 1.00 48.51 338 LEU D C 1
ATOM 11302 O O . LEU D 1 338 ? 24.992 40.054 88.433 1.00 47.01 338 LEU D O 1
ATOM 11307 N N . VAL D 1 339 ? 24.143 38.879 90.133 1.00 46.79 339 VAL D N 1
ATOM 11308 C CA . VAL D 1 339 ? 24.568 39.899 91.081 1.00 46.40 339 VAL D CA 1
ATOM 11309 C C . VAL D 1 339 ? 26.085 40.137 91.007 1.00 46.78 339 VAL D C 1
ATOM 11310 O O . VAL D 1 339 ? 26.544 41.298 91.125 1.00 47.21 339 VAL D O 1
ATOM 11314 N N . SER D 1 340 ? 26.848 39.063 90.755 1.00 46.30 340 SER D N 1
ATOM 11315 C CA . SER D 1 340 ? 28.323 39.145 90.646 1.00 45.43 340 SER D CA 1
ATOM 11316 C C . SER D 1 340 ? 28.808 39.717 89.330 1.00 44.62 340 SER D C 1
ATOM 11317 O O . SER D 1 340 ? 29.761 40.484 89.304 1.00 43.09 340 SER D O 1
ATOM 11320 N N . GLU D 1 341 ? 28.171 39.293 88.239 1.00 44.20 341 GLU D N 1
ATOM 11321 C CA . GLU D 1 341 ? 28.412 39.867 86.934 1.00 44.57 341 GLU D CA 1
ATOM 11322 C C . GLU D 1 341 ? 28.218 41.382 86.916 1.00 43.72 341 GLU D C 1
ATOM 11323 O O . GLU D 1 341 ? 29.067 42.111 86.410 1.00 43.99 341 GLU D O 1
ATOM 11329 N N . LEU D 1 342 ? 27.107 41.851 87.469 1.00 42.84 342 LEU D N 1
ATOM 11330 C CA . LEU D 1 342 ? 26.859 43.281 87.621 1.00 42.53 342 LEU D CA 1
ATOM 11331 C C . LEU D 1 342 ? 27.889 43.998 88.531 1.00 42.18 342 LEU D C 1
ATOM 11332 O O . LEU D 1 342 ? 28.305 45.128 88.261 1.00 41.42 342 LEU D O 1
ATOM 11337 N N . ARG D 1 343 ? 28.260 43.358 89.633 1.00 42.76 343 ARG D N 1
ATOM 11338 C CA . ARG D 1 343 ? 29.241 43.911 90.582 1.00 44.80 343 ARG D CA 1
ATOM 11339 C C . ARG D 1 343 ? 30.598 44.095 89.906 1.00 43.70 343 ARG D C 1
ATOM 11340 O O . ARG D 1 343 ? 31.337 45.007 90.242 1.00 43.50 343 ARG D O 1
ATOM 11348 N N . ARG D 1 344 ? 30.901 43.211 88.947 1.00 44.02 344 ARG D N 1
ATOM 11349 C CA . ARG D 1 344 ? 32.118 43.270 88.128 1.00 44.24 344 ARG D CA 1
ATOM 11350 C C . ARG D 1 344 ? 32.049 44.450 87.190 1.00 42.80 344 ARG D C 1
ATOM 11351 O O . ARG D 1 344 ? 33.063 44.838 86.651 1.00 43.62 344 ARG D O 1
ATOM 11359 N N . HIS D 1 345 ? 30.857 44.993 86.946 1.00 41.03 345 HIS D N 1
ATOM 11360 C CA . HIS D 1 345 ? 30.766 46.177 86.096 1.00 39.81 345 HIS D CA 1
ATOM 11361 C C . HIS D 1 345 ? 30.411 47.458 86.856 1.00 39.02 345 HIS D C 1
ATOM 11362 O O . HIS D 1 345 ? 29.955 48.413 86.257 1.00 39.85 345 HIS D O 1
ATOM 11369 N N . LYS D 1 346 ? 30.680 47.465 88.158 1.00 38.42 346 LYS D N 1
ATOM 11370 C CA . LYS D 1 346 ? 30.444 48.601 89.074 1.00 38.10 346 LYS D CA 1
ATOM 11371 C C . LYS D 1 346 ? 28.969 48.983 89.268 1.00 36.82 346 LYS D C 1
ATOM 11372 O O . LYS D 1 346 ? 28.619 50.177 89.435 1.00 36.03 346 LYS D O 1
ATOM 11378 N N . VAL D 1 347 ? 28.123 47.959 89.229 1.00 35.45 347 VAL D N 1
ATOM 11379 C CA . VAL D 1 347 ? 26.693 48.099 89.443 1.00 34.29 347 VAL D CA 1
ATOM 11380 C C . VAL D 1 347 ? 26.289 47.192 90.606 1.00 33.93 347 VAL D C 1
ATOM 11381 O O . VAL D 1 347 ? 26.307 45.942 90.463 1.00 32.45 347 VAL D O 1
ATOM 11385 N N . MET D 1 348 ? 25.923 47.795 91.741 1.00 33.81 348 MET D N 1
ATOM 11386 C CA . MET D 1 348 ? 25.309 47.018 92.830 1.00 34.71 348 MET D CA 1
ATOM 11387 C C . MET D 1 348 ? 23.809 46.887 92.632 1.00 34.38 348 MET D C 1
ATOM 11388 O O . MET D 1 348 ? 23.122 47.848 92.194 1.00 33.85 348 MET D O 1
ATOM 11393 N N . SER D 1 349 ? 23.330 45.724 93.048 1.00 34.20 349 SER D N 1
ATOM 11394 C CA . SER D 1 349 ? 21.951 45.288 92.945 1.00 35.26 349 SER D CA 1
ATOM 11395 C C . SER D 1 349 ? 21.642 44.242 94.046 1.00 35.58 349 SER D C 1
ATOM 11396 O O . SER D 1 349 ? 22.544 43.764 94.758 1.00 34.95 349 SER D O 1
ATOM 11399 N N . ARG D 1 350 ? 20.360 43.933 94.243 1.00 35.84 350 ARG D N 1
ATOM 11400 C CA . ARG D 1 350 ? 20.005 42.972 95.291 1.00 36.16 350 ARG D CA 1
ATOM 11401 C C . ARG D 1 350 ? 19.931 41.584 94.682 1.00 36.60 350 ARG D C 1
ATOM 11402 O O . ARG D 1 350 ? 19.169 41.387 93.786 1.00 37.09 350 ARG D O 1
ATOM 11410 N N . ALA D 1 351 ? 20.706 40.623 95.183 1.00 38.03 351 ALA D N 1
ATOM 11411 C CA . ALA D 1 351 ? 20.724 39.248 94.620 1.00 39.09 351 ALA D CA 1
ATOM 11412 C C . ALA D 1 351 ? 19.351 38.578 94.636 1.00 40.76 351 ALA D C 1
ATOM 11413 O O . ALA D 1 351 ? 18.565 38.760 95.580 1.00 42.33 351 ALA D O 1
ATOM 11415 N N . GLY D 1 352 ? 19.048 37.824 93.582 1.00 41.98 352 GLY D N 1
ATOM 11416 C CA . GLY D 1 352 ? 17.801 37.098 93.498 1.00 43.08 352 GLY D CA 1
ATOM 11417 C C . GLY D 1 352 ? 17.666 36.114 94.625 1.00 45.07 352 GLY D C 1
ATOM 11418 O O . GLY D 1 352 ? 16.567 35.926 95.136 1.00 45.57 352 GLY D O 1
ATOM 11419 N N . GLU D 1 353 ? 18.783 35.492 95.018 1.00 46.88 353 GLU D N 1
ATOM 11420 C CA . GLU D 1 353 ? 18.840 34.530 96.147 1.00 49.32 353 GLU D CA 1
ATOM 11421 C C . GLU D 1 353 ? 18.490 35.106 97.537 1.00 48.90 353 GLU D C 1
ATOM 11422 O O . GLU D 1 353 ? 18.111 34.359 98.471 1.00 49.01 353 GLU D O 1
ATOM 11428 N N . ARG D 1 354 ? 18.613 36.422 97.678 1.00 48.52 354 ARG D N 1
ATOM 11429 C CA . ARG D 1 354 ? 18.187 37.099 98.892 1.00 48.94 354 ARG D CA 1
ATOM 11430 C C . ARG D 1 354 ? 16.671 37.128 98.915 1.00 48.91 354 ARG D C 1
ATOM 11431 O O . ARG D 1 354 ? 16.075 36.951 99.964 1.00 49.18 354 ARG D O 1
ATOM 11439 N N . CYS D 1 355 ? 16.067 37.314 97.737 1.00 49.01 355 CYS D N 1
ATOM 11440 C CA . CYS D 1 355 ? 14.609 37.424 97.555 1.00 48.51 355 CYS D CA 1
ATOM 11441 C C . CYS D 1 355 ? 13.911 36.087 97.318 1.00 48.62 355 CYS D C 1
ATOM 11442 O O . CYS D 1 355 ? 12.786 36.062 96.832 1.00 48.53 355 CYS D O 1
ATOM 11445 N N . GLY D 1 356 ? 14.574 34.977 97.643 1.00 49.04 356 GLY D N 1
ATOM 11446 C CA . GLY D 1 356 ? 13.996 33.638 97.447 1.00 48.58 356 GLY D CA 1
ATOM 11447 C C . GLY D 1 356 ? 13.935 33.178 96.001 1.00 48.68 356 GLY D C 1
ATOM 11448 O O . GLY D 1 356 ? 13.087 32.342 95.633 1.00 48.64 356 GLY D O 1
ATOM 11449 N N . SER D 1 357 ? 14.830 33.724 95.178 1.00 48.60 357 SER D N 1
ATOM 11450 C CA . SER D 1 357 ? 14.920 33.364 93.777 1.00 48.25 357 SER D CA 1
ATOM 11451 C C . SER D 1 357 ? 16.267 32.707 93.537 1.00 48.87 357 SER D C 1
ATOM 11452 O O . SER D 1 357 ? 16.893 32.233 94.484 1.00 49.37 357 SER D O 1
ATOM 11455 N N . ASP D 1 358 ? 16.683 32.674 92.269 1.00 49.98 358 ASP D N 1
ATOM 11456 C CA . ASP D 1 358 ? 17.959 32.106 91.800 1.00 50.56 358 ASP D CA 1
ATOM 11457 C C . ASP D 1 358 ? 19.018 33.178 91.455 1.00 50.79 358 ASP D C 1
ATOM 11458 O O . ASP D 1 358 ? 18.776 34.376 91.630 1.00 51.51 358 ASP D O 1
ATOM 11463 N N . LYS D 1 359 ? 20.183 32.742 90.973 1.00 50.58 359 LYS D N 1
ATOM 11464 C CA . LYS D 1 359 ? 21.315 33.622 90.674 1.00 51.19 359 LYS D CA 1
ATOM 11465 C C . LYS D 1 359 ? 21.183 34.381 89.362 1.00 49.87 359 LYS D C 1
ATOM 11466 O O . LYS D 1 359 ? 21.983 35.278 89.064 1.00 49.69 359 LYS D O 1
ATOM 11472 N N . LYS D 1 360 ? 20.143 34.038 88.616 1.00 48.79 360 LYS D N 1
ATOM 11473 C CA . LYS D 1 360 ? 19.883 34.600 87.308 1.00 48.93 360 LYS D CA 1
ATOM 11474 C C . LYS D 1 360 ? 19.066 35.887 87.330 1.00 47.17 360 LYS D C 1
ATOM 11475 O O . LYS D 1 360 ? 18.748 36.411 86.278 1.00 47.74 360 LYS D O 1
ATOM 11481 N N . HIS D 1 361 ? 18.720 36.373 88.524 1.00 45.77 361 HIS D N 1
ATOM 11482 C CA . HIS D 1 361 ? 17.931 37.599 88.710 1.00 42.96 361 HIS D CA 1
ATOM 11483 C C . HIS D 1 361 ? 18.567 38.501 89.756 1.00 41.24 361 HIS D C 1
ATOM 11484 O O . HIS D 1 361 ? 19.181 38.019 90.711 1.00 40.95 361 HIS D O 1
ATOM 11491 N N . VAL D 1 362 ? 18.382 39.808 89.576 1.00 39.25 362 VAL D N 1
ATOM 11492 C CA . VAL D 1 362 ? 18.694 40.839 90.576 1.00 36.45 362 VAL D CA 1
ATOM 11493 C C . VAL D 1 362 ? 17.519 41.814 90.625 1.00 35.31 362 VAL D C 1
ATOM 11494 O O . VAL D 1 362 ? 16.696 41.828 89.718 1.00 33.93 362 VAL D O 1
ATOM 11498 N N . ARG D 1 363 ? 17.451 42.597 91.705 1.00 33.84 363 ARG D N 1
ATOM 11499 C CA . ARG D 1 363 ? 16.512 43.698 91.836 1.00 33.01 363 ARG D CA 1
ATOM 11500 C C . ARG D 1 363 ? 17.312 44.993 91.778 1.00 32.01 363 ARG D C 1
ATOM 11501 O O . ARG D 1 363 ? 18.260 45.181 92.563 1.00 31.98 363 ARG D O 1
ATOM 11509 N N . VAL D 1 364 ? 16.954 45.858 90.836 1.00 31.30 364 VAL D N 1
ATOM 11510 C CA . VAL D 1 364 ? 17.611 47.140 90.681 1.00 29.49 364 VAL D CA 1
ATOM 11511 C C . VAL D 1 364 ? 16.624 48.299 90.954 1.00 28.95 364 VAL D C 1
ATOM 11512 O O . VAL D 1 364 ? 15.531 48.333 90.432 1.00 30.12 364 VAL D O 1
ATOM 11516 N N . SER D 1 365 ? 17.006 49.229 91.812 1.00 26.75 365 SER D N 1
ATOM 11517 C CA . SER D 1 365 ? 16.187 50.396 92.042 1.00 26.36 365 SER D CA 1
ATOM 11518 C C . SER D 1 365 ? 16.007 51.290 90.787 1.00 25.89 365 SER D C 1
ATOM 11519 O O . SER D 1 365 ? 16.976 51.640 90.101 1.00 24.06 365 SER D O 1
ATOM 11522 N N . MET D 1 366 ? 14.754 51.665 90.518 1.00 25.50 366 MET D N 1
ATOM 11523 C CA . MET D 1 366 ? 14.425 52.619 89.459 1.00 26.26 366 MET D CA 1
ATOM 11524 C C . MET D 1 366 ? 14.252 54.004 90.018 1.00 26.03 366 MET D C 1
ATOM 11525 O O . MET D 1 366 ? 13.770 54.880 89.319 1.00 27.54 366 MET D O 1
ATOM 11530 N N . LEU D 1 367 ? 14.712 54.222 91.248 1.00 26.40 367 LEU D N 1
ATOM 11531 C CA . LEU D 1 367 ? 14.385 55.428 92.008 1.00 27.01 367 LEU D CA 1
ATOM 11532 C C . LEU D 1 367 ? 15.596 56.281 92.443 1.00 29.11 367 LEU D C 1
ATOM 11533 O O . LEU D 1 367 ? 15.467 57.053 93.377 1.00 29.68 367 LEU D O 1
ATOM 11538 N N . SER D 1 368 ? 16.729 56.158 91.754 1.00 30.32 368 SER D N 1
ATOM 11539 C CA . SER D 1 368 ? 17.904 56.932 92.038 1.00 31.62 368 SER D CA 1
ATOM 11540 C C . SER D 1 368 ? 17.922 58.306 91.345 1.00 33.13 368 SER D C 1
ATOM 11541 O O . SER D 1 368 ? 17.010 58.681 90.600 1.00 31.33 368 SER D O 1
ATOM 11544 N N . ARG D 1 369 ? 18.955 59.079 91.629 1.00 34.54 369 ARG D N 1
ATOM 11545 C CA . ARG D 1 369 ? 19.110 60.312 90.902 1.00 37.20 369 ARG D CA 1
ATOM 11546 C C . ARG D 1 369 ? 19.271 59.889 89.454 1.00 37.61 369 ARG D C 1
ATOM 11547 O O . ARG D 1 369 ? 19.705 58.743 89.165 1.00 36.69 369 ARG D O 1
ATOM 11555 N N . GLU D 1 370 ? 18.830 60.787 88.571 1.00 38.22 370 GLU D N 1
ATOM 11556 C CA . GLU D 1 370 ? 18.907 60.616 87.137 1.00 40.37 370 GLU D CA 1
ATOM 11557 C C . GLU D 1 370 ? 20.341 60.279 86.698 1.00 39.78 370 GLU D C 1
ATOM 11558 O O . GLU D 1 370 ? 20.586 59.204 86.121 1.00 38.64 370 GLU D O 1
ATOM 11564 N N . ASP D 1 371 ? 21.287 61.157 87.040 1.00 39.42 371 ASP D N 1
ATOM 11565 C CA . ASP D 1 371 ? 22.678 60.913 86.664 1.00 39.62 371 ASP D CA 1
ATOM 11566 C C . ASP D 1 371 ? 23.083 59.470 86.982 1.00 38.43 371 ASP D C 1
ATOM 11567 O O . ASP D 1 371 ? 23.568 58.737 86.087 1.00 39.87 371 ASP D O 1
ATOM 11572 N N . VAL D 1 372 ? 22.809 59.040 88.214 1.00 36.53 372 VAL D N 1
ATOM 11573 C CA . VAL D 1 372 ? 23.121 57.681 88.634 1.00 34.88 372 VAL D CA 1
ATOM 11574 C C . VAL D 1 372 ? 22.410 56.658 87.750 1.00 34.15 372 VAL D C 1
ATOM 11575 O O . VAL D 1 372 ? 23.027 55.689 87.367 1.00 34.32 372 VAL D O 1
ATOM 11579 N N . PHE D 1 373 ? 21.129 56.903 87.418 1.00 33.22 373 PHE D N 1
ATOM 11580 C CA . PHE D 1 373 ? 20.291 56.005 86.607 1.00 31.40 373 PHE D CA 1
ATOM 11581 C C . PHE D 1 373 ? 20.849 55.802 85.221 1.00 31.83 373 PHE D C 1
ATOM 11582 O O . PHE D 1 373 ? 20.964 54.650 84.744 1.00 31.06 373 PHE D O 1
ATOM 11590 N N . ASN D 1 374 ? 21.221 56.918 84.604 1.00 31.41 374 ASN D N 1
ATOM 11591 C CA . ASN D 1 374 ? 21.907 56.964 83.299 1.00 32.32 374 ASN D CA 1
ATOM 11592 C C . ASN D 1 374 ? 23.210 56.171 83.154 1.00 32.21 374 ASN D C 1
ATOM 11593 O O . ASN D 1 374 ? 23.438 55.506 82.095 1.00 33.97 374 ASN D O 1
ATOM 11598 N N . VAL D 1 375 ? 24.066 56.258 84.174 1.00 31.49 375 VAL D N 1
ATOM 11599 C CA . VAL D 1 375 ? 25.337 55.510 84.249 1.00 31.27 375 VAL D CA 1
ATOM 11600 C C . VAL D 1 375 ? 25.093 54.005 84.303 1.00 32.10 375 VAL D C 1
ATOM 11601 O O . VAL D 1 375 ? 25.793 53.221 83.655 1.00 31.89 375 VAL D O 1
ATOM 11605 N N . PHE D 1 376 ? 24.073 53.631 85.057 1.00 32.31 376 PHE D N 1
ATOM 11606 C CA . PHE D 1 376 ? 23.598 52.272 85.103 1.00 32.46 376 PHE D CA 1
ATOM 11607 C C . PHE D 1 376 ? 23.179 51.744 83.759 1.00 33.22 376 PHE D C 1
ATOM 11608 O O . PHE D 1 376 ? 23.542 50.612 83.412 1.00 32.47 376 PHE D O 1
ATOM 11616 N N . LEU D 1 377 ? 22.415 52.524 82.993 1.00 33.86 377 LEU D N 1
ATOM 11617 C CA . LEU D 1 377 ? 22.025 52.027 81.687 1.00 35.52 377 LEU D CA 1
ATOM 11618 C C . LEU D 1 377 ? 23.248 51.833 80.775 1.00 37.00 377 LEU D C 1
ATOM 11619 O O . LEU D 1 377 ? 23.371 50.822 80.059 1.00 36.50 377 LEU D O 1
ATOM 11624 N N . GLU D 1 378 ? 24.144 52.821 80.832 1.00 39.56 378 GLU D N 1
ATOM 11625 C CA . GLU D 1 378 ? 25.409 52.820 80.116 1.00 43.35 378 GLU D CA 1
ATOM 11626 C C . GLU D 1 378 ? 26.226 51.609 80.531 1.00 41.18 378 GLU D C 1
ATOM 11627 O O . GLU D 1 378 ? 26.739 50.906 79.699 1.00 42.30 378 GLU D O 1
ATOM 11633 N N . ARG D 1 379 ? 26.312 51.318 81.812 1.00 40.40 379 ARG D N 1
ATOM 11634 C CA . ARG D 1 379 ? 26.942 50.069 82.222 1.00 39.73 379 ARG D CA 1
ATOM 11635 C C . ARG D 1 379 ? 26.192 48.798 81.798 1.00 40.26 379 ARG D C 1
ATOM 11636 O O . ARG D 1 379 ? 26.809 47.859 81.332 1.00 41.23 379 ARG D O 1
ATOM 11644 N N . LEU D 1 380 ? 24.870 48.773 81.925 1.00 40.89 380 LEU D N 1
ATOM 11645 C CA . LEU D 1 380 ? 24.075 47.671 81.427 1.00 42.04 380 LEU D CA 1
ATOM 11646 C C . LEU D 1 380 ? 24.330 47.428 79.947 1.00 43.27 380 LEU D C 1
ATOM 11647 O O . LEU D 1 380 ? 24.581 46.309 79.557 1.00 43.91 380 LEU D O 1
ATOM 11652 N N . ALA D 1 381 ? 24.268 48.487 79.140 1.00 45.26 381 ALA D N 1
ATOM 11653 C CA . ALA D 1 381 ? 24.573 48.465 77.695 1.00 47.64 381 ALA D CA 1
ATOM 11654 C C . ALA D 1 381 ? 25.942 47.885 77.366 1.00 49.45 381 ALA D C 1
ATOM 11655 O O . ALA D 1 381 ? 26.132 47.302 76.286 1.00 49.50 381 ALA D O 1
ATOM 11657 N N . ASN D 1 382 ? 26.888 48.054 78.290 1.00 51.05 382 ASN D N 1
ATOM 11658 C CA . ASN D 1 382 ? 28.268 47.676 78.048 1.00 52.31 382 ASN D CA 1
ATOM 11659 C C . ASN D 1 382 ? 28.721 46.323 78.607 1.00 51.98 382 ASN D C 1
ATOM 11660 O O . ASN D 1 382 ? 29.886 45.965 78.486 1.00 51.58 382 ASN D O 1
ATOM 11665 N N . MET D 1 383 ? 27.805 45.565 79.194 1.00 52.05 383 MET D N 1
ATOM 11666 C CA . MET D 1 383 ? 28.149 44.255 79.761 1.00 52.63 383 MET D CA 1
ATOM 11667 C C . MET D 1 383 ? 28.928 43.304 78.816 1.00 52.89 383 MET D C 1
ATOM 11668 O O . MET D 1 383 ? 28.844 43.310 77.584 1.00 52.87 383 MET D O 1
ATOM 11673 N N . PRO E 1 19 ? 30.794 22.822 136.897 1.00 28.95 19 PRO E N 1
ATOM 11674 C CA . PRO E 1 19 ? 30.051 21.710 137.535 1.00 32.54 19 PRO E CA 1
ATOM 11675 C C . PRO E 1 19 ? 31.143 20.699 137.837 1.00 42.04 19 PRO E C 1
ATOM 11676 O O . PRO E 1 19 ? 31.102 19.543 137.316 1.00 42.72 19 PRO E O 1
ATOM 11680 N N . MET E 1 20 ? 32.105 21.157 138.657 1.00 55.44 20 MET E N 1
ATOM 11681 C CA . MET E 1 20 ? 33.526 20.746 138.574 1.00 68.18 20 MET E CA 1
ATOM 11682 C C . MET E 1 20 ? 33.841 19.287 138.915 1.00 71.89 20 MET E C 1
ATOM 11683 O O . MET E 1 20 ? 34.683 18.667 138.266 1.00 73.42 20 MET E O 1
ATOM 11688 N N . SER E 1 21 ? 33.166 18.753 139.929 1.00 73.16 21 SER E N 1
ATOM 11689 C CA . SER E 1 21 ? 33.262 17.334 140.272 1.00 72.50 21 SER E CA 1
ATOM 11690 C C . SER E 1 21 ? 32.987 16.382 139.100 1.00 71.18 21 SER E C 1
ATOM 11691 O O . SER E 1 21 ? 33.314 15.210 139.179 1.00 71.40 21 SER E O 1
ATOM 11694 N N . ASP E 1 22 ? 32.388 16.867 138.018 1.00 69.45 22 ASP E N 1
ATOM 11695 C CA . ASP E 1 22 ? 31.999 15.964 136.930 1.00 67.74 22 ASP E CA 1
ATOM 11696 C C . ASP E 1 22 ? 33.063 15.766 135.844 1.00 65.90 22 ASP E C 1
ATOM 11697 O O . ASP E 1 22 ? 32.896 14.921 134.957 1.00 65.59 22 ASP E O 1
ATOM 11702 N N . PHE E 1 23 ? 34.133 16.563 135.902 1.00 63.57 23 PHE E N 1
ATOM 11703 C CA . PHE E 1 23 ? 35.298 16.374 135.017 1.00 61.14 23 PHE E CA 1
ATOM 11704 C C . PHE E 1 23 ? 36.141 15.176 135.401 1.00 58.63 23 PHE E C 1
ATOM 11705 O O . PHE E 1 23 ? 36.476 14.984 136.573 1.00 58.05 23 PHE E O 1
ATOM 11713 N N . VAL E 1 24 ? 36.446 14.363 134.395 1.00 55.77 24 VAL E N 1
ATOM 11714 C CA . VAL E 1 24 ? 37.321 13.202 134.534 1.00 53.75 24 VAL E CA 1
ATOM 11715 C C . VAL E 1 24 ? 38.797 13.648 134.420 1.00 53.64 24 VAL E C 1
ATOM 11716 O O . VAL E 1 24 ? 39.217 14.234 133.400 1.00 53.18 24 VAL E O 1
ATOM 11720 N N . VAL E 1 25 ? 39.571 13.405 135.480 1.00 53.33 25 VAL E N 1
ATOM 11721 C CA . VAL E 1 25 ? 40.982 13.796 135.510 1.00 53.09 25 VAL E CA 1
ATOM 11722 C C . VAL E 1 25 ? 41.739 12.620 134.993 1.00 52.64 25 VAL E C 1
ATOM 11723 O O . VAL E 1 25 ? 41.800 11.583 135.637 1.00 52.31 25 VAL E O 1
ATOM 11727 N N . ASN E 1 26 ? 42.272 12.767 133.792 1.00 52.86 26 ASN E N 1
ATOM 11728 C CA . ASN E 1 26 ? 42.999 11.686 133.166 1.00 53.04 26 ASN E CA 1
ATOM 11729 C C . ASN E 1 26 ? 44.543 11.784 133.259 1.00 53.09 26 ASN E C 1
ATOM 11730 O O . ASN E 1 26 ? 45.206 12.551 132.526 1.00 53.03 26 ASN E O 1
ATOM 11735 N N . LEU E 1 27 ? 45.086 10.981 134.169 1.00 52.60 27 LEU E N 1
ATOM 11736 C CA . LEU E 1 27 ? 46.495 10.993 134.495 1.00 52.88 27 LEU E CA 1
ATOM 11737 C C . LEU E 1 27 ? 47.043 9.611 134.273 1.00 53.37 27 LEU E C 1
ATOM 11738 O O . LEU E 1 27 ? 48.047 9.246 134.851 1.00 54.35 27 LEU E O 1
ATOM 11743 N N . ASP E 1 28 ? 46.365 8.851 133.420 1.00 54.10 28 ASP E N 1
ATOM 11744 C CA . ASP E 1 28 ? 46.744 7.496 133.043 1.00 54.32 28 ASP E CA 1
ATOM 11745 C C . ASP E 1 28 ? 47.722 7.507 131.884 1.00 55.43 28 ASP E C 1
ATOM 11746 O O . ASP E 1 28 ? 48.669 6.739 131.868 1.00 55.49 28 ASP E O 1
ATOM 11751 N N . HIS E 1 29 ? 47.486 8.390 130.908 1.00 57.22 29 HIS E N 1
ATOM 11752 C CA . HIS E 1 29 ? 48.315 8.495 129.695 1.00 57.84 29 HIS E CA 1
ATOM 11753 C C . HIS E 1 29 ? 49.440 9.493 129.923 1.00 57.86 29 HIS E C 1
ATOM 11754 O O . HIS E 1 29 ? 49.215 10.590 130.469 1.00 58.12 29 HIS E O 1
ATOM 11761 N N . GLY E 1 30 ? 50.649 9.126 129.498 1.00 57.62 30 GLY E N 1
ATOM 11762 C CA . GLY E 1 30 ? 51.793 10.037 129.639 1.00 56.75 30 GLY E CA 1
ATOM 11763 C C . GLY E 1 30 ? 51.783 11.100 128.554 1.00 55.61 30 GLY E C 1
ATOM 11764 O O . GLY E 1 30 ? 52.643 11.078 127.682 1.00 55.69 30 GLY E O 1
ATOM 11765 N N . ASP E 1 31 ? 50.802 12.015 128.597 1.00 53.97 31 ASP E N 1
ATOM 11766 C CA . ASP E 1 31 ? 50.615 12.993 127.516 1.00 51.72 31 ASP E CA 1
ATOM 11767 C C . ASP E 1 31 ? 51.194 14.307 127.973 1.00 50.10 31 ASP E C 1
ATOM 11768 O O . ASP E 1 31 ? 50.563 15.016 128.741 1.00 50.81 31 ASP E O 1
ATOM 11773 N N . PRO E 1 32 ? 52.390 14.659 127.468 1.00 48.22 32 PRO E N 1
ATOM 11774 C CA . PRO E 1 32 ? 53.138 15.718 128.115 1.00 46.55 32 PRO E CA 1
ATOM 11775 C C . PRO E 1 32 ? 52.662 17.105 127.716 1.00 44.79 32 PRO E C 1
ATOM 11776 O O . PRO E 1 32 ? 53.441 17.899 127.215 1.00 44.17 32 PRO E O 1
ATOM 11780 N N . THR E 1 33 ? 51.389 17.385 127.968 1.00 43.70 33 THR E N 1
ATOM 11781 C CA . THR E 1 33 ? 50.784 18.679 127.628 1.00 43.12 33 THR E CA 1
ATOM 11782 C C . THR E 1 33 ? 51.174 19.803 128.564 1.00 42.37 33 THR E C 1
ATOM 11783 O O . THR E 1 33 ? 50.732 20.935 128.370 1.00 42.05 33 THR E O 1
ATOM 11787 N N . ALA E 1 34 ? 51.976 19.496 129.593 1.00 42.05 34 ALA E N 1
ATOM 11788 C CA . ALA E 1 34 ? 52.495 20.521 130.515 1.00 41.39 34 ALA E CA 1
ATOM 11789 C C . ALA E 1 34 ? 53.299 21.544 129.760 1.00 41.12 34 ALA E C 1
ATOM 11790 O O . ALA E 1 34 ? 53.425 22.678 130.182 1.00 42.30 34 ALA E O 1
ATOM 11792 N N . TYR E 1 35 ? 53.848 21.141 128.633 1.00 40.82 35 TYR E N 1
ATOM 11793 C CA . TYR E 1 35 ? 54.875 21.926 128.000 1.00 41.14 35 TYR E CA 1
ATOM 11794 C C . TYR E 1 35 ? 54.335 22.925 126.974 1.00 41.74 35 TYR E C 1
ATOM 11795 O O . TYR E 1 35 ? 55.073 23.735 126.443 1.00 41.21 35 TYR E O 1
ATOM 11804 N N . GLU E 1 36 ? 53.037 22.879 126.726 1.00 43.36 36 GLU E N 1
ATOM 11805 C CA . GLU E 1 36 ? 52.434 23.579 125.599 1.00 45.57 36 GLU E CA 1
ATOM 11806 C C . GLU E 1 36 ? 52.654 25.075 125.667 1.00 46.04 36 GLU E C 1
ATOM 11807 O O . GLU E 1 36 ? 53.193 25.641 124.740 1.00 46.58 36 GLU E O 1
ATOM 11813 N N . GLU E 1 37 ? 52.277 25.698 126.779 1.00 47.10 37 GLU E N 1
ATOM 11814 C CA . GLU E 1 37 ? 52.505 27.120 127.006 1.00 49.00 37 GLU E CA 1
ATOM 11815 C C . GLU E 1 37 ? 53.913 27.581 126.710 1.00 47.95 37 GLU E C 1
ATOM 11816 O O . GLU E 1 37 ? 54.118 28.677 126.187 1.00 47.96 37 GLU E O 1
ATOM 11822 N N . TYR E 1 38 ? 54.880 26.754 127.096 1.00 47.08 38 TYR E N 1
ATOM 11823 C CA . TYR E 1 38 ? 56.299 27.082 126.928 1.00 46.00 38 TYR E CA 1
ATOM 11824 C C . TYR E 1 38 ? 56.609 27.293 125.453 1.00 46.19 38 TYR E C 1
ATOM 11825 O O . TYR E 1 38 ? 57.195 28.312 125.054 1.00 45.36 38 TYR E O 1
ATOM 11834 N N . TRP E 1 39 ? 56.194 26.305 124.660 1.00 46.31 39 TRP E N 1
ATOM 11835 C CA . TRP E 1 39 ? 56.383 26.308 123.227 1.00 47.17 39 TRP E CA 1
ATOM 11836 C C . TRP E 1 39 ? 55.561 27.373 122.483 1.00 49.46 39 TRP E C 1
ATOM 11837 O O . TRP E 1 39 ? 55.973 27.820 121.420 1.00 50.43 39 TRP E O 1
ATOM 11848 N N . ARG E 1 40 ? 54.425 27.774 123.039 1.00 52.05 40 ARG E N 1
ATOM 11849 C CA . ARG E 1 40 ? 53.671 28.893 122.511 1.00 55.36 40 ARG E CA 1
ATOM 11850 C C . ARG E 1 40 ? 54.415 30.215 122.754 1.00 56.42 40 ARG E C 1
ATOM 11851 O O . ARG E 1 40 ? 54.454 31.079 121.872 1.00 57.14 40 ARG E O 1
ATOM 11859 N N . LYS E 1 41 ? 55.015 30.377 123.933 1.00 57.62 41 LYS E N 1
ATOM 11860 C CA . LYS E 1 41 ? 55.753 31.613 124.239 1.00 59.48 41 LYS E CA 1
ATOM 11861 C C . LYS E 1 41 ? 57.036 31.785 123.441 1.00 59.24 41 LYS E C 1
ATOM 11862 O O . LYS E 1 41 ? 57.560 32.903 123.331 1.00 59.30 41 LYS E O 1
ATOM 11868 N N . MET E 1 42 ? 57.553 30.681 122.899 1.00 59.55 42 MET E N 1
ATOM 11869 C CA . MET E 1 42 ? 58.780 30.743 122.109 1.00 59.26 42 MET E CA 1
ATOM 11870 C C . MET E 1 42 ? 58.544 31.601 120.871 1.00 59.17 42 MET E C 1
ATOM 11871 O O . MET E 1 42 ? 59.435 32.319 120.436 1.00 59.71 42 MET E O 1
ATOM 11876 N N . GLY E 1 43 ? 57.326 31.554 120.343 1.00 58.85 43 GLY E N 1
ATOM 11877 C CA . GLY E 1 43 ? 56.911 32.433 119.256 1.00 58.43 43 GLY E CA 1
ATOM 11878 C C . GLY E 1 43 ? 57.194 31.895 117.870 1.00 58.15 43 GLY E C 1
ATOM 11879 O O . GLY E 1 43 ? 57.094 30.697 117.628 1.00 58.15 43 GLY E O 1
ATOM 11880 N N . ASP E 1 44 ? 57.558 32.801 116.965 1.00 58.08 44 ASP E N 1
ATOM 11881 C CA . ASP E 1 44 ? 57.800 32.471 115.566 1.00 57.79 44 ASP E CA 1
ATOM 11882 C C . ASP E 1 44 ? 59.155 31.825 115.364 1.00 57.80 44 ASP E C 1
ATOM 11883 O O . ASP E 1 44 ? 59.478 31.368 114.274 1.00 57.68 44 ASP E O 1
ATOM 11888 N N . ARG E 1 45 ? 59.946 31.786 116.425 1.00 57.90 45 ARG E N 1
ATOM 11889 C CA . ARG E 1 45 ? 61.253 31.160 116.379 1.00 57.90 45 ARG E CA 1
ATOM 11890 C C . ARG E 1 45 ? 61.161 29.645 116.125 1.00 56.90 45 ARG E C 1
ATOM 11891 O O . ARG E 1 45 ? 62.101 29.037 115.591 1.00 57.50 45 ARG E O 1
ATOM 11899 N N . CYS E 1 46 ? 60.028 29.042 116.478 1.00 55.07 46 CYS E N 1
ATOM 11900 C CA . CYS E 1 46 ? 59.828 27.607 116.277 1.00 53.24 46 CYS E CA 1
ATOM 11901 C C . CYS E 1 46 ? 59.148 27.194 114.983 1.00 51.47 46 CYS E C 1
ATOM 11902 O O . CYS E 1 46 ? 59.070 26.001 114.695 1.00 51.97 46 CYS E O 1
ATOM 11905 N N . THR E 1 47 ? 58.650 28.155 114.218 1.00 49.24 47 THR E N 1
ATOM 11906 C CA . THR E 1 47 ? 57.906 27.847 113.022 1.00 47.74 47 THR E CA 1
ATOM 11907 C C . THR E 1 47 ? 58.712 26.988 112.027 1.00 46.52 47 THR E C 1
ATOM 11908 O O . THR E 1 47 ? 59.855 27.301 111.722 1.00 46.65 47 THR E O 1
ATOM 11912 N N . VAL E 1 48 ? 58.102 25.904 111.540 1.00 45.00 48 VAL E N 1
ATOM 11913 C CA . VAL E 1 48 ? 58.651 25.046 110.485 1.00 43.43 48 VAL E CA 1
ATOM 11914 C C . VAL E 1 48 ? 57.850 25.281 109.231 1.00 41.73 48 VAL E C 1
ATOM 11915 O O . VAL E 1 48 ? 56.640 25.249 109.289 1.00 41.32 48 VAL E O 1
ATOM 11919 N N . THR E 1 49 ? 58.514 25.491 108.099 1.00 41.16 49 THR E N 1
ATOM 11920 C CA . THR E 1 49 ? 57.842 25.711 106.798 1.00 41.19 49 THR E CA 1
ATOM 11921 C C . THR E 1 49 ? 58.286 24.663 105.762 1.00 40.47 49 THR E C 1
ATOM 11922 O O . THR E 1 49 ? 59.484 24.501 105.525 1.00 40.90 49 THR E O 1
ATOM 11926 N N . ILE E 1 50 ? 57.326 23.930 105.187 1.00 39.03 50 ILE E N 1
ATOM 11927 C CA . ILE E 1 50 ? 57.639 22.890 104.207 1.00 37.60 50 ILE E CA 1
ATOM 11928 C C . ILE E 1 50 ? 56.908 23.108 102.889 1.00 36.77 50 ILE E C 1
ATOM 11929 O O . ILE E 1 50 ? 55.672 23.170 102.835 1.00 35.61 50 ILE E O 1
ATOM 11934 N N . ARG E 1 51 ? 57.680 23.157 101.820 1.00 37.08 51 ARG E N 1
ATOM 11935 C CA . ARG E 1 51 ? 57.128 23.380 100.487 1.00 38.47 51 ARG E CA 1
ATOM 11936 C C . ARG E 1 51 ? 56.628 22.091 99.819 1.00 37.78 51 ARG E C 1
ATOM 11937 O O . ARG E 1 51 ? 57.001 20.965 100.223 1.00 37.00 51 ARG E O 1
ATOM 11945 N N . GLY E 1 52 ? 55.749 22.248 98.835 1.00 36.40 52 GLY E N 1
ATOM 11946 C CA . GLY E 1 52 ? 55.046 21.084 98.284 1.00 35.77 52 GLY E CA 1
ATOM 11947 C C . GLY E 1 52 ? 55.918 20.137 97.517 1.00 35.92 52 GLY E C 1
ATOM 11948 O O . GLY E 1 52 ? 55.550 18.931 97.348 1.00 35.15 52 GLY E O 1
ATOM 11949 N N . CYS E 1 53 ? 57.072 20.658 97.084 1.00 35.97 53 CYS E N 1
ATOM 11950 C CA . CYS E 1 53 ? 58.141 19.846 96.476 1.00 37.59 53 CYS E CA 1
ATOM 11951 C C . CYS E 1 53 ? 59.179 19.249 97.425 1.00 36.23 53 CYS E C 1
ATOM 11952 O O . CYS E 1 53 ? 59.997 18.437 96.988 1.00 36.81 53 CYS E O 1
ATOM 11955 N N . ASP E 1 54 ? 59.174 19.657 98.690 1.00 34.90 54 ASP E N 1
ATOM 11956 C CA . ASP E 1 54 ? 60.160 19.164 99.666 1.00 34.37 54 ASP E CA 1
ATOM 11957 C C . ASP E 1 54 ? 59.804 17.704 100.113 1.00 33.30 54 ASP E C 1
ATOM 11958 O O . ASP E 1 54 ? 58.699 17.263 99.960 1.00 32.75 54 ASP E O 1
ATOM 11963 N N . LEU E 1 55 ? 60.765 17.003 100.687 1.00 32.72 55 LEU E N 1
ATOM 11964 C CA . LEU E 1 55 ? 60.573 15.677 101.346 1.00 32.90 55 LEU E CA 1
ATOM 11965 C C . LEU E 1 55 ? 59.813 14.633 100.569 1.00 32.19 55 LEU E C 1
ATOM 11966 O O . LEU E 1 55 ? 59.239 13.674 101.171 1.00 33.06 55 LEU E O 1
ATOM 11971 N N . MET E 1 56 ? 59.848 14.748 99.244 1.00 30.27 56 MET E N 1
ATOM 11972 C CA . MET E 1 56 ? 59.090 13.795 98.438 1.00 31.78 56 MET E CA 1
ATOM 11973 C C . MET E 1 56 ? 59.658 12.348 98.407 1.00 30.55 56 MET E C 1
ATOM 11974 O O . MET E 1 56 ? 58.902 11.405 98.500 1.00 30.20 56 MET E O 1
ATOM 11979 N N . SER E 1 57 ? 60.972 12.187 98.322 1.00 31.13 57 SER E N 1
ATOM 11980 C CA . SER E 1 57 ? 61.596 10.842 98.127 1.00 31.63 57 SER E CA 1
ATOM 11981 C C . SER E 1 57 ? 61.527 9.922 99.354 1.00 31.97 57 SER E C 1
ATOM 11982 O O . SER E 1 57 ? 61.527 10.388 100.468 1.00 32.53 57 SER E O 1
ATOM 11985 N N . TYR E 1 58 ? 61.488 8.608 99.152 1.00 32.92 58 TYR E N 1
ATOM 11986 C CA . TYR E 1 58 ? 61.560 7.662 100.268 1.00 33.36 58 TYR E CA 1
ATOM 11987 C C . TYR E 1 58 ? 62.852 7.887 100.996 1.00 32.86 58 TYR E C 1
ATOM 11988 O O . TYR E 1 58 ? 62.884 7.819 102.188 1.00 33.80 58 TYR E O 1
ATOM 11997 N N . PHE E 1 59 ? 63.915 8.168 100.251 1.00 33.61 59 PHE E N 1
ATOM 11998 C CA . PHE E 1 59 ? 65.305 8.189 100.746 1.00 34.81 59 PHE E CA 1
ATOM 11999 C C . PHE E 1 59 ? 65.771 9.575 101.261 1.00 36.33 59 PHE E C 1
ATOM 12000 O O . PHE E 1 59 ? 65.417 10.607 100.689 1.00 35.23 59 PHE E O 1
ATOM 12008 N N . SER E 1 60 ? 66.558 9.560 102.345 1.00 38.50 60 SER E N 1
ATOM 12009 C CA . SER E 1 60 ? 67.186 10.754 102.936 1.00 40.86 60 SER E CA 1
ATOM 12010 C C . SER E 1 60 ? 68.647 10.888 102.507 1.00 42.14 60 SER E C 1
ATOM 12011 O O . SER E 1 60 ? 69.099 11.962 102.073 1.00 42.35 60 SER E O 1
ATOM 12014 N N . ASP E 1 61 ? 69.374 9.785 102.662 1.00 43.75 61 ASP E N 1
ATOM 12015 C CA . ASP E 1 61 ? 70.805 9.736 102.400 1.00 45.24 61 ASP E CA 1
ATOM 12016 C C . ASP E 1 61 ? 71.282 8.320 102.290 1.00 45.98 61 ASP E C 1
ATOM 12017 O O . ASP E 1 61 ? 71.326 7.605 103.285 1.00 45.63 61 ASP E O 1
ATOM 12022 N N . MET E 1 62 ? 71.690 7.930 101.094 1.00 47.02 62 MET E N 1
ATOM 12023 C CA . MET E 1 62 ? 72.238 6.606 100.912 1.00 49.25 62 MET E CA 1
ATOM 12024 C C . MET E 1 62 ? 73.640 6.393 101.556 1.00 50.08 62 MET E C 1
ATOM 12025 O O . MET E 1 62 ? 74.108 5.253 101.600 1.00 49.90 62 MET E O 1
ATOM 12030 N N . THR E 1 63 ? 74.276 7.464 102.067 1.00 51.58 63 THR E N 1
ATOM 12031 C CA . THR E 1 63 ? 75.594 7.391 102.753 1.00 53.28 63 THR E CA 1
ATOM 12032 C C . THR E 1 63 ? 75.481 6.638 104.088 1.00 54.12 63 THR E C 1
ATOM 12033 O O . THR E 1 63 ? 76.411 5.915 104.519 1.00 54.10 63 THR E O 1
ATOM 12037 N N . ASN E 1 64 ? 74.341 6.862 104.752 1.00 53.97 64 ASN E N 1
ATOM 12038 C CA . ASN E 1 64 ? 74.130 6.462 106.130 1.00 52.99 64 ASN E CA 1
ATOM 12039 C C . ASN E 1 64 ? 73.523 5.099 106.180 1.00 51.55 64 ASN E C 1
ATOM 12040 O O . ASN E 1 64 ? 72.817 4.696 105.266 1.00 51.45 64 ASN E O 1
ATOM 12045 N N . LEU E 1 65 ? 73.795 4.398 107.267 1.00 50.14 65 LEU E N 1
ATOM 12046 C CA . LEU E 1 65 ? 73.302 3.048 107.479 1.00 48.79 65 LEU E CA 1
ATOM 12047 C C . LEU E 1 65 ? 71.770 3.110 107.592 1.00 47.14 65 LEU E C 1
ATOM 12048 O O . LEU E 1 65 ? 71.045 2.378 106.940 1.00 46.54 65 LEU E O 1
ATOM 12053 N N . CYS E 1 66 ? 71.289 4.036 108.400 1.00 45.19 66 CYS E N 1
ATOM 12054 C CA . CYS E 1 66 ? 69.884 4.412 108.357 1.00 44.23 66 CYS E CA 1
ATOM 12055 C C . CYS E 1 66 ? 69.693 5.459 107.237 1.00 42.56 66 CYS E C 1
ATOM 12056 O O . CYS E 1 66 ? 69.928 6.641 107.422 1.00 42.52 66 CYS E O 1
ATOM 12059 N N . TRP E 1 67 ? 69.331 4.981 106.049 1.00 41.20 67 TRP E N 1
ATOM 12060 C CA . TRP E 1 67 ? 69.214 5.844 104.862 1.00 39.32 67 TRP E CA 1
ATOM 12061 C C . TRP E 1 67 ? 67.977 6.709 104.849 1.00 37.80 67 TRP E C 1
ATOM 12062 O O . TRP E 1 67 ? 67.816 7.544 103.950 1.00 38.75 67 TRP E O 1
ATOM 12073 N N . PHE E 1 68 ? 67.107 6.520 105.834 1.00 35.37 68 PHE E N 1
ATOM 12074 C CA . PHE E 1 68 ? 65.899 7.297 105.883 1.00 34.71 68 PHE E CA 1
ATOM 12075 C C . PHE E 1 68 ? 65.941 8.314 107.018 1.00 33.58 68 PHE E C 1
ATOM 12076 O O . PHE E 1 68 ? 64.912 8.882 107.385 1.00 33.29 68 PHE E O 1
ATOM 12084 N N . LEU E 1 69 ? 67.138 8.473 107.595 1.00 32.68 69 LEU E N 1
ATOM 12085 C CA . LEU E 1 69 ? 67.420 9.401 108.680 1.00 32.38 69 LEU E CA 1
ATOM 12086 C C . LEU E 1 69 ? 67.810 10.751 108.057 1.00 32.75 69 LEU E C 1
ATOM 12087 O O . LEU E 1 69 ? 68.803 10.912 107.369 1.00 32.47 69 LEU E O 1
ATOM 12092 N N . GLU E 1 70 ? 66.968 11.724 108.267 1.00 34.83 70 GLU E N 1
ATOM 12093 C CA . GLU E 1 70 ? 67.247 13.049 107.799 1.00 35.12 70 GLU E CA 1
ATOM 12094 C C . GLU E 1 70 ? 68.536 13.565 108.451 1.00 35.99 70 GLU E C 1
ATOM 12095 O O . GLU E 1 70 ? 68.688 13.543 109.670 1.00 35.53 70 GLU E O 1
ATOM 12101 N N . PRO E 1 71 ? 69.493 14.025 107.634 1.00 37.62 71 PRO E N 1
ATOM 12102 C CA . PRO E 1 71 ? 70.757 14.643 108.142 1.00 38.80 71 PRO E CA 1
ATOM 12103 C C . PRO E 1 71 ? 70.582 15.862 109.066 1.00 39.62 71 PRO E C 1
ATOM 12104 O O . PRO E 1 71 ? 71.456 16.136 109.867 1.00 39.94 71 PRO E O 1
ATOM 12108 N N . GLU E 1 72 ? 69.477 16.576 108.979 1.00 41.04 72 GLU E N 1
ATOM 12109 C CA . GLU E 1 72 ? 69.271 17.741 109.862 1.00 43.68 72 GLU E CA 1
ATOM 12110 C C . GLU E 1 72 ? 68.925 17.295 111.293 1.00 41.87 72 GLU E C 1
ATOM 12111 O O . GLU E 1 72 ? 69.258 17.952 112.290 1.00 41.68 72 GLU E O 1
ATOM 12117 N N . LEU E 1 73 ? 68.204 16.189 111.370 1.00 41.55 73 LEU E N 1
ATOM 12118 C CA . LEU E 1 73 ? 67.798 15.617 112.630 1.00 40.64 73 LEU E CA 1
ATOM 12119 C C . LEU E 1 73 ? 68.967 14.900 113.232 1.00 41.01 73 LEU E C 1
ATOM 12120 O O . LEU E 1 73 ? 69.200 15.042 114.407 1.00 41.38 73 LEU E O 1
ATOM 12125 N N . GLU E 1 74 ? 69.680 14.119 112.421 1.00 41.39 74 GLU E N 1
ATOM 12126 C CA . GLU E 1 74 ? 70.932 13.494 112.825 1.00 41.66 74 GLU E CA 1
ATOM 12127 C C . GLU E 1 74 ? 71.863 14.521 113.525 1.00 40.70 74 GLU E C 1
ATOM 12128 O O . GLU E 1 74 ? 72.338 14.282 114.634 1.00 39.70 74 GLU E O 1
ATOM 12134 N N . ASP E 1 75 ? 72.105 15.658 112.865 1.00 40.08 75 ASP E N 1
ATOM 12135 C CA . ASP E 1 75 ? 72.862 16.745 113.457 1.00 40.31 75 ASP E CA 1
ATOM 12136 C C . ASP E 1 75 ? 72.245 17.219 114.749 1.00 39.70 75 ASP E C 1
ATOM 12137 O O . ASP E 1 75 ? 72.929 17.215 115.760 1.00 41.14 75 ASP E O 1
ATOM 12142 N N . ALA E 1 76 ? 70.981 17.629 114.752 1.00 38.89 76 ALA E N 1
ATOM 12143 C CA . ALA E 1 76 ? 70.353 18.224 115.976 1.00 38.03 76 ALA E CA 1
ATOM 12144 C C . ALA E 1 76 ? 70.483 17.278 117.168 1.00 37.19 76 ALA E C 1
ATOM 12145 O O . ALA E 1 76 ? 70.690 17.721 118.289 1.00 36.92 76 ALA E O 1
ATOM 12147 N N . ILE E 1 77 ? 70.362 15.973 116.902 1.00 35.70 77 ILE E N 1
ATOM 12148 C CA . ILE E 1 77 ? 70.403 14.957 117.930 1.00 34.64 77 ILE E CA 1
ATOM 12149 C C . ILE E 1 77 ? 71.786 14.896 118.519 1.00 35.85 77 ILE E C 1
ATOM 12150 O O . ILE E 1 77 ? 71.925 14.995 119.722 1.00 37.00 77 ILE E O 1
ATOM 12155 N N . LYS E 1 78 ? 72.796 14.753 117.669 1.00 36.46 78 LYS E N 1
ATOM 12156 C CA . LYS E 1 78 ? 74.195 14.758 118.088 1.00 38.17 78 LYS E CA 1
ATOM 12157 C C . LYS E 1 78 ? 74.587 16.001 118.887 1.00 38.24 78 LYS E C 1
ATOM 12158 O O . LYS E 1 78 ? 75.159 15.856 119.963 1.00 37.13 78 LYS E O 1
ATOM 12164 N N . ASP E 1 79 ? 74.301 17.200 118.347 1.00 39.37 79 ASP E N 1
ATOM 12165 C CA . ASP E 1 79 ? 74.417 18.454 119.111 1.00 40.94 79 ASP E CA 1
ATOM 12166 C C . ASP E 1 79 ? 73.692 18.347 120.466 1.00 41.27 79 ASP E C 1
ATOM 12167 O O . ASP E 1 79 ? 74.323 18.528 121.491 1.00 42.57 79 ASP E O 1
ATOM 12172 N N . LEU E 1 80 ? 72.398 17.996 120.493 1.00 41.03 80 LEU E N 1
ATOM 12173 C CA . LEU E 1 80 ? 71.666 17.874 121.789 1.00 40.25 80 LEU E CA 1
ATOM 12174 C C . LEU E 1 80 ? 72.418 17.092 122.866 1.00 39.78 80 LEU E C 1
ATOM 12175 O O . LEU E 1 80 ? 72.665 17.641 123.922 1.00 40.23 80 LEU E O 1
ATOM 12180 N N . HIS E 1 81 ? 72.727 15.810 122.617 1.00 39.07 81 HIS E N 1
ATOM 12181 C CA . HIS E 1 81 ? 73.496 14.959 123.545 1.00 39.00 81 HIS E CA 1
ATOM 12182 C C . HIS E 1 81 ? 74.854 15.555 123.848 1.00 39.14 81 HIS E C 1
ATOM 12183 O O . HIS E 1 81 ? 75.432 15.310 124.902 1.00 39.65 81 HIS E O 1
ATOM 12190 N N . GLY E 1 82 ? 75.376 16.296 122.885 1.00 39.30 82 GLY E N 1
ATOM 12191 C CA . GLY E 1 82 ? 76.619 16.997 123.073 1.00 39.79 82 GLY E CA 1
ATOM 12192 C C . GLY E 1 82 ? 76.584 18.096 124.110 1.00 39.85 82 GLY E C 1
ATOM 12193 O O . GLY E 1 82 ? 77.519 18.201 124.914 1.00 40.66 82 GLY E O 1
ATOM 12194 N N . VAL E 1 83 ? 75.539 18.919 124.104 1.00 39.78 83 VAL E N 1
ATOM 12195 C CA . VAL E 1 83 ? 75.459 20.025 125.074 1.00 40.42 83 VAL E CA 1
ATOM 12196 C C . VAL E 1 83 ? 75.024 19.565 126.481 1.00 39.64 83 VAL E C 1
ATOM 12197 O O . VAL E 1 83 ? 75.452 20.094 127.500 1.00 39.85 83 VAL E O 1
ATOM 12201 N N . VAL E 1 84 ? 74.193 18.536 126.515 1.00 38.73 84 VAL E N 1
ATOM 12202 C CA . VAL E 1 84 ? 73.635 18.040 127.745 1.00 36.61 84 VAL E CA 1
ATOM 12203 C C . VAL E 1 84 ? 74.649 17.096 128.368 1.00 36.69 84 VAL E C 1
ATOM 12204 O O . VAL E 1 84 ? 74.891 17.183 129.541 1.00 37.67 84 VAL E O 1
ATOM 12208 N N . GLY E 1 85 ? 75.248 16.206 127.597 1.00 35.96 85 GLY E N 1
ATOM 12209 C CA . GLY E 1 85 ? 76.243 15.328 128.164 1.00 35.71 85 GLY E CA 1
ATOM 12210 C C . GLY E 1 85 ? 75.627 14.087 128.748 1.00 35.87 85 GLY E C 1
ATOM 12211 O O . GLY E 1 85 ? 76.170 13.570 129.700 1.00 36.40 85 GLY E O 1
ATOM 12212 N N . ASN E 1 86 ? 74.515 13.588 128.173 1.00 35.90 86 ASN E N 1
ATOM 12213 C CA . ASN E 1 86 ? 73.786 12.448 128.739 1.00 36.15 86 ASN E CA 1
ATOM 12214 C C . ASN E 1 86 ? 74.006 11.083 128.062 1.00 37.01 86 ASN E C 1
ATOM 12215 O O . ASN E 1 86 ? 73.647 10.030 128.622 1.00 36.85 86 ASN E O 1
ATOM 12220 N N . ALA E 1 87 ? 74.593 11.111 126.861 1.00 38.14 87 ALA E N 1
ATOM 12221 C CA . ALA E 1 87 ? 74.851 9.919 126.055 1.00 39.33 87 ALA E CA 1
ATOM 12222 C C . ALA E 1 87 ? 75.965 10.243 125.066 1.00 40.55 87 ALA E C 1
ATOM 12223 O O . ALA E 1 87 ? 76.099 11.372 124.610 1.00 39.14 87 ALA E O 1
ATOM 12225 N N . ALA E 1 88 ? 76.776 9.239 124.754 1.00 42.78 88 ALA E N 1
ATOM 12226 C CA . ALA E 1 88 ? 77.836 9.401 123.776 1.00 44.87 88 ALA E CA 1
ATOM 12227 C C . ALA E 1 88 ? 77.305 9.020 122.396 1.00 46.11 88 ALA E C 1
ATOM 12228 O O . ALA E 1 88 ? 76.532 8.090 122.274 1.00 46.72 88 ALA E O 1
ATOM 12230 N N . THR E 1 89 ? 77.731 9.752 121.376 1.00 48.36 89 THR E N 1
ATOM 12231 C CA . THR E 1 89 ? 77.250 9.571 120.015 1.00 50.88 89 THR E CA 1
ATOM 12232 C C . THR E 1 89 ? 78.347 9.190 119.022 1.00 52.92 89 THR E C 1
ATOM 12233 O O . THR E 1 89 ? 78.050 8.807 117.885 1.00 53.28 89 THR E O 1
ATOM 12237 N N . GLU E 1 90 ? 79.607 9.289 119.452 1.00 55.01 90 GLU E N 1
ATOM 12238 C CA . GLU E 1 90 ? 80.751 8.937 118.607 1.00 56.93 90 GLU E CA 1
ATOM 12239 C C . GLU E 1 90 ? 80.850 7.441 118.332 1.00 56.88 90 GLU E C 1
ATOM 12240 O O . GLU E 1 90 ? 80.505 6.607 119.169 1.00 56.80 90 GLU E O 1
ATOM 12246 N N . ASP E 1 91 ? 81.307 7.114 117.134 1.00 56.90 91 ASP E N 1
ATOM 12247 C CA . ASP E 1 91 ? 81.592 5.730 116.763 1.00 57.15 91 ASP E CA 1
ATOM 12248 C C . ASP E 1 91 ? 80.405 4.810 117.027 1.00 55.88 91 ASP E C 1
ATOM 12249 O O . ASP E 1 91 ? 80.540 3.770 117.664 1.00 55.61 91 ASP E O 1
ATOM 12254 N N . ARG E 1 92 ? 79.234 5.215 116.544 1.00 54.71 92 ARG E N 1
ATOM 12255 C CA . ARG E 1 92 ? 78.055 4.363 116.560 1.00 52.67 92 ARG E CA 1
ATOM 12256 C C . ARG E 1 92 ? 76.974 4.923 115.683 1.00 51.80 92 ARG E C 1
ATOM 12257 O O . ARG E 1 92 ? 77.083 6.034 115.123 1.00 51.45 92 ARG E O 1
ATOM 12265 N N . TYR E 1 93 ? 75.900 4.150 115.618 1.00 50.37 93 TYR E N 1
ATOM 12266 C CA . TYR E 1 93 ? 74.852 4.334 114.625 1.00 49.46 93 TYR E CA 1
ATOM 12267 C C . TYR E 1 93 ? 73.586 4.890 115.226 1.00 47.32 93 TYR E C 1
ATOM 12268 O O . TYR E 1 93 ? 73.192 4.525 116.337 1.00 47.09 93 TYR E O 1
ATOM 12277 N N . ILE E 1 94 ? 72.954 5.772 114.472 1.00 45.66 94 ILE E N 1
ATOM 12278 C CA . ILE E 1 94 ? 71.702 6.410 114.874 1.00 44.76 94 ILE E CA 1
ATOM 12279 C C . ILE E 1 94 ? 70.608 5.918 113.973 1.00 43.50 94 ILE E C 1
ATOM 12280 O O . ILE E 1 94 ? 70.738 5.913 112.755 1.00 44.21 94 ILE E O 1
ATOM 12285 N N . VAL E 1 95 ? 69.540 5.491 114.599 1.00 42.27 95 VAL E N 1
ATOM 12286 C CA . VAL E 1 95 ? 68.411 4.958 113.918 1.00 41.52 95 VAL E CA 1
ATOM 12287 C C . VAL E 1 95 ? 67.214 5.691 114.502 1.00 41.41 95 VAL E C 1
ATOM 12288 O O . VAL E 1 95 ? 66.991 5.681 115.723 1.00 41.96 95 VAL E O 1
ATOM 12292 N N . VAL E 1 96 ? 66.468 6.371 113.640 1.00 40.69 96 VAL E N 1
ATOM 12293 C CA . VAL E 1 96 ? 65.209 6.961 114.039 1.00 39.34 96 VAL E CA 1
ATOM 12294 C C . VAL E 1 96 ? 64.088 5.983 113.985 1.00 37.92 96 VAL E C 1
ATOM 12295 O O . VAL E 1 96 ? 64.092 5.071 113.164 1.00 36.45 96 VAL E O 1
ATOM 12299 N N . GLY E 1 97 ? 63.109 6.218 114.855 1.00 37.10 97 GLY E N 1
ATOM 12300 C CA . GLY E 1 97 ? 61.831 5.549 114.764 1.00 36.72 97 GLY E CA 1
ATOM 12301 C C . GLY E 1 97 ? 60.668 6.501 114.884 1.00 37.24 97 GLY E C 1
ATOM 12302 O O . GLY E 1 97 ? 60.821 7.709 115.183 1.00 35.35 97 GLY E O 1
ATOM 12303 N N . THR E 1 98 ? 59.504 5.932 114.598 1.00 37.94 98 THR E N 1
ATOM 12304 C CA . THR E 1 98 ? 58.211 6.534 114.844 1.00 38.28 98 THR E CA 1
ATOM 12305 C C . THR E 1 98 ? 57.965 6.364 116.321 1.00 38.99 98 THR E C 1
ATOM 12306 O O . THR E 1 98 ? 57.193 5.525 116.741 1.00 39.41 98 THR E O 1
ATOM 12310 N N . GLY E 1 99 ? 58.607 7.220 117.113 1.00 40.30 99 GLY E N 1
ATOM 12311 C CA . GLY E 1 99 ? 58.673 7.082 118.553 1.00 40.25 99 GLY E CA 1
ATOM 12312 C C . GLY E 1 99 ? 59.665 6.008 118.947 1.00 41.10 99 GLY E C 1
ATOM 12313 O O . GLY E 1 99 ? 59.988 5.121 118.147 1.00 41.49 99 GLY E O 1
ATOM 12314 N N . SER E 1 100 ? 60.127 6.096 120.189 1.00 42.04 100 SER E N 1
ATOM 12315 C CA . SER E 1 100 ? 60.901 5.071 120.899 1.00 43.81 100 SER E CA 1
ATOM 12316 C C . SER E 1 100 ? 60.191 3.700 121.002 1.00 45.47 100 SER E C 1
ATOM 12317 O O . SER E 1 100 ? 60.778 2.723 121.394 1.00 45.45 100 SER E O 1
ATOM 12320 N N . THR E 1 101 ? 58.917 3.679 120.630 1.00 47.99 101 THR E N 1
ATOM 12321 C CA . THR E 1 101 ? 58.041 2.519 120.622 1.00 50.26 101 THR E CA 1
ATOM 12322 C C . THR E 1 101 ? 58.459 1.541 119.517 1.00 49.73 101 THR E C 1
ATOM 12323 O O . THR E 1 101 ? 58.707 0.371 119.784 1.00 49.53 101 THR E O 1
ATOM 12327 N N . GLN E 1 102 ? 58.569 2.051 118.295 1.00 49.69 102 GLN E N 1
ATOM 12328 C CA . GLN E 1 102 ? 59.088 1.302 117.154 1.00 49.31 102 GLN E CA 1
ATOM 12329 C C . GLN E 1 102 ? 60.560 0.889 117.330 1.00 49.55 102 GLN E C 1
ATOM 12330 O O . GLN E 1 102 ? 60.947 -0.180 116.860 1.00 49.78 102 GLN E O 1
ATOM 12336 N N . LEU E 1 103 ? 61.373 1.728 117.987 1.00 49.75 103 LEU E N 1
ATOM 12337 C CA . LEU E 1 103 ? 62.810 1.440 118.184 1.00 49.70 103 LEU E CA 1
ATOM 12338 C C . LEU E 1 103 ? 63.059 0.292 119.141 1.00 50.66 103 LEU E C 1
ATOM 12339 O O . LEU E 1 103 ? 63.903 -0.592 118.855 1.00 50.47 103 LEU E O 1
ATOM 12344 N N . CYS E 1 104 ? 62.337 0.304 120.267 1.00 51.94 104 CYS E N 1
ATOM 12345 C CA . CYS E 1 104 ? 62.441 -0.774 121.230 1.00 52.56 104 CYS E CA 1
ATOM 12346 C C . CYS E 1 104 ? 62.065 -2.107 120.604 1.00 52.65 104 CYS E C 1
ATOM 12347 O O . CYS E 1 104 ? 62.712 -3.109 120.877 1.00 51.95 104 CYS E O 1
ATOM 12350 N N . GLN E 1 105 ? 61.018 -2.111 119.772 1.00 53.44 105 GLN E N 1
ATOM 12351 C CA . GLN E 1 105 ? 60.586 -3.342 119.095 1.00 54.67 105 GLN E CA 1
ATOM 12352 C C . GLN E 1 105 ? 61.578 -3.775 118.028 1.00 55.02 105 GLN E C 1
ATOM 12353 O O . GLN E 1 105 ? 61.777 -4.973 117.810 1.00 55.45 105 GLN E O 1
ATOM 12359 N N . ALA E 1 106 ? 62.199 -2.793 117.369 1.00 55.96 106 ALA E N 1
ATOM 12360 C CA . ALA E 1 106 ? 63.266 -3.045 116.386 1.00 56.13 106 ALA E CA 1
ATOM 12361 C C . ALA E 1 106 ? 64.451 -3.743 117.039 1.00 56.16 106 ALA E C 1
ATOM 12362 O O . ALA E 1 106 ? 64.912 -4.801 116.567 1.00 56.05 106 ALA E O 1
ATOM 12364 N N . ALA E 1 107 ? 64.917 -3.149 118.140 1.00 56.01 107 ALA E N 1
ATOM 12365 C CA . ALA E 1 107 ? 66.079 -3.650 118.878 1.00 55.88 107 ALA E CA 1
ATOM 12366 C C . ALA E 1 107 ? 65.766 -5.027 119.395 1.00 55.64 107 ALA E C 1
ATOM 12367 O O . ALA E 1 107 ? 66.533 -5.967 119.168 1.00 55.67 107 ALA E O 1
ATOM 12369 N N . VAL E 1 108 ? 64.611 -5.154 120.047 1.00 55.57 108 VAL E N 1
ATOM 12370 C CA . VAL E 1 108 ? 64.180 -6.443 120.577 1.00 55.61 108 VAL E CA 1
ATOM 12371 C C . VAL E 1 108 ? 64.027 -7.475 119.445 1.00 55.82 108 VAL E C 1
ATOM 12372 O O . VAL E 1 108 ? 64.060 -8.677 119.706 1.00 56.18 108 VAL E O 1
ATOM 12376 N N . HIS E 1 109 ? 63.858 -7.003 118.207 1.00 55.66 109 HIS E N 1
ATOM 12377 C CA . HIS E 1 109 ? 63.682 -7.880 117.034 1.00 55.66 109 HIS E CA 1
ATOM 12378 C C . HIS E 1 109 ? 65.030 -8.248 116.436 1.00 55.58 109 HIS E C 1
ATOM 12379 O O . HIS E 1 109 ? 65.240 -9.400 116.055 1.00 56.15 109 HIS E O 1
ATOM 12386 N N . ALA E 1 110 ? 65.921 -7.263 116.349 1.00 55.42 110 ALA E N 1
ATOM 12387 C CA . ALA E 1 110 ? 67.255 -7.431 115.803 1.00 55.49 110 ALA E CA 1
ATOM 12388 C C . ALA E 1 110 ? 68.128 -8.413 116.596 1.00 55.70 110 ALA E C 1
ATOM 12389 O O . ALA E 1 110 ? 68.649 -9.370 116.038 1.00 55.22 110 ALA E O 1
ATOM 12391 N N . LEU E 1 111 ? 68.290 -8.146 117.890 1.00 56.45 111 LEU E N 1
ATOM 12392 C CA . LEU E 1 111 ? 69.107 -8.961 118.787 1.00 57.38 111 LEU E CA 1
ATOM 12393 C C . LEU E 1 111 ? 68.618 -10.404 118.788 1.00 58.98 111 LEU E C 1
ATOM 12394 O O . LEU E 1 111 ? 69.392 -11.347 118.557 1.00 59.06 111 LEU E O 1
ATOM 12399 N N . SER E 1 112 ? 67.319 -10.534 119.061 1.00 60.57 112 SER E N 1
ATOM 12400 C CA . SER E 1 112 ? 66.533 -11.762 118.945 1.00 61.93 112 SER E CA 1
ATOM 12401 C C . SER E 1 112 ? 66.822 -12.566 117.660 1.00 62.82 112 SER E C 1
ATOM 12402 O O . SER E 1 112 ? 66.827 -13.799 117.696 1.00 62.88 112 SER E O 1
ATOM 12405 N N . SER E 1 113 ? 67.077 -11.865 116.546 1.00 63.82 113 SER E N 1
ATOM 12406 C CA . SER E 1 113 ? 67.381 -12.495 115.247 1.00 64.71 113 SER E CA 1
ATOM 12407 C C . SER E 1 113 ? 68.876 -12.855 115.018 1.00 65.51 113 SER E C 1
ATOM 12408 O O . SER E 1 113 ? 69.240 -13.486 114.012 1.00 65.46 113 SER E O 1
ATOM 12411 N N . LEU E 1 114 ? 69.734 -12.433 115.940 1.00 66.51 114 LEU E N 1
ATOM 12412 C CA . LEU E 1 114 ? 71.145 -12.759 115.865 1.00 67.37 114 LEU E CA 1
ATOM 12413 C C . LEU E 1 114 ? 71.561 -13.572 117.088 1.00 67.57 114 LEU E C 1
ATOM 12414 O O . LEU E 1 114 ? 72.724 -13.925 117.220 1.00 68.44 114 LEU E O 1
ATOM 12419 N N . ALA E 1 115 ? 70.607 -13.869 117.972 1.00 66.16 115 ALA E N 1
ATOM 12420 C CA . ALA E 1 115 ? 70.833 -14.776 119.111 1.00 62.49 115 ALA E CA 1
ATOM 12421 C C . ALA E 1 115 ? 71.222 -16.167 118.605 1.00 56.82 115 ALA E C 1
ATOM 12422 O O . ALA E 1 115 ? 70.943 -16.494 117.442 1.00 57.58 115 ALA E O 1
ATOM 12424 N N . ARG E 1 116 ? 71.852 -16.988 119.457 1.00 48.45 116 ARG E N 1
ATOM 12425 C CA . ARG E 1 116 ? 72.249 -18.355 119.023 1.00 44.53 116 ARG E CA 1
ATOM 12426 C C . ARG E 1 116 ? 71.032 -19.283 118.837 1.00 47.98 116 ARG E C 1
ATOM 12427 O O . ARG E 1 116 ? 71.028 -20.135 117.936 1.00 49.09 116 ARG E O 1
ATOM 12429 N N . SER E 1 117 ? 69.991 -19.084 119.653 1.00 57.20 117 SER E N 1
ATOM 12430 C CA . SER E 1 117 ? 68.755 -19.872 119.556 1.00 66.26 117 SER E CA 1
ATOM 12431 C C . SER E 1 117 ? 67.512 -19.023 119.846 1.00 70.05 117 SER E C 1
ATOM 12432 O O . SER E 1 117 ? 67.632 -17.912 120.376 1.00 71.88 117 SER E O 1
ATOM 12435 N N . GLN E 1 118 ? 66.332 -19.555 119.503 1.00 71.88 118 GLN E N 1
ATOM 12436 C CA . GLN E 1 118 ? 65.026 -18.909 119.770 1.00 71.70 118 GLN E CA 1
ATOM 12437 C C . GLN E 1 118 ? 64.050 -19.863 120.526 1.00 71.95 118 GLN E C 1
ATOM 12438 O O . GLN E 1 118 ? 64.158 -21.090 120.393 1.00 72.16 118 GLN E O 1
ATOM 12444 N N . PRO E 1 119 ? 63.083 -19.313 121.310 1.00 71.57 119 PRO E N 1
ATOM 12445 C CA . PRO E 1 119 ? 62.722 -17.906 121.600 1.00 71.14 119 PRO E CA 1
ATOM 12446 C C . PRO E 1 119 ? 63.792 -17.153 122.399 1.00 70.53 119 PRO E C 1
ATOM 12447 O O . PRO E 1 119 ? 64.852 -17.711 122.695 1.00 71.42 119 PRO E O 1
ATOM 12451 N N . VAL E 1 120 ? 63.531 -15.898 122.742 1.00 69.05 120 VAL E N 1
ATOM 12452 C CA . VAL E 1 120 ? 64.466 -15.167 123.580 1.00 67.75 120 VAL E CA 1
ATOM 12453 C C . VAL E 1 120 ? 63.707 -14.583 124.775 1.00 67.59 120 VAL E C 1
ATOM 12454 O O . VAL E 1 120 ? 62.712 -13.860 124.606 1.00 67.92 120 VAL E O 1
ATOM 12458 N N . SER E 1 121 ? 64.140 -14.944 125.981 1.00 67.06 121 SER E N 1
ATOM 12459 C CA . SER E 1 121 ? 63.578 -14.386 127.200 1.00 66.66 121 SER E CA 1
ATOM 12460 C C . SER E 1 121 ? 63.779 -12.861 127.162 1.00 66.94 121 SER E C 1
ATOM 12461 O O . SER E 1 121 ? 64.847 -12.379 126.752 1.00 67.19 121 SER E O 1
ATOM 12464 N N . VAL E 1 122 ? 62.747 -12.104 127.538 1.00 66.81 122 VAL E N 1
ATOM 12465 C CA . VAL E 1 122 ? 62.857 -10.648 127.570 1.00 66.86 122 VAL E CA 1
ATOM 12466 C C . VAL E 1 122 ? 62.256 -10.280 128.901 1.00 67.75 122 VAL E C 1
ATOM 12467 O O . VAL E 1 122 ? 61.157 -10.730 129.235 1.00 67.89 122 VAL E O 1
ATOM 12471 N N . VAL E 1 123 ? 62.991 -9.491 129.677 1.00 69.16 123 VAL E N 1
ATOM 12472 C CA . VAL E 1 123 ? 62.672 -9.307 131.097 1.00 70.32 123 VAL E CA 1
ATOM 12473 C C . VAL E 1 123 ? 62.852 -7.860 131.546 1.00 70.79 123 VAL E C 1
ATOM 12474 O O . VAL E 1 123 ? 63.504 -7.094 130.866 1.00 70.57 123 VAL E O 1
ATOM 12478 N N . ALA E 1 124 ? 62.268 -7.494 132.687 1.00 71.49 124 ALA E N 1
ATOM 12479 C CA . ALA E 1 124 ? 62.493 -6.182 133.278 1.00 72.17 124 ALA E CA 1
ATOM 12480 C C . ALA E 1 124 ? 62.061 -6.128 134.748 1.00 72.42 124 ALA E C 1
ATOM 12481 O O . ALA E 1 124 ? 60.924 -6.455 135.059 1.00 72.53 124 ALA E O 1
ATOM 12483 N N . ALA E 1 125 ? 62.964 -5.738 135.654 1.00 72.50 125 ALA E N 1
ATOM 12484 C CA . ALA E 1 125 ? 62.546 -5.290 136.990 1.00 72.52 125 ALA E CA 1
ATOM 12485 C C . ALA E 1 125 ? 61.520 -4.172 136.714 1.00 72.33 125 ALA E C 1
ATOM 12486 O O . ALA E 1 125 ? 61.911 -3.097 136.218 1.00 72.81 125 ALA E O 1
ATOM 12488 N N . ALA E 1 126 ? 60.223 -4.338 137.029 1.00 71.14 126 ALA E N 1
ATOM 12489 C CA . ALA E 1 126 ? 59.638 -4.887 138.263 1.00 69.61 126 ALA E CA 1
ATOM 12490 C C . ALA E 1 126 ? 59.974 -4.051 139.500 1.00 68.58 126 ALA E C 1
ATOM 12491 O O . ALA E 1 126 ? 60.919 -4.355 140.251 1.00 68.35 126 ALA E O 1
ATOM 12493 N N . PRO E 1 127 ? 59.196 -2.955 139.691 1.00 67.75 127 PRO E N 1
ATOM 12494 C CA . PRO E 1 127 ? 58.064 -2.580 138.797 1.00 67.70 127 PRO E CA 1
ATOM 12495 C C . PRO E 1 127 ? 58.470 -2.050 137.399 1.00 68.31 127 PRO E C 1
ATOM 12496 O O . PRO E 1 127 ? 59.377 -1.206 137.287 1.00 68.03 127 PRO E O 1
ATOM 12500 N N . PHE E 1 128 ? 57.824 -2.580 136.353 1.00 68.99 128 PHE E N 1
ATOM 12501 C CA . PHE E 1 128 ? 58.114 -2.185 134.970 1.00 70.03 128 PHE E CA 1
ATOM 12502 C C . PHE E 1 128 ? 56.991 -1.373 134.304 1.00 70.94 128 PHE E C 1
ATOM 12503 O O . PHE E 1 128 ? 56.361 -0.525 134.938 1.00 70.93 128 PHE E O 1
ATOM 12511 N N . TYR E 1 129 ? 56.735 -1.688 133.031 1.00 72.19 129 TYR E N 1
ATOM 12512 C CA . TYR E 1 129 ? 56.077 -0.798 132.083 1.00 73.03 129 TYR E CA 1
ATOM 12513 C C . TYR E 1 129 ? 55.423 -1.779 131.142 1.00 73.51 129 TYR E C 1
ATOM 12514 O O . TYR E 1 129 ? 56.098 -2.314 130.276 1.00 73.83 129 TYR E O 1
ATOM 12523 N N . SER E 1 130 ? 54.129 -2.051 131.337 1.00 74.13 130 SER E N 1
ATOM 12524 C CA . SER E 1 130 ? 53.479 -3.230 130.707 1.00 74.32 130 SER E CA 1
ATOM 12525 C C . SER E 1 130 ? 53.461 -3.131 129.199 1.00 73.65 130 SER E C 1
ATOM 12526 O O . SER E 1 130 ? 53.512 -4.160 128.519 1.00 73.85 130 SER E O 1
ATOM 12529 N N . THR E 1 131 ? 53.393 -1.896 128.682 1.00 72.37 131 THR E N 1
ATOM 12530 C CA . THR E 1 131 ? 53.573 -1.648 127.241 1.00 71.00 131 THR E CA 1
ATOM 12531 C C . THR E 1 131 ? 54.671 -2.569 126.665 1.00 70.29 131 THR E C 1
ATOM 12532 O O . THR E 1 131 ? 54.496 -3.153 125.585 1.00 70.24 131 THR E O 1
ATOM 12536 N N . TYR E 1 132 ? 55.768 -2.722 127.419 1.00 69.20 132 TYR E N 1
ATOM 12537 C CA . TYR E 1 132 ? 56.893 -3.593 127.058 1.00 68.43 132 TYR E CA 1
ATOM 12538 C C . TYR E 1 132 ? 56.471 -5.043 126.848 1.00 68.74 132 TYR E C 1
ATOM 12539 O O . TYR E 1 132 ? 57.068 -5.740 126.025 1.00 69.04 132 TYR E O 1
ATOM 12548 N N . VAL E 1 133 ? 55.477 -5.488 127.629 1.00 69.00 133 VAL E N 1
ATOM 12549 C CA . VAL E 1 133 ? 54.840 -6.810 127.479 1.00 69.08 133 VAL E CA 1
ATOM 12550 C C . VAL E 1 133 ? 54.158 -6.834 126.118 1.00 68.78 133 VAL E C 1
ATOM 12551 O O . VAL E 1 133 ? 54.599 -7.539 125.191 1.00 69.30 133 VAL E O 1
ATOM 12555 N N . GLU E 1 134 ? 53.092 -6.027 126.030 1.00 67.76 134 GLU E N 1
ATOM 12556 C CA . GLU E 1 134 ? 52.235 -5.853 124.850 1.00 67.02 134 GLU E CA 1
ATOM 12557 C C . GLU E 1 134 ? 52.976 -5.706 123.536 1.00 66.56 134 GLU E C 1
ATOM 12558 O O . GLU E 1 134 ? 52.565 -6.304 122.544 1.00 66.49 134 GLU E O 1
ATOM 12564 N N . GLU E 1 135 ? 54.072 -4.940 123.546 1.00 66.20 135 GLU E N 1
ATOM 12565 C CA . GLU E 1 135 ? 54.957 -4.778 122.385 1.00 65.91 135 GLU E CA 1
ATOM 12566 C C . GLU E 1 135 ? 55.661 -6.063 121.991 1.00 66.40 135 GLU E C 1
ATOM 12567 O O . GLU E 1 135 ? 56.059 -6.231 120.830 1.00 66.13 135 GLU E O 1
ATOM 12573 N N . THR E 1 136 ? 55.838 -6.948 122.976 1.00 67.34 136 THR E N 1
ATOM 12574 C CA . THR E 1 136 ? 56.588 -8.211 122.810 1.00 68.30 136 THR E CA 1
ATOM 12575 C C . THR E 1 136 ? 55.684 -9.455 122.953 1.00 68.83 136 THR E C 1
ATOM 12576 O O . THR E 1 136 ? 56.180 -10.586 123.059 1.00 69.27 136 THR E O 1
ATOM 12580 N N . THR E 1 137 ? 54.369 -9.211 122.941 1.00 69.05 137 THR E N 1
ATOM 12581 C CA . THR E 1 137 ? 53.321 -10.225 123.055 1.00 69.37 137 THR E CA 1
ATOM 12582 C C . THR E 1 137 ? 52.393 -10.223 121.842 1.00 69.28 137 THR E C 1
ATOM 12583 O O . THR E 1 137 ? 52.131 -11.285 121.258 1.00 69.69 137 THR E O 1
ATOM 12587 N N . TYR E 1 138 ? 51.915 -9.027 121.471 1.00 69.00 138 TYR E N 1
ATOM 12588 C CA . TYR E 1 138 ? 50.829 -8.842 120.481 1.00 68.47 138 TYR E CA 1
ATOM 12589 C C . TYR E 1 138 ? 51.050 -9.479 119.102 1.00 68.49 138 TYR E C 1
ATOM 12590 O O . TYR E 1 138 ? 50.092 -9.922 118.478 1.00 68.34 138 TYR E O 1
ATOM 12599 N N . VAL E 1 139 ? 52.298 -9.503 118.632 1.00 68.79 139 VAL E N 1
ATOM 12600 C CA . VAL E 1 139 ? 52.628 -10.093 117.338 1.00 69.57 139 VAL E CA 1
ATOM 12601 C C . VAL E 1 139 ? 52.570 -11.615 117.444 1.00 70.34 139 VAL E C 1
ATOM 12602 O O . VAL E 1 139 ? 52.500 -12.299 116.421 1.00 70.76 139 VAL E O 1
ATOM 12606 N N . ARG E 1 140 ? 52.593 -12.131 118.677 1.00 71.12 140 ARG E N 1
ATOM 12607 C CA . ARG E 1 140 ? 52.687 -13.571 118.939 1.00 72.21 140 ARG E CA 1
ATOM 12608 C C . ARG E 1 140 ? 53.791 -14.190 118.077 1.00 72.24 140 ARG E C 1
ATOM 12609 O O . ARG E 1 140 ? 53.547 -15.090 117.252 1.00 72.75 140 ARG E O 1
ATOM 12617 N N . SER E 1 141 ? 55.005 -13.684 118.265 1.00 71.85 141 SER E N 1
ATOM 12618 C CA . SER E 1 141 ? 56.137 -14.129 117.483 1.00 71.46 141 SER E CA 1
ATOM 12619 C C . SER E 1 141 ? 56.878 -15.277 118.156 1.00 71.39 141 SER E C 1
ATOM 12620 O O . SER E 1 141 ? 57.079 -15.264 119.376 1.00 71.38 141 SER E O 1
ATOM 12623 N N . GLY E 1 142 ? 57.307 -16.246 117.343 1.00 71.12 142 GLY E N 1
ATOM 12624 C CA . GLY E 1 142 ? 58.192 -17.324 117.798 1.00 70.84 142 GLY E CA 1
ATOM 12625 C C . GLY E 1 142 ? 59.684 -16.995 117.922 1.00 70.33 142 GLY E C 1
ATOM 12626 O O . GLY E 1 142 ? 60.495 -17.896 118.164 1.00 70.70 142 GLY E O 1
ATOM 12627 N N . MET E 1 143 ? 60.046 -15.719 117.768 1.00 69.44 143 MET E N 1
ATOM 12628 C CA . MET E 1 143 ? 61.441 -15.254 117.900 1.00 68.87 143 MET E CA 1
ATOM 12629 C C . MET E 1 143 ? 61.833 -15.005 119.355 1.00 67.18 143 MET E C 1
ATOM 12630 O O . MET E 1 143 ? 62.848 -15.516 119.817 1.00 67.55 143 MET E O 1
ATOM 12635 N N . TYR E 1 144 ? 61.029 -14.203 120.051 1.00 64.97 144 TYR E N 1
ATOM 12636 C CA . TYR E 1 144 ? 61.199 -13.889 121.475 1.00 60.98 144 TYR E CA 1
ATOM 12637 C C . TYR E 1 144 ? 60.001 -14.420 122.312 1.00 54.07 144 TYR E C 1
ATOM 12638 O O . TYR E 1 144 ? 58.947 -14.755 121.746 1.00 55.54 144 TYR E O 1
ATOM 12647 N N . LYS E 1 145 ? 60.176 -14.515 123.641 1.00 40.07 145 LYS E N 1
ATOM 12648 C CA . LYS E 1 145 ? 59.083 -14.767 124.598 1.00 36.05 145 LYS E CA 1
ATOM 12649 C C . LYS E 1 145 ? 58.963 -13.554 125.552 1.00 41.51 145 LYS E C 1
ATOM 12650 O O . LYS E 1 145 ? 59.287 -12.430 125.147 1.00 45.88 145 LYS E O 1
ATOM 12652 N N . TRP E 1 146 ? 58.502 -13.741 126.778 1.00 53.66 146 TRP E N 1
ATOM 12653 C CA . TRP E 1 146 ? 58.425 -12.634 127.738 1.00 62.21 146 TRP E CA 1
ATOM 12654 C C . TRP E 1 146 ? 58.205 -13.233 129.110 1.00 65.90 146 TRP E C 1
ATOM 12655 O O . TRP E 1 146 ? 57.307 -14.071 129.267 1.00 67.10 146 TRP E O 1
ATOM 12666 N N . GLU E 1 147 ? 58.992 -12.794 130.097 1.00 67.71 147 GLU E N 1
ATOM 12667 C CA . GLU E 1 147 ? 58.926 -13.398 131.432 1.00 68.69 147 GLU E CA 1
ATOM 12668 C C . GLU E 1 147 ? 58.679 -12.520 132.674 1.00 69.53 147 GLU E C 1
ATOM 12669 O O . GLU E 1 147 ? 57.641 -12.648 133.320 1.00 69.93 147 GLU E O 1
ATOM 12675 N N . GLY E 1 148 ? 59.602 -11.635 133.019 1.00 70.54 148 GLY E N 1
ATOM 12676 C CA . GLY E 1 148 ? 59.433 -10.773 134.199 1.00 71.75 148 GLY E CA 1
ATOM 12677 C C . GLY E 1 148 ? 60.508 -9.708 134.122 1.00 73.14 148 GLY E C 1
ATOM 12678 O O . GLY E 1 148 ? 61.131 -9.591 133.068 1.00 73.32 148 GLY E O 1
ATOM 12679 N N . ASP E 1 149 ? 60.844 -9.020 135.236 1.00 74.83 149 ASP E N 1
ATOM 12680 C CA . ASP E 1 149 ? 60.964 -9.671 136.499 1.00 76.35 149 ASP E CA 1
ATOM 12681 C C . ASP E 1 149 ? 59.832 -10.249 137.307 1.00 77.40 149 ASP E C 1
ATOM 12682 O O . ASP E 1 149 ? 58.751 -10.417 136.746 1.00 77.41 149 ASP E O 1
ATOM 12687 N N . ALA E 1 150 ? 59.955 -10.349 138.637 1.00 79.25 150 ALA E N 1
ATOM 12688 C CA . ALA E 1 150 ? 60.189 -9.210 139.571 1.00 81.21 150 ALA E CA 1
ATOM 12689 C C . ALA E 1 150 ? 61.414 -8.266 139.505 1.00 82.50 150 ALA E C 1
ATOM 12690 O O . ALA E 1 150 ? 61.258 -7.106 139.894 1.00 82.83 150 ALA E O 1
ATOM 12692 N N . TRP E 1 151 ? 62.637 -8.706 139.171 1.00 83.97 151 TRP E N 1
ATOM 12693 C CA . TRP E 1 151 ? 63.454 -9.704 139.872 1.00 84.73 151 TRP E CA 1
ATOM 12694 C C . TRP E 1 151 ? 63.761 -11.206 139.573 1.00 84.85 151 TRP E C 1
ATOM 12695 O O . TRP E 1 151 ? 62.805 -12.022 139.416 1.00 84.72 151 TRP E O 1
ATOM 12706 N N . PHE E 1 153 ? 64.523 -14.199 137.806 1.00 83.50 153 PHE E N 1
ATOM 12707 C CA . PHE E 1 153 ? 64.623 -14.792 136.448 1.00 79.45 153 PHE E CA 1
ATOM 12708 C C . PHE E 1 153 ? 65.882 -15.663 136.318 1.00 69.98 153 PHE E C 1
ATOM 12709 O O . PHE E 1 153 ? 66.974 -15.267 136.774 1.00 72.18 153 PHE E O 1
ATOM 12717 N N . ASP E 1 154 ? 65.745 -16.828 135.667 1.00 50.28 154 ASP E N 1
ATOM 12718 C CA . ASP E 1 154 ? 66.813 -17.830 135.749 1.00 42.70 154 ASP E CA 1
ATOM 12719 C C . ASP E 1 154 ? 66.931 -18.980 134.765 1.00 49.42 154 ASP E C 1
ATOM 12720 O O . ASP E 1 154 ? 66.370 -20.052 135.036 1.00 54.23 154 ASP E O 1
ATOM 12722 N N . LYS E 1 155 ? 67.568 -18.803 133.607 1.00 65.57 155 LYS E N 1
ATOM 12723 C CA . LYS E 1 155 ? 66.895 -18.738 132.377 1.00 77.33 155 LYS E CA 1
ATOM 12724 C C . LYS E 1 155 ? 67.516 -19.659 131.322 1.00 80.79 155 LYS E C 1
ATOM 12725 O O . LYS E 1 155 ? 68.658 -20.092 131.522 1.00 81.72 155 LYS E O 1
ATOM 12731 N N . LYS E 1 156 ? 66.839 -19.923 130.199 1.00 81.71 156 LYS E N 1
ATOM 12732 C CA . LYS E 1 156 ? 67.450 -20.646 129.064 1.00 81.42 156 LYS E CA 1
ATOM 12733 C C . LYS E 1 156 ? 68.883 -20.187 128.825 1.00 80.60 156 LYS E C 1
ATOM 12734 O O . LYS E 1 156 ? 69.838 -20.665 129.454 1.00 80.79 156 LYS E O 1
ATOM 12740 N N . GLY E 1 157 ? 69.014 -19.246 127.900 1.00 79.46 157 GLY E N 1
ATOM 12741 C CA . GLY E 1 157 ? 70.281 -18.623 127.604 1.00 77.80 157 GLY E CA 1
ATOM 12742 C C . GLY E 1 157 ? 69.981 -17.303 126.935 1.00 76.44 157 GLY E C 1
ATOM 12743 O O . GLY E 1 157 ? 70.219 -16.241 127.527 1.00 76.67 157 GLY E O 1
ATOM 12744 N N . PRO E 1 158 ? 69.431 -17.362 125.703 1.00 75.08 158 PRO E N 1
ATOM 12745 C CA . PRO E 1 158 ? 69.169 -16.132 124.975 1.00 73.68 158 PRO E CA 1
ATOM 12746 C C . PRO E 1 158 ? 68.183 -15.300 125.762 1.00 72.08 158 PRO E C 1
ATOM 12747 O O . PRO E 1 158 ? 67.025 -15.682 125.938 1.00 72.00 158 PRO E O 1
ATOM 12751 N N . TYR E 1 159 ? 68.693 -14.296 126.315 1.00 70.00 159 TYR E N 1
ATOM 12752 C CA . TYR E 1 159 ? 67.788 -13.355 126.922 1.00 67.78 159 TYR E CA 1
ATOM 12753 C C . TYR E 1 159 ? 68.186 -11.927 126.568 1.00 66.17 159 TYR E C 1
ATOM 12754 O O . TYR E 1 159 ? 69.368 -11.633 126.375 1.00 65.77 159 TYR E O 1
ATOM 12763 N N . ILE E 1 160 ? 67.171 -11.070 126.462 1.00 64.31 160 ILE E N 1
ATOM 12764 C CA . ILE E 1 160 ? 67.340 -9.640 126.291 1.00 62.83 160 ILE E CA 1
ATOM 12765 C C . ILE E 1 160 ? 66.848 -8.954 127.559 1.00 62.40 160 ILE E C 1
ATOM 12766 O O . ILE E 1 160 ? 65.693 -9.120 127.973 1.00 61.88 160 ILE E O 1
ATOM 12771 N N . GLU E 1 161 ? 67.731 -8.180 128.174 1.00 62.37 161 GLU E N 1
ATOM 12772 C CA . GLU E 1 161 ? 67.435 -7.562 129.461 1.00 62.57 161 GLU E CA 1
ATOM 12773 C C . GLU E 1 161 ? 66.565 -6.315 129.321 1.00 62.60 161 GLU E C 1
ATOM 12774 O O . GLU E 1 161 ? 65.435 -6.303 129.777 1.00 63.35 161 GLU E O 1
ATOM 12780 N N . LEU E 1 162 ? 67.072 -5.269 128.692 1.00 62.20 162 LEU E N 1
ATOM 12781 C CA . LEU E 1 162 ? 66.279 -4.027 128.518 1.00 62.15 162 LEU E CA 1
ATOM 12782 C C . LEU E 1 162 ? 65.889 -3.299 129.832 1.00 61.08 162 LEU E C 1
ATOM 12783 O O . LEU E 1 162 ? 64.968 -3.696 130.549 1.00 60.96 162 LEU E O 1
ATOM 12788 N N . VAL E 1 163 ? 66.626 -2.228 130.124 1.00 59.68 163 VAL E N 1
ATOM 12789 C CA . VAL E 1 163 ? 66.518 -1.564 131.406 1.00 58.21 163 VAL E CA 1
ATOM 12790 C C . VAL E 1 163 ? 66.209 -0.076 131.292 1.00 57.21 163 VAL E C 1
ATOM 12791 O O . VAL E 1 163 ? 66.842 0.668 130.536 1.00 57.12 163 VAL E O 1
ATOM 12795 N N . THR E 1 164 ? 65.226 0.344 132.084 1.00 55.74 164 THR E N 1
ATOM 12796 C CA . THR E 1 164 ? 64.524 1.599 131.885 1.00 54.20 164 THR E CA 1
ATOM 12797 C C . THR E 1 164 ? 64.934 2.513 133.009 1.00 53.30 164 THR E C 1
ATOM 12798 O O . THR E 1 164 ? 64.740 2.143 134.164 1.00 53.45 164 THR E O 1
ATOM 12802 N N . SER E 1 165 ? 65.523 3.673 132.687 1.00 51.80 165 SER E N 1
ATOM 12803 C CA . SER E 1 165 ? 65.951 4.626 133.713 1.00 51.13 165 SER E CA 1
ATOM 12804 C C . SER E 1 165 ? 66.283 6.027 133.223 1.00 50.47 165 SER E C 1
ATOM 12805 O O . SER E 1 165 ? 66.996 6.157 132.231 1.00 50.46 165 SER E O 1
ATOM 12808 N N . PRO E 1 166 ? 65.781 7.069 133.935 1.00 50.33 166 PRO E N 1
ATOM 12809 C CA . PRO E 1 166 ? 64.748 6.983 134.996 1.00 51.42 166 PRO E CA 1
ATOM 12810 C C . PRO E 1 166 ? 63.534 6.125 134.611 1.00 53.28 166 PRO E C 1
ATOM 12811 O O . PRO E 1 166 ? 62.902 6.361 133.564 1.00 53.35 166 PRO E O 1
ATOM 12815 N N . ASN E 1 167 ? 63.240 5.136 135.465 1.00 54.58 167 ASN E N 1
ATOM 12816 C CA . ASN E 1 167 ? 62.298 4.059 135.179 1.00 55.95 167 ASN E CA 1
ATOM 12817 C C . ASN E 1 167 ? 60.870 4.562 134.957 1.00 56.74 167 ASN E C 1
ATOM 12818 O O . ASN E 1 167 ? 60.527 5.707 135.287 1.00 56.32 167 ASN E O 1
ATOM 12823 N N . ASN E 1 168 ? 60.063 3.686 134.365 1.00 57.27 168 ASN E N 1
ATOM 12824 C CA . ASN E 1 168 ? 58.637 3.885 134.195 1.00 57.76 168 ASN E CA 1
ATOM 12825 C C . ASN E 1 168 ? 57.963 2.720 134.901 1.00 57.16 168 ASN E C 1
ATOM 12826 O O . ASN E 1 168 ? 58.053 1.576 134.410 1.00 56.70 168 ASN E O 1
ATOM 12831 N N . PRO E 1 169 ? 57.283 2.987 136.048 1.00 57.00 169 PRO E N 1
ATOM 12832 C CA . PRO E 1 169 ? 56.911 4.199 136.816 1.00 58.35 169 PRO E CA 1
ATOM 12833 C C . PRO E 1 169 ? 57.815 4.732 137.957 1.00 59.70 169 PRO E C 1
ATOM 12834 O O . PRO E 1 169 ? 57.850 5.956 138.168 1.00 59.57 169 PRO E O 1
ATOM 12838 N N . ASP E 1 170 ? 58.460 3.828 138.721 1.00 61.85 170 ASP E N 1
ATOM 12839 C CA . ASP E 1 170 ? 59.358 4.162 139.864 1.00 63.14 170 ASP E CA 1
ATOM 12840 C C . ASP E 1 170 ? 60.016 5.534 139.697 1.00 64.23 170 ASP E C 1
ATOM 12841 O O . ASP E 1 170 ? 60.070 6.356 140.634 1.00 64.17 170 ASP E O 1
ATOM 12846 N N . GLY E 1 171 ? 60.542 5.745 138.489 1.00 64.37 171 GLY E N 1
ATOM 12847 C CA . GLY E 1 171 ? 61.461 6.831 138.229 1.00 64.43 171 GLY E CA 1
ATOM 12848 C C . GLY E 1 171 ? 62.817 6.574 138.866 1.00 63.91 171 GLY E C 1
ATOM 12849 O O . GLY E 1 171 ? 63.574 7.511 139.130 1.00 64.19 171 GLY E O 1
ATOM 12850 N N . THR E 1 172 ? 63.125 5.303 139.116 1.00 62.69 172 THR E N 1
ATOM 12851 C CA . THR E 1 172 ? 64.399 4.930 139.738 1.00 59.90 172 THR E CA 1
ATOM 12852 C C . THR E 1 172 ? 65.495 4.824 138.675 1.00 52.80 172 THR E C 1
ATOM 12853 O O . THR E 1 172 ? 65.217 4.454 137.528 1.00 52.29 172 THR E O 1
ATOM 12857 N N . ILE E 1 173 ? 66.722 5.195 139.068 1.00 44.44 173 ILE E N 1
ATOM 12858 C CA . ILE E 1 173 ? 67.949 4.982 138.268 1.00 38.37 173 ILE E CA 1
ATOM 12859 C C . ILE E 1 173 ? 68.246 3.484 138.329 1.00 43.20 173 ILE E C 1
ATOM 12860 O O . ILE E 1 173 ? 68.196 2.905 139.400 1.00 43.52 173 ILE E O 1
ATOM 12865 N N . ARG E 1 174 ? 68.577 2.892 137.188 1.00 51.26 174 ARG E N 1
ATOM 12866 C CA . ARG E 1 174 ? 68.481 1.456 137.011 1.00 59.38 174 ARG E CA 1
ATOM 12867 C C . ARG E 1 174 ? 69.624 0.953 136.130 1.00 62.37 174 ARG E C 1
ATOM 12868 O O . ARG E 1 174 ? 69.818 1.432 134.998 1.00 63.40 174 ARG E O 1
ATOM 12876 N N . GLU E 1 175 ? 70.388 0.007 136.671 1.00 63.99 175 GLU E N 1
ATOM 12877 C CA . GLU E 1 175 ? 71.389 -0.725 135.914 1.00 64.99 175 GLU E CA 1
ATOM 12878 C C . GLU E 1 175 ? 70.809 -2.119 135.682 1.00 65.25 175 GLU E C 1
ATOM 12879 O O . GLU E 1 175 ? 69.645 -2.380 136.003 1.00 65.26 175 GLU E O 1
ATOM 12885 N N . THR E 1 176 ? 71.616 -3.033 135.156 1.00 65.52 176 THR E N 1
ATOM 12886 C CA . THR E 1 176 ? 71.127 -4.385 134.935 1.00 65.55 176 THR E CA 1
ATOM 12887 C C . THR E 1 176 ? 71.165 -5.208 136.227 1.00 66.02 176 THR E C 1
ATOM 12888 O O . THR E 1 176 ? 72.196 -5.299 136.899 1.00 65.89 176 THR E O 1
ATOM 12892 N N . VAL E 1 177 ? 70.035 -5.815 136.556 1.00 66.57 177 VAL E N 1
ATOM 12893 C CA . VAL E 1 177 ? 69.942 -6.681 137.737 1.00 67.19 177 VAL E CA 1
ATOM 12894 C C . VAL E 1 177 ? 69.978 -8.181 137.392 1.00 67.51 177 VAL E C 1
ATOM 12895 O O . VAL E 1 177 ? 69.272 -8.981 137.996 1.00 67.67 177 VAL E O 1
ATOM 12899 N N . VAL E 1 178 ? 70.815 -8.552 136.426 1.00 68.00 178 VAL E N 1
ATOM 12900 C CA . VAL E 1 178 ? 70.953 -9.950 136.006 1.00 68.02 178 VAL E CA 1
ATOM 12901 C C . VAL E 1 178 ? 72.407 -10.222 135.587 1.00 68.22 178 VAL E C 1
ATOM 12902 O O . VAL E 1 178 ? 73.065 -11.109 136.154 1.00 68.79 178 VAL E O 1
ATOM 12906 N N . GLU E 1 185 ? 75.588 -14.617 125.167 1.00 31.32 185 GLU E N 1
ATOM 12907 C CA . GLU E 1 185 ? 74.130 -14.880 125.017 1.00 31.94 185 GLU E CA 1
ATOM 12908 C C . GLU E 1 185 ? 73.238 -13.933 125.816 1.00 36.19 185 GLU E C 1
ATOM 12909 O O . GLU E 1 185 ? 71.990 -14.069 125.773 1.00 36.05 185 GLU E O 1
ATOM 12911 N N . ALA E 1 186 ? 73.858 -12.989 126.542 1.00 43.94 186 ALA E N 1
ATOM 12912 C CA . ALA E 1 186 ? 73.135 -12.071 127.412 1.00 51.80 186 ALA E CA 1
ATOM 12913 C C . ALA E 1 186 ? 73.165 -10.672 126.799 1.00 55.44 186 ALA E C 1
ATOM 12914 O O . ALA E 1 186 ? 74.223 -10.190 126.346 1.00 56.49 186 ALA E O 1
ATOM 12916 N N . LYS E 1 187 ? 71.985 -10.046 126.804 1.00 56.71 187 LYS E N 1
ATOM 12917 C CA . LYS E 1 187 ? 71.666 -8.898 125.940 1.00 56.42 187 LYS E CA 1
ATOM 12918 C C . LYS E 1 187 ? 70.886 -7.829 126.699 1.00 55.79 187 LYS E C 1
ATOM 12919 O O . LYS E 1 187 ? 69.996 -8.131 127.499 1.00 55.83 187 LYS E O 1
ATOM 12925 N N . VAL E 1 188 ? 71.229 -6.581 126.440 1.00 54.57 188 VAL E N 1
ATOM 12926 C CA . VAL E 1 188 ? 70.562 -5.462 127.091 1.00 54.02 188 VAL E CA 1
ATOM 12927 C C . VAL E 1 188 ? 70.225 -4.350 126.056 1.00 53.70 188 VAL E C 1
ATOM 12928 O O . VAL E 1 188 ? 70.932 -4.186 125.032 1.00 53.81 188 VAL E O 1
ATOM 12932 N N . ILE E 1 189 ? 69.108 -3.658 126.309 1.00 53.02 189 ILE E N 1
ATOM 12933 C CA . ILE E 1 189 ? 68.660 -2.482 125.558 1.00 52.26 189 ILE E CA 1
ATOM 12934 C C . ILE E 1 189 ? 68.361 -1.388 126.570 1.00 52.14 189 ILE E C 1
ATOM 12935 O O . ILE E 1 189 ? 67.568 -1.602 127.491 1.00 51.86 189 ILE E O 1
ATOM 12940 N N . HIS E 1 190 ? 68.999 -0.226 126.437 1.00 52.08 190 HIS E N 1
ATOM 12941 C CA . HIS E 1 190 ? 68.812 0.829 127.446 1.00 52.26 190 HIS E CA 1
ATOM 12942 C C . HIS E 1 190 ? 67.848 1.896 126.991 1.00 51.53 190 HIS E C 1
ATOM 12943 O O . HIS E 1 190 ? 68.041 2.487 125.925 1.00 51.37 190 HIS E O 1
ATOM 12950 N N . ASP E 1 191 ? 66.824 2.142 127.814 1.00 50.84 191 ASP E N 1
ATOM 12951 C CA . ASP E 1 191 ? 65.789 3.127 127.517 1.00 49.95 191 ASP E CA 1
ATOM 12952 C C . ASP E 1 191 ? 65.897 4.350 128.381 1.00 48.95 191 ASP E C 1
ATOM 12953 O O . ASP E 1 191 ? 65.306 4.417 129.453 1.00 49.06 191 ASP E O 1
ATOM 12958 N N . PHE E 1 192 ? 66.615 5.345 127.891 1.00 47.70 192 PHE E N 1
ATOM 12959 C CA . PHE E 1 192 ? 66.864 6.549 128.654 1.00 46.78 192 PHE E CA 1
ATOM 12960 C C . PHE E 1 192 ? 65.925 7.647 128.232 1.00 45.62 192 PHE E C 1
ATOM 12961 O O . PHE E 1 192 ? 66.313 8.818 128.223 1.00 45.70 192 PHE E O 1
ATOM 12969 N N . ALA E 1 193 ? 64.684 7.273 127.900 1.00 43.94 193 ALA E N 1
ATOM 12970 C CA . ALA E 1 193 ? 63.652 8.220 127.487 1.00 41.52 193 ALA E CA 1
ATOM 12971 C C . ALA E 1 193 ? 63.536 9.413 128.419 1.00 40.45 193 ALA E C 1
ATOM 12972 O O . ALA E 1 193 ? 63.325 10.570 127.964 1.00 40.02 193 ALA E O 1
ATOM 12974 N N . TYR E 1 194 ? 63.733 9.161 129.711 1.00 38.94 194 TYR E N 1
ATOM 12975 C CA . TYR E 1 194 ? 63.587 10.207 130.733 1.00 37.89 194 TYR E CA 1
ATOM 12976 C C . TYR E 1 194 ? 64.894 10.759 131.348 1.00 36.25 194 TYR E C 1
ATOM 12977 O O . TYR E 1 194 ? 64.878 11.481 132.347 1.00 35.92 194 TYR E O 1
ATOM 12986 N N . TYR E 1 195 ? 66.024 10.427 130.748 1.00 35.19 195 TYR E N 1
ATOM 12987 C CA . TYR E 1 195 ? 67.324 10.868 131.251 1.00 34.23 195 TYR E CA 1
ATOM 12988 C C . TYR E 1 195 ? 67.725 12.268 130.707 1.00 33.66 195 TYR E C 1
ATOM 12989 O O . TYR E 1 195 ? 68.539 12.395 129.798 1.00 32.81 195 TYR E O 1
ATOM 12998 N N . TRP E 1 196 ? 67.101 13.318 131.248 1.00 34.09 196 TRP E N 1
ATOM 12999 C CA . TRP E 1 196 ? 67.371 14.695 130.829 1.00 34.81 196 TRP E CA 1
ATOM 13000 C C . TRP E 1 196 ? 67.378 15.573 132.076 1.00 36.56 196 TRP E C 1
ATOM 13001 O O . TRP E 1 196 ? 66.789 15.218 133.065 1.00 37.80 196 TRP E O 1
ATOM 13012 N N . PRO E 1 197 ? 68.064 16.720 132.047 1.00 38.86 197 PRO E N 1
ATOM 13013 C CA . PRO E 1 197 ? 68.255 17.557 133.243 1.00 40.21 197 PRO E CA 1
ATOM 13014 C C . PRO E 1 197 ? 66.979 17.910 134.001 1.00 40.79 197 PRO E C 1
ATOM 13015 O O . PRO E 1 197 ? 67.012 18.067 135.233 1.00 41.43 197 PRO E O 1
ATOM 13019 N N . HIS E 1 198 ? 65.871 18.039 133.263 1.00 40.58 198 HIS E N 1
ATOM 13020 C CA . HIS E 1 198 ? 64.635 18.559 133.832 1.00 40.76 198 HIS E CA 1
ATOM 13021 C C . HIS E 1 198 ? 63.895 17.509 134.696 1.00 40.19 198 HIS E C 1
ATOM 13022 O O . HIS E 1 198 ? 63.102 17.847 135.573 1.00 39.90 198 HIS E O 1
ATOM 13029 N N . TYR E 1 199 ? 64.218 16.236 134.483 1.00 39.98 199 TYR E N 1
ATOM 13030 C CA . TYR E 1 199 ? 63.661 15.176 135.306 1.00 39.63 199 TYR E CA 1
ATOM 13031 C C . TYR E 1 199 ? 64.636 14.608 136.365 1.00 40.40 199 TYR E C 1
ATOM 13032 O O . TYR E 1 199 ? 64.206 14.243 137.461 1.00 39.84 199 TYR E O 1
ATOM 13041 N N . THR E 1 200 ? 65.940 14.542 136.037 1.00 40.74 200 THR E N 1
ATOM 13042 C CA . THR E 1 200 ? 66.918 13.861 136.876 1.00 40.87 200 THR E CA 1
ATOM 13043 C C . THR E 1 200 ? 68.326 14.404 136.633 1.00 41.11 200 THR E C 1
ATOM 13044 O O . THR E 1 200 ? 68.609 14.821 135.528 1.00 41.58 200 THR E O 1
ATOM 13048 N N . PRO E 1 201 ? 69.216 14.396 137.660 1.00 41.63 201 PRO E N 1
ATOM 13049 C CA . PRO E 1 201 ? 70.587 14.894 137.473 1.00 41.70 201 PRO E CA 1
ATOM 13050 C C . PRO E 1 201 ? 71.401 14.006 136.515 1.00 41.86 201 PRO E C 1
ATOM 13051 O O . PRO E 1 201 ? 71.316 12.755 136.581 1.00 40.56 201 PRO E O 1
ATOM 13055 N N . ILE E 1 202 ? 72.154 14.652 135.625 1.00 42.32 202 ILE E N 1
ATOM 13056 C CA . ILE E 1 202 ? 72.946 13.934 134.628 1.00 44.26 202 ILE E CA 1
ATOM 13057 C C . ILE E 1 202 ? 74.281 13.514 135.274 1.00 44.81 202 ILE E C 1
ATOM 13058 O O . ILE E 1 202 ? 75.200 14.341 135.421 1.00 43.91 202 ILE E O 1
ATOM 13063 N N . THR E 1 203 ? 74.328 12.246 135.728 1.00 45.59 203 THR E N 1
ATOM 13064 C CA . THR E 1 203 ? 75.444 11.705 136.539 1.00 46.52 203 THR E CA 1
ATOM 13065 C C . THR E 1 203 ? 76.516 11.095 135.647 1.00 48.17 203 THR E C 1
ATOM 13066 O O . THR E 1 203 ? 77.688 11.165 135.941 1.00 48.45 203 THR E O 1
ATOM 13070 N N . ARG E 1 204 ? 76.087 10.497 134.544 1.00 50.05 204 ARG E N 1
ATOM 13071 C CA . ARG E 1 204 ? 76.976 9.939 133.564 1.00 51.47 204 ARG E CA 1
ATOM 13072 C C . ARG E 1 204 ? 76.539 10.278 132.148 1.00 51.75 204 ARG E C 1
ATOM 13073 O O . ARG E 1 204 ? 75.347 10.451 131.873 1.00 51.08 204 ARG E O 1
ATOM 13081 N N . ARG E 1 205 ? 77.532 10.353 131.262 1.00 52.26 205 ARG E N 1
ATOM 13082 C CA . ARG E 1 205 ? 77.334 10.325 129.832 1.00 52.65 205 ARG E CA 1
ATOM 13083 C C . ARG E 1 205 ? 77.194 8.863 129.504 1.00 52.17 205 ARG E C 1
ATOM 13084 O O . ARG E 1 205 ? 78.172 8.155 129.366 1.00 52.25 205 ARG E O 1
ATOM 13092 N N . GLN E 1 206 ? 75.961 8.400 129.424 1.00 51.34 206 GLN E N 1
ATOM 13093 C CA . GLN E 1 206 ? 75.720 6.988 129.238 1.00 50.80 206 GLN E CA 1
ATOM 13094 C C . GLN E 1 206 ? 76.423 6.545 127.960 1.00 50.24 206 GLN E C 1
ATOM 13095 O O . GLN E 1 206 ? 76.414 7.231 126.936 1.00 49.47 206 GLN E O 1
ATOM 13101 N N . ASP E 1 207 ? 77.081 5.407 128.034 1.00 50.07 207 ASP E N 1
ATOM 13102 C CA . ASP E 1 207 ? 77.872 4.975 126.905 1.00 50.30 207 ASP E CA 1
ATOM 13103 C C . ASP E 1 207 ? 77.625 3.496 126.677 1.00 50.34 207 ASP E C 1
ATOM 13104 O O . ASP E 1 207 ? 78.518 2.767 126.307 1.00 50.57 207 ASP E O 1
ATOM 13109 N N . HIS E 1 208 ? 76.385 3.078 126.893 1.00 51.19 208 HIS E N 1
ATOM 13110 C CA . HIS E 1 208 ? 75.940 1.705 126.692 1.00 51.38 208 HIS E CA 1
ATOM 13111 C C . HIS E 1 208 ? 75.795 1.316 125.227 1.00 51.61 208 HIS E C 1
ATOM 13112 O O . HIS E 1 208 ? 76.060 2.116 124.337 1.00 51.18 208 HIS E O 1
ATOM 13119 N N . ASP E 1 209 ? 75.344 0.086 124.979 1.00 52.28 209 ASP E N 1
ATOM 13120 C CA . ASP E 1 209 ? 75.292 -0.500 123.621 1.00 53.08 209 ASP E CA 1
ATOM 13121 C C . ASP E 1 209 ? 74.070 -0.171 122.710 1.00 51.71 209 ASP E C 1
ATOM 13122 O O . ASP E 1 209 ? 74.210 -0.020 121.493 1.00 51.61 209 ASP E O 1
ATOM 13127 N N . ILE E 1 210 ? 72.872 -0.167 123.292 1.00 48.91 210 ILE E N 1
ATOM 13128 C CA . ILE E 1 210 ? 71.678 0.306 122.609 1.00 44.64 210 ILE E CA 1
ATOM 13129 C C . ILE E 1 210 ? 71.078 1.316 123.552 1.00 44.03 210 ILE E C 1
ATOM 13130 O O . ILE E 1 210 ? 70.716 0.980 124.676 1.00 44.92 210 ILE E O 1
ATOM 13135 N N . MET E 1 211 ? 70.973 2.560 123.121 1.00 42.54 211 MET E N 1
ATOM 13136 C CA . MET E 1 211 ? 70.376 3.600 123.977 1.00 40.11 211 MET E CA 1
ATOM 13137 C C . MET E 1 211 ? 69.201 4.314 123.278 1.00 39.86 211 MET E C 1
ATOM 13138 O O . MET E 1 211 ? 69.370 4.887 122.196 1.00 39.63 211 MET E O 1
ATOM 13143 N N . LEU E 1 212 ? 68.025 4.278 123.908 1.00 38.86 212 LEU E N 1
ATOM 13144 C CA . LEU E 1 212 ? 66.796 4.757 123.302 1.00 37.84 212 LEU E CA 1
ATOM 13145 C C . LEU E 1 212 ? 66.415 6.106 123.878 1.00 38.72 212 LEU E C 1
ATOM 13146 O O . LEU E 1 212 ? 66.351 6.260 125.081 1.00 38.09 212 LEU E O 1
ATOM 13151 N N . PHE E 1 213 ? 66.156 7.078 123.015 1.00 39.30 213 PHE E N 1
ATOM 13152 C CA . PHE E 1 213 ? 65.556 8.330 123.464 1.00 41.51 213 PHE E CA 1
ATOM 13153 C C . PHE E 1 213 ? 64.252 8.569 122.739 1.00 42.01 213 PHE E C 1
ATOM 13154 O O . PHE E 1 213 ? 63.994 7.915 121.725 1.00 42.12 213 PHE E O 1
ATOM 13162 N N . THR E 1 214 ? 63.411 9.438 123.306 1.00 41.89 214 THR E N 1
ATOM 13163 C CA . THR E 1 214 ? 62.120 9.794 122.688 1.00 41.80 214 THR E CA 1
ATOM 13164 C C . THR E 1 214 ? 61.960 11.288 122.658 1.00 41.09 214 THR E C 1
ATOM 13165 O O . THR E 1 214 ? 62.122 11.939 123.683 1.00 40.10 214 THR E O 1
ATOM 13169 N N . PHE E 1 215 ? 61.628 11.828 121.486 1.00 40.16 215 PHE E N 1
ATOM 13170 C CA . PHE E 1 215 ? 61.385 13.274 121.346 1.00 38.53 215 PHE E CA 1
ATOM 13171 C C . PHE E 1 215 ? 60.287 13.784 122.280 1.00 39.19 215 PHE E C 1
ATOM 13172 O O . PHE E 1 215 ? 60.344 14.950 122.729 1.00 39.93 215 PHE E O 1
ATOM 13180 N N . SER E 1 216 ? 59.311 12.915 122.581 1.00 37.89 216 SER E N 1
ATOM 13181 C CA . SER E 1 216 ? 58.064 13.295 123.228 1.00 36.29 216 SER E CA 1
ATOM 13182 C C . SER E 1 216 ? 58.272 13.762 124.630 1.00 33.77 216 SER E C 1
ATOM 13183 O O . SER E 1 216 ? 57.697 14.729 125.018 1.00 33.83 216 SER E O 1
ATOM 13186 N N . LYS E 1 217 ? 59.051 13.001 125.394 1.00 32.02 217 LYS E N 1
ATOM 13187 C CA . LYS E 1 217 ? 59.162 13.153 126.823 1.00 29.33 217 LYS E CA 1
ATOM 13188 C C . LYS E 1 217 ? 60.191 14.172 127.103 1.00 31.58 217 LYS E C 1
ATOM 13189 O O . LYS E 1 217 ? 60.269 14.643 128.219 1.00 33.45 217 LYS E O 1
ATOM 13195 N N . ILE E 1 218 ? 60.965 14.556 126.094 1.00 34.17 218 ILE E N 1
ATOM 13196 C CA . ILE E 1 218 ? 61.863 15.709 126.274 1.00 35.74 218 ILE E CA 1
ATOM 13197 C C . ILE E 1 218 ? 61.024 17.003 126.260 1.00 37.69 218 ILE E C 1
ATOM 13198 O O . ILE E 1 218 ? 60.813 17.625 127.323 1.00 37.74 218 ILE E O 1
ATOM 13203 N N . THR E 1 219 ? 60.499 17.369 125.083 1.00 37.42 219 THR E N 1
ATOM 13204 C CA . THR E 1 219 ? 59.875 18.682 124.913 1.00 36.98 219 THR E CA 1
ATOM 13205 C C . THR E 1 219 ? 58.335 18.623 124.930 1.00 36.62 219 THR E C 1
ATOM 13206 O O . THR E 1 219 ? 57.649 19.655 124.982 1.00 36.28 219 THR E O 1
ATOM 13210 N N . GLY E 1 220 ? 57.786 17.416 124.823 1.00 35.72 220 GLY E N 1
ATOM 13211 C CA . GLY E 1 220 ? 56.356 17.258 124.895 1.00 34.81 220 GLY E CA 1
ATOM 13212 C C . GLY E 1 220 ? 55.654 17.121 123.571 1.00 34.59 220 GLY E C 1
ATOM 13213 O O . GLY E 1 220 ? 54.431 17.028 123.514 1.00 35.47 220 GLY E O 1
ATOM 13214 N N . HIS E 1 221 ? 56.420 17.041 122.502 1.00 34.50 221 HIS E N 1
ATOM 13215 C CA . HIS E 1 221 ? 55.841 16.951 121.203 1.00 34.22 221 HIS E CA 1
ATOM 13216 C C . HIS E 1 221 ? 55.606 15.501 120.914 1.00 34.20 221 HIS E C 1
ATOM 13217 O O . HIS E 1 221 ? 56.307 14.887 120.093 1.00 34.14 221 HIS E O 1
ATOM 13224 N N . ALA E 1 222 ? 54.593 14.954 121.579 1.00 34.29 222 ALA E N 1
ATOM 13225 C CA . ALA E 1 222 ? 54.278 13.527 121.463 1.00 32.86 222 ALA E CA 1
ATOM 13226 C C . ALA E 1 222 ? 53.713 13.185 120.101 1.00 32.22 222 ALA E C 1
ATOM 13227 O O . ALA E 1 222 ? 53.914 12.063 119.599 1.00 31.47 222 ALA E O 1
ATOM 13229 N N . GLY E 1 223 ? 53.009 14.151 119.507 1.00 30.71 223 GLY E N 1
ATOM 13230 C CA . GLY E 1 223 ? 52.303 13.926 118.239 1.00 30.06 223 GLY E CA 1
ATOM 13231 C C . GLY E 1 223 ? 53.228 13.840 117.043 1.00 29.91 223 GLY E C 1
ATOM 13232 O O . GLY E 1 223 ? 52.850 13.353 115.959 1.00 29.50 223 GLY E O 1
ATOM 13233 N N . SER E 1 224 ? 54.463 14.306 117.246 1.00 30.44 224 SER E N 1
ATOM 13234 C CA . SER E 1 224 ? 55.487 14.207 116.220 1.00 31.07 224 SER E CA 1
ATOM 13235 C C . SER E 1 224 ? 55.925 12.796 115.917 1.00 31.64 224 SER E C 1
ATOM 13236 O O . SER E 1 224 ? 56.343 12.549 114.815 1.00 32.68 224 SER E O 1
ATOM 13239 N N . ARG E 1 225 ? 55.824 11.887 116.877 1.00 32.44 225 ARG E N 1
ATOM 13240 C CA . ARG E 1 225 ? 56.209 10.471 116.719 1.00 34.03 225 ARG E CA 1
ATOM 13241 C C . ARG E 1 225 ? 57.670 10.220 116.336 1.00 35.12 225 ARG E C 1
ATOM 13242 O O . ARG E 1 225 ? 57.935 9.397 115.461 1.00 35.60 225 ARG E O 1
ATOM 13250 N N . ILE E 1 226 ? 58.604 10.912 116.997 1.00 35.88 226 ILE E N 1
ATOM 13251 C CA . ILE E 1 226 ? 60.049 10.713 116.780 1.00 36.73 226 ILE E CA 1
ATOM 13252 C C . ILE E 1 226 ? 60.780 10.057 117.957 1.00 36.54 226 ILE E C 1
ATOM 13253 O O . ILE E 1 226 ? 60.620 10.434 119.117 1.00 35.38 226 ILE E O 1
ATOM 13258 N N . GLY E 1 227 ? 61.586 9.067 117.615 1.00 37.73 227 GLY E N 1
ATOM 13259 C CA . GLY E 1 227 ? 62.491 8.430 118.556 1.00 38.45 227 GLY E CA 1
ATOM 13260 C C . GLY E 1 227 ? 63.796 8.197 117.848 1.00 38.60 227 GLY E C 1
ATOM 13261 O O . GLY E 1 227 ? 63.891 8.433 116.645 1.00 39.12 227 GLY E O 1
ATOM 13262 N N . TRP E 1 228 ? 64.805 7.791 118.609 1.00 38.93 228 TRP E N 1
ATOM 13263 C CA . TRP E 1 228 ? 66.126 7.488 118.068 1.00 39.04 228 TRP E CA 1
ATOM 13264 C C . TRP E 1 228 ? 66.917 6.552 118.978 1.00 39.03 228 TRP E C 1
ATOM 13265 O O . TRP E 1 228 ? 66.889 6.676 120.201 1.00 40.01 228 TRP E O 1
ATOM 13276 N N . ALA E 1 229 ? 67.631 5.633 118.353 1.00 37.56 229 ALA E N 1
ATOM 13277 C CA . ALA E 1 229 ? 68.457 4.669 119.024 1.00 36.05 229 ALA E CA 1
ATOM 13278 C C . ALA E 1 229 ? 69.906 5.024 118.730 1.00 35.62 229 ALA E C 1
ATOM 13279 O O . ALA E 1 229 ? 70.287 5.210 117.559 1.00 35.27 229 ALA E O 1
ATOM 13281 N N . LEU E 1 230 ? 70.718 5.101 119.779 1.00 35.07 230 LEU E N 1
ATOM 13282 C CA . LEU E 1 230 ? 72.199 5.049 119.629 1.00 35.47 230 LEU E CA 1
ATOM 13283 C C . LEU E 1 230 ? 72.665 3.578 119.760 1.00 36.48 230 LEU E C 1
ATOM 13284 O O . LEU E 1 230 ? 72.523 3.000 120.845 1.00 35.48 230 LEU E O 1
ATOM 13289 N N . VAL E 1 231 ? 73.171 2.995 118.658 1.00 38.17 231 VAL E N 1
ATOM 13290 C CA . VAL E 1 231 ? 73.558 1.558 118.584 1.00 40.62 231 VAL E CA 1
ATOM 13291 C C . VAL E 1 231 ? 75.008 1.317 118.119 1.00 41.80 231 VAL E C 1
ATOM 13292 O O . VAL E 1 231 ? 75.348 1.557 116.961 1.00 41.91 231 VAL E O 1
ATOM 13296 N N . LYS E 1 232 ? 75.845 0.824 119.039 1.00 43.60 232 LYS E N 1
ATOM 13297 C CA . LYS E 1 232 ? 77.249 0.396 118.768 1.00 45.11 232 LYS E CA 1
ATOM 13298 C C . LYS E 1 232 ? 77.528 -0.680 117.692 1.00 45.81 232 LYS E C 1
ATOM 13299 O O . LYS E 1 232 ? 78.445 -0.560 116.892 1.00 45.59 232 LYS E O 1
ATOM 13305 N N . ASP E 1 233 ? 76.769 -1.751 117.712 1.00 47.72 233 ASP E N 1
ATOM 13306 C CA . ASP E 1 233 ? 76.979 -2.872 116.810 1.00 50.28 233 ASP E CA 1
ATOM 13307 C C . ASP E 1 233 ? 76.399 -2.563 115.421 1.00 52.20 233 ASP E C 1
ATOM 13308 O O . ASP E 1 233 ? 75.176 -2.420 115.287 1.00 52.06 233 ASP E O 1
ATOM 13313 N N . LYS E 1 234 ? 77.256 -2.469 114.395 1.00 55.39 234 LYS E N 1
ATOM 13314 C CA . LYS E 1 234 ? 76.790 -2.168 113.031 1.00 57.81 234 LYS E CA 1
ATOM 13315 C C . LYS E 1 234 ? 75.718 -3.167 112.585 1.00 58.32 234 LYS E C 1
ATOM 13316 O O . LYS E 1 234 ? 74.804 -2.821 111.846 1.00 59.09 234 LYS E O 1
ATOM 13322 N N . GLU E 1 235 ? 75.829 -4.401 113.058 1.00 58.96 235 GLU E N 1
ATOM 13323 C CA . GLU E 1 235 ? 74.882 -5.450 112.722 1.00 59.32 235 GLU E CA 1
ATOM 13324 C C . GLU E 1 235 ? 73.488 -5.243 113.374 1.00 58.29 235 GLU E C 1
ATOM 13325 O O . GLU E 1 235 ? 72.471 -5.142 112.667 1.00 58.27 235 GLU E O 1
ATOM 13331 N N . VAL E 1 236 ? 73.424 -5.172 114.705 1.00 56.88 236 VAL E N 1
ATOM 13332 C CA . VAL E 1 236 ? 72.148 -4.803 115.375 1.00 55.54 236 VAL E CA 1
ATOM 13333 C C . VAL E 1 236 ? 71.464 -3.624 114.636 1.00 54.30 236 VAL E C 1
ATOM 13334 O O . VAL E 1 236 ? 70.346 -3.771 114.137 1.00 54.64 236 VAL E O 1
ATOM 13338 N N . ALA E 1 237 ? 72.164 -2.493 114.538 1.00 52.72 237 ALA E N 1
ATOM 13339 C CA . ALA E 1 237 ? 71.691 -1.297 113.831 1.00 51.85 237 ALA E CA 1
ATOM 13340 C C . ALA E 1 237 ? 71.177 -1.599 112.425 1.00 51.74 237 ALA E C 1
ATOM 13341 O O . ALA E 1 237 ? 70.124 -1.113 112.029 1.00 51.85 237 ALA E O 1
ATOM 13343 N N . LYS E 1 238 ? 71.911 -2.420 111.680 1.00 52.11 238 LYS E N 1
ATOM 13344 C CA . LYS E 1 238 ? 71.505 -2.829 110.332 1.00 52.50 238 LYS E CA 1
ATOM 13345 C C . LYS E 1 238 ? 70.231 -3.665 110.350 1.00 52.02 238 LYS E C 1
ATOM 13346 O O . LYS E 1 238 ? 69.467 -3.632 109.401 1.00 52.22 238 LYS E O 1
ATOM 13352 N N . LYS E 1 239 ? 70.004 -4.421 111.424 1.00 51.62 239 LYS E N 1
ATOM 13353 C CA . LYS E 1 239 ? 68.822 -5.306 111.505 1.00 51.09 239 LYS E CA 1
ATOM 13354 C C . LYS E 1 239 ? 67.589 -4.569 111.982 1.00 49.36 239 LYS E C 1
ATOM 13355 O O . LYS E 1 239 ? 66.457 -4.912 111.635 1.00 48.59 239 LYS E O 1
ATOM 13361 N N . MET E 1 240 ? 67.858 -3.582 112.825 1.00 48.04 240 MET E N 1
ATOM 13362 C CA . MET E 1 240 ? 66.914 -2.595 113.298 1.00 46.38 240 MET E CA 1
ATOM 13363 C C . MET E 1 240 ? 66.375 -1.783 112.139 1.00 45.70 240 MET E C 1
ATOM 13364 O O . MET E 1 240 ? 65.168 -1.684 111.991 1.00 45.33 240 MET E O 1
ATOM 13369 N N . VAL E 1 241 ? 67.273 -1.203 111.331 1.00 45.50 241 VAL E N 1
ATOM 13370 C CA . VAL E 1 241 ? 66.887 -0.463 110.118 1.00 45.08 241 VAL E CA 1
ATOM 13371 C C . VAL E 1 241 ? 66.032 -1.333 109.219 1.00 45.91 241 VAL E C 1
ATOM 13372 O O . VAL E 1 241 ? 65.031 -0.855 108.711 1.00 45.28 241 VAL E O 1
ATOM 13376 N N . GLU E 1 242 ? 66.393 -2.619 109.057 1.00 47.16 242 GLU E N 1
ATOM 13377 C CA . GLU E 1 242 ? 65.644 -3.528 108.157 1.00 47.89 242 GLU E CA 1
ATOM 13378 C C . GLU E 1 242 ? 64.253 -3.828 108.676 1.00 47.05 242 GLU E C 1
ATOM 13379 O O . GLU E 1 242 ? 63.306 -3.974 107.912 1.00 46.91 242 GLU E O 1
ATOM 13385 N N . TYR E 1 243 ? 64.142 -3.954 109.986 1.00 46.72 243 TYR E N 1
ATOM 13386 C CA . TYR E 1 243 ? 62.852 -4.192 110.616 1.00 46.19 243 TYR E CA 1
ATOM 13387 C C . TYR E 1 243 ? 61.954 -2.980 110.364 1.00 46.24 243 TYR E C 1
ATOM 13388 O O . TYR E 1 243 ? 60.810 -3.138 109.968 1.00 46.56 243 TYR E O 1
ATOM 13397 N N . ILE E 1 244 ? 62.492 -1.775 110.584 1.00 45.78 244 ILE E N 1
ATOM 13398 C CA . ILE E 1 244 ? 61.736 -0.544 110.341 1.00 45.13 244 ILE E CA 1
ATOM 13399 C C . ILE E 1 244 ? 61.305 -0.454 108.890 1.00 44.91 244 ILE E C 1
ATOM 13400 O O . ILE E 1 244 ? 60.203 -0.011 108.607 1.00 45.25 244 ILE E O 1
ATOM 13405 N N . ILE E 1 245 ? 62.163 -0.892 107.977 1.00 44.56 245 ILE E N 1
ATOM 13406 C CA . ILE E 1 245 ? 61.869 -0.744 106.575 1.00 43.97 245 ILE E CA 1
ATOM 13407 C C . ILE E 1 245 ? 60.642 -1.564 106.244 1.00 45.35 245 ILE E C 1
ATOM 13408 O O . ILE E 1 245 ? 59.709 -1.020 105.632 1.00 46.64 245 ILE E O 1
ATOM 13413 N N . VAL E 1 246 ? 60.601 -2.840 106.670 1.00 45.59 246 VAL E N 1
ATOM 13414 C CA . VAL E 1 246 ? 59.390 -3.654 106.458 1.00 45.17 246 VAL E CA 1
ATOM 13415 C C . VAL E 1 246 ? 58.204 -3.107 107.262 1.00 44.88 246 VAL E C 1
ATOM 13416 O O . VAL E 1 246 ? 57.093 -2.954 106.745 1.00 45.48 246 VAL E O 1
ATOM 13420 N N . ASN E 1 247 ? 58.467 -2.770 108.518 1.00 43.87 247 ASN E N 1
ATOM 13421 C CA . ASN E 1 247 ? 57.478 -2.223 109.424 1.00 42.26 247 ASN E CA 1
ATOM 13422 C C . ASN E 1 247 ? 56.667 -1.079 108.804 1.00 41.13 247 ASN E C 1
ATOM 13423 O O . ASN E 1 247 ? 55.434 -1.147 108.708 1.00 39.72 247 ASN E O 1
ATOM 13428 N N . SER E 1 248 ? 57.385 -0.033 108.383 1.00 40.10 248 SER E N 1
ATOM 13429 C CA . SER E 1 248 ? 56.784 1.236 108.065 1.00 39.03 248 SER E CA 1
ATOM 13430 C C . SER E 1 248 ? 57.439 2.044 106.909 1.00 38.97 248 SER E C 1
ATOM 13431 O O . SER E 1 248 ? 56.912 3.079 106.533 1.00 39.11 248 SER E O 1
ATOM 13434 N N . ILE E 1 249 ? 58.546 1.543 106.346 1.00 38.94 249 ILE E N 1
ATOM 13435 C CA . ILE E 1 249 ? 59.431 2.214 105.344 1.00 38.78 249 ILE E CA 1
ATOM 13436 C C . ILE E 1 249 ? 59.936 3.619 105.778 1.00 38.60 249 ILE E C 1
ATOM 13437 O O . ILE E 1 249 ? 59.845 4.610 105.031 1.00 38.47 249 ILE E O 1
ATOM 13442 N N . GLY E 1 250 ? 60.510 3.675 106.966 1.00 38.25 250 GLY E N 1
ATOM 13443 C CA . GLY E 1 250 ? 61.072 4.894 107.471 1.00 38.87 250 GLY E CA 1
ATOM 13444 C C . GLY E 1 250 ? 60.137 5.559 108.434 1.00 39.27 250 GLY E C 1
ATOM 13445 O O . GLY E 1 250 ? 59.237 4.923 109.004 1.00 40.23 250 GLY E O 1
ATOM 13446 N N . VAL E 1 251 ? 60.320 6.866 108.559 1.00 38.42 251 VAL E N 1
ATOM 13447 C CA . VAL E 1 251 ? 59.646 7.682 109.534 1.00 37.95 251 VAL E CA 1
ATOM 13448 C C . VAL E 1 251 ? 59.325 8.974 108.787 1.00 37.07 251 VAL E C 1
ATOM 13449 O O . VAL E 1 251 ? 60.102 9.409 107.953 1.00 37.44 251 VAL E O 1
ATOM 13453 N N . SER E 1 252 ? 58.167 9.563 109.038 1.00 36.12 252 SER E N 1
ATOM 13454 C CA . SER E 1 252 ? 57.746 10.761 108.317 1.00 35.14 252 SER E CA 1
ATOM 13455 C C . SER E 1 252 ? 58.922 11.738 108.191 1.00 34.64 252 SER E C 1
ATOM 13456 O O . SER E 1 252 ? 59.515 12.096 109.204 1.00 34.60 252 SER E O 1
ATOM 13459 N N . LYS E 1 253 ? 59.291 12.108 106.964 1.00 34.18 253 LYS E N 1
ATOM 13460 C CA . LYS E 1 253 ? 60.353 13.108 106.739 1.00 34.84 253 LYS E CA 1
ATOM 13461 C C . LYS E 1 253 ? 59.994 14.438 107.379 1.00 34.55 253 LYS E C 1
ATOM 13462 O O . LYS E 1 253 ? 60.871 15.168 107.858 1.00 35.38 253 LYS E O 1
ATOM 13468 N N . GLU E 1 254 ? 58.716 14.779 107.389 1.00 34.98 254 GLU E N 1
ATOM 13469 C CA . GLU E 1 254 ? 58.327 16.094 107.948 1.00 35.07 254 GLU E CA 1
ATOM 13470 C C . GLU E 1 254 ? 58.238 16.210 109.471 1.00 34.34 254 GLU E C 1
ATOM 13471 O O . GLU E 1 254 ? 58.369 17.312 110.030 1.00 33.59 254 GLU E O 1
ATOM 13477 N N . SER E 1 255 ? 58.097 15.061 110.119 1.00 32.99 255 SER E N 1
ATOM 13478 C CA . SER E 1 255 ? 58.190 14.907 111.551 1.00 32.57 255 SER E CA 1
ATOM 13479 C C . SER E 1 255 ? 59.641 15.029 111.965 1.00 32.83 255 SER E C 1
ATOM 13480 O O . SER E 1 255 ? 59.954 15.555 113.040 1.00 34.63 255 SER E O 1
ATOM 13483 N N . GLN E 1 256 ? 60.532 14.494 111.134 1.00 31.43 256 GLN E N 1
ATOM 13484 C CA . GLN E 1 256 ? 61.975 14.541 111.365 1.00 29.70 256 GLN E CA 1
ATOM 13485 C C . GLN E 1 256 ? 62.528 15.965 111.242 1.00 29.75 256 GLN E C 1
ATOM 13486 O O . GLN E 1 256 ? 63.413 16.341 112.001 1.00 29.26 256 GLN E O 1
ATOM 13492 N N . VAL E 1 257 ? 62.039 16.704 110.246 1.00 29.63 257 VAL E N 1
ATOM 13493 C CA . VAL E 1 257 ? 62.399 18.127 109.991 1.00 30.01 257 VAL E CA 1
ATOM 13494 C C . VAL E 1 257 ? 61.888 19.035 111.129 1.00 30.80 257 VAL E C 1
ATOM 13495 O O . VAL E 1 257 ? 62.655 19.775 111.723 1.00 33.46 257 VAL E O 1
ATOM 13499 N N . ARG E 1 258 ? 60.629 18.931 111.486 1.00 30.61 258 ARG E N 1
ATOM 13500 C CA . ARG E 1 258 ? 60.107 19.631 112.656 1.00 31.78 258 ARG E CA 1
ATOM 13501 C C . ARG E 1 258 ? 60.831 19.373 114.006 1.00 31.74 258 ARG E C 1
ATOM 13502 O O . ARG E 1 258 ? 61.156 20.331 114.719 1.00 31.51 258 ARG E O 1
ATOM 13510 N N . THR E 1 259 ? 60.997 18.093 114.390 1.00 31.03 259 THR E N 1
ATOM 13511 C CA . THR E 1 259 ? 61.786 17.657 115.550 1.00 30.48 259 THR E CA 1
ATOM 13512 C C . THR E 1 259 ? 63.125 18.384 115.540 1.00 32.43 259 THR E C 1
ATOM 13513 O O . THR E 1 259 ? 63.434 19.116 116.473 1.00 32.97 259 THR E O 1
ATOM 13517 N N . ALA E 1 260 ? 63.876 18.237 114.442 1.00 33.88 260 ALA E N 1
ATOM 13518 C CA . ALA E 1 260 ? 65.130 18.980 114.233 1.00 35.13 260 ALA E CA 1
ATOM 13519 C C . ALA E 1 260 ? 65.037 20.478 114.544 1.00 36.34 260 ALA E C 1
ATOM 13520 O O . ALA E 1 260 ? 65.869 20.987 115.305 1.00 37.37 260 ALA E O 1
ATOM 13522 N N . LYS E 1 261 ? 64.061 21.198 113.982 1.00 37.55 261 LYS E N 1
ATOM 13523 C CA . LYS E 1 261 ? 63.887 22.634 114.347 1.00 38.64 261 LYS E CA 1
ATOM 13524 C C . LYS E 1 261 ? 63.743 22.838 115.865 1.00 39.04 261 LYS E C 1
ATOM 13525 O O . LYS E 1 261 ? 64.483 23.625 116.451 1.00 40.04 261 LYS E O 1
ATOM 13531 N N . ILE E 1 262 ? 62.786 22.137 116.486 1.00 38.81 262 ILE E N 1
ATOM 13532 C CA . ILE E 1 262 ? 62.524 22.222 117.929 1.00 37.89 262 ILE E CA 1
ATOM 13533 C C . ILE E 1 262 ? 63.760 21.848 118.733 1.00 37.92 262 ILE E C 1
ATOM 13534 O O . ILE E 1 262 ? 64.090 22.515 119.698 1.00 37.08 262 ILE E O 1
ATOM 13539 N N . LEU E 1 263 ? 64.452 20.794 118.335 1.00 38.79 263 LEU E N 1
ATOM 13540 C CA . LEU E 1 263 ? 65.683 20.430 119.022 1.00 40.73 263 LEU E CA 1
ATOM 13541 C C . LEU E 1 263 ? 66.792 21.503 118.907 1.00 41.82 263 LEU E C 1
ATOM 13542 O O . LEU E 1 263 ? 67.612 21.693 119.831 1.00 41.11 263 LEU E O 1
ATOM 13547 N N . ASN E 1 264 ? 66.791 22.209 117.778 1.00 43.29 264 ASN E N 1
ATOM 13548 C CA . ASN E 1 264 ? 67.765 23.254 117.526 1.00 44.53 264 ASN E CA 1
ATOM 13549 C C . ASN E 1 264 ? 67.491 24.436 118.417 1.00 44.64 264 ASN E C 1
ATOM 13550 O O . ASN E 1 264 ? 68.412 24.925 119.040 1.00 44.51 264 ASN E O 1
ATOM 13555 N N . VAL E 1 265 ? 66.235 24.878 118.475 1.00 45.04 265 VAL E N 1
ATOM 13556 C CA . VAL E 1 265 ? 65.818 25.922 119.420 1.00 45.81 265 VAL E CA 1
ATOM 13557 C C . VAL E 1 265 ? 66.053 25.505 120.857 1.00 46.26 265 VAL E C 1
ATOM 13558 O O . VAL E 1 265 ? 66.439 26.328 121.670 1.00 46.10 265 VAL E O 1
ATOM 13562 N N . LEU E 1 266 ? 65.836 24.220 121.154 1.00 47.22 266 LEU E N 1
ATOM 13563 C CA . LEU E 1 266 ? 66.000 23.709 122.495 1.00 48.00 266 LEU E CA 1
ATOM 13564 C C . LEU E 1 266 ? 67.447 23.924 122.877 1.00 49.67 266 LEU E C 1
ATOM 13565 O O . LEU E 1 266 ? 67.730 24.472 123.935 1.00 49.72 266 LEU E O 1
ATOM 13570 N N . LYS E 1 267 ? 68.358 23.517 121.995 1.00 51.71 267 LYS E N 1
ATOM 13571 C CA . LYS E 1 267 ? 69.786 23.782 122.179 1.00 54.82 267 LYS E CA 1
ATOM 13572 C C . LYS E 1 267 ? 70.149 25.273 122.286 1.00 56.08 267 LYS E C 1
ATOM 13573 O O . LYS E 1 267 ? 70.880 25.653 123.189 1.00 57.15 267 LYS E O 1
ATOM 13579 N N . GLU E 1 268 ? 69.651 26.116 121.387 1.00 57.98 268 GLU E N 1
ATOM 13580 C CA . GLU E 1 268 ? 69.931 27.557 121.441 1.00 60.55 268 GLU E CA 1
ATOM 13581 C C . GLU E 1 268 ? 69.605 28.114 122.832 1.00 60.63 268 GLU E C 1
ATOM 13582 O O . GLU E 1 268 ? 70.278 29.000 123.345 1.00 61.33 268 GLU E O 1
ATOM 13588 N N . THR E 1 269 ? 68.583 27.535 123.444 1.00 61.25 269 THR E N 1
ATOM 13589 C CA . THR E 1 269 ? 68.001 28.007 124.683 1.00 61.32 269 THR E CA 1
ATOM 13590 C C . THR E 1 269 ? 68.858 27.629 125.873 1.00 62.67 269 THR E C 1
ATOM 13591 O O . THR E 1 269 ? 68.669 28.141 126.972 1.00 63.01 269 THR E O 1
ATOM 13595 N N . CYS E 1 270 ? 69.799 26.727 125.659 1.00 64.09 270 CYS E N 1
ATOM 13596 C CA . CYS E 1 270 ? 70.577 26.192 126.766 1.00 66.07 270 CYS E CA 1
ATOM 13597 C C . CYS E 1 270 ? 71.693 27.109 127.201 1.00 67.56 270 CYS E C 1
ATOM 13598 O O . CYS E 1 270 ? 72.095 27.079 128.358 1.00 68.06 270 CYS E O 1
ATOM 13601 N N . LYS E 1 271 ? 72.189 27.921 126.276 1.00 69.65 271 LYS E N 1
ATOM 13602 C CA . LYS E 1 271 ? 73.225 28.892 126.591 1.00 72.19 271 LYS E CA 1
ATOM 13603 C C . LYS E 1 271 ? 72.610 30.183 127.163 1.00 73.57 271 LYS E C 1
ATOM 13604 O O . LYS E 1 271 ? 73.226 31.245 127.068 1.00 73.80 271 LYS E O 1
ATOM 13610 N N . SER E 1 272 ? 71.422 30.082 127.776 1.00 75.85 272 SER E N 1
ATOM 13611 C CA . SER E 1 272 ? 70.589 31.258 128.141 1.00 78.40 272 SER E CA 1
ATOM 13612 C C . SER E 1 272 ? 70.431 31.574 129.647 1.00 80.21 272 SER E C 1
ATOM 13613 O O . SER E 1 272 ? 70.282 30.662 130.473 1.00 80.40 272 SER E O 1
ATOM 13616 N N . GLU E 1 273 ? 70.451 32.873 129.977 1.00 82.44 273 GLU E N 1
ATOM 13617 C CA . GLU E 1 273 ? 70.273 33.365 131.364 1.00 84.87 273 GLU E CA 1
ATOM 13618 C C . GLU E 1 273 ? 68.868 33.964 131.614 1.00 85.47 273 GLU E C 1
ATOM 13619 O O . GLU E 1 273 ? 68.704 35.179 131.874 1.00 86.10 273 GLU E O 1
ATOM 13625 N N . SER E 1 274 ? 67.864 33.092 131.501 1.00 85.75 274 SER E N 1
ATOM 13626 C CA . SER E 1 274 ? 66.500 33.362 131.945 1.00 85.68 274 SER E CA 1
ATOM 13627 C C . SER E 1 274 ? 66.091 32.135 132.767 1.00 85.56 274 SER E C 1
ATOM 13628 O O . SER E 1 274 ? 66.868 31.172 132.878 1.00 85.69 274 SER E O 1
ATOM 13631 N N . GLU E 1 275 ? 64.892 32.168 133.350 1.00 85.13 275 GLU E N 1
ATOM 13632 C CA . GLU E 1 275 ? 64.351 31.014 134.084 1.00 84.55 275 GLU E CA 1
ATOM 13633 C C . GLU E 1 275 ? 63.328 30.289 133.206 1.00 83.16 275 GLU E C 1
ATOM 13634 O O . GLU E 1 275 ? 63.072 29.089 133.359 1.00 82.92 275 GLU E O 1
ATOM 13640 N N . SER E 1 276 ? 62.762 31.060 132.279 1.00 81.48 276 SER E N 1
ATOM 13641 C CA . SER E 1 276 ? 61.707 30.620 131.380 1.00 79.44 276 SER E CA 1
ATOM 13642 C C . SER E 1 276 ? 62.241 30.468 129.964 1.00 77.43 276 SER E C 1
ATOM 13643 O O . SER E 1 276 ? 61.549 29.912 129.114 1.00 77.73 276 SER E O 1
ATOM 13646 N N . GLU E 1 277 ? 63.448 30.985 129.706 1.00 74.14 277 GLU E N 1
ATOM 13647 C CA . GLU E 1 277 ? 64.138 30.747 128.436 1.00 70.51 277 GLU E CA 1
ATOM 13648 C C . GLU E 1 277 ? 64.772 29.359 128.410 1.00 67.26 277 GLU E C 1
ATOM 13649 O O . GLU E 1 277 ? 64.364 28.513 127.602 1.00 66.74 277 GLU E O 1
ATOM 13655 N N . ASN E 1 278 ? 65.751 29.120 129.287 1.00 62.93 278 ASN E N 1
ATOM 13656 C CA . ASN E 1 278 ? 66.382 27.793 129.381 1.00 59.00 278 ASN E CA 1
ATOM 13657 C C . ASN E 1 278 ? 65.347 26.694 129.688 1.00 56.05 278 ASN E C 1
ATOM 13658 O O . ASN E 1 278 ? 64.834 26.595 130.798 1.00 55.60 278 ASN E O 1
ATOM 13663 N N . PHE E 1 279 ? 65.057 25.891 128.672 1.00 52.53 279 PHE E N 1
ATOM 13664 C CA . PHE E 1 279 ? 64.001 24.919 128.721 1.00 50.07 279 PHE E CA 1
ATOM 13665 C C . PHE E 1 279 ? 64.224 23.864 129.796 1.00 48.67 279 PHE E C 1
ATOM 13666 O O . PHE E 1 279 ? 63.265 23.390 130.380 1.00 48.43 279 PHE E O 1
ATOM 13674 N N . PHE E 1 280 ? 65.476 23.458 130.022 1.00 47.54 280 PHE E N 1
ATOM 13675 C CA . PHE E 1 280 ? 65.779 22.413 131.027 1.00 45.80 280 PHE E CA 1
ATOM 13676 C C . PHE E 1 280 ? 65.595 22.925 132.461 1.00 45.49 280 PHE E C 1
ATOM 13677 O O . PHE E 1 280 ? 65.148 22.188 133.355 1.00 45.39 280 PHE E O 1
ATOM 13685 N N . LYS E 1 281 ? 65.943 24.193 132.661 1.00 46.05 281 LYS E N 1
ATOM 13686 C CA . LYS E 1 281 ? 65.695 24.900 133.894 1.00 46.77 281 LYS E CA 1
ATOM 13687 C C . LYS E 1 281 ? 64.194 25.073 134.035 1.00 46.84 281 LYS E C 1
ATOM 13688 O O . LYS E 1 281 ? 63.632 24.845 135.107 1.00 47.35 281 LYS E O 1
ATOM 13694 N N . TYR E 1 282 ? 63.530 25.481 132.955 1.00 46.84 282 TYR E N 1
ATOM 13695 C CA . TYR E 1 282 ? 62.084 25.714 133.002 1.00 46.78 282 TYR E CA 1
ATOM 13696 C C . TYR E 1 282 ? 61.345 24.438 133.351 1.00 46.74 282 TYR E C 1
ATOM 13697 O O . TYR E 1 282 ? 60.440 24.447 134.176 1.00 47.22 282 TYR E O 1
ATOM 13706 N N . GLY E 1 283 ? 61.706 23.345 132.689 1.00 46.80 283 GLY E N 1
ATOM 13707 C CA . GLY E 1 283 ? 61.096 22.059 132.958 1.00 47.31 283 GLY E CA 1
ATOM 13708 C C . GLY E 1 283 ? 61.496 21.573 134.325 1.00 47.74 283 GLY E C 1
ATOM 13709 O O . GLY E 1 283 ? 60.754 20.839 134.966 1.00 47.89 283 GLY E O 1
ATOM 13710 N N . ARG E 1 284 ? 62.678 21.988 134.769 1.00 48.56 284 ARG E N 1
ATOM 13711 C CA . ARG E 1 284 ? 63.199 21.614 136.083 1.00 49.30 284 ARG E CA 1
ATOM 13712 C C . ARG E 1 284 ? 62.348 22.292 137.152 1.00 49.18 284 ARG E C 1
ATOM 13713 O O . ARG E 1 284 ? 61.854 21.640 138.075 1.00 48.19 284 ARG E O 1
ATOM 13721 N N . GLU E 1 285 ? 62.138 23.596 137.000 1.00 50.51 285 GLU E N 1
ATOM 13722 C CA . GLU E 1 285 ? 61.413 24.350 138.012 1.00 52.17 285 GLU E CA 1
ATOM 13723 C C . GLU E 1 285 ? 59.943 23.898 138.071 1.00 51.66 285 GLU E C 1
ATOM 13724 O O . GLU E 1 285 ? 59.383 23.718 139.154 1.00 51.78 285 GLU E O 1
ATOM 13730 N N . MET E 1 286 ? 59.342 23.664 136.905 1.00 51.20 286 MET E N 1
ATOM 13731 C CA . MET E 1 286 ? 57.997 23.115 136.826 1.00 50.41 286 MET E CA 1
ATOM 13732 C C . MET E 1 286 ? 57.827 21.740 137.546 1.00 49.50 286 MET E C 1
ATOM 13733 O O . MET E 1 286 ? 56.873 21.556 138.302 1.00 49.46 286 MET E O 1
ATOM 13738 N N . MET E 1 287 ? 58.728 20.779 137.321 1.00 48.70 287 MET E N 1
ATOM 13739 C CA . MET E 1 287 ? 58.596 19.436 137.950 1.00 47.70 287 MET E CA 1
ATOM 13740 C C . MET E 1 287 ? 58.858 19.457 139.444 1.00 48.11 287 MET E C 1
ATOM 13741 O O . MET E 1 287 ? 58.289 18.636 140.184 1.00 47.32 287 MET E O 1
ATOM 13746 N N . LYS E 1 288 ? 59.764 20.360 139.852 1.00 48.32 288 LYS E N 1
ATOM 13747 C CA . LYS E 1 288 ? 60.142 20.582 141.251 1.00 48.92 288 LYS E CA 1
ATOM 13748 C C . LYS E 1 288 ? 58.917 21.080 142.020 1.00 49.49 288 LYS E C 1
ATOM 13749 O O . LYS E 1 288 ? 58.432 20.396 142.935 1.00 49.00 288 LYS E O 1
ATOM 13755 N N . ASN E 1 289 ? 58.430 22.264 141.629 1.00 49.85 289 ASN E N 1
ATOM 13756 C CA . ASN E 1 289 ? 57.145 22.803 142.096 1.00 50.69 289 ASN E CA 1
ATOM 13757 C C . ASN E 1 289 ? 55.947 21.818 142.093 1.00 49.89 289 ASN E C 1
ATOM 13758 O O . ASN E 1 289 ? 55.231 21.692 143.081 1.00 49.68 289 ASN E O 1
ATOM 13763 N N . ARG E 1 290 ? 55.744 21.121 140.983 1.00 49.23 290 ARG E N 1
ATOM 13764 C CA . ARG E 1 290 ? 54.729 20.079 140.920 1.00 48.93 290 ARG E CA 1
ATOM 13765 C C . ARG E 1 290 ? 54.936 19.001 141.935 1.00 48.73 290 ARG E C 1
ATOM 13766 O O . ARG E 1 290 ? 53.974 18.380 142.353 1.00 49.32 290 ARG E O 1
ATOM 13774 N N . TRP E 1 291 ? 56.189 18.739 142.297 1.00 48.52 291 TRP E N 1
ATOM 13775 C CA . TRP E 1 291 ? 56.516 17.618 143.186 1.00 47.48 291 TRP E CA 1
ATOM 13776 C C . TRP E 1 291 ? 56.438 18.055 144.626 1.00 48.20 291 TRP E C 1
ATOM 13777 O O . TRP E 1 291 ? 55.972 17.318 145.488 1.00 47.69 291 TRP E O 1
ATOM 13788 N N . GLU E 1 292 ? 56.895 19.266 144.887 1.00 49.63 292 GLU E N 1
ATOM 13789 C CA . GLU E 1 292 ? 56.795 19.776 146.221 1.00 51.75 292 GLU E CA 1
ATOM 13790 C C . GLU E 1 292 ? 55.313 19.757 146.601 1.00 52.64 292 GLU E C 1
ATOM 13791 O O . GLU E 1 292 ? 54.908 19.076 147.570 1.00 52.84 292 GLU E O 1
ATOM 13797 N N . LYS E 1 293 ? 54.503 20.436 145.785 1.00 53.02 293 LYS E N 1
ATOM 13798 C CA . LYS E 1 293 ? 53.046 20.449 145.954 1.00 53.23 293 LYS E CA 1
ATOM 13799 C C . LYS E 1 293 ? 52.460 19.065 146.267 1.00 52.78 293 LYS E C 1
ATOM 13800 O O . LYS E 1 293 ? 51.841 18.888 147.310 1.00 52.96 293 LYS E O 1
ATOM 13806 N N . LEU E 1 294 ? 52.705 18.090 145.399 1.00 52.71 294 LEU E N 1
ATOM 13807 C CA . LEU E 1 294 ? 52.295 16.693 145.622 1.00 52.10 294 LEU E CA 1
ATOM 13808 C C . LEU E 1 294 ? 52.839 16.083 146.933 1.00 53.84 294 LEU E C 1
ATOM 13809 O O . LEU E 1 294 ? 52.226 15.182 147.536 1.00 54.06 294 LEU E O 1
ATOM 13814 N N . ARG E 1 295 ? 53.999 16.550 147.371 1.00 55.08 295 ARG E N 1
ATOM 13815 C CA . ARG E 1 295 ? 54.560 16.024 148.604 1.00 56.29 295 ARG E CA 1
ATOM 13816 C C . ARG E 1 295 ? 53.893 16.623 149.842 1.00 57.41 295 ARG E C 1
ATOM 13817 O O . ARG E 1 295 ? 53.689 15.915 150.827 1.00 57.76 295 ARG E O 1
ATOM 13825 N N . GLU E 1 296 ? 53.553 17.912 149.800 1.00 58.36 296 GLU E N 1
ATOM 13826 C CA . GLU E 1 296 ? 52.816 18.494 150.900 1.00 59.77 296 GLU E CA 1
ATOM 13827 C C . GLU E 1 296 ? 51.533 17.710 151.144 1.00 60.42 296 GLU E C 1
ATOM 13828 O O . GLU E 1 296 ? 51.323 17.178 152.235 1.00 60.83 296 GLU E O 1
ATOM 13834 N N . VAL E 1 297 ? 50.709 17.612 150.105 1.00 60.89 297 VAL E N 1
ATOM 13835 C CA . VAL E 1 297 ? 49.499 16.795 150.095 1.00 61.37 297 VAL E CA 1
ATOM 13836 C C . VAL E 1 297 ? 49.726 15.345 150.576 1.00 62.79 297 VAL E C 1
ATOM 13837 O O . VAL E 1 297 ? 48.974 14.870 151.413 1.00 63.37 297 VAL E O 1
ATOM 13841 N N . VAL E 1 298 ? 50.744 14.648 150.088 1.00 64.73 298 VAL E N 1
ATOM 13842 C CA . VAL E 1 298 ? 51.008 13.279 150.587 1.00 67.24 298 VAL E CA 1
ATOM 13843 C C . VAL E 1 298 ? 51.462 13.257 152.062 1.00 68.90 298 VAL E C 1
ATOM 13844 O O . VAL E 1 298 ? 51.194 12.283 152.792 1.00 68.95 298 VAL E O 1
ATOM 13848 N N . LYS E 1 299 ? 52.115 14.340 152.496 1.00 70.68 299 LYS E N 1
ATOM 13849 C CA . LYS E 1 299 ? 52.714 14.412 153.833 1.00 72.53 299 LYS E CA 1
ATOM 13850 C C . LYS E 1 299 ? 51.660 14.590 154.919 1.00 73.78 299 LYS E C 1
ATOM 13851 O O . LYS E 1 299 ? 51.741 13.966 155.979 1.00 74.20 299 LYS E O 1
ATOM 13857 N N . GLU E 1 300 ? 50.675 15.444 154.659 1.00 74.99 300 GLU E N 1
ATOM 13858 C CA . GLU E 1 300 ? 49.649 15.725 155.655 1.00 76.16 300 GLU E CA 1
ATOM 13859 C C . GLU E 1 300 ? 48.563 14.668 155.613 1.00 76.60 300 GLU E C 1
ATOM 13860 O O . GLU E 1 300 ? 47.791 14.535 156.563 1.00 77.03 300 GLU E O 1
ATOM 13866 N N . SER E 1 301 ? 48.511 13.919 154.516 1.00 77.05 301 SER E N 1
ATOM 13867 C CA . SER E 1 301 ? 47.586 12.807 154.403 1.00 77.58 301 SER E CA 1
ATOM 13868 C C . SER E 1 301 ? 48.146 11.636 155.194 1.00 77.83 301 SER E C 1
ATOM 13869 O O . SER E 1 301 ? 49.357 11.556 155.431 1.00 77.80 301 SER E O 1
ATOM 13872 N N . ASP E 1 302 ? 47.260 10.740 155.615 1.00 78.23 302 ASP E N 1
ATOM 13873 C CA . ASP E 1 302 ? 47.632 9.669 156.558 1.00 78.54 302 ASP E CA 1
ATOM 13874 C C . ASP E 1 302 ? 47.647 8.255 155.962 1.00 77.58 302 ASP E C 1
ATOM 13875 O O . ASP E 1 302 ? 47.642 7.254 156.705 1.00 77.62 302 ASP E O 1
ATOM 13880 N N . ALA E 1 303 ? 47.691 8.166 154.634 1.00 75.99 303 ALA E N 1
ATOM 13881 C CA . ALA E 1 303 ? 47.611 6.856 153.988 1.00 74.31 303 ALA E CA 1
ATOM 13882 C C . ALA E 1 303 ? 48.427 6.743 152.709 1.00 72.94 303 ALA E C 1
ATOM 13883 O O . ALA E 1 303 ? 48.536 5.652 152.137 1.00 72.64 303 ALA E O 1
ATOM 13885 N N . PHE E 1 304 ? 49.004 7.851 152.254 1.00 71.09 304 PHE E N 1
ATOM 13886 C CA . PHE E 1 304 ? 49.682 7.810 150.959 1.00 69.36 304 PHE E CA 1
ATOM 13887 C C . PHE E 1 304 ? 51.204 7.691 151.031 1.00 68.74 304 PHE E C 1
ATOM 13888 O O . PHE E 1 304 ? 51.836 8.340 151.860 1.00 68.97 304 PHE E O 1
ATOM 13896 N N . THR E 1 305 ? 51.756 6.841 150.158 1.00 67.94 305 THR E N 1
ATOM 13897 C CA . THR E 1 305 ? 53.200 6.627 150.016 1.00 66.88 305 THR E CA 1
ATOM 13898 C C . THR E 1 305 ? 53.734 7.137 148.680 1.00 66.11 305 THR E C 1
ATOM 13899 O O . THR E 1 305 ? 53.111 6.965 147.626 1.00 65.86 305 THR E O 1
ATOM 13903 N N . LEU E 1 306 ? 54.912 7.742 148.744 1.00 65.16 306 LEU E N 1
ATOM 13904 C CA . LEU E 1 306 ? 55.615 8.218 147.570 1.00 63.80 306 LEU E CA 1
ATOM 13905 C C . LEU E 1 306 ? 57.087 7.776 147.656 1.00 64.13 306 LEU E C 1
ATOM 13906 O O . LEU E 1 306 ? 57.702 7.860 148.736 1.00 63.86 306 LEU E O 1
ATOM 13911 N N . PRO E 1 307 ? 57.660 7.291 146.527 1.00 64.20 307 PRO E N 1
ATOM 13912 C CA . PRO E 1 307 ? 59.090 6.943 146.474 1.00 63.82 307 PRO E CA 1
ATOM 13913 C C . PRO E 1 307 ? 59.992 8.130 146.822 1.00 63.64 307 PRO E C 1
ATOM 13914 O O . PRO E 1 307 ? 59.674 9.290 146.501 1.00 62.74 307 PRO E O 1
ATOM 13918 N N . LYS E 1 308 ? 61.097 7.813 147.496 1.00 63.77 308 LYS E N 1
ATOM 13919 C CA . LYS E 1 308 ? 62.069 8.815 147.917 1.00 64.26 308 LYS E CA 1
ATOM 13920 C C . LYS E 1 308 ? 63.222 8.834 146.909 1.00 62.92 308 LYS E C 1
ATOM 13921 O O . LYS E 1 308 ? 63.567 7.791 146.326 1.00 62.48 308 LYS E O 1
ATOM 13927 N N . TYR E 1 309 ? 63.789 10.036 146.687 1.00 61.99 309 TYR E N 1
ATOM 13928 C CA . TYR E 1 309 ? 64.844 10.229 145.679 1.00 61.12 309 TYR E CA 1
ATOM 13929 C C . TYR E 1 309 ? 66.159 10.759 146.242 1.00 59.97 309 TYR E C 1
ATOM 13930 O O . TYR E 1 309 ? 66.253 11.929 146.636 1.00 59.66 309 TYR E O 1
ATOM 13939 N N . PRO E 1 310 ? 67.172 9.875 146.268 1.00 58.79 310 PRO E N 1
ATOM 13940 C CA . PRO E 1 310 ? 68.534 10.271 146.520 1.00 57.66 310 PRO E CA 1
ATOM 13941 C C . PRO E 1 310 ? 68.858 11.507 145.708 1.00 56.55 310 PRO E C 1
ATOM 13942 O O . PRO E 1 310 ? 68.673 11.532 144.500 1.00 56.72 310 PRO E O 1
ATOM 13946 N N . GLU E 1 311 ? 69.310 12.543 146.375 1.00 55.56 311 GLU E N 1
ATOM 13947 C CA . GLU E 1 311 ? 69.956 13.651 145.693 1.00 54.83 311 GLU E CA 1
ATOM 13948 C C . GLU E 1 311 ? 71.125 13.108 144.859 1.00 53.31 311 GLU E C 1
ATOM 13949 O O . GLU E 1 311 ? 71.529 11.963 145.048 1.00 53.73 311 GLU E O 1
ATOM 13955 N N . ALA E 1 312 ? 71.664 13.912 143.936 1.00 51.05 312 ALA E N 1
ATOM 13956 C CA . ALA E 1 312 ? 72.842 13.512 143.157 1.00 48.59 312 ALA E CA 1
ATOM 13957 C C . ALA E 1 312 ? 73.410 14.684 142.381 1.00 47.40 312 ALA E C 1
ATOM 13958 O O . ALA E 1 312 ? 72.678 15.572 141.967 1.00 47.17 312 ALA E O 1
ATOM 13960 N N . PHE E 1 313 ? 74.729 14.675 142.221 1.00 46.55 313 PHE E N 1
ATOM 13961 C CA . PHE E 1 313 ? 75.432 15.666 141.452 1.00 46.40 313 PHE E CA 1
ATOM 13962 C C . PHE E 1 313 ? 75.032 15.629 139.964 1.00 47.24 313 PHE E C 1
ATOM 13963 O O . PHE E 1 313 ? 75.112 14.579 139.283 1.00 46.25 313 PHE E O 1
ATOM 13971 N N . CYS E 1 314 ? 74.586 16.782 139.474 1.00 47.68 314 CYS E N 1
ATOM 13972 C CA . CYS E 1 314 ? 74.238 16.869 138.083 1.00 48.26 314 CYS E CA 1
ATOM 13973 C C . CYS E 1 314 ? 75.395 17.514 137.395 1.00 48.08 314 CYS E C 1
ATOM 13974 O O . CYS E 1 314 ? 75.801 18.623 137.772 1.00 47.86 314 CYS E O 1
ATOM 13977 N N . ASN E 1 315 ? 75.927 16.827 136.390 1.00 48.03 315 ASN E N 1
ATOM 13978 C CA . ASN E 1 315 ? 77.080 17.339 135.641 1.00 48.29 315 ASN E CA 1
ATOM 13979 C C . ASN E 1 315 ? 76.652 18.380 134.638 1.00 47.73 315 ASN E C 1
ATOM 13980 O O . ASN E 1 315 ? 77.487 19.010 134.008 1.00 47.02 315 ASN E O 1
ATOM 13985 N N . TYR E 1 316 ? 75.340 18.526 134.482 1.00 47.85 316 TYR E N 1
ATOM 13986 C CA . TYR E 1 316 ? 74.772 19.459 133.535 1.00 47.59 316 TYR E CA 1
ATOM 13987 C C . TYR E 1 316 ? 74.674 20.831 134.210 1.00 47.70 316 TYR E C 1
ATOM 13988 O O . TYR E 1 316 ? 75.211 21.817 133.709 1.00 46.66 316 TYR E O 1
ATOM 13997 N N . PHE E 1 317 ? 73.997 20.868 135.357 1.00 48.17 317 PHE E N 1
ATOM 13998 C CA . PHE E 1 317 ? 73.756 22.107 136.082 1.00 48.96 317 PHE E CA 1
ATOM 13999 C C . PHE E 1 317 ? 74.937 22.425 136.991 1.00 49.56 317 PHE E C 1
ATOM 14000 O O . PHE E 1 317 ? 75.245 23.604 137.253 1.00 49.39 317 PHE E O 1
ATOM 14008 N N . GLY E 1 318 ? 75.571 21.365 137.480 1.00 49.99 318 GLY E N 1
ATOM 14009 C CA . GLY E 1 318 ? 76.871 21.471 138.131 1.00 51.43 318 GLY E CA 1
ATOM 14010 C C . GLY E 1 318 ? 76.684 21.577 139.606 1.00 52.48 318 GLY E C 1
ATOM 14011 O O . GLY E 1 318 ? 77.474 22.213 140.302 1.00 53.40 318 GLY E O 1
ATOM 14012 N N . LYS E 1 319 ? 75.610 20.960 140.076 1.00 53.31 319 LYS E N 1
ATOM 14013 C CA . LYS E 1 319 ? 75.155 21.130 141.440 1.00 54.57 319 LYS E CA 1
ATOM 14014 C C . LYS E 1 319 ? 74.637 19.775 141.825 1.00 54.00 319 LYS E C 1
ATOM 14015 O O . LYS E 1 319 ? 74.193 19.019 140.965 1.00 54.04 319 LYS E O 1
ATOM 14021 N N . SER E 1 320 ? 74.696 19.472 143.115 1.00 54.06 320 SER E N 1
ATOM 14022 C CA . SER E 1 320 ? 73.997 18.323 143.633 1.00 54.38 320 SER E CA 1
ATOM 14023 C C . SER E 1 320 ? 72.524 18.700 143.687 1.00 55.03 320 SER E C 1
ATOM 14024 O O . SER E 1 320 ? 72.159 19.780 144.204 1.00 54.83 320 SER E O 1
ATOM 14027 N N . LEU E 1 321 ? 71.687 17.835 143.115 1.00 55.58 321 LEU E N 1
ATOM 14028 C CA . LEU E 1 321 ? 70.255 18.075 143.133 1.00 56.50 321 LEU E CA 1
ATOM 14029 C C . LEU E 1 321 ? 69.330 16.850 143.085 1.00 56.36 321 LEU E C 1
ATOM 14030 O O . LEU E 1 321 ? 69.723 15.747 142.722 1.00 56.55 321 LEU E O 1
ATOM 14035 N N . GLU E 1 322 ? 68.096 17.085 143.517 1.00 56.58 322 GLU E N 1
ATOM 14036 C CA . GLU E 1 322 ? 67.014 16.114 143.554 1.00 56.14 322 GLU E CA 1
ATOM 14037 C C . GLU E 1 322 ? 66.474 15.683 142.192 1.00 54.21 322 GLU E C 1
ATOM 14038 O O . GLU E 1 322 ? 66.459 16.461 141.231 1.00 53.00 322 GLU E O 1
ATOM 14044 N N . SER E 1 323 ? 66.018 14.434 142.140 1.00 51.80 323 SER E N 1
ATOM 14045 C CA . SER E 1 323 ? 65.274 13.918 141.020 1.00 50.45 323 SER E CA 1
ATOM 14046 C C . SER E 1 323 ? 63.755 14.291 141.130 1.00 51.13 323 SER E C 1
ATOM 14047 O O . SER E 1 323 ? 63.116 14.092 142.188 1.00 50.95 323 SER E O 1
ATOM 14050 N N . TYR E 1 324 ? 63.186 14.829 140.040 1.00 51.03 324 TYR E N 1
ATOM 14051 C CA . TYR E 1 324 ? 61.765 15.228 139.975 1.00 50.86 324 TYR E CA 1
ATOM 14052 C C . TYR E 1 324 ? 61.026 14.666 138.763 1.00 50.97 324 TYR E C 1
ATOM 14053 O O . TYR E 1 324 ? 60.803 15.371 137.784 1.00 49.77 324 TYR E O 1
ATOM 14062 N N . PRO E 1 325 ? 60.615 13.407 138.836 1.00 51.96 325 PRO E N 1
ATOM 14063 C CA . PRO E 1 325 ? 60.094 12.678 137.682 1.00 53.86 325 PRO E CA 1
ATOM 14064 C C . PRO E 1 325 ? 58.570 12.786 137.414 1.00 55.91 325 PRO E C 1
ATOM 14065 O O . PRO E 1 325 ? 57.872 13.573 138.042 1.00 55.37 325 PRO E O 1
ATOM 14069 N N . ALA E 1 326 ? 58.073 12.032 136.430 1.00 58.20 326 ALA E N 1
ATOM 14070 C CA . ALA E 1 326 ? 57.512 12.625 135.193 1.00 60.36 326 ALA E CA 1
ATOM 14071 C C . ALA E 1 326 ? 56.217 11.811 135.356 1.00 61.19 326 ALA E C 1
ATOM 14072 O O . ALA E 1 326 ? 55.163 12.132 134.837 1.00 61.20 326 ALA E O 1
ATOM 14074 N N . PHE E 1 327 ? 56.370 10.725 136.118 1.00 61.81 327 PHE E N 1
ATOM 14075 C CA . PHE E 1 327 ? 55.294 9.962 136.708 1.00 62.17 327 PHE E CA 1
ATOM 14076 C C . PHE E 1 327 ? 55.436 9.938 138.242 1.00 62.29 327 PHE E C 1
ATOM 14077 O O . PHE E 1 327 ? 56.547 9.794 138.779 1.00 62.20 327 PHE E O 1
ATOM 14085 N N . ALA E 1 328 ? 54.297 10.089 138.926 1.00 62.26 328 ALA E N 1
ATOM 14086 C CA . ALA E 1 328 ? 54.187 9.909 140.372 1.00 62.33 328 ALA E CA 1
ATOM 14087 C C . ALA E 1 328 ? 53.610 8.536 140.651 1.00 63.21 328 ALA E C 1
ATOM 14088 O O . ALA E 1 328 ? 52.585 8.133 140.100 1.00 63.20 328 ALA E O 1
ATOM 14090 N N . TRP E 1 329 ? 54.298 7.812 141.515 1.00 65.31 329 TRP E N 1
ATOM 14091 C CA . TRP E 1 329 ? 54.018 6.409 141.736 1.00 67.27 329 TRP E CA 1
ATOM 14092 C C . TRP E 1 329 ? 53.761 6.106 143.220 1.00 68.28 329 TRP E C 1
ATOM 14093 O O . TRP E 1 329 ? 54.313 6.766 144.109 1.00 68.06 329 TRP E O 1
ATOM 14104 N N . LEU E 1 330 ? 52.826 5.192 143.504 1.00 69.81 330 LEU E N 1
ATOM 14105 C CA . LEU E 1 330 ? 51.486 5.594 143.784 1.00 70.37 330 LEU E CA 1
ATOM 14106 C C . LEU E 1 330 ? 50.893 4.658 144.723 1.00 70.52 330 LEU E C 1
ATOM 14107 O O . LEU E 1 330 ? 50.476 3.588 144.301 1.00 70.77 330 LEU E O 1
ATOM 14112 N N . GLY E 1 331 ? 50.971 4.911 146.021 1.00 70.49 331 GLY E N 1
ATOM 14113 C CA . GLY E 1 331 ? 50.679 3.831 146.966 1.00 70.33 331 GLY E CA 1
ATOM 14114 C C . GLY E 1 331 ? 49.942 4.167 148.245 1.00 70.21 331 GLY E C 1
ATOM 14115 O O . GLY E 1 331 ? 50.043 5.282 148.784 1.00 69.60 331 GLY E O 1
ATOM 14116 N N . THR E 1 332 ? 49.197 3.185 148.738 1.00 70.15 332 THR E N 1
ATOM 14117 C CA . THR E 1 332 ? 48.676 3.275 150.094 1.00 70.29 332 THR E CA 1
ATOM 14118 C C . THR E 1 332 ? 49.685 2.684 151.077 1.00 71.23 332 THR E C 1
ATOM 14119 O O . THR E 1 332 ? 50.449 1.778 150.723 1.00 70.93 332 THR E O 1
ATOM 14123 N N . LYS E 1 333 ? 49.710 3.219 152.299 1.00 72.56 333 LYS E N 1
ATOM 14124 C CA . LYS E 1 333 ? 50.465 2.598 153.380 1.00 74.25 333 LYS E CA 1
ATOM 14125 C C . LYS E 1 333 ? 49.803 1.252 153.682 1.00 75.44 333 LYS E C 1
ATOM 14126 O O . LYS E 1 333 ? 50.480 0.273 153.988 1.00 75.30 333 LYS E O 1
ATOM 14132 N N . GLU E 1 334 ? 48.477 1.212 153.529 1.00 77.53 334 GLU E N 1
ATOM 14133 C CA . GLU E 1 334 ? 47.667 0.034 153.845 1.00 79.71 334 GLU E CA 1
ATOM 14134 C C . GLU E 1 334 ? 47.180 -0.691 152.590 1.00 80.57 334 GLU E C 1
ATOM 14135 O O . GLU E 1 334 ? 47.338 -0.196 151.470 1.00 80.58 334 GLU E O 1
ATOM 14141 N N . GLU E 1 335 ? 46.607 -1.879 152.797 1.00 81.76 335 GLU E N 1
ATOM 14142 C CA . GLU E 1 335 ? 46.027 -2.698 151.718 1.00 82.85 335 GLU E CA 1
ATOM 14143 C C . GLU E 1 335 ? 44.776 -2.009 151.160 1.00 82.65 335 GLU E C 1
ATOM 14144 O O . GLU E 1 335 ? 43.853 -1.655 151.906 1.00 82.64 335 GLU E O 1
ATOM 14150 N N . THR E 1 336 ? 44.771 -1.805 149.847 1.00 82.39 336 THR E N 1
ATOM 14151 C CA . THR E 1 336 ? 43.768 -0.966 149.200 1.00 82.14 336 THR E CA 1
ATOM 14152 C C . THR E 1 336 ? 43.797 -1.216 147.707 1.00 81.32 336 THR E C 1
ATOM 14153 O O . THR E 1 336 ? 44.860 -1.465 147.141 1.00 81.23 336 THR E O 1
ATOM 14157 N N . ASP E 1 337 ? 42.615 -1.188 147.092 1.00 80.44 337 ASP E N 1
ATOM 14158 C CA . ASP E 1 337 ? 42.510 -1.050 145.652 1.00 79.30 337 ASP E CA 1
ATOM 14159 C C . ASP E 1 337 ? 42.554 0.445 145.303 1.00 78.29 337 ASP E C 1
ATOM 14160 O O . ASP E 1 337 ? 41.652 1.220 145.679 1.00 78.33 337 ASP E O 1
ATOM 14165 N N . LEU E 1 338 ? 43.635 0.839 144.624 1.00 76.82 338 LEU E N 1
ATOM 14166 C CA . LEU E 1 338 ? 43.922 2.242 144.322 1.00 75.35 338 LEU E CA 1
ATOM 14167 C C . LEU E 1 338 ? 43.424 2.596 142.920 1.00 74.43 338 LEU E C 1
ATOM 14168 O O . LEU E 1 338 ? 42.921 3.706 142.712 1.00 74.47 338 LEU E O 1
ATOM 14173 N N . VAL E 1 339 ? 43.547 1.649 141.977 1.00 73.29 339 VAL E N 1
ATOM 14174 C CA . VAL E 1 339 ? 43.025 1.818 140.609 1.00 72.11 339 VAL E CA 1
ATOM 14175 C C . VAL E 1 339 ? 41.525 2.129 140.644 1.00 71.37 339 VAL E C 1
ATOM 14176 O O . VAL E 1 339 ? 40.992 2.765 139.728 1.00 71.73 339 VAL E O 1
ATOM 14180 N N . SER E 1 340 ? 40.868 1.715 141.728 1.00 70.15 340 SER E N 1
ATOM 14181 C CA . SER E 1 340 ? 39.428 1.875 141.874 1.00 68.77 340 SER E CA 1
ATOM 14182 C C . SER E 1 340 ? 39.085 3.065 142.762 1.00 68.29 340 SER E C 1
ATOM 14183 O O . SER E 1 340 ? 38.201 3.858 142.439 1.00 67.51 340 SER E O 1
ATOM 14186 N N . GLU E 1 341 ? 39.802 3.213 143.868 1.00 68.20 341 GLU E N 1
ATOM 14187 C CA . GLU E 1 341 ? 39.507 4.319 144.783 1.00 68.75 341 GLU E CA 1
ATOM 14188 C C . GLU E 1 341 ? 39.613 5.719 144.160 1.00 68.11 341 GLU E C 1
ATOM 14189 O O . GLU E 1 341 ? 38.933 6.672 144.596 1.00 68.04 341 GLU E O 1
ATOM 14195 N N . LEU E 1 342 ? 40.459 5.806 143.129 1.00 67.44 342 LEU E N 1
ATOM 14196 C CA . LEU E 1 342 ? 40.626 6.996 142.290 1.00 66.15 342 LEU E CA 1
ATOM 14197 C C . LEU E 1 342 ? 39.524 7.110 141.223 1.00 65.56 342 LEU E C 1
ATOM 14198 O O . LEU E 1 342 ? 38.799 8.093 141.223 1.00 65.00 342 LEU E O 1
ATOM 14203 N N . ARG E 1 343 ? 39.384 6.111 140.339 1.00 65.22 343 ARG E N 1
ATOM 14204 C CA . ARG E 1 343 ? 38.320 6.138 139.312 1.00 66.21 343 ARG E CA 1
ATOM 14205 C C . ARG E 1 343 ? 37.011 6.653 139.899 1.00 65.17 343 ARG E C 1
ATOM 14206 O O . ARG E 1 343 ? 36.298 7.418 139.270 1.00 65.29 343 ARG E O 1
ATOM 14214 N N . ARG E 1 344 ? 36.723 6.237 141.120 1.00 65.03 344 ARG E N 1
ATOM 14215 C CA . ARG E 1 344 ? 35.557 6.689 141.845 1.00 65.62 344 ARG E CA 1
ATOM 14216 C C . ARG E 1 344 ? 35.561 8.203 142.064 1.00 64.58 344 ARG E C 1
ATOM 14217 O O . ARG E 1 344 ? 34.490 8.826 142.126 1.00 64.81 344 ARG E O 1
ATOM 14225 N N . HIS E 1 345 ? 36.757 8.791 142.199 1.00 63.60 345 HIS E N 1
ATOM 14226 C CA . HIS E 1 345 ? 36.906 10.248 142.387 1.00 62.34 345 HIS E CA 1
ATOM 14227 C C . HIS E 1 345 ? 37.180 10.919 141.053 1.00 60.69 345 HIS E C 1
ATOM 14228 O O . HIS E 1 345 ? 37.670 12.046 140.984 1.00 59.89 345 HIS E O 1
ATOM 14235 N N . LYS E 1 346 ? 36.839 10.185 139.999 1.00 59.17 346 LYS E N 1
ATOM 14236 C CA . LYS E 1 346 ? 37.067 10.581 138.620 1.00 57.94 346 LYS E CA 1
ATOM 14237 C C . LYS E 1 346 ? 38.524 11.011 138.325 1.00 56.79 346 LYS E C 1
ATOM 14238 O O . LYS E 1 346 ? 38.770 11.914 137.527 1.00 56.70 346 LYS E O 1
ATOM 14244 N N . VAL E 1 347 ? 39.471 10.374 138.997 1.00 55.20 347 VAL E N 1
ATOM 14245 C CA . VAL E 1 347 ? 40.874 10.428 138.604 1.00 54.46 347 VAL E CA 1
ATOM 14246 C C . VAL E 1 347 ? 41.185 9.130 137.862 1.00 54.29 347 VAL E C 1
ATOM 14247 O O . VAL E 1 347 ? 40.927 8.045 138.381 1.00 54.11 347 VAL E O 1
ATOM 14251 N N . MET E 1 348 ? 41.685 9.244 136.638 1.00 54.59 348 MET E N 1
ATOM 14252 C CA . MET E 1 348 ? 42.131 8.084 135.857 1.00 55.55 348 MET E CA 1
ATOM 14253 C C . MET E 1 348 ? 43.643 7.873 136.077 1.00 55.86 348 MET E C 1
ATOM 14254 O O . MET E 1 348 ? 44.382 8.846 136.276 1.00 55.57 348 MET E O 1
ATOM 14259 N N . SER E 1 349 ? 44.083 6.608 136.049 1.00 56.23 349 SER E N 1
ATOM 14260 C CA . SER E 1 349 ? 45.485 6.229 136.286 1.00 56.64 349 SER E CA 1
ATOM 14261 C C . SER E 1 349 ? 45.758 4.795 135.844 1.00 56.87 349 SER E C 1
ATOM 14262 O O . SER E 1 349 ? 44.828 4.044 135.542 1.00 56.42 349 SER E O 1
ATOM 14265 N N . ARG E 1 350 ? 47.049 4.448 135.807 1.00 57.56 350 ARG E N 1
ATOM 14266 C CA . ARG E 1 350 ? 47.538 3.117 135.461 1.00 58.37 350 ARG E CA 1
ATOM 14267 C C . ARG E 1 350 ? 47.689 2.233 136.713 1.00 58.67 350 ARG E C 1
ATOM 14268 O O . ARG E 1 350 ? 48.312 2.633 137.712 1.00 58.16 350 ARG E O 1
ATOM 14276 N N . ALA E 1 351 ? 47.116 1.031 136.621 1.00 59.41 351 ALA E N 1
ATOM 14277 C CA . ALA E 1 351 ? 47.058 0.038 137.707 1.00 60.10 351 ALA E CA 1
ATOM 14278 C C . ALA E 1 351 ? 48.440 -0.443 138.133 1.00 61.03 351 ALA E C 1
ATOM 14279 O O . ALA E 1 351 ? 49.365 -0.513 137.321 1.00 61.16 351 ALA E O 1
ATOM 14281 N N . GLY E 1 352 ? 48.577 -0.781 139.411 1.00 62.51 352 GLY E N 1
ATOM 14282 C CA . GLY E 1 352 ? 49.783 -1.460 139.877 1.00 64.27 352 GLY E CA 1
ATOM 14283 C C . GLY E 1 352 ? 49.757 -2.863 139.305 1.00 65.89 352 GLY E C 1
ATOM 14284 O O . GLY E 1 352 ? 50.694 -3.267 138.615 1.00 66.01 352 GLY E O 1
ATOM 14285 N N . GLU E 1 353 ? 48.657 -3.580 139.558 1.00 67.69 353 GLU E N 1
ATOM 14286 C CA . GLU E 1 353 ? 48.490 -4.957 139.111 1.00 69.83 353 GLU E CA 1
ATOM 14287 C C . GLU E 1 353 ? 48.797 -5.217 137.619 1.00 70.39 353 GLU E C 1
ATOM 14288 O O . GLU E 1 353 ? 48.388 -6.240 137.064 1.00 70.94 353 GLU E O 1
ATOM 14294 N N . ARG E 1 354 ? 49.505 -4.296 136.973 1.00 71.00 354 ARG E N 1
ATOM 14295 C CA . ARG E 1 354 ? 50.211 -4.625 135.720 1.00 71.80 354 ARG E CA 1
ATOM 14296 C C . ARG E 1 354 ? 51.418 -3.705 135.340 1.00 72.02 354 ARG E C 1
ATOM 14297 O O . ARG E 1 354 ? 51.742 -3.476 134.165 1.00 71.29 354 ARG E O 1
ATOM 14305 N N . CYS E 1 355 ? 52.096 -3.223 136.381 1.00 72.64 355 CYS E N 1
ATOM 14306 C CA . CYS E 1 355 ? 53.437 -2.654 136.262 1.00 72.79 355 CYS E CA 1
ATOM 14307 C C . CYS E 1 355 ? 54.411 -3.565 136.994 1.00 71.95 355 CYS E C 1
ATOM 14308 O O . CYS E 1 355 ? 55.443 -3.111 137.490 1.00 71.72 355 CYS E O 1
ATOM 14311 N N . GLY E 1 356 ? 54.077 -4.858 137.054 1.00 71.08 356 GLY E N 1
ATOM 14312 C CA . GLY E 1 356 ? 54.725 -5.774 137.994 1.00 69.45 356 GLY E CA 1
ATOM 14313 C C . GLY E 1 356 ? 54.535 -5.235 139.413 1.00 68.33 356 GLY E C 1
ATOM 14314 O O . GLY E 1 356 ? 55.506 -5.092 140.188 1.00 68.72 356 GLY E O 1
ATOM 14315 N N . SER E 1 357 ? 53.293 -4.897 139.753 1.00 66.59 357 SER E N 1
ATOM 14316 C CA . SER E 1 357 ? 53.022 -4.449 141.102 1.00 65.44 357 SER E CA 1
ATOM 14317 C C . SER E 1 357 ? 51.713 -4.990 141.673 1.00 65.27 357 SER E C 1
ATOM 14318 O O . SER E 1 357 ? 51.177 -6.002 141.190 1.00 64.93 357 SER E O 1
ATOM 14321 N N . ASP E 1 358 ? 51.225 -4.339 142.725 1.00 65.52 358 ASP E N 1
ATOM 14322 C CA . ASP E 1 358 ? 49.970 -4.730 143.350 1.00 66.04 358 ASP E CA 1
ATOM 14323 C C . ASP E 1 358 ? 49.028 -3.541 143.430 1.00 66.24 358 ASP E C 1
ATOM 14324 O O . ASP E 1 358 ? 49.443 -2.384 143.234 1.00 66.99 358 ASP E O 1
ATOM 14329 N N . LYS E 1 359 ? 47.762 -3.830 143.725 1.00 65.93 359 LYS E N 1
ATOM 14330 C CA . LYS E 1 359 ? 46.693 -2.849 143.667 1.00 65.11 359 LYS E CA 1
ATOM 14331 C C . LYS E 1 359 ? 46.861 -1.756 144.712 1.00 64.66 359 LYS E C 1
ATOM 14332 O O . LYS E 1 359 ? 46.030 -0.849 144.830 1.00 64.74 359 LYS E O 1
ATOM 14338 N N . LYS E 1 360 ? 47.950 -1.822 145.462 1.00 63.94 360 LYS E N 1
ATOM 14339 C CA . LYS E 1 360 ? 48.208 -0.826 146.493 1.00 63.93 360 LYS E CA 1
ATOM 14340 C C . LYS E 1 360 ? 48.783 0.414 145.837 1.00 63.04 360 LYS E C 1
ATOM 14341 O O . LYS E 1 360 ? 48.752 1.507 146.409 1.00 62.25 360 LYS E O 1
ATOM 14347 N N . HIS E 1 361 ? 49.331 0.220 144.636 1.00 63.12 361 HIS E N 1
ATOM 14348 C CA . HIS E 1 361 ? 49.820 1.339 143.822 1.00 63.19 361 HIS E CA 1
ATOM 14349 C C . HIS E 1 361 ? 49.135 1.548 142.477 1.00 62.26 361 HIS E C 1
ATOM 14350 O O . HIS E 1 361 ? 48.591 0.623 141.864 1.00 61.87 361 HIS E O 1
ATOM 14357 N N . VAL E 1 362 ? 49.208 2.801 142.043 1.00 61.37 362 VAL E N 1
ATOM 14358 C CA . VAL E 1 362 ? 48.910 3.229 140.687 1.00 60.61 362 VAL E CA 1
ATOM 14359 C C . VAL E 1 362 ? 50.029 4.162 140.219 1.00 59.07 362 VAL E C 1
ATOM 14360 O O . VAL E 1 362 ? 50.771 4.708 141.041 1.00 59.36 362 VAL E O 1
ATOM 14364 N N . ARG E 1 363 ? 50.147 4.334 138.907 1.00 57.12 363 ARG E N 1
ATOM 14365 C CA . ARG E 1 363 ? 51.006 5.372 138.334 1.00 55.20 363 ARG E CA 1
ATOM 14366 C C . ARG E 1 363 ? 50.140 6.504 137.814 1.00 54.56 363 ARG E C 1
ATOM 14367 O O . ARG E 1 363 ? 49.080 6.268 137.240 1.00 54.22 363 ARG E O 1
ATOM 14375 N N . VAL E 1 364 ? 50.627 7.727 138.013 1.00 53.98 364 VAL E N 1
ATOM 14376 C CA . VAL E 1 364 ? 49.941 8.951 137.633 1.00 53.36 364 VAL E CA 1
ATOM 14377 C C . VAL E 1 364 ? 50.933 9.932 136.961 1.00 52.02 364 VAL E C 1
ATOM 14378 O O . VAL E 1 364 ? 51.958 10.291 137.536 1.00 51.43 364 VAL E O 1
ATOM 14382 N N . SER E 1 365 ? 50.620 10.343 135.732 1.00 50.15 365 SER E N 1
ATOM 14383 C CA . SER E 1 365 ? 51.453 11.287 134.991 1.00 48.21 365 SER E CA 1
ATOM 14384 C C . SER E 1 365 ? 51.551 12.602 135.738 1.00 46.86 365 SER E C 1
ATOM 14385 O O . SER E 1 365 ? 50.599 13.016 136.360 1.00 45.86 365 SER E O 1
ATOM 14388 N N . MET E 1 366 ? 52.707 13.247 135.664 1.00 46.28 366 MET E N 1
ATOM 14389 C CA . MET E 1 366 ? 52.855 14.589 136.205 1.00 45.86 366 MET E CA 1
ATOM 14390 C C . MET E 1 366 ? 53.091 15.638 135.145 1.00 45.05 366 MET E C 1
ATOM 14391 O O . MET E 1 366 ? 53.491 16.790 135.439 1.00 44.12 366 MET E O 1
ATOM 14396 N N . LEU E 1 367 ? 52.786 15.251 133.911 1.00 44.14 367 LEU E N 1
ATOM 14397 C CA . LEU E 1 367 ? 53.021 16.111 132.771 1.00 43.86 367 LEU E CA 1
ATOM 14398 C C . LEU E 1 367 ? 51.729 16.663 132.157 1.00 44.76 367 LEU E C 1
ATOM 14399 O O . LEU E 1 367 ? 51.723 17.131 131.013 1.00 44.91 367 LEU E O 1
ATOM 14404 N N . SER E 1 368 ? 50.643 16.636 132.918 1.00 45.04 368 SER E N 1
ATOM 14405 C CA . SER E 1 368 ? 49.364 17.072 132.390 1.00 45.97 368 SER E CA 1
ATOM 14406 C C . SER E 1 368 ? 49.312 18.592 132.385 1.00 47.07 368 SER E C 1
ATOM 14407 O O . SER E 1 368 ? 50.284 19.244 132.728 1.00 45.52 368 SER E O 1
ATOM 14410 N N . ARG E 1 369 ? 48.157 19.129 132.012 1.00 49.42 369 ARG E N 1
ATOM 14411 C CA . ARG E 1 369 ? 47.898 20.560 132.046 1.00 52.13 369 ARG E CA 1
ATOM 14412 C C . ARG E 1 369 ? 47.875 20.964 133.513 1.00 52.14 369 ARG E C 1
ATOM 14413 O O . ARG E 1 369 ? 47.544 20.146 134.360 1.00 52.24 369 ARG E O 1
ATOM 14421 N N . GLU E 1 370 ? 48.253 22.195 133.838 1.00 52.74 370 GLU E N 1
ATOM 14422 C CA . GLU E 1 370 ? 48.372 22.544 135.258 1.00 53.73 370 GLU E CA 1
ATOM 14423 C C . GLU E 1 370 ? 47.018 22.525 135.990 1.00 52.45 370 GLU E C 1
ATOM 14424 O O . GLU E 1 370 ? 46.959 22.149 137.163 1.00 52.32 370 GLU E O 1
ATOM 14430 N N . ASP E 1 371 ? 45.948 22.922 135.292 1.00 51.44 371 ASP E N 1
ATOM 14431 C CA . ASP E 1 371 ? 44.572 22.785 135.797 1.00 49.84 371 ASP E CA 1
ATOM 14432 C C . ASP E 1 371 ? 44.225 21.379 136.194 1.00 47.93 371 ASP E C 1
ATOM 14433 O O . ASP E 1 371 ? 43.671 21.171 137.254 1.00 48.10 371 ASP E O 1
ATOM 14438 N N . VAL E 1 372 ? 44.525 20.425 135.318 1.00 46.27 372 VAL E N 1
ATOM 14439 C CA . VAL E 1 372 ? 44.202 19.017 135.554 1.00 44.73 372 VAL E CA 1
ATOM 14440 C C . VAL E 1 372 ? 44.966 18.526 136.784 1.00 45.46 372 VAL E C 1
ATOM 14441 O O . VAL E 1 372 ? 44.408 17.883 137.666 1.00 44.62 372 VAL E O 1
ATOM 14445 N N . PHE E 1 373 ? 46.252 18.883 136.836 1.00 47.04 373 PHE E N 1
ATOM 14446 C CA . PHE E 1 373 ? 47.092 18.668 138.020 1.00 47.34 373 PHE E CA 1
ATOM 14447 C C . PHE E 1 373 ? 46.453 19.140 139.339 1.00 48.13 373 PHE E C 1
ATOM 14448 O O . PHE E 1 373 ? 46.329 18.339 140.284 1.00 47.61 373 PHE E O 1
ATOM 14456 N N . ASN E 1 374 ? 46.050 20.417 139.399 1.00 48.70 374 ASN E N 1
ATOM 14457 C CA . ASN E 1 374 ? 45.454 20.971 140.617 1.00 49.82 374 ASN E CA 1
ATOM 14458 C C . ASN E 1 374 ? 44.219 20.237 141.088 1.00 50.45 374 ASN E C 1
ATOM 14459 O O . ASN E 1 374 ? 44.125 19.824 142.240 1.00 51.28 374 ASN E O 1
ATOM 14464 N N . VAL E 1 375 ? 43.260 20.110 140.188 1.00 50.67 375 VAL E N 1
ATOM 14465 C CA . VAL E 1 375 ? 42.087 19.350 140.448 1.00 50.92 375 VAL E CA 1
ATOM 14466 C C . VAL E 1 375 ? 42.511 18.037 141.095 1.00 52.07 375 VAL E C 1
ATOM 14467 O O . VAL E 1 375 ? 42.055 17.725 142.188 1.00 52.89 375 VAL E O 1
ATOM 14471 N N . PHE E 1 376 ? 43.413 17.292 140.461 1.00 52.93 376 PHE E N 1
ATOM 14472 C CA . PHE E 1 376 ? 43.911 16.039 141.035 1.00 53.64 376 PHE E CA 1
ATOM 14473 C C . PHE E 1 376 ? 44.452 16.157 142.481 1.00 54.39 376 PHE E C 1
ATOM 14474 O O . PHE E 1 376 ? 44.236 15.271 143.312 1.00 54.49 376 PHE E O 1
ATOM 14482 N N . LEU E 1 377 ? 45.159 17.228 142.798 1.00 55.24 377 LEU E N 1
ATOM 14483 C CA . LEU E 1 377 ? 45.657 17.333 144.159 1.00 56.56 377 LEU E CA 1
ATOM 14484 C C . LEU E 1 377 ? 44.471 17.478 145.104 1.00 57.69 377 LEU E C 1
ATOM 14485 O O . LEU E 1 377 ? 44.304 16.651 146.004 1.00 57.46 377 LEU E O 1
ATOM 14490 N N . GLU E 1 378 ? 43.651 18.517 144.868 1.00 58.93 378 GLU E N 1
ATOM 14491 C CA . GLU E 1 378 ? 42.393 18.792 145.604 1.00 60.40 378 GLU E CA 1
ATOM 14492 C C . GLU E 1 378 ? 41.600 17.511 145.895 1.00 59.27 378 GLU E C 1
ATOM 14493 O O . GLU E 1 378 ? 41.225 17.260 147.032 1.00 59.22 378 GLU E O 1
ATOM 14499 N N . ARG E 1 379 ? 41.387 16.705 144.863 1.00 59.03 379 ARG E N 1
ATOM 14500 C CA . ARG E 1 379 ? 40.754 15.397 144.997 1.00 59.11 379 ARG E CA 1
ATOM 14501 C C . ARG E 1 379 ? 41.569 14.386 145.796 1.00 59.64 379 ARG E C 1
ATOM 14502 O O . ARG E 1 379 ? 41.013 13.413 146.334 1.00 59.85 379 ARG E O 1
ATOM 14510 N N . LEU E 1 380 ? 42.882 14.614 145.865 1.00 60.06 380 LEU E N 1
ATOM 14511 C CA . LEU E 1 380 ? 43.812 13.741 146.595 1.00 60.11 380 LEU E CA 1
ATOM 14512 C C . LEU E 1 380 ? 43.760 14.034 148.108 1.00 59.77 380 LEU E C 1
ATOM 14513 O O . LEU E 1 380 ? 43.697 13.113 148.926 1.00 59.57 380 LEU E O 1
ATOM 14518 N N . ALA E 1 381 ? 43.744 15.321 148.448 1.00 60.30 381 ALA E N 1
ATOM 14519 C CA . ALA E 1 381 ? 43.663 15.806 149.828 1.00 61.62 381 ALA E CA 1
ATOM 14520 C C . ALA E 1 381 ? 42.390 15.353 150.550 1.00 63.13 381 ALA E C 1
ATOM 14521 O O . ALA E 1 381 ? 42.428 14.983 151.734 1.00 62.83 381 ALA E O 1
ATOM 14523 N N . ASN E 1 382 ? 41.278 15.373 149.817 1.00 65.41 382 ASN E N 1
ATOM 14524 C CA . ASN E 1 382 ? 39.950 15.149 150.368 1.00 67.70 382 ASN E CA 1
ATOM 14525 C C . ASN E 1 382 ? 39.390 13.742 150.201 1.00 68.92 382 ASN E C 1
ATOM 14526 O O . ASN E 1 382 ? 38.190 13.514 150.400 1.00 69.12 382 ASN E O 1
ATOM 14531 N N . MET E 1 383 ? 40.242 12.793 149.839 1.00 70.10 383 MET E N 1
ATOM 14532 C CA . MET E 1 383 ? 39.822 11.408 149.964 1.00 71.83 383 MET E CA 1
ATOM 14533 C C . MET E 1 383 ? 40.326 10.766 151.250 1.00 71.61 383 MET E C 1
ATOM 14534 O O . MET E 1 383 ? 41.410 11.075 151.763 1.00 71.58 383 MET E O 1
ATOM 14539 N N . LYS E 1 384 ? 39.493 9.888 151.773 1.00 72.14 384 LYS E N 1
ATOM 14540 C CA . LYS E 1 384 ? 39.849 9.085 152.915 1.00 72.66 384 LYS E CA 1
ATOM 14541 C C . LYS E 1 384 ? 39.769 7.643 152.448 1.00 72.83 384 LYS E C 1
ATOM 14542 O O . LYS E 1 384 ? 38.832 7.284 151.729 1.00 72.85 384 LYS E O 1
ATOM 14548 N N . LEU E 1 385 ? 40.764 6.837 152.827 1.00 73.16 385 LEU E N 1
ATOM 14549 C CA . LEU E 1 385 ? 40.842 5.441 152.409 1.00 73.61 385 LEU E CA 1
ATOM 14550 C C . LEU E 1 385 ? 40.181 4.565 153.449 1.00 74.12 385 LEU E C 1
ATOM 14551 O O . LEU E 1 385 ? 39.006 4.775 153.728 1.00 74.59 385 LEU E O 1
ATOM 14556 N N . ILE E 1 386 ? 40.881 3.593 154.033 1.00 74.59 386 ILE E N 1
ATOM 14557 C CA . ILE E 1 386 ? 40.189 2.764 155.032 1.00 74.83 386 ILE E CA 1
ATOM 14558 C C . ILE E 1 386 ? 40.993 1.668 155.747 1.00 75.35 386 ILE E C 1
ATOM 14559 O O . ILE E 1 386 ? 40.687 1.317 156.893 1.00 74.95 386 ILE E O 1
ATOM 14564 N N . LYS E 1 387 ? 42.015 1.141 155.076 1.00 76.01 387 LYS E N 1
ATOM 14565 C CA . LYS E 1 387 ? 42.709 -0.072 155.532 1.00 76.84 387 LYS E CA 1
ATOM 14566 C C . LYS E 1 387 ? 41.772 -1.300 155.379 1.00 76.95 387 LYS E C 1
ATOM 14567 O O . LYS E 1 387 ? 41.208 -1.843 156.339 1.00 77.13 387 LYS E O 1
ATOM 14573 N N . MET F 1 20 ? 79.271 9.370 80.800 1.00 88.54 20 MET F N 1
ATOM 14574 C CA . MET F 1 20 ? 78.406 8.544 81.657 1.00 87.56 20 MET F CA 1
ATOM 14575 C C . MET F 1 20 ? 78.025 7.265 80.933 1.00 85.82 20 MET F C 1
ATOM 14576 O O . MET F 1 20 ? 78.517 7.016 79.830 1.00 85.94 20 MET F O 1
ATOM 14581 N N . SER F 1 21 ? 77.117 6.486 81.527 1.00 83.60 21 SER F N 1
ATOM 14582 C CA . SER F 1 21 ? 77.121 5.018 81.372 1.00 81.50 21 SER F CA 1
ATOM 14583 C C . SER F 1 21 ? 77.909 4.460 82.554 1.00 79.39 21 SER F C 1
ATOM 14584 O O . SER F 1 21 ? 78.214 3.274 82.614 1.00 78.47 21 SER F O 1
ATOM 14587 N N . ASP F 1 22 ? 78.246 5.362 83.475 1.00 77.21 22 ASP F N 1
ATOM 14588 C CA . ASP F 1 22 ? 78.868 5.022 84.749 1.00 75.05 22 ASP F CA 1
ATOM 14589 C C . ASP F 1 22 ? 77.993 5.437 85.942 1.00 72.99 22 ASP F C 1
ATOM 14590 O O . ASP F 1 22 ? 78.418 5.418 87.112 1.00 72.76 22 ASP F O 1
ATOM 14595 N N . PHE F 1 23 ? 76.758 5.810 85.644 1.00 70.10 23 PHE F N 1
ATOM 14596 C CA . PHE F 1 23 ? 75.803 6.015 86.704 1.00 67.40 23 PHE F CA 1
ATOM 14597 C C . PHE F 1 23 ? 74.769 4.936 86.532 1.00 63.81 23 PHE F C 1
ATOM 14598 O O . PHE F 1 23 ? 74.302 4.707 85.423 1.00 63.54 23 PHE F O 1
ATOM 14606 N N . VAL F 1 24 ? 74.472 4.247 87.626 1.00 59.87 24 VAL F N 1
ATOM 14607 C CA . VAL F 1 24 ? 73.454 3.208 87.679 1.00 56.31 24 VAL F CA 1
ATOM 14608 C C . VAL F 1 24 ? 72.074 3.847 87.583 1.00 53.69 24 VAL F C 1
ATOM 14609 O O . VAL F 1 24 ? 71.793 4.861 88.217 1.00 53.54 24 VAL F O 1
ATOM 14613 N N . VAL F 1 25 ? 71.248 3.264 86.731 1.00 50.84 25 VAL F N 1
ATOM 14614 C CA . VAL F 1 25 ? 69.807 3.483 86.721 1.00 48.43 25 VAL F CA 1
ATOM 14615 C C . VAL F 1 25 ? 69.116 2.535 87.726 1.00 46.62 25 VAL F C 1
ATOM 14616 O O . VAL F 1 25 ? 69.088 1.316 87.564 1.00 45.46 25 VAL F O 1
ATOM 14620 N N . ASN F 1 26 ? 68.569 3.112 88.784 1.00 45.68 26 ASN F N 1
ATOM 14621 C CA . ASN F 1 26 ? 67.797 2.300 89.702 1.00 45.60 26 ASN F CA 1
ATOM 14622 C C . ASN F 1 26 ? 66.287 2.472 89.508 1.00 44.81 26 ASN F C 1
ATOM 14623 O O . ASN F 1 26 ? 65.690 3.483 89.897 1.00 44.54 26 ASN F O 1
ATOM 14628 N N . LEU F 1 27 ? 65.695 1.456 88.887 1.00 44.62 27 LEU F N 1
ATOM 14629 C CA . LEU F 1 27 ? 64.246 1.346 88.747 1.00 43.93 27 LEU F CA 1
ATOM 14630 C C . LEU F 1 27 ? 63.705 0.123 89.490 1.00 44.28 27 LEU F C 1
ATOM 14631 O O . LEU F 1 27 ? 62.631 -0.347 89.185 1.00 44.09 27 LEU F O 1
ATOM 14636 N N . ASP F 1 28 ? 64.464 -0.341 90.488 1.00 45.42 28 ASP F N 1
ATOM 14637 C CA . ASP F 1 28 ? 64.153 -1.490 91.370 1.00 46.05 28 ASP F CA 1
ATOM 14638 C C . ASP F 1 28 ? 63.098 -1.091 92.381 1.00 45.84 28 ASP F C 1
ATOM 14639 O O . ASP F 1 28 ? 62.155 -1.817 92.612 1.00 46.81 28 ASP F O 1
ATOM 14644 N N . HIS F 1 29 ? 63.307 0.042 93.020 1.00 45.22 29 HIS F N 1
ATOM 14645 C CA . HIS F 1 29 ? 62.373 0.603 93.963 1.00 44.86 29 HIS F CA 1
ATOM 14646 C C . HIS F 1 29 ? 61.510 1.629 93.252 1.00 43.94 29 HIS F C 1
ATOM 14647 O O . HIS F 1 29 ? 61.989 2.382 92.368 1.00 43.97 29 HIS F O 1
ATOM 14654 N N . GLY F 1 30 ? 60.247 1.681 93.635 1.00 42.48 30 GLY F N 1
ATOM 14655 C CA . GLY F 1 30 ? 59.334 2.604 92.982 1.00 41.30 30 GLY F CA 1
ATOM 14656 C C . GLY F 1 30 ? 59.256 3.998 93.621 1.00 39.70 30 GLY F C 1
ATOM 14657 O O . GLY F 1 30 ? 58.154 4.485 93.847 1.00 38.87 30 GLY F O 1
ATOM 14658 N N . ASP F 1 31 ? 60.405 4.619 93.919 1.00 37.71 31 ASP F N 1
ATOM 14659 C CA . ASP F 1 31 ? 60.423 5.989 94.444 1.00 36.62 31 ASP F CA 1
ATOM 14660 C C . ASP F 1 31 ? 59.798 6.859 93.363 1.00 36.02 31 ASP F C 1
ATOM 14661 O O . ASP F 1 31 ? 60.373 6.985 92.280 1.00 36.19 31 ASP F O 1
ATOM 14666 N N . PRO F 1 32 ? 58.569 7.388 93.621 1.00 36.30 32 PRO F N 1
ATOM 14667 C CA . PRO F 1 32 ? 57.824 8.230 92.640 1.00 35.60 32 PRO F CA 1
ATOM 14668 C C . PRO F 1 32 ? 58.305 9.663 92.497 1.00 35.59 32 PRO F C 1
ATOM 14669 O O . PRO F 1 32 ? 57.515 10.624 92.675 1.00 34.15 32 PRO F O 1
ATOM 14673 N N . THR F 1 33 ? 59.563 9.821 92.078 1.00 35.96 33 THR F N 1
ATOM 14674 C CA . THR F 1 33 ? 60.101 11.190 91.818 1.00 35.76 33 THR F CA 1
ATOM 14675 C C . THR F 1 33 ? 59.718 11.920 90.532 1.00 34.65 33 THR F C 1
ATOM 14676 O O . THR F 1 33 ? 60.116 13.075 90.347 1.00 34.83 33 THR F O 1
ATOM 14680 N N . ALA F 1 34 ? 58.951 11.294 89.649 1.00 33.75 34 ALA F N 1
ATOM 14681 C CA . ALA F 1 34 ? 58.408 12.000 88.457 1.00 32.39 34 ALA F CA 1
ATOM 14682 C C . ALA F 1 34 ? 57.628 13.278 88.766 1.00 33.07 34 ALA F C 1
ATOM 14683 O O . ALA F 1 34 ? 57.558 14.216 87.944 1.00 31.57 34 ALA F O 1
ATOM 14685 N N . TYR F 1 35 ? 56.972 13.266 89.917 1.00 34.02 35 TYR F N 1
ATOM 14686 C CA . TYR F 1 35 ? 55.986 14.290 90.276 1.00 35.18 35 TYR F CA 1
ATOM 14687 C C . TYR F 1 35 ? 56.560 15.519 90.910 1.00 35.31 35 TYR F C 1
ATOM 14688 O O . TYR F 1 35 ? 55.824 16.379 91.282 1.00 35.92 35 TYR F O 1
ATOM 14697 N N . GLU F 1 36 ? 57.870 15.605 91.007 1.00 36.82 36 GLU F N 1
ATOM 14698 C CA . GLU F 1 36 ? 58.556 16.640 91.789 1.00 39.14 36 GLU F CA 1
ATOM 14699 C C . GLU F 1 36 ? 58.456 17.986 91.117 1.00 39.19 36 GLU F C 1
ATOM 14700 O O . GLU F 1 36 ? 58.173 18.970 91.774 1.00 40.39 36 GLU F O 1
ATOM 14706 N N . GLU F 1 37 ? 58.676 17.999 89.808 1.00 39.95 37 GLU F N 1
ATOM 14707 C CA . GLU F 1 37 ? 58.554 19.155 88.914 1.00 40.97 37 GLU F CA 1
ATOM 14708 C C . GLU F 1 37 ? 57.187 19.829 88.954 1.00 39.13 37 GLU F C 1
ATOM 14709 O O . GLU F 1 37 ? 57.082 21.046 89.118 1.00 38.81 37 GLU F O 1
ATOM 14715 N N . TYR F 1 38 ? 56.146 19.026 88.805 1.00 36.60 38 TYR F N 1
ATOM 14716 C CA . TYR F 1 38 ? 54.772 19.471 89.033 1.00 35.38 38 TYR F CA 1
ATOM 14717 C C . TYR F 1 38 ? 54.572 20.298 90.326 1.00 35.04 38 TYR F C 1
ATOM 14718 O O . TYR F 1 38 ? 53.978 21.371 90.270 1.00 35.74 38 TYR F O 1
ATOM 14727 N N . TRP F 1 39 ? 55.022 19.755 91.458 1.00 33.97 39 TRP F N 1
ATOM 14728 C CA . TRP F 1 39 ? 54.825 20.340 92.745 1.00 34.62 39 TRP F CA 1
ATOM 14729 C C . TRP F 1 39 ? 55.740 21.502 92.996 1.00 35.81 39 TRP F C 1
ATOM 14730 O O . TRP F 1 39 ? 55.349 22.408 93.731 1.00 37.00 39 TRP F O 1
ATOM 14741 N N . ARG F 1 40 ? 56.928 21.486 92.403 1.00 37.44 40 ARG F N 1
ATOM 14742 C CA . ARG F 1 40 ? 57.801 22.677 92.353 1.00 39.94 40 ARG F CA 1
ATOM 14743 C C . ARG F 1 40 ? 57.061 23.877 91.769 1.00 40.90 40 ARG F C 1
ATOM 14744 O O . ARG F 1 40 ? 56.945 24.918 92.432 1.00 40.72 40 ARG F O 1
ATOM 14752 N N . LYS F 1 41 ? 56.556 23.699 90.545 1.00 42.36 41 LYS F N 1
ATOM 14753 C CA . LYS F 1 41 ? 55.649 24.607 89.831 1.00 44.73 41 LYS F CA 1
ATOM 14754 C C . LYS F 1 41 ? 54.426 25.154 90.584 1.00 45.80 41 LYS F C 1
ATOM 14755 O O . LYS F 1 41 ? 53.968 26.241 90.284 1.00 45.44 41 LYS F O 1
ATOM 14761 N N . MET F 1 42 ? 53.833 24.372 91.481 1.00 47.80 42 MET F N 1
ATOM 14762 C CA . MET F 1 42 ? 52.675 24.851 92.240 1.00 49.11 42 MET F CA 1
ATOM 14763 C C . MET F 1 42 ? 53.141 25.945 93.170 1.00 50.39 42 MET F C 1
ATOM 14764 O O . MET F 1 42 ? 52.403 26.876 93.461 1.00 50.18 42 MET F O 1
ATOM 14769 N N . GLY F 1 43 ? 54.379 25.812 93.625 1.00 52.02 43 GLY F N 1
ATOM 14770 C CA . GLY F 1 43 ? 54.997 26.793 94.500 1.00 54.07 43 GLY F CA 1
ATOM 14771 C C . GLY F 1 43 ? 54.243 26.946 95.812 1.00 55.51 43 GLY F C 1
ATOM 14772 O O . GLY F 1 43 ? 53.786 25.953 96.406 1.00 55.47 43 GLY F O 1
ATOM 14773 N N . ASP F 1 44 ? 54.105 28.204 96.226 1.00 56.67 44 ASP F N 1
ATOM 14774 C CA . ASP F 1 44 ? 53.527 28.616 97.508 1.00 57.56 44 ASP F CA 1
ATOM 14775 C C . ASP F 1 44 ? 52.152 28.088 97.879 1.00 56.85 44 ASP F C 1
ATOM 14776 O O . ASP F 1 44 ? 51.848 27.981 99.056 1.00 57.51 44 ASP F O 1
ATOM 14781 N N . ARG F 1 45 ? 51.334 27.741 96.889 1.00 55.82 45 ARG F N 1
ATOM 14782 C CA . ARG F 1 45 ? 49.999 27.190 97.135 1.00 54.24 45 ARG F CA 1
ATOM 14783 C C . ARG F 1 45 ? 50.023 25.979 98.082 1.00 52.88 45 ARG F C 1
ATOM 14784 O O . ARG F 1 45 ? 49.026 25.677 98.756 1.00 53.16 45 ARG F O 1
ATOM 14792 N N . CYS F 1 46 ? 51.159 25.289 98.142 1.00 50.67 46 CYS F N 1
ATOM 14793 C CA . CYS F 1 46 ? 51.251 24.050 98.915 1.00 48.22 46 CYS F CA 1
ATOM 14794 C C . CYS F 1 46 ? 52.025 24.149 100.202 1.00 45.84 46 CYS F C 1
ATOM 14795 O O . CYS F 1 46 ? 52.114 23.159 100.913 1.00 45.88 46 CYS F O 1
ATOM 14798 N N . THR F 1 47 ? 52.580 25.322 100.511 1.00 44.02 47 THR F N 1
ATOM 14799 C CA . THR F 1 47 ? 53.434 25.502 101.696 1.00 42.19 47 THR F CA 1
ATOM 14800 C C . THR F 1 47 ? 52.617 25.204 102.969 1.00 42.07 47 THR F C 1
ATOM 14801 O O . THR F 1 47 ? 51.476 25.628 103.084 1.00 42.51 47 THR F O 1
ATOM 14805 N N . VAL F 1 48 ? 53.199 24.411 103.876 1.00 41.50 48 VAL F N 1
ATOM 14806 C CA . VAL F 1 48 ? 52.611 24.022 105.153 1.00 40.24 48 VAL F CA 1
ATOM 14807 C C . VAL F 1 48 ? 53.376 24.769 106.245 1.00 41.10 48 VAL F C 1
ATOM 14808 O O . VAL F 1 48 ? 54.608 24.895 106.206 1.00 40.90 48 VAL F O 1
ATOM 14812 N N . THR F 1 49 ? 52.622 25.276 107.210 1.00 42.27 49 THR F N 1
ATOM 14813 C CA . THR F 1 49 ? 53.156 26.031 108.346 1.00 42.92 49 THR F CA 1
ATOM 14814 C C . THR F 1 49 ? 52.670 25.381 109.633 1.00 42.35 49 THR F C 1
ATOM 14815 O O . THR F 1 49 ? 51.472 25.220 109.850 1.00 42.55 49 THR F O 1
ATOM 14819 N N . ILE F 1 50 ? 53.645 24.944 110.434 1.00 41.97 50 ILE F N 1
ATOM 14820 C CA . ILE F 1 50 ? 53.433 24.306 111.721 1.00 40.47 50 ILE F CA 1
ATOM 14821 C C . ILE F 1 50 ? 54.144 25.164 112.790 1.00 40.75 50 ILE F C 1
ATOM 14822 O O . ILE F 1 50 ? 55.340 25.415 112.724 1.00 40.24 50 ILE F O 1
ATOM 14827 N N . ARG F 1 51 ? 53.387 25.650 113.764 1.00 41.69 51 ARG F N 1
ATOM 14828 C CA . ARG F 1 51 ? 53.983 26.418 114.850 1.00 41.93 51 ARG F CA 1
ATOM 14829 C C . ARG F 1 51 ? 54.456 25.488 115.956 1.00 41.19 51 ARG F C 1
ATOM 14830 O O . ARG F 1 51 ? 53.962 24.362 116.081 1.00 40.42 51 ARG F O 1
ATOM 14838 N N . GLY F 1 52 ? 55.419 25.980 116.747 1.00 40.42 52 GLY F N 1
ATOM 14839 C CA . GLY F 1 52 ? 56.126 25.213 117.757 1.00 39.11 52 GLY F CA 1
ATOM 14840 C C . GLY F 1 52 ? 55.270 24.563 118.823 1.00 39.17 52 GLY F C 1
ATOM 14841 O O . GLY F 1 52 ? 55.703 23.594 119.437 1.00 38.39 52 GLY F O 1
ATOM 14842 N N . CYS F 1 53 ? 54.077 25.105 119.054 1.00 39.63 53 CYS F N 1
ATOM 14843 C CA . CYS F 1 53 ? 53.135 24.517 119.977 1.00 41.82 53 CYS F CA 1
ATOM 14844 C C . CYS F 1 53 ? 51.969 23.705 119.336 1.00 42.16 53 CYS F C 1
ATOM 14845 O O . CYS F 1 53 ? 51.084 23.226 120.062 1.00 42.11 53 CYS F O 1
ATOM 14848 N N . ASP F 1 54 ? 51.978 23.540 118.009 1.00 42.29 54 ASP F N 1
ATOM 14849 C CA . ASP F 1 54 ? 50.910 22.804 117.314 1.00 42.07 54 ASP F CA 1
ATOM 14850 C C . ASP F 1 54 ? 51.216 21.325 117.366 1.00 40.62 54 ASP F C 1
ATOM 14851 O O . ASP F 1 54 ? 52.360 20.952 117.472 1.00 41.01 54 ASP F O 1
ATOM 14856 N N . LEU F 1 55 ? 50.177 20.503 117.256 1.00 38.71 55 LEU F N 1
ATOM 14857 C CA . LEU F 1 55 ? 50.262 19.041 117.152 1.00 36.38 55 LEU F CA 1
ATOM 14858 C C . LEU F 1 55 ? 50.957 18.263 118.234 1.00 34.69 55 LEU F C 1
ATOM 14859 O O . LEU F 1 55 ? 51.431 17.149 117.959 1.00 35.20 55 LEU F O 1
ATOM 14864 N N . MET F 1 56 ? 51.025 18.779 119.452 1.00 33.18 56 MET F N 1
ATOM 14865 C CA . MET F 1 56 ? 51.777 18.063 120.477 1.00 33.40 56 MET F CA 1
ATOM 14866 C C . MET F 1 56 ? 51.094 16.841 121.074 1.00 33.01 56 MET F C 1
ATOM 14867 O O . MET F 1 56 ? 51.788 15.876 121.386 1.00 32.54 56 MET F O 1
ATOM 14872 N N . SER F 1 57 ? 49.772 16.843 121.238 1.00 32.03 57 SER F N 1
ATOM 14873 C CA . SER F 1 57 ? 49.156 15.690 121.890 1.00 32.55 57 SER F CA 1
ATOM 14874 C C . SER F 1 57 ? 49.386 14.427 121.106 1.00 32.88 57 SER F C 1
ATOM 14875 O O . SER F 1 57 ? 49.683 14.466 119.921 1.00 31.40 57 SER F O 1
ATOM 14878 N N . TYR F 1 58 ? 49.286 13.307 121.805 1.00 35.08 58 TYR F N 1
ATOM 14879 C CA . TYR F 1 58 ? 49.244 11.994 121.192 1.00 37.50 58 TYR F CA 1
ATOM 14880 C C . TYR F 1 58 ? 47.907 11.903 120.449 1.00 39.13 58 TYR F C 1
ATOM 14881 O O . TYR F 1 58 ? 47.824 11.286 119.397 1.00 40.32 58 TYR F O 1
ATOM 14890 N N . PHE F 1 59 ? 46.868 12.540 121.010 1.00 40.76 59 PHE F N 1
ATOM 14891 C CA . PHE F 1 59 ? 45.479 12.375 120.575 1.00 42.38 59 PHE F CA 1
ATOM 14892 C C . PHE F 1 59 ? 45.041 13.414 119.521 1.00 43.41 59 PHE F C 1
ATOM 14893 O O . PHE F 1 59 ? 45.429 14.581 119.590 1.00 42.63 59 PHE F O 1
ATOM 14901 N N . SER F 1 60 ? 44.281 12.961 118.517 1.00 45.03 60 SER F N 1
ATOM 14902 C CA . SER F 1 60 ? 43.692 13.876 117.531 1.00 46.76 60 SER F CA 1
ATOM 14903 C C . SER F 1 60 ? 42.224 14.095 117.876 1.00 48.60 60 SER F C 1
ATOM 14904 O O . SER F 1 60 ? 41.799 15.207 118.160 1.00 48.72 60 SER F O 1
ATOM 14907 N N . ASP F 1 61 ? 41.452 13.014 117.857 1.00 50.86 61 ASP F N 1
ATOM 14908 C CA . ASP F 1 61 ? 40.050 13.085 118.261 1.00 52.96 61 ASP F CA 1
ATOM 14909 C C . ASP F 1 61 ? 39.656 11.864 119.084 1.00 53.38 61 ASP F C 1
ATOM 14910 O O . ASP F 1 61 ? 39.529 10.749 118.546 1.00 53.19 61 ASP F O 1
ATOM 14915 N N . MET F 1 62 ? 39.464 12.083 120.382 1.00 54.66 62 MET F N 1
ATOM 14916 C CA . MET F 1 62 ? 38.999 11.012 121.265 1.00 56.92 62 MET F CA 1
ATOM 14917 C C . MET F 1 62 ? 37.595 10.506 120.895 1.00 57.34 62 MET F C 1
ATOM 14918 O O . MET F 1 62 ? 37.220 9.386 121.261 1.00 57.65 62 MET F O 1
ATOM 14923 N N . THR F 1 63 ? 36.849 11.323 120.141 1.00 58.18 63 THR F N 1
ATOM 14924 C CA . THR F 1 63 ? 35.478 10.991 119.660 1.00 58.96 63 THR F CA 1
ATOM 14925 C C . THR F 1 63 ? 35.409 9.742 118.746 1.00 58.76 63 THR F C 1
ATOM 14926 O O . THR F 1 63 ? 34.388 9.025 118.706 1.00 58.90 63 THR F O 1
ATOM 14930 N N . ASN F 1 64 ? 36.511 9.506 118.025 1.00 57.94 64 ASN F N 1
ATOM 14931 C CA . ASN F 1 64 ? 36.570 8.597 116.885 1.00 56.53 64 ASN F CA 1
ATOM 14932 C C . ASN F 1 64 ? 37.299 7.313 117.175 1.00 54.25 64 ASN F C 1
ATOM 14933 O O . ASN F 1 64 ? 38.187 7.284 118.016 1.00 54.30 64 ASN F O 1
ATOM 14938 N N . LEU F 1 65 ? 36.942 6.259 116.448 1.00 51.75 65 LEU F N 1
ATOM 14939 C CA . LEU F 1 65 ? 37.598 4.964 116.605 1.00 49.69 65 LEU F CA 1
ATOM 14940 C C . LEU F 1 65 ? 39.103 5.145 116.461 1.00 48.27 65 LEU F C 1
ATOM 14941 O O . LEU F 1 65 ? 39.849 4.816 117.360 1.00 48.64 65 LEU F O 1
ATOM 14946 N N . CYS F 1 66 ? 39.538 5.694 115.329 1.00 45.51 66 CYS F N 1
ATOM 14947 C CA . CYS F 1 66 ? 40.937 5.992 115.108 1.00 43.21 66 CYS F CA 1
ATOM 14948 C C . CYS F 1 66 ? 41.203 7.328 115.742 1.00 41.99 66 CYS F C 1
ATOM 14949 O O . CYS F 1 66 ? 41.122 8.371 115.078 1.00 41.71 66 CYS F O 1
ATOM 14952 N N . TRP F 1 67 ? 41.500 7.321 117.034 1.00 40.54 67 TRP F N 1
ATOM 14953 C CA . TRP F 1 67 ? 41.678 8.583 117.767 1.00 39.81 67 TRP F CA 1
ATOM 14954 C C . TRP F 1 67 ? 42.918 9.404 117.351 1.00 38.00 67 TRP F C 1
ATOM 14955 O O . TRP F 1 67 ? 43.121 10.520 117.856 1.00 37.55 67 TRP F O 1
ATOM 14966 N N . PHE F 1 68 ? 43.729 8.862 116.428 1.00 35.70 68 PHE F N 1
ATOM 14967 C CA . PHE F 1 68 ? 44.984 9.539 115.989 1.00 34.35 68 PHE F CA 1
ATOM 14968 C C . PHE F 1 68 ? 44.932 10.020 114.555 1.00 33.24 68 PHE F C 1
ATOM 14969 O O . PHE F 1 68 ? 45.963 10.352 113.972 1.00 32.72 68 PHE F O 1
ATOM 14977 N N . LEU F 1 69 ? 43.728 9.978 113.985 1.00 32.84 69 LEU F N 1
ATOM 14978 C CA . LEU F 1 69 ? 43.458 10.493 112.673 1.00 32.78 69 LEU F CA 1
ATOM 14979 C C . LEU F 1 69 ? 43.017 11.901 112.826 1.00 33.54 69 LEU F C 1
ATOM 14980 O O . LEU F 1 69 ? 42.059 12.157 113.518 1.00 34.45 69 LEU F O 1
ATOM 14985 N N . GLU F 1 70 ? 43.700 12.812 112.149 1.00 35.24 70 GLU F N 1
ATOM 14986 C CA . GLU F 1 70 ? 43.37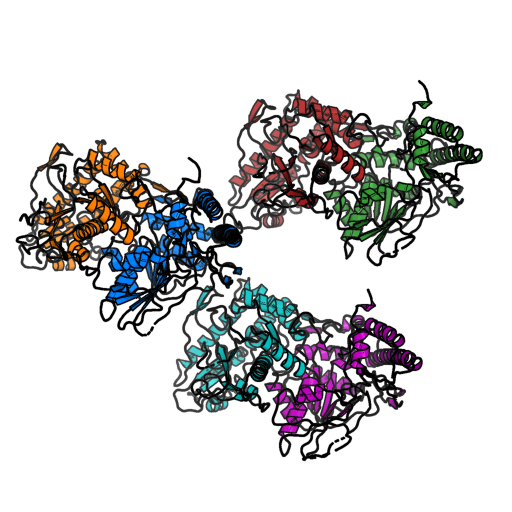7 14.243 112.160 1.00 36.22 70 GLU F CA 1
ATOM 14987 C C . GLU F 1 70 ? 42.156 14.462 111.326 1.00 37.44 70 GLU F C 1
ATOM 14988 O O . GLU F 1 70 ? 42.068 13.923 110.243 1.00 38.85 70 GLU F O 1
ATOM 14994 N N . PRO F 1 71 ? 41.187 15.206 111.843 1.00 38.87 71 PRO F N 1
ATOM 14995 C CA . PRO F 1 71 ? 39.981 15.612 111.078 1.00 40.27 71 PRO F CA 1
ATOM 14996 C C . PRO F 1 71 ? 40.222 16.196 109.686 1.00 41.36 71 PRO F C 1
ATOM 14997 O O . PRO F 1 71 ? 39.508 15.846 108.761 1.00 42.90 71 PRO F O 1
ATOM 15001 N N . GLU F 1 72 ? 41.209 17.076 109.538 1.00 42.06 72 GLU F N 1
ATOM 15002 C CA . GLU F 1 72 ? 41.532 17.672 108.253 1.00 42.36 72 GLU F CA 1
ATOM 15003 C C . GLU F 1 72 ? 41.871 16.634 107.210 1.00 41.00 72 GLU F C 1
ATOM 15004 O O . GLU F 1 72 ? 41.553 16.781 106.034 1.00 41.14 72 GLU F O 1
ATOM 15010 N N . LEU F 1 73 ? 42.537 15.586 107.640 1.00 40.20 73 LEU F N 1
ATOM 15011 C CA . LEU F 1 73 ? 43.035 14.623 106.703 1.00 39.08 73 LEU F CA 1
ATOM 15012 C C . LEU F 1 73 ? 41.839 13.775 106.351 1.00 40.50 73 LEU F C 1
ATOM 15013 O O . LEU F 1 73 ? 41.563 13.588 105.185 1.00 40.97 73 LEU F O 1
ATOM 15018 N N . GLU F 1 74 ? 41.112 13.303 107.357 1.00 41.80 74 GLU F N 1
ATOM 15019 C CA . GLU F 1 74 ? 39.860 12.559 107.130 1.00 43.21 74 GLU F CA 1
ATOM 15020 C C . GLU F 1 74 ? 38.934 13.239 106.131 1.00 42.81 74 GLU F C 1
ATOM 15021 O O . GLU F 1 74 ? 38.461 12.608 105.206 1.00 43.26 74 GLU F O 1
ATOM 15027 N N . ASP F 1 75 ? 38.672 14.522 106.336 1.00 42.69 75 ASP F N 1
ATOM 15028 C CA . ASP F 1 75 ? 37.875 15.297 105.386 1.00 42.59 75 ASP F CA 1
ATOM 15029 C C . ASP F 1 75 ? 38.461 15.294 104.000 1.00 41.55 75 ASP F C 1
ATOM 15030 O O . ASP F 1 75 ? 37.731 15.162 103.030 1.00 42.02 75 ASP F O 1
ATOM 15035 N N . ALA F 1 76 ? 39.782 15.453 103.930 1.00 39.43 76 ALA F N 1
ATOM 15036 C CA . ALA F 1 76 ? 40.527 15.468 102.683 1.00 37.07 76 ALA F CA 1
ATOM 15037 C C . ALA F 1 76 ? 40.435 14.130 101.944 1.00 34.12 76 ALA F C 1
ATOM 15038 O O . ALA F 1 76 ? 40.337 14.101 100.737 1.00 34.83 76 ALA F O 1
ATOM 15040 N N . ILE F 1 77 ? 40.501 13.025 102.674 1.00 31.15 77 ILE F N 1
ATOM 15041 C CA . ILE F 1 77 ? 40.417 11.669 102.065 1.00 28.26 77 ILE F CA 1
ATOM 15042 C C . ILE F 1 77 ? 39.001 11.456 101.487 1.00 31.06 77 ILE F C 1
ATOM 15043 O O . ILE F 1 77 ? 38.830 11.073 100.330 1.00 32.43 77 ILE F O 1
ATOM 15048 N N . LYS F 1 78 ? 37.980 11.753 102.287 1.00 34.84 78 LYS F N 1
ATOM 15049 C CA . LYS F 1 78 ? 36.615 11.638 101.848 1.00 37.65 78 LYS F CA 1
ATOM 15050 C C . LYS F 1 78 ? 36.343 12.564 100.662 1.00 38.66 78 LYS F C 1
ATOM 15051 O O . LYS F 1 78 ? 35.805 12.157 99.649 1.00 39.44 78 LYS F O 1
ATOM 15057 N N . ASP F 1 79 ? 36.758 13.805 100.751 1.00 39.04 79 ASP F N 1
ATOM 15058 C CA . ASP F 1 79 ? 36.453 14.702 99.667 1.00 40.03 79 ASP F CA 1
ATOM 15059 C C . ASP F 1 79 ? 37.102 14.306 98.352 1.00 39.44 79 ASP F C 1
ATOM 15060 O O . ASP F 1 79 ? 36.529 14.491 97.292 1.00 39.41 79 ASP F O 1
ATOM 15065 N N . LEU F 1 80 ? 38.303 13.765 98.431 1.00 39.14 80 LEU F N 1
ATOM 15066 C CA . LEU F 1 80 ? 39.090 13.418 97.255 1.00 38.52 80 LEU F CA 1
ATOM 15067 C C . LEU F 1 80 ? 38.444 12.226 96.571 1.00 37.17 80 LEU F C 1
ATOM 15068 O O . LEU F 1 80 ? 38.278 12.230 95.360 1.00 36.23 80 LEU F O 1
ATOM 15073 N N . HIS F 1 81 ? 38.110 11.204 97.353 1.00 36.48 81 HIS F N 1
ATOM 15074 C CA . HIS F 1 81 ? 37.472 9.989 96.820 1.00 36.03 81 HIS F CA 1
ATOM 15075 C C . HIS F 1 81 ? 36.113 10.391 96.272 1.00 36.57 81 HIS F C 1
ATOM 15076 O O . HIS F 1 81 ? 35.489 9.694 95.467 1.00 36.10 81 HIS F O 1
ATOM 15083 N N . GLY F 1 82 ? 35.658 11.547 96.743 1.00 37.14 82 GLY F N 1
ATOM 15084 C CA . GLY F 1 82 ? 34.382 12.069 96.363 1.00 38.33 82 GLY F CA 1
ATOM 15085 C C . GLY F 1 82 ? 34.561 12.613 94.986 1.00 39.47 82 GLY F C 1
ATOM 15086 O O . GLY F 1 82 ? 33.896 12.151 94.069 1.00 40.86 82 GLY F O 1
ATOM 15087 N N . VAL F 1 83 ? 35.472 13.574 94.836 1.00 39.28 83 VAL F N 1
ATOM 15088 C CA . VAL F 1 83 ? 35.762 14.174 93.532 1.00 39.17 83 VAL F CA 1
ATOM 15089 C C . VAL F 1 83 ? 36.159 13.104 92.497 1.00 39.06 83 VAL F C 1
ATOM 15090 O O . VAL F 1 83 ? 35.730 13.185 91.384 1.00 39.70 83 VAL F O 1
ATOM 15094 N N . VAL F 1 84 ? 36.886 12.061 92.885 1.00 39.37 84 VAL F N 1
ATOM 15095 C CA . VAL F 1 84 ? 37.376 11.053 91.923 1.00 38.79 84 VAL F CA 1
ATOM 15096 C C . VAL F 1 84 ? 36.333 10.000 91.665 1.00 39.37 84 VAL F C 1
ATOM 15097 O O . VAL F 1 84 ? 36.053 9.662 90.524 1.00 40.69 84 VAL F O 1
ATOM 15101 N N . GLY F 1 85 ? 35.760 9.468 92.731 1.00 40.19 85 GLY F N 1
ATOM 15102 C CA . GLY F 1 85 ? 34.616 8.588 92.616 1.00 40.11 85 GLY F CA 1
ATOM 15103 C C . GLY F 1 85 ? 35.096 7.166 92.510 1.00 39.82 85 GLY F C 1
ATOM 15104 O O . GLY F 1 85 ? 34.397 6.313 91.979 1.00 40.85 85 GLY F O 1
ATOM 15105 N N . ASN F 1 86 ? 36.272 6.898 93.075 1.00 38.80 86 ASN F N 1
ATOM 15106 C CA . ASN F 1 86 ? 36.942 5.600 92.929 1.00 36.13 86 ASN F CA 1
ATOM 15107 C C . ASN F 1 86 ? 36.726 4.599 94.046 1.00 36.52 86 ASN F C 1
ATOM 15108 O O . ASN F 1 86 ? 37.012 3.394 93.881 1.00 36.55 86 ASN F O 1
ATOM 15113 N N . ALA F 1 87 ? 36.242 5.097 95.174 1.00 35.93 87 ALA F N 1
ATOM 15114 C CA . ALA F 1 87 ? 36.031 4.319 96.361 1.00 36.95 87 ALA F CA 1
ATOM 15115 C C . ALA F 1 87 ? 34.941 4.957 97.147 1.00 37.06 87 ALA F C 1
ATOM 15116 O O . ALA F 1 87 ? 34.807 6.214 97.152 1.00 37.49 87 ALA F O 1
ATOM 15118 N N . ALA F 1 88 ? 34.151 4.110 97.810 1.00 36.85 88 ALA F N 1
ATOM 15119 C CA . ALA F 1 88 ? 33.047 4.582 98.651 1.00 37.62 88 ALA F CA 1
ATOM 15120 C C . ALA F 1 88 ? 33.519 4.757 100.087 1.00 38.42 88 ALA F C 1
ATOM 15121 O O . ALA F 1 88 ? 34.189 3.860 100.649 1.00 38.61 88 ALA F O 1
ATOM 15123 N N . THR F 1 89 ? 33.154 5.907 100.664 1.00 39.47 89 THR F N 1
ATOM 15124 C CA . THR F 1 89 ? 33.605 6.345 101.982 1.00 41.22 89 THR F CA 1
ATOM 15125 C C . THR F 1 89 ? 32.500 6.307 103.026 1.00 42.11 89 THR F C 1
ATOM 15126 O O . THR F 1 89 ? 32.784 6.331 104.205 1.00 42.57 89 THR F O 1
ATOM 15130 N N . GLU F 1 90 ? 31.238 6.262 102.615 1.00 43.41 90 GLU F N 1
ATOM 15131 C CA . GLU F 1 90 ? 30.135 6.289 103.584 1.00 44.41 90 GLU F CA 1
ATOM 15132 C C . GLU F 1 90 ? 29.997 4.975 104.369 1.00 44.87 90 GLU F C 1
ATOM 15133 O O . GLU F 1 90 ? 30.326 3.917 103.855 1.00 45.28 90 GLU F O 1
ATOM 15139 N N . ASP F 1 91 ? 29.560 5.083 105.628 1.00 45.84 91 ASP F N 1
ATOM 15140 C CA . ASP F 1 91 ? 29.256 3.955 106.535 1.00 46.54 91 ASP F CA 1
ATOM 15141 C C . ASP F 1 91 ? 30.379 2.938 106.675 1.00 46.31 91 ASP F C 1
ATOM 15142 O O . ASP F 1 91 ? 30.182 1.734 106.588 1.00 46.67 91 ASP F O 1
ATOM 15147 N N . ARG F 1 92 ? 31.574 3.473 106.879 1.00 45.89 92 ARG F N 1
ATOM 15148 C CA . ARG F 1 92 ? 32.733 2.686 107.228 1.00 45.22 92 ARG F CA 1
ATOM 15149 C C . ARG F 1 92 ? 33.782 3.521 107.965 1.00 44.98 92 ARG F C 1
ATOM 15150 O O . ARG F 1 92 ? 33.692 4.774 108.068 1.00 44.30 92 ARG F O 1
ATOM 15158 N N . TYR F 1 93 ? 34.772 2.785 108.469 1.00 44.71 93 TYR F N 1
ATOM 15159 C CA . TYR F 1 93 ? 35.889 3.315 109.246 1.00 44.68 93 TYR F CA 1
ATOM 15160 C C . TYR F 1 93 ? 37.096 3.670 108.403 1.00 43.88 93 TYR F C 1
ATOM 15161 O O . TYR F 1 93 ? 37.545 2.846 107.581 1.00 43.68 93 TYR F O 1
ATOM 15170 N N . ILE F 1 94 ? 37.572 4.910 108.582 1.00 42.66 94 ILE F N 1
ATOM 15171 C CA . ILE F 1 94 ? 38.840 5.384 107.982 1.00 41.79 94 ILE F CA 1
ATOM 15172 C C . ILE F 1 94 ? 39.947 5.203 109.028 1.00 40.72 94 ILE F C 1
ATOM 15173 O O . ILE F 1 94 ? 39.841 5.681 110.167 1.00 41.16 94 ILE F O 1
ATOM 15178 N N . VAL F 1 95 ? 41.009 4.516 108.636 1.00 38.98 95 VAL F N 1
ATOM 15179 C CA . VAL F 1 95 ? 42.159 4.307 109.512 1.00 37.41 95 VAL F CA 1
ATOM 15180 C C . VAL F 1 95 ? 43.415 4.773 108.807 1.00 36.19 95 VAL F C 1
ATOM 15181 O O . VAL F 1 95 ? 43.752 4.304 107.700 1.00 35.93 95 VAL F O 1
ATOM 15185 N N . VAL F 1 96 ? 44.139 5.652 109.472 1.00 35.75 96 VAL F N 1
ATOM 15186 C CA . VAL F 1 96 ? 45.371 6.197 108.908 1.00 35.89 96 VAL F CA 1
ATOM 15187 C C . VAL F 1 96 ? 46.537 5.439 109.463 1.00 37.05 96 VAL F C 1
ATOM 15188 O O . VAL F 1 96 ? 46.505 5.049 110.603 1.00 37.13 96 VAL F O 1
ATOM 15192 N N . GLY F 1 97 ? 47.575 5.242 108.670 1.00 38.76 97 GLY F N 1
ATOM 15193 C CA . GLY F 1 97 ? 48.758 4.606 109.204 1.00 41.18 97 GLY F CA 1
ATOM 15194 C C . GLY F 1 97 ? 49.964 4.890 108.357 1.00 42.06 97 GLY F C 1
ATOM 15195 O O . GLY F 1 97 ? 49.851 4.888 107.142 1.00 42.08 97 GLY F O 1
ATOM 15196 N N . THR F 1 98 ? 51.105 5.134 109.014 1.00 43.01 98 THR F N 1
ATOM 15197 C CA . THR F 1 98 ? 52.408 5.427 108.367 1.00 43.60 98 THR F CA 1
ATOM 15198 C C . THR F 1 98 ? 52.693 4.558 107.152 1.00 43.02 98 THR F C 1
ATOM 15199 O O . THR F 1 98 ? 53.294 3.473 107.256 1.00 42.32 98 THR F O 1
ATOM 15203 N N . GLY F 1 99 ? 52.272 5.083 106.000 1.00 42.87 99 GLY F N 1
ATOM 15204 C CA . GLY F 1 99 ? 52.231 4.362 104.740 1.00 42.92 99 GLY F CA 1
ATOM 15205 C C . GLY F 1 99 ? 51.153 3.296 104.755 1.00 42.82 99 GLY F C 1
ATOM 15206 O O . GLY F 1 99 ? 50.690 2.887 105.814 1.00 42.21 99 GLY F O 1
ATOM 15207 N N . SER F 1 100 ? 50.748 2.863 103.564 1.00 43.85 100 SER F N 1
ATOM 15208 C CA . SER F 1 100 ? 49.844 1.742 103.381 1.00 44.63 100 SER F CA 1
ATOM 15209 C C . SER F 1 100 ? 50.521 0.510 103.929 1.00 46.06 100 SER F C 1
ATOM 15210 O O . SER F 1 100 ? 49.855 -0.511 104.286 1.00 47.44 100 SER F O 1
ATOM 15213 N N . THR F 1 101 ? 51.855 0.599 103.949 1.00 46.05 101 THR F N 1
ATOM 15214 C CA . THR F 1 101 ? 52.751 -0.455 104.373 1.00 46.07 101 THR F CA 1
ATOM 15215 C C . THR F 1 101 ? 52.377 -0.959 105.779 1.00 45.52 101 THR F C 1
ATOM 15216 O O . THR F 1 101 ? 52.256 -2.157 105.997 1.00 43.93 101 THR F O 1
ATOM 15220 N N . GLN F 1 102 ? 52.129 -0.022 106.694 1.00 45.46 102 GLN F N 1
ATOM 15221 C CA . GLN F 1 102 ? 51.693 -0.340 108.045 1.00 45.95 102 GLN F CA 1
ATOM 15222 C C . GLN F 1 102 ? 50.239 -0.814 108.054 1.00 46.91 102 GLN F C 1
ATOM 15223 O O . GLN F 1 102 ? 49.840 -1.604 108.934 1.00 46.87 102 GLN F O 1
ATOM 15229 N N . LEU F 1 103 ? 49.459 -0.337 107.073 1.00 47.31 103 LEU F N 1
ATOM 15230 C CA . LEU F 1 103 ? 48.032 -0.659 106.965 1.00 47.72 103 LEU F CA 1
ATOM 15231 C C . LEU F 1 103 ? 47.776 -2.108 106.564 1.00 49.07 103 LEU F C 1
ATOM 15232 O O . LEU F 1 103 ? 46.951 -2.780 107.177 1.00 50.22 103 LEU F O 1
ATOM 15237 N N . CYS F 1 104 ? 48.471 -2.600 105.550 1.00 51.20 104 CYS F N 1
ATOM 15238 C CA . CYS F 1 104 ? 48.242 -3.979 105.117 1.00 52.52 104 CYS F CA 1
ATOM 15239 C C . CYS F 1 104 ? 48.614 -4.976 106.202 1.00 53.01 104 CYS F C 1
ATOM 15240 O O . CYS F 1 104 ? 48.013 -6.044 106.280 1.00 53.75 104 CYS F O 1
ATOM 15243 N N . GLN F 1 105 ? 49.599 -4.617 107.027 1.00 52.87 105 GLN F N 1
ATOM 15244 C CA . GLN F 1 105 ? 50.046 -5.448 108.142 1.00 52.86 105 GLN F CA 1
ATOM 15245 C C . GLN F 1 105 ? 49.058 -5.395 109.293 1.00 52.30 105 GLN F C 1
ATOM 15246 O O . GLN F 1 105 ? 48.852 -6.392 109.989 1.00 51.76 105 GLN F O 1
ATOM 15252 N N . ALA F 1 106 ? 48.476 -4.216 109.494 1.00 52.25 106 ALA F N 1
ATOM 15253 C CA . ALA F 1 106 ? 47.433 -4.005 110.497 1.00 52.75 106 ALA F CA 1
ATOM 15254 C C . ALA F 1 106 ? 46.198 -4.853 110.201 1.00 53.25 106 ALA F C 1
ATOM 15255 O O . ALA F 1 106 ? 45.627 -5.468 111.113 1.00 53.35 106 ALA F O 1
ATOM 15257 N N . ALA F 1 107 ? 45.802 -4.887 108.926 1.00 53.77 107 ALA F N 1
ATOM 15258 C CA . ALA F 1 107 ? 44.602 -5.617 108.498 1.00 54.37 107 ALA F CA 1
ATOM 15259 C C . ALA F 1 107 ? 44.786 -7.110 108.662 1.00 55.06 107 ALA F C 1
ATOM 15260 O O . ALA F 1 107 ? 43.903 -7.789 109.194 1.00 55.29 107 ALA F O 1
ATOM 15262 N N . VAL F 1 108 ? 45.930 -7.605 108.198 1.00 55.84 108 VAL F N 1
ATOM 15263 C CA . VAL F 1 108 ? 46.324 -9.004 108.367 1.00 56.60 108 VAL F CA 1
ATOM 15264 C C . VAL F 1 108 ? 46.379 -9.449 109.843 1.00 57.91 108 VAL F C 1
ATOM 15265 O O . VAL F 1 108 ? 45.847 -10.505 110.171 1.00 58.92 108 VAL F O 1
ATOM 15269 N N . HIS F 1 109 ? 47.002 -8.667 110.727 1.00 58.48 109 HIS F N 1
ATOM 15270 C CA . HIS F 1 109 ? 47.068 -9.026 112.153 1.00 59.22 109 HIS F CA 1
ATOM 15271 C C . HIS F 1 109 ? 45.663 -9.119 112.772 1.00 59.79 109 HIS F C 1
ATOM 15272 O O . HIS F 1 109 ? 45.362 -10.030 113.561 1.00 60.35 109 HIS F O 1
ATOM 15279 N N . ALA F 1 110 ? 44.823 -8.162 112.404 1.00 59.73 110 ALA F N 1
ATOM 15280 C CA . ALA F 1 110 ? 43.471 -8.024 112.909 1.00 59.69 110 ALA F CA 1
ATOM 15281 C C . ALA F 1 110 ? 42.532 -9.134 112.414 1.00 59.67 110 ALA F C 1
ATOM 15282 O O . ALA F 1 110 ? 41.707 -9.641 113.182 1.00 59.79 110 ALA F O 1
ATOM 15284 N N . LEU F 1 111 ? 42.650 -9.491 111.137 1.00 59.24 111 LEU F N 1
ATOM 15285 C CA . LEU F 1 111 ? 41.819 -10.543 110.562 1.00 59.78 111 LEU F CA 1
ATOM 15286 C C . LEU F 1 111 ? 42.206 -11.866 111.203 1.00 60.88 111 LEU F C 1
ATOM 15287 O O . LEU F 1 111 ? 41.348 -12.657 111.622 1.00 61.33 111 LEU F O 1
ATOM 15292 N N . SER F 1 112 ? 43.523 -12.063 111.260 1.00 61.93 112 SER F N 1
ATOM 15293 C CA . SER F 1 112 ? 44.194 -13.114 111.998 1.00 62.61 112 SER F CA 1
ATOM 15294 C C . SER F 1 112 ? 43.674 -13.249 113.433 1.00 63.03 112 SER F C 1
ATOM 15295 O O . SER F 1 112 ? 43.308 -14.338 113.864 1.00 63.27 112 SER F O 1
ATOM 15298 N N . SER F 1 113 ? 43.646 -12.146 114.174 1.00 64.13 113 SER F N 1
ATOM 15299 C CA . SER F 1 113 ? 43.248 -12.204 115.567 1.00 65.12 113 SER F CA 1
ATOM 15300 C C . SER F 1 113 ? 41.774 -12.601 115.683 1.00 65.79 113 SER F C 1
ATOM 15301 O O . SER F 1 113 ? 41.420 -13.359 116.574 1.00 66.19 113 SER F O 1
ATOM 15304 N N . LEU F 1 114 ? 40.945 -12.118 114.751 1.00 66.73 114 LEU F N 1
ATOM 15305 C CA . LEU F 1 114 ? 39.493 -12.379 114.717 1.00 67.46 114 LEU F CA 1
ATOM 15306 C C . LEU F 1 114 ? 39.058 -13.747 114.152 1.00 68.53 114 LEU F C 1
ATOM 15307 O O . LEU F 1 114 ? 37.952 -14.220 114.448 1.00 68.48 114 LEU F O 1
ATOM 15312 N N . ALA F 1 115 ? 39.916 -14.367 113.342 1.00 69.57 115 ALA F N 1
ATOM 15313 C CA . ALA F 1 115 ? 39.702 -15.743 112.865 1.00 70.53 115 ALA F CA 1
ATOM 15314 C C . ALA F 1 115 ? 39.545 -16.803 113.994 1.00 71.28 115 ALA F C 1
ATOM 15315 O O . ALA F 1 115 ? 39.935 -16.572 115.156 1.00 71.17 115 ALA F O 1
ATOM 15317 N N . ARG F 1 116 ? 38.967 -17.957 113.630 1.00 72.01 116 ARG F N 1
ATOM 15318 C CA . ARG F 1 116 ? 38.789 -19.104 114.548 1.00 73.15 116 ARG F CA 1
ATOM 15319 C C . ARG F 1 116 ? 40.111 -19.847 114.811 1.00 72.35 116 ARG F C 1
ATOM 15320 O O . ARG F 1 116 ? 40.500 -20.039 115.971 1.00 72.62 116 ARG F O 1
ATOM 15328 N N . SER F 1 117 ? 40.786 -20.248 113.729 1.00 71.78 117 SER F N 1
ATOM 15329 C CA . SER F 1 117 ? 42.027 -21.022 113.801 1.00 71.04 117 SER F CA 1
ATOM 15330 C C . SER F 1 117 ? 43.245 -20.272 113.251 1.00 70.79 117 SER F C 1
ATOM 15331 O O . SER F 1 117 ? 43.144 -19.475 112.314 1.00 70.57 117 SER F O 1
ATOM 15334 N N . GLN F 1 118 ? 44.390 -20.538 113.862 1.00 70.40 118 GLN F N 1
ATOM 15335 C CA . GLN F 1 118 ? 45.649 -19.975 113.433 1.00 70.42 118 GLN F CA 1
ATOM 15336 C C . GLN F 1 118 ? 46.603 -21.130 113.181 1.00 70.06 118 GLN F C 1
ATOM 15337 O O . GLN F 1 118 ? 46.498 -22.149 113.845 1.00 70.06 118 GLN F O 1
ATOM 15343 N N . PRO F 1 119 ? 47.542 -20.980 112.224 1.00 69.89 119 PRO F N 1
ATOM 15344 C CA . PRO F 1 119 ? 47.863 -19.766 111.469 1.00 69.32 119 PRO F CA 1
ATOM 15345 C C . PRO F 1 119 ? 46.986 -19.579 110.221 1.00 68.96 119 PRO F C 1
ATOM 15346 O O . PRO F 1 119 ? 46.800 -20.509 109.421 1.00 69.17 119 PRO F O 1
ATOM 15350 N N . VAL F 1 120 ? 46.437 -18.378 110.081 1.00 68.16 120 VAL F N 1
ATOM 15351 C CA . VAL F 1 120 ? 45.622 -18.027 108.933 1.00 67.32 120 VAL F CA 1
ATOM 15352 C C . VAL F 1 120 ? 46.551 -17.850 107.736 1.00 66.88 120 VAL F C 1
ATOM 15353 O O . VAL F 1 120 ? 47.391 -16.938 107.716 1.00 67.52 120 VAL F O 1
ATOM 15357 N N . SER F 1 121 ? 46.416 -18.733 106.747 1.00 65.72 121 SER F N 1
ATOM 15358 C CA . SER F 1 121 ? 47.204 -18.638 105.508 1.00 64.56 121 SER F CA 1
ATOM 15359 C C . SER F 1 121 ? 46.921 -17.361 104.707 1.00 63.38 121 SER F C 1
ATOM 15360 O O . SER F 1 121 ? 45.774 -16.918 104.634 1.00 63.21 121 SER F O 1
ATOM 15363 N N . VAL F 1 122 ? 47.964 -16.788 104.091 1.00 61.87 122 VAL F N 1
ATOM 15364 C CA . VAL F 1 122 ? 47.811 -15.585 103.266 1.00 60.07 122 VAL F CA 1
ATOM 15365 C C . VAL F 1 122 ? 48.337 -15.800 101.841 1.00 59.43 122 VAL F C 1
ATOM 15366 O O . VAL F 1 122 ? 49.459 -16.278 101.664 1.00 58.88 122 VAL F O 1
ATOM 15370 N N . VAL F 1 123 ? 47.536 -15.427 100.832 1.00 58.57 123 VAL F N 1
ATOM 15371 C CA . VAL F 1 123 ? 47.917 -15.626 99.427 1.00 57.63 123 VAL F CA 1
ATOM 15372 C C . VAL F 1 123 ? 47.596 -14.428 98.485 1.00 57.46 123 VAL F C 1
ATOM 15373 O O . VAL F 1 123 ? 46.719 -13.605 98.758 1.00 57.48 123 VAL F O 1
ATOM 15377 N N . ALA F 1 124 ? 48.337 -14.342 97.385 1.00 57.36 124 ALA F N 1
ATOM 15378 C CA . ALA F 1 124 ? 48.020 -13.423 96.305 1.00 57.57 124 ALA F CA 1
ATOM 15379 C C . ALA F 1 124 ? 48.219 -14.172 95.004 1.00 57.81 124 ALA F C 1
ATOM 15380 O O . ALA F 1 124 ? 49.117 -15.007 94.908 1.00 58.35 124 ALA F O 1
ATOM 15382 N N . ALA F 1 125 ? 47.363 -13.885 94.026 1.00 57.77 125 ALA F N 1
ATOM 15383 C CA . ALA F 1 125 ? 47.384 -14.539 92.727 1.00 58.08 125 ALA F CA 1
ATOM 15384 C C . ALA F 1 125 ? 48.570 -14.037 91.916 1.00 58.90 125 ALA F C 1
ATOM 15385 O O . ALA F 1 125 ? 48.541 -12.893 91.443 1.00 60.24 125 ALA F O 1
ATOM 15387 N N . ALA F 1 126 ? 49.604 -14.866 91.743 1.00 58.70 126 ALA F N 1
ATOM 15388 C CA . ALA F 1 126 ? 50.840 -14.436 91.062 1.00 57.95 126 ALA F CA 1
ATOM 15389 C C . ALA F 1 126 ? 50.561 -14.001 89.626 1.00 57.60 126 ALA F C 1
ATOM 15390 O O . ALA F 1 126 ? 49.604 -14.472 89.033 1.00 57.86 126 ALA F O 1
ATOM 15392 N N . PRO F 1 127 ? 51.371 -13.072 89.072 1.00 57.49 127 PRO F N 1
ATOM 15393 C CA . PRO F 1 127 ? 52.483 -12.365 89.725 1.00 57.47 127 PRO F CA 1
ATOM 15394 C C . PRO F 1 127 ? 51.949 -11.416 90.824 1.00 57.74 127 PRO F C 1
ATOM 15395 O O . PRO F 1 127 ? 50.851 -10.858 90.683 1.00 57.09 127 PRO F O 1
ATOM 15399 N N . PHE F 1 128 ? 52.693 -11.276 91.922 1.00 58.26 128 PHE F N 1
ATOM 15400 C CA . PHE F 1 128 ? 52.211 -10.507 93.084 1.00 59.16 128 PHE F CA 1
ATOM 15401 C C . PHE F 1 128 ? 53.233 -9.520 93.688 1.00 59.31 128 PHE F C 1
ATOM 15402 O O . PHE F 1 128 ? 54.439 -9.631 93.454 1.00 59.33 128 PHE F O 1
ATOM 15410 N N . TYR F 1 129 ? 52.728 -8.568 94.478 1.00 59.57 129 TYR F N 1
ATOM 15411 C CA . TYR F 1 129 ? 53.564 -7.594 95.176 1.00 59.76 129 TYR F CA 1
ATOM 15412 C C . TYR F 1 129 ? 54.621 -8.261 96.041 1.00 60.03 129 TYR F C 1
ATOM 15413 O O . TYR F 1 129 ? 54.309 -8.767 97.136 1.00 60.29 129 TYR F O 1
ATOM 15422 N N . SER F 1 130 ? 55.868 -8.234 95.563 1.00 60.09 130 SER F N 1
ATOM 15423 C CA . SER F 1 130 ? 56.984 -8.905 96.265 1.00 59.89 130 SER F CA 1
ATOM 15424 C C . SER F 1 130 ? 56.978 -8.720 97.785 1.00 59.15 130 SER F C 1
ATOM 15425 O O . SER F 1 130 ? 57.190 -9.672 98.523 1.00 59.17 130 SER F O 1
ATOM 15428 N N . THR F 1 131 ? 56.677 -7.503 98.236 1.00 58.46 131 THR F N 1
ATOM 15429 C CA . THR F 1 131 ? 56.853 -7.075 99.652 1.00 57.49 131 THR F CA 1
ATOM 15430 C C . THR F 1 131 ? 55.900 -7.684 100.698 1.00 57.69 131 THR F C 1
ATOM 15431 O O . THR F 1 131 ? 56.302 -7.912 101.855 1.00 57.04 131 THR F O 1
ATOM 15435 N N . TYR F 1 132 ? 54.646 -7.933 100.302 1.00 58.27 132 TYR F N 1
ATOM 15436 C CA . TYR F 1 132 ? 53.706 -8.715 101.120 1.00 58.96 132 TYR F CA 1
ATOM 15437 C C . TYR F 1 132 ? 54.412 -9.893 101.821 1.00 59.98 132 TYR F C 1
ATOM 15438 O O . TYR F 1 132 ? 54.175 -10.168 103.006 1.00 60.42 132 TYR F O 1
ATOM 15447 N N . VAL F 1 133 ? 55.283 -10.574 101.069 1.00 60.54 133 VAL F N 1
ATOM 15448 C CA . VAL F 1 133 ? 56.005 -11.747 101.547 1.00 60.79 133 VAL F CA 1
ATOM 15449 C C . VAL F 1 133 ? 56.744 -11.434 102.826 1.00 60.90 133 VAL F C 1
ATOM 15450 O O . VAL F 1 133 ? 56.435 -12.000 103.876 1.00 61.34 133 VAL F O 1
ATOM 15454 N N . GLU F 1 134 ? 57.713 -10.529 102.737 1.00 60.87 134 GLU F N 1
ATOM 15455 C CA . GLU F 1 134 ? 58.519 -10.152 103.894 1.00 60.94 134 GLU F CA 1
ATOM 15456 C C . GLU F 1 134 ? 57.637 -9.556 104.996 1.00 61.12 134 GLU F C 1
ATOM 15457 O O . GLU F 1 134 ? 57.868 -9.805 106.191 1.00 60.42 134 GLU F O 1
ATOM 15463 N N . GLU F 1 135 ? 56.588 -8.837 104.576 1.00 61.90 135 GLU F N 1
ATOM 15464 C CA . GLU F 1 135 ? 55.597 -8.253 105.491 1.00 62.81 135 GLU F CA 1
ATOM 15465 C C . GLU F 1 135 ? 54.837 -9.281 106.326 1.00 62.98 135 GLU F C 1
ATOM 15466 O O . GLU F 1 135 ? 54.569 -9.079 107.512 1.00 63.17 135 GLU F O 1
ATOM 15472 N N . THR F 1 136 ? 54.516 -10.401 105.693 1.00 63.21 136 THR F N 1
ATOM 15473 C CA . THR F 1 136 ? 53.772 -11.463 106.341 1.00 63.03 136 THR F CA 1
ATOM 15474 C C . THR F 1 136 ? 54.717 -12.510 106.954 1.00 63.00 136 THR F C 1
ATOM 15475 O O . THR F 1 136 ? 54.269 -13.465 107.592 1.00 63.11 136 THR F O 1
ATOM 15479 N N . THR F 1 137 ? 56.021 -12.297 106.798 1.00 62.88 137 THR F N 1
ATOM 15480 C CA . THR F 1 137 ? 57.015 -13.315 107.128 1.00 62.91 137 THR F CA 1
ATOM 15481 C C . THR F 1 137 ? 58.062 -12.855 108.161 1.00 63.18 137 THR F C 1
ATOM 15482 O O . THR F 1 137 ? 58.583 -13.681 108.944 1.00 63.39 137 THR F O 1
ATOM 15486 N N . TYR F 1 138 ? 58.344 -11.549 108.184 1.00 63.41 138 TYR F N 1
ATOM 15487 C CA . TYR F 1 138 ? 59.467 -11.007 108.979 1.00 63.52 138 TYR F CA 1
ATOM 15488 C C . TYR F 1 138 ? 59.322 -11.087 110.487 1.00 64.35 138 TYR F C 1
ATOM 15489 O O . TYR F 1 138 ? 60.336 -11.172 111.188 1.00 65.40 138 TYR F O 1
ATOM 15498 N N . VAL F 1 139 ? 58.086 -11.047 110.988 1.00 64.91 139 VAL F N 1
ATOM 15499 C CA . VAL F 1 139 ? 57.849 -11.174 112.434 1.00 65.06 139 VAL F CA 1
ATOM 15500 C C . VAL F 1 139 ? 57.646 -12.632 112.865 1.00 65.74 139 VAL F C 1
ATOM 15501 O O . VAL F 1 139 ? 57.461 -12.906 114.061 1.00 65.86 139 VAL F O 1
ATOM 15505 N N . ARG F 1 140 ? 57.699 -13.557 111.896 1.00 66.29 140 ARG F N 1
ATOM 15506 C CA . ARG F 1 140 ? 57.472 -14.995 112.144 1.00 66.86 140 ARG F CA 1
ATOM 15507 C C . ARG F 1 140 ? 56.293 -15.229 113.107 1.00 66.94 140 ARG F C 1
ATOM 15508 O O . ARG F 1 140 ? 56.375 -16.032 114.046 1.00 66.83 140 ARG F O 1
ATOM 15516 N N . SER F 1 141 ? 55.205 -14.500 112.861 1.00 67.15 141 SER F N 1
ATOM 15517 C CA . SER F 1 141 ? 54.038 -14.513 113.732 1.00 67.32 141 SER F CA 1
ATOM 15518 C C . SER F 1 141 ? 53.298 -15.839 113.593 1.00 68.19 141 SER F C 1
ATOM 15519 O O . SER F 1 141 ? 53.085 -16.326 112.473 1.00 69.01 141 SER F O 1
ATOM 15522 N N . GLY F 1 142 ? 52.923 -16.433 114.724 1.00 68.58 142 GLY F N 1
ATOM 15523 C CA . GLY F 1 142 ? 52.188 -17.705 114.714 1.00 68.86 142 GLY F CA 1
ATOM 15524 C C . GLY F 1 142 ? 50.732 -17.528 114.300 1.00 68.84 142 GLY F C 1
ATOM 15525 O O . GLY F 1 142 ? 49.975 -18.510 114.186 1.00 68.90 142 GLY F O 1
ATOM 15526 N N . MET F 1 143 ? 50.359 -16.266 114.065 1.00 68.35 143 MET F N 1
ATOM 15527 C CA . MET F 1 143 ? 48.986 -15.874 113.777 1.00 68.27 143 MET F CA 1
ATOM 15528 C C . MET F 1 143 ? 48.601 -16.120 112.315 1.00 66.67 143 MET F C 1
ATOM 15529 O O . MET F 1 143 ? 47.422 -16.367 111.994 1.00 66.64 143 MET F O 1
ATOM 15534 N N . TYR F 1 144 ? 49.607 -16.066 111.443 1.00 65.41 144 TYR F N 1
ATOM 15535 C CA . TYR F 1 144 ? 49.414 -16.198 110.003 1.00 64.15 144 TYR F CA 1
ATOM 15536 C C . TYR F 1 144 ? 50.611 -16.862 109.325 1.00 64.03 144 TYR F C 1
ATOM 15537 O O . TYR F 1 144 ? 51.650 -17.104 109.960 1.00 63.86 144 TYR F O 1
ATOM 15546 N N . LYS F 1 145 ? 50.460 -17.139 108.030 1.00 64.05 145 LYS F N 1
ATOM 15547 C CA . LYS F 1 145 ? 51.458 -17.892 107.281 1.00 64.15 145 LYS F CA 1
ATOM 15548 C C . LYS F 1 145 ? 51.342 -17.629 105.772 1.00 64.29 145 LYS F C 1
ATOM 15549 O O . LYS F 1 145 ? 50.298 -17.907 105.143 1.00 64.24 145 LYS F O 1
ATOM 15555 N N . TRP F 1 146 ? 52.413 -17.087 105.191 1.00 64.35 146 TRP F N 1
ATOM 15556 C CA . TRP F 1 146 ? 52.452 -16.860 103.743 1.00 64.53 146 TRP F CA 1
ATOM 15557 C C . TRP F 1 146 ? 52.481 -18.175 103.000 1.00 65.75 146 TRP F C 1
ATOM 15558 O O . TRP F 1 146 ? 53.442 -18.934 103.119 1.00 66.25 146 TRP F O 1
ATOM 15569 N N . GLU F 1 147 ? 51.435 -18.427 102.216 1.00 66.85 147 GLU F N 1
ATOM 15570 C CA . GLU F 1 147 ? 51.288 -19.693 101.509 1.00 67.31 147 GLU F CA 1
ATOM 15571 C C . GLU F 1 147 ? 51.393 -19.563 99.997 1.00 67.57 147 GLU F C 1
ATOM 15572 O O . GLU F 1 147 ? 50.861 -20.394 99.256 1.00 67.76 147 GLU F O 1
ATOM 15578 N N . GLY F 1 148 ? 52.074 -18.523 99.531 1.00 67.60 148 GLY F N 1
ATOM 15579 C CA . GLY F 1 148 ? 52.408 -18.429 98.111 1.00 68.04 148 GLY F CA 1
ATOM 15580 C C . GLY F 1 148 ? 51.238 -18.096 97.202 1.00 68.27 148 GLY F C 1
ATOM 15581 O O . GLY F 1 148 ? 50.270 -17.466 97.638 1.00 68.35 148 GLY F O 1
ATOM 15582 N N . ASP F 1 149 ? 51.344 -18.504 95.934 1.00 68.77 149 ASP F N 1
ATOM 15583 C CA . ASP F 1 149 ? 50.330 -18.187 94.919 1.00 69.56 149 ASP F CA 1
ATOM 15584 C C . ASP F 1 149 ? 48.924 -18.559 95.388 1.00 70.76 149 ASP F C 1
ATOM 15585 O O . ASP F 1 149 ? 48.752 -19.479 96.202 1.00 71.24 149 ASP F O 1
ATOM 15590 N N . ALA F 1 150 ? 47.931 -17.842 94.859 1.00 72.01 150 ALA F N 1
ATOM 15591 C CA . ALA F 1 150 ? 46.526 -18.072 95.202 1.00 73.34 150 ALA F CA 1
ATOM 15592 C C . ALA F 1 150 ? 45.799 -19.044 94.240 1.00 74.45 150 ALA F C 1
ATOM 15593 O O . ALA F 1 150 ? 44.800 -19.678 94.624 1.00 74.21 150 ALA F O 1
ATOM 15595 N N . TRP F 1 151 ? 46.295 -19.161 93.005 1.00 75.89 151 TRP F N 1
ATOM 15596 C CA . TRP F 1 151 ? 45.787 -20.179 92.077 1.00 77.51 151 TRP F CA 1
ATOM 15597 C C . TRP F 1 151 ? 46.155 -21.593 92.574 1.00 78.21 151 TRP F C 1
ATOM 15598 O O . TRP F 1 151 ? 45.319 -22.515 92.555 1.00 78.69 151 TRP F O 1
ATOM 15609 N N . GLY F 1 152 ? 47.400 -21.758 93.022 1.00 78.45 152 GLY F N 1
ATOM 15610 C CA . GLY F 1 152 ? 47.841 -23.024 93.602 1.00 78.74 152 GLY F CA 1
ATOM 15611 C C . GLY F 1 152 ? 47.289 -23.254 94.999 1.00 78.87 152 GLY F C 1
ATOM 15612 O O . GLY F 1 152 ? 47.889 -23.977 95.801 1.00 78.79 152 GLY F O 1
ATOM 15613 N N . PHE F 1 153 ? 46.148 -22.638 95.300 1.00 79.05 153 PHE F N 1
ATOM 15614 C CA . PHE F 1 153 ? 45.596 -22.699 96.651 1.00 79.25 153 PHE F CA 1
ATOM 15615 C C . PHE F 1 153 ? 44.248 -23.395 96.693 1.00 80.32 153 PHE F C 1
ATOM 15616 O O . PHE F 1 153 ? 43.349 -23.099 95.898 1.00 80.55 153 PHE F O 1
ATOM 15624 N N . ASP F 1 154 ? 44.140 -24.323 97.646 1.00 81.57 154 ASP F N 1
ATOM 15625 C CA . ASP F 1 154 ? 42.949 -25.146 97.873 1.00 82.64 154 ASP F CA 1
ATOM 15626 C C . ASP F 1 154 ? 43.068 -25.868 99.226 1.00 82.96 154 ASP F C 1
ATOM 15627 O O . ASP F 1 154 ? 42.587 -27.004 99.392 1.00 83.06 154 ASP F O 1
ATOM 15632 N N . LYS F 1 155 ? 43.702 -25.196 100.187 1.00 83.07 155 LYS F N 1
ATOM 15633 C CA . LYS F 1 155 ? 44.047 -25.811 101.472 1.00 83.15 155 LYS F CA 1
ATOM 15634 C C . LYS F 1 155 ? 43.087 -25.447 102.626 1.00 83.50 155 LYS F C 1
ATOM 15635 O O . LYS F 1 155 ? 42.388 -24.409 102.595 1.00 83.40 155 LYS F O 1
ATOM 15641 N N . LYS F 1 156 ? 43.076 -26.318 103.640 1.00 83.52 156 LYS F N 1
ATOM 15642 C CA . LYS F 1 156 ? 42.141 -26.229 104.763 1.00 83.52 156 LYS F CA 1
ATOM 15643 C C . LYS F 1 156 ? 42.394 -25.025 105.679 1.00 82.80 156 LYS F C 1
ATOM 15644 O O . LYS F 1 156 ? 43.548 -24.628 105.903 1.00 83.09 156 LYS F O 1
ATOM 15650 N N . GLY F 1 157 ? 41.306 -24.458 106.206 1.00 81.59 157 GLY F N 1
ATOM 15651 C CA . GLY F 1 157 ? 41.378 -23.385 107.212 1.00 79.68 157 GLY F CA 1
ATOM 15652 C C . GLY F 1 157 ? 40.967 -21.994 106.730 1.00 77.92 157 GLY F C 1
ATOM 15653 O O . GLY F 1 157 ? 40.611 -21.822 105.553 1.00 78.09 157 GLY F O 1
ATOM 15654 N N . PRO F 1 158 ? 40.996 -20.996 107.646 1.00 76.35 158 PRO F N 1
ATOM 15655 C CA . PRO F 1 158 ? 40.767 -19.576 107.325 1.00 74.65 158 PRO F CA 1
ATOM 15656 C C . PRO F 1 158 ? 41.936 -18.941 106.571 1.00 72.71 158 PRO F C 1
ATOM 15657 O O . PRO F 1 158 ? 43.104 -19.264 106.807 1.00 72.94 158 PRO F O 1
ATOM 15661 N N . TYR F 1 159 ? 41.603 -18.045 105.658 1.00 70.32 159 TYR F N 1
ATOM 15662 C CA . TYR F 1 159 ? 42.590 -17.440 104.801 1.00 68.03 159 TYR F CA 1
ATOM 15663 C C . TYR F 1 159 ? 42.207 -16.012 104.431 1.00 66.64 159 TYR F C 1
ATOM 15664 O O . TYR F 1 159 ? 41.031 -15.629 104.481 1.00 66.92 159 TYR F O 1
ATOM 15673 N N . ILE F 1 160 ? 43.226 -15.239 104.061 1.00 64.45 160 ILE F N 1
ATOM 15674 C CA . ILE F 1 160 ? 43.068 -13.881 103.581 1.00 61.83 160 ILE F CA 1
ATOM 15675 C C . ILE F 1 160 ? 43.669 -13.807 102.180 1.00 60.65 160 ILE F C 1
ATOM 15676 O O . ILE F 1 160 ? 44.786 -14.297 101.936 1.00 60.34 160 ILE F O 1
ATOM 15681 N N . GLU F 1 161 ? 42.889 -13.245 101.253 1.00 59.18 161 GLU F N 1
ATOM 15682 C CA . GLU F 1 161 ? 43.377 -12.918 99.929 1.00 57.57 161 GLU F CA 1
ATOM 15683 C C . GLU F 1 161 ? 43.681 -11.422 99.837 1.00 56.50 161 GLU F C 1
ATOM 15684 O O . GLU F 1 161 ? 42.838 -10.551 100.114 1.00 56.01 161 GLU F O 1
ATOM 15690 N N . LEU F 1 162 ? 44.922 -11.154 99.461 1.00 55.32 162 LEU F N 1
ATOM 15691 C CA . LEU F 1 162 ? 45.400 -9.819 99.230 1.00 53.70 162 LEU F CA 1
ATOM 15692 C C . LEU F 1 162 ? 45.150 -9.563 97.774 1.00 52.97 162 LEU F C 1
ATOM 15693 O O . LEU F 1 162 ? 45.607 -10.328 96.924 1.00 53.06 162 LEU F O 1
ATOM 15698 N N . VAL F 1 163 ? 44.359 -8.534 97.491 1.00 52.04 163 VAL F N 1
ATOM 15699 C CA . VAL F 1 163 ? 44.073 -8.176 96.101 1.00 51.65 163 VAL F CA 1
ATOM 15700 C C . VAL F 1 163 ? 44.661 -6.797 95.818 1.00 50.67 163 VAL F C 1
ATOM 15701 O O . VAL F 1 163 ? 44.322 -5.806 96.485 1.00 51.28 163 VAL F O 1
ATOM 15705 N N . THR F 1 164 ? 45.580 -6.771 94.857 1.00 48.64 164 THR F N 1
ATOM 15706 C CA . THR F 1 164 ? 46.237 -5.569 94.423 1.00 45.98 164 THR F CA 1
ATOM 15707 C C . THR F 1 164 ? 45.725 -5.293 93.016 1.00 45.41 164 THR F C 1
ATOM 15708 O O . THR F 1 164 ? 45.947 -6.084 92.100 1.00 45.47 164 THR F O 1
ATOM 15712 N N . SER F 1 165 ? 45.026 -4.177 92.839 1.00 44.52 165 SER F N 1
ATOM 15713 C CA . SER F 1 165 ? 44.486 -3.796 91.522 1.00 43.82 165 SER F CA 1
ATOM 15714 C C . SER F 1 165 ? 44.497 -2.260 91.360 1.00 42.19 165 SER F C 1
ATOM 15715 O O . SER F 1 165 ? 43.988 -1.577 92.228 1.00 42.09 165 SER F O 1
ATOM 15718 N N . PRO F 1 166 ? 45.123 -1.714 90.297 1.00 41.20 166 PRO F N 1
ATOM 15719 C CA . PRO F 1 166 ? 46.097 -2.286 89.376 1.00 41.29 166 PRO F CA 1
ATOM 15720 C C . PRO F 1 166 ? 47.224 -2.978 90.109 1.00 42.35 166 PRO F C 1
ATOM 15721 O O . PRO F 1 166 ? 47.743 -2.467 91.128 1.00 42.64 166 PRO F O 1
ATOM 15725 N N . ASN F 1 167 ? 47.579 -4.149 89.596 1.00 42.73 167 ASN F N 1
ATOM 15726 C CA . ASN F 1 167 ? 48.475 -5.029 90.284 1.00 43.25 167 ASN F CA 1
ATOM 15727 C C . ASN F 1 167 ? 49.906 -4.543 90.224 1.00 44.13 167 ASN F C 1
ATOM 15728 O O . ASN F 1 167 ? 50.347 -3.927 89.228 1.00 43.72 167 ASN F O 1
ATOM 15733 N N . ASN F 1 168 ? 50.617 -4.838 91.311 1.00 45.24 168 ASN F N 1
ATOM 15734 C CA . ASN F 1 168 ? 52.056 -4.684 91.410 1.00 46.18 168 ASN F CA 1
ATOM 15735 C C . ASN F 1 168 ? 52.481 -6.131 91.396 1.00 47.02 168 ASN F C 1
ATOM 15736 O O . ASN F 1 168 ? 52.084 -6.885 92.274 1.00 47.09 168 ASN F O 1
ATOM 15741 N N . PRO F 1 169 ? 53.297 -6.548 90.409 1.00 48.44 169 PRO F N 1
ATOM 15742 C CA . PRO F 1 169 ? 54.060 -5.851 89.353 1.00 49.40 169 PRO F CA 1
ATOM 15743 C C . PRO F 1 169 ? 53.501 -5.634 87.929 1.00 50.10 169 PRO F C 1
ATOM 15744 O O . PRO F 1 169 ? 54.009 -4.777 87.235 1.00 49.90 169 PRO F O 1
ATOM 15748 N N . ASP F 1 170 ? 52.506 -6.411 87.493 1.00 51.89 170 ASP F N 1
ATOM 15749 C CA . ASP F 1 170 ? 52.075 -6.451 86.072 1.00 53.00 170 ASP F CA 1
ATOM 15750 C C . ASP F 1 170 ? 51.144 -5.330 85.600 1.00 53.64 170 ASP F C 1
ATOM 15751 O O . ASP F 1 170 ? 51.046 -5.074 84.378 1.00 54.02 170 ASP F O 1
ATOM 15756 N N . GLY F 1 171 ? 50.462 -4.676 86.550 1.00 53.82 171 GLY F N 1
ATOM 15757 C CA . GLY F 1 171 ? 49.490 -3.605 86.243 1.00 53.85 171 GLY F CA 1
ATOM 15758 C C . GLY F 1 171 ? 48.113 -4.083 85.783 1.00 53.55 171 GLY F C 1
ATOM 15759 O O . GLY F 1 171 ? 47.304 -3.298 85.296 1.00 53.69 171 GLY F O 1
ATOM 15760 N N . THR F 1 172 ? 47.842 -5.370 85.951 1.00 53.59 172 THR F N 1
ATOM 15761 C CA . THR F 1 172 ? 46.570 -5.950 85.548 1.00 53.75 172 THR F CA 1
ATOM 15762 C C . THR F 1 172 ? 45.475 -5.643 86.582 1.00 53.46 172 THR F C 1
ATOM 15763 O O . THR F 1 172 ? 45.716 -5.693 87.794 1.00 53.46 172 THR F O 1
ATOM 15767 N N . ILE F 1 173 ? 44.277 -5.312 86.109 1.00 53.22 173 ILE F N 1
ATOM 15768 C CA . ILE F 1 173 ? 43.115 -5.261 87.004 1.00 53.19 173 ILE F CA 1
ATOM 15769 C C . ILE F 1 173 ? 42.744 -6.656 87.500 1.00 53.81 173 ILE F C 1
ATOM 15770 O O . ILE F 1 173 ? 42.683 -7.596 86.718 1.00 54.22 173 ILE F O 1
ATOM 15775 N N . ARG F 1 174 ? 42.479 -6.773 88.797 1.00 55.03 174 ARG F N 1
ATOM 15776 C CA . ARG F 1 174 ? 42.185 -8.062 89.440 1.00 56.73 174 ARG F CA 1
ATOM 15777 C C . ARG F 1 174 ? 40.927 -8.103 90.317 1.00 58.15 174 ARG F C 1
ATOM 15778 O O . ARG F 1 174 ? 40.372 -7.060 90.743 1.00 57.85 174 ARG F O 1
ATOM 15786 N N . GLU F 1 175 ? 40.510 -9.345 90.569 1.00 59.80 175 GLU F N 1
ATOM 15787 C CA . GLU F 1 175 ? 39.436 -9.689 91.484 1.00 61.54 175 GLU F CA 1
ATOM 15788 C C . GLU F 1 175 ? 40.019 -10.857 92.256 1.00 61.68 175 GLU F C 1
ATOM 15789 O O . GLU F 1 175 ? 41.155 -11.254 91.974 1.00 61.95 175 GLU F O 1
ATOM 15795 N N . THR F 1 176 ? 39.291 -11.403 93.228 1.00 62.09 176 THR F N 1
ATOM 15796 C CA . THR F 1 176 ? 39.796 -12.584 93.948 1.00 63.16 176 THR F CA 1
ATOM 15797 C C . THR F 1 176 ? 39.912 -13.809 93.011 1.00 64.30 176 THR F C 1
ATOM 15798 O O . THR F 1 176 ? 39.321 -13.825 91.927 1.00 64.54 176 THR F O 1
ATOM 15802 N N . VAL F 1 177 ? 40.701 -14.805 93.410 1.00 65.94 177 VAL F N 1
ATOM 15803 C CA . VAL F 1 177 ? 40.793 -16.075 92.662 1.00 67.42 177 VAL F CA 1
ATOM 15804 C C . VAL F 1 177 ? 40.270 -17.267 93.487 1.00 68.47 177 VAL F C 1
ATOM 15805 O O . VAL F 1 177 ? 39.492 -18.100 92.985 1.00 69.01 177 VAL F O 1
ATOM 15809 N N . VAL F 1 178 ? 40.672 -17.336 94.754 1.00 69.48 178 VAL F N 1
ATOM 15810 C CA . VAL F 1 178 ? 40.076 -18.303 95.689 1.00 69.91 178 VAL F CA 1
ATOM 15811 C C . VAL F 1 178 ? 38.897 -17.687 96.474 1.00 70.40 178 VAL F C 1
ATOM 15812 O O . VAL F 1 178 ? 38.410 -16.586 96.150 1.00 70.74 178 VAL F O 1
ATOM 15816 N N . ALA F 1 186 ? 37.111 -16.518 102.330 1.00 61.60 186 ALA F N 1
ATOM 15817 C CA . ALA F 1 186 ? 36.500 -16.102 103.585 1.00 61.24 186 ALA F CA 1
ATOM 15818 C C . ALA F 1 186 ? 36.861 -14.630 103.931 1.00 60.83 186 ALA F C 1
ATOM 15819 O O . ALA F 1 186 ? 36.025 -13.875 104.473 1.00 60.94 186 ALA F O 1
ATOM 15821 N N . LYS F 1 187 ? 38.088 -14.224 103.585 1.00 59.72 187 LYS F N 1
ATOM 15822 C CA . LYS F 1 187 ? 38.627 -12.886 103.959 1.00 58.46 187 LYS F CA 1
ATOM 15823 C C . LYS F 1 187 ? 39.463 -12.212 102.853 1.00 57.13 187 LYS F C 1
ATOM 15824 O O . LYS F 1 187 ? 40.254 -12.877 102.170 1.00 56.61 187 LYS F O 1
ATOM 15830 N N . VAL F 1 188 ? 39.285 -10.895 102.676 1.00 55.70 188 VAL F N 1
ATOM 15831 C CA . VAL F 1 188 ? 39.860 -10.210 101.517 1.00 54.59 188 VAL F CA 1
ATOM 15832 C C . VAL F 1 188 ? 40.312 -8.757 101.772 1.00 53.79 188 VAL F C 1
ATOM 15833 O O . VAL F 1 188 ? 39.566 -7.943 102.334 1.00 53.23 188 VAL F O 1
ATOM 15837 N N . ILE F 1 189 ? 41.539 -8.460 101.327 1.00 52.59 189 ILE F N 1
ATOM 15838 C CA . ILE F 1 189 ? 42.127 -7.131 101.400 1.00 50.99 189 ILE F CA 1
ATOM 15839 C C . ILE F 1 189 ? 42.400 -6.582 100.009 1.00 50.49 189 ILE F C 1
ATOM 15840 O O . ILE F 1 189 ? 42.986 -7.252 99.157 1.00 50.25 189 ILE F O 1
ATOM 15845 N N . HIS F 1 190 ? 41.951 -5.354 99.795 1.00 50.03 190 HIS F N 1
ATOM 15846 C CA . HIS F 1 190 ? 42.042 -4.688 98.505 1.00 49.44 190 HIS F CA 1
ATOM 15847 C C . HIS F 1 190 ? 42.992 -3.515 98.605 1.00 48.51 190 HIS F C 1
ATOM 15848 O O . HIS F 1 190 ? 42.701 -2.483 99.230 1.00 47.99 190 HIS F O 1
ATOM 15855 N N . ASP F 1 191 ? 44.157 -3.727 98.008 1.00 47.35 191 ASP F N 1
ATOM 15856 C CA . ASP F 1 191 ? 45.166 -2.730 97.876 1.00 45.55 191 ASP F CA 1
ATOM 15857 C C . ASP F 1 191 ? 44.953 -1.907 96.604 1.00 44.10 191 ASP F C 1
ATOM 15858 O O . ASP F 1 191 ? 45.302 -2.352 95.513 1.00 43.79 191 ASP F O 1
ATOM 15863 N N . PHE F 1 192 ? 44.424 -0.692 96.753 1.00 42.10 192 PHE F N 1
ATOM 15864 C CA . PHE F 1 192 ? 44.125 0.120 95.598 1.00 41.40 192 PHE F CA 1
ATOM 15865 C C . PHE F 1 192 ? 45.154 1.225 95.455 1.00 40.67 192 PHE F C 1
ATOM 15866 O O . PHE F 1 192 ? 44.824 2.357 95.101 1.00 39.55 192 PHE F O 1
ATOM 15874 N N . ALA F 1 193 ? 46.413 0.884 95.736 1.00 40.03 193 ALA F N 1
ATOM 15875 C CA . ALA F 1 193 ? 47.499 1.848 95.651 1.00 39.21 193 ALA F CA 1
ATOM 15876 C C . ALA F 1 193 ? 47.463 2.664 94.346 1.00 38.45 193 ALA F C 1
ATOM 15877 O O . ALA F 1 193 ? 47.556 3.908 94.392 1.00 37.88 193 ALA F O 1
ATOM 15879 N N . TYR F 1 194 ? 47.305 1.972 93.208 1.00 37.13 194 TYR F N 1
ATOM 15880 C CA . TYR F 1 194 ? 47.344 2.632 91.914 1.00 36.98 194 TYR F CA 1
ATOM 15881 C C . TYR F 1 194 ? 45.998 2.730 91.225 1.00 36.95 194 TYR F C 1
ATOM 15882 O O . TYR F 1 194 ? 45.938 2.850 90.011 1.00 37.46 194 TYR F O 1
ATOM 15891 N N . TYR F 1 195 ? 44.915 2.676 91.993 1.00 36.89 195 TYR F N 1
ATOM 15892 C CA . TYR F 1 195 ? 43.596 2.921 91.448 1.00 35.86 195 TYR F CA 1
ATOM 15893 C C . TYR F 1 195 ? 43.253 4.420 91.351 1.00 34.41 195 TYR F C 1
ATOM 15894 O O . TYR F 1 195 ? 42.326 4.879 92.012 1.00 33.13 195 TYR F O 1
ATOM 15903 N N . TRP F 1 196 ? 43.988 5.173 90.519 1.00 33.70 196 TRP F N 1
ATOM 15904 C CA . TRP F 1 196 ? 43.691 6.615 90.304 1.00 33.28 196 TRP F CA 1
ATOM 15905 C C . TRP F 1 196 ? 43.673 6.904 88.820 1.00 34.18 196 TRP F C 1
ATOM 15906 O O . TRP F 1 196 ? 44.298 6.155 88.026 1.00 35.65 196 TRP F O 1
ATOM 15917 N N . PRO F 1 197 ? 42.902 7.932 88.419 1.00 34.73 197 PRO F N 1
ATOM 15918 C CA . PRO F 1 197 ? 42.688 8.237 86.994 1.00 35.10 197 PRO F CA 1
ATOM 15919 C C . PRO F 1 197 ? 43.966 8.586 86.219 1.00 35.60 197 PRO F C 1
ATOM 15920 O O . PRO F 1 197 ? 43.909 8.810 84.986 1.00 35.93 197 PRO F O 1
ATOM 15924 N N . HIS F 1 198 ? 45.126 8.636 86.884 1.00 34.34 198 HIS F N 1
ATOM 15925 C CA . HIS F 1 198 ? 46.310 8.900 86.086 1.00 32.92 198 HIS F CA 1
ATOM 15926 C C . HIS F 1 198 ? 46.974 7.622 85.632 1.00 33.80 198 HIS F C 1
ATOM 15927 O O . HIS F 1 198 ? 47.789 7.661 84.718 1.00 34.67 198 HIS F O 1
ATOM 15934 N N . TYR F 1 199 ? 46.589 6.500 86.254 1.00 33.82 199 TYR F N 1
ATOM 15935 C CA . TYR F 1 199 ? 47.250 5.227 86.040 1.00 35.36 199 TYR F CA 1
ATOM 15936 C C . TYR F 1 199 ? 46.328 4.300 85.302 1.00 35.96 199 TYR F C 1
ATOM 15937 O O . TYR F 1 199 ? 46.769 3.567 84.457 1.00 35.48 199 TYR F O 1
ATOM 15946 N N . THR F 1 200 ? 45.040 4.389 85.639 1.00 37.49 200 THR F N 1
ATOM 15947 C CA . THR F 1 200 ? 43.981 3.533 85.144 1.00 37.76 200 THR F CA 1
ATOM 15948 C C . THR F 1 200 ? 42.589 4.139 85.267 1.00 38.03 200 THR F C 1
ATOM 15949 O O . THR F 1 200 ? 42.287 4.848 86.237 1.00 38.37 200 THR F O 1
ATOM 15953 N N . PRO F 1 201 ? 41.725 3.866 84.275 1.00 38.59 201 PRO F N 1
ATOM 15954 C CA . PRO F 1 201 ? 40.306 4.284 84.308 1.00 38.02 201 PRO F CA 1
ATOM 15955 C C . PRO F 1 201 ? 39.555 3.794 85.530 1.00 37.64 201 PRO F C 1
ATOM 15956 O O . PRO F 1 201 ? 39.663 2.603 85.919 1.00 37.52 201 PRO F O 1
ATOM 15960 N N . ILE F 1 202 ? 38.812 4.731 86.117 1.00 37.81 202 ILE F N 1
ATOM 15961 C CA . ILE F 1 202 ? 37.907 4.495 87.226 1.00 37.75 202 ILE F CA 1
ATOM 15962 C C . ILE F 1 202 ? 36.633 3.973 86.585 1.00 39.63 202 ILE F C 1
ATOM 15963 O O . ILE F 1 202 ? 35.747 4.750 86.169 1.00 40.20 202 ILE F O 1
ATOM 15968 N N . THR F 1 203 ? 36.557 2.654 86.472 1.00 40.86 203 THR F N 1
ATOM 15969 C CA . THR F 1 203 ? 35.468 2.023 85.804 1.00 42.27 203 THR F CA 1
ATOM 15970 C C . THR F 1 203 ? 34.322 1.937 86.806 1.00 45.06 203 THR F C 1
ATOM 15971 O O . THR F 1 203 ? 33.139 1.881 86.430 1.00 45.44 203 THR F O 1
ATOM 15975 N N . ARG F 1 204 ? 34.676 1.953 88.089 1.00 47.14 204 ARG F N 1
ATOM 15976 C CA . ARG F 1 204 ? 33.691 1.836 89.119 1.00 49.24 204 ARG F CA 1
ATOM 15977 C C . ARG F 1 204 ? 34.175 2.321 90.468 1.00 49.61 204 ARG F C 1
ATOM 15978 O O . ARG F 1 204 ? 35.378 2.341 90.735 1.00 49.82 204 ARG F O 1
ATOM 15986 N N . ARG F 1 205 ? 33.189 2.658 91.310 1.00 49.70 205 ARG F N 1
ATOM 15987 C CA . ARG F 1 205 ? 33.336 3.187 92.650 1.00 48.79 205 ARG F CA 1
ATOM 15988 C C . ARG F 1 205 ? 33.463 2.022 93.601 1.00 49.56 205 ARG F C 1
ATOM 15989 O O . ARG F 1 205 ? 32.479 1.561 94.203 1.00 49.39 205 ARG F O 1
ATOM 15997 N N . GLN F 1 206 ? 34.699 1.558 93.736 1.00 49.94 206 GLN F N 1
ATOM 15998 C CA . GLN F 1 206 ? 35.011 0.343 94.458 1.00 49.83 206 GLN F CA 1
ATOM 15999 C C . GLN F 1 206 ? 34.419 0.388 95.833 1.00 50.16 206 GLN F C 1
ATOM 16000 O O . GLN F 1 206 ? 34.336 1.452 96.462 1.00 49.83 206 GLN F O 1
ATOM 16006 N N . ASP F 1 207 ? 33.973 -0.764 96.297 1.00 50.59 207 ASP F N 1
ATOM 16007 C CA . ASP F 1 207 ? 33.228 -0.784 97.525 1.00 51.81 207 ASP F CA 1
ATOM 16008 C C . ASP F 1 207 ? 33.277 -2.132 98.143 1.00 51.80 207 ASP F C 1
ATOM 16009 O O . ASP F 1 207 ? 32.329 -2.907 98.031 1.00 52.58 207 ASP F O 1
ATOM 16014 N N . HIS F 1 208 ? 34.388 -2.409 98.805 1.00 51.38 208 HIS F N 1
ATOM 16015 C CA . HIS F 1 208 ? 34.602 -3.685 99.427 1.00 50.90 208 HIS F CA 1
ATOM 16016 C C . HIS F 1 208 ? 34.763 -3.437 100.889 1.00 50.84 208 HIS F C 1
ATOM 16017 O O . HIS F 1 208 ? 34.501 -2.348 101.390 1.00 51.36 208 HIS F O 1
ATOM 16024 N N . ASP F 1 209 ? 35.211 -4.464 101.577 1.00 50.42 209 ASP F N 1
ATOM 16025 C CA . ASP F 1 209 ? 35.255 -4.433 103.004 1.00 49.86 209 ASP F CA 1
ATOM 16026 C C . ASP F 1 209 ? 36.485 -3.721 103.530 1.00 48.05 209 ASP F C 1
ATOM 16027 O O . ASP F 1 209 ? 36.390 -2.959 104.497 1.00 47.67 209 ASP F O 1
ATOM 16032 N N . ILE F 1 210 ? 37.636 -4.000 102.910 1.00 45.58 210 ILE F N 1
ATOM 16033 C CA . ILE F 1 210 ? 38.897 -3.360 103.288 1.00 42.49 210 ILE F CA 1
ATOM 16034 C C . ILE F 1 210 ? 39.571 -2.849 102.034 1.00 40.74 210 ILE F C 1
ATOM 16035 O O . ILE F 1 210 ? 40.106 -3.618 101.247 1.00 39.75 210 ILE F O 1
ATOM 16040 N N . MET F 1 211 ? 39.570 -1.531 101.881 1.00 39.04 211 MET F N 1
ATOM 16041 C CA . MET F 1 211 ? 40.226 -0.908 100.752 1.00 37.43 211 MET F CA 1
ATOM 16042 C C . MET F 1 211 ? 41.402 -0.022 101.247 1.00 36.74 211 MET F C 1
ATOM 16043 O O . MET F 1 211 ? 41.236 0.903 102.083 1.00 35.19 211 MET F O 1
ATOM 16048 N N . LEU F 1 212 ? 42.587 -0.325 100.704 1.00 36.73 212 LEU F N 1
ATOM 16049 C CA . LEU F 1 212 ? 43.860 0.293 101.101 1.00 35.73 212 LEU F CA 1
ATOM 16050 C C . LEU F 1 212 ? 44.310 1.344 100.118 1.00 35.79 212 LEU F C 1
ATOM 16051 O O . LEU F 1 212 ? 44.359 1.097 98.935 1.00 35.40 212 LEU F O 1
ATOM 16056 N N . PHE F 1 213 ? 44.637 2.523 100.641 1.00 36.39 213 PHE F N 1
ATOM 16057 C CA . PHE F 1 213 ? 45.145 3.624 99.826 1.00 36.18 213 PHE F CA 1
ATOM 16058 C C . PHE F 1 213 ? 46.494 4.173 100.344 1.00 35.91 213 PHE F C 1
ATOM 16059 O O . PHE F 1 213 ? 46.737 4.279 101.558 1.00 35.20 213 PHE F O 1
ATOM 16067 N N . THR F 1 214 ? 47.381 4.500 99.407 1.00 36.14 214 THR F N 1
ATOM 16068 C CA . THR F 1 214 ? 48.700 5.088 99.751 1.00 36.31 214 THR F CA 1
ATOM 16069 C C . THR F 1 214 ? 48.896 6.458 99.101 1.00 35.13 214 THR F C 1
ATOM 16070 O O . THR F 1 214 ? 48.760 6.593 97.916 1.00 35.11 214 THR F O 1
ATOM 16074 N N . PHE F 1 215 ? 49.213 7.459 99.905 1.00 34.37 215 PHE F N 1
ATOM 16075 C CA . PHE F 1 215 ? 49.488 8.837 99.447 1.00 32.46 215 PHE F CA 1
ATOM 16076 C C . PHE F 1 215 ? 50.674 8.952 98.461 1.00 33.34 215 PHE F C 1
ATOM 16077 O O . PHE F 1 215 ? 50.626 9.717 97.519 1.00 32.99 215 PHE F O 1
ATOM 16085 N N . SER F 1 216 ? 51.734 8.163 98.685 1.00 34.53 216 SER F N 1
ATOM 16086 C CA . SER F 1 216 ? 52.951 8.162 97.856 1.00 34.08 216 SER F CA 1
ATOM 16087 C C . SER F 1 216 ? 52.658 8.099 96.374 1.00 35.00 216 SER F C 1
ATOM 16088 O O . SER F 1 216 ? 53.194 8.857 95.564 1.00 34.91 216 SER F O 1
ATOM 16091 N N . LYS F 1 217 ? 51.761 7.204 96.022 1.00 36.42 217 LYS F N 1
ATOM 16092 C CA . LYS F 1 217 ? 51.556 6.825 94.622 1.00 37.29 217 LYS F CA 1
ATOM 16093 C C . LYS F 1 217 ? 50.594 7.718 93.872 1.00 36.18 217 LYS F C 1
ATOM 16094 O O . LYS F 1 217 ? 50.596 7.709 92.652 1.00 37.71 217 LYS F O 1
ATOM 16100 N N . ILE F 1 218 ? 49.781 8.468 94.605 1.00 33.12 218 ILE F N 1
ATOM 16101 C CA . ILE F 1 218 ? 48.911 9.501 94.053 1.00 31.21 218 ILE F CA 1
ATOM 16102 C C . ILE F 1 218 ? 49.819 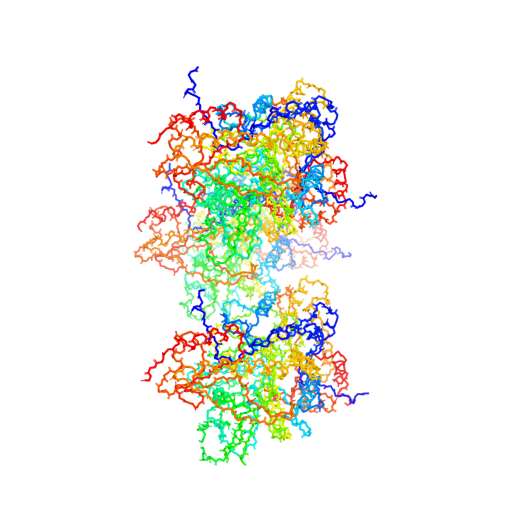10.621 93.586 1.00 30.81 218 ILE F C 1
ATOM 16103 O O . ILE F 1 218 ? 50.075 10.735 92.398 1.00 31.03 218 ILE F O 1
ATOM 16108 N N . THR F 1 219 ? 50.342 11.402 94.532 1.00 30.04 219 THR F N 1
ATOM 16109 C CA . THR F 1 219 ? 51.090 12.623 94.224 1.00 29.88 219 THR F CA 1
ATOM 16110 C C . THR F 1 219 ? 52.606 12.485 94.227 1.00 29.19 219 THR F C 1
ATOM 16111 O O . THR F 1 219 ? 53.305 13.311 93.614 1.00 29.81 219 THR F O 1
ATOM 16115 N N . GLY F 1 220 ? 53.133 11.491 94.937 1.00 27.31 220 GLY F N 1
ATOM 16116 C CA . GLY F 1 220 ? 54.552 11.259 94.887 1.00 26.15 220 GLY F CA 1
ATOM 16117 C C . GLY F 1 220 ? 55.270 11.511 96.174 1.00 26.50 220 GLY F C 1
ATOM 16118 O O . GLY F 1 220 ? 56.482 11.376 96.229 1.00 23.88 220 GLY F O 1
ATOM 16119 N N . HIS F 1 221 ? 54.517 11.877 97.213 1.00 28.56 221 HIS F N 1
ATOM 16120 C CA . HIS F 1 221 ? 55.093 12.236 98.515 1.00 29.60 221 HIS F CA 1
ATOM 16121 C C . HIS F 1 221 ? 55.339 11.030 99.350 1.00 29.63 221 HIS F C 1
ATOM 16122 O O . HIS F 1 221 ? 54.595 10.744 100.278 1.00 31.16 221 HIS F O 1
ATOM 16129 N N . ALA F 1 222 ? 56.384 10.299 99.000 1.00 30.98 222 ALA F N 1
ATOM 16130 C CA . ALA F 1 222 ? 56.633 8.987 99.598 1.00 29.63 222 ALA F CA 1
ATOM 16131 C C . ALA F 1 222 ? 57.167 9.194 100.998 1.00 29.08 222 ALA F C 1
ATOM 16132 O O . ALA F 1 222 ? 56.640 8.635 102.006 1.00 26.66 222 ALA F O 1
ATOM 16134 N N . GLY F 1 223 ? 58.159 10.078 101.060 1.00 28.06 223 GLY F N 1
ATOM 16135 C CA . GLY F 1 223 ? 58.620 10.674 102.329 1.00 28.57 223 GLY F CA 1
ATOM 16136 C C . GLY F 1 223 ? 57.616 11.119 103.391 1.00 28.14 223 GLY F C 1
ATOM 16137 O O . GLY F 1 223 ? 57.987 11.304 104.588 1.00 27.53 223 GLY F O 1
ATOM 16138 N N . SER F 1 224 ? 56.347 11.304 103.019 1.00 27.83 224 SER F N 1
ATOM 16139 C CA . SER F 1 224 ? 55.337 11.658 104.052 1.00 28.60 224 SER F CA 1
ATOM 16140 C C . SER F 1 224 ? 54.844 10.461 104.833 1.00 29.68 224 SER F C 1
ATOM 16141 O O . SER F 1 224 ? 54.327 10.587 105.917 1.00 30.20 224 SER F O 1
ATOM 16144 N N . ARG F 1 225 ? 55.008 9.285 104.279 1.00 31.71 225 ARG F N 1
ATOM 16145 C CA . ARG F 1 225 ? 54.694 8.083 105.019 1.00 33.44 225 ARG F CA 1
ATOM 16146 C C . ARG F 1 225 ? 53.247 7.956 105.466 1.00 33.15 225 ARG F C 1
ATOM 16147 O O . ARG F 1 225 ? 52.952 7.679 106.638 1.00 31.69 225 ARG F O 1
ATOM 16155 N N . ILE F 1 226 ? 52.332 8.128 104.509 1.00 33.26 226 ILE F N 1
ATOM 16156 C CA . ILE F 1 226 ? 50.904 8.076 104.825 1.00 32.61 226 ILE F CA 1
ATOM 16157 C C . ILE F 1 226 ? 50.085 7.168 103.937 1.00 32.78 226 ILE F C 1
ATOM 16158 O O . ILE F 1 226 ? 50.220 7.203 102.732 1.00 32.44 226 ILE F O 1
ATOM 16163 N N . GLY F 1 227 ? 49.222 6.358 104.555 1.00 33.36 227 GLY F N 1
ATOM 16164 C CA . GLY F 1 227 ? 48.205 5.622 103.804 1.00 33.83 227 GLY F CA 1
ATOM 16165 C C . GLY F 1 227 ? 46.966 5.581 104.647 1.00 33.61 227 GLY F C 1
ATOM 16166 O O . GLY F 1 227 ? 47.024 5.917 105.797 1.00 34.63 227 GLY F O 1
ATOM 16167 N N . TRP F 1 228 ? 45.845 5.184 104.071 1.00 33.90 228 TRP F N 1
ATOM 16168 C CA . TRP F 1 228 ? 44.617 5.087 104.826 1.00 34.31 228 TRP F CA 1
ATOM 16169 C C . TRP F 1 228 ? 43.838 3.834 104.429 1.00 35.39 228 TRP F C 1
ATOM 16170 O O . TRP F 1 228 ? 44.132 3.191 103.434 1.00 36.13 228 TRP F O 1
ATOM 16181 N N . ALA F 1 229 ? 42.880 3.459 105.255 1.00 36.42 229 ALA F N 1
ATOM 16182 C CA . ALA F 1 229 ? 42.112 2.239 105.025 1.00 37.08 229 ALA F CA 1
ATOM 16183 C C . ALA F 1 229 ? 40.663 2.582 105.192 1.00 36.83 229 ALA F C 1
ATOM 16184 O O . ALA F 1 229 ? 40.285 3.306 106.120 1.00 37.03 229 ALA F O 1
ATOM 16186 N N . LEU F 1 230 ? 39.868 2.079 104.266 1.00 36.96 230 LEU F N 1
ATOM 16187 C CA . LEU F 1 230 ? 38.406 2.180 104.332 1.00 36.57 230 LEU F CA 1
ATOM 16188 C C . LEU F 1 230 ? 37.914 0.813 104.800 1.00 37.23 230 LEU F C 1
ATOM 16189 O O . LEU F 1 230 ? 37.913 -0.129 104.018 1.00 36.70 230 LEU F O 1
ATOM 16194 N N . VAL F 1 231 ? 37.535 0.716 106.068 1.00 38.43 231 VAL F N 1
ATOM 16195 C CA . VAL F 1 231 ? 37.222 -0.574 106.702 1.00 40.42 231 VAL F CA 1
ATOM 16196 C C . VAL F 1 231 ? 35.735 -0.636 107.056 1.00 41.55 231 VAL F C 1
ATOM 16197 O O . VAL F 1 231 ? 35.262 0.153 107.862 1.00 41.30 231 VAL F O 1
ATOM 16201 N N . LYS F 1 232 ? 34.997 -1.559 106.450 1.00 43.98 232 LYS F N 1
ATOM 16202 C CA . LYS F 1 232 ? 33.567 -1.703 106.761 1.00 46.63 232 LYS F CA 1
ATOM 16203 C C . LYS F 1 232 ? 33.387 -2.282 108.155 1.00 48.26 232 LYS F C 1
ATOM 16204 O O . LYS F 1 232 ? 32.754 -1.642 109.026 1.00 47.93 232 LYS F O 1
ATOM 16210 N N . ASP F 1 233 ? 33.968 -3.471 108.374 1.00 50.24 233 ASP F N 1
ATOM 16211 C CA . ASP F 1 233 ? 33.763 -4.203 109.626 1.00 52.20 233 ASP F CA 1
ATOM 16212 C C . ASP F 1 233 ? 34.385 -3.467 110.784 1.00 52.97 233 ASP F C 1
ATOM 16213 O O . ASP F 1 233 ? 35.600 -3.379 110.894 1.00 53.60 233 ASP F O 1
ATOM 16218 N N . LYS F 1 234 ? 33.536 -2.923 111.645 1.00 53.77 234 LYS F N 1
ATOM 16219 C CA . LYS F 1 234 ? 33.983 -2.130 112.774 1.00 54.07 234 LYS F CA 1
ATOM 16220 C C . LYS F 1 234 ? 34.989 -2.885 113.596 1.00 54.84 234 LYS F C 1
ATOM 16221 O O . LYS F 1 234 ? 35.921 -2.293 114.130 1.00 55.45 234 LYS F O 1
ATOM 16227 N N . GLU F 1 235 ? 34.804 -4.198 113.712 1.00 55.39 235 GLU F N 1
ATOM 16228 C CA . GLU F 1 235 ? 35.583 -4.970 114.672 1.00 55.43 235 GLU F CA 1
ATOM 16229 C C . GLU F 1 235 ? 37.013 -5.081 114.186 1.00 55.09 235 GLU F C 1
ATOM 16230 O O . GLU F 1 235 ? 37.926 -5.002 114.998 1.00 55.90 235 GLU F O 1
ATOM 16236 N N . VAL F 1 236 ? 37.196 -5.238 112.867 1.00 54.13 236 VAL F N 1
ATOM 16237 C CA . VAL F 1 236 ? 38.518 -5.168 112.203 1.00 52.68 236 VAL F CA 1
ATOM 16238 C C . VAL F 1 236 ? 39.143 -3.764 112.320 1.00 51.79 236 VAL F C 1
ATOM 16239 O O . VAL F 1 236 ? 40.276 -3.618 112.749 1.00 50.89 236 VAL F O 1
ATOM 16243 N N . ALA F 1 237 ? 38.396 -2.738 111.938 1.00 51.42 237 ALA F N 1
ATOM 16244 C CA . ALA F 1 237 ? 38.768 -1.362 112.285 1.00 51.23 237 ALA F CA 1
ATOM 16245 C C . ALA F 1 237 ? 39.465 -1.319 113.652 1.00 51.54 237 ALA F C 1
ATOM 16246 O O . ALA F 1 237 ? 40.634 -0.943 113.736 1.00 51.01 237 ALA F O 1
ATOM 16248 N N . LYS F 1 238 ? 38.768 -1.765 114.700 1.00 52.39 238 LYS F N 1
ATOM 16249 C CA . LYS F 1 238 ? 39.254 -1.675 116.086 1.00 52.98 238 LYS F CA 1
ATOM 16250 C C . LYS F 1 238 ? 40.604 -2.402 116.311 1.00 52.39 238 LYS F C 1
ATOM 16251 O O . LYS F 1 238 ? 41.456 -1.924 117.051 1.00 52.08 238 LYS F O 1
ATOM 16257 N N . LYS F 1 239 ? 40.804 -3.528 115.633 1.00 51.86 239 LYS F N 1
ATOM 16258 C CA . LYS F 1 239 ? 42.025 -4.314 115.779 1.00 51.69 239 LYS F CA 1
ATOM 16259 C C . LYS F 1 239 ? 43.175 -3.711 114.985 1.00 50.18 239 LYS F C 1
ATOM 16260 O O . LYS F 1 239 ? 44.306 -3.685 115.453 1.00 49.92 239 LYS F O 1
ATOM 16266 N N . MET F 1 240 ? 42.887 -3.264 113.767 1.00 48.74 240 MET F N 1
ATOM 16267 C CA . MET F 1 240 ? 43.805 -2.382 113.019 1.00 46.98 240 MET F CA 1
ATOM 16268 C C . MET F 1 240 ? 44.293 -1.206 113.869 1.00 46.56 240 MET F C 1
ATOM 16269 O O . MET F 1 240 ? 45.492 -1.006 114.014 1.00 45.47 240 MET F O 1
ATOM 16274 N N . VAL F 1 241 ? 43.375 -0.460 114.461 1.00 47.14 241 VAL F N 1
ATOM 16275 C CA . VAL F 1 241 ? 43.768 0.685 115.280 1.00 48.63 241 VAL F CA 1
ATOM 16276 C C . VAL F 1 241 ? 44.604 0.229 116.449 1.00 50.57 241 VAL F C 1
ATOM 16277 O O . VAL F 1 241 ? 45.604 0.874 116.786 1.00 50.70 241 VAL F O 1
ATOM 16281 N N . GLU F 1 242 ? 44.208 -0.907 117.050 1.00 52.10 242 GLU F N 1
ATOM 16282 C CA . GLU F 1 242 ? 44.931 -1.463 118.192 1.00 53.80 242 GLU F CA 1
ATOM 16283 C C . GLU F 1 242 ? 46.364 -1.891 117.799 1.00 53.15 242 GLU F C 1
ATOM 16284 O O . GLU F 1 242 ? 47.341 -1.491 118.453 1.00 53.19 242 GLU F O 1
ATOM 16290 N N . TYR F 1 243 ? 46.489 -2.643 116.710 1.00 52.82 243 TYR F N 1
ATOM 16291 C CA . TYR F 1 243 ? 47.789 -2.933 116.145 1.00 52.88 243 TYR F CA 1
ATOM 16292 C C . TYR F 1 243 ? 48.671 -1.673 116.099 1.00 53.12 243 TYR F C 1
ATOM 16293 O O . TYR F 1 243 ? 49.752 -1.643 116.716 1.00 54.03 243 TYR F O 1
ATOM 16302 N N . ILE F 1 244 ? 48.198 -0.631 115.408 1.00 52.31 244 ILE F N 1
ATOM 16303 C CA . ILE F 1 244 ? 48.947 0.629 115.248 1.00 51.07 244 ILE F CA 1
ATOM 16304 C C . ILE F 1 244 ? 49.238 1.412 116.536 1.00 51.42 244 ILE F C 1
ATOM 16305 O O . ILE F 1 244 ? 50.329 1.994 116.653 1.00 52.23 244 ILE F O 1
ATOM 16310 N N . ILE F 1 245 ? 48.313 1.437 117.503 1.00 51.44 245 ILE F N 1
ATOM 16311 C CA . ILE F 1 245 ? 48.596 2.150 118.765 1.00 51.18 245 ILE F CA 1
ATOM 16312 C C . ILE F 1 245 ? 49.841 1.566 119.434 1.00 50.88 245 ILE F C 1
ATOM 16313 O O . ILE F 1 245 ? 50.726 2.315 119.920 1.00 50.12 245 ILE F O 1
ATOM 16318 N N . VAL F 1 246 ? 49.870 0.230 119.493 1.00 49.36 246 VAL F N 1
ATOM 16319 C CA . VAL F 1 246 ? 50.945 -0.506 120.117 1.00 49.15 246 VAL F CA 1
ATOM 16320 C C . VAL F 1 246 ? 52.202 -0.348 119.272 1.00 49.39 246 VAL F C 1
ATOM 16321 O O . VAL F 1 246 ? 53.290 -0.028 119.792 1.00 49.62 246 VAL F O 1
ATOM 16325 N N . ASN F 1 247 ? 52.030 -0.557 117.967 1.00 49.37 247 ASN F N 1
ATOM 16326 C CA . ASN F 1 247 ? 53.134 -0.555 116.995 1.00 49.13 247 ASN F CA 1
ATOM 16327 C C . ASN F 1 247 ? 53.947 0.746 116.973 1.00 47.60 247 ASN F C 1
ATOM 16328 O O . ASN F 1 247 ? 55.183 0.702 116.914 1.00 47.61 247 ASN F O 1
ATOM 16333 N N . SER F 1 248 ? 53.260 1.889 117.040 1.00 45.76 248 SER F N 1
ATOM 16334 C CA . SER F 1 248 ? 53.920 3.181 116.870 1.00 43.50 248 SER F CA 1
ATOM 16335 C C . SER F 1 248 ? 53.262 4.351 117.629 1.00 43.27 248 SER F C 1
ATOM 16336 O O . SER F 1 248 ? 53.715 5.496 117.533 1.00 43.64 248 SER F O 1
ATOM 16339 N N . ILE F 1 249 ? 52.204 4.063 118.381 1.00 43.26 249 ILE F N 1
ATOM 16340 C CA . ILE F 1 249 ? 51.375 5.070 119.084 1.00 43.45 249 ILE F CA 1
ATOM 16341 C C . ILE F 1 249 ? 50.833 6.136 118.097 1.00 42.74 249 ILE F C 1
ATOM 16342 O O . ILE F 1 249 ? 50.814 7.346 118.375 1.00 41.19 249 ILE F O 1
ATOM 16347 N N . GLY F 1 250 ? 50.386 5.657 116.933 1.00 41.62 250 GLY F N 1
ATOM 16348 C CA . GLY F 1 250 ? 49.777 6.543 115.973 1.00 40.94 250 GLY F CA 1
ATOM 16349 C C . GLY F 1 250 ? 50.677 6.867 114.811 1.00 40.32 250 GLY F C 1
ATOM 16350 O O . GLY F 1 250 ? 51.602 6.083 114.486 1.00 41.11 250 GLY F O 1
ATOM 16351 N N . VAL F 1 251 ? 50.408 8.027 114.194 1.00 38.32 251 VAL F N 1
ATOM 16352 C CA . VAL F 1 251 ? 51.004 8.428 112.911 1.00 36.50 251 VAL F CA 1
ATOM 16353 C C . VAL F 1 251 ? 51.321 9.928 112.993 1.00 35.51 251 VAL F C 1
ATOM 16354 O O . VAL F 1 251 ? 50.569 10.686 113.587 1.00 33.24 251 VAL F O 1
ATOM 16358 N N . SER F 1 252 ? 52.493 10.313 112.482 1.00 34.53 252 SER F N 1
ATOM 16359 C CA . SER F 1 252 ? 52.967 11.685 112.564 1.00 33.30 252 SER F CA 1
ATOM 16360 C C . SER F 1 252 ? 51.822 12.649 112.269 1.00 31.90 252 SER F C 1
ATOM 16361 O O . SER F 1 252 ? 51.159 12.576 111.233 1.00 30.71 252 SER F O 1
ATOM 16364 N N . LYS F 1 253 ? 51.542 13.504 113.232 1.00 31.68 253 LYS F N 1
ATOM 16365 C CA . LYS F 1 253 ? 50.603 14.596 113.036 1.00 31.26 253 LYS F CA 1
ATOM 16366 C C . LYS F 1 253 ? 50.984 15.489 111.899 1.00 31.24 253 LYS F C 1
ATOM 16367 O O . LYS F 1 253 ? 50.123 15.897 111.135 1.00 32.10 253 LYS F O 1
ATOM 16373 N N . GLU F 1 254 ? 52.251 15.830 111.772 1.00 32.10 254 GLU F N 1
ATOM 16374 C CA . GLU F 1 254 ? 52.595 16.820 110.748 1.00 32.79 254 GLU F CA 1
ATOM 16375 C C . GLU F 1 254 ? 52.629 16.256 109.375 1.00 31.87 254 GLU F C 1
ATOM 16376 O O . GLU F 1 254 ? 52.388 16.977 108.432 1.00 30.79 254 GLU F O 1
ATOM 16382 N N . SER F 1 255 ? 52.849 14.942 109.263 1.00 31.28 255 SER F N 1
ATOM 16383 C CA . SER F 1 255 ? 52.619 14.250 108.031 1.00 30.42 255 SER F CA 1
ATOM 16384 C C . SER F 1 255 ? 51.168 14.405 107.601 1.00 30.88 255 SER F C 1
ATOM 16385 O O . SER F 1 255 ? 50.887 14.542 106.396 1.00 31.98 255 SER F O 1
ATOM 16388 N N . GLN F 1 256 ? 50.248 14.319 108.569 1.00 29.04 256 GLN F N 1
ATOM 16389 C CA . GLN F 1 256 ? 48.819 14.367 108.291 1.00 28.78 256 GLN F CA 1
ATOM 16390 C C . GLN F 1 256 ? 48.314 15.750 107.928 1.00 30.12 256 GLN F C 1
ATOM 16391 O O . GLN F 1 256 ? 47.463 15.878 107.061 1.00 30.98 256 GLN F O 1
ATOM 16397 N N . VAL F 1 257 ? 48.804 16.768 108.612 1.00 30.42 257 VAL F N 1
ATOM 16398 C CA . VAL F 1 257 ? 48.512 18.174 108.281 1.00 32.44 257 VAL F CA 1
ATOM 16399 C C . VAL F 1 257 ? 49.015 18.463 106.856 1.00 32.75 257 VAL F C 1
ATOM 16400 O O . VAL F 1 257 ? 48.267 18.930 106.026 1.00 33.95 257 VAL F O 1
ATOM 16404 N N . ARG F 1 258 ? 50.244 18.060 106.543 1.00 33.48 258 ARG F N 1
ATOM 16405 C CA . ARG F 1 258 ? 50.839 18.272 105.229 1.00 31.78 258 ARG F CA 1
ATOM 16406 C C . ARG F 1 258 ? 50.082 17.553 104.110 1.00 31.93 258 ARG F C 1
ATOM 16407 O O . ARG F 1 258 ? 49.809 18.156 103.056 1.00 31.74 258 ARG F O 1
ATOM 16415 N N . THR F 1 259 ? 49.778 16.270 104.332 1.00 29.84 259 THR F N 1
ATOM 16416 C CA . THR F 1 259 ? 49.008 15.469 103.422 1.00 29.12 259 THR F CA 1
ATOM 16417 C C . THR F 1 259 ? 47.626 16.038 103.121 1.00 29.14 259 THR F C 1
ATOM 16418 O O . THR F 1 259 ? 47.251 16.162 101.972 1.00 29.81 259 THR F O 1
ATOM 16422 N N . ALA F 1 260 ? 46.878 16.400 104.150 1.00 29.98 260 ALA F N 1
ATOM 16423 C CA . ALA F 1 260 ? 45.612 17.119 103.989 1.00 31.27 260 ALA F CA 1
ATOM 16424 C C . ALA F 1 260 ? 45.756 18.368 103.103 1.00 32.89 260 ALA F C 1
ATOM 16425 O O . ALA F 1 260 ? 44.872 18.687 102.314 1.00 34.12 260 ALA F O 1
ATOM 16427 N N . LYS F 1 261 ? 46.863 19.081 103.238 1.00 35.68 261 LYS F N 1
ATOM 16428 C CA . LYS F 1 261 ? 47.097 20.345 102.475 1.00 36.35 261 LYS F CA 1
ATOM 16429 C C . LYS F 1 261 ? 47.237 20.034 101.012 1.00 36.30 261 LYS F C 1
ATOM 16430 O O . LYS F 1 261 ? 46.690 20.737 100.156 1.00 36.70 261 LYS F O 1
ATOM 16436 N N . ILE F 1 262 ? 47.984 18.972 100.718 1.00 35.76 262 ILE F N 1
ATOM 16437 C CA . ILE F 1 262 ? 48.324 18.647 99.355 1.00 34.28 262 ILE F CA 1
ATOM 16438 C C . ILE F 1 262 ? 47.155 18.039 98.600 1.00 35.38 262 ILE F C 1
ATOM 16439 O O . ILE F 1 262 ? 46.956 18.326 97.424 1.00 36.31 262 ILE F O 1
ATOM 16444 N N . LEU F 1 263 ? 46.400 17.174 99.261 1.00 36.20 263 LEU F N 1
ATOM 16445 C CA . LEU F 1 263 ? 45.135 16.673 98.716 1.00 35.85 263 LEU F CA 1
ATOM 16446 C C . LEU F 1 263 ? 44.134 17.780 98.462 1.00 36.52 263 LEU F C 1
ATOM 16447 O O . LEU F 1 263 ? 43.384 17.718 97.495 1.00 36.98 263 LEU F O 1
ATOM 16452 N N . ASN F 1 264 ? 44.109 18.777 99.346 1.00 36.41 264 ASN F N 1
ATOM 16453 C CA . ASN F 1 264 ? 43.216 19.880 99.154 1.00 37.10 264 ASN F CA 1
ATOM 16454 C C . ASN F 1 264 ? 43.576 20.652 97.912 1.00 37.84 264 ASN F C 1
ATOM 16455 O O . ASN F 1 264 ? 42.713 20.886 97.099 1.00 39.08 264 ASN F O 1
ATOM 16460 N N . VAL F 1 265 ? 44.835 21.056 97.769 1.00 38.47 265 VAL F N 1
ATOM 16461 C CA . VAL F 1 265 ? 45.317 21.653 96.526 1.00 38.90 265 VAL F CA 1
ATOM 16462 C C . VAL F 1 265 ? 45.002 20.750 95.311 1.00 40.55 265 VAL F C 1
ATOM 16463 O O . VAL F 1 265 ? 44.550 21.229 94.276 1.00 40.84 265 VAL F O 1
ATOM 16467 N N . LEU F 1 266 ? 45.221 19.436 95.454 1.00 41.80 266 LEU F N 1
ATOM 16468 C CA . LEU F 1 266 ? 44.988 18.493 94.362 1.00 42.74 266 LEU F CA 1
ATOM 16469 C C . LEU F 1 266 ? 43.539 18.605 93.902 1.00 44.24 266 LEU F C 1
ATOM 16470 O O . LEU F 1 266 ? 43.272 18.623 92.709 1.00 43.88 266 LEU F O 1
ATOM 16475 N N . LYS F 1 267 ? 42.624 18.710 94.866 1.00 46.45 267 LYS F N 1
ATOM 16476 C CA . LYS F 1 267 ? 41.178 18.865 94.644 1.00 48.52 267 LYS F CA 1
ATOM 16477 C C . LYS F 1 267 ? 40.760 20.152 93.899 1.00 50.23 267 LYS F C 1
ATOM 16478 O O . LYS F 1 267 ? 40.043 20.080 92.910 1.00 50.71 267 LYS F O 1
ATOM 16484 N N . GLU F 1 268 ? 41.158 21.311 94.422 1.00 52.17 268 GLU F N 1
ATOM 16485 C CA . GLU F 1 268 ? 41.061 22.581 93.728 1.00 55.69 268 GLU F CA 1
ATOM 16486 C C . GLU F 1 268 ? 41.490 22.428 92.273 1.00 55.26 268 GLU F C 1
ATOM 16487 O O . GLU F 1 268 ? 40.950 23.058 91.365 1.00 56.14 268 GLU F O 1
ATOM 16493 N N . THR F 1 269 ? 42.499 21.600 92.069 1.00 55.43 269 THR F N 1
ATOM 16494 C CA . THR F 1 269 ? 43.155 21.438 90.784 1.00 55.12 269 THR F CA 1
ATOM 16495 C C . THR F 1 269 ? 42.227 20.743 89.792 1.00 56.09 269 THR F C 1
ATOM 16496 O O . THR F 1 269 ? 42.261 21.017 88.599 1.00 55.97 269 THR F O 1
ATOM 16500 N N . CYS F 1 270 ? 41.358 19.889 90.309 1.00 57.35 270 CYS F N 1
ATOM 16501 C CA . CYS F 1 270 ? 40.460 19.094 89.489 1.00 59.03 270 CYS F CA 1
ATOM 16502 C C . CYS F 1 270 ? 39.285 19.842 88.878 1.00 62.10 270 CYS F C 1
ATOM 16503 O O . CYS F 1 270 ? 38.729 19.386 87.895 1.00 62.85 270 CYS F O 1
ATOM 16506 N N . LYS F 1 271 ? 38.889 20.969 89.453 1.00 65.68 271 LYS F N 1
ATOM 16507 C CA . LYS F 1 271 ? 38.012 21.900 88.735 1.00 69.39 271 LYS F CA 1
ATOM 16508 C C . LYS F 1 271 ? 38.752 22.815 87.720 1.00 71.67 271 LYS F C 1
ATOM 16509 O O . LYS F 1 271 ? 38.169 23.786 87.226 1.00 71.91 271 LYS F O 1
ATOM 16515 N N . SER F 1 272 ? 40.008 22.474 87.395 1.00 74.46 272 SER F N 1
ATOM 16516 C CA . SER F 1 272 ? 40.875 23.262 86.494 1.00 77.10 272 SER F CA 1
ATOM 16517 C C . SER F 1 272 ? 41.059 22.663 85.093 1.00 79.12 272 SER F C 1
ATOM 16518 O O . SER F 1 272 ? 41.276 21.462 84.939 1.00 79.33 272 SER F O 1
ATOM 16521 N N . GLU F 1 273 ? 41.012 23.521 84.076 1.00 81.44 273 GLU F N 1
ATOM 16522 C CA . GLU F 1 273 ? 41.035 23.056 82.682 1.00 83.49 273 GLU F CA 1
ATOM 16523 C C . GLU F 1 273 ? 42.452 23.005 82.087 1.00 83.02 273 GLU F C 1
ATOM 16524 O O . GLU F 1 273 ? 42.734 22.152 81.236 1.00 83.76 273 GLU F O 1
ATOM 16530 N N . SER F 1 274 ? 43.309 23.940 82.527 1.00 80.29 274 SER F N 1
ATOM 16531 C CA . SER F 1 274 ? 44.748 23.973 82.203 1.00 74.42 274 SER F CA 1
ATOM 16532 C C . SER F 1 274 ? 45.365 22.573 82.366 1.00 65.11 274 SER F C 1
ATOM 16533 O O . SER F 1 274 ? 45.360 22.012 83.457 1.00 64.69 274 SER F O 1
ATOM 16536 N N . GLU F 1 275 ? 45.861 22.002 81.269 1.00 52.58 275 GLU F N 1
ATOM 16537 C CA . GLU F 1 275 ? 46.264 20.580 81.262 1.00 47.57 275 GLU F CA 1
ATOM 16538 C C . GLU F 1 275 ? 47.606 20.296 82.002 1.00 51.16 275 GLU F C 1
ATOM 16539 O O . GLU F 1 275 ? 48.138 19.150 82.002 1.00 53.21 275 GLU F O 1
ATOM 16541 N N . SER F 1 276 ? 48.153 21.350 82.604 1.00 60.66 276 SER F N 1
ATOM 16542 C CA . SER F 1 276 ? 49.328 21.254 83.462 1.00 68.92 276 SER F CA 1
ATOM 16543 C C . SER F 1 276 ? 48.933 21.615 84.896 1.00 70.94 276 SER F C 1
ATOM 16544 O O . SER F 1 276 ? 49.755 21.500 85.815 1.00 72.60 276 SER F O 1
ATOM 16547 N N . GLU F 1 277 ? 47.685 22.072 85.060 1.00 69.54 277 GLU F N 1
ATOM 16548 C CA . GLU F 1 277 ? 47.094 22.380 86.369 1.00 66.56 277 GLU F CA 1
ATOM 16549 C C . GLU F 1 277 ? 46.368 21.142 86.909 1.00 62.97 277 GLU F C 1
ATOM 16550 O O . GLU F 1 277 ? 46.667 20.707 88.009 1.00 63.11 277 GLU F O 1
ATOM 16556 N N . ASN F 1 278 ? 45.413 20.595 86.152 1.00 57.73 278 ASN F N 1
ATOM 16557 C CA . ASN F 1 278 ? 44.729 19.386 86.569 1.00 53.03 278 ASN F CA 1
ATOM 16558 C C . ASN F 1 278 ? 45.758 18.276 86.810 1.00 49.72 278 ASN F C 1
ATOM 16559 O O . ASN F 1 278 ? 46.419 17.826 85.871 1.00 49.12 278 ASN F O 1
ATOM 16564 N N . PHE F 1 279 ? 45.904 17.868 88.073 1.00 46.08 279 PHE F N 1
ATOM 16565 C CA . PHE F 1 279 ? 46.973 16.957 88.470 1.00 42.78 279 PHE F CA 1
ATOM 16566 C C . PHE F 1 279 ? 46.764 15.666 87.731 1.00 42.01 279 PHE F C 1
ATOM 16567 O O . PHE F 1 279 ? 47.684 15.124 87.143 1.00 42.41 279 PHE F O 1
ATOM 16575 N N . PHE F 1 280 ? 45.548 15.170 87.732 1.00 41.18 280 PHE F N 1
ATOM 16576 C CA . PHE F 1 280 ? 45.333 13.879 87.125 1.00 40.13 280 PHE F CA 1
ATOM 16577 C C . PHE F 1 280 ? 45.461 14.011 85.639 1.00 39.67 280 PHE F C 1
ATOM 16578 O O . PHE F 1 280 ? 45.776 13.053 84.977 1.00 39.74 280 PHE F O 1
ATOM 16586 N N . LYS F 1 281 ? 45.255 15.213 85.110 1.00 39.59 281 LYS F N 1
ATOM 16587 C CA . LYS F 1 281 ? 45.400 15.397 83.690 1.00 39.79 281 LYS F CA 1
ATOM 16588 C C . LYS F 1 281 ? 46.879 15.390 83.457 1.00 38.71 281 LYS F C 1
ATOM 16589 O O . LYS F 1 281 ? 47.389 14.493 82.763 1.00 38.62 281 LYS F O 1
ATOM 16595 N N . TYR F 1 282 ? 47.584 16.357 84.061 1.00 38.12 282 TYR F N 1
ATOM 16596 C CA . TYR F 1 282 ? 49.053 16.414 83.978 1.00 37.68 282 TYR F CA 1
ATOM 16597 C C . TYR F 1 282 ? 49.684 15.021 84.107 1.00 37.37 282 TYR F C 1
ATOM 16598 O O . TYR F 1 282 ? 50.431 14.575 83.220 1.00 37.53 282 TYR F O 1
ATOM 16607 N N . GLY F 1 283 ? 49.353 14.328 85.193 1.00 37.41 283 GLY F N 1
ATOM 16608 C CA . GLY F 1 283 ? 49.941 13.026 85.527 1.00 37.46 283 GLY F CA 1
ATOM 16609 C C . GLY F 1 283 ? 49.642 11.976 84.498 1.00 38.40 283 GLY F C 1
ATOM 16610 O O . GLY F 1 283 ? 50.471 11.093 84.189 1.00 37.97 283 GLY F O 1
ATOM 16611 N N . ARG F 1 284 ? 48.428 12.069 83.958 1.00 39.95 284 ARG F N 1
ATOM 16612 C CA . ARG F 1 284 ? 47.982 11.123 82.956 1.00 40.72 284 ARG F CA 1
ATOM 16613 C C . ARG F 1 284 ? 48.726 11.308 81.666 1.00 41.24 284 ARG F C 1
ATOM 16614 O O . ARG F 1 284 ? 49.083 10.337 81.024 1.00 41.60 284 ARG F O 1
ATOM 16622 N N . GLU F 1 285 ? 48.952 12.560 81.289 1.00 42.72 285 GLU F N 1
ATOM 16623 C CA . GLU F 1 285 ? 49.653 12.847 80.060 1.00 44.20 285 GLU F CA 1
ATOM 16624 C C . GLU F 1 285 ? 51.130 12.502 80.212 1.00 44.55 285 GLU F C 1
ATOM 16625 O O . GLU F 1 285 ? 51.784 12.055 79.257 1.00 45.44 285 GLU F O 1
ATOM 16631 N N . MET F 1 286 ? 51.647 12.674 81.426 1.00 43.73 286 MET F N 1
ATOM 16632 C CA . MET F 1 286 ? 52.989 12.208 81.737 1.00 41.90 286 MET F CA 1
ATOM 16633 C C . MET F 1 286 ? 53.156 10.688 81.605 1.00 42.55 286 MET F C 1
ATOM 16634 O O . MET F 1 286 ? 54.090 10.254 80.983 1.00 43.11 286 MET F O 1
ATOM 16639 N N . MET F 1 287 ? 52.260 9.888 82.155 1.00 42.66 287 MET F N 1
ATOM 16640 C CA . MET F 1 287 ? 52.386 8.432 82.038 1.00 43.51 287 MET F CA 1
ATOM 16641 C C . MET F 1 287 ? 52.161 7.894 80.632 1.00 44.25 287 MET F C 1
ATOM 16642 O O . MET F 1 287 ? 52.641 6.820 80.295 1.00 43.96 287 MET F O 1
ATOM 16647 N N . LYS F 1 288 ? 51.374 8.621 79.846 1.00 45.06 288 LYS F N 1
ATOM 16648 C CA . LYS F 1 288 ? 51.053 8.243 78.464 1.00 45.59 288 LYS F CA 1
ATOM 16649 C C . LYS F 1 288 ? 52.337 8.348 77.615 1.00 45.72 288 LYS F C 1
ATOM 16650 O O . LYS F 1 288 ? 52.808 7.348 77.048 1.00 45.93 288 LYS F O 1
ATOM 16656 N N . ASN F 1 289 ? 52.909 9.552 77.566 1.00 45.47 289 ASN F N 1
ATOM 16657 C CA . ASN F 1 289 ? 54.162 9.807 76.875 1.00 45.86 289 ASN F CA 1
ATOM 16658 C C . ASN F 1 289 ? 55.305 8.794 77.168 1.00 44.93 289 ASN F C 1
ATOM 16659 O O . ASN F 1 289 ? 56.125 8.533 76.294 1.00 45.39 289 ASN F O 1
ATOM 16664 N N . ARG F 1 290 ? 55.360 8.247 78.385 1.00 43.55 290 ARG F N 1
ATOM 16665 C CA . ARG F 1 290 ? 56.471 7.413 78.818 1.00 42.28 290 ARG F CA 1
ATOM 16666 C C . ARG F 1 290 ? 56.198 5.975 78.419 1.00 42.32 290 ARG F C 1
ATOM 16667 O O . ARG F 1 290 ? 57.109 5.220 78.072 1.00 41.36 290 ARG F O 1
ATOM 16675 N N . TRP F 1 291 ? 54.931 5.584 78.493 1.00 42.55 291 TRP F N 1
ATOM 16676 C CA . TRP F 1 291 ? 54.545 4.240 78.059 1.00 42.90 291 TRP F CA 1
ATOM 16677 C C . TRP F 1 291 ? 54.739 4.029 76.567 1.00 43.93 291 TRP F C 1
ATOM 16678 O O . TRP F 1 291 ? 55.215 2.959 76.134 1.00 43.41 291 TRP F O 1
ATOM 16689 N N . GLU F 1 292 ? 54.401 5.083 75.815 1.00 44.72 292 GLU F N 1
ATOM 16690 C CA . GLU F 1 292 ? 54.537 5.140 74.381 1.00 46.69 292 GLU F CA 1
ATOM 16691 C C . GLU F 1 292 ? 55.995 4.958 73.974 1.00 46.49 292 GLU F C 1
ATOM 16692 O O . GLU F 1 292 ? 56.322 4.031 73.221 1.00 46.66 292 GLU F O 1
ATOM 16698 N N . LYS F 1 293 ? 56.855 5.849 74.476 1.00 46.80 293 LYS F N 1
ATOM 16699 C CA . LYS F 1 293 ? 58.296 5.793 74.248 1.00 46.56 293 LYS F CA 1
ATOM 16700 C C . LYS F 1 293 ? 58.849 4.429 74.607 1.00 46.66 293 LYS F C 1
ATOM 16701 O O . LYS F 1 293 ? 59.687 3.874 73.884 1.00 47.31 293 LYS F O 1
ATOM 16707 N N . LEU F 1 294 ? 58.380 3.877 75.709 1.00 46.55 294 LEU F N 1
ATOM 16708 C CA . LEU F 1 294 ? 58.811 2.546 76.111 1.00 47.78 294 LEU F CA 1
ATOM 16709 C C . LEU F 1 294 ? 58.244 1.453 75.168 1.00 49.76 294 LEU F C 1
ATOM 16710 O O . LEU F 1 294 ? 58.827 0.376 75.008 1.00 50.32 294 LEU F O 1
ATOM 16715 N N . ARG F 1 295 ? 57.092 1.753 74.563 1.00 52.23 295 ARG F N 1
ATOM 16716 C CA . ARG F 1 295 ? 56.389 0.855 73.653 1.00 53.75 295 ARG F CA 1
ATOM 16717 C C . ARG F 1 295 ? 57.186 0.747 72.345 1.00 54.88 295 ARG F C 1
ATOM 16718 O O . ARG F 1 295 ? 57.392 -0.346 71.813 1.00 55.51 295 ARG F O 1
ATOM 16726 N N . GLU F 1 296 ? 57.637 1.891 71.847 1.00 56.32 296 GLU F N 1
ATOM 16727 C CA . GLU F 1 296 ? 58.522 1.947 70.696 1.00 58.03 296 GLU F CA 1
ATOM 16728 C C . GLU F 1 296 ? 59.760 1.077 70.877 1.00 58.84 296 GLU F C 1
ATOM 16729 O O . GLU F 1 296 ? 60.053 0.234 70.035 1.00 59.90 296 GLU F O 1
ATOM 16735 N N . VAL F 1 297 ? 60.485 1.267 71.971 1.00 59.15 297 VAL F N 1
ATOM 16736 C CA . VAL F 1 297 ? 61.712 0.500 72.217 1.00 59.30 297 VAL F CA 1
ATOM 16737 C C . VAL F 1 297 ? 61.501 -1.027 72.146 1.00 60.54 297 VAL F C 1
ATOM 16738 O O . VAL F 1 297 ? 62.240 -1.728 71.454 1.00 60.76 297 VAL F O 1
ATOM 16742 N N . VAL F 1 298 ? 60.483 -1.531 72.835 1.00 62.12 298 VAL F N 1
ATOM 16743 C CA . VAL F 1 298 ? 60.256 -2.978 72.935 1.00 63.77 298 VAL F CA 1
ATOM 16744 C C . VAL F 1 298 ? 59.784 -3.551 71.597 1.00 64.99 298 VAL F C 1
ATOM 16745 O O . VAL F 1 298 ? 59.898 -4.760 71.350 1.00 64.75 298 VAL F O 1
ATOM 16749 N N . LYS F 1 299 ? 59.260 -2.659 70.747 1.00 66.82 299 LYS F N 1
ATOM 16750 C CA . LYS F 1 299 ? 58.767 -2.999 69.402 1.00 68.37 299 LYS F CA 1
ATOM 16751 C C . LYS F 1 299 ? 59.940 -3.393 68.507 1.00 69.09 299 LYS F C 1
ATOM 16752 O O . LYS F 1 299 ? 60.097 -4.567 68.150 1.00 69.02 299 LYS F O 1
ATOM 16758 N N . GLU F 1 300 ? 60.765 -2.407 68.176 1.00 70.00 300 GLU F N 1
ATOM 16759 C CA . GLU F 1 300 ? 61.979 -2.641 67.430 1.00 71.14 300 GLU F CA 1
ATOM 16760 C C . GLU F 1 300 ? 63.047 -3.253 68.322 1.00 71.67 300 GLU F C 1
ATOM 16761 O O . GLU F 1 300 ? 64.181 -2.784 68.365 1.00 72.13 300 GLU F O 1
ATOM 16767 N N . SER F 1 301 ? 62.675 -4.307 69.034 1.00 72.37 301 SER F N 1
ATOM 16768 C CA . SER F 1 301 ? 63.634 -5.090 69.800 1.00 73.05 301 SER F CA 1
ATOM 16769 C C . SER F 1 301 ? 63.425 -6.576 69.508 1.00 73.33 301 SER F C 1
ATOM 16770 O O . SER F 1 301 ? 62.403 -6.966 68.931 1.00 73.21 301 SER F O 1
ATOM 16773 N N . ASP F 1 302 ? 64.397 -7.392 69.914 1.00 73.61 302 ASP F N 1
ATOM 16774 C CA . ASP F 1 302 ? 64.370 -8.826 69.656 1.00 73.73 302 ASP F CA 1
ATOM 16775 C C . ASP F 1 302 ? 63.282 -9.484 70.494 1.00 72.94 302 ASP F C 1
ATOM 16776 O O . ASP F 1 302 ? 62.140 -9.678 70.034 1.00 72.98 302 ASP F O 1
ATOM 16781 N N . ALA F 1 303 ? 63.649 -9.799 71.737 1.00 71.50 303 ALA F N 1
ATOM 16782 C CA . ALA F 1 303 ? 62.846 -10.657 72.586 1.00 69.79 303 ALA F CA 1
ATOM 16783 C C . ALA F 1 303 ? 62.298 -9.959 73.829 1.00 68.35 303 ALA F C 1
ATOM 16784 O O . ALA F 1 303 ? 62.060 -10.603 74.856 1.00 68.22 303 ALA F O 1
ATOM 16786 N N . PHE F 1 304 ? 62.076 -8.650 73.745 1.00 66.32 304 PHE F N 1
ATOM 16787 C CA . PHE F 1 304 ? 61.402 -7.969 74.857 1.00 64.53 304 PHE F CA 1
ATOM 16788 C C . PHE F 1 304 ? 59.888 -8.025 74.727 1.00 63.21 304 PHE F C 1
ATOM 16789 O O . PHE F 1 304 ? 59.344 -8.171 73.630 1.00 63.21 304 PHE F O 1
ATOM 16797 N N . THR F 1 305 ? 59.216 -7.932 75.866 1.00 61.63 305 THR F N 1
ATOM 16798 C CA . THR F 1 305 ? 57.768 -8.025 75.917 1.00 60.23 305 THR F CA 1
ATOM 16799 C C . THR F 1 305 ? 57.219 -7.116 77.003 1.00 60.18 305 THR F C 1
ATOM 16800 O O . THR F 1 305 ? 57.942 -6.691 77.905 1.00 60.16 305 THR F O 1
ATOM 16804 N N . LEU F 1 306 ? 55.918 -6.859 76.913 1.00 60.05 306 LEU F N 1
ATOM 16805 C CA . LEU F 1 306 ? 55.212 -5.974 77.804 1.00 59.70 306 LEU F CA 1
ATOM 16806 C C . LEU F 1 306 ? 53.788 -6.485 77.854 1.00 59.98 306 LEU F C 1
ATOM 16807 O O . LEU F 1 306 ? 53.290 -6.997 76.858 1.00 59.92 306 LEU F O 1
ATOM 16812 N N . PRO F 1 307 ? 53.115 -6.348 79.007 1.00 60.37 307 PRO F N 1
ATOM 16813 C CA . PRO F 1 307 ? 51.692 -6.691 79.036 1.00 60.51 307 PRO F CA 1
ATOM 16814 C C . PRO F 1 307 ? 50.853 -5.740 78.186 1.00 60.90 307 PRO F C 1
ATOM 16815 O O . PRO F 1 307 ? 51.305 -4.639 77.845 1.00 60.38 307 PRO F O 1
ATOM 16819 N N . LYS F 1 308 ? 49.657 -6.206 77.814 1.00 61.35 308 LYS F N 1
ATOM 16820 C CA . LYS F 1 308 ? 48.651 -5.363 77.155 1.00 61.79 308 LYS F CA 1
ATOM 16821 C C . LYS F 1 308 ? 47.477 -5.095 78.101 1.00 59.30 308 LYS F C 1
ATOM 16822 O O . LYS F 1 308 ? 47.169 -5.903 79.002 1.00 58.94 308 LYS F O 1
ATOM 16828 N N . TYR F 1 309 ? 46.841 -3.948 77.891 1.00 57.12 309 TYR F N 1
ATOM 16829 C CA . TYR F 1 309 ? 45.735 -3.495 78.730 1.00 55.53 309 TYR F CA 1
ATOM 16830 C C . TYR F 1 309 ? 44.583 -3.169 77.799 1.00 55.62 309 TYR F C 1
ATOM 16831 O O . TYR F 1 309 ? 44.808 -2.566 76.734 1.00 56.55 309 TYR F O 1
ATOM 16840 N N . PRO F 1 310 ? 43.363 -3.626 78.147 1.00 54.92 310 PRO F N 1
ATOM 16841 C CA . PRO F 1 310 ? 42.200 -3.284 77.333 1.00 54.60 310 PRO F CA 1
ATOM 16842 C C . PRO F 1 310 ? 41.857 -1.812 77.535 1.00 54.61 310 PRO F C 1
ATOM 16843 O O . PRO F 1 310 ? 41.991 -1.302 78.650 1.00 54.86 310 PRO F O 1
ATOM 16847 N N . GLU F 1 311 ? 41.459 -1.123 76.471 1.00 54.59 311 GLU F N 1
ATOM 16848 C CA . GLU F 1 311 ? 40.798 0.169 76.625 1.00 55.09 311 GLU F CA 1
ATOM 16849 C C . GLU F 1 311 ? 39.551 -0.054 77.501 1.00 53.54 311 GLU F C 1
ATOM 16850 O O . GLU F 1 311 ? 39.029 -1.189 77.615 1.00 54.36 311 GLU F O 1
ATOM 16856 N N . ALA F 1 312 ? 39.095 1.008 78.154 1.00 51.35 312 ALA F N 1
ATOM 16857 C CA . ALA F 1 312 ? 37.953 0.952 79.068 1.00 49.24 312 ALA F CA 1
ATOM 16858 C C . ALA F 1 312 ? 37.462 2.356 79.417 1.00 47.31 312 ALA F C 1
ATOM 16859 O O . ALA F 1 312 ? 38.178 3.343 79.234 1.00 46.89 312 ALA F O 1
ATOM 16861 N N . PHE F 1 313 ? 36.225 2.425 79.902 1.00 45.09 313 PHE F N 1
ATOM 16862 C CA . PHE F 1 313 ? 35.588 3.705 80.153 1.00 42.80 313 PHE F CA 1
ATOM 16863 C C . PHE F 1 313 ? 35.870 4.125 81.569 1.00 42.28 313 PHE F C 1
ATOM 16864 O O . PHE F 1 313 ? 35.708 3.344 82.529 1.00 40.67 313 PHE F O 1
ATOM 16872 N N . CYS F 1 314 ? 36.281 5.387 81.668 1.00 41.87 314 CYS F N 1
ATOM 16873 C CA . CYS F 1 314 ? 36.681 5.993 82.901 1.00 42.37 314 CYS F CA 1
ATOM 16874 C C . CYS F 1 314 ? 35.660 7.011 83.370 1.00 43.31 314 CYS F C 1
ATOM 16875 O O . CYS F 1 314 ? 35.493 8.091 82.747 1.00 43.57 314 CYS F O 1
ATOM 16878 N N . ASN F 1 315 ? 35.024 6.705 84.499 1.00 43.77 315 ASN F N 1
ATOM 16879 C CA . ASN F 1 315 ? 33.982 7.562 85.012 1.00 44.84 315 ASN F CA 1
ATOM 16880 C C . ASN F 1 315 ? 34.478 8.966 85.378 1.00 45.15 315 ASN F C 1
ATOM 16881 O O . ASN F 1 315 ? 33.738 9.961 85.216 1.00 46.14 315 ASN F O 1
ATOM 16886 N N . TYR F 1 316 ? 35.733 9.057 85.825 1.00 43.94 316 TYR F N 1
ATOM 16887 C CA . TYR F 1 316 ? 36.306 10.354 86.160 1.00 42.19 316 TYR F CA 1
ATOM 16888 C C . TYR F 1 316 ? 36.547 11.287 84.951 1.00 42.46 316 TYR F C 1
ATOM 16889 O O . TYR F 1 316 ? 36.151 12.457 84.978 1.00 43.07 316 TYR F O 1
ATOM 16898 N N . PHE F 1 317 ? 37.224 10.816 83.906 1.00 42.54 317 PHE F N 1
ATOM 16899 C CA . PHE F 1 317 ? 37.467 11.715 82.765 1.00 42.71 317 PHE F CA 1
ATOM 16900 C C . PHE F 1 317 ? 36.247 11.725 81.832 1.00 43.85 317 PHE F C 1
ATOM 16901 O O . PHE F 1 317 ? 36.028 12.682 81.060 1.00 43.59 317 PHE F O 1
ATOM 16909 N N . GLY F 1 318 ? 35.454 10.661 81.940 1.00 44.56 318 GLY F N 1
ATOM 16910 C CA . GLY F 1 318 ? 34.242 10.515 81.170 1.00 46.72 318 GLY F CA 1
ATOM 16911 C C . GLY F 1 318 ? 34.558 10.285 79.718 1.00 48.07 318 GLY F C 1
ATOM 16912 O O . GLY F 1 318 ? 34.071 11.021 78.850 1.00 48.61 318 GLY F O 1
ATOM 16913 N N . LYS F 1 319 ? 35.385 9.268 79.477 1.00 49.21 319 LYS F N 1
ATOM 16914 C CA . LYS F 1 319 ? 36.034 9.018 78.199 1.00 50.42 319 LYS F CA 1
ATOM 16915 C C . LYS F 1 319 ? 36.536 7.625 78.287 1.00 50.92 319 LYS F C 1
ATOM 16916 O O . LYS F 1 319 ? 36.815 7.133 79.370 1.00 51.43 319 LYS F O 1
ATOM 16922 N N . SER F 1 320 ? 36.624 6.966 77.143 1.00 51.67 320 SER F N 1
ATOM 16923 C CA . SER F 1 320 ? 37.153 5.610 77.082 1.00 51.69 320 SER F CA 1
ATOM 16924 C C . SER F 1 320 ? 38.648 5.712 76.733 1.00 50.95 320 SER F C 1
ATOM 16925 O O . SER F 1 320 ? 39.003 6.251 75.674 1.00 50.07 320 SER F O 1
ATOM 16928 N N . LEU F 1 321 ? 39.516 5.247 77.640 1.00 49.96 321 LEU F N 1
ATOM 16929 C CA . LEU F 1 321 ? 40.971 5.313 77.402 1.00 49.26 321 LEU F CA 1
ATOM 16930 C C . LEU F 1 321 ? 41.823 4.232 78.070 1.00 49.18 321 LEU F C 1
ATOM 16931 O O . LEU F 1 321 ? 41.341 3.504 78.928 1.00 48.37 321 LEU F O 1
ATOM 16936 N N . GLU F 1 322 ? 43.081 4.112 77.634 1.00 49.48 322 GLU F N 1
ATOM 16937 C CA . GLU F 1 322 ? 43.956 3.022 78.097 1.00 50.16 322 GLU F CA 1
ATOM 16938 C C . GLU F 1 322 ? 44.592 3.369 79.448 1.00 48.92 322 GLU F C 1
ATOM 16939 O O . GLU F 1 322 ? 44.597 4.553 79.856 1.00 48.77 322 GLU F O 1
ATOM 16945 N N . SER F 1 323 ? 45.104 2.346 80.131 1.00 47.22 323 SER F N 1
ATOM 16946 C CA . SER F 1 323 ? 45.820 2.544 81.384 1.00 46.34 323 SER F CA 1
ATOM 16947 C C . SER F 1 323 ? 47.355 2.548 81.256 1.00 45.60 323 SER F C 1
ATOM 16948 O O . SER F 1 323 ? 47.937 1.892 80.388 1.00 45.73 323 SER F O 1
ATOM 16951 N N . TYR F 1 324 ? 47.995 3.368 82.093 1.00 44.34 324 TYR F N 1
ATOM 16952 C CA . TYR F 1 324 ? 49.436 3.611 81.999 1.00 42.49 324 TYR F CA 1
ATOM 16953 C C . TYR F 1 324 ? 50.078 3.314 83.343 1.00 40.72 324 TYR F C 1
ATOM 16954 O O . TYR F 1 324 ? 50.331 4.205 84.129 1.00 40.03 324 TYR F O 1
ATOM 16963 N N . PRO F 1 325 ? 50.269 2.017 83.638 1.00 39.67 325 PRO F N 1
ATOM 16964 C CA . PRO F 1 325 ? 50.733 1.546 84.951 1.00 38.66 325 PRO F CA 1
ATOM 16965 C C . PRO F 1 325 ? 52.031 2.202 85.464 1.00 37.89 325 PRO F C 1
ATOM 16966 O O . PRO F 1 325 ? 52.851 2.696 84.693 1.00 35.84 325 PRO F O 1
ATOM 16970 N N . ALA F 1 326 ? 52.201 2.180 86.773 1.00 38.70 326 ALA F N 1
ATOM 16971 C CA . ALA F 1 326 ? 53.357 2.789 87.409 1.00 39.83 326 ALA F CA 1
ATOM 16972 C C . ALA F 1 326 ? 54.604 1.903 87.324 1.00 40.91 326 ALA F C 1
ATOM 16973 O O . ALA F 1 326 ? 55.714 2.371 87.577 1.00 40.67 326 ALA F O 1
ATOM 16975 N N . PHE F 1 327 ? 54.414 0.624 86.959 1.00 42.40 327 PHE F N 1
ATOM 16976 C CA . PHE F 1 327 ? 55.516 -0.315 86.735 1.00 42.73 327 PHE F CA 1
ATOM 16977 C C . PHE F 1 327 ? 55.398 -1.043 85.410 1.00 43.91 327 PHE F C 1
ATOM 16978 O O . PHE F 1 327 ? 54.315 -1.503 85.036 1.00 44.55 327 PHE F O 1
ATOM 16986 N N . ALA F 1 328 ? 56.519 -1.141 84.699 1.00 44.70 328 ALA F N 1
ATOM 16987 C CA . ALA F 1 328 ? 56.576 -1.903 83.454 1.00 44.78 328 ALA F CA 1
ATOM 16988 C C . ALA F 1 328 ? 57.076 -3.285 83.793 1.00 45.35 328 ALA F C 1
ATOM 16989 O O . ALA F 1 328 ? 58.102 -3.467 84.432 1.00 45.59 328 ALA F O 1
ATOM 16991 N N . TRP F 1 329 ? 56.288 -4.264 83.407 1.00 46.75 329 TRP F N 1
ATOM 16992 C CA . TRP F 1 329 ? 56.599 -5.640 83.683 1.00 48.29 329 TRP F CA 1
ATOM 16993 C C . TRP F 1 329 ? 57.281 -6.092 82.413 1.00 49.74 329 TRP F C 1
ATOM 16994 O O . TRP F 1 329 ? 56.620 -6.250 81.365 1.00 49.60 329 TRP F O 1
ATOM 17005 N N . LEU F 1 330 ? 58.609 -6.238 82.503 1.00 51.42 330 LEU F N 1
ATOM 17006 C CA . LEU F 1 330 ? 59.464 -6.551 81.349 1.00 53.06 330 LEU F CA 1
ATOM 17007 C C . LEU F 1 330 ? 59.775 -8.030 81.287 1.00 54.80 330 LEU F C 1
ATOM 17008 O O . LEU F 1 330 ? 60.277 -8.628 82.251 1.00 54.64 330 LEU F O 1
ATOM 17013 N N . GLY F 1 331 ? 59.461 -8.610 80.134 1.00 57.04 331 GLY F N 1
ATOM 17014 C CA . GLY F 1 331 ? 59.746 -10.012 79.882 1.00 59.91 331 GLY F CA 1
ATOM 17015 C C . GLY F 1 331 ? 60.736 -10.209 78.763 1.00 61.61 331 GLY F C 1
ATOM 17016 O O . GLY F 1 331 ? 61.059 -9.279 78.000 1.00 61.59 331 GLY F O 1
ATOM 17017 N N . THR F 1 332 ? 61.221 -11.437 78.669 1.00 63.89 332 THR F N 1
ATOM 17018 C CA . THR F 1 332 ? 62.083 -11.821 77.561 1.00 65.98 332 THR F CA 1
ATOM 17019 C C . THR F 1 332 ? 61.667 -13.190 76.986 1.00 67.89 332 THR F C 1
ATOM 17020 O O . THR F 1 332 ? 61.373 -14.139 77.742 1.00 67.84 332 THR F O 1
ATOM 17024 N N . LYS F 1 333 ? 61.583 -13.260 75.652 1.00 69.94 333 LYS F N 1
ATOM 17025 C CA . LYS F 1 333 ? 61.225 -14.500 74.944 1.00 71.88 333 LYS F CA 1
ATOM 17026 C C . LYS F 1 333 ? 62.340 -15.547 75.140 1.00 73.50 333 LYS F C 1
ATOM 17027 O O . LYS F 1 333 ? 62.073 -16.735 75.418 1.00 73.66 333 LYS F O 1
ATOM 17033 N N . GLU F 1 334 ? 63.584 -15.074 75.023 1.00 75.07 334 GLU F N 1
ATOM 17034 C CA . GLU F 1 334 ? 64.777 -15.858 75.315 1.00 76.95 334 GLU F CA 1
ATOM 17035 C C . GLU F 1 334 ? 64.663 -16.431 76.724 1.00 77.61 334 GLU F C 1
ATOM 17036 O O . GLU F 1 334 ? 63.878 -15.940 77.534 1.00 78.22 334 GLU F O 1
ATOM 17042 N N . GLU F 1 335 ? 65.425 -17.473 77.030 1.00 78.48 335 GLU F N 1
ATOM 17043 C CA . GLU F 1 335 ? 65.400 -18.026 78.390 1.00 79.18 335 GLU F CA 1
ATOM 17044 C C . GLU F 1 335 ? 66.252 -17.184 79.369 1.00 79.20 335 GLU F C 1
ATOM 17045 O O . GLU F 1 335 ? 66.320 -17.482 80.577 1.00 79.03 335 GLU F O 1
ATOM 17051 N N . THR F 1 336 ? 66.849 -16.110 78.837 1.00 79.11 336 THR F N 1
ATOM 17052 C CA . THR F 1 336 ? 67.874 -15.311 79.539 1.00 78.84 336 THR F CA 1
ATOM 17053 C C . THR F 1 336 ? 67.373 -14.600 80.804 1.00 77.95 336 THR F C 1
ATOM 17054 O O . THR F 1 336 ? 66.195 -14.245 80.897 1.00 77.95 336 THR F O 1
ATOM 17058 N N . ASP F 1 337 ? 68.294 -14.404 81.757 1.00 76.62 337 ASP F N 1
ATOM 17059 C CA . ASP F 1 337 ? 67.999 -13.929 83.123 1.00 74.89 337 ASP F CA 1
ATOM 17060 C C . ASP F 1 337 ? 67.896 -12.416 83.099 1.00 73.34 337 ASP F C 1
ATOM 17061 O O . ASP F 1 337 ? 68.867 -11.725 83.366 1.00 73.37 337 ASP F O 1
ATOM 17066 N N . LEU F 1 338 ? 66.706 -11.912 82.791 1.00 71.56 338 LEU F N 1
ATOM 17067 C CA . LEU F 1 338 ? 66.531 -10.499 82.456 1.00 69.42 338 LEU F CA 1
ATOM 17068 C C . LEU F 1 338 ? 67.113 -9.528 83.494 1.00 68.44 338 LEU F C 1
ATOM 17069 O O . LEU F 1 338 ? 67.744 -8.537 83.118 1.00 68.41 338 LEU F O 1
ATOM 17074 N N . VAL F 1 339 ? 66.925 -9.827 84.782 1.00 67.02 339 VAL F N 1
ATOM 17075 C CA . VAL F 1 339 ? 67.452 -8.984 85.864 1.00 65.47 339 VAL F CA 1
ATOM 17076 C C . VAL F 1 339 ? 68.976 -8.922 85.850 1.00 64.89 339 VAL F C 1
ATOM 17077 O O . VAL F 1 339 ? 69.563 -7.852 86.038 1.00 64.35 339 VAL F O 1
ATOM 17081 N N . SER F 1 340 ? 69.598 -10.081 85.603 1.00 64.51 340 SER F N 1
ATOM 17082 C CA . SER F 1 340 ? 71.056 -10.217 85.546 1.00 63.44 340 SER F CA 1
ATOM 17083 C C . SER F 1 340 ? 71.636 -9.559 84.311 1.00 62.99 340 SER F C 1
ATOM 17084 O O . SER F 1 340 ? 72.711 -8.981 84.394 1.00 63.23 340 SER F O 1
ATOM 17087 N N . GLU F 1 341 ? 70.929 -9.643 83.184 1.00 62.28 341 GLU F N 1
ATOM 17088 C CA . GLU F 1 341 ? 71.353 -8.980 81.951 1.00 62.16 341 GLU F CA 1
ATOM 17089 C C . GLU F 1 341 ? 71.119 -7.469 81.978 1.00 61.86 341 GLU F C 1
ATOM 17090 O O . GLU F 1 341 ? 71.692 -6.730 81.153 1.00 62.36 341 GLU F O 1
ATOM 17096 N N . LEU F 1 342 ? 70.263 -7.020 82.902 1.00 60.78 342 LEU F N 1
ATOM 17097 C CA . LEU F 1 342 ? 69.977 -5.597 83.083 1.00 59.36 342 LEU F CA 1
ATOM 17098 C C . LEU F 1 342 ? 70.968 -4.917 84.030 1.00 59.13 342 LEU F C 1
AT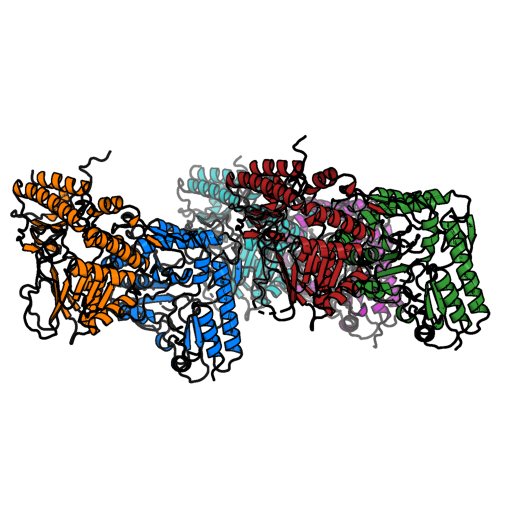OM 17099 O O . LEU F 1 342 ? 71.379 -3.797 83.773 1.00 58.71 342 LEU F O 1
ATOM 17104 N N . ARG F 1 343 ? 71.345 -5.593 85.114 1.00 59.22 343 ARG F N 1
ATOM 17105 C CA . ARG F 1 343 ? 72.429 -5.136 85.988 1.00 60.57 343 ARG F CA 1
ATOM 17106 C C . ARG F 1 343 ? 73.708 -4.981 85.200 1.00 60.36 343 ARG F C 1
ATOM 17107 O O . ARG F 1 343 ? 74.402 -3.999 85.375 1.00 60.25 343 ARG F O 1
ATOM 17115 N N . ARG F 1 344 ? 73.996 -5.934 84.308 1.00 61.31 344 ARG F N 1
ATOM 17116 C CA . ARG F 1 344 ? 75.180 -5.870 83.420 1.00 61.91 344 ARG F CA 1
ATOM 17117 C C . ARG F 1 344 ? 75.282 -4.541 82.669 1.00 60.91 344 ARG F C 1
ATOM 17118 O O . ARG F 1 344 ? 76.396 -4.087 82.351 1.00 61.30 344 ARG F O 1
ATOM 17126 N N . HIS F 1 345 ? 74.130 -3.929 82.377 1.00 59.00 345 HIS F N 1
ATOM 17127 C CA . HIS F 1 345 ? 74.090 -2.615 81.712 1.00 56.76 345 HIS F CA 1
ATOM 17128 C C . HIS F 1 345 ? 73.804 -1.477 82.696 1.00 55.02 345 HIS F C 1
ATOM 17129 O O . HIS F 1 345 ? 73.410 -0.364 82.311 1.00 54.67 345 HIS F O 1
ATOM 17136 N N . LYS F 1 346 ? 74.074 -1.767 83.966 1.00 53.08 346 LYS F N 1
ATOM 17137 C CA . LYS F 1 346 ? 73.861 -0.833 85.077 1.00 51.64 346 LYS F CA 1
ATOM 17138 C C . LYS F 1 346 ? 72.407 -0.360 85.156 1.00 50.34 346 LYS F C 1
ATOM 17139 O O . LYS F 1 346 ? 72.136 0.832 85.283 1.00 50.43 346 LYS F O 1
ATOM 17145 N N . VAL F 1 347 ? 71.481 -1.300 85.066 1.00 48.74 347 VAL F N 1
ATOM 17146 C CA . VAL F 1 347 ? 70.079 -0.990 85.214 1.00 47.66 347 VAL F CA 1
ATOM 17147 C C . VAL F 1 347 ? 69.531 -1.863 86.326 1.00 48.18 347 VAL F C 1
ATOM 17148 O O . VAL F 1 347 ? 69.512 -3.089 86.212 1.00 46.85 347 VAL F O 1
ATOM 17152 N N . MET F 1 348 ? 69.115 -1.233 87.426 1.00 49.54 348 MET F N 1
ATOM 17153 C CA . MET F 1 348 ? 68.532 -1.997 88.540 1.00 50.84 348 MET F CA 1
ATOM 17154 C C . MET F 1 348 ? 67.049 -2.207 88.269 1.00 50.76 348 MET F C 1
ATOM 17155 O O . MET F 1 348 ? 66.422 -1.396 87.584 1.00 51.13 348 MET F O 1
ATOM 17160 N N . SER F 1 349 ? 66.508 -3.288 88.813 1.00 50.82 349 SER F N 1
ATOM 17161 C CA . SER F 1 349 ? 65.118 -3.658 88.653 1.00 51.34 349 SER F CA 1
ATOM 17162 C C . SER F 1 349 ? 64.742 -4.791 89.616 1.00 51.51 349 SER F C 1
ATOM 17163 O O . SER F 1 349 ? 65.606 -5.411 90.268 1.00 51.35 349 SER F O 1
ATOM 17166 N N . ARG F 1 350 ? 63.445 -5.048 89.725 1.00 51.35 350 ARG F N 1
ATOM 17167 C CA . ARG F 1 350 ? 62.972 -6.016 90.688 1.00 51.28 350 ARG F CA 1
ATOM 17168 C C . ARG F 1 350 ? 62.800 -7.359 89.979 1.00 52.27 350 ARG F C 1
ATOM 17169 O O . ARG F 1 350 ? 62.041 -7.455 89.029 1.00 52.80 350 ARG F O 1
ATOM 17177 N N . ALA F 1 351 ? 63.531 -8.376 90.436 1.00 53.56 351 ALA F N 1
ATOM 17178 C CA . ALA F 1 351 ? 63.524 -9.733 89.844 1.00 54.92 351 ALA F CA 1
ATOM 17179 C C . ALA F 1 351 ? 62.122 -10.297 89.786 1.00 55.72 351 ALA F C 1
ATOM 17180 O O . ALA F 1 351 ? 61.320 -9.994 90.653 1.00 56.41 351 ALA F O 1
ATOM 17182 N N . GLY F 1 352 ? 61.838 -11.121 88.782 1.00 56.57 352 GLY F N 1
ATOM 17183 C CA . GLY F 1 352 ? 60.533 -11.744 88.641 1.00 57.93 352 GLY F CA 1
ATOM 17184 C C . GLY F 1 352 ? 60.303 -12.826 89.672 1.00 59.48 352 GLY F C 1
ATOM 17185 O O . GLY F 1 352 ? 59.160 -13.054 90.085 1.00 59.62 352 GLY F O 1
ATOM 17186 N N . GLU F 1 353 ? 61.383 -13.500 90.085 1.00 61.03 353 GLU F N 1
ATOM 17187 C CA . GLU F 1 353 ? 61.310 -14.593 91.073 1.00 63.18 353 GLU F CA 1
ATOM 17188 C C . GLU F 1 353 ? 60.774 -14.081 92.390 1.00 62.39 353 GLU F C 1
ATOM 17189 O O . GLU F 1 353 ? 60.085 -14.813 93.119 1.00 62.76 353 GLU F O 1
ATOM 17195 N N . ARG F 1 354 ? 61.114 -12.829 92.695 1.00 61.90 354 ARG F N 1
ATOM 17196 C CA . ARG F 1 354 ? 60.654 -12.149 93.898 1.00 61.74 354 ARG F CA 1
ATOM 17197 C C . ARG F 1 354 ? 59.145 -11.930 93.922 1.00 61.43 354 ARG F C 1
ATOM 17198 O O . ARG F 1 354 ? 58.537 -11.937 94.986 1.00 61.16 354 ARG F O 1
ATOM 17206 N N . CYS F 1 355 ? 58.557 -11.734 92.746 1.00 61.37 355 CYS F N 1
ATOM 17207 C CA . CYS F 1 355 ? 57.132 -11.419 92.622 1.00 61.29 355 CYS F CA 1
ATOM 17208 C C . CYS F 1 355 ? 56.274 -12.659 92.307 1.00 61.92 355 CYS F C 1
ATOM 17209 O O . CYS F 1 355 ? 55.067 -12.547 92.092 1.00 62.27 355 CYS F O 1
ATOM 17212 N N . GLY F 1 356 ? 56.898 -13.837 92.273 1.00 62.17 356 GLY F N 1
ATOM 17213 C CA . GLY F 1 356 ? 56.172 -15.089 92.007 1.00 62.07 356 GLY F CA 1
ATOM 17214 C C . GLY F 1 356 ? 56.246 -15.531 90.547 1.00 62.13 356 GLY F C 1
ATOM 17215 O O . GLY F 1 356 ? 55.318 -16.172 90.037 1.00 62.18 356 GLY F O 1
ATOM 17216 N N . SER F 1 357 ? 57.353 -15.196 89.880 1.00 61.99 357 SER F N 1
ATOM 17217 C CA . SER F 1 357 ? 57.544 -15.519 88.463 1.00 61.69 357 SER F CA 1
ATOM 17218 C C . SER F 1 357 ? 58.954 -16.020 88.142 1.00 62.11 357 SER F C 1
ATOM 17219 O O . SER F 1 357 ? 59.680 -16.469 89.031 1.00 62.34 357 SER F O 1
ATOM 17222 N N . ASP F 1 358 ? 59.329 -15.945 86.870 1.00 62.71 358 ASP F N 1
ATOM 17223 C CA . ASP F 1 358 ? 60.574 -16.542 86.392 1.00 63.69 358 ASP F CA 1
ATOM 17224 C C . ASP F 1 358 ? 61.691 -15.506 86.261 1.00 63.73 358 ASP F C 1
ATOM 17225 O O . ASP F 1 358 ? 61.459 -14.306 86.467 1.00 64.02 358 ASP F O 1
ATOM 17230 N N . LYS F 1 359 ? 62.889 -15.972 85.904 1.00 63.75 359 LYS F N 1
ATOM 17231 C CA . LYS F 1 359 ? 64.054 -15.108 85.637 1.00 64.20 359 LYS F CA 1
ATOM 17232 C C . LYS F 1 359 ? 63.846 -14.150 84.459 1.00 63.82 359 LYS F C 1
ATOM 17233 O O . LYS F 1 359 ? 64.477 -13.088 84.392 1.00 63.97 359 LYS F O 1
ATOM 17239 N N . LYS F 1 360 ? 62.967 -14.561 83.536 1.00 63.47 360 LYS F N 1
ATOM 17240 C CA . LYS F 1 360 ? 62.641 -13.847 82.289 1.00 62.26 360 LYS F CA 1
ATOM 17241 C C . LYS F 1 360 ? 61.799 -12.602 82.510 1.00 61.08 360 LYS F C 1
ATOM 17242 O O . LYS F 1 360 ? 61.502 -11.874 81.548 1.00 60.99 360 LYS F O 1
ATOM 17248 N N . HIS F 1 361 ? 61.394 -12.371 83.763 1.00 59.42 361 HIS F N 1
ATOM 17249 C CA . HIS F 1 361 ? 60.640 -11.165 84.130 1.00 57.20 361 HIS F CA 1
ATOM 17250 C C . HIS F 1 361 ? 61.325 -10.264 85.148 1.00 55.69 361 HIS F C 1
ATOM 17251 O O . HIS F 1 361 ? 61.977 -10.754 86.077 1.00 55.25 361 HIS F O 1
ATOM 17258 N N . VAL F 1 362 ? 61.183 -8.947 84.932 1.00 53.26 362 VAL F N 1
ATOM 17259 C CA . VAL F 1 362 ? 61.558 -7.913 85.906 1.00 50.78 362 VAL F CA 1
ATOM 17260 C C . VAL F 1 362 ? 60.551 -6.769 85.918 1.00 49.40 362 VAL F C 1
ATOM 17261 O O . VAL F 1 362 ? 59.984 -6.410 84.884 1.00 48.68 362 VAL F O 1
ATOM 17265 N N . ARG F 1 363 ? 60.378 -6.183 87.098 1.00 48.29 363 ARG F N 1
ATOM 17266 C CA . ARG F 1 363 ? 59.582 -4.973 87.282 1.00 47.35 363 ARG F CA 1
ATOM 17267 C C . ARG F 1 363 ? 60.479 -3.748 87.300 1.00 46.22 363 ARG F C 1
ATOM 17268 O O . ARG F 1 363 ? 61.447 -3.681 88.071 1.00 46.64 363 ARG F O 1
ATOM 17276 N N . VAL F 1 364 ? 60.147 -2.773 86.471 1.00 44.23 364 VAL F N 1
ATOM 17277 C CA . VAL F 1 364 ? 60.900 -1.550 86.422 1.00 41.92 364 VAL F CA 1
ATOM 17278 C C . VAL F 1 364 ? 59.970 -0.355 86.708 1.00 41.56 364 VAL F C 1
ATOM 17279 O O . VAL F 1 364 ? 58.892 -0.241 86.119 1.00 41.72 364 VAL F O 1
ATOM 17283 N N . SER F 1 365 ? 60.391 0.520 87.614 1.00 39.22 365 SER F N 1
ATOM 17284 C CA . SER F 1 365 ? 59.601 1.704 87.940 1.00 38.65 365 SER F CA 1
ATOM 17285 C C . SER F 1 365 ? 59.452 2.589 86.737 1.00 37.53 365 SER F C 1
ATOM 17286 O O . SER F 1 365 ? 60.400 2.794 85.990 1.00 36.90 365 SER F O 1
ATOM 17289 N N . MET F 1 366 ? 58.248 3.125 86.564 1.00 37.80 366 MET F N 1
ATOM 17290 C CA . MET F 1 366 ? 57.954 4.087 85.500 1.00 37.30 366 MET F CA 1
ATOM 17291 C C . MET F 1 366 ? 57.831 5.484 86.047 1.00 37.84 366 MET F C 1
ATOM 17292 O O . MET F 1 366 ? 57.494 6.445 85.318 1.00 37.94 366 MET F O 1
ATOM 17297 N N . LEU F 1 367 ? 58.137 5.624 87.333 1.00 38.07 367 LEU F N 1
ATOM 17298 C CA . LEU F 1 367 ? 57.928 6.909 88.008 1.00 37.90 367 LEU F CA 1
ATOM 17299 C C . LEU F 1 367 ? 59.237 7.512 88.526 1.00 39.19 367 LEU F C 1
ATOM 17300 O O . LEU F 1 367 ? 59.242 8.118 89.584 1.00 40.34 367 LEU F O 1
ATOM 17305 N N . SER F 1 368 ? 60.336 7.352 87.798 1.00 40.40 368 SER F N 1
ATOM 17306 C CA . SER F 1 368 ? 61.585 7.975 88.170 1.00 41.93 368 SER F CA 1
ATOM 17307 C C . SER F 1 368 ? 61.637 9.388 87.594 1.00 44.27 368 SER F C 1
ATOM 17308 O O . SER F 1 368 ? 60.695 9.846 86.930 1.00 44.06 368 SER F O 1
ATOM 17311 N N . ARG F 1 369 ? 62.742 10.082 87.845 1.00 47.00 369 ARG F N 1
ATOM 17312 C CA . ARG F 1 369 ? 62.956 11.419 87.281 1.00 49.48 369 ARG F CA 1
ATOM 17313 C C . ARG F 1 369 ? 63.092 11.259 85.765 1.00 49.97 369 ARG F C 1
ATOM 17314 O O . ARG F 1 369 ? 63.396 10.161 85.268 1.00 49.23 369 ARG F O 1
ATOM 17322 N N . GLU F 1 370 ? 62.828 12.339 85.041 1.00 50.81 370 GLU F N 1
ATOM 17323 C CA . GLU F 1 370 ? 62.755 12.284 83.584 1.00 53.48 370 GLU F CA 1
ATOM 17324 C C . GLU F 1 370 ? 64.086 11.829 82.966 1.00 52.02 370 GLU F C 1
ATOM 17325 O O . GLU F 1 370 ? 64.130 10.891 82.159 1.00 51.67 370 GLU F O 1
ATOM 17331 N N . ASP F 1 371 ? 65.155 12.519 83.364 1.00 51.81 371 ASP F N 1
ATOM 17332 C CA . ASP F 1 371 ? 66.545 12.185 83.022 1.00 51.87 371 ASP F CA 1
ATOM 17333 C C . ASP F 1 371 ? 66.848 10.691 83.145 1.00 49.84 371 ASP F C 1
ATOM 17334 O O . ASP F 1 371 ? 67.346 10.078 82.223 1.00 49.64 371 ASP F O 1
ATOM 17339 N N . VAL F 1 372 ? 66.542 10.133 84.304 1.00 48.39 372 VAL F N 1
ATOM 17340 C CA . VAL F 1 372 ? 66.776 8.729 84.608 1.00 47.50 372 VAL F CA 1
ATOM 17341 C C . VAL F 1 372 ? 65.983 7.829 83.677 1.00 47.65 372 VAL F C 1
ATOM 17342 O O . VAL F 1 372 ? 66.532 6.861 83.157 1.00 47.76 372 VAL F O 1
ATOM 17346 N N . PHE F 1 373 ? 64.695 8.157 83.470 1.00 47.88 373 PHE F N 1
ATOM 17347 C CA . PHE F 1 373 ? 63.810 7.381 82.575 1.00 47.38 373 PHE F CA 1
ATOM 17348 C C . PHE F 1 373 ? 64.383 7.290 81.173 1.00 48.26 373 PHE F C 1
ATOM 17349 O O . PHE F 1 373 ? 64.443 6.187 80.601 1.00 48.99 373 PHE F O 1
ATOM 17357 N N . ASN F 1 374 ? 64.804 8.440 80.631 1.00 48.83 374 ASN F N 1
ATOM 17358 C CA . ASN F 1 374 ? 65.429 8.513 79.296 1.00 49.34 374 ASN F CA 1
ATOM 17359 C C . ASN F 1 374 ? 66.648 7.634 79.108 1.00 49.27 374 ASN F C 1
ATOM 17360 O O . ASN F 1 374 ? 66.728 6.893 78.127 1.00 49.79 374 ASN F O 1
ATOM 17365 N N . VAL F 1 375 ? 67.578 7.724 80.064 1.00 48.98 375 VAL F N 1
ATOM 17366 C CA . VAL F 1 375 ? 68.802 6.916 80.086 1.00 48.18 375 VAL F CA 1
ATOM 17367 C C . VAL F 1 375 ? 68.470 5.444 80.113 1.00 49.05 375 VAL F C 1
ATOM 17368 O O . VAL F 1 375 ? 69.213 4.632 79.575 1.00 49.35 375 VAL F O 1
ATOM 17372 N N . PHE F 1 376 ? 67.371 5.105 80.774 1.00 49.63 376 PHE F N 1
ATOM 17373 C CA . PHE F 1 376 ? 66.941 3.725 80.843 1.00 50.28 376 PHE F CA 1
ATOM 17374 C C . PHE F 1 376 ? 66.550 3.270 79.444 1.00 51.12 376 PHE F C 1
ATOM 17375 O O . PHE F 1 376 ? 66.863 2.148 79.050 1.00 51.01 376 PHE F O 1
ATOM 17383 N N . LEU F 1 377 ? 65.880 4.142 78.695 1.00 52.17 377 LEU F N 1
ATOM 17384 C CA . LEU F 1 377 ? 65.400 3.728 77.390 1.00 53.70 377 LEU F CA 1
ATOM 17385 C C . LEU F 1 377 ? 66.625 3.558 76.487 1.00 55.10 377 LEU F C 1
ATOM 17386 O O . LEU F 1 377 ? 66.831 2.474 75.899 1.00 54.71 377 LEU F O 1
ATOM 17391 N N . GLU F 1 378 ? 67.455 4.608 76.430 1.00 56.24 378 GLU F N 1
ATOM 17392 C CA . GLU F 1 378 ? 68.729 4.561 75.710 1.00 58.39 378 GLU F CA 1
ATOM 17393 C C . GLU F 1 378 ? 69.480 3.254 75.966 1.00 57.28 378 GLU F C 1
ATOM 17394 O O . GLU F 1 378 ? 69.938 2.634 75.025 1.00 57.79 378 GLU F O 1
ATOM 17400 N N . ARG F 1 379 ? 69.564 2.819 77.219 1.00 57.02 379 ARG F N 1
ATOM 17401 C CA . ARG F 1 379 ? 70.199 1.534 77.563 1.00 57.03 379 ARG F CA 1
ATOM 17402 C C . ARG F 1 379 ? 69.397 0.273 77.235 1.00 58.07 379 ARG F C 1
ATOM 17403 O O . ARG F 1 379 ? 69.977 -0.797 76.996 1.00 58.37 379 ARG F O 1
ATOM 17411 N N . LEU F 1 380 ? 68.067 0.387 77.266 1.00 59.37 380 LEU F N 1
ATOM 17412 C CA . LEU F 1 380 ? 67.181 -0.720 76.920 1.00 60.29 380 LEU F CA 1
ATOM 17413 C C . LEU F 1 380 ? 67.374 -1.010 75.445 1.00 61.56 380 LEU F C 1
ATOM 17414 O O . LEU F 1 380 ? 67.622 -2.152 75.045 1.00 61.54 380 LEU F O 1
ATOM 17419 N N . ALA F 1 381 ? 67.260 0.071 74.666 1.00 63.34 381 ALA F N 1
ATOM 17420 C CA . ALA F 1 381 ? 67.310 0.087 73.210 1.00 65.18 381 ALA F CA 1
ATOM 17421 C C . ALA F 1 381 ? 68.683 -0.288 72.675 1.00 66.47 381 ALA F C 1
ATOM 17422 O O . ALA F 1 381 ? 68.807 -1.178 71.824 1.00 66.59 381 ALA F O 1
ATOM 17424 N N . ASN F 1 382 ? 69.709 0.399 73.176 1.00 67.79 382 ASN F N 1
ATOM 17425 C CA . ASN F 1 382 ? 71.072 0.111 72.779 1.00 69.06 382 ASN F CA 1
ATOM 17426 C C . ASN F 1 382 ? 71.400 -1.336 73.050 1.00 69.85 382 ASN F C 1
ATOM 17427 O O . ASN F 1 382 ? 72.090 -1.947 72.267 1.00 69.93 382 ASN F O 1
ATOM 17432 N N . MET F 1 383 ? 70.889 -1.874 74.158 1.00 71.35 383 MET F N 1
ATOM 17433 C CA . MET F 1 383 ? 71.104 -3.264 74.560 1.00 73.06 383 MET F CA 1
ATOM 17434 C C . MET F 1 383 ? 70.859 -4.204 73.366 1.00 74.21 383 MET F C 1
ATOM 17435 O O . MET F 1 383 ? 70.189 -3.826 72.402 1.00 74.34 383 MET F O 1
ATOM 17440 N N . LYS F 1 384 ? 71.402 -5.423 73.428 1.00 75.73 384 LYS F N 1
ATOM 17441 C CA . LYS F 1 384 ? 71.271 -6.433 72.330 1.00 76.47 384 LYS F CA 1
ATOM 17442 C C . LYS F 1 384 ? 71.764 -5.891 70.969 1.00 76.15 384 LYS F C 1
ATOM 17443 O O . LYS F 1 384 ? 71.214 -6.184 69.899 1.00 76.58 384 LYS F O 1
ATOM 17449 N N . LEU F 1 385 ? 72.817 -5.082 71.071 1.00 74.35 385 LEU F N 1
ATOM 17450 C CA . LEU F 1 385 ? 73.521 -4.431 69.963 1.00 69.05 385 LEU F CA 1
ATOM 17451 C C . LEU F 1 385 ? 74.963 -4.293 70.457 1.00 60.60 385 LEU F C 1
ATOM 17452 O O . LEU F 1 385 ? 75.907 -4.384 69.662 1.00 60.99 385 LEU F O 1
ATOM 17457 N N . ILE F 1 386 ? 75.101 -4.096 71.784 1.00 48.46 386 ILE F N 1
ATOM 17458 C CA . ILE F 1 386 ? 76.401 -3.928 72.482 1.00 38.28 386 ILE F CA 1
ATOM 17459 C C . ILE F 1 386 ? 76.270 -4.528 73.890 1.00 41.83 386 ILE F C 1
ATOM 17460 O O . ILE F 1 386 ? 75.156 -4.492 74.493 1.00 46.99 386 ILE F O 1
#

B-factor: mean 46.97, std 13.4, range [15.92, 91.46]

Sequence (2172 aa):
IPMSDFVVNLDHGDPTAYEEYWRKMGDRCTVTIRGCDLMSYFSDMTNLCWFLEPELEDAIKDLHGVVGNAATEDRYIVVGTGSTQLCQAAVHALSSLARSQPVSVVAAAPFYSTYVEETTYVRSGMYKWEGDAWGFDKKGPYIELVTSPNNPDGTIRETVVDEAKVIHDFAYYWPHYTPITRRQDHDIMLFTFSKITGHAGSRIGWALVKDKEVAKKMVEYIIVNSIGVSKESQVRTAKILNVLKETCKSESESENFFKYGREMMKNRWEKLREVVKESDAFTLPKYPEAFCNYFGKSLESYPAFAWLGTKEETDLVSELRRHKVMSRAGERCGSDKKHVRVSMLSREDVFNVFLERLANMKNIPMSDFVVNLDHGDPTAYEEYWRKMGDRCTVTIRGCDLMSYFSDMTNLCWFLEPELEDAIKDLHGVVGNAATEDRYIVVGTGSTQLCQAAVHALSSLARSQPVSVVAAAPFYSTYVEETTYVRSGMYKWEGDAWGFDKKGPYIELVTSPNNPDGTIRETVVNRPDDDEAKVIHDFAYYWPHYTPITRRQDHDIMLFTFSKITGHAGSRIGWALVKDKEVAKKMVEYIIVNSIGVSKESQVRTAKILNVLKETCKSESESENFFKYGREMMKNRWEKLREVVKESDAFTLPKYPEAFCNYFGKSLESYPAFAWLGTKEETDLVSELRRHKVMSRAGERCGSDKKHVRVSMLSREDVFNVFLERLANMKLIPMSDFVVNLDHGDPTAYEEYWRKMGDRCTVTIRGCDLMSYFSDMTNLCWFLEPELEDAIKDLHGVVGNAATEDRYIVVGTGSTQLCQAAVHALSSLARSQPVSVVAAAPFYSTYVEETTYVRSGMYKWEGDAWGFDKKGPYIELVTSPNNPDGTIRETVVAKVIHDFAYYWPHYTPITRRQDHDIMLFTFSITGHAGSRIGWALVKDKEVAKKMVEYIIVNSIGVSKESQVRTAKILNVLKETCKSESESENFFKYGREMMKNRWEKLREVVKESDAFTLPKYPEAFCNYFGKSLESYPAFAWLGTKEETDLVSELRRHKVMSRAGERCGSDKKHVRVSMLSREDVFNVFLERLANMKLPMSDFVVNLDHGDPTAYEEYWRKMGDRCTVTIRGCDLMSYFSDMTNLCWFLEPELEDAIKDLHGVVGNAATEDRYIVVGTGSTQLCQAAVHALSSLARSQPVSVVAAAPFYSTYVEETTYVRSGMYKWEGDAWGFDKKGPYIELVTSPNNPDGTIRETVVNAKVIHDFAYYWPHYTPITRRQDHDIMLFTFSKITGHAGSRIGWALVKDKEVAKKMVEYIIVNSIGVSKESQVRTAKILNVLKETCKSESESENFFKYGREMMKNRWEKLREVVKESDAFTLPKYPEAFCNYFGKSLESYPAFAWLGTKEETDLVSELRRHKVMSRAGERCGSDKKHVRVSMLSREDVFNVFLERLANMPMSDFVVNLDHGDPTAYEEYWRKMGDRCTVTIRGCDLMSYFSDMTNLCWFLEPELEDAIKDLHGVVGNAATEDRYIVVGTGSTQLCQAAVHALSSLARSQPVSVVAAAPFYSTYVEETTYVRSGMYKWEGDAWFDKKGPYIELVTSPNNPDGTIRETVVEAKVIHDFAYYWPHYTPITRRQDHDIMLFTFSKITGHAGSRIGWALVKDKEVAKKMVEYIIVNSIGVSKESQVRTAKILNVLKETCKSESESENFFKYGREMMKNRWEKLREVVKESDAFTLPKYPEAFCNYFGKSLESYPAFAWLGTKEETDLVSELRRHKVMSRAGERCGSDKKHVRVSMLSREDVFNVFLERLANMKLIKMSDFVVNLDHGDPTAYEEYWRKMGDRCTVTIRGCDLMSYFSDMTNLCWFLEPELEDAIKDLHGVVGNAATEDRYIVVGTGSTQLCQAAVHALSSLARSQPVSVVAAAPFYSTYVEETTYVRSGMYKWEGDAWGFDKKGPYIELVTSPNNPDGTIRETVVAKVIHDFAYYWPHYTPITRRQDHDIMLFTFSKITGHAGSRIGWALVKDKEVAKKMVEYIIVNSIGVSKESQVRTAKILNVLKETCKSESESENFFKYGREMMKNRWEKLREVVKESDAFTLPKYPEAFCNYFGKSLESYPAFAWLGTKEETDLVSELRRHKVMSRAGERCGSDKKHVRVSMLSREDVFNVFLERLANMKLI

GO terms:
  GO:0052654 L-leucine:2-oxoglutarate transaminase activity (F, IDA)
  GO:0080097 L-tryptophan:pyruvate transaminase activity (F, IDA)
  GO:0080098 L-tyrosine:pyruvate transaminase activity (F, IDA)
  GO:0080099 L-methionine:2-oxoglutarate transaminase activity (F, IDA)
  GO:0080130 L-phenylalanine:2-oxoglutarate transaminase activity (F, IDA)
  GO:0005737 cytoplasm (C, IDA)
  GO:0030170 pyridoxal phosphate binding (F, IDA)
  GO:0009723 response to ethylene (P, IEP)
  GO:0004021 L-alanine:2-oxoglutarate transaminase activity (F, IDA)
  GO:0047312 L-phenylalanine:pyruvate transaminase activity (F, IDA)
  GO:0050362 L-tryptophan:2-oxoglutarate transaminase activity (F, IDA)
  GO:0042742 defense response to bacterium (P, IGI)
  GO:0009793 embryo development ending in seed dormancy (P, IGI)
  GO:0009908 flower development (P, IGI)
  GO:0010078 maintenance of root meristem identity (P, IGI)
  GO:0010087 phloem or xylem histogenesis (P, IGI)
  GO:0010588 cotyledon vascular tissue pattern formation (P, IGI)
  GO:0048367 shoot system development (P, IGI)
  GO:0048467 gynoecium development (P, IGI)
  GO:0048825 cotyledon development (P, IGI)

Nearest PDB structures (foldseek):
  3bwn-assembly2_D  TM=9.998E-01  e=2.972E-67  Arabidopsis thaliana
  3bwn-assembly1_B  TM=9.983E-01  e=5.506E-67  Arabidopsis thaliana
  3bwo-assembly3_F  TM=9.986E-01  e=1.141E-66  Arabidopsis thaliana
  3bwn-assembly1_A  TM=9.971E-01  e=3.114E-65  Arabidopsis thaliana
  3bwn-assembly3_E  TM=9.949E-01  e=2.466E-63  Arabidopsis thaliana

CATH classification: 3.90.1150.10 (+1 more: 3.40.640.10)

Secondary structure (DSSP, 8-state):
--TTTS-EE-SS---GGGHHHHHHTGGGS-EEE-TTTT-SS-S-TTSSSTTS-HHHHHHHHHHHHHH-SB--SSSEEEEEEHHHHHHHHHHHHHHHTSSSSSEEEEEPSS--THHHHHHHTT-BTTEEEEEESTT----S-EEEEEESS-TTT-----------EEEEE-TT-STTTS-----B--SEEEEEHHHHHS-GGG-EEEEEE--HHHHHHHHHHHHHHHSS--HHHHHHHHHHHHHHHHHTT---TTTSHHHHHHHHHHHHHHHHHHHHHT-SSEEPPP---EEETTTTEEE----SEEEEEESSS--HHHHHHHTTEE-EEGGGGT--TTEEEEES-S-HHHHHHHHHHHHS--/---TTS--EE-SS---GGGHHHHHTTGGGG-EEE-TTSS-SS-S-TTSSSTT--HHHHHHHHHHHHHH--B--TTSEEEEESHHHHHHHHHHHHHHHTSSSSSEEEEEPSS--THHHHHTTTT-BSSEEEEEE-TT---SS-EEEEEESS-TTT------------TT-EEEEEE-TT-STTTS---S-B--SEEEEETHHHH--GGG--EEEEES-HHHHHHHHHHHHHHHSS--HHHHHHHHHHHHHHHHHTT---TTTSHHHHHHHHHHHHHHHHHHHHHHSSSEE------EE-TTTSSEE----SEEEEEESSSS-HHHHHHTTTEE-EEGGGGTS-TTEEEEES-S-HHHHHHHHHHHHTTT-/--GGG--EE-SS---GGGHHHHHHTGGGG-EEE-TTTT-SS-S-TTSSSTT--HHHHHHHHHHHHHH-SB--TTSEEEEESHHHHHHHHHHHHHHHHSSSSSEEEEEPSSP-THHHHHTTTT-BSSEEEEEESTT----S-EEEEEESS-TTT---------EEEEE-TT-STTTS-----B--SEEEEE----S-GGG--EEEEE--HHHHHHHHHHHHHHHSS--HHHHHHHHHHHHHHHHHTT--STTTSHHHHHHHHHHHHHHHHHHHHHH-SSEE------EE-TTTSSEE----SEEEEEESSS--HHHHHHTTTEE-EEGGGGTS-TTEEEEES-S-HHHHHHHHHHHHH---/--TT--EE-SS---GGGHHHHHHHGGGG-EEE-TTSS-SS-S-TTSSSTTS-HHHHHHHHHHHHHH--B--SSSEEEEESHHHHHHHHHHHHHHHTSSSSSEEEEEPSS--THHHHHTTTT-BSSEEEEEESTT----S-EEEEEESS-TTT----------EEEEE-TT-STTTS---S-B--SEEEEEHHHHHS-GGG--EEEEE--HHHHHHHHHHHHHHHSS--HHHHHHHHHHHHHHHHHHS---TTTSHHHHHHHHHHHHHHHHHHHHHT-SSEE-----EEE-TTT-SEEE---SEEEEEESSSS-HHHHHHTTTEE-EETTTTTS-TTEEEEES-S-HHHHHHHHHHHHT-/-GGGS-EE-SS---GGGHHHHHHHGGGG-EEE-TTTT-SS-S-TTSSSTTS-HHHHHHHHHHHHHH-SB--TTSEEEEEEHHHHHHHHHHHHHHTTSSSSS-EE---SS--THHHHTTTTT-BSS-----------SS-EE--EESS-SSS---------EE--EE-TT-STTTS-----B--SEEEEEHHHHHS-GGG-EEEEEES-HHHHHHHHHHHHHHHSS--HHHHHHHHHHHHHHHHGGG---SSSSHHHHHHHHHHHHHHHHHHHHHHSSSEE------EEETTTTEEE----SEEEEEESSS--HHHHHHTTTEE-EESTTTTS-TTEEEEES-S-HHHHHHHHHHHHT-----/---S-EE-SS---GGGHHHHHHHGGGG-EEE-TTTT-SS-S-TTSSSTTS-HHHHHHHHHHHHHH-SB--TTSEEEEEEHHHHHHHHHHHHHHHHSSSSSEEEEE-SS--HHHHHHHHTT-BTTEEEEEESTT---SS-EEEEEESS-TTT---------EEEEE-TT-STTTS---S-B--SEEEEEHHHHH--GGG-EEEEEE--HHHHHHHHHHHHHHHSS--HHHHHHHHHHHHHHHHHHT--STTTSHHHHHHHHHHHHHHHHHHHHHTSSSEE------EEETTTTEEE----SEEEEEESSS--HHHHHHTTTEE-EETGGGTS-TTEEEEES-S-HHHHHHHHHHHHHTTT-

Radius of gyration: 48.73 Å; Cα contacts (8 Å, |Δi|>4): 4890; chains: 6; bounding box: 103×115×140 Å

Organism: Arabidopsis thaliana (NCBI:txid3702)

InterPro domains:
  IPR006948 Alliinase, C-terminal [PF04864] (25-383)
  IPR015421 Pyridoxal phosphate-dependent transferase, major domain [G3DSA:3.40.640.10] (70-276)
  IPR015422 Pyridoxal phosphate-dependent transferase, small domain [G3DSA:3.90.1150.10] (277-384)
  IPR015424 Pyridoxal phosphate-dependent transferase [SSF53383] (20-383)
  IPR037029 Alliinase, N-terminal domain superfamily [G3DSA:2.10.25.30] (12-65)
  IPR050478 Ethylene and sulfur compound biosynthesis-related protein [PTHR43795] (49-382)

Solvent-accessible surface area: 83200 Å² total

Foldseek 3Di:
DDLQQAFQEQADQLQCLQPVLVVVVPDQLDDDDDPPPPPDLFQCPPALQGNAHVLLVVLVQLLCVLQQAADQPQWHKHKFLWLLLVVLLLCQLLLVPFPDDDAEEEEAPLADLCVQVSQPPPPDGSYDHDYHPQPDDDDGEYEYEAEACGPPQRHGDDDDDVPHYYAYEDQPVGLLFFFRQHHDYDAKYKYGLCRLRSPNVLRMIMITHNDPSSSNRSSVSRCVVPSGHRPVSSSSSSSNSVLQSVQCPDPPCSSNSSSVSNVLLVVLVVLLVVLQVPDDFKDWDDWDWHAHPSVRGIGTGRHQKTWIFTPDPDQVQVVCVVSSYHWHQSVSSVGDSGITIGGSSDHPVSSVSSSVSSNPDD/DDDCLVDFQEQADQQQALQPVLVVVVPDLLDDDDDPVPPPDLAQCPPALLRNAHVLQVCLVQLLCVQQVAADQPQWHKHKFQFLLLVVLLLLQLLLVVFPDDPAEEEEAPLADLVVVCSQPVVPDGSYYYPYHQVPDCPQGQYEYEWEPCGPPARDGTDHDNDDPSPPSYHYAYEDQPVGLLFFFRFHHHYDAKYKYGLCRQNSPNVLRIMMITHNDVSSVSSSSVVCCVVPSHHDPSSSSSSSSVSVLQSVLCVDPPCSSNSSSVSNVLLVVLCVLLVVLQVPDDWKDWDDFDWAAHPNVRGTGTGRHQKTWIFTPDDDQVQVQCVVSSYHFAQSVSSVGDSGITIGGSSDHPVSSVVVSVVSNVGVD/DPPLPDFLEFADQQQPAQVVLVVVVPPLLDDDDDPVPPPDLAAQPPALLRNAHVLLVVLVQLLCVQQLQADQPLWHKHKFLWLLLVVLLLCQLLLVPFPDPDAEEEEAPLADLSVVCSQPVVPDTSHDYDYHQVPDPDDDHYEYEAEVCGPPQRDGDDRDHNHYAYEPQPVGLLFDARQHHDYDAKYKYGLCLNSVNVLRMIMITHNDPSSVSSSSVSCCVVPSHGDVVSSSSSSSVSVCQSVQLVDDDQSRNVSSVNSVLLVVLVVLLVVLVVVDPWKDWDDFDWDAHPNVRGIDTGRHQKTFIFTPDDDQQQVQVVVSSHHWAASVSSVHHSGTTIGGSSHYDVSSVSVSVSSNPDDD/DLQVDQQALADQQQAAQVVLVVVVPPLLDDDDDPPPPDDLAQQPPALLRQAHVLLVVLVVLLCVLQLAADFPQWHKFKFQWLLLVVLLLCQLLLVPFPDDDAEEEEAPLADLVVQCSQPVVPDTRYHYDYHLVPDDDDGHYEYEAEACGPPQRDGTDRDHVHHYAYEDQPSGLLFFFRQHHDDDAKYKYGLCSLRSPNVLRMIMITHNDSSSSNSSSVSRCVVPSHHDPVSSSSSSSVSVCQSVQCVDDPQSGNSSSVSNVLLVVLVVLLVVLQVPDDWKDWDDFDWHAHPSVRGIDTGRHQKTWIFTNDPDQVQVVCVVLSYHFAASVSSVGDSGITIGGPRHHPVSSVVVSVSSSVD/DPLVDFQEQADLQQCLQVVLVVVVPPLQDDDDDPPPPPDLAQDPVALLRNQHPLLVVLVQLLCVQQLQADQPQWHKHKFLWLLLLVLLLLVQLLVVLPDDDAEEEEAALADLSNVCSQPVVVDGSYDYDYDVPADDDQCYEYEYEACGVPQNDGDDGPDCYHYAYEDQPVGLQFAFRAHRDYDAKYKYGLCLQNSPNVLRMIMITHNDSRSSSSSSVSRCVVPSHGRPVSSSSSSSVSVCQSVQCVDDDCSSNVSSVSNVLLVVLVVLLVVLQVVDDWWDWDDWDWQAHPNVGGTGTGRDFKTKTFTPDDAQPCPLVVVSSYHFAAQVRSNGHSRMTIGGSSDHVVSSVSVSVSSNPDDTDD/DLPAFQEQADQQQPAQVVLVVVVPPLQDDDDDPPPPDDLAQQPPALLRQAHPLLVVLVQVLCVLQLQADQPQWDKHKFQFLLLVVLLLCVLVLVVFDDPPAEEEEAPLADLVVCCSQPVVVDRSYDHDYHQLPDDDDDHYEYEAEACGPPARDGDDHDHNHYAYEDAPVGLQFDFSQHHDYDAKYKYGLCSLNSPSVLRMIMITHNDVSSSNSSSVSRCVVPSHHDPVSSSSSSSVSVCQVVQCVPDPQSSNSSSVSNVLLVVLVVLLVVLQVPDDFKDWDDFDFQAHPNVRDTGTGRHQKTKIFGPDLDQVQVLQVVSSYHFHASVSSRDHSRITIGGSSDHPVSSVVSSVSSNCPPVD